Protein 8WDA (pdb70)

Nearest PDB structures (foldseek):
  6e4d-assembly1_A  TM=9.920E-01  e=0.000E+00  Mycobacterium tuberculosis
  6e3d-assembly1_A  TM=9.902E-01  e=0.000E+00  Mycobacterium tuberculosis
  7jls-assembly1_A  TM=9.960E-01  e=1.527E-102  Mycobacterium tuberculosis H37Rv
  8wdb-assembly1_A  TM=8.744E-01  e=0.000E+00  Mycobacterium tuberculosis H37Rv
  8xfc-assembly1_A  TM=8.517E-01  e=3.885E-96  Mycobacterium tuberculosis H37Rv

Secondary structure (DSSP, 8-state):
-----S-TTSEEEEE---SS-S-GGG--BHHHHHHHHHH---SEEE-SS--EEESSEEEEEESSSSEEEEEE-TT-B-TTS-B--HHHHHHHHHHHT-TTTT-TT-GGG-SBTT-TTTSS-SSS---SS-SSEEE-SSS-EEEEBSS--SSSTTGGGSTTS----GGGSS-HHHHTTS----SSEEE---TTS-SEETTTEEEEEE-TT--SS---SSS-EEEEE-S-HHHHHHHHHHTS-SEESS--GGGTTTHHHHTSSSEEEEEEEEEEEEE--TTSTT-SSSTTTHHHHTGGGS--HHHHHHHTSTT-EEE-SSSS-SSSTT--S--TT-TTSS--HHHHHHHHHHHHTTS---S-EEEEEEGGGS-HHHHHHHHHHHHHHH-S-EEEEEES-HHHHHHHHHTT---SEEEEEEE-SSS-GGGGTHHHHSSS-TT--S----HHHHHHHHTTTT-SSSSTTTHHHHHHHHHHHHH--SEEEEEEEEEEEE-SS-----B-TTS-B-TTS----/-HHHHHHHHHHHHHHHHHHHHHHHHHHH-SSS-HHHH--GGGTSSS-----HHHHHHHHHHHHHTT-----TTSS-HHHHHHHHHHHHHHHHHTTTSSTTTHHHHHHHHHHHTTTSHHHHHHHHHHHHHTTS-HHHHHHHHHIIIIIIS--S-S--TT---TTTTHHHHHHHHHTTTTTTTTSHHHHHHHHTT-HHHHHHHTTS--HHHHIIIIIHHHHSHHHHHHHHHTHHHHHHHHHHHHHHTT--SHHHHHHHHHHTT-THHHHHHHHHHHHHHHHHHHHHHHHHHHH-HHHHT-/--THHHHHHHHTT-HHHHHHHHHHHHHHHHHH-GGGT--S-SS---TTS-S--SBTTBSS---TTS--HHHHHHHHHHHHHHHHHHHHHHHHHHHHHHHHHTTTS-TTTHHHHHHHHHHHHTS-HHHHHHHHHHT-SS--HHHHHHHHHHHH-HHHHHHHHHHHHHHTTSTTHHHHHTT---HHHHIIIIITTTT-SHHHHHHHHHHHHHHHHHHHHHHTTSSS-TTS--TTTSHHHHTTSTTTT-GGGHHHHHHHHHHHHHHHHHHHHHHHHH--SS-SS--/--SB--EEEEEEESSS--S-BS-B--B-SSSEEE--B-TTSSHHHHHHHHHS---SSEEEEEEE-EETTEE-SS--TTGGGGTTTTT-EEE-S-SSSSS-TTS-HHHHHHTSS-SS--STTTTTTHHHHHHHT--S-TTTGGGS-TTTS-THHHHHHHHHHHTSS--SEEEESSTTSSS-HHHHHHHHHHHHHHTTTS--EEEE--S-STTHHHH-SEEEEEETTEEEEEEESTTTSSS--SHHHHHHHTT-HHHHTTS---------EEEEEEEEEEEE--SSTT--EEEEEEEEEEEEE-TT---EEE--TTSSTTHHHHHHHTSS--SS-B--SSS-SSSSSTTTTTTTTTTTS-EEE-S-TTTSS-TTS-HHHHHSHHHHHTT--THHHHHHHHHHHHHHTT--S--SS--GGGG-TTSSHHHHHHHHTTS--S-EEEESTTTTS-HHHHHHHHHHHTHHHHTTT--EEEE-SSSSS-TTT-SEEEEEETTEEEEEEESSTTTS---SSTTTTTGGGS--/-B--

Sequence (1626 aa):
CGGGVLSPDVVLVNGGEPPNPLIPTGTNDSNGGRIIDRLFAGLMSYDAVGKPSLEVAQSIESADNVNYRITVKPGWKFTDGSPVTAHSFVDAWNYGALSTNAQLQQHFFSPIEGFDDVAGAPGDKSRTTMSGLRVVNDLEFTVRLKAPTIDFTLRLGHSSFYPLPDSAFRDMAAFGRNPIGNGPYKLADGPAGPAWEHNVRIDLVPNPDYHGNRKPRNKGLRFEFYANLDTAYADLLSGNLDVLDTIPPSALTVYQRDLGDHATSGPAAINQTLDTPLRLPHFGGEEGRLRRLALSAAINRPQICQQIFAGTRSPARDFTARSLPGFDPNLPGNEVLDYDPQRARRLWAQADAISPWSGRYAIAYNADAGHRDWVDAVANSIKNVLGIDAVAAPQPTFAGFRTQITNRAIDSAFRAGWRGDYPSMIEFLAPLFTAGAGSNDVGYINPEFDAALAAAEAAPTLTESHELVNDAQRILFHDMPVVPLWDYISVVGWSSQVSNVTVTWNGLPDYENIVKAMGWYVARRVAVMVPVFLGATLLIYGMVFLLPGDPVAALAAQLRSHYHLDDPFLVQYLRYLGGILHGDLGRAYSGLPVSAVLAHAFPVTIRLALIALAVEAVLGIGFGVIAGLRQGGIFDSAVLVTGLVIIAIPIFVLGFLAQFLFGVQLEIAPVTVGERASVGRLLLPGIVLGAMSFAYVVRLTRSAVAANAHADYVRTATAKGLSRPRVVTVHILRNSLIPVVTFLGADLGALMGGAIVTEGIFNIHGVGGVLYQAVTRQETPTVVSIVTVLVLIYLITNLLVDLLYAALDPRIRYGTGFWLDAWRGLRRRPKFVIAAALILLILVVAAFPSLFTAADPTYADPSQSMLAPSAAHWFGTDLQGHDIYSRTVYGARASVTVGLGATLAVFVVGGALGALAGFYGSWIDAVVSRVTDVFLGLPLLLAAIVLMQVMHHRTVWTVIAILALFGWPQVARIARGAVLEVRASDYVLAAKALGLNRFQILLRHALPNAVGPVIAVATVALGIFIVTEATLSYLGVGLPTSVVSWGGDINVAQTRLRSGSPILFYPAGALAITVLAFMMMGDALRDALDPASRAWRAAVAAAPLLSVEGLEVTFGTDAPAVCGVDLAVRSGQTVAVVGESGSGKSTTAAAILGLLPAGGRITAGRVVFDGRDITGADAKRLRSIRGREIGYVPQDPMTNLNPVWKVGFQVTEALRANTDGRAARRRAVELLAEAGLPDPAKQAGRYPHQLSGGMCQRALIAIGLAGRPRLLIADEPTSALDVTVQRQVLDHLQGLTDELGTALLLITHDLALAAQRAEAVVVVRRGVVVESGAAQSILQSPQHEYTRRLVAAAPSLTARSRRPPQAGDILVVSELTKIYRESRGAPWRRVESRAVDGVSFRLPRASTLAIVGESGSGKSTLARMVLGLLQPTSGTVVFDGTYDVGALARDQVLAFRRRVQPVFQNPYSSLDPMYSVFRAIEEPLRVHHVGDRRQRQRAVRELVDQVALPSSILGRRPRELSGGQRQRVAIARALALRPEVLVCDEAVSALDVLVQAQILDLLADLQADLGLTYLFISHDLAVIRQIADDVLVMRAGRVVEHASTEEVFSRPRHEYTRQLLQAIPG

Organism: Mycobacterium tuberculosis (strain ATCC 25618 / H37Rv) (NCBI:txid83332)

B-factor: mean 54.37, std 16.1, range [30.0, 169.67]

Foldseek 3Di:
DDDDDDDPFAAEEAAAFQLFFQDLQAGDDVRNVVVLLQFAFFQWDQDQAFFTDGWFWPDWDDDQQFKIKTFGDPDFDWLPRHHDALCLQQVLLLCSQAQVNDGQNNCVCVFFAQSPLGHDDCPPHDDSGRPAWADDDRTMIMTGGPFRFDCDVSCRRGSSRTGADPVCVVPVPCCSVAPTYRHQKHFPPDPPDGQDDGQAKHKIAGDVRDDTDLHFQTGIYMHGHDQALVVVVVCQLVVNHFKYQFHALVCQVPCCPSQPVQKDWFFAWKFKWKAAACPAPLQHDVSNQLLQLLLLQQAAQVVCCCVRNVNFWFFDQFLTADPFPLDDNDAPLSVSNYHDLVSSQVSLVVSVVVPNDDDEAEEEEERHYHCVSVVQNSQVSCCVRHVGHYDYHYDRRPSVVVVCQQVVNDHHMYMDMDFDRGRDRVRSPPQQADQDRSNPRRRHYDVVLNVLLVVLSNDDDDNSSSVSVSVSRVVCSSRVRIRTTIGGIIMMGGHDQWDFWDHHRRSHISGSRIRGD/DVVPLVVLVVVLVVVLVVVLVVLVCVCADDDPGCCVVQPVCVCVPVVVPVPVVVNSVVVVVCVVVVQLDAAPVRHGPSVLQVVFAVQVVLLVVQLLCCLVVVQLVLLLVCQVVPPDPSVVVLLVVLVVLQVDDLLVLLVVLLCVDCPPVNDAPSACAPPDDCVNSRSLSCSLNSVSSSVSNVQLNVLLNVQCPDDVLVVVVVPDDDDVCSCPPRRCLVRCLVSLLVSLLCVVVSLVSLLSSCCRRVRSHLSNSLNVCVVVVNRVNNSSSVSVVVVVSSVSNSVSVVVSLVSDVVVVVD/DPPCVVLCVVLVPPVLQVVLVVLVVVLVCLLPDVCVVDPDDQPDADQVQAFADCDPVANQTAHRRHGGVPSLLSQQSNLLLVLLVLQLVLLLVPLLVLLLVLQQVDPPSVVVSVVVLVVLVVDDLLVQLCVVLVPPVDDARVVSSVSNNVRLNSVLNVLNSVQQNVVVVPCPLVVVVVVPDPSVRSSPPPRPVSRPAVSVLVSLLSSLVSSVSQLVCLLVVRHHDCVGRHNRNQLNVVVVCVVVPDVSNCSNVVSSVSVSVSSVSNSVSSCVRRPVPPPVPDD/DDDD/DFQKWWWFWWKDFAPDDTQAGTDTDTHRQQFFEEQAEWPSLCSLVVVCQQLVNRPPGIAIDITWMAGPNRTCNPPPVVVSVVCNQQAEFEQDAFLQPPFDQPDFLLVVQLVLQPPDDDDPVSSVVSLVLLVLLDDDDSPCSSVDGSVPDDRLSSRSSSVSSRCNNLHSEYEYENHQPPPFLLVSQVNLVSSLVVCNVSSHYYYHYHHALLQCLLRGFKYWYTGSNYTDDIDGSVCCQVPPDDVVSVLRNVLFLVVVLPDPQDAQPFFQWWKFFWWDWDWDCPDPNPPIDTATQAGTDTDTFGFLAEEEEAAAPLQNLVVVLCCQVVNDPTDPMAGHRPCEDCRPACVPHCVPVVLLAEFEQEAFLVPPQDQPDFLLCLLLVVCVVPDDDPPVPSVVLSLVLCVLLPHPSPRGGDGLPPQPPLVSSSSSVSSRCSSPHAEYEYANHLVPDISSSSSVVVVSVRVVCVPSRHGYYHYDHAPRPDSNGHQWYWYTDSNYTDDTDTPCCQQPPDDDDVSVVSNVSPSD

Radius of gyration: 45.54 Å; Cα contacts (8 Å, |Δi|>4): 2920; chains: 5; bounding box: 72×77×150 Å

Solvent-accessible surface area: 68082 Å² total; per-residue (Å²): 121,44,45,44,157,48,62,124,28,26,0,31,0,13,20,7,26,8,23,36,76,0,20,0,4,10,4,13,4,5,4,0,13,16,2,0,44,27,2,0,0,2,0,20,8,47,72,33,107,4,127,36,40,64,2,0,0,99,35,30,109,54,101,80,74,29,59,13,109,0,26,1,78,96,75,31,100,2,30,100,50,36,85,6,16,0,94,15,0,10,62,3,0,19,56,0,0,26,36,109,50,74,26,35,11,37,35,10,1,42,23,1,56,14,26,109,21,13,16,56,87,91,43,158,113,106,131,98,75,8,52,0,11,140,51,85,86,91,54,32,0,29,1,101,5,103,50,67,11,55,13,3,48,39,11,0,6,15,10,0,1,8,0,3,2,94,61,0,70,188,77,34,71,43,13,2,158,90,4,45,3,2,0,0,1,50,23,20,124,38,141,107,35,65,20,28,35,72,19,30,43,1,36,1,54,42,6,108,78,4,143,29,84,45,103,27,145,10,134,0,0,31,1,23,8,35,26,59,20,59,34,0,3,9,3,6,56,20,30,13,0,6,0,0,7,58,13,3,22,18,2,17,95,5,18,129,176,49,21,41,136,60,26,55,66,24,98,3,0,4,11,2,17,3,10,3,0,64,108,30,101,49,4,34,67,89,25,1,50,16,0,12,14,0,1,0,1,0,0,38,4,80,43,11,7,130,71,19,6,50,50,22,44,20,39,2,66,3,9,1,0,104,51,10,72,38,33,59,54,123,14,116,36,7,123,24,4,65,93,59,31,114,64,0,116,146,15,20,60,100,0,53,90,99,27,104,51,83,52,159,9,23,1,2,7,0,46,29,23,26,11,95,34,5,0,42,15,1,6,23,12,0,53,55,14,24,65,17,66,8,64,34,35,81,31,36,20,6,25,27,2,11,57,70,3,50,98,110,70,10,120,19,1,0,2,13,6,10,16,2,25,9,33,17,2,12,3,0,0,14,4,35,7,31,58,68,10,25,8,6,18,8,33,12,126,25,98,115,0,33,62,34,3,62,62,0,42,41,10,125,61,106,87,75,3,39,89,62,0,27,87,2,0,137,15,0,10,109,26,0,0,12,2,4,0,1,4,38,48,17,11,0,0,37,13,86,102,7,91,54,18,59,40,27,39,19,3,25,4,29,4,4,48,0,41,33,119,81,62,114,56,46,41,86,46,62,58,41,42,74,62,4,48,93,15,3,8,83,52,24,16,17,72,38,67,124,34,87,75,68,19,88,83,31,63,104,89,132,72,148,101,140,68,83,74,43,107,87,57,121,49,17,16,107,170,55,29,30,22,24,127,164,48,89,37,30,153,11,39,8,40,40,57,1,52,42,25,13,79,155,8,55,70,21,22,97,58,2,30,112,25,0,73,59,35,2,26,100,87,0,38,36,70,0,24,84,0,4,69,180,84,78,25,158,94,8,73,49,22,46,92,68,2,19,64,38,18,4,62,3,26,4,8,41,1,38,55,14,14,44,76,74,4,40,112,95,150,137,24,38,15,2,2,7,60,102,6,27,57,57,47,0,90,23,2,0,79,6,8,0,24,56,6,31,0,48,0,2,49,2,0,38,15,4,0,12,66,23,25,108,21,60,27,8,65,10,3,36,5,26,16,24,40,130,97,66,1,21,80,16,5,0,36,68,22,4,54,12,31,0,52,45,42,35,13,52,13,47,5,72,15,30,2,12,13,4,2,2,3,12,28,1,14,2,66,0,10,6,5,34,4,48,43,0,11,49,23,113,48,20,66,4,1,34,12,0,8,8,26,16,4,56,65,20,13,101,27,39,21,115,28,41,43,76,76,0,46,54,12,2,108,47,48,102,77,79,37,46,116,123,54,22,122,171,57,25,66,186,142,82,69,29,73,87,0,24,62,55,23,108,96,17,72,62,27,10,53,120,17,81,129,78,16,114,55,81,17,67,123,0,37,40,80,60,13,72,79,77,80,60,106,80,43,167,62,2,4,33,23,26,8,22,24,10,50,2,46,13,10,55,0,9,111,18,2,9,62,0,0,77,27,0,9,117,42,3,66,91,73,0,15,50,69,2,8,66,0,2,8,61,26,94,211,40,24,52,94,26,32,83,61,7,27,19,36,62,1,16,20,38,28,3,12,0,2,19,16,0,23,18,43,133,128,66,40,30,183,30,2,22,59,11,1,21,76,21,1,18,3,71,0,4,108,25,3,74,34,20,4,63,109,12,93,84,41,30,16,13,31,7,2,87,3,6,18,24,98,124,107,69,8,6,75,93,7,1,69,52,29,7,43,11,26,9,61,1,22,14,18,39,5,18,0,71,1,1,32,10,4,0,5,2,10,18,18,59,9,2,14,42,141,98,47,20,6,3,0,32,13,3,37,61,10,37,29,43,15,55,40,58,25,80,18,2,89,66,5,9,28,28,0,25,93,5,0,45,0,11,14,22,18,0,12,9,31,23,62,42,50,25,81,80,15,43,24,149,72,51,16,8,7,36,122,33,9,0,30,3,77,29,3,51,0,12,64,38,125,99,86,54,32,1,58,37,2,76,12,52,0,142,53,50,35,26,2,0,3,1,1,23,73,78,5,10,17,44,26,6,2,16,8,8,8,38,14,34,78,89,33,23,108,54,65,45,40,103,1,15,2,64,65,97,64,13,46,53,67,84,77,184,96,12,124,53,5,33,21,137,38,4,4,19,0,2,63,50,6,95,65,7,9,3,22,3,62,86,2,13,58,4,0,6,8,16,48,104,103,136,133,75,34,177,44,10,153,142,107,3,52,102,6,1,49,84,3,16,21,102,59,30,76,100,10,14,40,82,24,4,67,64,10,77,24,12,47,0,0,48,1,2,4,5,11,8,8,16,34,102,6,124,0,0,0,0,20,31,4,11,42,72,20,42,20,28,46,24,90,94,2,9,68,63,2,62,44,24,10,115,135,60,57,7,0,5,3,9,1,8,72,46,11,17,16,1,7,97,33,11,102,25,2,12,0,4,62,188,0,69,41,32,34,66,36,63,6,120,59,4,65,137,65,22,129,66,90,13,0,122,113,8,24,70,26,15,40,32,100,47,5,152,44,188,54,101,152,172,106,14,67,1,10,40,3,39,115,0,16,30,48,95,147,97,54,125,7,3,70,199,138,132,80,95,54,107,27,0,33,38,0,61,16,141,4,57,92,57,19,9,0,0,0,0,1,17,101,70,3,13,20,60,22,2,1,81,0,6,7,30,21,41,133,16,81,69,27,52,4,34,8,100,36,4,22,84,86,79,15,28,75,195,107,32,64,78,34,8,30,110,49,6,8,15,4,20,74,48,0,132,30,3,8,6,65,38,30,10,4,32,86,7,0,27,18,2,10,123,25,24,162,64,32,78,192,168,97,38,60,110,33,0,86,94,12,0,94,83,0,72,15,86,34,85,10,32,48,109,20,11,143,88,3,83,21,4,61,25,2,40,2,5,2,0,25,7,8,8,31,191,9,59,9,0,1,2,27,22,3,6,41,53,26,54,33,30,40,38,27,90,1,4,80,18,12,49,79,13,30,85,116,89,42,4,2,13,4,7,2,6,62,26,1,19,18,0,27,67,28,0,58,32,0,1,0,0,102,76,0,138,52,35,20,83,30,48,11,101,76,0,21,81,131,15,175,59,125,17,0,125,58,2,35,110,13,21,35,87

Structure (mmCIF, N/CA/C/O backbone):
data_8WDA
#
_entry.id   8WDA
#
_cell.length_a   1.00
_cell.length_b   1.00
_cell.length_c   1.00
_cell.angle_alpha   90.00
_cell.angle_beta   90.00
_cell.angle_gamma   90.00
#
_symmetry.space_group_name_H-M   'P 1'
#
loop_
_entity.id
_entity.type
_entity.pdbx_description
1 polymer 'Probable periplasmic dipeptide-binding lipoprotein DppA'
2 polymer 'Probable dipeptide-transport integral membrane protein ABC transporter DppB'
3 polymer 'Probable dipeptide-transport integral membrane protein ABC transporter DppC'
4 polymer tetrapeptide
5 polymer 'Probable dipeptide-transport ATP-binding protein ABC transporter DppD'
6 non-polymer 'PALMITIC ACID'
7 non-polymer '(2S)-1-(hexadecanoyloxy)propan-2-yl (10S)-10-methyloctadecanoate'
#
loop_
_atom_site.group_PDB
_atom_site.id
_atom_site.type_symbol
_atom_site.label_atom_id
_atom_site.label_alt_id
_atom_site.label_comp_id
_atom_site.label_asym_id
_atom_site.label_entity_id
_atom_site.label_seq_id
_atom_site.pdbx_PDB_ins_code
_atom_site.Cartn_x
_atom_site.Cartn_y
_atom_site.Cartn_z
_atom_site.occupancy
_atom_site.B_iso_or_equiv
_atom_site.auth_seq_id
_atom_site.auth_comp_id
_atom_site.auth_asym_id
_atom_site.auth_atom_id
_atom_site.pdbx_PDB_model_num
ATOM 1 N N . CYS A 1 1 ? 168.511 181.705 174.041 1.00 85.59 25 CYS A N 1
ATOM 2 C CA . CYS A 1 1 ? 167.453 181.543 173.050 1.00 85.59 25 CYS A CA 1
ATOM 3 C C . CYS A 1 1 ? 166.135 181.153 173.709 1.00 85.59 25 CYS A C 1
ATOM 4 O O . CYS A 1 1 ? 165.093 181.107 173.056 1.00 85.59 25 CYS A O 1
ATOM 7 N N . GLY A 1 2 ? 166.190 180.873 175.003 1.00 83.22 26 GLY A N 1
ATOM 8 C CA . GLY A 1 2 ? 165.003 180.484 175.734 1.00 83.22 26 GLY A CA 1
ATOM 9 C C . GLY A 1 2 ? 165.366 179.973 177.110 1.00 83.22 26 GLY A C 1
ATOM 10 O O . GLY A 1 2 ? 166.525 180.011 177.532 1.00 83.22 26 GLY A O 1
ATOM 11 N N . GLY A 1 3 ? 164.340 179.490 177.805 1.00 82.98 27 GLY A N 1
ATOM 12 C CA . GLY A 1 3 ? 164.521 178.968 179.145 1.00 82.98 27 GLY A CA 1
ATOM 13 C C . GLY A 1 3 ? 163.253 178.977 179.972 1.00 82.98 27 GLY A C 1
ATOM 14 O O . GLY A 1 3 ? 162.159 178.744 179.448 1.00 82.98 27 GLY A O 1
ATOM 15 N N . GLY A 1 4 ? 163.389 179.248 181.273 1.00 81.90 28 GLY A N 1
ATOM 16 C CA . GLY A 1 4 ? 162.267 179.272 182.181 1.00 81.90 28 GLY A CA 1
ATOM 17 C C . GLY A 1 4 ? 162.096 180.640 182.824 1.00 81.90 28 GLY A C 1
ATOM 18 O O . GLY A 1 4 ? 162.954 181.525 182.715 1.00 81.90 28 GLY A O 1
ATOM 19 N N . VAL A 1 5 ? 160.965 180.801 183.506 1.00 76.50 29 VAL A N 1
ATOM 20 C CA . VAL A 1 5 ? 160.622 182.066 184.138 1.00 76.50 29 VAL A CA 1
ATOM 21 C C . VAL A 1 5 ? 160.836 182.054 185.646 1.00 76.50 29 VAL A C 1
ATOM 22 O O . VAL A 1 5 ? 160.887 183.135 186.252 1.00 76.50 29 VAL A O 1
ATOM 26 N N . LEU A 1 6 ? 160.954 180.884 186.270 1.00 68.36 30 LEU A N 1
ATOM 27 C CA . LEU A 1 6 ? 161.195 180.831 187.706 1.00 68.36 30 LEU A CA 1
ATOM 28 C C . LEU A 1 6 ? 162.546 181.453 188.034 1.00 68.36 30 LEU A C 1
ATOM 29 O O . LEU A 1 6 ? 163.493 181.377 187.246 1.00 68.36 30 LEU A O 1
ATOM 34 N N . SER A 1 7 ? 162.629 182.079 189.200 1.00 63.71 31 SER A N 1
ATOM 35 C CA . SER A 1 7 ? 163.865 182.736 189.591 1.00 63.71 31 SER A CA 1
ATOM 36 C C . SER A 1 7 ? 164.937 181.695 189.900 1.00 63.71 31 SER A C 1
ATOM 37 O O . SER A 1 7 ? 164.622 180.598 190.371 1.00 63.71 31 SER A O 1
ATOM 40 N N . PRO A 1 8 ? 166.205 182.000 189.644 1.00 61.44 32 PRO A N 1
ATOM 41 C CA . PRO A 1 8 ? 167.276 181.091 190.071 1.00 61.44 32 PRO A CA 1
ATOM 42 C C . PRO A 1 8 ? 167.537 181.189 191.565 1.00 61.44 32 PRO A C 1
ATOM 43 O O . PRO A 1 8 ? 168.691 181.247 192.001 1.00 61.44 32 PRO A O 1
ATOM 47 N N . ASP A 1 9 ? 166.465 181.208 192.358 1.00 52.58 33 ASP A N 1
ATOM 48 C CA . ASP A 1 9 ? 166.567 181.230 193.806 1.00 52.58 33 ASP A CA 1
ATOM 49 C C . ASP A 1 9 ? 165.629 180.239 194.475 1.00 52.58 33 ASP A C 1
ATOM 50 O O . ASP A 1 9 ? 165.720 180.052 195.693 1.00 52.58 33 ASP A O 1
ATOM 55 N N . VAL A 1 10 ? 164.739 179.604 193.725 1.00 48.48 34 VAL A N 1
ATOM 56 C CA . VAL A 1 10 ? 163.905 178.529 194.241 1.00 48.48 34 VAL A CA 1
ATOM 57 C C . VAL A 1 10 ? 164.738 177.257 194.320 1.00 48.48 34 VAL A C 1
ATOM 58 O O . VAL A 1 10 ? 165.539 176.967 193.425 1.00 48.48 34 VAL A O 1
ATOM 62 N N . VAL A 1 11 ? 164.559 176.495 195.394 1.00 48.48 35 VAL A N 1
ATOM 63 C CA . VAL A 1 11 ? 165.353 175.296 195.639 1.00 48.48 35 VAL A CA 1
ATOM 64 C C . VAL A 1 11 ? 164.578 174.094 195.116 1.00 48.48 35 VAL A C 1
ATOM 65 O O . VAL A 1 11 ? 163.602 173.661 195.730 1.00 48.48 35 VAL A O 1
ATOM 69 N N . LEU A 1 12 ? 165.015 173.546 193.987 1.00 48.48 36 LEU A N 1
ATOM 70 C CA . LEU A 1 12 ? 164.328 172.412 193.384 1.00 48.48 36 LEU A CA 1
ATOM 71 C C . LEU A 1 12 ? 164.641 171.133 194.148 1.00 48.48 36 LEU A C 1
ATOM 72 O O . LEU A 1 12 ? 165.808 170.791 194.351 1.00 48.48 36 LEU A O 1
ATOM 77 N N . VAL A 1 13 ? 163.593 170.424 194.563 1.00 48.48 37 VAL A N 1
ATOM 78 C CA . VAL A 1 13 ? 163.714 169.159 195.271 1.00 48.48 37 VAL A CA 1
ATOM 79 C C . VAL A 1 13 ? 162.849 168.145 194.536 1.00 48.48 37 VAL A C 1
ATOM 80 O O . VAL A 1 13 ? 161.983 168.503 193.736 1.00 48.48 37 VAL A O 1
ATOM 84 N N . ASN A 1 14 ? 163.092 166.866 194.802 1.00 48.48 38 ASN A N 1
ATOM 85 C CA . ASN A 1 14 ? 162.257 165.824 194.228 1.00 48.48 38 ASN A CA 1
ATOM 86 C C . ASN A 1 14 ? 161.067 165.533 195.138 1.00 48.48 38 ASN A C 1
ATOM 87 O O . ASN A 1 14 ? 161.015 165.956 196.294 1.00 48.48 38 ASN A O 1
ATOM 92 N N . GLY A 1 15 ? 160.105 164.803 194.604 1.00 48.48 39 GLY A N 1
ATOM 93 C CA . GLY A 1 15 ? 158.926 164.468 195.366 1.00 48.48 39 GLY A CA 1
ATOM 94 C C . GLY A 1 15 ? 158.086 163.416 194.687 1.00 48.48 39 GLY A C 1
ATOM 95 O O . GLY A 1 15 ? 158.583 162.601 193.910 1.00 48.48 39 GLY A O 1
ATOM 96 N N . GLY A 1 16 ? 156.796 163.442 194.998 1.00 48.48 40 GLY A N 1
ATOM 97 C CA . GLY A 1 16 ? 155.851 162.519 194.401 1.00 48.48 40 GLY A CA 1
ATOM 98 C C . GLY A 1 16 ? 154.440 163.017 194.603 1.00 48.48 40 GLY A C 1
ATOM 99 O O . GLY A 1 16 ? 154.180 163.875 195.451 1.00 48.48 40 GLY A O 1
ATOM 100 N N . GLU A 1 17 ? 153.529 162.465 193.821 1.00 48.48 41 GLU A N 1
ATOM 101 C CA . GLU A 1 17 ? 152.153 162.939 193.859 1.00 48.48 41 GLU A CA 1
ATOM 102 C C . GLU A 1 17 ? 151.442 162.377 195.085 1.00 48.48 41 GLU A C 1
ATOM 103 O O . GLU A 1 17 ? 151.509 161.170 195.334 1.00 48.48 41 GLU A O 1
ATOM 109 N N . PRO A 1 18 ? 150.774 163.212 195.873 1.00 48.48 42 PRO A N 1
ATOM 110 C CA . PRO A 1 18 ? 150.023 162.710 197.025 1.00 48.48 42 PRO A CA 1
ATOM 111 C C . PRO A 1 18 ? 148.807 161.922 196.578 1.00 48.48 42 PRO A C 1
ATOM 112 O O . PRO A 1 18 ? 147.996 162.415 195.781 1.00 48.48 42 PRO A O 1
ATOM 116 N N . PRO A 1 19 ? 148.639 160.690 197.067 1.00 48.48 43 PRO A N 1
ATOM 117 C CA . PRO A 1 19 ? 147.441 159.916 196.710 1.00 48.48 43 PRO A CA 1
ATOM 118 C C . PRO A 1 19 ? 146.166 160.418 197.362 1.00 48.48 43 PRO A C 1
ATOM 119 O O . PRO A 1 19 ? 145.082 159.952 196.989 1.00 48.48 43 PRO A O 1
ATOM 123 N N . ASN A 1 20 ? 146.250 161.337 198.312 1.00 48.48 44 ASN A N 1
ATOM 124 C CA . ASN A 1 20 ? 145.101 161.842 199.043 1.00 48.48 44 ASN A CA 1
ATOM 125 C C . ASN A 1 20 ? 145.159 163.358 199.104 1.00 48.48 44 ASN A C 1
ATOM 126 O O . ASN A 1 20 ? 146.238 163.949 198.997 1.00 48.48 44 ASN A O 1
ATOM 131 N N . PRO A 1 21 ? 144.013 164.020 199.263 1.00 48.48 45 PRO A N 1
ATOM 132 C CA . PRO A 1 21 ? 144.017 165.482 199.365 1.00 48.48 45 PRO A CA 1
ATOM 133 C C . PRO A 1 21 ? 144.818 165.956 200.567 1.00 48.48 45 PRO A C 1
ATOM 134 O O . PRO A 1 21 ? 145.057 165.218 201.524 1.00 48.48 45 PRO A O 1
ATOM 138 N N . LEU A 1 22 ? 145.233 167.222 200.507 1.00 48.48 46 LEU A N 1
ATOM 139 C CA . LEU A 1 22 ? 146.126 167.794 201.513 1.00 48.48 46 LEU A CA 1
ATOM 140 C C . LEU A 1 22 ? 145.323 168.206 202.748 1.00 48.48 46 LEU A C 1
ATOM 141 O O . LEU A 1 22 ? 145.066 169.382 203.012 1.00 48.48 46 LEU A O 1
ATOM 146 N N . ILE A 1 23 ? 144.929 167.196 203.516 1.00 48.48 47 ILE A N 1
ATOM 147 C CA . ILE A 1 23 ? 144.273 167.376 204.804 1.00 48.48 47 ILE A CA 1
ATOM 148 C C . ILE A 1 23 ? 145.132 166.678 205.849 1.00 48.48 47 ILE A C 1
ATOM 149 O O . ILE A 1 23 ? 145.556 165.544 205.623 1.00 48.48 47 ILE A O 1
ATOM 154 N N . PRO A 1 24 ? 145.431 167.316 206.987 1.00 48.48 48 PRO A N 1
ATOM 155 C CA . PRO A 1 24 ? 146.349 166.713 207.964 1.00 48.48 48 PRO A CA 1
ATOM 156 C C . PRO A 1 24 ? 145.952 165.315 208.414 1.00 48.48 48 PRO A C 1
ATOM 157 O O . PRO A 1 24 ? 146.757 164.384 208.329 1.00 48.48 48 PRO A O 1
ATOM 161 N N . THR A 1 25 ? 144.719 165.150 208.886 1.00 48.48 49 THR A N 1
ATOM 162 C CA . THR A 1 25 ? 144.258 163.863 209.390 1.00 48.48 49 THR A CA 1
ATOM 163 C C . THR A 1 25 ? 143.764 162.938 208.292 1.00 48.48 49 THR A C 1
ATOM 164 O O . THR A 1 25 ? 143.051 161.976 208.590 1.00 48.48 49 THR A O 1
ATOM 168 N N . GLY A 1 26 ? 144.116 163.196 207.038 1.00 48.48 50 GLY A N 1
ATOM 169 C CA . GLY A 1 26 ? 143.661 162.356 205.950 1.00 48.48 50 GLY A CA 1
ATOM 170 C C . GLY A 1 26 ? 144.796 161.761 205.146 1.00 48.48 50 GLY A C 1
ATOM 171 O O . GLY A 1 26 ? 144.568 160.949 204.246 1.00 48.48 50 GLY A O 1
ATOM 172 N N . THR A 1 27 ? 146.024 162.157 205.462 1.00 48.48 51 THR A N 1
ATOM 173 C CA . THR A 1 27 ? 147.214 161.678 204.772 1.00 48.48 51 THR A CA 1
ATOM 174 C C . THR A 1 27 ? 147.944 160.681 205.657 1.00 48.48 51 THR A C 1
ATOM 175 O O . THR A 1 27 ? 148.133 160.929 206.851 1.00 48.48 51 THR A O 1
ATOM 179 N N . ASN A 1 28 ? 148.356 159.559 205.069 1.00 48.48 52 ASN A N 1
ATOM 180 C CA . ASN A 1 28 ? 149.184 158.580 205.761 1.00 48.48 52 ASN A CA 1
ATOM 181 C C . ASN A 1 28 ? 150.387 158.166 204.923 1.00 48.48 52 ASN A C 1
ATOM 182 O O . ASN A 1 28 ? 150.853 157.030 205.033 1.00 48.48 52 ASN A O 1
ATOM 187 N N . ASP A 1 29 ? 150.909 159.070 204.097 1.00 48.48 53 ASP A N 1
ATOM 188 C CA . ASP A 1 29 ? 152.048 158.776 203.243 1.00 48.48 53 ASP A CA 1
ATOM 189 C C . ASP A 1 29 ? 153.065 159.903 203.331 1.00 48.48 53 ASP A C 1
ATOM 190 O O . ASP A 1 29 ? 152.732 161.052 203.634 1.00 48.48 53 ASP A O 1
ATOM 195 N N . SER A 1 30 ? 154.322 159.561 203.040 1.00 48.48 54 SER A N 1
ATOM 196 C CA . SER A 1 30 ? 155.387 160.555 203.103 1.00 48.48 54 SER A CA 1
ATOM 197 C C . SER A 1 30 ? 155.313 161.534 201.941 1.00 48.48 54 SER A C 1
ATOM 198 O O . SER A 1 30 ? 155.693 162.700 202.094 1.00 48.48 54 SER A O 1
ATOM 201 N N . ASN A 1 31 ? 154.815 161.087 200.786 1.00 48.48 55 ASN A N 1
ATOM 202 C CA . ASN A 1 31 ? 154.672 161.967 199.633 1.00 48.48 55 ASN A CA 1
ATOM 203 C C . ASN A 1 31 ? 153.766 163.155 199.918 1.00 48.48 55 ASN A C 1
ATOM 204 O O . ASN A 1 31 ? 153.888 164.186 199.251 1.00 48.48 55 ASN A O 1
ATOM 209 N N . GLY A 1 32 ? 152.858 163.031 200.880 1.00 48.48 56 GLY A N 1
ATOM 210 C CA . GLY A 1 32 ? 152.011 164.139 201.268 1.00 48.48 56 GLY A CA 1
ATOM 211 C C . GLY A 1 32 ? 152.458 164.752 202.576 1.00 48.48 56 GLY A C 1
ATOM 212 O O . GLY A 1 32 ? 152.219 165.938 202.831 1.00 48.48 56 GLY A O 1
ATOM 213 N N . GLY A 1 33 ? 153.104 163.945 203.419 1.00 48.48 57 GLY A N 1
ATOM 214 C CA . GLY A 1 33 ? 153.638 164.471 204.662 1.00 48.48 57 GLY A CA 1
ATOM 215 C C . GLY A 1 33 ? 154.721 165.508 204.440 1.00 48.48 57 GLY A C 1
ATOM 216 O O . GLY A 1 33 ? 154.766 166.530 205.129 1.00 48.48 57 GLY A O 1
ATOM 217 N N . ARG A 1 34 ? 155.601 165.270 203.466 1.00 48.48 58 ARG A N 1
ATOM 218 C CA . ARG A 1 34 ? 156.688 166.205 203.205 1.00 48.48 58 ARG A CA 1
ATOM 219 C C . ARG A 1 34 ? 156.210 167.522 202.613 1.00 48.48 58 ARG A C 1
ATOM 220 O O . ARG A 1 34 ? 157.045 168.373 202.295 1.00 48.48 58 ARG A O 1
ATOM 228 N N . ILE A 1 35 ? 154.899 167.708 202.451 1.00 48.48 59 ILE A N 1
ATOM 229 C CA . ILE A 1 35 ? 154.321 168.991 202.085 1.00 48.48 59 ILE A CA 1
ATOM 230 C C . ILE A 1 35 ? 153.427 169.538 203.190 1.00 48.48 59 ILE A C 1
ATOM 231 O O . ILE A 1 35 ? 153.416 170.749 203.449 1.00 48.48 59 ILE A O 1
ATOM 236 N N . ILE A 1 36 ? 152.668 168.664 203.854 1.00 48.48 60 ILE A N 1
ATOM 237 C CA . ILE A 1 36 ? 151.854 169.102 204.983 1.00 48.48 60 ILE A CA 1
ATOM 238 C C . ILE A 1 36 ? 152.735 169.682 206.083 1.00 48.48 60 ILE A C 1
ATOM 239 O O . ILE A 1 36 ? 152.405 170.713 206.685 1.00 48.48 60 ILE A O 1
ATOM 244 N N . ASP A 1 37 ? 153.872 169.037 206.359 1.00 48.48 61 ASP A N 1
ATOM 245 C CA . ASP A 1 37 ? 154.771 169.545 207.387 1.00 48.48 61 ASP A CA 1
ATOM 246 C C . ASP A 1 37 ? 155.388 170.880 207.004 1.00 48.48 61 ASP A C 1
ATOM 247 O O . ASP A 1 37 ? 155.775 171.646 207.892 1.00 48.48 61 ASP A O 1
ATOM 252 N N . ARG A 1 38 ? 155.491 171.177 205.709 1.00 48.48 62 ARG A N 1
ATOM 253 C CA . ARG A 1 38 ? 155.932 172.501 205.290 1.00 48.48 62 ARG A CA 1
ATOM 254 C C . ARG A 1 38 ? 154.823 173.525 205.469 1.00 48.48 62 ARG A C 1
ATOM 255 O O . ARG A 1 38 ? 155.083 174.667 205.859 1.00 48.48 62 ARG A O 1
ATOM 263 N N . LEU A 1 39 ? 153.581 173.127 205.190 1.00 48.48 63 LEU A N 1
ATOM 264 C CA . LEU A 1 39 ? 152.488 174.093 205.152 1.00 48.48 63 LEU A CA 1
ATOM 265 C C . LEU A 1 39 ? 152.012 174.480 206.548 1.00 48.48 63 LEU A C 1
ATOM 266 O O . LEU A 1 39 ? 151.701 175.650 206.794 1.00 48.48 63 LEU A O 1
ATOM 271 N N . PHE A 1 40 ? 151.933 173.525 207.469 1.00 48.48 64 PHE A N 1
ATOM 272 C CA . PHE A 1 40 ? 151.331 173.772 208.774 1.00 48.48 64 PHE A CA 1
ATOM 273 C C . PHE A 1 40 ? 152.397 173.875 209.861 1.00 48.48 64 PHE A C 1
ATOM 274 O O . PHE A 1 40 ? 153.598 173.759 209.610 1.00 48.48 64 PHE A O 1
ATOM 282 N N . ALA A 1 41 ? 151.934 174.091 211.092 1.00 48.48 65 ALA A N 1
ATOM 283 C CA . ALA A 1 41 ? 152.815 174.193 212.254 1.00 48.48 65 ALA A CA 1
ATOM 284 C C . ALA A 1 41 ? 152.002 173.884 213.500 1.00 48.48 65 ALA A C 1
ATOM 285 O O . ALA A 1 41 ? 151.103 174.653 213.853 1.00 48.48 65 ALA A O 1
ATOM 287 N N . GLY A 1 42 ? 152.318 172.778 214.167 1.00 48.48 66 GLY A N 1
ATOM 288 C CA . GLY A 1 42 ? 151.524 172.267 215.262 1.00 48.48 66 GLY A CA 1
ATOM 289 C C . GLY A 1 42 ? 152.018 172.711 216.623 1.00 48.48 66 GLY A C 1
ATOM 290 O O . GLY A 1 42 ? 152.762 173.688 216.761 1.00 48.48 66 GLY A O 1
ATOM 291 N N . LEU A 1 43 ? 151.597 171.969 217.651 1.00 48.48 67 LEU A N 1
ATOM 292 C CA . LEU A 1 43 ? 151.916 172.326 219.029 1.00 48.48 67 LEU A CA 1
ATOM 293 C C . LEU A 1 43 ? 153.389 172.143 219.358 1.00 48.48 67 LEU A C 1
ATOM 294 O O . LEU A 1 43 ? 153.872 172.744 220.322 1.00 48.48 67 LEU A O 1
ATOM 299 N N . MET A 1 44 ? 154.109 171.328 218.594 1.00 48.48 68 MET A N 1
ATOM 300 C CA . MET A 1 44 ? 155.511 171.063 218.867 1.00 48.48 68 MET A CA 1
ATOM 301 C C . MET A 1 44 ? 156.230 170.799 217.555 1.00 48.48 68 MET A C 1
ATOM 302 O O . MET A 1 44 ? 155.646 170.276 216.604 1.00 48.48 68 MET A O 1
ATOM 307 N N . SER A 1 45 ? 157.503 171.173 217.514 1.00 48.48 69 SER A N 1
ATOM 308 C CA . SER A 1 45 ? 158.325 171.031 216.325 1.00 48.48 69 SER A CA 1
ATOM 309 C C . SER A 1 45 ? 159.468 170.070 216.605 1.00 48.48 69 SER A C 1
ATOM 310 O O . SER A 1 45 ? 160.020 170.051 217.710 1.00 48.48 69 SER A O 1
ATOM 313 N N . TYR A 1 46 ? 159.820 169.276 215.599 1.00 48.48 70 TYR A N 1
ATOM 314 C CA . TYR A 1 46 ? 160.916 168.321 215.679 1.00 48.48 70 TYR A CA 1
ATOM 315 C C . TYR A 1 46 ? 162.111 168.884 214.924 1.00 48.48 70 TYR A C 1
ATOM 316 O O . TYR A 1 46 ? 161.971 169.328 213.780 1.00 48.48 70 TYR A O 1
ATOM 325 N N . ASP A 1 47 ? 163.280 168.864 215.557 1.00 48.48 71 ASP A N 1
ATOM 326 C CA . ASP A 1 47 ? 164.500 169.244 214.866 1.00 48.48 71 ASP A CA 1
ATOM 327 C C . ASP A 1 47 ? 165.058 168.038 214.113 1.00 48.48 71 ASP A C 1
ATOM 328 O O . ASP A 1 47 ? 164.390 167.015 213.945 1.00 48.48 71 ASP A O 1
ATOM 333 N N . ALA A 1 48 ? 166.300 168.163 213.640 1.00 48.48 72 ALA A N 1
ATOM 334 C CA . ALA A 1 48 ? 166.887 167.110 212.817 1.00 48.48 72 ALA A CA 1
ATOM 335 C C . ALA A 1 48 ? 167.033 165.806 213.590 1.00 48.48 72 ALA A C 1
ATOM 336 O O . ALA A 1 48 ? 166.769 164.726 213.051 1.00 48.48 72 ALA A O 1
ATOM 338 N N . VAL A 1 49 ? 167.452 165.883 214.852 1.00 48.48 73 VAL A N 1
ATOM 339 C CA . VAL A 1 49 ? 167.681 164.663 215.617 1.00 48.48 73 VAL A CA 1
ATOM 340 C C . VAL A 1 49 ? 166.363 164.024 216.048 1.00 48.48 73 VAL A C 1
ATOM 341 O O . VAL A 1 49 ? 166.289 162.803 216.223 1.00 48.48 73 VAL A O 1
ATOM 345 N N . GLY A 1 50 ? 165.309 164.811 216.199 1.00 48.48 74 GLY A N 1
ATOM 346 C CA . GLY A 1 50 ? 164.010 164.304 216.571 1.00 48.48 74 GLY A CA 1
ATOM 347 C C . GLY A 1 50 ? 163.523 164.668 217.961 1.00 48.48 74 GLY A C 1
ATOM 348 O O . GLY A 1 50 ? 162.660 163.961 218.493 1.00 48.48 74 GLY A O 1
ATOM 349 N N . LYS A 1 51 ? 164.038 165.730 218.557 1.00 48.48 75 LYS A N 1
ATOM 350 C CA . LYS A 1 51 ? 163.647 166.123 219.904 1.00 48.48 75 LYS A CA 1
ATOM 351 C C . LYS A 1 51 ? 162.631 167.253 219.841 1.00 48.48 75 LYS A C 1
ATOM 352 O O . LYS A 1 51 ? 162.879 168.263 219.169 1.00 48.48 75 LYS A O 1
ATOM 358 N N . PRO A 1 52 ? 161.491 167.132 220.519 1.00 48.48 76 PRO A N 1
ATOM 359 C CA . PRO A 1 52 ? 160.414 168.107 220.328 1.00 48.48 76 PRO A CA 1
ATOM 360 C C . PRO A 1 52 ? 160.597 169.355 221.177 1.00 48.48 76 PRO A C 1
ATOM 361 O O . PRO A 1 52 ? 161.008 169.292 222.338 1.00 48.48 76 PRO A O 1
ATOM 365 N N . SER A 1 53 ? 160.275 170.500 220.579 1.00 48.48 77 SER A N 1
ATOM 366 C CA . SER A 1 53 ? 160.310 171.784 221.262 1.00 48.48 77 SER A CA 1
ATOM 367 C C . SER A 1 53 ? 158.980 172.496 221.069 1.00 48.48 77 SER A C 1
ATOM 368 O O . SER A 1 53 ? 158.279 172.271 220.081 1.00 48.48 77 SER A O 1
ATOM 371 N N . LEU A 1 54 ? 158.640 173.363 222.020 1.00 48.48 78 LEU A N 1
ATOM 372 C CA . LEU A 1 54 ? 157.348 174.038 221.998 1.00 48.48 78 LEU A CA 1
ATOM 373 C C . LEU A 1 54 ? 157.278 175.006 220.825 1.00 48.48 78 LEU A C 1
ATOM 374 O O . LEU A 1 54 ? 158.068 175.951 220.742 1.00 48.48 78 LEU A O 1
ATOM 379 N N . GLU A 1 55 ? 156.328 174.773 219.919 1.00 48.48 79 GLU A N 1
ATOM 380 C CA . GLU A 1 55 ? 156.169 175.586 218.720 1.00 48.48 79 GLU A CA 1
ATOM 381 C C . GLU A 1 55 ? 155.055 176.618 218.842 1.00 48.48 79 GLU A C 1
ATOM 382 O O . GLU A 1 55 ? 155.310 177.817 218.716 1.00 48.48 79 GLU A O 1
ATOM 388 N N . VAL A 1 56 ? 153.825 176.178 219.100 1.00 48.48 80 VAL A N 1
ATOM 389 C CA . VAL A 1 56 ? 152.690 177.086 219.225 1.00 48.48 80 VAL A CA 1
ATOM 390 C C . VAL A 1 56 ? 152.251 177.124 220.680 1.00 48.48 80 VAL A C 1
ATOM 391 O O . VAL A 1 56 ? 151.870 178.177 221.201 1.00 48.48 80 VAL A O 1
ATOM 395 N N . ALA A 1 57 ? 152.312 175.976 221.346 1.00 48.48 81 ALA A N 1
ATOM 396 C CA . ALA A 1 57 ? 151.909 175.900 222.740 1.00 48.48 81 ALA A CA 1
ATOM 397 C C . ALA A 1 57 ? 152.832 176.738 223.611 1.00 48.48 81 ALA A C 1
ATOM 398 O O . ALA A 1 57 ? 154.041 176.802 223.383 1.00 48.48 81 ALA A O 1
ATOM 400 N N . GLN A 1 58 ? 152.252 177.387 224.614 1.00 48.48 82 GLN A N 1
ATOM 401 C CA . GLN A 1 58 ? 153.042 178.143 225.573 1.00 48.48 82 GLN A CA 1
ATOM 402 C C . GLN A 1 58 ? 153.459 177.295 226.763 1.00 48.48 82 GLN A C 1
ATOM 403 O O . GLN A 1 58 ? 154.555 177.488 227.300 1.00 48.48 82 GLN A O 1
ATOM 409 N N . SER A 1 59 ? 152.618 176.350 227.173 1.00 48.48 83 SER A N 1
ATOM 410 C CA . SER A 1 59 ? 152.968 175.430 228.242 1.00 48.48 83 SER A CA 1
ATOM 411 C C . SER A 1 59 ? 152.106 174.185 228.114 1.00 48.48 83 SER A C 1
ATOM 412 O O . SER A 1 59 ? 150.927 174.271 227.760 1.00 48.48 83 SER A O 1
ATOM 415 N N . ILE A 1 60 ? 152.709 173.033 228.400 1.00 48.48 84 ILE A N 1
ATOM 416 C CA . ILE A 1 60 ? 152.021 171.743 228.386 1.00 48.48 84 ILE A CA 1
ATOM 417 C C . ILE A 1 60 ? 152.306 171.099 229.740 1.00 48.48 84 ILE A C 1
ATOM 418 O O . ILE A 1 60 ? 153.312 170.407 229.915 1.00 48.48 84 ILE A O 1
ATOM 423 N N . GLU A 1 61 ? 151.418 171.315 230.703 1.00 55.80 85 GLU A N 1
ATOM 424 C CA . GLU A 1 61 ? 151.657 170.884 232.070 1.00 55.80 85 GLU A CA 1
ATOM 425 C C . GLU A 1 61 ? 150.767 169.703 232.433 1.00 55.80 85 GLU A C 1
ATOM 426 O O . GLU A 1 61 ? 149.772 169.410 231.764 1.00 55.80 85 GLU A O 1
ATOM 432 N N . SER A 1 62 ? 151.143 169.033 233.518 1.00 60.07 86 SER A N 1
ATOM 433 C CA . SER A 1 62 ? 150.438 167.858 234.008 1.00 60.07 86 SER A CA 1
ATOM 434 C C . SER A 1 62 ? 150.875 167.600 235.441 1.00 60.07 86 SER A C 1
ATOM 435 O O . SER A 1 62 ? 151.872 168.154 235.912 1.00 60.07 86 SER A O 1
ATOM 438 N N . ALA A 1 63 ? 150.117 166.750 236.128 1.00 66.23 87 ALA A N 1
ATOM 439 C CA . ALA A 1 63 ? 150.411 166.379 237.506 1.00 66.23 87 ALA A CA 1
ATOM 440 C C . ALA A 1 63 ? 150.672 164.894 237.691 1.00 66.23 87 ALA A C 1
ATOM 441 O O . ALA A 1 63 ? 151.530 164.522 238.492 1.00 66.23 87 ALA A O 1
ATOM 443 N N . ASP A 1 64 ? 149.949 164.031 236.974 1.00 65.59 88 ASP A N 1
ATOM 444 C CA . ASP A 1 64 ? 150.152 162.592 237.066 1.00 65.59 88 ASP A CA 1
ATOM 445 C C . ASP A 1 64 ? 150.087 161.900 235.709 1.00 65.59 88 ASP A C 1
ATOM 446 O O . ASP A 1 64 ? 149.769 160.707 235.651 1.00 65.59 88 ASP A O 1
ATOM 451 N N . ASN A 1 65 ? 150.364 162.620 234.622 1.00 62.60 89 ASN A N 1
ATOM 452 C CA . ASN A 1 65 ? 150.493 162.080 233.271 1.00 62.60 89 ASN A CA 1
ATOM 453 C C . ASN A 1 65 ? 149.204 161.477 232.731 1.00 62.60 89 ASN A C 1
ATOM 454 O O . ASN A 1 65 ? 149.249 160.669 231.799 1.00 62.60 89 ASN A O 1
ATOM 459 N N . VAL A 1 66 ? 148.050 161.845 233.286 1.00 59.04 90 VAL A N 1
ATOM 460 C CA . VAL A 1 66 ? 146.767 161.421 232.738 1.00 59.04 90 VAL A CA 1
ATOM 461 C C . VAL A 1 66 ? 145.922 162.661 232.476 1.00 59.04 90 VAL A C 1
ATOM 462 O O . VAL A 1 66 ? 145.023 162.650 231.629 1.00 59.04 90 VAL A O 1
ATOM 466 N N . ASN A 1 67 ? 146.218 163.744 233.188 1.00 58.32 91 ASN A N 1
ATOM 467 C CA . ASN A 1 67 ? 145.513 165.011 233.047 1.00 58.32 91 ASN A CA 1
ATOM 468 C C . ASN A 1 67 ? 146.489 166.033 232.487 1.00 58.32 91 ASN A C 1
ATOM 469 O O . ASN A 1 67 ? 147.507 166.327 233.122 1.00 58.32 91 ASN A O 1
ATOM 474 N N . TYR A 1 68 ? 146.185 166.578 231.313 1.00 54.12 92 TYR A N 1
ATOM 475 C CA . TYR A 1 68 ? 147.074 167.522 230.657 1.00 54.12 92 TYR A CA 1
ATOM 476 C C . TYR A 1 68 ? 146.375 168.861 230.478 1.00 54.12 92 TYR A C 1
ATOM 477 O O . TYR A 1 68 ? 145.174 168.920 230.206 1.00 54.12 92 TYR A O 1
ATOM 486 N N . ARG A 1 69 ? 147.145 169.937 230.618 1.00 50.25 93 ARG A N 1
ATOM 487 C CA . ARG A 1 69 ? 146.648 171.291 230.417 1.00 50.25 93 ARG A CA 1
ATOM 488 C C . ARG A 1 69 ? 147.579 171.999 229.449 1.00 50.25 93 ARG A C 1
ATOM 489 O O . ARG A 1 69 ? 148.786 172.085 229.699 1.00 50.25 93 ARG A O 1
ATOM 497 N N . ILE A 1 70 ? 147.027 172.505 228.349 1.00 48.48 94 ILE A N 1
ATOM 498 C CA . ILE A 1 70 ? 147.810 173.106 227.281 1.00 48.48 94 ILE A CA 1
ATOM 499 C C . ILE A 1 70 ? 147.370 174.549 227.102 1.00 48.48 94 ILE A C 1
ATOM 500 O O . ILE A 1 70 ? 146.170 174.843 227.063 1.00 48.48 94 ILE A O 1
ATOM 505 N N . THR A 1 71 ? 148.344 175.446 226.994 1.00 48.48 95 THR A N 1
ATOM 506 C CA . THR A 1 71 ? 148.097 176.853 226.733 1.00 48.48 95 THR A CA 1
ATOM 507 C C . THR A 1 71 ? 148.642 177.178 225.346 1.00 48.48 95 THR A C 1
ATOM 508 O O . THR A 1 71 ? 149.395 176.396 224.763 1.00 48.48 95 THR A O 1
ATOM 512 N N . VAL A 1 72 ? 148.255 178.330 224.804 1.00 48.48 96 VAL A N 1
ATOM 513 C CA . VAL A 1 72 ? 148.583 178.697 223.433 1.00 48.48 96 VAL A CA 1
ATOM 514 C C . VAL A 1 72 ? 149.180 180.096 223.417 1.00 48.48 96 VAL A C 1
ATOM 515 O O . VAL A 1 72 ? 148.667 181.008 224.074 1.00 48.48 96 VAL A O 1
ATOM 519 N N . LYS A 1 73 ? 150.269 180.258 222.672 1.00 48.48 97 LYS A N 1
ATOM 520 C CA . LYS A 1 73 ? 150.900 181.559 222.497 1.00 48.48 97 LYS A CA 1
ATOM 521 C C . LYS A 1 73 ? 149.954 182.499 221.763 1.00 48.48 97 LYS A C 1
ATOM 522 O O . LYS A 1 73 ? 149.535 182.187 220.639 1.00 48.48 97 LYS A O 1
ATOM 528 N N . PRO A 1 74 ? 149.598 183.645 222.341 1.00 48.48 98 PRO A N 1
ATOM 529 C CA . PRO A 1 74 ? 148.676 184.561 221.658 1.00 48.48 98 PRO A CA 1
ATOM 530 C C . PRO A 1 74 ? 149.399 185.360 220.584 1.00 48.48 98 PRO A C 1
ATOM 531 O O . PRO A 1 74 ? 150.445 185.962 220.836 1.00 48.48 98 PRO A O 1
ATOM 535 N N . GLY A 1 75 ? 148.837 185.358 219.379 1.00 48.48 99 GLY A N 1
ATOM 536 C CA . GLY A 1 75 ? 149.370 186.177 218.310 1.00 48.48 99 GLY A CA 1
ATOM 537 C C . GLY A 1 75 ? 149.695 185.422 217.040 1.00 48.48 99 GLY A C 1
ATOM 538 O O . GLY A 1 75 ? 150.431 185.926 216.188 1.00 48.48 99 GLY A O 1
ATOM 539 N N . TRP A 1 76 ? 149.158 184.218 216.896 1.00 48.48 100 TRP A N 1
ATOM 540 C CA . TRP A 1 76 ? 149.364 183.427 215.695 1.00 48.48 100 TRP A CA 1
ATOM 541 C C . TRP A 1 76 ? 148.206 183.637 214.728 1.00 48.48 100 TRP A C 1
ATOM 542 O O . TRP A 1 76 ? 147.141 184.134 215.094 1.00 48.48 100 TRP A O 1
ATOM 553 N N . LYS A 1 77 ? 148.423 183.237 213.477 1.00 48.48 101 LYS A N 1
ATOM 554 C CA . LYS A 1 77 ? 147.462 183.498 212.417 1.00 48.48 101 LYS A CA 1
ATOM 555 C C . LYS A 1 77 ? 147.653 182.486 211.302 1.00 48.48 101 LYS A C 1
ATOM 556 O O . LYS A 1 77 ? 148.785 182.150 210.953 1.00 48.48 101 LYS A O 1
ATOM 562 N N . PHE A 1 78 ? 146.543 182.008 210.749 1.00 48.48 102 PHE A N 1
ATOM 563 C CA . PHE A 1 78 ? 146.603 181.293 209.487 1.00 48.48 102 PHE A CA 1
ATOM 564 C C . PHE A 1 78 ? 146.923 182.275 208.369 1.00 48.48 102 PHE A C 1
ATOM 565 O O . PHE A 1 78 ? 146.809 183.491 208.534 1.00 48.48 102 PHE A O 1
ATOM 573 N N . THR A 1 79 ? 147.305 181.750 207.209 1.00 48.48 103 THR A N 1
ATOM 574 C CA . THR A 1 79 ? 147.580 182.652 206.093 1.00 48.48 103 THR A CA 1
ATOM 575 C C . THR A 1 79 ? 146.300 183.106 205.418 1.00 48.48 103 THR A C 1
ATOM 576 O O . THR A 1 79 ? 146.191 183.105 204.191 1.00 48.48 103 THR A O 1
ATOM 580 N N . ASP A 1 80 ? 145.322 183.508 206.226 1.00 48.48 104 ASP A N 1
ATOM 581 C CA . ASP A 1 80 ? 144.059 184.063 205.756 1.00 48.48 104 ASP A CA 1
ATOM 582 C C . ASP A 1 80 ? 143.589 185.249 206.581 1.00 48.48 104 ASP A C 1
ATOM 583 O O . ASP A 1 80 ? 142.770 186.030 206.089 1.00 48.48 104 ASP A O 1
ATOM 588 N N . GLY A 1 81 ? 144.120 185.455 207.788 1.00 48.48 105 GLY A N 1
ATOM 589 C CA . GLY A 1 81 ? 143.698 186.525 208.675 1.00 48.48 105 GLY A CA 1
ATOM 590 C C . GLY A 1 81 ? 143.088 186.030 209.972 1.00 48.48 105 GLY A C 1
ATOM 591 O O . GLY A 1 81 ? 143.078 186.764 210.965 1.00 48.48 105 GLY A O 1
ATOM 592 N N . SER A 1 82 ? 142.588 184.801 209.983 1.00 48.48 106 SER A N 1
ATOM 593 C CA . SER A 1 82 ? 141.891 184.279 211.151 1.00 48.48 106 SER A CA 1
ATOM 594 C C . SER A 1 82 ? 142.891 183.743 212.174 1.00 48.48 106 SER A C 1
ATOM 595 O O . SER A 1 82 ? 143.834 183.038 211.809 1.00 48.48 106 SER A O 1
ATOM 598 N N . PRO A 1 83 ? 142.702 184.050 213.454 1.00 48.48 107 PRO A N 1
ATOM 599 C CA . PRO A 1 83 ? 143.708 183.697 214.460 1.00 48.48 107 PRO A CA 1
ATOM 600 C C . PRO A 1 83 ? 143.749 182.200 214.719 1.00 48.48 107 PRO A C 1
ATOM 601 O O . PRO A 1 83 ? 142.927 181.424 214.233 1.00 48.48 107 PRO A O 1
ATOM 605 N N . VAL A 1 84 ? 144.744 181.803 215.506 1.00 48.48 108 VAL A N 1
ATOM 606 C CA . VAL A 1 84 ? 144.892 180.431 215.972 1.00 48.48 108 VAL A CA 1
ATOM 607 C 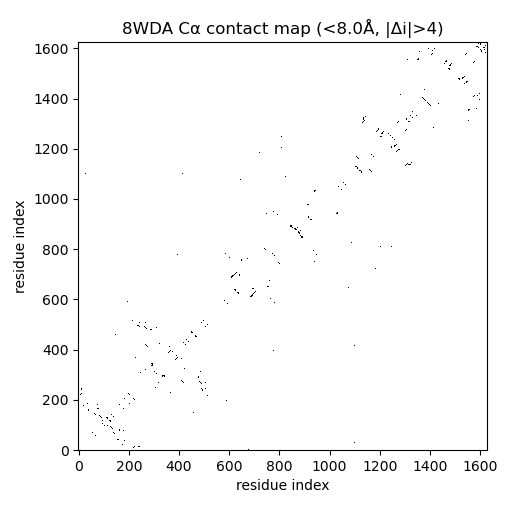C . VAL A 1 84 ? 144.517 180.404 217.445 1.00 48.48 108 VAL A C 1
ATOM 608 O O . VAL A 1 84 ? 145.068 181.166 218.248 1.00 48.48 108 VAL A O 1
ATOM 612 N N . THR A 1 85 ? 143.551 179.566 217.795 1.00 48.48 109 THR A N 1
ATOM 613 C CA . THR A 1 85 ? 143.106 179.467 219.178 1.00 48.48 109 THR A CA 1
ATOM 614 C C . THR A 1 85 ? 142.916 178.008 219.578 1.00 48.48 109 THR A C 1
ATOM 615 O O . THR A 1 85 ? 143.273 177.093 218.833 1.00 48.48 109 THR A O 1
ATOM 619 N N . ALA A 1 86 ? 142.353 177.795 220.760 1.00 48.48 110 ALA A N 1
ATOM 620 C CA . ALA A 1 86 ? 142.123 176.434 221.233 1.00 48.48 110 ALA A CA 1
ATOM 621 C C . ALA A 1 86 ? 141.058 175.723 220.413 1.00 48.48 110 ALA A C 1
ATOM 622 O O . ALA A 1 86 ? 141.077 174.491 220.304 1.00 48.48 110 ALA A O 1
ATOM 624 N N . HIS A 1 87 ? 140.118 176.476 219.842 1.00 48.48 111 HIS A N 1
ATOM 625 C CA . HIS A 1 87 ? 139.071 175.861 219.038 1.00 48.48 111 HIS A CA 1
ATOM 626 C C . HIS A 1 87 ? 139.640 175.248 217.768 1.00 48.48 111 HIS A C 1
ATOM 627 O O . HIS A 1 87 ? 139.198 174.179 217.342 1.00 48.48 111 HIS A O 1
ATOM 634 N N . SER A 1 88 ? 140.639 175.893 217.164 1.00 48.48 112 SER A N 1
ATOM 635 C CA . SER A 1 88 ? 141.232 175.357 215.946 1.00 48.48 112 SER A CA 1
ATOM 636 C C . SER A 1 88 ? 141.910 174.014 216.175 1.00 48.48 112 SER A C 1
ATOM 637 O O . SER A 1 88 ? 142.072 173.245 215.223 1.00 48.48 112 SER A O 1
ATOM 640 N N . PHE A 1 89 ? 142.313 173.718 217.408 1.00 48.48 113 PHE A N 1
ATOM 641 C CA . PHE A 1 89 ? 142.883 172.422 217.749 1.00 48.48 113 PHE A CA 1
ATOM 642 C C . PHE A 1 89 ? 141.802 171.427 218.148 1.00 48.48 113 PHE A C 1
ATOM 643 O O . PHE A 1 89 ? 141.788 170.287 217.669 1.00 48.48 113 PHE A O 1
ATOM 651 N N . VAL A 1 90 ? 140.896 171.850 219.030 1.00 48.48 114 VAL A N 1
ATOM 652 C CA . VAL A 1 90 ? 139.874 170.946 219.547 1.00 48.48 114 VAL A CA 1
ATOM 653 C C . VAL A 1 90 ? 138.962 170.466 218.425 1.00 48.48 114 VAL A C 1
ATOM 654 O O . VAL A 1 90 ? 138.672 169.270 218.308 1.00 48.48 114 VAL A O 1
ATOM 658 N N . ASP A 1 91 ? 138.498 171.388 217.578 1.00 48.48 115 ASP A N 1
ATOM 659 C CA . ASP A 1 91 ? 137.587 171.006 216.508 1.00 48.48 115 ASP A CA 1
ATOM 660 C C . ASP A 1 91 ? 138.281 170.130 215.474 1.00 48.48 115 ASP A C 1
ATOM 661 O O . ASP A 1 91 ? 137.673 169.198 214.939 1.00 48.48 115 ASP A O 1
ATOM 666 N N . ALA A 1 92 ? 139.556 170.398 215.194 1.00 48.48 116 ALA A N 1
ATOM 667 C CA . ALA A 1 92 ? 140.278 169.569 214.236 1.00 48.48 116 ALA A CA 1
ATOM 668 C C . ALA A 1 92 ? 140.474 168.157 214.769 1.00 48.48 116 ALA A C 1
ATOM 669 O O . ALA A 1 92 ? 140.323 167.181 214.026 1.00 48.48 116 ALA A O 1
ATOM 671 N N . TRP A 1 93 ? 140.787 168.023 216.059 1.00 48.48 117 TRP A N 1
ATOM 672 C CA . TRP A 1 93 ? 140.928 166.687 216.628 1.00 48.48 117 TRP A CA 1
ATOM 673 C C . TRP A 1 93 ? 139.593 165.953 216.652 1.00 48.48 117 TRP A C 1
ATOM 674 O O . TRP A 1 93 ? 139.527 164.761 216.326 1.00 48.48 117 TRP A O 1
ATOM 685 N N . ASN A 1 94 ? 138.518 166.647 217.035 1.00 48.48 118 ASN A N 1
ATOM 686 C CA . ASN A 1 94 ? 137.201 166.023 217.046 1.00 48.48 118 ASN A CA 1
ATOM 687 C C . ASN A 1 94 ? 136.771 165.596 215.652 1.00 48.48 118 ASN A C 1
ATOM 688 O O . ASN A 1 94 ? 136.105 164.567 215.498 1.00 48.48 118 ASN A O 1
ATOM 693 N N . TYR A 1 95 ? 137.131 166.367 214.626 1.00 48.48 119 TYR A N 1
ATOM 694 C CA . TYR A 1 95 ? 136.805 165.961 213.265 1.00 48.48 119 TYR A CA 1
ATOM 695 C C . TYR A 1 95 ? 137.669 164.797 212.810 1.00 48.48 119 TYR A C 1
ATOM 696 O O . TYR A 1 95 ? 137.201 163.942 212.052 1.00 48.48 119 TYR A O 1
ATOM 705 N N . GLY A 1 96 ? 138.925 164.745 213.252 1.00 48.48 120 GLY A N 1
ATOM 706 C CA . GLY A 1 96 ? 139.787 163.645 212.862 1.00 48.48 120 GLY A CA 1
ATOM 707 C C . GLY A 1 96 ? 139.418 162.330 213.515 1.00 48.48 120 GLY A C 1
ATOM 708 O O . GLY A 1 96 ? 139.614 161.265 212.923 1.00 48.48 120 GLY A O 1
ATOM 709 N N . ALA A 1 97 ? 138.877 162.378 214.730 1.00 48.48 121 ALA A N 1
ATOM 710 C CA . ALA A 1 97 ? 138.572 161.172 215.498 1.00 48.48 121 ALA A CA 1
ATOM 711 C C . ALA A 1 97 ? 137.105 160.779 215.402 1.00 48.48 121 ALA A C 1
ATOM 712 O O . ALA A 1 97 ? 136.533 160.277 216.371 1.00 48.48 121 ALA A O 1
ATOM 714 N N . LEU A 1 98 ? 136.469 160.998 214.256 1.00 48.86 122 LEU A N 1
ATOM 715 C CA . LEU A 1 98 ? 135.075 160.630 214.052 1.00 48.86 122 LEU A CA 1
ATOM 716 C C . LEU A 1 98 ? 134.979 159.426 213.126 1.00 48.86 122 LEU A C 1
ATOM 717 O O . LEU A 1 98 ? 135.758 159.295 212.177 1.00 48.86 122 LEU A O 1
ATOM 722 N N . SER A 1 99 ? 134.013 158.550 213.407 1.00 52.70 123 SER A N 1
ATOM 723 C CA . SER A 1 99 ? 133.847 157.346 212.601 1.00 52.70 123 SER A CA 1
ATOM 724 C C . SER A 1 99 ? 133.165 157.638 211.272 1.00 52.70 123 SER A C 1
ATOM 725 O O . SER A 1 99 ? 133.403 156.929 210.289 1.00 52.70 123 SER A O 1
ATOM 728 N N . THR A 1 100 ? 132.317 158.667 211.221 1.00 51.98 124 THR A N 1
ATOM 729 C CA . THR A 1 100 ? 131.562 158.944 210.003 1.00 51.98 124 THR A CA 1
ATOM 730 C C . THR A 1 100 ? 132.455 159.520 208.912 1.00 51.98 124 THR A C 1
ATOM 731 O O . THR A 1 100 ? 132.270 159.219 207.728 1.00 51.98 124 THR A O 1
ATOM 735 N N . ASN A 1 101 ? 133.431 160.349 209.289 1.00 49.52 125 ASN A N 1
ATOM 736 C CA . ASN A 1 101 ? 134.289 160.996 208.303 1.00 49.52 125 ASN A CA 1
ATOM 737 C C . ASN A 1 101 ? 135.290 160.035 207.679 1.00 49.52 125 ASN A C 1
ATOM 738 O O . ASN A 1 101 ? 135.785 160.309 206.581 1.00 49.52 125 ASN A O 1
ATOM 743 N N . ALA A 1 102 ? 135.600 158.925 208.352 1.00 48.97 126 ALA A N 1
ATOM 744 C CA . ALA A 1 102 ? 136.467 157.877 207.810 1.00 48.97 126 ALA A CA 1
ATOM 745 C C . ALA A 1 102 ? 137.844 158.423 207.436 1.00 48.97 126 ALA A C 1
ATOM 746 O O . ALA A 1 102 ? 138.243 158.425 206.270 1.00 48.97 126 ALA A O 1
ATOM 748 N N . GLN A 1 103 ? 138.572 158.897 208.442 1.00 48.48 127 GLN A N 1
ATOM 749 C CA . GLN A 1 103 ? 139.923 159.387 208.226 1.00 48.48 127 GLN A CA 1
ATOM 750 C C . GLN A 1 103 ? 140.938 158.265 208.423 1.00 48.48 127 GLN A C 1
ATOM 751 O O . GLN A 1 103 ? 140.681 157.271 209.104 1.00 48.48 127 GLN A O 1
ATOM 757 N N . LEU A 1 104 ? 142.108 158.437 207.806 1.00 48.48 128 LEU A N 1
ATOM 758 C CA . LEU A 1 104 ? 143.136 157.406 207.849 1.00 48.48 128 LEU A CA 1
ATOM 759 C C . LEU A 1 104 ? 144.021 157.501 209.082 1.00 48.48 128 LEU A C 1
ATOM 760 O O . LEU A 1 104 ? 144.618 156.495 209.477 1.00 48.48 128 LEU A O 1
ATOM 765 N N . GLN A 1 105 ? 144.128 158.676 209.691 1.00 48.48 129 GLN A N 1
ATOM 766 C CA . GLN A 1 105 ? 144.935 158.877 210.888 1.00 48.48 129 GLN A CA 1
ATOM 767 C C . GLN A 1 105 ? 144.051 159.041 212.118 1.00 48.48 129 GLN A C 1
ATOM 768 O O . GLN A 1 105 ? 144.337 159.839 213.011 1.00 48.48 129 GLN A O 1
ATOM 774 N N . GLN A 1 106 ? 142.959 158.278 212.166 1.00 48.48 130 GLN A N 1
ATOM 775 C CA . GLN A 1 106 ? 141.997 158.385 213.255 1.00 48.48 130 GLN A CA 1
ATOM 776 C C . GLN A 1 106 ? 142.493 157.699 214.521 1.00 48.48 130 GLN A C 1
ATOM 777 O O . GLN A 1 106 ? 142.381 158.260 215.618 1.00 48.48 130 GLN A O 1
ATOM 783 N N . HIS A 1 107 ? 143.054 156.494 214.388 1.00 48.48 131 HIS A N 1
ATOM 784 C CA . HIS A 1 107 ? 143.491 155.731 215.551 1.00 48.48 131 HIS A CA 1
ATOM 785 C C . HIS A 1 107 ? 144.460 156.507 216.431 1.00 48.48 131 HIS A C 1
ATOM 786 O O . HIS A 1 107 ? 144.548 156.231 217.632 1.00 48.48 131 HIS A O 1
ATOM 793 N N . PHE A 1 108 ? 145.175 157.482 215.865 1.00 48.48 132 PHE A N 1
ATOM 794 C CA . PHE A 1 108 ? 146.120 158.275 216.641 1.00 48.48 132 PHE A CA 1
ATOM 795 C C . PHE A 1 108 ? 145.467 158.956 217.832 1.00 48.48 132 PHE A C 1
ATOM 796 O O . PHE A 1 108 ? 146.164 159.304 218.790 1.00 48.48 132 PHE A O 1
ATOM 804 N N . PHE A 1 109 ? 144.152 159.158 217.799 1.00 48.48 133 PHE A N 1
ATOM 805 C CA . PHE A 1 109 ? 143.443 159.789 218.901 1.00 48.48 133 PHE A CA 1
ATOM 806 C C . PHE A 1 109 ? 142.881 158.777 219.888 1.00 48.48 133 PHE A C 1
ATOM 807 O O . PHE A 1 109 ? 141.895 159.072 220.570 1.00 48.48 133 PHE A O 1
ATOM 815 N N . SER A 1 110 ? 143.485 157.595 219.979 1.00 48.48 134 SER A N 1
ATOM 816 C CA . SER A 1 110 ? 142.996 156.530 220.849 1.00 48.48 134 SER A CA 1
ATOM 817 C C . SER A 1 110 ? 143.264 156.777 222.334 1.00 48.48 134 SER A C 1
ATOM 818 O O . SER A 1 110 ? 142.392 156.475 223.157 1.00 48.48 134 SER A O 1
ATOM 821 N N . PRO A 1 111 ? 144.431 157.296 222.736 1.00 48.48 135 PRO A N 1
ATOM 822 C CA . PRO A 1 111 ? 144.665 157.508 224.175 1.00 48.48 135 PRO A CA 1
ATOM 823 C C . PRO A 1 111 ? 143.671 158.440 224.847 1.00 48.48 135 PRO A C 1
ATOM 824 O O . PRO A 1 111 ? 143.545 158.394 226.076 1.00 48.48 135 PRO A O 1
ATOM 828 N N . ILE A 1 112 ? 142.963 159.277 224.097 1.00 48.48 136 ILE A N 1
ATOM 829 C CA . ILE A 1 112 ? 142.114 160.301 224.694 1.00 48.48 136 ILE A CA 1
ATOM 830 C C . ILE A 1 112 ? 140.839 159.658 225.220 1.00 48.48 136 ILE A C 1
ATOM 831 O O . ILE A 1 112 ? 140.216 158.835 224.540 1.00 48.48 136 ILE A O 1
ATOM 836 N N . GLU A 1 113 ? 140.455 160.028 226.439 1.00 50.92 137 GLU A N 1
ATOM 837 C CA . GLU A 1 113 ? 139.214 159.546 227.026 1.00 50.92 137 GLU A CA 1
ATOM 838 C C . GLU A 1 113 ? 138.027 159.942 226.157 1.00 50.92 137 GLU A C 1
ATOM 839 O O . GLU A 1 113 ? 138.014 161.004 225.533 1.00 50.92 137 GLU A O 1
ATOM 845 N N . GLY A 1 114 ? 137.024 159.072 226.116 1.00 52.63 138 GLY A N 1
ATOM 846 C CA . GLY A 1 114 ? 135.873 159.317 225.274 1.00 52.63 138 GLY A CA 1
ATOM 847 C C . GLY A 1 114 ? 136.108 159.037 223.810 1.00 52.63 138 GLY A C 1
ATOM 848 O O . GLY A 1 114 ? 135.478 159.666 222.958 1.00 52.63 138 GLY A O 1
ATOM 849 N N . PHE A 1 115 ? 137.007 158.110 223.492 1.00 52.58 139 PHE A N 1
ATOM 850 C CA . PHE A 1 115 ? 137.269 157.742 222.108 1.00 52.58 139 PHE A CA 1
ATOM 851 C C . PHE A 1 115 ? 136.402 156.582 221.643 1.00 52.58 139 PHE A C 1
ATOM 852 O O . PHE A 1 115 ? 136.045 156.518 220.460 1.00 52.58 139 PHE A O 1
ATOM 860 N N . ASP A 1 116 ? 136.059 155.663 222.548 1.00 60.74 140 ASP A N 1
ATOM 861 C CA . ASP A 1 116 ? 135.237 154.518 222.172 1.00 60.74 140 ASP A CA 1
ATOM 862 C C . ASP A 1 116 ? 133.845 154.955 221.738 1.00 60.74 140 ASP A C 1
ATOM 863 O O . ASP A 1 116 ? 133.287 154.411 220.778 1.00 60.74 140 ASP A O 1
ATOM 868 N N . ASP A 1 117 ? 133.268 155.934 222.431 1.00 63.03 141 ASP A N 1
ATOM 869 C CA . ASP A 1 117 ? 131.914 156.396 222.163 1.00 63.03 141 ASP A CA 1
ATOM 870 C C . ASP A 1 117 ? 131.846 157.453 221.069 1.00 63.03 141 ASP A C 1
ATOM 871 O O . ASP A 1 117 ? 130.765 157.995 220.817 1.00 63.03 141 ASP A O 1
ATOM 876 N N . VAL A 1 118 ? 132.967 157.764 220.420 1.00 55.87 142 VAL A N 1
ATOM 877 C CA . VAL A 1 118 ? 132.980 158.642 219.260 1.00 55.87 142 VAL A CA 1
ATOM 878 C C . VAL A 1 118 ? 133.413 157.905 218.000 1.00 55.87 142 VAL A C 1
ATOM 879 O O . VAL A 1 118 ? 132.898 158.178 216.910 1.00 55.87 142 VAL A O 1
ATOM 883 N N . ALA A 1 119 ? 134.345 156.961 218.121 1.00 59.37 143 ALA A N 1
ATOM 884 C CA . ALA A 1 119 ? 134.806 156.162 216.997 1.00 59.37 143 ALA A CA 1
ATOM 885 C C . ALA A 1 119 ? 134.360 154.721 217.188 1.00 59.37 143 ALA A C 1
ATOM 886 O O . ALA A 1 119 ? 134.605 154.127 218.243 1.00 59.37 143 ALA A O 1
ATOM 888 N N . GLY A 1 120 ? 133.713 154.164 216.170 1.00 71.13 144 GLY A N 1
ATOM 889 C CA . GLY A 1 120 ? 133.227 152.803 216.253 1.00 71.13 144 GLY A CA 1
ATOM 890 C C . GLY A 1 120 ? 131.917 152.598 215.525 1.00 71.13 144 GLY A C 1
ATOM 891 O O . GLY A 1 120 ? 131.807 152.895 214.332 1.00 71.13 144 GLY A O 1
ATOM 892 N N . ALA A 1 121 ? 130.920 152.080 216.231 1.00 82.45 145 ALA A N 1
ATOM 893 C CA . ALA A 1 121 ? 129.643 151.910 215.553 1.00 82.45 145 ALA A CA 1
ATOM 894 C C . ALA A 1 121 ? 128.818 153.189 215.652 1.00 82.45 145 ALA A C 1
ATOM 895 O O . ALA A 1 121 ? 128.876 153.887 216.669 1.00 82.45 145 ALA A O 1
ATOM 897 N N . PRO A 1 122 ? 128.050 153.514 214.614 1.00 86.45 146 PRO A N 1
ATOM 898 C CA . PRO A 1 122 ? 127.230 154.731 214.664 1.00 86.45 146 PRO A CA 1
ATOM 899 C C . PRO A 1 122 ? 125.894 154.494 215.349 1.00 86.45 146 PRO A C 1
ATOM 900 O O . PRO A 1 122 ? 124.980 155.317 215.244 1.00 86.45 146 PRO A O 1
ATOM 902 N N . GLY A 1 123 ? 125.772 153.374 216.047 1.00 90.00 147 GLY A N 1
ATOM 903 C CA . GLY A 1 123 ? 124.535 153.038 216.727 1.00 90.00 147 GLY A CA 1
ATOM 904 C C . GLY A 1 123 ? 124.786 152.649 218.168 1.00 90.00 147 GLY A C 1
ATOM 905 O O . GLY A 1 123 ? 125.894 152.265 218.548 1.00 90.00 147 GLY A O 1
ATOM 906 N N . ASP A 1 124 ? 123.731 152.784 218.975 1.00 95.52 148 ASP A N 1
ATOM 907 C CA . ASP A 1 124 ? 123.645 152.391 220.381 1.00 95.52 148 ASP A CA 1
ATOM 908 C C . ASP A 1 124 ? 124.422 153.321 221.307 1.00 95.52 148 ASP A C 1
ATOM 909 O O . ASP A 1 124 ? 124.275 153.230 222.532 1.00 95.52 148 ASP A O 1
ATOM 914 N N . LYS A 1 125 ? 125.226 154.232 220.760 1.00 84.40 149 LYS A N 1
ATOM 915 C CA . LYS A 1 125 ? 125.885 155.258 221.558 1.00 84.40 149 LYS A CA 1
ATOM 916 C C . LYS A 1 125 ? 126.347 156.371 220.628 1.00 84.40 149 LYS A C 1
ATOM 917 O O . LYS A 1 125 ? 127.271 156.174 219.833 1.00 84.40 149 LYS A O 1
ATOM 923 N N . SER A 1 126 ? 125.721 157.545 220.716 1.00 78.91 150 SER A N 1
ATOM 924 C CA . SER A 1 126 ? 125.912 158.591 219.708 1.00 78.91 150 SER A CA 1
ATOM 925 C C . SER A 1 126 ? 126.156 159.933 220.395 1.00 78.91 150 SER A C 1
ATOM 926 O O . SER A 1 126 ? 125.213 160.628 220.781 1.00 78.91 150 SER A O 1
ATOM 929 N N . ARG A 1 127 ? 127.430 160.285 220.549 1.00 69.08 151 ARG A N 1
ATOM 930 C CA . ARG A 1 127 ? 127.839 161.654 220.830 1.00 69.08 151 ARG A CA 1
ATOM 931 C C . ARG A 1 127 ? 128.912 162.030 219.824 1.00 69.08 151 ARG A C 1
ATOM 932 O O . ARG A 1 127 ? 129.836 161.250 219.578 1.00 69.08 151 ARG A O 1
ATOM 940 N N . THR A 1 128 ? 128.783 163.219 219.239 1.00 59.61 152 THR A N 1
ATOM 941 C CA . THR A 1 128 ? 129.609 163.593 218.100 1.00 59.61 152 THR A CA 1
ATOM 942 C C . THR A 1 128 ? 131.014 164.028 218.498 1.00 59.61 152 THR A C 1
ATOM 943 O O . THR A 1 128 ? 131.903 164.061 217.642 1.00 59.61 152 THR A O 1
ATOM 947 N N . THR A 1 129 ? 131.245 164.346 219.768 1.00 54.59 153 THR A N 1
ATOM 948 C CA . THR A 1 129 ? 132.516 164.895 220.209 1.00 54.59 153 THR A CA 1
ATOM 949 C C . THR A 1 129 ? 133.078 164.082 221.366 1.00 54.59 153 THR A C 1
ATOM 950 O O . THR A 1 129 ? 132.333 163.505 222.164 1.00 54.59 153 THR A O 1
ATOM 954 N N . MET A 1 130 ? 134.405 164.043 221.449 1.00 49.41 154 MET A N 1
ATOM 955 C CA . MET A 1 130 ? 135.070 163.350 222.540 1.00 49.41 154 MET A CA 1
ATOM 956 C C . MET A 1 130 ? 134.836 164.080 223.856 1.00 49.41 154 MET A C 1
ATOM 957 O O . MET A 1 130 ? 134.602 165.290 223.889 1.00 49.41 154 MET A O 1
ATOM 962 N N . SER A 1 131 ? 134.900 163.328 224.952 1.00 48.48 155 SER A N 1
ATOM 963 C CA . SER A 1 131 ? 134.700 163.874 226.287 1.00 48.48 155 SER A CA 1
ATOM 964 C C . SER A 1 131 ? 136.013 164.003 227.048 1.00 48.48 155 SER A C 1
ATOM 965 O O . SER A 1 131 ? 136.028 163.999 228.280 1.00 48.48 155 SER A O 1
ATOM 968 N N . GLY A 1 132 ? 137.121 164.116 226.325 1.00 48.48 156 GLY A N 1
ATOM 969 C CA . GLY A 1 132 ? 138.410 164.333 226.948 1.00 48.48 156 GLY A CA 1
ATOM 970 C C . GLY A 1 132 ? 138.961 165.705 226.633 1.00 48.48 156 GLY A C 1
ATOM 971 O O . GLY A 1 132 ? 139.775 166.244 227.386 1.00 48.48 156 GLY A O 1
ATOM 972 N N . LEU A 1 133 ? 138.515 166.283 225.520 1.00 48.48 157 LEU A N 1
ATOM 973 C CA . LEU A 1 133 ? 138.950 167.608 225.093 1.00 48.48 157 LEU A CA 1
ATOM 974 C C . LEU A 1 133 ? 137.966 168.643 225.621 1.00 48.48 157 LEU A C 1
ATOM 975 O O . LEU A 1 133 ? 136.820 168.707 225.165 1.00 48.48 157 LEU A O 1
ATOM 980 N N . ARG A 1 134 ? 138.406 169.456 226.576 1.00 49.66 158 ARG A N 1
ATOM 981 C CA . ARG A 1 134 ? 137.597 170.550 227.087 1.00 49.66 158 ARG A CA 1
ATOM 982 C C . ARG A 1 134 ? 138.345 171.857 226.882 1.00 49.66 158 ARG A C 1
ATOM 983 O O . ARG A 1 134 ? 139.571 171.895 226.953 1.00 49.66 158 ARG A O 1
ATOM 991 N N . VAL A 1 135 ? 137.605 172.929 226.623 1.00 48.48 159 VAL A N 1
ATOM 992 C CA . VAL A 1 135 ? 138.185 174.235 226.331 1.00 48.48 159 VAL A CA 1
ATOM 993 C C . VAL A 1 135 ? 137.877 175.154 227.503 1.00 48.48 159 VAL A C 1
ATOM 994 O O . VAL A 1 135 ? 136.706 175.448 227.773 1.00 48.48 159 VAL A O 1
ATOM 998 N N . VAL A 1 136 ? 138.917 175.610 228.207 1.00 49.14 160 VAL A N 1
ATOM 999 C CA . VAL A 1 136 ? 138.690 176.427 229.396 1.00 49.14 160 VAL A CA 1
ATOM 1000 C C . VAL A 1 136 ? 138.279 177.837 228.995 1.00 49.14 160 VAL A C 1
ATOM 1001 O O . VAL A 1 136 ? 137.214 178.330 229.385 1.00 49.14 160 VAL A O 1
ATOM 1005 N N . ASN A 1 137 ? 139.116 178.502 228.210 1.00 50.49 161 ASN A N 1
ATOM 1006 C CA . ASN A 1 137 ? 138.822 179.831 227.690 1.00 50.49 161 ASN A CA 1
ATOM 1007 C C . ASN A 1 137 ? 139.298 179.854 226.242 1.00 50.49 161 ASN A C 1
ATOM 1008 O O . ASN A 1 137 ? 139.568 178.809 225.643 1.00 50.49 161 ASN A O 1
ATOM 1013 N N . ASP A 1 138 ? 139.398 181.050 225.662 1.00 48.48 162 ASP A N 1
ATOM 1014 C CA . ASP A 1 138 ? 139.704 181.154 224.239 1.00 48.48 162 ASP A CA 1
ATOM 1015 C C . ASP A 1 138 ? 141.035 180.497 223.891 1.00 48.48 162 ASP A C 1
ATOM 1016 O O . ASP A 1 138 ? 141.251 180.093 222.744 1.00 48.48 162 ASP A O 1
ATOM 1021 N N . LEU A 1 139 ? 141.932 180.361 224.865 1.00 48.48 163 LEU A N 1
ATOM 1022 C CA . LEU A 1 139 ? 143.291 179.908 224.586 1.00 48.48 163 LEU A CA 1
ATOM 1023 C C . LEU A 1 139 ? 143.631 178.537 225.151 1.00 48.48 163 LEU A C 1
ATOM 1024 O O . LEU A 1 139 ? 144.143 177.693 224.414 1.00 48.48 163 LEU A O 1
ATOM 1029 N N . GLU A 1 140 ? 143.384 178.272 226.430 1.00 48.48 164 GLU A N 1
ATOM 1030 C CA . GLU A 1 140 ? 143.863 177.034 227.028 1.00 48.48 164 GLU A CA 1
ATOM 1031 C C . GLU A 1 140 ? 142.791 175.950 227.025 1.00 48.48 164 GLU A C 1
ATOM 1032 O O . GLU A 1 140 ? 141.586 176.223 227.063 1.00 48.48 164 GLU A O 1
ATOM 1038 N N . PHE A 1 141 ? 143.252 174.702 226.998 1.00 48.48 165 PHE A N 1
ATOM 1039 C CA . PHE A 1 141 ? 142.334 173.575 226.992 1.00 48.48 165 PHE A CA 1
ATOM 1040 C C . PHE A 1 141 ? 142.965 172.380 227.691 1.00 48.48 165 PHE A C 1
ATOM 1041 O O . PHE A 1 141 ? 144.188 172.245 227.765 1.00 48.48 165 PHE A O 1
ATOM 1049 N N . THR A 1 142 ? 142.101 171.506 228.196 1.00 48.48 166 THR A N 1
ATOM 1050 C CA . THR A 1 142 ? 142.497 170.359 228.994 1.00 48.48 166 THR A CA 1
ATOM 1051 C C . THR A 1 142 ? 142.164 169.063 228.267 1.00 48.48 166 THR A C 1
ATOM 1052 O O . THR A 1 142 ? 141.179 168.976 227.523 1.00 48.48 166 THR A O 1
ATOM 1056 N N . VAL A 1 143 ? 142.991 168.051 228.521 1.00 49.45 167 VAL A N 1
ATOM 1057 C CA . VAL A 1 143 ? 142.935 166.767 227.837 1.00 49.45 167 VAL A CA 1
ATOM 1058 C C . VAL A 1 143 ? 143.014 165.658 228.877 1.00 49.45 167 VAL A C 1
ATOM 1059 O O . VAL A 1 143 ? 143.863 165.699 229.775 1.00 49.45 167 VAL A O 1
ATOM 1063 N N . ARG A 1 144 ? 142.125 164.675 228.761 1.00 52.81 168 ARG A N 1
ATOM 1064 C CA . ARG A 1 144 ? 142.089 163.525 229.650 1.00 52.81 168 ARG A CA 1
ATOM 1065 C C . ARG A 1 144 ? 142.447 162.267 228.874 1.00 52.81 168 ARG A C 1
ATOM 1066 O O . ARG A 1 144 ? 142.055 162.110 227.714 1.00 52.81 168 ARG A O 1
ATOM 1074 N N . LEU A 1 145 ? 143.182 161.369 229.519 1.00 51.19 169 LEU A N 1
ATOM 1075 C CA . LEU A 1 145 ? 143.596 160.117 228.908 1.00 51.19 169 LEU A CA 1
ATOM 1076 C C . LEU A 1 145 ? 142.945 158.940 229.621 1.00 51.19 169 LEU A C 1
ATOM 1077 O O . LEU A 1 145 ? 142.582 159.028 230.797 1.00 51.19 169 LEU A O 1
ATOM 1082 N N . LYS A 1 146 ? 142.792 157.835 228.891 1.00 51.40 170 LYS A N 1
ATOM 1083 C CA . LYS A 1 146 ? 142.275 156.612 229.494 1.00 51.40 170 LYS A CA 1
ATOM 1084 C C . LYS A 1 146 ? 143.221 156.101 230.573 1.00 51.40 170 LYS A C 1
ATOM 1085 O O . LYS A 1 146 ? 142.857 156.005 231.750 1.00 51.40 170 LYS A O 1
ATOM 1091 N N . ALA A 1 147 ? 144.446 155.772 230.183 1.00 53.81 171 ALA A N 1
ATOM 1092 C CA . ALA A 1 147 ? 145.494 155.295 231.067 1.00 53.81 171 ALA A CA 1
ATOM 1093 C C . ALA A 1 147 ? 146.751 156.113 230.826 1.00 53.81 171 ALA A C 1
ATOM 1094 O O . ALA A 1 147 ? 146.946 156.637 229.725 1.00 53.81 171 ALA A O 1
ATOM 1096 N N . PRO A 1 148 ? 147.622 156.244 231.831 1.00 54.26 172 PRO A N 1
ATOM 1097 C CA . PRO A 1 148 ? 148.786 157.124 231.668 1.00 54.26 172 PRO A CA 1
ATOM 1098 C C . PRO A 1 148 ? 149.714 156.657 230.561 1.00 54.26 172 PRO A C 1
ATOM 1099 O O . PRO A 1 148 ? 150.378 155.624 230.684 1.00 54.26 172 PRO A O 1
ATOM 1103 N N . THR A 1 149 ? 149.768 157.424 229.476 1.00 53.79 173 THR A N 1
ATOM 1104 C CA . THR A 1 149 ? 150.611 157.103 228.336 1.00 53.79 173 THR A CA 1
ATOM 1105 C C . THR A 1 149 ? 151.962 157.784 228.492 1.00 53.79 173 THR A C 1
ATOM 1106 O O . THR A 1 149 ? 152.037 158.962 228.850 1.00 53.79 173 THR A O 1
ATOM 1110 N N . ILE A 1 150 ? 153.032 157.035 228.228 1.00 55.91 174 ILE A N 1
ATOM 1111 C CA . ILE A 1 150 ? 154.376 157.575 228.416 1.00 55.91 174 ILE A CA 1
ATOM 1112 C C . ILE A 1 150 ? 154.713 158.576 227.315 1.00 55.91 174 ILE A C 1
ATOM 1113 O O . ILE A 1 150 ? 155.120 159.711 227.589 1.00 55.91 174 ILE A O 1
ATOM 1118 N N . ASP A 1 151 ? 154.546 158.176 226.053 1.00 54.99 175 ASP A N 1
ATOM 1119 C CA . ASP A 1 151 ? 154.917 159.021 224.917 1.00 54.99 175 ASP A CA 1
ATOM 1120 C C . ASP A 1 151 ? 153.679 159.719 224.358 1.00 54.99 175 ASP A C 1
ATOM 1121 O O . ASP A 1 151 ? 153.212 159.450 223.250 1.00 54.99 175 ASP A O 1
ATOM 1126 N N . PHE A 1 152 ? 153.147 160.656 225.139 1.00 49.43 176 PHE A N 1
ATOM 1127 C CA . PHE A 1 152 ? 152.093 161.532 224.648 1.00 49.43 176 PHE A CA 1
ATOM 1128 C C . PHE A 1 152 ? 152.615 162.904 224.257 1.00 49.43 176 PHE A C 1
ATOM 1129 O O . PHE A 1 152 ? 152.292 163.403 223.177 1.00 49.43 176 PHE A O 1
ATOM 1137 N N . THR A 1 153 ? 153.416 163.533 225.118 1.00 48.48 177 THR A N 1
ATOM 1138 C CA . THR A 1 153 ? 153.995 164.828 224.785 1.00 48.48 177 THR A CA 1
ATOM 1139 C C . THR A 1 153 ? 154.918 164.742 223.576 1.00 48.48 177 THR A C 1
ATOM 1140 O O . THR A 1 153 ? 155.099 165.739 222.871 1.00 48.48 177 THR A O 1
ATOM 1144 N N . LEU A 1 154 ? 155.474 163.563 223.297 1.00 48.48 178 LEU A N 1
ATOM 1145 C CA . LEU A 1 154 ? 156.400 163.414 222.181 1.00 48.48 178 LEU A CA 1
ATOM 1146 C C . LEU A 1 154 ? 155.687 163.403 220.835 1.00 48.48 178 LEU A C 1
ATOM 1147 O O . LEU A 1 154 ? 156.260 163.844 219.834 1.00 48.48 178 LEU A O 1
ATOM 1152 N N . ARG A 1 155 ? 154.446 162.925 220.789 1.00 48.48 179 ARG A N 1
ATOM 1153 C CA . ARG A 1 155 ? 153.728 162.778 219.531 1.00 48.48 179 ARG A CA 1
ATOM 1154 C C . ARG A 1 155 ? 152.949 164.021 219.126 1.00 48.48 179 ARG A C 1
ATOM 1155 O O . ARG A 1 155 ? 152.424 164.062 218.009 1.00 48.48 179 ARG A O 1
ATOM 1163 N N . LEU A 1 156 ? 152.862 165.030 219.993 1.00 48.48 180 LEU A N 1
ATOM 1164 C CA . LEU A 1 156 ? 152.061 166.210 219.695 1.00 48.48 180 LEU A CA 1
ATOM 1165 C C . LEU A 1 156 ? 152.566 166.982 218.486 1.00 48.48 180 LEU A C 1
ATOM 1166 O O . LEU A 1 156 ? 151.829 167.820 217.959 1.00 48.48 180 LEU A O 1
ATOM 1171 N N . GLY A 1 157 ? 153.787 166.729 218.038 1.00 48.48 181 GLY A N 1
ATOM 1172 C CA . GLY A 1 157 ? 154.309 167.342 216.839 1.00 48.48 181 GLY A CA 1
ATOM 1173 C C . GLY A 1 157 ? 153.949 1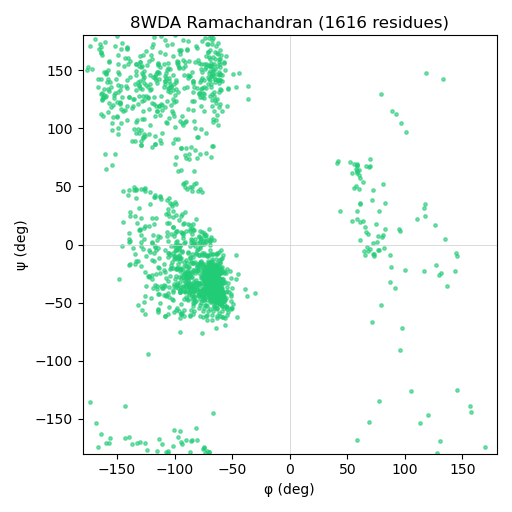66.630 215.557 1.00 48.48 181 GLY A C 1
ATOM 1174 O O . GLY A 1 157 ? 154.409 167.037 214.486 1.00 48.48 181 GLY A O 1
ATOM 1175 N N . HIS A 1 158 ? 153.140 165.577 215.628 1.00 48.48 182 HIS A N 1
ATOM 1176 C CA . HIS A 1 158 ? 152.787 164.818 214.441 1.00 48.48 182 HIS A CA 1
ATOM 1177 C C . HIS A 1 158 ? 151.876 165.640 213.536 1.00 48.48 182 HIS A C 1
ATOM 1178 O O . HIS A 1 158 ? 151.253 166.616 213.959 1.00 48.48 182 HIS A O 1
ATOM 1185 N N . SER A 1 159 ? 151.800 165.231 212.271 1.00 48.48 183 SER A N 1
ATOM 1186 C CA . SER A 1 159 ? 151.022 165.961 211.279 1.00 48.48 183 SER A CA 1
ATOM 1187 C C . SER A 1 159 ? 149.529 165.695 211.375 1.00 48.48 183 SER A C 1
ATOM 1188 O O . SER A 1 159 ? 148.782 166.160 210.511 1.00 48.48 183 SER A O 1
ATOM 1191 N N . SER A 1 160 ? 149.075 164.958 212.384 1.00 48.48 184 SER A N 1
ATOM 1192 C CA . SER A 1 160 ? 147.653 164.746 212.603 1.00 48.48 184 SER A CA 1
ATOM 1193 C C . SER A 1 160 ? 147.095 165.616 213.718 1.00 48.48 184 SER A C 1
ATOM 1194 O O . SER A 1 160 ? 145.877 165.632 213.918 1.00 48.48 184 SER A O 1
ATOM 1197 N N . PHE A 1 161 ? 147.950 166.334 214.441 1.00 48.48 185 PHE A N 1
ATOM 1198 C CA . PHE A 1 161 ? 147.531 167.219 215.519 1.00 48.48 185 PHE A CA 1
ATOM 1199 C C . PHE A 1 161 ? 147.628 168.684 215.106 1.00 48.48 185 PHE A C 1
ATOM 1200 O O . PHE A 1 161 ? 147.813 169.562 215.950 1.00 48.48 185 PHE A O 1
ATOM 1208 N N . TYR A 1 162 ? 147.511 168.956 213.807 1.00 48.48 186 TYR A N 1
ATOM 1209 C CA . TYR A 1 162 ? 147.620 170.300 213.268 1.00 48.48 186 TYR A CA 1
ATOM 1210 C C . TYR A 1 162 ? 146.281 171.028 213.352 1.00 48.48 186 TYR A C 1
ATOM 1211 O O . TYR A 1 162 ? 145.221 170.406 213.252 1.00 48.48 186 TYR A O 1
ATOM 1220 N N . PRO A 1 163 ? 146.302 172.344 213.533 1.00 48.48 187 PRO A N 1
ATOM 1221 C CA . PRO A 1 163 ? 145.054 173.108 213.557 1.00 48.48 187 PRO A CA 1
ATOM 1222 C C . PRO A 1 163 ? 144.523 173.352 212.153 1.00 48.48 187 PRO A C 1
ATOM 1223 O O . PRO A 1 163 ? 145.262 173.344 211.168 1.00 48.48 187 PRO A O 1
ATOM 1227 N N . LEU A 1 164 ? 143.213 173.581 212.079 1.00 48.48 188 LEU A N 1
ATOM 1228 C CA . LEU A 1 164 ? 142.555 173.834 210.809 1.00 48.48 188 LEU A CA 1
ATOM 1229 C C . LEU A 1 164 ? 141.734 175.113 210.885 1.00 48.48 188 LEU A C 1
ATOM 1230 O O . LEU A 1 164 ? 141.122 175.399 211.920 1.00 48.48 188 LEU A O 1
ATOM 1235 N N . PRO A 1 165 ? 141.701 175.898 209.809 1.00 48.48 189 PRO A N 1
ATOM 1236 C CA . PRO A 1 165 ? 140.976 177.170 209.844 1.00 48.48 189 PRO A CA 1
ATOM 1237 C C . PRO A 1 165 ? 139.482 176.954 210.003 1.00 48.48 189 PRO A C 1
ATOM 1238 O O . PRO A 1 165 ? 138.934 175.909 209.646 1.00 48.48 189 PRO A O 1
ATOM 1242 N N . ASP A 1 166 ? 138.818 177.977 210.544 1.00 48.48 190 ASP A N 1
ATOM 1243 C CA . ASP A 1 166 ? 137.367 177.932 210.681 1.00 48.48 190 ASP A CA 1
ATOM 1244 C C . ASP A 1 166 ? 136.711 177.662 209.334 1.00 48.48 190 ASP A C 1
ATOM 1245 O O . ASP A 1 166 ? 135.848 176.785 209.211 1.00 48.48 190 ASP A O 1
ATOM 1250 N N . SER A 1 167 ? 137.148 178.367 208.300 1.00 48.48 191 SER A N 1
ATOM 1251 C CA . SER A 1 167 ? 136.577 178.203 206.969 1.00 48.48 191 SER A CA 1
ATOM 1252 C C . SER A 1 167 ? 136.890 176.869 206.361 1.00 48.48 191 SER A C 1
ATOM 1253 O O . SER A 1 167 ? 136.547 176.658 205.196 1.00 48.48 191 SER A O 1
ATOM 1256 N N . ALA A 1 168 ? 137.543 175.958 207.078 1.00 48.48 192 ALA A N 1
ATOM 1257 C CA . ALA A 1 168 ? 137.672 174.590 206.601 1.00 48.48 192 ALA A CA 1
ATOM 1258 C C . ALA A 1 168 ? 136.519 173.715 207.058 1.00 48.48 192 ALA A C 1
ATOM 1259 O O . ALA A 1 168 ? 136.165 172.758 206.362 1.00 48.48 192 ALA A O 1
ATOM 1261 N N . PHE A 1 169 ? 135.916 174.024 208.204 1.00 48.48 193 PHE A N 1
ATOM 1262 C CA . PHE A 1 169 ? 134.829 173.215 208.736 1.00 48.48 193 PHE A CA 1
ATOM 1263 C C . PHE A 1 169 ? 133.497 173.486 208.056 1.00 48.48 193 PHE A C 1
ATOM 1264 O O . PHE A 1 169 ? 132.473 172.965 208.507 1.00 48.48 193 PHE A O 1
ATOM 1272 N N . ARG A 1 170 ? 133.483 174.285 206.992 1.00 48.48 194 ARG A N 1
ATOM 1273 C CA . ARG A 1 170 ? 132.281 174.496 206.199 1.00 48.48 194 ARG A CA 1
ATOM 1274 C C . ARG A 1 170 ? 132.332 173.814 204.844 1.00 48.48 194 ARG A C 1
ATOM 1275 O O . ARG A 1 170 ? 131.282 173.449 204.313 1.00 48.48 194 ARG A O 1
ATOM 1283 N N . ASP A 1 171 ? 133.523 173.636 204.274 1.00 48.48 195 ASP A N 1
ATOM 1284 C CA . ASP A 1 171 ? 133.681 172.865 203.041 1.00 48.48 195 ASP A CA 1
ATOM 1285 C C . ASP A 1 171 ? 135.069 172.223 203.079 1.00 48.48 195 ASP A C 1
ATOM 1286 O O . ASP A 1 171 ? 136.061 172.842 202.691 1.00 48.48 195 ASP A O 1
ATOM 1291 N N . MET A 1 172 ? 135.122 170.976 203.543 1.00 48.48 196 MET A N 1
ATOM 1292 C CA . MET A 1 172 ? 136.379 170.240 203.584 1.00 48.48 196 MET A CA 1
ATOM 1293 C C . MET A 1 172 ? 136.717 169.585 202.252 1.00 48.48 196 MET A C 1
ATOM 1294 O O . MET A 1 172 ? 137.746 168.910 202.152 1.00 48.48 196 MET A O 1
ATOM 1299 N N . ALA A 1 173 ? 135.887 169.773 201.229 1.00 48.48 197 ALA A N 1
ATOM 1300 C CA . ALA A 1 173 ? 136.171 169.226 199.911 1.00 48.48 197 ALA A CA 1
ATOM 1301 C C . ALA A 1 173 ? 136.971 170.179 199.038 1.00 48.48 197 ALA A C 1
ATOM 1302 O O . ALA A 1 173 ? 137.659 169.722 198.120 1.00 48.48 197 ALA A O 1
ATOM 1304 N N . ALA A 1 174 ? 136.892 171.484 199.298 1.00 48.48 198 ALA A N 1
ATOM 1305 C CA . ALA A 1 174 ? 137.740 172.452 198.616 1.00 48.48 198 ALA A CA 1
ATOM 1306 C C . ALA A 1 174 ? 139.045 172.696 199.353 1.00 48.48 198 ALA A C 1
ATOM 1307 O O . ALA A 1 174 ? 140.054 173.021 198.718 1.00 48.48 198 ALA A O 1
ATOM 1309 N N . PHE A 1 175 ? 139.042 172.548 200.679 1.00 48.48 199 PHE A N 1
ATOM 1310 C CA . PHE A 1 175 ? 140.264 172.724 201.453 1.00 48.48 199 PHE A CA 1
ATOM 1311 C C . PHE A 1 175 ? 141.357 171.780 200.972 1.00 48.48 199 PHE A C 1
ATOM 1312 O O . PHE A 1 175 ? 142.499 172.196 200.750 1.00 48.48 199 PHE A O 1
ATOM 1320 N N . GLY A 1 176 ? 141.022 170.503 200.795 1.00 48.48 200 GLY A N 1
ATOM 1321 C CA . GLY A 1 176 ? 141.981 169.544 200.280 1.00 48.48 200 GLY A CA 1
ATOM 1322 C C . GLY A 1 176 ? 142.522 169.876 198.906 1.00 48.48 200 GLY A C 1
ATOM 1323 O O . GLY A 1 176 ? 143.498 169.252 198.477 1.00 48.48 200 GLY A O 1
ATOM 1324 N N . ARG A 1 177 ? 141.917 170.835 198.207 1.00 48.48 201 ARG A N 1
ATOM 1325 C CA . ARG A 1 177 ? 142.410 171.280 196.913 1.00 48.48 201 ARG A CA 1
ATOM 1326 C C . ARG A 1 177 ? 143.118 172.624 196.984 1.00 48.48 201 ARG A C 1
ATOM 1327 O O . ARG A 1 177 ? 143.729 173.038 195.994 1.00 48.48 201 ARG A O 1
ATOM 1335 N N . ASN A 1 178 ? 143.051 173.306 198.121 1.00 48.48 202 ASN A N 1
ATOM 1336 C CA . ASN A 1 178 ? 143.698 174.597 198.308 1.00 48.48 202 ASN A CA 1
ATOM 1337 C C . ASN A 1 178 ? 143.848 174.871 199.799 1.00 48.48 202 ASN A C 1
ATOM 1338 O O . ASN A 1 178 ? 143.068 175.644 200.369 1.00 48.48 202 ASN A O 1
ATOM 1343 N N . PRO A 1 179 ? 144.823 174.258 200.462 1.00 48.48 203 PRO A N 1
ATOM 1344 C CA . PRO A 1 179 ? 144.930 174.404 201.916 1.00 48.48 203 PRO A CA 1
ATOM 1345 C C . PRO A 1 179 ? 145.419 175.787 202.319 1.00 48.48 203 PRO A C 1
ATOM 1346 O O . PRO A 1 179 ? 146.096 176.489 201.568 1.00 48.48 203 PRO A O 1
ATOM 1350 N N . ILE A 1 180 ? 145.056 176.167 203.543 1.00 48.48 204 ILE A N 1
ATOM 1351 C CA . ILE A 1 180 ? 145.408 177.465 204.119 1.00 48.48 204 ILE A CA 1
ATOM 1352 C C . ILE A 1 180 ? 145.981 177.170 205.503 1.00 48.48 204 ILE A C 1
ATOM 1353 O O . ILE A 1 180 ? 145.241 177.022 206.479 1.00 48.48 204 ILE A O 1
ATOM 1358 N N . GLY A 1 181 ? 147.306 177.081 205.598 1.00 48.48 205 GLY A N 1
ATOM 1359 C CA . GLY A 1 181 ? 147.968 176.736 206.835 1.00 48.48 205 GLY A CA 1
ATOM 1360 C C . GLY A 1 181 ? 148.451 177.950 207.607 1.00 48.48 205 GLY A C 1
ATOM 1361 O O . GLY A 1 181 ? 148.068 179.091 207.347 1.00 48.48 205 GLY A O 1
ATOM 1362 N N . ASN A 1 182 ? 149.315 177.684 208.586 1.00 48.48 206 ASN A N 1
ATOM 1363 C CA . ASN A 1 182 ? 149.956 178.731 209.369 1.00 48.48 206 ASN A CA 1
ATOM 1364 C C . ASN A 1 182 ? 151.428 178.443 209.628 1.00 48.48 206 ASN A C 1
ATOM 1365 O O . ASN A 1 182 ? 151.969 178.899 210.641 1.00 48.48 206 ASN A O 1
ATOM 1370 N N . GLY A 1 183 ? 152.090 177.706 208.744 1.00 48.48 207 GLY A N 1
ATOM 1371 C CA . GLY A 1 183 ? 153.446 177.280 208.979 1.00 48.48 207 GLY A CA 1
ATOM 1372 C C . GLY A 1 183 ? 154.465 178.119 208.243 1.00 48.48 207 GLY A C 1
ATOM 1373 O O . GLY A 1 183 ? 154.198 179.254 207.841 1.00 48.48 207 GLY A O 1
ATOM 1374 N N . PRO A 1 184 ? 155.664 177.564 208.051 1.00 48.48 208 PRO A N 1
ATOM 1375 C CA . PRO A 1 184 ? 156.748 178.357 207.455 1.00 48.48 208 PRO A CA 1
ATOM 1376 C C . PRO A 1 184 ? 156.521 178.721 206.001 1.00 48.48 208 PRO A C 1
ATOM 1377 O O . PRO A 1 184 ? 156.923 179.814 205.585 1.00 48.48 208 PRO A O 1
ATOM 1381 N N . TYR A 1 185 ? 155.902 177.853 205.214 1.00 48.48 209 TYR A N 1
ATOM 1382 C CA . TYR A 1 185 ? 155.704 178.097 203.795 1.00 48.48 209 TYR A CA 1
ATOM 1383 C C . TYR A 1 185 ? 154.223 178.296 203.497 1.00 48.48 209 TYR A C 1
ATOM 1384 O O . TYR A 1 185 ? 153.368 178.246 204.383 1.00 48.48 209 TYR A O 1
ATOM 1393 N N . LYS A 1 186 ? 153.929 178.531 202.223 1.00 48.48 210 LYS A N 1
ATOM 1394 C CA . LYS A 1 186 ? 152.565 178.719 201.761 1.00 48.48 210 LYS A CA 1
ATOM 1395 C C . LYS A 1 186 ? 152.522 178.409 200.275 1.00 48.48 210 LYS A C 1
ATOM 1396 O O . LYS A 1 186 ? 153.514 178.583 199.564 1.00 48.48 210 LYS A O 1
ATOM 1402 N N . LEU A 1 187 ? 151.372 177.929 199.818 1.00 48.48 211 LEU A N 1
ATOM 1403 C CA . LEU A 1 187 ? 151.210 177.621 198.406 1.00 48.48 211 LEU A CA 1
ATOM 1404 C C . LEU A 1 187 ? 151.242 178.905 197.592 1.00 48.48 211 LEU A C 1
ATOM 1405 O O . LEU A 1 187 ? 150.467 179.832 197.843 1.00 48.48 211 LEU A O 1
ATOM 1410 N N . ALA A 1 188 ? 152.143 178.960 196.618 1.00 48.48 212 ALA A N 1
ATOM 1411 C CA . ALA A 1 188 ? 152.339 180.165 195.822 1.00 48.48 212 ALA A CA 1
ATOM 1412 C C . ALA A 1 188 ? 151.098 180.425 194.982 1.00 48.48 212 ALA A C 1
ATOM 1413 O O . ALA A 1 188 ? 150.841 179.712 194.008 1.00 48.48 212 ALA A O 1
ATOM 1415 N N . ASP A 1 189 ? 150.331 181.452 195.343 1.00 62.36 213 ASP A N 1
ATOM 1416 C CA . ASP A 1 189 ? 149.145 181.787 194.568 1.00 62.36 213 ASP A CA 1
ATOM 1417 C C . ASP A 1 189 ? 149.549 182.220 193.165 1.00 62.36 213 ASP A C 1
ATOM 1418 O O . ASP A 1 189 ? 150.093 183.310 192.965 1.00 62.36 213 ASP A O 1
ATOM 1423 N N . GLY A 1 190 ? 149.295 181.354 192.190 1.00 71.33 214 GLY A N 1
ATOM 1424 C CA . GLY A 1 190 ? 149.807 181.531 190.854 1.00 71.33 214 GLY A CA 1
ATOM 1425 C C . GLY A 1 190 ? 148.957 182.436 189.988 1.00 71.33 214 GLY A C 1
ATOM 1426 O O . GLY A 1 190 ? 147.802 182.134 189.672 1.00 71.33 214 GLY A O 1
ATOM 1427 N N . PRO A 1 191 ? 149.521 183.580 189.589 1.00 76.74 215 PRO A N 1
ATOM 1428 C CA . PRO A 1 191 ? 148.833 184.428 188.608 1.00 76.74 215 PRO A CA 1
ATOM 1429 C C . PRO A 1 191 ? 148.930 183.900 187.189 1.00 76.74 215 PRO A C 1
ATOM 1430 O O . PRO A 1 191 ? 148.113 184.292 186.344 1.00 76.74 215 PRO A O 1
ATOM 1434 N N . ALA A 1 192 ? 149.894 183.027 186.904 1.00 76.52 216 ALA A N 1
ATOM 1435 C CA . ALA A 1 192 ? 150.088 182.443 185.581 1.00 76.52 216 ALA A CA 1
ATOM 1436 C C . ALA A 1 192 ? 149.769 180.951 185.583 1.00 76.52 216 ALA A C 1
ATOM 1437 O O . ALA A 1 192 ? 150.448 180.151 184.936 1.00 76.52 216 ALA A O 1
ATOM 1439 N N . GLY A 1 193 ? 148.728 180.564 186.314 1.00 70.85 217 GLY A N 1
ATOM 1440 C CA . GLY A 1 193 ? 148.345 179.178 186.421 1.00 70.85 217 GLY A CA 1
ATOM 1441 C C . GLY A 1 193 ? 148.205 178.744 187.865 1.00 70.85 217 GLY A C 1
ATOM 1442 O O . GLY A 1 193 ? 148.399 179.532 188.795 1.00 70.85 217 GLY A O 1
ATOM 1443 N N . PRO A 1 194 ? 147.865 177.480 188.081 1.00 57.74 218 PRO A N 1
ATOM 1444 C CA . PRO A 1 194 ? 147.691 176.984 189.446 1.00 57.74 218 PRO A CA 1
ATOM 1445 C C . PRO A 1 194 ? 149.026 176.675 190.105 1.00 57.74 218 PRO A C 1
ATOM 1446 O O . PRO A 1 194 ? 150.048 176.467 189.449 1.00 57.74 218 PRO A O 1
ATOM 1450 N N . ALA A 1 195 ? 148.998 176.649 191.437 1.00 48.48 219 ALA A N 1
ATOM 1451 C CA . ALA A 1 195 ? 150.195 176.304 192.193 1.00 48.48 219 ALA A CA 1
ATOM 1452 C C . ALA A 1 195 ? 150.491 174.816 192.091 1.00 48.48 219 ALA A C 1
ATOM 1453 O O . ALA A 1 195 ? 151.632 174.412 191.845 1.00 48.48 219 ALA A O 1
ATOM 1455 N N . TRP A 1 196 ? 149.469 173.990 192.270 1.00 48.48 220 TRP A N 1
ATOM 1456 C CA . TRP A 1 196 ? 149.609 172.541 192.282 1.00 48.48 220 TRP A CA 1
ATOM 1457 C C . TRP A 1 196 ? 149.160 172.006 190.929 1.00 48.48 220 TRP A C 1
ATOM 1458 O O . TRP A 1 196 ? 147.978 172.088 190.583 1.00 48.48 220 TRP A O 1
ATOM 1469 N N . GLU A 1 197 ? 150.103 171.464 190.168 1.00 48.48 221 GLU A N 1
ATOM 1470 C CA . GLU A 1 197 ? 149.823 170.823 188.887 1.00 48.48 221 GLU A CA 1
ATOM 1471 C C . GLU A 1 197 ? 149.961 169.323 189.109 1.00 48.48 221 GLU A C 1
ATOM 1472 O O . GLU A 1 197 ? 151.075 168.807 189.229 1.00 48.48 221 GLU A O 1
ATOM 1478 N N . HIS A 1 198 ? 148.823 168.635 189.175 1.00 48.48 222 HIS A N 1
ATOM 1479 C CA . HIS A 1 198 ? 148.799 167.218 189.511 1.00 48.48 222 HIS A CA 1
ATOM 1480 C C . HIS A 1 198 ? 149.725 166.424 188.603 1.00 48.48 222 HIS A C 1
ATOM 1481 O O . HIS A 1 198 ? 149.730 166.609 187.385 1.00 48.48 222 HIS A O 1
ATOM 1488 N N . ASN A 1 199 ? 150.522 165.551 189.215 1.00 48.48 223 ASN A N 1
ATOM 1489 C CA . ASN A 1 199 ? 151.475 164.691 188.520 1.00 48.48 223 ASN A CA 1
ATOM 1490 C C . ASN A 1 199 ? 152.536 165.478 187.761 1.00 48.48 223 ASN A C 1
ATOM 1491 O O . ASN A 1 199 ? 153.173 164.939 186.853 1.00 48.48 223 ASN A O 1
ATOM 1496 N N . VAL A 1 200 ? 152.746 166.750 188.095 1.00 48.48 224 VAL A N 1
ATOM 1497 C CA . VAL A 1 200 ? 153.792 167.521 187.432 1.00 48.48 224 VAL A CA 1
ATOM 1498 C C . VAL A 1 200 ? 154.741 168.145 188.448 1.00 48.48 224 VAL A C 1
ATOM 1499 O O . VAL A 1 200 ? 155.942 167.857 188.436 1.00 48.48 224 VAL A O 1
ATOM 1503 N N . ARG A 1 201 ? 154.217 168.982 189.341 1.00 48.48 225 ARG A N 1
ATOM 1504 C CA . ARG A 1 201 ? 155.057 169.714 190.283 1.00 48.48 225 ARG A CA 1
ATOM 1505 C C . ARG A 1 201 ? 154.171 170.458 191.271 1.00 48.48 225 ARG A C 1
ATOM 1506 O O . ARG A 1 201 ? 152.952 170.539 191.106 1.00 48.48 225 ARG A O 1
ATOM 1514 N N . ILE A 1 202 ? 154.811 171.008 192.302 1.00 48.48 226 ILE A N 1
ATOM 1515 C CA . ILE A 1 202 ? 154.141 171.903 193.243 1.00 48.48 226 ILE A CA 1
ATOM 1516 C C . ILE A 1 202 ? 155.180 172.785 193.921 1.00 48.48 226 ILE A C 1
ATOM 1517 O O . ILE A 1 202 ? 156.200 172.295 194.413 1.00 48.48 226 ILE A O 1
ATOM 1522 N N . ASP A 1 203 ? 154.928 174.090 193.981 1.00 48.48 227 ASP A N 1
ATOM 1523 C CA . ASP A 1 203 ? 155.917 175.024 194.494 1.00 48.48 227 ASP A CA 1
ATOM 1524 C C . ASP A 1 203 ? 155.337 175.882 195.609 1.00 48.48 227 ASP A C 1
ATOM 1525 O O . ASP A 1 203 ? 154.164 176.261 195.588 1.00 48.48 227 ASP A O 1
ATOM 1530 N N . LEU A 1 204 ? 156.192 176.177 196.584 1.00 48.48 228 LEU A N 1
ATOM 1531 C CA . LEU A 1 204 ? 155.836 176.908 197.789 1.00 48.48 228 LEU A CA 1
ATOM 1532 C C . LEU A 1 204 ? 156.729 178.132 197.938 1.00 48.48 228 LEU A C 1
ATOM 1533 O O . LEU A 1 204 ? 157.860 178.156 197.442 1.00 48.48 228 LEU A O 1
ATOM 1538 N N . VAL A 1 205 ? 156.221 179.139 198.643 1.00 48.48 229 VAL A N 1
ATOM 1539 C CA . VAL A 1 205 ? 156.973 180.360 198.927 1.00 48.48 229 VAL A CA 1
ATOM 1540 C C . VAL A 1 205 ? 156.864 180.678 200.414 1.00 48.48 229 VAL A C 1
ATOM 1541 O O . VAL A 1 205 ? 155.879 180.287 201.052 1.00 48.48 229 VAL A O 1
ATOM 1545 N N . PRO A 1 206 ? 157.834 181.374 201.008 1.00 48.48 230 PRO A N 1
ATOM 1546 C CA . PRO A 1 206 ? 157.795 181.607 202.456 1.00 48.48 230 PRO A CA 1
ATOM 1547 C C . PRO A 1 206 ? 156.557 182.378 202.888 1.00 48.48 230 PRO A C 1
ATOM 1548 O O . PRO A 1 206 ? 155.906 183.066 202.100 1.00 48.48 230 PRO A O 1
ATOM 1552 N N . ASN A 1 207 ? 156.240 182.254 204.175 1.00 48.48 231 ASN A N 1
ATOM 1553 C CA . ASN A 1 207 ? 155.058 182.868 204.767 1.00 48.48 231 ASN A CA 1
ATOM 1554 C C . ASN A 1 207 ? 155.473 184.072 205.598 1.00 48.48 231 ASN A C 1
ATOM 1555 O O . ASN A 1 207 ? 156.064 183.896 206.675 1.00 48.48 231 ASN A O 1
ATOM 1560 N N . PRO A 1 208 ? 155.191 185.301 205.156 1.00 48.48 232 PRO A N 1
ATOM 1561 C CA . PRO A 1 208 ? 155.686 186.484 205.881 1.00 48.48 232 PRO A CA 1
ATOM 1562 C C . PRO A 1 208 ? 155.148 186.637 207.293 1.00 48.48 232 PRO A C 1
ATOM 1563 O O . PRO A 1 208 ? 155.632 187.514 208.019 1.00 48.48 232 PRO A O 1
ATOM 1567 N N . ASP A 1 209 ? 154.175 185.831 207.711 1.00 48.48 233 ASP A N 1
ATOM 1568 C CA . ASP A 1 209 ? 153.621 185.942 209.054 1.00 48.48 233 ASP A CA 1
ATOM 1569 C C . ASP A 1 209 ? 154.323 185.051 210.067 1.00 48.48 233 ASP A C 1
ATOM 1570 O O . ASP A 1 209 ? 154.151 185.256 211.273 1.00 48.48 233 ASP A O 1
ATOM 1575 N N . TYR A 1 210 ? 155.104 184.077 209.612 1.00 48.48 234 TYR A N 1
ATOM 1576 C CA . TYR A 1 210 ? 155.636 183.041 210.490 1.00 48.48 234 TYR A CA 1
ATOM 1577 C C . TYR A 1 210 ? 156.762 183.607 211.345 1.00 48.48 234 TYR A C 1
ATOM 1578 O O . TYR A 1 210 ? 157.721 184.185 210.824 1.00 48.48 234 TYR A O 1
ATOM 1587 N N . HIS A 1 211 ? 156.646 183.439 212.659 1.00 48.48 235 HIS A N 1
ATOM 1588 C CA . HIS A 1 211 ? 157.725 183.732 213.600 1.00 48.48 235 HIS A CA 1
ATOM 1589 C C . HIS A 1 211 ? 157.801 182.555 214.566 1.00 48.48 235 HIS A C 1
ATOM 1590 O O . HIS A 1 211 ? 157.156 182.567 215.618 1.00 48.48 235 HIS A O 1
ATOM 1597 N N . GLY A 1 212 ? 158.591 181.545 214.214 1.00 48.48 236 GLY A N 1
ATOM 1598 C CA . GLY A 1 212 ? 158.646 180.334 215.008 1.00 48.48 236 GLY A CA 1
ATOM 1599 C C . GLY A 1 212 ? 160.020 179.706 215.092 1.00 48.48 236 GLY A C 1
ATOM 1600 O O . GLY A 1 212 ? 161.025 180.408 215.232 1.00 48.48 236 GLY A O 1
ATOM 1601 N N . ASN A 1 213 ? 160.075 178.377 215.007 1.00 48.48 237 ASN A N 1
ATOM 1602 C CA . ASN A 1 213 ? 161.314 177.634 215.181 1.00 48.48 237 ASN A CA 1
ATOM 1603 C C . ASN A 1 213 ? 161.932 177.164 213.872 1.00 48.48 237 ASN A C 1
ATOM 1604 O O . ASN A 1 213 ? 163.103 176.774 213.867 1.00 48.48 237 ASN A O 1
ATOM 1609 N N . ARG A 1 214 ? 161.187 177.190 212.773 1.00 48.48 238 ARG A N 1
ATOM 1610 C CA . ARG A 1 214 ? 161.647 176.663 211.493 1.00 48.48 238 ARG A CA 1
ATOM 1611 C C . ARG A 1 214 ? 161.527 177.723 210.407 1.00 48.48 238 ARG A C 1
ATOM 1612 O O . ARG A 1 214 ? 160.988 177.484 209.325 1.00 48.48 238 ARG A O 1
ATOM 1620 N N . LYS A 1 215 ? 162.020 178.921 210.698 1.00 48.48 239 LYS A N 1
ATOM 1621 C CA . LYS A 1 215 ? 162.022 179.989 209.709 1.00 48.48 239 LYS A CA 1
ATOM 1622 C C . LYS A 1 215 ? 162.869 179.584 208.507 1.00 48.48 239 LYS A C 1
ATOM 1623 O O . LYS A 1 215 ? 164.006 179.126 208.683 1.00 48.48 239 LYS A O 1
ATOM 1629 N N . PRO A 1 216 ? 162.364 179.733 207.285 1.00 48.48 240 PRO A N 1
ATOM 1630 C CA . PRO A 1 216 ? 163.126 179.294 206.113 1.00 48.48 240 PRO A CA 1
ATOM 1631 C C . PRO A 1 216 ? 164.276 180.234 205.792 1.00 48.48 240 PRO A C 1
ATOM 1632 O O . PRO A 1 216 ? 164.162 181.456 205.907 1.00 48.48 240 PRO A O 1
ATOM 1636 N N . ARG A 1 217 ? 165.397 179.642 205.381 1.00 48.48 241 ARG A N 1
ATOM 1637 C CA . ARG A 1 217 ? 166.562 180.404 204.954 1.00 48.48 241 ARG A CA 1
ATOM 1638 C C . ARG A 1 217 ? 166.657 180.550 203.444 1.00 48.48 241 ARG A C 1
ATOM 1639 O O . ARG A 1 217 ? 167.349 181.455 202.969 1.00 48.48 241 ARG A O 1
ATOM 1647 N N . ASN A 1 218 ? 165.988 179.690 202.687 1.00 48.48 242 ASN A N 1
ATOM 1648 C CA . ASN A 1 218 ? 165.876 179.842 201.248 1.00 48.48 242 ASN A CA 1
ATOM 1649 C C . ASN A 1 218 ? 164.696 180.754 200.924 1.00 48.48 242 ASN A C 1
ATOM 1650 O O . ASN A 1 218 ? 164.123 181.406 201.798 1.00 48.48 242 ASN A O 1
ATOM 1655 N N . LYS A 1 219 ? 164.333 180.808 199.645 1.00 48.48 243 LYS A N 1
ATOM 1656 C CA . LYS A 1 219 ? 163.258 181.690 199.213 1.00 48.48 243 LYS A CA 1
ATOM 1657 C C . LYS A 1 219 ? 162.227 180.953 198.371 1.00 48.48 243 LYS A C 1
ATOM 1658 O O . LYS A 1 219 ? 161.823 181.436 197.309 1.00 48.48 243 LYS A O 1
ATOM 1664 N N . GLY A 1 220 ? 161.790 179.789 198.837 1.00 48.48 244 GLY A N 1
ATOM 1665 C CA . GLY A 1 220 ? 160.785 179.031 198.125 1.00 48.48 244 GLY A CA 1
ATOM 1666 C C . GLY A 1 220 ? 161.290 177.676 197.689 1.00 48.48 244 GLY A C 1
ATOM 1667 O O . GLY A 1 220 ? 162.477 177.517 197.399 1.00 48.48 244 GLY A O 1
ATOM 1668 N N . LEU A 1 221 ? 160.404 176.690 197.641 1.00 48.48 245 LEU A N 1
ATOM 1669 C CA . LEU A 1 221 ? 160.756 175.347 197.217 1.00 48.48 245 LEU A CA 1
ATOM 1670 C C . LEU A 1 221 ? 159.915 174.964 196.011 1.00 48.48 245 LEU A C 1
ATOM 1671 O O . LEU A 1 221 ? 158.880 175.572 195.739 1.00 48.48 245 LEU A O 1
ATOM 1676 N N . ARG A 1 222 ? 160.352 173.926 195.302 1.00 48.48 246 ARG A N 1
ATOM 1677 C CA . ARG A 1 222 ? 159.563 173.390 194.196 1.00 48.48 246 ARG A CA 1
ATOM 1678 C C . ARG A 1 222 ? 159.798 171.884 194.141 1.00 48.48 246 ARG A C 1
ATOM 1679 O O . ARG A 1 222 ? 160.857 171.435 193.694 1.00 48.48 246 ARG A O 1
ATOM 1687 N N . PHE A 1 223 ? 158.815 171.117 194.598 1.00 48.48 247 PHE A N 1
ATOM 1688 C CA . PHE A 1 223 ? 158.866 169.671 194.472 1.00 48.48 247 PHE A CA 1
ATOM 1689 C C . PHE A 1 223 ? 158.479 169.286 193.054 1.00 48.48 247 PHE A C 1
ATOM 1690 O O . PHE A 1 223 ? 157.463 169.754 192.529 1.00 48.48 247 PHE A O 1
ATOM 1698 N N . GLU A 1 224 ? 159.293 168.439 192.436 1.00 48.48 248 GLU A N 1
ATOM 1699 C CA . GLU A 1 224 ? 159.103 168.015 191.057 1.00 48.48 248 GLU A CA 1
ATOM 1700 C C . GLU A 1 224 ? 158.828 166.520 191.045 1.00 48.48 248 GLU A C 1
ATOM 1701 O O . GLU A 1 224 ? 159.668 165.730 191.485 1.00 48.48 248 GLU A O 1
ATOM 1707 N N . PHE A 1 225 ? 157.662 166.136 190.537 1.00 48.48 249 PHE A N 1
ATOM 1708 C CA . PHE A 1 225 ? 157.242 164.740 190.552 1.00 48.48 249 PHE A CA 1
ATOM 1709 C C . PHE A 1 225 ? 157.864 164.025 189.362 1.00 48.48 249 PHE A C 1
ATOM 1710 O O . PHE A 1 225 ? 157.440 164.220 188.219 1.00 48.48 249 PHE A O 1
ATOM 1718 N N . TYR A 1 226 ? 158.865 163.194 189.627 1.00 48.48 250 TYR A N 1
ATOM 1719 C CA . TYR A 1 226 ? 159.600 162.510 188.577 1.00 48.48 250 TYR A CA 1
ATOM 1720 C C . TYR A 1 226 ? 158.996 161.140 188.297 1.00 48.48 250 TYR A C 1
ATOM 1721 O O . TYR A 1 226 ? 158.291 160.561 189.125 1.00 48.48 250 TYR A O 1
ATOM 1730 N N . ALA A 1 227 ? 159.288 160.624 187.104 1.00 42.70 251 ALA A N 1
ATOM 1731 C CA . ALA A 1 227 ? 158.782 159.326 186.687 1.00 42.70 251 ALA A CA 1
ATOM 1732 C C . ALA A 1 227 ? 159.754 158.188 186.953 1.00 42.70 251 ALA A C 1
ATOM 1733 O O . ALA A 1 227 ? 159.320 157.033 187.018 1.00 42.70 251 ALA A O 1
ATOM 1735 N N . ASN A 1 228 ? 161.046 158.478 187.104 1.00 42.92 252 ASN A N 1
ATOM 1736 C CA . ASN A 1 228 ? 162.003 157.456 187.500 1.00 42.92 252 ASN A CA 1
ATOM 1737 C C . ASN A 1 228 ? 163.264 158.112 188.046 1.00 42.92 252 ASN A C 1
ATOM 1738 O O . ASN A 1 228 ? 163.664 159.203 187.621 1.00 42.92 252 ASN A O 1
ATOM 1743 N N . LEU A 1 229 ? 163.889 157.416 188.994 1.00 42.71 253 LEU A N 1
ATOM 1744 C CA . LEU A 1 229 ? 165.075 157.947 189.642 1.00 42.71 253 LEU A CA 1
ATOM 1745 C C . LEU A 1 229 ? 166.277 157.983 188.712 1.00 42.71 253 LEU A C 1
ATOM 1746 O O . LEU A 1 229 ? 167.228 158.716 188.987 1.00 42.71 253 LEU A O 1
ATOM 1751 N N . ASP A 1 230 ? 166.252 157.240 187.605 1.00 44.59 254 ASP A N 1
ATOM 1752 C CA . ASP A 1 230 ? 167.306 157.385 186.607 1.00 44.59 254 ASP A CA 1
ATOM 1753 C C . ASP A 1 230 ? 167.290 158.785 186.009 1.00 44.59 254 ASP A C 1
ATOM 1754 O O . ASP A 1 230 ? 168.328 159.456 185.930 1.00 44.59 254 ASP A O 1
ATOM 1759 N N . THR A 1 231 ? 166.109 159.250 185.594 1.00 40.77 255 THR A N 1
ATOM 1760 C CA . THR A 1 231 ? 165.980 160.618 185.109 1.00 40.77 255 THR A CA 1
ATOM 1761 C C . THR A 1 231 ? 166.246 161.620 186.222 1.00 40.77 255 THR A C 1
ATOM 1762 O O . THR A 1 231 ? 166.852 162.671 185.986 1.00 40.77 255 THR A O 1
ATOM 1766 N N . ALA A 1 232 ? 165.804 161.313 187.444 1.00 39.76 256 ALA A N 1
ATOM 1767 C CA . ALA A 1 232 ? 166.104 162.200 188.566 1.00 39.76 256 ALA A CA 1
ATOM 1768 C C . ALA A 1 232 ? 167.608 162.391 188.739 1.00 39.76 256 ALA A C 1
ATOM 1769 O O . ALA A 1 232 ? 168.084 163.517 188.922 1.00 39.76 256 ALA A O 1
ATOM 1771 N N . TYR A 1 233 ? 168.373 161.302 188.666 1.00 39.71 257 TYR A N 1
ATOM 1772 C CA . TYR A 1 233 ? 169.818 161.379 188.856 1.00 39.71 257 TYR A CA 1
ATOM 1773 C C . TYR A 1 233 ? 170.497 162.073 187.683 1.00 39.71 257 TYR A C 1
ATOM 1774 O O . TYR A 1 233 ? 171.435 162.857 187.876 1.00 39.71 257 TYR A O 1
ATOM 1783 N N . ALA A 1 234 ? 170.051 161.785 186.458 1.00 40.79 258 ALA A N 1
ATOM 1784 C CA . ALA A 1 234 ? 170.588 162.491 185.301 1.00 40.79 258 ALA A CA 1
ATOM 1785 C C . ALA A 1 234 ? 170.360 163.992 185.422 1.00 40.79 258 ALA A C 1
ATOM 1786 O O . ALA A 1 234 ? 171.241 164.791 185.083 1.00 40.79 258 ALA A O 1
ATOM 1788 N N . ASP A 1 235 ? 169.188 164.395 185.917 1.00 42.43 259 ASP A N 1
ATOM 1789 C CA . ASP A 1 235 ? 168.919 165.815 186.118 1.00 42.43 259 ASP A CA 1
ATOM 1790 C C . ASP A 1 235 ? 169.796 166.393 187.219 1.00 42.43 259 ASP A C 1
ATOM 1791 O O . ASP A 1 235 ? 170.294 167.516 187.096 1.00 42.43 259 ASP A O 1
ATOM 1796 N N . LEU A 1 236 ? 169.981 165.649 188.311 1.00 38.76 260 LEU A N 1
ATOM 1797 C CA . LEU A 1 236 ? 170.859 166.115 189.379 1.00 38.76 260 LEU A CA 1
ATOM 1798 C C . LEU A 1 236 ? 172.268 166.365 188.861 1.00 38.76 260 LEU A C 1
ATOM 1799 O O . LEU A 1 236 ? 172.911 167.352 189.234 1.00 38.76 260 LEU A O 1
ATOM 1804 N N . LEU A 1 237 ? 172.762 165.480 187.994 1.00 41.02 261 LEU A N 1
ATOM 1805 C CA . LEU A 1 237 ? 174.103 165.660 187.448 1.00 41.02 261 LEU A CA 1
ATOM 1806 C C . LEU A 1 237 ? 174.154 166.778 186.417 1.00 41.02 261 LEU A C 1
ATOM 1807 O O . LEU A 1 237 ? 175.178 167.457 186.294 1.00 41.02 261 LEU A O 1
ATOM 1812 N N . SER A 1 238 ? 173.073 166.980 185.666 1.00 44.23 262 SER A N 1
ATOM 1813 C CA . SER A 1 238 ? 173.064 167.983 184.611 1.00 44.23 262 SER A CA 1
ATOM 1814 C C . SER A 1 238 ? 172.871 169.403 185.124 1.00 44.23 262 SER A C 1
ATOM 1815 O O . SER A 1 238 ? 173.006 170.347 184.340 1.00 44.23 262 SER A O 1
ATOM 1818 N N . GLY A 1 239 ? 172.559 169.582 186.403 1.00 42.94 263 GLY A N 1
ATOM 1819 C CA . GLY A 1 239 ? 172.342 170.903 186.953 1.00 42.94 263 GLY A CA 1
ATOM 1820 C C . GLY A 1 239 ? 170.901 171.354 187.005 1.00 42.94 263 GLY A C 1
ATOM 1821 O O . GLY A 1 239 ? 170.651 172.539 187.255 1.00 42.94 263 GLY A O 1
ATOM 1822 N N . ASN A 1 240 ? 169.947 170.454 186.786 1.00 44.18 264 ASN A N 1
ATOM 1823 C CA . ASN A 1 240 ? 168.532 170.794 186.769 1.00 44.18 264 ASN A CA 1
ATOM 1824 C C . ASN A 1 240 ? 167.816 170.436 188.062 1.00 44.18 264 ASN A C 1
ATOM 1825 O O . ASN A 1 240 ? 166.590 170.550 188.126 1.00 44.18 264 ASN A O 1
ATOM 1830 N N . LEU A 1 241 ? 168.544 170.007 189.088 1.00 40.44 265 LEU A N 1
ATOM 1831 C CA . LEU A 1 241 ? 167.939 169.601 190.345 1.00 40.44 265 LEU A CA 1
ATOM 1832 C C . LEU A 1 241 ? 168.939 169.871 191.458 1.00 40.44 265 LEU A C 1
ATOM 1833 O O . LEU A 1 241 ? 170.144 169.686 191.280 1.00 40.44 265 LEU A O 1
ATOM 1838 N N . ASP A 1 242 ? 168.435 170.312 192.608 1.00 40.17 266 ASP A N 1
ATOM 1839 C CA . ASP A 1 242 ? 169.310 170.784 193.673 1.00 40.17 266 ASP A CA 1
ATOM 1840 C C . ASP A 1 242 ? 169.528 169.769 194.784 1.00 40.17 266 ASP A C 1
ATOM 1841 O O . ASP A 1 242 ? 170.611 169.738 195.370 1.00 40.17 266 ASP A O 1
ATOM 1846 N N . VAL A 1 243 ? 168.532 168.945 195.106 1.00 35.91 267 VAL A N 1
ATOM 1847 C CA . VAL A 1 243 ? 168.659 167.944 196.162 1.00 35.91 267 VAL A CA 1
ATOM 1848 C C . VAL A 1 243 ? 167.936 166.685 195.705 1.00 35.91 267 VAL A C 1
ATOM 1849 O O . VAL A 1 243 ? 166.726 166.718 195.457 1.00 35.91 267 VAL A O 1
ATOM 1853 N N . LEU A 1 244 ? 168.666 165.580 195.596 1.00 39.35 268 LEU A N 1
ATOM 1854 C CA . LEU A 1 244 ? 168.076 164.283 195.293 1.00 39.35 268 LEU A CA 1
ATOM 1855 C C . LEU A 1 244 ? 168.005 163.465 196.575 1.00 39.35 268 LEU A C 1
ATOM 1856 O O . LEU A 1 244 ? 169.035 163.184 197.196 1.00 39.35 268 LEU A O 1
ATOM 1861 N N . ASP A 1 245 ? 166.792 163.079 196.965 1.00 42.39 269 ASP A N 1
ATOM 1862 C CA . ASP A 1 245 ? 166.596 162.436 198.259 1.00 42.39 269 ASP A CA 1
ATOM 1863 C C . ASP A 1 245 ? 167.144 161.014 198.261 1.00 42.39 269 ASP A C 1
ATOM 1864 O O . ASP A 1 245 ? 167.920 160.640 199.146 1.00 42.39 269 ASP A O 1
ATOM 1869 N N . THR A 1 246 ? 166.747 160.202 197.285 1.00 43.34 270 THR A N 1
ATOM 1870 C CA . THR A 1 246 ? 167.116 158.792 197.240 1.00 43.34 270 THR A CA 1
ATOM 1871 C C . THR A 1 246 ? 167.849 158.501 195.939 1.00 43.34 270 THR A C 1
ATOM 1872 O O . THR A 1 246 ? 167.271 158.630 194.856 1.00 43.34 270 THR A O 1
ATOM 1876 N N . ILE A 1 247 ? 169.110 158.109 196.050 1.00 39.80 271 ILE A N 1
ATOM 1877 C CA . ILE A 1 247 ? 169.902 157.744 194.870 1.00 39.80 271 ILE A CA 1
ATOM 1878 C C . ILE A 1 247 ? 169.414 156.400 194.339 1.00 39.80 271 ILE A C 1
ATOM 1879 O O . ILE A 1 247 ? 169.204 155.466 195.132 1.00 39.80 271 ILE A O 1
ATOM 1884 N N . PRO A 1 248 ? 169.212 156.247 193.028 1.00 48.48 272 PRO A N 1
ATOM 1885 C CA . PRO A 1 248 ? 168.715 154.974 192.514 1.00 48.48 272 PRO A CA 1
ATOM 1886 C C . PRO A 1 248 ? 169.761 153.883 192.666 1.00 48.48 272 PRO A C 1
ATOM 1887 O O . PRO A 1 248 ? 170.968 154.139 192.525 1.00 48.48 272 PRO A O 1
ATOM 1891 N N . PRO A 1 249 ? 169.339 152.644 192.931 1.00 43.12 273 PRO A N 1
ATOM 1892 C CA . PRO A 1 249 ? 170.313 151.562 193.154 1.00 43.12 273 PRO A CA 1
ATOM 1893 C C . PRO A 1 249 ? 171.226 151.294 191.971 1.00 43.12 273 PRO A C 1
ATOM 1894 O O . PRO A 1 249 ? 172.245 150.616 192.146 1.00 43.12 273 PRO A O 1
ATOM 1898 N N . SER A 1 250 ? 170.902 151.795 190.783 1.00 48.48 274 SER A N 1
ATOM 1899 C CA . SER A 1 250 ? 171.766 151.621 189.625 1.00 48.48 274 SER A CA 1
ATOM 1900 C C . SER A 1 250 ? 172.899 152.634 189.574 1.00 48.48 274 SER A C 1
ATOM 1901 O O . SER A 1 250 ? 173.642 152.653 188.588 1.00 48.48 274 SER A O 1
ATOM 1904 N N . ALA A 1 251 ? 173.047 153.474 190.600 1.00 48.48 275 ALA A N 1
ATOM 1905 C CA . ALA A 1 251 ? 174.124 154.453 190.651 1.00 48.48 275 ALA A CA 1
ATOM 1906 C C . ALA A 1 251 ? 174.820 154.487 192.004 1.00 48.48 275 ALA A C 1
ATOM 1907 O O . ALA A 1 251 ? 175.403 155.515 192.358 1.00 48.48 275 ALA A O 1
ATOM 1909 N N . LEU A 1 252 ? 174.772 153.397 192.769 1.00 48.48 276 LEU A N 1
ATOM 1910 C CA . LEU A 1 252 ? 175.361 153.375 194.102 1.00 48.48 276 LEU A CA 1
ATOM 1911 C C . LEU A 1 252 ? 176.853 153.078 194.094 1.00 48.48 276 LEU A C 1
ATOM 1912 O O . LEU A 1 252 ? 177.518 153.307 195.109 1.00 48.48 276 LEU A O 1
ATOM 1917 N N . THR A 1 253 ? 177.393 152.566 192.993 1.00 48.48 277 THR A N 1
ATOM 1918 C CA . THR A 1 253 ? 178.814 152.268 192.899 1.00 48.48 277 THR A CA 1
ATOM 1919 C C . THR A 1 253 ? 179.579 153.306 192.089 1.00 48.48 277 THR A C 1
ATOM 1920 O O . THR A 1 253 ? 180.754 153.090 191.781 1.00 48.48 277 THR A O 1
ATOM 1924 N N . VAL A 1 254 ? 178.944 154.420 191.735 1.00 48.48 278 VAL A N 1
ATOM 1925 C CA . VAL A 1 254 ? 179.594 155.438 190.920 1.00 48.48 278 VAL A CA 1
ATOM 1926 C C . VAL A 1 254 ? 179.376 156.808 191.552 1.00 48.48 278 VAL A C 1
ATOM 1927 O O . VAL A 1 254 ? 180.050 157.782 191.201 1.00 48.48 278 VAL A O 1
ATOM 1931 N N . TYR A 1 255 ? 178.446 156.891 192.506 1.00 48.48 279 TYR A N 1
ATOM 1932 C CA . TYR A 1 255 ? 178.081 158.194 193.049 1.00 48.48 279 TYR A CA 1
ATOM 1933 C C . TYR A 1 255 ? 179.236 158.830 193.810 1.00 48.48 279 TYR A C 1
ATOM 1934 O O . TYR A 1 255 ? 179.373 160.058 193.802 1.00 48.48 279 TYR A O 1
ATOM 1943 N N . GLN A 1 256 ? 180.090 158.017 194.438 1.00 49.53 280 GLN A N 1
ATOM 1944 C CA . GLN A 1 256 ? 181.209 158.553 195.207 1.00 49.53 280 GLN A CA 1
ATOM 1945 C C . GLN A 1 256 ? 182.119 159.428 194.358 1.00 49.53 280 GLN A C 1
ATOM 1946 O O . GLN A 1 256 ? 182.744 160.358 194.879 1.00 49.53 280 GLN A O 1
ATOM 1952 N N . ARG A 1 257 ? 182.215 159.151 193.058 1.00 51.21 281 ARG A N 1
ATOM 1953 C CA . ARG A 1 257 ? 182.998 159.989 192.164 1.00 51.21 281 ARG A CA 1
ATOM 1954 C C . ARG A 1 257 ? 182.154 160.902 191.291 1.00 51.21 281 ARG A C 1
ATOM 1955 O O . ARG A 1 257 ? 182.673 161.908 190.801 1.00 51.21 281 ARG A O 1
ATOM 1963 N N . ASP A 1 258 ? 180.876 160.582 191.083 1.00 49.29 282 ASP A N 1
ATOM 1964 C CA . ASP A 1 258 ? 180.013 161.474 190.318 1.00 49.29 282 ASP A CA 1
ATOM 1965 C C . ASP A 1 258 ? 179.687 162.735 191.109 1.00 49.29 282 ASP A C 1
ATOM 1966 O O . ASP A 1 258 ? 179.790 163.850 190.587 1.00 49.29 282 ASP A O 1
ATOM 1971 N N . LEU A 1 259 ? 179.287 162.579 192.371 1.00 48.48 283 LEU A N 1
ATOM 1972 C CA . LEU A 1 259 ? 178.964 163.722 193.217 1.00 48.48 283 LEU A CA 1
ATOM 1973 C C . LEU A 1 259 ? 180.216 164.268 193.896 1.00 48.48 283 LEU A C 1
ATOM 1974 O O . LEU A 1 259 ? 180.545 165.448 193.742 1.00 48.48 283 LEU A O 1
ATOM 1979 N N . GLY A 1 260 ? 180.927 163.425 194.639 1.00 48.48 284 GLY A N 1
ATOM 1980 C CA . GLY A 1 260 ? 182.246 163.821 195.085 1.00 48.48 284 GLY A CA 1
ATOM 1981 C C . GLY A 1 260 ? 182.267 164.913 196.130 1.00 48.48 284 GLY A C 1
ATOM 1982 O O . GLY A 1 260 ? 182.576 166.062 195.800 1.00 48.48 284 GLY A O 1
ATOM 1983 N N . ASP A 1 261 ? 181.904 164.582 197.370 1.00 49.84 285 ASP A N 1
ATOM 1984 C CA . ASP A 1 261 ? 181.813 165.465 198.538 1.00 49.84 285 ASP A CA 1
ATOM 1985 C C . ASP A 1 261 ? 180.495 166.233 198.518 1.00 49.84 285 ASP A C 1
ATOM 1986 O O . ASP A 1 261 ? 180.290 167.124 199.348 1.00 49.84 285 ASP A O 1
ATOM 1991 N N . HIS A 1 262 ? 179.587 165.906 197.603 1.00 48.48 286 HIS A N 1
ATOM 1992 C CA . HIS A 1 262 ? 178.233 166.440 197.601 1.00 48.48 286 HIS A CA 1
ATOM 1993 C C . HIS A 1 262 ? 177.203 165.361 197.902 1.00 48.48 286 HIS A C 1
ATOM 1994 O O . HIS A 1 262 ? 176.153 165.303 197.257 1.00 48.48 286 HIS A O 1
ATOM 2001 N N . ALA A 1 263 ? 177.499 164.492 198.864 1.00 48.48 287 ALA A N 1
ATOM 2002 C CA . ALA A 1 263 ? 176.592 163.436 199.277 1.00 48.48 287 ALA A CA 1
ATOM 2003 C C . ALA A 1 263 ? 176.864 163.103 200.735 1.00 48.48 287 ALA A C 1
ATOM 2004 O O . ALA A 1 263 ? 177.842 163.565 201.327 1.00 48.48 287 ALA A O 1
ATOM 2006 N N . THR A 1 264 ? 175.984 162.293 201.314 1.00 48.48 288 THR A N 1
ATOM 2007 C CA . THR A 1 264 ? 176.171 161.811 202.674 1.00 48.48 288 THR A CA 1
ATOM 2008 C C . THR A 1 264 ? 175.376 160.528 202.841 1.00 48.48 288 THR A C 1
ATOM 2009 O O . THR A 1 264 ? 174.429 160.263 202.099 1.00 48.48 288 THR A O 1
ATOM 2013 N N . SER A 1 265 ? 175.776 159.733 203.828 1.00 48.48 289 SER A N 1
ATOM 2014 C CA . SER A 1 265 ? 175.153 158.438 204.055 1.00 48.48 289 SER A CA 1
ATOM 2015 C C . SER A 1 265 ? 175.168 158.131 205.541 1.00 48.48 289 SER A C 1
ATOM 2016 O O . SER A 1 265 ? 176.198 158.294 206.200 1.00 48.48 289 SER A O 1
ATOM 2019 N N . GLY A 1 266 ? 174.029 157.687 206.058 1.00 48.48 290 GLY A N 1
ATOM 2020 C CA . GLY A 1 266 ? 173.912 157.317 207.445 1.00 48.48 290 GLY A CA 1
ATOM 2021 C C . GLY A 1 266 ? 172.660 156.507 207.692 1.00 48.48 290 GLY A C 1
ATOM 2022 O O . GLY A 1 266 ? 171.819 156.339 206.805 1.00 48.48 290 GLY A O 1
ATOM 2023 N N . PRO A 1 267 ? 172.517 155.977 208.903 1.00 48.48 291 PRO A N 1
ATOM 2024 C CA . PRO A 1 267 ? 171.315 155.205 209.227 1.00 48.48 291 PRO A CA 1
ATOM 2025 C C . PRO A 1 267 ? 170.063 156.066 209.164 1.00 48.48 291 PRO A C 1
ATOM 2026 O O . PRO A 1 267 ? 170.106 157.283 209.352 1.00 48.48 291 PRO A O 1
ATOM 2030 N N . ALA A 1 268 ? 168.937 155.413 208.891 1.00 48.48 292 ALA A N 1
ATOM 2031 C CA . ALA A 1 268 ? 167.645 156.075 208.849 1.00 48.48 292 ALA A CA 1
ATOM 2032 C C . ALA A 1 268 ? 166.605 155.166 209.485 1.00 48.48 292 ALA A C 1
ATOM 2033 O O . ALA A 1 268 ? 166.811 153.959 209.627 1.00 48.48 292 ALA A O 1
ATOM 2035 N N . ALA A 1 269 ? 165.485 155.762 209.879 1.00 48.48 293 ALA A N 1
ATOM 2036 C CA . ALA A 1 269 ? 164.389 155.018 210.498 1.00 48.48 293 ALA A CA 1
ATOM 2037 C C . ALA A 1 269 ? 163.325 154.666 209.462 1.00 48.48 293 ALA A C 1
ATOM 2038 O O . ALA A 1 269 ? 162.180 155.104 209.527 1.00 48.48 293 ALA A O 1
ATOM 2040 N N . ILE A 1 270 ? 163.734 153.856 208.487 1.00 48.48 294 ILE A N 1
ATOM 2041 C CA . ILE A 1 270 ? 162.847 153.336 207.458 1.00 48.48 294 ILE A CA 1
ATOM 2042 C C . ILE A 1 270 ? 163.068 151.833 207.380 1.00 48.48 294 ILE A C 1
ATOM 2043 O O . ILE A 1 270 ? 164.115 151.318 207.774 1.00 48.48 294 ILE A O 1
ATOM 2048 N N . ASN A 1 271 ? 162.067 151.125 206.863 1.00 48.48 295 ASN A N 1
ATOM 2049 C CA . ASN A 1 271 ? 162.182 149.692 206.644 1.00 48.48 295 ASN A CA 1
ATOM 2050 C C . ASN A 1 271 ? 161.400 149.315 205.395 1.00 48.48 295 ASN A C 1
ATOM 2051 O O . ASN A 1 271 ? 160.690 150.134 204.808 1.00 48.48 295 ASN A O 1
ATOM 2056 N N . GLN A 1 272 ? 161.533 148.056 204.996 1.00 48.48 296 GLN A N 1
ATOM 2057 C CA . GLN A 1 272 ? 160.905 147.526 203.797 1.00 48.48 296 GLN A CA 1
ATOM 2058 C C . GLN A 1 272 ? 160.270 146.189 204.142 1.00 48.48 296 GLN A C 1
ATOM 2059 O O . GLN A 1 272 ? 160.862 145.386 204.869 1.00 48.48 296 GLN A O 1
ATOM 2065 N N . THR A 1 273 ? 159.065 145.949 203.636 1.00 48.48 297 THR A N 1
ATOM 2066 C CA . THR A 1 273 ? 158.351 144.719 203.931 1.00 48.48 297 THR A CA 1
ATOM 2067 C C . THR A 1 273 ? 157.593 144.260 202.695 1.00 48.48 297 THR A C 1
ATOM 2068 O O . THR A 1 273 ? 157.319 145.036 201.776 1.00 48.48 297 THR A O 1
ATOM 2072 N N . LEU A 1 274 ? 157.244 142.979 202.700 1.00 48.48 298 LEU A N 1
ATOM 2073 C CA . LEU A 1 274 ? 156.431 142.356 201.666 1.00 48.48 298 LEU A CA 1
ATOM 2074 C C . LEU A 1 274 ? 155.152 141.860 202.322 1.00 48.48 298 LEU A C 1
ATOM 2075 O O . LEU A 1 274 ? 155.209 141.059 203.264 1.00 48.48 298 LEU A O 1
ATOM 2080 N N . ASP A 1 275 ? 154.008 142.353 201.852 1.00 48.48 299 ASP A N 1
ATOM 2081 C CA . ASP A 1 275 ? 152.723 142.050 202.458 1.00 48.48 299 ASP A CA 1
ATOM 2082 C C . ASP A 1 275 ? 151.856 141.246 201.502 1.00 48.48 299 ASP A C 1
ATOM 2083 O O . ASP A 1 275 ? 152.005 141.315 200.279 1.00 48.48 299 ASP A O 1
ATOM 2088 N N . THR A 1 276 ? 150.931 140.494 202.084 1.00 48.48 300 THR A N 1
ATOM 2089 C CA . THR A 1 276 ? 149.922 139.753 201.344 1.00 48.48 300 THR A CA 1
ATOM 2090 C C . THR A 1 276 ? 148.648 139.689 202.179 1.00 48.48 300 THR A C 1
ATOM 2091 O O . THR A 1 276 ? 148.676 139.231 203.329 1.00 48.48 300 THR A O 1
ATOM 2095 N N . PRO A 1 277 ? 147.528 140.182 201.655 1.00 48.48 301 PRO A N 1
ATOM 2096 C CA . PRO A 1 277 ? 146.310 140.278 202.466 1.00 48.48 301 PRO A CA 1
ATOM 2097 C C . PRO A 1 277 ? 145.829 138.919 202.952 1.00 48.48 301 PRO A C 1
ATOM 2098 O O . PRO A 1 277 ? 146.137 137.873 202.380 1.00 48.48 301 PRO A O 1
ATOM 2102 N N . LEU A 1 278 ? 145.056 138.952 204.035 1.00 48.48 302 LEU A N 1
ATOM 2103 C CA . LEU A 1 278 ? 144.458 137.759 204.612 1.00 48.48 302 LEU A CA 1
ATOM 2104 C C . LEU A 1 278 ? 143.125 137.412 203.966 1.00 48.48 302 LEU A C 1
ATOM 2105 O O . LEU A 1 278 ? 142.352 136.632 204.533 1.00 48.48 302 LEU A O 1
ATOM 2110 N N . ARG A 1 279 ? 142.840 137.978 202.796 1.00 48.48 303 ARG A N 1
ATOM 2111 C CA . ARG A 1 279 ? 141.588 137.748 202.089 1.00 48.48 303 ARG A CA 1
ATOM 2112 C C . ARG A 1 279 ? 141.820 137.097 200.733 1.00 48.48 303 ARG A C 1
ATOM 2113 O O . ARG A 1 279 ? 140.939 137.134 199.870 1.00 48.48 303 ARG A O 1
ATOM 2121 N N . LEU A 1 280 ? 142.987 136.510 200.528 1.00 48.48 304 LEU A N 1
ATOM 2122 C CA . LEU A 1 280 ? 143.349 135.900 199.259 1.00 48.48 304 LEU A CA 1
ATOM 2123 C C . LEU A 1 280 ? 143.058 134.411 199.292 1.00 48.48 304 LEU A C 1
ATOM 2124 O O . LEU A 1 280 ? 142.809 133.830 200.350 1.00 48.48 304 LEU A O 1
ATOM 2129 N N . PRO A 1 281 ? 143.066 133.750 198.136 1.00 48.48 305 PRO A N 1
ATOM 2130 C CA . PRO A 1 281 ? 142.972 132.287 198.138 1.00 48.48 305 PRO A CA 1
ATOM 2131 C C . PRO A 1 281 ? 144.257 131.664 198.656 1.00 48.48 305 PRO A C 1
ATOM 2132 O O . PRO A 1 281 ? 145.360 132.106 198.327 1.00 48.48 305 PRO A O 1
ATOM 2136 N N . HIS A 1 282 ? 144.101 130.638 199.491 1.00 48.48 306 HIS A N 1
ATOM 2137 C CA . HIS A 1 282 ? 145.184 129.857 200.082 1.00 48.48 306 HIS A CA 1
ATOM 2138 C C . HIS A 1 282 ? 146.022 130.647 201.077 1.00 48.48 306 HIS A C 1
ATOM 2139 O O . HIS A 1 282 ? 147.063 130.151 201.519 1.00 48.48 306 HIS A O 1
ATOM 2146 N N . PHE A 1 283 ? 145.607 131.854 201.447 1.00 48.48 307 PHE A N 1
ATOM 2147 C CA . PHE A 1 283 ? 146.395 132.722 202.317 1.00 48.48 307 PHE A CA 1
ATOM 2148 C C . PHE A 1 283 ? 145.572 133.180 203.511 1.00 48.48 307 PHE A C 1
ATOM 2149 O O . PHE A 1 283 ? 145.536 134.362 203.856 1.00 48.48 307 PHE A O 1
ATOM 2157 N N . GLY A 1 284 ? 144.894 132.242 204.162 1.00 48.48 308 GLY A N 1
ATOM 2158 C CA . GLY A 1 284 ? 144.123 132.577 205.340 1.00 48.48 308 GLY A CA 1
ATOM 2159 C C . GLY A 1 284 ? 143.924 131.407 206.279 1.00 48.48 308 GLY A C 1
ATOM 2160 O O . GLY A 1 284 ? 143.611 130.297 205.839 1.00 48.48 308 GLY A O 1
ATOM 2161 N N . GLY A 1 285 ? 144.098 131.642 207.570 1.00 48.48 309 GLY A N 1
ATOM 2162 C CA . GLY A 1 285 ? 143.928 130.601 208.569 1.00 48.48 309 GLY A CA 1
ATOM 2163 C C . GLY A 1 285 ? 145.272 130.127 209.104 1.00 48.48 309 GLY A C 1
ATOM 2164 O O . GLY A 1 285 ? 146.077 130.930 209.570 1.00 48.48 309 GLY A O 1
ATOM 2165 N N . GLU A 1 286 ? 145.505 128.817 209.037 1.00 48.48 310 GLU A N 1
ATOM 2166 C CA . GLU A 1 286 ? 146.820 128.257 209.333 1.00 48.48 310 GLU A CA 1
ATOM 2167 C C . GLU A 1 286 ? 147.646 128.136 208.057 1.00 48.48 310 GLU A C 1
ATOM 2168 O O . GLU A 1 286 ? 148.748 128.687 207.967 1.00 48.48 310 GLU A O 1
ATOM 2174 N N . GLU A 1 287 ? 147.118 127.436 207.056 1.00 48.48 311 GLU A N 1
ATOM 2175 C CA . GLU A 1 287 ? 147.717 127.517 205.736 1.00 48.48 311 GLU A CA 1
ATOM 2176 C C . GLU A 1 287 ? 147.509 128.928 205.206 1.00 48.48 311 GLU A C 1
ATOM 2177 O O . GLU A 1 287 ? 146.399 129.322 204.840 1.00 48.48 311 GLU A O 1
ATOM 2183 N N . GLY A 1 288 ? 148.584 129.700 205.208 1.00 48.48 312 GLY A N 1
ATOM 2184 C CA . GLY A 1 288 ? 148.526 131.145 205.141 1.00 48.48 312 GLY A CA 1
ATOM 2185 C C . GLY A 1 288 ? 149.347 131.811 206.218 1.00 48.48 312 GLY A C 1
ATOM 2186 O O . GLY A 1 288 ? 149.794 132.950 206.034 1.00 48.48 312 GLY A O 1
ATOM 2187 N N . ARG A 1 289 ? 149.553 131.131 207.343 1.00 48.48 313 ARG A N 1
ATOM 2188 C CA . ARG A 1 289 ? 150.630 131.432 208.272 1.00 48.48 313 ARG A CA 1
ATOM 2189 C C . ARG A 1 289 ? 151.843 130.557 208.016 1.00 48.48 313 ARG A C 1
ATOM 2190 O O . ARG A 1 289 ? 152.978 131.041 208.059 1.00 48.48 313 ARG A O 1
ATOM 2198 N N . LEU A 1 290 ? 151.619 129.274 207.734 1.00 48.48 314 LEU A N 1
ATOM 2199 C CA . LEU A 1 290 ? 152.691 128.445 207.200 1.00 48.48 314 LEU A CA 1
ATOM 2200 C C . LEU A 1 290 ? 153.159 128.973 205.851 1.00 48.48 314 LEU A C 1
ATOM 2201 O O . LEU A 1 290 ? 154.360 128.991 205.566 1.00 48.48 314 LEU A O 1
ATOM 2206 N N . ARG A 1 291 ? 152.228 129.435 205.020 1.00 48.48 315 ARG A N 1
ATOM 2207 C CA . ARG A 1 291 ? 152.573 129.983 203.716 1.00 48.48 315 ARG A CA 1
ATOM 2208 C C . ARG A 1 291 ? 153.173 131.379 203.794 1.00 48.48 315 ARG A C 1
ATOM 2209 O O . ARG A 1 291 ? 153.446 131.974 202.748 1.00 48.48 315 ARG A O 1
ATOM 2217 N N . ARG A 1 292 ? 153.376 131.919 204.990 1.00 48.48 316 ARG A N 1
ATOM 2218 C CA . ARG A 1 292 ? 154.164 133.130 205.177 1.00 48.48 316 ARG A CA 1
ATOM 2219 C C . ARG A 1 292 ? 155.475 132.865 205.891 1.00 48.48 316 ARG A C 1
ATOM 2220 O O . ARG A 1 292 ? 156.495 133.465 205.546 1.00 48.48 316 ARG A O 1
ATOM 2228 N N . LEU A 1 293 ? 155.476 131.960 206.871 1.00 48.48 317 LEU A N 1
ATOM 2229 C CA . LEU A 1 293 ? 156.734 131.483 207.426 1.00 48.48 317 LEU A CA 1
ATOM 2230 C C . LEU A 1 293 ? 157.568 130.748 206.387 1.00 48.48 317 LEU A C 1
ATOM 2231 O O . LEU A 1 293 ? 158.780 130.603 206.572 1.00 48.48 317 LEU A O 1
ATOM 2236 N N . ALA A 1 294 ? 156.950 130.277 205.303 1.00 48.48 318 ALA A N 1
ATOM 2237 C CA . ALA A 1 294 ? 157.719 129.687 204.215 1.00 48.48 318 ALA A CA 1
ATOM 2238 C C . ALA A 1 294 ? 158.330 130.758 203.323 1.00 48.48 318 ALA A C 1
ATOM 2239 O O . ALA A 1 294 ? 159.497 130.651 202.935 1.00 48.48 318 ALA A O 1
ATOM 2241 N N . LEU A 1 295 ? 157.559 131.792 202.983 1.00 48.48 319 LEU A N 1
ATOM 2242 C CA . LEU A 1 295 ? 158.104 132.881 202.180 1.00 48.48 319 LEU A CA 1
ATOM 2243 C C . LEU A 1 295 ? 159.189 133.640 202.926 1.00 48.48 319 LEU A C 1
ATOM 2244 O O . LEU A 1 295 ? 160.100 134.190 202.299 1.00 48.48 319 LEU A O 1
ATOM 2249 N N . SER A 1 296 ? 159.110 133.690 204.255 1.00 48.48 320 SER A N 1
ATOM 2250 C CA . SER A 1 296 ? 160.118 134.410 205.021 1.00 48.48 320 SER A CA 1
ATOM 2251 C C . SER A 1 296 ? 161.439 133.661 205.097 1.00 48.48 320 SER A C 1
ATOM 2252 O O . SER A 1 296 ? 162.474 134.284 205.351 1.00 48.48 320 SER A O 1
ATOM 2255 N N . ALA A 1 297 ? 161.433 132.346 204.886 1.00 48.48 321 ALA A N 1
ATOM 2256 C CA . ALA A 1 297 ? 162.635 131.532 204.998 1.00 48.48 321 ALA A CA 1
ATOM 2257 C C . ALA A 1 297 ? 163.181 131.115 203.639 1.00 48.48 321 ALA A C 1
ATOM 2258 O O . ALA A 1 297 ? 163.966 130.167 203.556 1.00 48.48 321 ALA A O 1
ATOM 2260 N N . ALA A 1 298 ? 162.780 131.804 202.570 1.00 48.48 322 ALA A N 1
ATOM 2261 C CA . ALA A 1 298 ? 163.235 131.480 201.224 1.00 48.48 322 ALA A CA 1
ATOM 2262 C C . ALA A 1 298 ? 163.759 132.706 200.489 1.00 48.48 322 ALA A C 1
ATOM 2263 O O . ALA A 1 298 ? 163.787 132.714 199.257 1.00 48.48 322 ALA A O 1
ATOM 2265 N N . ILE A 1 299 ? 164.171 133.739 201.218 1.00 48.48 323 ILE A N 1
ATOM 2266 C CA . ILE A 1 299 ? 164.691 134.969 200.634 1.00 48.48 323 ILE A CA 1
ATOM 2267 C C . ILE A 1 299 ? 166.071 135.224 201.219 1.00 48.48 323 ILE A C 1
ATOM 2268 O O . ILE A 1 299 ? 166.238 135.233 202.443 1.00 48.48 323 ILE A O 1
ATOM 2273 N N . ASN A 1 300 ? 167.057 135.428 200.346 1.00 48.48 324 ASN A N 1
ATOM 2274 C CA . ASN A 1 300 ? 168.443 135.592 200.780 1.00 48.48 324 ASN A CA 1
ATOM 2275 C C . ASN A 1 300 ? 168.723 137.085 200.921 1.00 48.48 324 ASN A C 1
ATOM 2276 O O . ASN A 1 300 ? 169.260 137.747 200.028 1.00 48.48 324 ASN A O 1
ATOM 2281 N N . ARG A 1 301 ? 168.331 137.620 202.077 1.00 48.48 325 ARG A N 1
ATOM 2282 C CA . ARG A 1 301 ? 168.532 139.042 202.349 1.00 48.48 325 ARG A CA 1
ATOM 2283 C C . ARG A 1 301 ? 169.998 139.449 202.330 1.00 48.48 325 ARG A C 1
ATOM 2284 O O . ARG A 1 301 ? 170.311 140.506 201.754 1.00 48.48 325 ARG A O 1
ATOM 2292 N N . PRO A 1 302 ? 170.930 138.717 202.952 1.00 48.48 326 PRO A N 1
ATOM 2293 C CA . PRO A 1 302 ? 172.333 139.147 202.884 1.00 48.48 326 PRO A CA 1
ATOM 2294 C C . PRO A 1 302 ? 172.882 139.180 201.475 1.00 48.48 326 PRO A C 1
ATOM 2295 O O . PRO A 1 302 ? 173.781 139.979 201.190 1.00 48.48 326 PRO A O 1
ATOM 2299 N N . GLN A 1 303 ? 172.367 138.342 200.579 1.00 48.48 327 GLN A N 1
ATOM 2300 C CA . GLN A 1 303 ? 172.847 138.362 199.205 1.00 48.48 327 GLN A CA 1
ATOM 2301 C C . GLN A 1 303 ? 172.208 139.490 198.409 1.00 48.48 327 GLN A C 1
ATOM 2302 O O . GLN A 1 303 ? 172.872 140.118 197.578 1.00 48.48 327 GLN A O 1
ATOM 2308 N N . ILE A 1 304 ? 170.925 139.764 198.644 1.00 48.48 328 ILE A N 1
ATOM 2309 C CA . ILE A 1 304 ? 170.275 140.865 197.938 1.00 48.48 328 ILE A CA 1
ATOM 2310 C C . ILE A 1 304 ? 170.886 142.196 198.357 1.00 48.48 328 ILE A C 1
ATOM 2311 O O . ILE A 1 304 ? 171.243 143.028 197.512 1.00 48.48 328 ILE A O 1
ATOM 2316 N N . CYS A 1 305 ? 171.065 142.397 199.667 1.00 48.48 329 CYS A N 1
ATOM 2317 C CA . CYS A 1 305 ? 171.589 143.643 200.225 1.00 48.48 329 CYS A CA 1
ATOM 2318 C C . CYS A 1 305 ? 173.064 143.808 200.008 1.00 48.48 329 CYS A C 1
ATOM 2319 O O . CYS A 1 305 ? 173.672 144.703 200.600 1.00 48.48 329 CYS A O 1
ATOM 2322 N N . GLN A 1 306 ? 173.650 142.963 199.195 1.00 48.48 330 GLN A N 1
ATOM 2323 C CA . GLN A 1 306 ? 175.052 143.036 198.814 1.00 48.48 330 GLN A CA 1
ATOM 2324 C C . GLN A 1 306 ? 175.242 143.079 197.308 1.00 48.48 330 GLN A C 1
ATOM 2325 O O . GLN A 1 306 ? 176.138 143.774 196.826 1.00 48.48 330 GLN A O 1
ATOM 2331 N N . GLN A 1 307 ? 174.407 142.372 196.551 1.00 48.48 331 GLN A N 1
ATOM 2332 C CA . GLN A 1 307 ? 174.531 142.360 195.104 1.00 48.48 331 GLN A CA 1
ATOM 2333 C C . GLN A 1 307 ? 173.687 143.421 194.418 1.00 48.48 331 GLN A C 1
ATOM 2334 O O . GLN A 1 307 ? 173.952 143.736 193.254 1.00 48.48 331 GLN A O 1
ATOM 2340 N N . ILE A 1 308 ? 172.682 143.978 195.090 1.00 48.48 332 ILE A N 1
ATOM 2341 C CA . ILE A 1 308 ? 171.786 144.942 194.473 1.00 48.48 332 ILE A CA 1
ATOM 2342 C C . ILE A 1 308 ? 171.923 146.326 195.096 1.00 48.48 332 ILE A C 1
ATOM 2343 O O . ILE A 1 308 ? 171.945 147.329 194.380 1.00 48.48 332 ILE A O 1
ATOM 2348 N N . PHE A 1 309 ? 172.031 146.405 196.419 1.00 48.48 333 PHE A N 1
ATOM 2349 C CA . PHE A 1 309 ? 172.120 147.683 197.108 1.00 48.48 333 PHE A CA 1
ATOM 2350 C C . PHE A 1 309 ? 173.546 148.056 197.474 1.00 48.48 333 PHE A C 1
ATOM 2351 O O . PHE A 1 309 ? 173.750 149.008 198.230 1.00 48.48 333 PHE A O 1
ATOM 2359 N N . ALA A 1 310 ? 174.533 147.321 196.965 1.00 48.48 334 ALA A N 1
ATOM 2360 C CA . ALA A 1 310 ? 175.952 147.623 197.156 1.00 48.48 334 ALA A CA 1
ATOM 2361 C C . ALA A 1 310 ? 176.332 147.758 198.627 1.00 48.48 334 ALA A C 1
ATOM 2362 O O . ALA A 1 310 ? 177.363 148.352 198.952 1.00 48.48 334 ALA A O 1
ATOM 2364 N N . GLY A 1 311 ? 175.524 147.218 199.531 1.00 48.48 335 GLY A N 1
ATOM 2365 C CA . GLY A 1 311 ? 175.820 147.271 200.945 1.00 48.48 335 GLY A CA 1
ATOM 2366 C C . GLY A 1 311 ? 175.183 148.407 201.713 1.00 48.48 335 GLY A C 1
ATOM 2367 O O . GLY A 1 311 ? 175.584 148.653 202.856 1.00 48.48 335 GLY A O 1
ATOM 2368 N N . THR A 1 312 ? 174.206 149.101 201.134 1.00 48.48 336 THR A N 1
ATOM 2369 C CA . THR A 1 312 ? 173.551 150.233 201.788 1.00 48.48 336 THR A CA 1
ATOM 2370 C C . THR A 1 312 ? 172.187 149.856 202.342 1.00 48.48 336 THR A C 1
ATOM 2371 O O . THR A 1 312 ? 171.263 150.672 202.355 1.00 48.48 336 THR A O 1
ATOM 2375 N N . ARG A 1 313 ? 172.036 148.614 202.792 1.00 48.48 337 ARG A N 1
ATOM 2376 C CA . ARG A 1 313 ? 170.856 148.168 203.513 1.00 48.48 337 ARG A CA 1
ATOM 2377 C C . ARG A 1 313 ? 171.314 147.227 204.614 1.00 48.48 337 ARG A C 1
ATOM 2378 O O . ARG A 1 313 ? 172.472 146.807 204.656 1.00 48.48 337 ARG A O 1
ATOM 2386 N N . SER A 1 314 ? 170.396 146.891 205.516 1.00 48.48 338 SER A N 1
ATOM 2387 C CA . SER A 1 314 ? 170.706 145.987 206.619 1.00 48.48 338 SER A CA 1
ATOM 2388 C C . SER A 1 314 ? 169.622 144.925 206.712 1.00 48.48 338 SER A C 1
ATOM 2389 O O . SER A 1 314 ? 168.440 145.272 206.887 1.00 48.48 338 SER A O 1
ATOM 2392 N N . PRO A 1 315 ? 169.958 143.641 206.602 1.00 48.48 339 PRO A N 1
ATOM 2393 C CA . PRO A 1 315 ? 168.940 142.596 206.743 1.00 48.48 339 PRO A CA 1
ATOM 2394 C C . PRO A 1 315 ? 168.166 142.745 208.044 1.00 48.48 339 PRO A C 1
ATOM 2395 O O . PRO A 1 315 ? 168.742 142.964 209.111 1.00 48.48 339 PRO A O 1
ATOM 2399 N N . ALA A 1 316 ? 166.846 142.630 207.943 1.00 48.48 340 ALA A N 1
ATOM 2400 C CA . ALA A 1 316 ? 165.982 142.879 209.087 1.00 48.48 340 ALA A CA 1
ATOM 2401 C C . ALA A 1 316 ? 166.222 141.858 210.189 1.00 48.48 340 ALA A C 1
ATOM 2402 O O . ALA A 1 316 ? 166.455 140.676 209.926 1.00 48.48 340 ALA A O 1
ATOM 2404 N N . ARG A 1 317 ? 166.163 142.329 211.436 1.00 48.48 341 ARG A N 1
ATOM 2405 C CA . ARG A 1 317 ? 166.246 141.466 212.604 1.00 48.48 341 ARG A CA 1
ATOM 2406 C C . ARG A 1 317 ? 164.993 141.496 213.464 1.00 48.48 341 ARG A C 1
ATOM 2407 O O . ARG A 1 317 ? 164.892 140.704 214.405 1.00 48.48 341 ARG A O 1
ATOM 2415 N N . ASP A 1 318 ? 164.051 142.383 213.169 1.00 48.48 342 ASP A N 1
ATOM 2416 C CA . ASP A 1 318 ? 162.755 142.436 213.836 1.00 48.48 342 ASP A CA 1
ATOM 2417 C C . ASP A 1 318 ? 161.854 143.341 213.004 1.00 48.48 342 ASP A C 1
ATOM 2418 O O . ASP A 1 318 ? 162.236 143.800 211.923 1.00 48.48 342 ASP A O 1
ATOM 2423 N N . PHE A 1 319 ? 160.657 143.603 213.518 1.00 48.48 343 PHE A N 1
ATOM 2424 C CA . PHE A 1 319 ? 159.638 144.319 212.762 1.00 48.48 343 PHE A CA 1
ATOM 2425 C C . PHE A 1 319 ? 159.774 145.836 212.833 1.00 48.48 343 PHE A C 1
ATOM 2426 O O . PHE A 1 319 ? 158.842 146.536 212.427 1.00 48.48 343 PHE A O 1
ATOM 2434 N N . THR A 1 320 ? 160.891 146.361 213.324 1.00 48.48 344 THR A N 1
ATOM 2435 C CA . THR A 1 320 ? 161.125 147.798 213.406 1.00 48.48 344 THR A CA 1
ATOM 2436 C C . THR A 1 320 ? 162.446 148.140 212.715 1.00 48.48 344 THR A C 1
ATOM 2437 O O . THR A 1 320 ? 163.057 147.304 212.047 1.00 48.48 344 THR A O 1
ATOM 2441 N N . ALA A 1 321 ? 162.880 149.387 212.875 1.00 48.48 345 ALA A N 1
ATOM 2442 C CA . ALA A 1 321 ? 164.127 149.844 212.287 1.00 48.48 345 ALA A CA 1
ATOM 2443 C C . ALA A 1 321 ? 165.270 149.684 213.286 1.00 48.48 345 ALA A C 1
ATOM 2444 O O . ALA A 1 321 ? 165.075 149.299 214.440 1.00 48.48 345 ALA A O 1
ATOM 2446 N N . ARG A 1 322 ? 166.487 149.989 212.837 1.00 48.48 346 ARG A N 1
ATOM 2447 C CA . ARG A 1 322 ? 167.679 149.760 213.641 1.00 48.48 346 ARG A CA 1
ATOM 2448 C C . ARG A 1 322 ? 168.170 150.997 214.378 1.00 48.48 346 ARG A C 1
ATOM 2449 O O . ARG A 1 322 ? 168.898 150.857 215.366 1.00 48.48 346 ARG A O 1
ATOM 2457 N N . SER A 1 323 ? 167.796 152.194 213.932 1.00 48.48 347 SER A N 1
ATOM 2458 C CA . SER A 1 323 ? 168.278 153.432 214.527 1.00 48.48 347 SER A CA 1
ATOM 2459 C C . SER A 1 323 ? 167.350 153.970 215.609 1.00 48.48 347 SER A C 1
ATOM 2460 O O . SER A 1 323 ? 167.443 155.151 215.959 1.00 48.48 347 SER A O 1
ATOM 2463 N N . LEU A 1 324 ? 166.466 153.141 216.141 1.00 48.48 348 LEU A N 1
ATOM 2464 C CA . LEU A 1 324 ? 165.549 153.621 217.159 1.00 48.48 348 LEU A CA 1
ATOM 2465 C C . LEU A 1 324 ? 166.067 153.285 218.551 1.00 48.48 348 LEU A C 1
ATOM 2466 O O . LEU A 1 324 ? 166.827 152.329 218.723 1.00 48.48 348 LEU A O 1
ATOM 2471 N N . PRO A 1 325 ? 165.681 154.057 219.562 1.00 48.48 349 PRO A N 1
ATOM 2472 C CA . PRO A 1 325 ? 166.117 153.749 220.927 1.00 48.48 349 PRO A CA 1
ATOM 2473 C C . PRO A 1 325 ? 165.499 152.456 221.431 1.00 48.48 349 PRO A C 1
ATOM 2474 O O . PRO A 1 325 ? 164.358 152.117 221.111 1.00 48.48 349 PRO A O 1
ATOM 2478 N N . GLY A 1 326 ? 166.275 151.730 222.231 1.00 51.30 350 GLY A N 1
ATOM 2479 C CA . GLY A 1 326 ? 165.813 150.492 222.820 1.00 51.30 350 GLY A CA 1
ATOM 2480 C C . GLY A 1 326 ? 165.758 149.306 221.886 1.00 51.30 350 GLY A C 1
ATOM 2481 O O . GLY A 1 326 ? 165.329 148.228 222.313 1.00 51.30 350 GLY A O 1
ATOM 2482 N N . PHE A 1 327 ? 166.168 149.463 220.631 1.00 50.25 351 PHE A N 1
ATOM 2483 C CA . PHE A 1 327 ? 166.152 148.350 219.693 1.00 50.25 351 PHE A CA 1
ATOM 2484 C C . PHE A 1 327 ? 167.123 147.263 220.134 1.00 50.25 351 PHE A C 1
ATOM 2485 O O . PHE A 1 327 ? 168.227 147.546 220.607 1.00 50.25 351 PHE A O 1
ATOM 2493 N N . ASP A 1 328 ? 166.703 146.010 219.978 1.00 52.86 352 ASP A N 1
ATOM 2494 C CA . ASP A 1 328 ? 167.505 144.856 220.362 1.00 52.86 352 ASP A CA 1
ATOM 2495 C C . ASP A 1 328 ? 167.698 143.960 219.147 1.00 52.86 352 ASP A C 1
ATOM 2496 O O . ASP A 1 328 ? 166.707 143.592 218.495 1.00 52.86 352 ASP A O 1
ATOM 2501 N N . PRO A 1 329 ? 168.928 143.612 218.777 1.00 53.56 353 PRO A N 1
ATOM 2502 C CA . PRO A 1 329 ? 169.152 142.716 217.634 1.00 53.56 353 PRO A CA 1
ATOM 2503 C C . PRO A 1 329 ? 169.255 141.237 217.980 1.00 53.56 353 PRO A C 1
ATOM 2504 O O . PRO A 1 329 ? 169.639 140.453 217.107 1.00 53.56 353 PRO A O 1
ATOM 2508 N N . ASN A 1 330 ? 168.938 140.829 219.205 1.00 54.25 354 ASN A N 1
ATOM 2509 C CA . ASN A 1 330 ? 169.134 139.451 219.648 1.00 54.25 354 ASN A CA 1
ATOM 2510 C C . ASN A 1 330 ? 167.902 138.932 220.379 1.00 54.25 354 ASN A C 1
ATOM 2511 O O . ASN A 1 330 ? 167.991 138.357 221.465 1.00 54.25 354 ASN A O 1
ATOM 2516 N N . LEU A 1 331 ? 166.727 139.132 219.794 1.00 50.62 355 LEU A N 1
ATOM 2517 C CA . LEU A 1 331 ? 165.516 138.598 220.396 1.00 50.62 355 LEU A CA 1
ATOM 2518 C C . LEU A 1 331 ? 165.476 137.078 220.257 1.00 50.62 355 LEU A C 1
ATOM 2519 O O . LEU A 1 331 ? 165.928 136.534 219.246 1.00 50.62 355 LEU A O 1
ATOM 2524 N N . PRO A 1 332 ? 164.945 136.369 221.249 1.00 49.36 356 PRO A N 1
ATOM 2525 C CA . PRO A 1 332 ? 164.671 134.943 221.063 1.00 49.36 356 PRO A CA 1
ATOM 2526 C C . PRO A 1 332 ? 163.568 134.736 220.040 1.00 49.36 356 PRO A C 1
ATOM 2527 O O . PRO A 1 332 ? 162.633 135.532 219.928 1.00 49.36 356 PRO A O 1
ATOM 2531 N N . GLY A 1 333 ? 163.684 133.646 219.288 1.00 48.48 357 GLY A N 1
ATOM 2532 C CA . GLY A 1 333 ? 162.749 133.379 218.217 1.00 48.48 357 GLY A CA 1
ATOM 2533 C C . GLY A 1 333 ? 163.020 134.135 216.939 1.00 48.48 357 GLY A C 1
ATOM 2534 O O . GLY A 1 333 ? 162.207 134.067 216.012 1.00 48.48 357 GLY A O 1
ATOM 2535 N N . ASN A 1 334 ? 164.139 134.856 216.861 1.00 48.48 358 ASN A N 1
ATOM 2536 C CA . ASN A 1 334 ? 164.471 135.614 215.663 1.00 48.48 358 ASN A CA 1
ATOM 2537 C C . ASN A 1 334 ? 164.856 134.711 214.500 1.00 48.48 358 ASN A C 1
ATOM 2538 O O . ASN A 1 334 ? 164.731 135.121 213.336 1.00 48.48 358 ASN A O 1
ATOM 2543 N N . GLU A 1 335 ? 165.259 133.471 214.773 1.00 48.48 359 GLU A N 1
ATOM 2544 C CA . GLU A 1 335 ? 165.723 132.613 213.694 1.00 48.48 359 GLU A CA 1
ATOM 2545 C C . GLU A 1 335 ? 164.527 132.060 212.936 1.00 48.48 359 GLU A C 1
ATOM 2546 O O . GLU A 1 335 ? 164.441 130.860 212.659 1.00 48.48 359 GLU A O 1
ATOM 2552 N N . VAL A 1 336 ? 163.608 132.958 212.594 1.00 48.48 360 VAL A N 1
ATOM 2553 C CA . VAL A 1 336 ? 162.612 132.753 211.556 1.00 48.48 360 VAL A CA 1
ATOM 2554 C C . VAL A 1 336 ? 162.796 133.734 210.417 1.00 48.48 360 VAL A C 1
ATOM 2555 O O . VAL A 1 336 ? 162.079 133.649 209.417 1.00 48.48 360 VAL A O 1
ATOM 2559 N N . LEU A 1 337 ? 163.735 134.671 210.547 1.00 48.48 361 LEU A N 1
ATOM 2560 C CA . LEU A 1 337 ? 164.064 135.600 209.478 1.00 48.48 361 LEU A CA 1
ATOM 2561 C C . LEU A 1 337 ? 165.331 135.203 208.731 1.00 48.48 361 LEU A C 1
ATOM 2562 O O . LEU A 1 337 ? 165.889 136.025 207.998 1.00 48.48 361 LEU A O 1
ATOM 2567 N N . ASP A 1 338 ? 165.794 133.971 208.898 1.00 48.48 362 ASP A N 1
ATOM 2568 C CA . ASP A 1 338 ? 167.006 133.489 208.254 1.00 48.48 362 ASP A CA 1
ATOM 2569 C C . ASP A 1 338 ? 166.671 132.694 206.999 1.00 48.48 362 ASP A C 1
ATOM 2570 O O . ASP A 1 338 ? 165.578 132.144 206.853 1.00 48.48 362 ASP A O 1
ATOM 2575 N N . TYR A 1 339 ? 167.640 132.638 206.089 1.00 48.48 363 TYR A N 1
ATOM 2576 C CA . TYR A 1 339 ? 167.496 131.909 204.833 1.00 48.48 363 TYR A CA 1
ATOM 2577 C C . TYR A 1 339 ? 167.662 130.420 205.103 1.00 48.48 363 TYR A C 1
ATOM 2578 O O . TYR A 1 339 ? 168.719 129.982 205.567 1.00 48.48 363 TYR A O 1
ATOM 2587 N N . ASP A 1 340 ? 166.623 129.639 204.811 1.00 48.48 364 ASP A N 1
ATOM 2588 C CA . ASP A 1 340 ? 166.675 128.196 205.007 1.00 48.48 364 ASP A CA 1
ATOM 2589 C C . ASP A 1 340 ? 165.707 127.500 204.060 1.00 48.48 364 ASP A C 1
ATOM 2590 O O . ASP A 1 340 ? 164.504 127.416 204.345 1.00 48.48 364 ASP A O 1
ATOM 2595 N N . PRO A 1 341 ? 166.189 126.977 202.937 1.00 48.48 365 PRO A N 1
ATOM 2596 C CA . PRO A 1 341 ? 165.285 126.349 201.968 1.00 48.48 365 PRO A CA 1
ATOM 2597 C C . PRO A 1 341 ? 164.766 124.997 202.432 1.00 48.48 365 PRO A C 1
ATOM 2598 O O . PRO A 1 341 ? 163.635 124.620 202.113 1.00 48.48 365 PRO A O 1
ATOM 2602 N N . GLN A 1 342 ? 165.578 124.256 203.187 1.00 48.48 366 GLN A N 1
ATOM 2603 C CA . GLN A 1 342 ? 165.126 122.972 203.711 1.00 48.48 366 GLN A CA 1
ATOM 2604 C C . GLN A 1 342 ? 163.928 123.121 204.638 1.00 48.48 366 GLN A C 1
ATOM 2605 O O . GLN A 1 342 ? 163.208 122.143 204.862 1.00 48.48 366 GLN A O 1
ATOM 2611 N N . ARG A 1 343 ? 163.708 124.316 205.186 1.00 48.48 367 ARG A N 1
ATOM 2612 C CA . ARG A 1 343 ? 162.550 124.623 206.015 1.00 48.48 367 ARG A CA 1
ATOM 2613 C C . ARG A 1 343 ? 161.453 125.313 205.214 1.00 48.48 367 ARG A C 1
ATOM 2614 O O . ARG A 1 343 ? 160.259 125.096 205.469 1.00 48.48 367 ARG A O 1
ATOM 2622 N N . ALA A 1 344 ? 161.843 126.150 204.249 1.00 48.48 368 ALA A N 1
ATOM 2623 C CA . ALA A 1 344 ? 160.862 126.735 203.344 1.00 48.48 368 ALA A CA 1
ATOM 2624 C C . ALA A 1 344 ? 160.129 125.668 202.547 1.00 48.48 368 ALA A C 1
ATOM 2625 O O . ALA A 1 344 ? 159.007 125.899 202.088 1.00 48.48 368 ALA A O 1
ATOM 2627 N N . ARG A 1 345 ? 160.744 124.501 202.365 1.00 48.48 369 ARG A N 1
ATOM 2628 C CA . ARG A 1 345 ? 160.096 123.401 201.665 1.00 48.48 369 ARG A CA 1
ATOM 2629 C C . ARG A 1 345 ? 159.392 122.433 202.605 1.00 48.48 369 ARG A C 1
ATOM 2630 O O . ARG A 1 345 ? 158.637 121.578 202.132 1.00 48.48 369 ARG A O 1
ATOM 2638 N N . ARG A 1 346 ? 159.621 122.538 203.914 1.00 48.48 370 ARG A N 1
ATOM 2639 C CA . ARG A 1 346 ? 158.806 121.793 204.863 1.00 48.48 370 ARG A CA 1
ATOM 2640 C C . ARG A 1 346 ? 157.505 122.520 205.157 1.00 48.48 370 ARG A C 1
ATOM 2641 O O . ARG A 1 346 ? 156.452 121.888 205.289 1.00 48.48 370 ARG A O 1
ATOM 2649 N N . LEU A 1 347 ? 157.559 123.847 205.266 1.00 48.48 371 LEU A N 1
ATOM 2650 C CA . LEU A 1 347 ? 156.346 124.594 205.583 1.00 48.48 371 LEU A CA 1
ATOM 2651 C C . LEU A 1 347 ? 155.359 124.567 204.421 1.00 48.48 371 LEU A C 1
ATOM 2652 O O . LEU A 1 347 ? 154.144 124.474 204.633 1.00 48.48 371 LEU A O 1
ATOM 2657 N N . TRP A 1 348 ? 155.858 124.636 203.187 1.00 48.48 372 TRP A N 1
ATOM 2658 C CA . TRP A 1 348 ? 154.972 124.527 202.033 1.00 48.48 372 TRP A CA 1
ATOM 2659 C C . TRP A 1 348 ? 154.266 123.179 202.008 1.00 48.48 372 TRP A C 1
ATOM 2660 O O . TRP A 1 348 ? 153.088 123.095 201.646 1.00 48.48 372 TRP A O 1
ATOM 2671 N N . ALA A 1 349 ? 154.962 122.111 202.399 1.00 48.48 373 ALA A N 1
ATOM 2672 C CA . ALA A 1 349 ? 154.322 120.802 202.444 1.00 48.48 373 ALA A CA 1
ATOM 2673 C C . ALA A 1 349 ? 153.326 120.718 203.590 1.00 48.48 373 ALA A C 1
ATOM 2674 O O . ALA A 1 349 ? 152.256 120.116 203.449 1.00 48.48 373 ALA A O 1
ATOM 2676 N N . GLN A 1 350 ? 153.654 121.327 204.731 1.00 48.48 374 GLN A N 1
ATOM 2677 C CA . GLN A 1 350 ? 152.716 121.358 205.846 1.00 48.48 374 GLN A CA 1
ATOM 2678 C C . GLN A 1 350 ? 151.473 122.176 205.530 1.00 48.48 374 GLN A C 1
ATOM 2679 O O . GLN A 1 350 ? 150.434 121.966 206.162 1.00 48.48 374 GLN A O 1
ATOM 2685 N N . ALA A 1 351 ? 151.557 123.106 204.580 1.00 48.48 375 ALA A N 1
ATOM 2686 C CA . ALA A 1 351 ? 150.382 123.850 204.139 1.00 48.48 375 ALA A CA 1
ATOM 2687 C C . ALA A 1 351 ? 149.601 123.112 203.056 1.00 48.48 375 ALA A C 1
ATOM 2688 O O . ALA A 1 351 ? 148.365 123.123 203.063 1.00 48.48 375 ALA A O 1
ATOM 2690 N N . ASP A 1 352 ? 150.299 122.475 202.114 1.00 48.48 376 ASP A N 1
ATOM 2691 C CA . ASP A 1 352 ? 149.623 121.655 201.118 1.00 48.48 376 ASP A CA 1
ATOM 2692 C C . ASP A 1 352 ? 148.957 120.437 201.740 1.00 48.48 376 ASP A C 1
ATOM 2693 O O . ASP A 1 352 ? 148.050 119.861 201.132 1.00 48.48 376 ASP A O 1
ATOM 2698 N N . ALA A 1 353 ? 149.388 120.027 202.933 1.00 48.48 377 ALA A N 1
ATOM 2699 C CA . ALA A 1 353 ? 148.659 118.998 203.658 1.00 48.48 377 ALA A CA 1
ATOM 2700 C C . ALA A 1 353 ? 147.332 119.504 204.200 1.00 48.48 377 ALA A C 1
ATOM 2701 O O . ALA A 1 353 ? 146.531 118.697 204.681 1.00 48.48 377 ALA A O 1
ATOM 2703 N N . ILE A 1 354 ? 147.088 120.809 204.141 1.00 48.48 378 ILE A N 1
ATOM 2704 C CA . ILE A 1 354 ? 145.791 121.380 204.474 1.00 48.48 378 ILE A CA 1
ATOM 2705 C C . ILE A 1 354 ? 145.001 121.729 203.220 1.00 48.48 378 ILE A C 1
ATOM 2706 O O . ILE A 1 354 ? 143.795 121.491 203.157 1.00 48.48 378 ILE A O 1
ATOM 2711 N N . SER A 1 355 ? 145.670 122.284 202.212 1.00 48.48 379 SER A N 1
ATOM 2712 C CA . SER A 1 355 ? 145.023 122.566 200.936 1.00 48.48 379 SER A CA 1
ATOM 2713 C C . SER A 1 355 ? 146.068 122.713 199.839 1.00 48.48 379 SER A C 1
ATOM 2714 O O . SER A 1 355 ? 147.020 123.486 199.993 1.00 48.48 379 SER A O 1
ATOM 2717 N N . PRO A 1 356 ? 145.933 121.990 198.729 1.00 48.48 380 PRO A N 1
ATOM 2718 C CA . PRO A 1 356 ? 146.912 122.111 197.645 1.00 48.48 380 PRO A CA 1
ATOM 2719 C C . PRO A 1 356 ? 146.983 123.528 197.096 1.00 48.48 380 PRO A C 1
ATOM 2720 O O . PRO A 1 356 ? 146.094 124.355 197.307 1.00 48.48 380 PRO A O 1
ATOM 2724 N N . TRP A 1 357 ? 148.066 123.799 196.377 1.00 48.48 381 TRP A N 1
ATOM 2725 C CA . TRP A 1 357 ? 148.323 125.116 195.817 1.00 48.48 381 TRP A CA 1
ATOM 2726 C C . TRP A 1 357 ? 148.051 125.113 194.320 1.00 48.48 381 TRP A C 1
ATOM 2727 O O . TRP A 1 357 ? 148.334 124.131 193.628 1.00 48.48 381 TRP A O 1
ATOM 2738 N N . SER A 1 358 ? 147.505 126.221 193.826 1.00 48.48 382 SER A N 1
ATOM 2739 C CA . SER A 1 358 ? 147.230 126.371 192.403 1.00 48.48 382 SER A CA 1
ATOM 2740 C C . SER A 1 358 ? 147.082 127.850 192.093 1.00 48.48 382 SER A C 1
ATOM 2741 O O . SER A 1 358 ? 146.294 128.543 192.742 1.00 48.48 382 SER A O 1
ATOM 2744 N N . GLY A 1 359 ? 147.837 128.327 191.110 1.00 48.48 383 GLY A N 1
ATOM 2745 C CA . GLY A 1 359 ? 147.761 129.699 190.668 1.00 48.48 383 GLY A CA 1
ATOM 2746 C C . GLY A 1 359 ? 149.129 130.330 190.590 1.00 48.48 383 GLY A C 1
ATOM 2747 O O . GLY A 1 359 ? 150.163 129.660 190.683 1.00 48.48 383 GLY A O 1
ATOM 2748 N N . ARG A 1 360 ? 149.131 131.646 190.420 1.00 48.48 384 ARG A N 1
ATOM 2749 C CA . ARG A 1 360 ? 150.334 132.449 190.277 1.00 48.48 384 ARG A CA 1
ATOM 2750 C C . ARG A 1 360 ? 150.529 133.298 191.527 1.00 48.48 384 ARG A C 1
ATOM 2751 O O . ARG A 1 360 ? 149.570 133.599 192.241 1.00 48.48 384 ARG A O 1
ATOM 2759 N N . TYR A 1 361 ? 151.776 133.684 191.799 1.00 48.48 385 TYR A N 1
ATOM 2760 C CA . TYR A 1 361 ? 152.077 134.565 192.924 1.00 48.48 385 TYR A CA 1
ATOM 2761 C C . TYR A 1 361 ? 152.659 135.863 192.381 1.00 48.48 385 TYR A C 1
ATOM 2762 O O . TYR A 1 361 ? 153.786 135.880 191.878 1.00 48.48 385 TYR A O 1
ATOM 2771 N N . ALA A 1 362 ? 151.905 136.951 192.493 1.00 48.48 386 ALA A N 1
ATOM 2772 C CA . ALA A 1 362 ? 152.306 138.232 191.934 1.00 48.48 386 ALA A CA 1
ATOM 2773 C C . ALA A 1 362 ? 152.680 139.206 193.043 1.00 48.48 386 ALA A C 1
ATOM 2774 O O . ALA A 1 362 ? 151.973 139.321 194.052 1.00 48.48 386 ALA A O 1
ATOM 2776 N N . ILE A 1 363 ? 153.788 139.915 192.838 1.00 48.48 387 ILE A N 1
ATOM 2777 C CA . ILE A 1 363 ? 154.284 140.916 193.774 1.00 48.48 387 ILE A CA 1
ATOM 2778 C C . ILE A 1 363 ? 154.220 142.260 193.069 1.00 48.48 387 ILE A C 1
ATOM 2779 O O . ILE A 1 363 ? 154.924 142.480 192.079 1.00 48.48 387 ILE A O 1
ATOM 2784 N N . ALA A 1 364 ? 153.383 143.157 193.572 1.00 48.48 388 ALA A N 1
ATOM 2785 C CA . ALA A 1 364 ? 153.112 144.434 192.932 1.00 48.48 388 ALA A CA 1
ATOM 2786 C C . ALA A 1 364 ? 153.933 145.543 193.572 1.00 48.48 388 ALA A C 1
ATOM 2787 O O . ALA A 1 364 ? 154.112 145.583 194.798 1.00 48.48 388 ALA A O 1
ATOM 2789 N N . TYR A 1 365 ? 154.418 146.451 192.730 1.00 48.48 389 TYR A N 1
ATOM 2790 C CA . TYR A 1 365 ? 155.236 147.565 193.186 1.00 48.48 389 TYR A CA 1
ATOM 2791 C C . TYR A 1 365 ? 154.963 148.774 192.305 1.00 48.48 389 TYR A C 1
ATOM 2792 O O . TYR A 1 365 ? 154.324 148.670 191.257 1.00 48.48 389 TYR A O 1
ATOM 2801 N N . ASN A 1 366 ? 155.453 149.928 192.746 1.00 48.48 390 ASN A N 1
ATOM 2802 C CA . ASN A 1 366 ? 155.356 151.166 191.985 1.00 48.48 390 ASN A CA 1
ATOM 2803 C C . ASN A 1 366 ? 156.694 151.444 191.317 1.00 48.48 390 ASN A C 1
ATOM 2804 O O . ASN A 1 366 ? 157.731 151.491 191.985 1.00 48.48 390 ASN A O 1
ATOM 2809 N N . ALA A 1 367 ? 156.668 151.628 190.001 1.00 48.48 391 ALA A N 1
ATOM 2810 C CA . ALA A 1 367 ? 157.888 151.637 189.206 1.00 48.48 391 ALA A CA 1
ATOM 2811 C C . ALA A 1 367 ? 158.653 152.951 189.269 1.00 48.48 391 ALA A C 1
ATOM 2812 O O . ALA A 1 367 ? 159.738 153.035 188.684 1.00 48.48 391 ALA A O 1
ATOM 2814 N N . ASP A 1 368 ? 158.138 153.969 189.952 1.00 48.48 392 ASP A N 1
ATOM 2815 C CA . ASP A 1 368 ? 158.763 155.285 189.935 1.00 48.48 392 ASP A CA 1
ATOM 2816 C C . ASP A 1 368 ? 159.715 155.522 191.101 1.00 48.48 392 ASP A C 1
ATOM 2817 O O . ASP A 1 368 ? 159.952 156.680 191.457 1.00 48.48 392 ASP A O 1
ATOM 2822 N N . ALA A 1 369 ? 160.269 154.468 191.701 1.00 48.48 393 ALA A N 1
ATOM 2823 C CA . ALA A 1 369 ? 161.210 154.629 192.802 1.00 48.48 393 ALA A CA 1
ATOM 2824 C C . ALA A 1 369 ? 162.379 153.654 192.735 1.00 48.48 393 ALA A C 1
ATOM 2825 O O . ALA A 1 369 ? 163.225 153.663 193.634 1.00 48.48 393 ALA A O 1
ATOM 2827 N N . GLY A 1 370 ? 162.454 152.819 191.704 1.00 48.48 394 GLY A N 1
ATOM 2828 C CA . GLY A 1 370 ? 163.576 151.913 191.556 1.00 48.48 394 GLY A CA 1
ATOM 2829 C C . GLY A 1 370 ? 163.471 150.652 192.388 1.00 48.48 394 GLY A C 1
ATOM 2830 O O . GLY A 1 370 ? 164.401 150.308 193.122 1.00 48.48 394 GLY A O 1
ATOM 2831 N N . HIS A 1 371 ? 162.345 149.950 192.280 1.00 48.48 395 HIS A N 1
ATOM 2832 C CA . HIS A 1 371 ? 162.128 148.711 193.013 1.00 48.48 395 HIS A CA 1
ATOM 2833 C C . HIS A 1 371 ? 162.255 147.473 192.140 1.00 48.48 395 HIS A C 1
ATOM 2834 O O . HIS A 1 371 ? 162.236 146.355 192.672 1.00 48.48 395 HIS A O 1
ATOM 2841 N N . ARG A 1 372 ? 162.386 147.649 190.824 1.00 48.48 396 ARG A N 1
ATOM 2842 C CA . ARG A 1 372 ? 162.352 146.516 189.906 1.00 48.48 396 ARG A CA 1
ATOM 2843 C C . ARG A 1 372 ? 163.429 145.494 190.237 1.00 48.48 396 ARG A C 1
ATOM 2844 O O . ARG A 1 372 ? 163.172 144.285 190.218 1.00 48.48 396 ARG A O 1
ATOM 2852 N N . ASP A 1 373 ? 164.630 145.959 190.577 1.00 48.48 397 ASP A N 1
ATOM 2853 C CA . ASP A 1 373 ? 165.750 145.052 190.798 1.00 48.48 397 ASP A CA 1
ATOM 2854 C C . ASP A 1 373 ? 165.472 144.097 191.953 1.00 48.48 397 ASP A C 1
ATOM 2855 O O . ASP A 1 373 ? 165.479 142.872 191.781 1.00 48.48 397 ASP A O 1
ATOM 2860 N N . TRP A 1 374 ? 165.223 144.641 193.144 1.00 48.48 398 TRP A N 1
ATOM 2861 C CA . TRP A 1 374 ? 165.043 143.773 194.299 1.00 48.48 398 TRP A CA 1
ATOM 2862 C C . TRP A 1 374 ? 163.725 143.016 194.236 1.00 48.48 398 TRP A C 1
ATOM 2863 O O . TRP A 1 374 ? 163.640 141.895 194.748 1.00 48.48 398 TRP A O 1
ATOM 2874 N N . VAL A 1 375 ? 162.703 143.574 193.583 1.00 48.48 399 VAL A N 1
ATOM 2875 C CA . VAL A 1 375 ? 161.453 142.835 193.443 1.00 48.48 399 VAL A CA 1
ATOM 2876 C C . VAL A 1 375 ? 161.659 141.604 192.568 1.00 48.48 399 VAL A C 1
ATOM 2877 O O . VAL A 1 375 ? 161.219 140.499 192.910 1.00 48.48 399 VAL A O 1
ATOM 2881 N N . ASP A 1 376 ? 162.349 141.768 191.437 1.00 48.48 400 ASP A N 1
ATOM 2882 C CA . ASP A 1 376 ? 162.628 140.623 190.579 1.00 48.48 400 ASP A CA 1
ATOM 2883 C C . ASP A 1 376 ? 163.543 139.624 191.271 1.00 48.48 400 ASP A C 1
ATOM 2884 O O . ASP A 1 376 ? 163.392 138.412 191.092 1.00 48.48 400 ASP A O 1
ATOM 2889 N N . ALA A 1 377 ? 164.500 140.111 192.063 1.00 48.48 401 ALA A N 1
ATOM 2890 C CA . ALA A 1 377 ? 165.379 139.203 192.792 1.00 48.48 401 ALA A CA 1
ATOM 2891 C C . ALA A 1 377 ? 164.589 138.355 193.779 1.00 48.48 401 ALA A C 1
ATOM 2892 O O . ALA A 1 377 ? 164.780 137.135 193.863 1.00 48.48 401 ALA A O 1
ATOM 2894 N N . VAL A 1 378 ? 163.686 138.987 194.532 1.00 48.48 402 VAL A N 1
ATOM 2895 C CA . VAL A 1 378 ? 162.858 138.254 195.484 1.00 48.48 402 VAL A CA 1
ATOM 2896 C C . VAL A 1 378 ? 161.974 137.248 194.759 1.00 48.48 402 VAL A C 1
ATOM 2897 O O . VAL A 1 378 ? 161.809 136.105 195.207 1.00 48.48 402 VAL A O 1
ATOM 2901 N N . ALA A 1 379 ? 161.396 137.652 193.624 1.00 48.48 403 ALA A N 1
ATOM 2902 C CA . ALA A 1 379 ? 160.531 136.746 192.876 1.00 48.48 403 ALA A CA 1
ATOM 2903 C C . ALA A 1 379 ? 161.300 135.533 192.369 1.00 48.48 403 ALA A C 1
ATOM 2904 O O . ALA A 1 379 ? 160.824 134.397 192.485 1.00 48.48 403 ALA A O 1
ATOM 2906 N N . ASN A 1 380 ? 162.488 135.749 191.798 1.00 48.48 404 ASN A N 1
ATOM 2907 C CA . ASN A 1 380 ? 163.293 134.623 191.335 1.00 48.48 404 ASN A CA 1
ATOM 2908 C C . ASN A 1 380 ? 163.697 133.718 192.486 1.00 48.48 404 ASN A C 1
ATOM 2909 O O . ASN A 1 380 ? 163.704 132.491 192.342 1.00 48.48 404 ASN A O 1
ATOM 2914 N N . SER A 1 381 ? 164.048 134.298 193.636 1.00 48.48 405 SER A N 1
ATOM 2915 C CA . SER A 1 381 ? 164.432 133.468 194.773 1.00 48.48 405 SER A CA 1
ATOM 2916 C C . SER A 1 381 ? 163.272 132.596 195.229 1.00 48.48 405 SER A C 1
ATOM 2917 O O . SER A 1 381 ? 163.441 131.390 195.454 1.00 48.48 405 SER A O 1
ATOM 2920 N N . ILE A 1 382 ? 162.080 133.184 195.348 1.00 48.48 406 ILE A N 1
ATOM 2921 C CA . ILE A 1 382 ? 160.910 132.419 195.771 1.00 48.48 406 ILE A CA 1
ATOM 2922 C C . ILE A 1 382 ? 160.597 131.322 194.765 1.00 48.48 406 ILE A C 1
ATOM 2923 O O . ILE A 1 382 ? 160.324 130.175 195.140 1.00 48.48 406 ILE A O 1
ATOM 2928 N N . LYS A 1 383 ? 160.632 131.654 193.472 1.00 48.48 407 LYS A N 1
ATOM 2929 C CA . LYS A 1 383 ? 160.375 130.657 192.438 1.00 48.48 407 LYS A CA 1
ATOM 2930 C C . LYS A 1 383 ? 161.357 129.498 192.536 1.00 48.48 407 LYS A C 1
ATOM 2931 O O . LYS A 1 383 ? 160.953 128.333 192.612 1.00 48.48 407 LYS A O 1
ATOM 2937 N N . ASN A 1 384 ? 162.655 129.803 192.549 1.00 48.48 408 ASN A N 1
ATOM 2938 C CA . ASN A 1 384 ? 163.666 128.754 192.584 1.00 48.48 408 ASN A CA 1
ATOM 2939 C C . ASN A 1 384 ? 163.517 127.877 193.818 1.00 48.48 408 ASN A C 1
ATOM 2940 O O . ASN A 1 384 ? 163.673 126.654 193.738 1.00 48.48 408 ASN A O 1
ATOM 2945 N N . VAL A 1 385 ? 163.211 128.474 194.970 1.00 48.48 409 VAL A N 1
ATOM 2946 C CA . VAL A 1 385 ? 163.214 127.683 196.196 1.00 48.48 409 VAL A CA 1
ATOM 2947 C C . VAL A 1 385 ? 161.948 126.845 196.319 1.00 48.48 409 VAL A C 1
ATOM 2948 O O . VAL A 1 385 ? 162.010 125.672 196.702 1.00 48.48 409 VAL A O 1
ATOM 2952 N N . LEU A 1 386 ? 160.784 127.410 195.995 1.00 48.48 410 LEU A N 1
ATOM 2953 C CA . LEU A 1 386 ? 159.532 126.717 196.279 1.00 48.48 410 LEU A CA 1
ATOM 2954 C C . LEU A 1 386 ? 159.002 125.902 195.108 1.00 48.48 410 LEU A C 1
ATOM 2955 O O . LEU A 1 386 ? 158.318 124.897 195.331 1.00 48.48 410 LEU A O 1
ATOM 2960 N N . GLY A 1 387 ? 159.290 126.295 193.870 1.00 48.48 411 GLY A N 1
ATOM 2961 C CA . GLY A 1 387 ? 158.759 125.626 192.708 1.00 48.48 411 GLY A CA 1
ATOM 2962 C C . GLY A 1 387 ? 157.567 126.317 192.082 1.00 48.48 411 GLY A C 1
ATOM 2963 O O . GLY A 1 387 ? 157.296 126.103 190.897 1.00 48.48 411 GLY A O 1
ATOM 2964 N N . ILE A 1 388 ? 156.860 127.146 192.844 1.00 48.48 412 ILE A N 1
ATOM 2965 C CA . ILE A 1 388 ? 155.712 127.890 192.343 1.00 48.48 412 ILE A CA 1
ATOM 2966 C C . ILE A 1 388 ? 156.200 128.951 191.371 1.00 48.48 412 ILE A C 1
ATOM 2967 O O . ILE A 1 388 ? 157.401 129.224 191.288 1.00 48.48 412 ILE A O 1
ATOM 2972 N N . ASP A 1 389 ? 155.280 129.553 190.625 1.00 48.48 413 ASP A N 1
ATOM 2973 C CA . ASP A 1 389 ? 155.614 130.622 189.695 1.00 48.48 413 ASP A CA 1
ATOM 2974 C C . ASP A 1 389 ? 155.228 131.959 190.314 1.00 48.48 413 ASP A C 1
ATOM 2975 O O . ASP A 1 389 ? 154.044 132.225 190.564 1.00 48.48 413 ASP A O 1
ATOM 2980 N N . ALA A 1 390 ? 156.236 132.783 190.577 1.00 48.48 414 ALA A N 1
ATOM 2981 C CA . ALA A 1 390 ? 156.055 134.130 191.083 1.00 48.48 414 ALA A CA 1
ATOM 2982 C C . ALA A 1 390 ? 156.596 135.122 190.067 1.00 48.48 414 ALA A C 1
ATOM 2983 O O . ALA A 1 390 ? 157.590 134.857 189.384 1.00 48.48 414 ALA A O 1
ATOM 2985 N N . VAL A 1 391 ? 155.928 136.268 189.969 1.00 48.48 415 VAL A N 1
ATOM 2986 C CA . VAL A 1 391 ? 156.294 137.315 189.025 1.00 48.48 415 VAL A CA 1
ATOM 2987 C C . VAL A 1 391 ? 156.114 138.674 189.686 1.00 48.48 415 VAL A C 1
ATOM 2988 O O . VAL A 1 391 ? 155.546 138.799 190.773 1.00 48.48 415 VAL A O 1
ATOM 2992 N N . ALA A 1 392 ? 156.607 139.699 189.001 1.00 48.48 416 ALA A N 1
ATOM 2993 C CA . ALA A 1 392 ? 156.482 141.080 189.431 1.00 48.48 416 ALA A CA 1
ATOM 2994 C C . ALA A 1 392 ? 155.411 141.791 188.613 1.00 48.48 416 ALA A C 1
ATOM 2995 O O . ALA A 1 392 ? 155.163 141.456 187.453 1.00 48.48 416 ALA A O 1
ATOM 2997 N N . ALA A 1 393 ? 154.777 142.780 189.234 1.00 48.48 417 ALA A N 1
ATOM 2998 C CA . ALA A 1 393 ? 153.705 143.552 188.610 1.00 48.48 417 ALA A CA 1
ATOM 2999 C C . ALA A 1 393 ? 153.960 145.029 188.871 1.00 48.48 417 ALA A C 1
ATOM 3000 O O . ALA A 1 393 ? 153.764 145.510 190.002 1.00 48.48 417 ALA A O 1
ATOM 3002 N N . PRO A 1 394 ? 154.414 145.774 187.871 1.00 48.48 418 PRO A N 1
ATOM 3003 C CA . PRO A 1 394 ? 154.680 147.197 188.064 1.00 48.48 418 PRO A CA 1
ATOM 3004 C C . PRO A 1 394 ? 153.456 148.056 187.807 1.00 48.48 418 PRO A C 1
ATOM 3005 O O . PRO A 1 394 ? 152.616 147.766 186.955 1.00 48.48 418 PRO A O 1
ATOM 3009 N N . GLN A 1 395 ? 153.369 149.137 188.575 1.00 48.48 419 GLN A N 1
ATOM 3010 C CA . GLN A 1 395 ? 152.345 150.144 188.383 1.00 48.48 419 GLN A CA 1
ATOM 3011 C C . GLN A 1 395 ? 153.018 151.504 188.282 1.00 48.48 419 GLN A C 1
ATOM 3012 O O . GLN A 1 395 ? 154.033 151.747 188.946 1.00 48.48 419 GLN A O 1
ATOM 3018 N N . PRO A 1 396 ? 152.481 152.411 187.466 1.00 48.48 420 PRO A N 1
ATOM 3019 C CA . PRO A 1 396 ? 153.271 153.586 187.076 1.00 48.48 420 PRO A CA 1
ATOM 3020 C C . PRO A 1 396 ? 153.451 154.616 188.177 1.00 48.48 420 PRO A C 1
ATOM 3021 O O . PRO A 1 396 ? 154.428 155.372 188.129 1.00 48.48 420 PRO A O 1
ATOM 3025 N N . THR A 1 397 ? 152.559 154.680 189.164 1.00 48.48 421 THR A N 1
ATOM 3026 C CA . THR A 1 397 ? 152.595 155.770 190.128 1.00 48.48 421 THR A CA 1
ATOM 3027 C C . THR A 1 397 ? 152.261 155.286 191.530 1.00 48.48 421 THR A C 1
ATOM 3028 O O . THR A 1 397 ? 151.383 154.439 191.718 1.00 48.48 421 THR A O 1
ATOM 3032 N N . PHE A 1 398 ? 152.969 155.849 192.512 1.00 48.48 422 PHE A N 1
ATOM 3033 C CA . PHE A 1 398 ? 152.641 155.617 193.914 1.00 48.48 422 PHE A CA 1
ATOM 3034 C C . PHE A 1 398 ? 151.224 156.078 194.225 1.00 48.48 422 PHE A C 1
ATOM 3035 O O . PHE A 1 398 ? 150.495 155.417 194.975 1.00 48.48 422 PHE A O 1
ATOM 3043 N N . ALA A 1 399 ? 150.816 157.211 193.655 1.00 48.48 423 ALA A N 1
ATOM 3044 C CA . ALA A 1 399 ? 149.455 157.720 193.802 1.00 48.48 423 ALA A CA 1
ATOM 3045 C C . ALA A 1 399 ? 148.588 157.067 192.731 1.00 48.48 423 ALA A C 1
ATOM 3046 O O . ALA A 1 399 ? 148.330 157.620 191.661 1.00 48.48 423 ALA A O 1
ATOM 3048 N N . GLY A 1 400 ? 148.124 155.865 193.044 1.00 48.48 424 GLY A N 1
ATOM 3049 C CA . GLY A 1 400 ? 147.425 155.030 192.091 1.00 48.48 424 GLY A CA 1
ATOM 3050 C C . GLY A 1 400 ? 147.809 153.591 192.340 1.00 48.48 424 GLY A C 1
ATOM 3051 O O . GLY A 1 400 ? 147.092 152.659 191.968 1.00 48.48 424 GLY A O 1
ATOM 3052 N N . PHE A 1 401 ? 148.962 153.413 192.974 1.00 48.48 425 PHE A N 1
ATOM 3053 C CA . PHE A 1 401 ? 149.310 152.149 193.603 1.00 48.48 425 PHE A CA 1
ATOM 3054 C C . PHE A 1 401 ? 148.808 152.084 195.036 1.00 48.48 425 PHE A C 1
ATOM 3055 O O . PHE A 1 401 ? 148.516 150.994 195.536 1.00 48.48 425 PHE A O 1
ATOM 3063 N N . ARG A 1 402 ? 148.682 153.235 195.700 1.00 48.48 426 ARG A N 1
ATOM 3064 C CA . ARG A 1 402 ? 148.144 153.256 197.054 1.00 48.48 426 ARG A CA 1
ATOM 3065 C C . ARG A 1 402 ? 146.623 153.288 197.074 1.00 48.48 426 ARG A C 1
ATOM 3066 O O . ARG A 1 402 ? 146.015 152.820 198.042 1.00 48.48 426 ARG A O 1
ATOM 3074 N N . THR A 1 403 ? 145.991 153.838 196.038 1.00 48.48 427 THR A N 1
ATOM 3075 C CA . THR A 1 403 ? 144.535 153.900 196.013 1.00 48.48 427 THR A CA 1
ATOM 3076 C C . THR A 1 403 ? 143.902 152.552 195.714 1.00 48.48 427 THR A C 1
ATOM 3077 O O . THR A 1 403 ? 142.711 152.371 195.980 1.00 48.48 427 THR A O 1
ATOM 3081 N N . GLN A 1 404 ? 144.663 151.609 195.160 1.00 48.48 428 GLN A N 1
ATOM 3082 C CA . GLN A 1 404 ? 144.169 150.248 195.018 1.00 48.48 428 GLN A CA 1
ATOM 3083 C C . GLN A 1 404 ? 144.267 149.482 196.327 1.00 48.48 428 GLN A C 1
ATOM 3084 O O . GLN A 1 404 ? 143.414 148.637 196.613 1.00 48.48 428 GLN A O 1
ATOM 3090 N N . ILE A 1 405 ? 145.294 149.762 197.127 1.00 48.48 429 ILE A N 1
ATOM 3091 C CA . ILE A 1 405 ? 145.462 149.080 198.403 1.00 48.48 429 ILE A CA 1
ATOM 3092 C C . ILE A 1 405 ? 144.503 149.631 199.446 1.00 48.48 429 ILE A C 1
ATOM 3093 O O . ILE A 1 405 ? 143.951 148.878 200.254 1.00 48.48 429 ILE A O 1
ATOM 3098 N N . THR A 1 406 ? 144.291 150.950 199.448 1.00 48.48 430 THR A N 1
ATOM 3099 C CA . THR A 1 406 ? 143.531 151.578 200.522 1.00 48.48 430 THR A CA 1
ATOM 3100 C C . THR A 1 406 ? 142.081 151.117 200.548 1.00 48.48 430 THR A C 1
ATOM 3101 O O . THR A 1 406 ? 141.508 150.953 201.631 1.00 48.48 430 THR A O 1
ATOM 3105 N N . ASN A 1 407 ? 141.470 150.893 199.386 1.00 48.48 431 ASN A N 1
ATOM 3106 C CA . ASN A 1 407 ? 140.083 150.452 199.321 1.00 48.48 431 ASN A CA 1
ATOM 3107 C C . ASN A 1 407 ? 139.968 148.978 198.945 1.00 48.48 431 ASN A C 1
ATOM 3108 O O . ASN A 1 407 ? 138.997 148.568 198.305 1.00 48.48 431 ASN A O 1
ATOM 3113 N N . ARG A 1 408 ? 140.961 148.177 199.334 1.00 48.48 432 ARG A N 1
ATOM 3114 C CA . ARG A 1 408 ? 140.888 146.715 199.278 1.00 48.48 432 ARG A CA 1
ATOM 3115 C C . ARG A 1 408 ? 140.634 146.198 197.866 1.00 48.48 432 ARG A C 1
ATOM 3116 O O . ARG A 1 408 ? 140.046 145.130 197.685 1.00 48.48 432 ARG A O 1
ATOM 3124 N N . ALA A 1 409 ? 141.074 146.939 196.851 1.00 48.48 433 ALA A N 1
ATOM 3125 C CA . ALA A 1 409 ? 140.813 146.583 195.464 1.00 48.48 433 ALA A CA 1
ATOM 3126 C C . ALA A 1 409 ? 142.014 145.937 194.783 1.00 48.48 433 ALA A C 1
ATOM 3127 O O . ALA A 1 409 ? 142.113 145.979 193.553 1.00 48.48 433 ALA A O 1
ATOM 3129 N N . ILE A 1 410 ? 142.921 145.341 195.548 1.00 48.48 434 ILE A N 1
ATOM 3130 C CA . ILE A 1 410 ? 144.080 144.654 194.995 1.00 48.48 434 ILE A CA 1
ATOM 3131 C C . ILE A 1 410 ? 143.960 143.172 195.320 1.00 48.48 434 ILE A C 1
ATOM 3132 O O . ILE A 1 410 ? 143.382 142.782 196.341 1.00 48.48 434 ILE A O 1
ATOM 3137 N N . ASP A 1 411 ? 144.492 142.338 194.429 1.00 48.48 435 ASP A N 1
ATOM 3138 C CA . ASP A 1 411 ? 144.355 140.887 194.519 1.00 48.48 435 ASP A CA 1
ATOM 3139 C C . ASP A 1 411 ? 145.695 140.201 194.285 1.00 48.48 435 ASP A C 1
ATOM 3140 O O . ASP A 1 411 ? 145.804 139.234 193.529 1.00 48.48 435 ASP A O 1
ATOM 3145 N N . SER A 1 412 ? 146.739 140.700 194.938 1.00 48.48 436 SER A N 1
ATOM 3146 C CA . SER A 1 412 ? 148.068 140.116 194.825 1.00 48.48 436 SER A CA 1
ATOM 3147 C C . SER A 1 412 ? 148.919 140.645 195.969 1.00 48.48 436 SER A C 1
ATOM 3148 O O . SER A 1 412 ? 148.560 141.620 196.630 1.00 48.48 436 SER A O 1
ATOM 3151 N N . ALA A 1 413 ? 150.050 139.986 196.202 1.00 48.48 437 ALA A N 1
ATOM 3152 C CA . ALA A 1 413 ? 150.960 140.487 197.217 1.00 48.48 437 ALA A CA 1
ATOM 3153 C C . ALA A 1 413 ? 151.583 141.789 196.737 1.00 48.48 437 ALA A C 1
ATOM 3154 O O . ALA A 1 413 ? 151.688 142.040 195.539 1.00 48.48 437 ALA A O 1
ATOM 3156 N N . PHE A 1 414 ? 151.984 142.635 197.680 1.00 48.48 438 PHE A N 1
ATOM 3157 C CA . PHE A 1 414 ? 152.525 143.936 197.310 1.00 48.48 438 PHE A CA 1
ATOM 3158 C C . PHE A 1 414 ? 153.651 144.334 198.249 1.00 48.48 438 PHE A C 1
ATOM 3159 O O . PHE A 1 414 ? 153.701 143.910 199.406 1.00 48.48 438 PHE A O 1
ATOM 3167 N N . ARG A 1 415 ? 154.555 145.163 197.738 1.00 48.48 439 ARG A N 1
ATOM 3168 C CA . ARG A 1 415 ? 155.569 145.735 198.609 1.00 48.48 439 ARG A CA 1
ATOM 3169 C C . ARG A 1 415 ? 154.947 146.796 199.514 1.00 48.48 439 ARG A C 1
ATOM 3170 O O . ARG A 1 415 ? 153.856 147.307 199.251 1.00 48.48 439 ARG A O 1
ATOM 3178 N N . ALA A 1 416 ? 155.655 147.133 200.591 1.00 48.48 440 ALA A N 1
ATOM 3179 C CA . ALA A 1 416 ? 155.220 148.211 201.472 1.00 48.48 440 ALA A CA 1
ATOM 3180 C C . ALA A 1 416 ? 156.390 148.621 202.356 1.00 48.48 440 ALA A C 1
ATOM 3181 O O . ALA A 1 416 ? 157.423 147.952 202.402 1.00 48.48 440 ALA A O 1
ATOM 3183 N N . GLY A 1 417 ? 156.217 149.725 203.067 1.00 48.48 441 GLY A N 1
ATOM 3184 C CA . GLY A 1 417 ? 157.269 150.215 203.938 1.00 48.48 441 GLY A CA 1
ATOM 3185 C C . GLY A 1 417 ? 156.683 151.095 205.016 1.00 48.48 441 GLY A C 1
ATOM 3186 O O . GLY A 1 417 ? 155.463 151.185 205.184 1.00 48.48 441 GLY A O 1
ATOM 3187 N N . TRP A 1 418 ? 157.577 151.749 205.753 1.00 48.48 442 TRP A N 1
ATOM 3188 C CA . TRP A 1 418 ? 157.160 152.666 206.804 1.00 48.48 442 TRP A CA 1
ATOM 3189 C C . TRP A 1 418 ? 158.326 153.571 207.160 1.00 48.48 442 TRP A C 1
ATOM 3190 O O . TRP A 1 418 ? 159.417 153.086 207.467 1.00 48.48 442 TRP A O 1
ATOM 3201 N N . ARG A 1 419 ? 158.090 154.877 207.120 1.00 48.48 443 ARG A N 1
ATOM 3202 C CA . ARG A 1 419 ? 159.083 155.882 207.472 1.00 48.48 443 ARG A CA 1
ATOM 3203 C C . ARG A 1 419 ? 158.644 156.543 208.768 1.00 48.48 443 ARG A C 1
ATOM 3204 O O . ARG A 1 419 ? 157.560 157.129 208.828 1.00 48.48 443 ARG A O 1
ATOM 3212 N N . GLY A 1 420 ? 159.481 156.448 209.796 1.00 48.48 444 GLY A N 1
ATOM 3213 C CA . GLY A 1 420 ? 159.067 156.850 211.126 1.00 48.48 444 GLY A CA 1
ATOM 3214 C C . GLY A 1 420 ? 158.671 158.311 211.206 1.00 48.48 444 GLY A C 1
ATOM 3215 O O . GLY A 1 420 ? 159.090 159.152 210.411 1.00 48.48 444 GLY A O 1
ATOM 3216 N N . ASP A 1 421 ? 157.836 158.606 212.200 1.00 48.48 445 ASP A N 1
ATOM 3217 C CA . ASP A 1 421 ? 157.358 159.955 212.469 1.00 48.48 445 ASP A CA 1
ATOM 3218 C C . ASP A 1 421 ? 158.025 160.578 213.683 1.00 48.48 445 ASP A C 1
ATOM 3219 O O . ASP A 1 421 ? 158.568 161.682 213.594 1.00 48.48 445 ASP A O 1
ATOM 3224 N N . TYR A 1 422 ? 157.990 159.900 214.823 1.00 48.48 446 TYR A N 1
ATOM 3225 C CA . TYR A 1 422 ? 158.757 160.301 215.988 1.00 48.48 446 TYR A CA 1
ATOM 3226 C C . TYR A 1 422 ? 159.563 159.113 216.486 1.00 48.48 446 TYR A C 1
ATOM 3227 O O . TYR A 1 422 ? 159.130 157.965 216.353 1.00 48.48 446 TYR A O 1
ATOM 3236 N N . PRO A 1 423 ? 160.743 159.355 217.053 1.00 48.48 447 PRO A N 1
ATOM 3237 C CA . PRO A 1 423 ? 161.627 158.239 217.415 1.00 48.48 447 PRO A CA 1
ATOM 3238 C C . PRO A 1 423 ? 161.100 157.390 218.561 1.00 48.48 447 PRO A C 1
ATOM 3239 O O . PRO A 1 423 ? 161.599 157.474 219.686 1.00 48.48 447 PRO A O 1
ATOM 3243 N N . SER A 1 424 ? 160.098 156.562 218.281 1.00 48.48 448 SER A N 1
ATOM 3244 C CA . SER A 1 424 ? 159.544 155.646 219.265 1.00 48.48 448 SER A CA 1
ATOM 3245 C C . SER A 1 424 ? 159.201 154.338 218.575 1.00 48.48 448 SER A C 1
ATOM 3246 O O . SER A 1 424 ? 158.634 154.338 217.480 1.00 48.48 448 SER A O 1
ATOM 3249 N N . MET A 1 425 ? 159.546 153.224 219.223 1.00 48.48 449 MET A N 1
ATOM 3250 C CA . MET A 1 425 ? 159.370 151.921 218.591 1.00 48.48 449 MET A CA 1
ATOM 3251 C C . MET A 1 425 ? 157.898 151.560 218.446 1.00 48.48 449 MET A C 1
ATOM 3252 O O . MET A 1 425 ? 157.507 150.921 217.463 1.00 48.48 449 MET A O 1
ATOM 3257 N N . ILE A 1 426 ? 157.065 151.956 219.412 1.00 48.48 450 ILE A N 1
ATOM 3258 C CA . ILE A 1 426 ? 155.642 151.645 219.351 1.00 48.48 450 ILE A CA 1
ATOM 3259 C C . ILE A 1 426 ? 154.980 152.294 218.146 1.00 48.48 450 ILE A C 1
ATOM 3260 O O . ILE A 1 426 ? 153.931 151.828 217.683 1.00 48.48 450 ILE A O 1
ATOM 3265 N N . GLU A 1 427 ? 155.568 153.368 217.621 1.00 48.48 451 GLU A N 1
ATOM 3266 C CA . GLU A 1 427 ? 155.012 154.022 216.447 1.00 48.48 451 GLU A CA 1
ATOM 3267 C C . GLU A 1 427 ? 155.233 153.201 215.185 1.00 48.48 451 GLU A C 1
ATOM 3268 O O . GLU A 1 427 ? 154.504 153.380 214.206 1.00 48.48 451 GLU A O 1
ATOM 3274 N N . PHE A 1 428 ? 156.214 152.303 215.188 1.00 48.48 452 PHE A N 1
ATOM 3275 C CA . PHE A 1 428 ? 156.420 151.399 214.066 1.00 48.48 452 PHE A CA 1
ATOM 3276 C C . PHE A 1 428 ? 155.533 150.166 214.129 1.00 48.48 452 PHE A C 1
ATOM 3277 O O . PHE A 1 428 ? 155.466 149.422 213.146 1.00 48.48 452 PHE A O 1
ATOM 3285 N N . LEU A 1 429 ? 154.856 149.933 215.249 1.00 48.48 453 LEU A N 1
ATOM 3286 C CA . LEU A 1 429 ? 154.083 148.718 215.459 1.00 48.48 453 LEU A CA 1
ATOM 3287 C C . LEU A 1 429 ? 152.587 148.954 215.540 1.00 48.48 453 LEU A C 1
ATOM 3288 O O . LEU A 1 429 ? 151.821 148.186 214.959 1.00 48.48 453 LEU A O 1
ATOM 3293 N N . ALA A 1 430 ? 152.144 149.998 216.253 1.00 48.48 454 ALA A N 1
ATOM 3294 C CA . ALA A 1 430 ? 150.705 150.190 216.439 1.00 48.48 454 ALA A CA 1
ATOM 3295 C C . ALA A 1 430 ? 149.987 150.517 215.134 1.00 48.48 454 ALA A C 1
ATOM 3296 O O . ALA A 1 430 ? 149.068 149.770 214.751 1.00 48.48 454 ALA A O 1
ATOM 3298 N N . PRO A 1 431 ? 150.352 151.572 214.393 1.00 48.48 455 PRO A N 1
ATOM 3299 C CA . PRO A 1 431 ? 149.552 151.957 213.217 1.00 48.48 455 PRO A CA 1
ATOM 3300 C C . PRO A 1 431 ? 149.518 150.916 212.116 1.00 48.48 455 PRO A C 1
ATOM 3301 O O . PRO A 1 431 ? 148.765 151.092 211.152 1.00 48.48 455 PRO A O 1
ATOM 3305 N N . LEU A 1 432 ? 150.307 149.849 212.217 1.00 48.48 456 LEU A N 1
ATOM 3306 C CA . LEU A 1 432 ? 150.330 148.812 211.200 1.00 48.48 456 LEU A CA 1
ATOM 3307 C C . LEU A 1 432 ? 149.696 147.508 211.647 1.00 48.48 456 LEU A C 1
ATOM 3308 O O . LEU A 1 432 ? 149.283 146.720 210.792 1.00 48.48 456 LEU A O 1
ATOM 3313 N N . PHE A 1 433 ? 149.607 147.258 212.952 1.00 48.48 457 PHE A N 1
ATOM 3314 C CA . PHE A 1 433 ? 149.166 145.965 213.441 1.00 48.48 457 PHE A CA 1
ATOM 3315 C C . PHE A 1 433 ? 148.044 146.024 214.468 1.00 48.48 457 PHE A C 1
ATOM 3316 O O . PHE A 1 433 ? 147.602 144.965 214.923 1.00 48.48 457 PHE A O 1
ATOM 3324 N N . THR A 1 434 ? 147.569 147.208 214.852 1.00 48.48 458 THR A N 1
ATOM 3325 C CA . THR A 1 434 ? 146.413 147.241 215.736 1.00 48.48 458 THR A CA 1
ATOM 3326 C C . THR A 1 434 ? 145.162 146.786 214.983 1.00 48.48 458 THR A C 1
ATOM 3327 O O . THR A 1 434 ? 145.192 146.485 213.787 1.00 48.48 458 THR A O 1
ATOM 3331 N N . ALA A 1 435 ? 144.044 146.734 215.709 1.00 48.48 459 ALA A N 1
ATOM 3332 C CA . ALA A 1 435 ? 142.829 146.123 215.179 1.00 48.48 459 ALA A CA 1
ATOM 3333 C C . ALA A 1 435 ? 142.313 146.872 213.957 1.00 48.48 459 ALA A C 1
ATOM 3334 O O . ALA A 1 435 ? 142.262 146.323 212.850 1.00 48.48 459 ALA A O 1
ATOM 3336 N N . GLY A 1 436 ? 141.925 148.129 214.137 1.00 48.48 460 GLY A N 1
ATOM 3337 C CA . GLY A 1 436 ? 141.321 148.882 213.057 1.00 48.48 460 GLY A CA 1
ATOM 3338 C C . GLY A 1 436 ? 142.111 150.100 212.629 1.00 48.48 460 GLY A C 1
ATOM 3339 O O . GLY A 1 436 ? 141.531 151.158 212.370 1.00 48.48 460 GLY A O 1
ATOM 3340 N N . ALA A 1 437 ? 143.432 149.968 212.557 1.00 48.48 461 ALA A N 1
ATOM 3341 C CA . ALA A 1 437 ? 144.265 151.081 212.135 1.00 48.48 461 ALA A CA 1
ATOM 3342 C C . ALA A 1 437 ? 143.969 151.450 210.685 1.00 48.48 461 ALA A C 1
ATOM 3343 O O . ALA A 1 437 ? 143.429 150.659 209.909 1.00 48.48 461 ALA A O 1
ATOM 3345 N N . GLY A 1 438 ? 144.332 152.681 210.323 1.00 48.48 462 GLY A N 1
ATOM 3346 C CA . GLY A 1 438 ? 144.092 153.141 208.968 1.00 48.48 462 GLY A CA 1
ATOM 3347 C C . GLY A 1 438 ? 145.027 152.520 207.953 1.00 48.48 462 GLY A C 1
ATOM 3348 O O . GLY A 1 438 ? 144.633 152.282 206.808 1.00 48.48 462 GLY A O 1
ATOM 3349 N N . SER A 1 439 ? 146.269 152.247 208.351 1.00 48.48 463 SER A N 1
ATOM 3350 C CA . SER A 1 439 ? 147.277 151.677 207.467 1.00 48.48 463 SER A CA 1
ATOM 3351 C C . SER A 1 439 ? 147.463 150.180 207.685 1.00 48.48 463 SER A C 1
ATOM 3352 O O . SER A 1 439 ? 148.553 149.649 207.452 1.00 48.48 463 SER A O 1
ATOM 3355 N N . ASN A 1 440 ? 146.415 149.488 208.129 1.00 48.48 464 ASN A N 1
ATOM 3356 C CA . ASN A 1 440 ? 146.458 148.043 208.342 1.00 48.48 464 ASN A CA 1
ATOM 3357 C C . ASN A 1 440 ? 145.935 147.374 207.075 1.00 48.48 464 ASN A C 1
ATOM 3358 O O . ASN A 1 440 ? 144.771 146.992 206.970 1.00 48.48 464 ASN A O 1
ATOM 3363 N N . ASP A 1 441 ? 146.831 147.229 206.098 1.00 48.48 465 ASP A N 1
ATOM 3364 C CA . ASP A 1 441 ? 146.417 146.838 204.756 1.00 48.48 465 ASP A CA 1
ATOM 3365 C C . ASP A 1 441 ? 146.164 145.343 204.625 1.00 48.48 465 ASP A C 1
ATOM 3366 O O . ASP A 1 441 ? 145.289 144.939 203.851 1.00 48.48 465 ASP A O 1
ATOM 3371 N N . VAL A 1 442 ? 146.910 144.508 205.348 1.00 48.48 466 VAL A N 1
ATOM 3372 C CA . VAL A 1 442 ? 146.741 143.065 205.206 1.00 48.48 466 VAL A CA 1
ATOM 3373 C C . VAL A 1 442 ? 145.400 142.622 205.780 1.00 48.48 466 VAL A C 1
ATOM 3374 O O . VAL A 1 442 ? 144.663 141.856 205.151 1.00 48.48 466 VAL A O 1
ATOM 3378 N N . GLY A 1 443 ? 145.060 143.098 206.973 1.00 48.48 467 GLY A N 1
ATOM 3379 C CA . GLY A 1 443 ? 143.824 142.699 207.613 1.00 48.48 467 GLY A CA 1
ATOM 3380 C C . GLY A 1 443 ? 144.069 141.976 208.919 1.00 48.48 467 GLY A C 1
ATOM 3381 O O . GLY A 1 443 ? 143.230 141.195 209.376 1.00 48.48 467 GLY A O 1
ATOM 3382 N N . TYR A 1 444 ? 145.222 142.234 209.528 1.00 48.48 468 TYR A N 1
ATOM 3383 C CA . TYR A 1 444 ? 145.610 141.527 210.738 1.00 48.48 468 TYR A CA 1
ATOM 3384 C C . TYR A 1 444 ? 144.721 141.921 211.909 1.00 48.48 468 TYR A C 1
ATOM 3385 O O . TYR A 1 444 ? 144.400 143.096 212.099 1.00 48.48 468 TYR A O 1
ATOM 3394 N N . ILE A 1 445 ? 144.326 140.925 212.701 1.00 48.48 469 ILE A N 1
ATOM 3395 C CA . ILE A 1 445 ? 143.490 141.125 213.881 1.00 48.48 469 ILE A CA 1
ATOM 3396 C C . ILE A 1 445 ? 143.971 140.152 214.950 1.00 48.48 469 ILE A C 1
ATOM 3397 O O . ILE A 1 445 ? 143.878 138.933 214.767 1.00 48.48 469 ILE A O 1
ATOM 3402 N N . ASN A 1 446 ? 144.484 140.680 216.061 1.00 48.48 470 ASN A N 1
ATOM 3403 C CA . ASN A 1 446 ? 144.948 139.850 217.173 1.00 48.48 470 ASN A CA 1
ATOM 3404 C C . ASN A 1 446 ? 144.742 140.619 218.471 1.00 48.48 470 ASN A C 1
ATOM 3405 O O . ASN A 1 446 ? 145.551 141.492 218.828 1.00 48.48 470 ASN A O 1
ATOM 3410 N N . PRO A 1 447 ? 143.675 140.315 219.214 1.00 48.48 471 PRO A N 1
ATOM 3411 C CA . PRO A 1 447 ? 143.442 141.023 220.481 1.00 48.48 471 PRO A CA 1
ATOM 3412 C C . PRO A 1 447 ? 144.539 140.798 221.499 1.00 48.48 471 PRO A C 1
ATOM 3413 O O . PRO A 1 447 ? 144.814 141.693 222.309 1.00 48.48 471 PRO A O 1
ATOM 3417 N N . GLU A 1 448 ? 145.178 139.627 221.483 1.00 48.48 472 GLU A N 1
ATOM 3418 C CA . GLU A 1 448 ? 146.284 139.374 222.398 1.00 48.48 472 GLU A CA 1
ATOM 3419 C C . GLU A 1 448 ? 147.420 140.359 222.162 1.00 48.48 472 GLU A C 1
ATOM 3420 O O . GLU A 1 448 ? 147.957 140.943 223.108 1.00 48.48 472 GLU A O 1
ATOM 3426 N N . PHE A 1 449 ? 147.787 140.572 220.897 1.00 48.48 473 PHE A N 1
ATOM 3427 C CA . PHE A 1 449 ? 148.840 141.533 220.591 1.00 48.48 473 PHE A CA 1
ATOM 3428 C C . PHE A 1 449 ? 148.397 142.955 220.901 1.00 48.48 473 PHE A C 1
ATOM 3429 O O . PHE A 1 449 ? 149.187 143.759 221.412 1.00 48.48 473 PHE A O 1
ATOM 3437 N N . ASP A 1 450 ? 147.142 143.288 220.589 1.00 48.48 474 ASP A N 1
ATOM 3438 C CA . ASP A 1 450 ? 146.641 144.624 220.900 1.00 48.48 474 ASP A CA 1
ATOM 3439 C C . ASP A 1 450 ? 146.767 144.922 222.390 1.00 48.48 474 ASP A C 1
ATOM 3440 O O . ASP A 1 450 ? 147.239 145.995 222.785 1.00 48.48 474 ASP A O 1
ATOM 3445 N N . ALA A 1 451 ? 146.374 143.967 223.236 1.00 48.48 475 ALA A N 1
ATOM 3446 C CA . ALA A 1 451 ? 146.466 144.177 224.676 1.00 48.48 475 ALA A CA 1
ATOM 3447 C C . ALA A 1 451 ? 147.908 144.155 225.165 1.00 48.48 475 ALA A C 1
ATOM 3448 O O . ALA A 1 451 ? 148.261 144.915 226.073 1.00 48.48 475 ALA A O 1
ATOM 3450 N N . ALA A 1 452 ? 148.758 143.306 224.580 1.00 48.48 476 ALA A N 1
ATOM 3451 C CA . ALA A 1 452 ? 150.156 143.266 224.989 1.00 48.48 476 ALA A CA 1
ATOM 3452 C C . ALA A 1 452 ? 150.904 144.532 224.605 1.00 48.48 476 ALA A C 1
ATOM 3453 O O . ALA A 1 452 ? 151.943 144.827 225.203 1.00 48.48 476 ALA A O 1
ATOM 3455 N N . LEU A 1 453 ? 150.408 145.277 223.619 1.00 48.48 477 LEU A N 1
ATOM 3456 C CA . LEU A 1 453 ? 150.990 146.574 223.295 1.00 48.48 477 LEU A CA 1
ATOM 3457 C C . LEU A 1 453 ? 150.367 147.701 224.111 1.00 48.48 477 LEU A C 1
ATOM 3458 O O . LEU A 1 453 ? 151.057 148.660 224.479 1.00 48.48 477 LEU A O 1
ATOM 3463 N N . ALA A 1 454 ? 149.067 147.609 224.400 1.00 49.39 478 ALA A N 1
ATOM 3464 C CA . ALA A 1 454 ? 148.433 148.600 225.260 1.00 49.39 478 ALA A CA 1
ATOM 3465 C C . ALA A 1 454 ? 148.903 148.489 226.702 1.00 49.39 478 ALA A C 1
ATOM 3466 O O . ALA A 1 454 ? 148.729 149.439 227.472 1.00 49.39 478 ALA A O 1
ATOM 3468 N N . ALA A 1 455 ? 149.483 147.351 227.086 1.00 48.50 479 ALA A N 1
ATOM 3469 C CA . ALA A 1 455 ? 150.102 147.233 228.400 1.00 48.50 479 ALA A CA 1
ATOM 3470 C C . ALA A 1 455 ? 151.538 147.732 228.409 1.00 48.50 479 ALA A C 1
ATOM 3471 O O . ALA A 1 455 ? 152.094 147.965 229.486 1.00 48.50 479 ALA A O 1
ATOM 3473 N N . ALA A 1 456 ? 152.149 147.891 227.237 1.00 49.97 480 ALA A N 1
ATOM 3474 C CA . ALA A 1 456 ? 153.459 148.518 227.127 1.00 49.97 480 ALA A CA 1
ATOM 3475 C C . ALA A 1 456 ? 153.361 150.026 226.991 1.00 49.97 480 ALA A C 1
ATOM 3476 O O . ALA A 1 456 ? 154.285 150.741 227.390 1.00 49.97 480 ALA A O 1
ATOM 3478 N N . GLU A 1 457 ? 152.260 150.518 226.429 1.00 52.11 481 GLU A N 1
ATOM 3479 C CA . GLU A 1 457 ? 152.041 151.956 226.310 1.00 52.11 481 GLU A CA 1
ATOM 3480 C C . GLU A 1 457 ? 151.700 152.622 227.636 1.00 52.11 481 GLU A C 1
ATOM 3481 O O . GLU A 1 457 ? 151.329 153.800 227.631 1.00 52.11 481 GLU A O 1
ATOM 3487 N N . ALA A 1 458 ? 151.801 151.915 228.760 1.00 53.51 482 ALA A N 1
ATOM 3488 C CA . ALA A 1 458 ? 151.492 152.481 230.065 1.00 53.51 482 ALA A CA 1
ATOM 3489 C C . ALA A 1 458 ? 152.554 152.191 231.115 1.00 53.51 482 ALA A C 1
ATOM 3490 O O . ALA A 1 458 ? 152.265 152.306 232.311 1.00 53.51 482 ALA A O 1
ATOM 3492 N N . ALA A 1 459 ? 153.765 151.816 230.709 1.00 57.50 483 ALA A N 1
ATOM 3493 C CA . ALA A 1 459 ? 154.811 151.489 231.663 1.00 57.50 483 ALA A CA 1
ATOM 3494 C C . ALA A 1 459 ? 155.225 152.735 232.444 1.00 57.50 483 ALA A C 1
ATOM 3495 O O . ALA A 1 459 ? 155.159 153.853 231.925 1.00 57.50 483 ALA A O 1
ATOM 3497 N N . PRO A 1 460 ? 155.652 152.573 233.702 1.00 59.81 484 PRO A N 1
ATOM 3498 C CA . PRO A 1 460 ? 155.990 153.743 234.526 1.00 59.81 484 PRO A CA 1
ATOM 3499 C C . PRO A 1 460 ? 157.154 154.554 233.981 1.00 59.81 484 PRO A C 1
ATOM 3500 O O . PRO A 1 460 ? 157.021 155.761 233.754 1.00 59.81 484 PRO A O 1
ATOM 3504 N N . THR A 1 461 ? 158.295 153.913 233.768 1.00 60.53 485 THR A N 1
ATOM 3505 C CA . THR A 1 461 ? 159.478 154.591 233.270 1.00 60.53 485 THR A CA 1
ATOM 3506 C C . THR A 1 461 ? 159.639 154.317 231.777 1.00 60.53 485 THR A C 1
ATOM 3507 O O . THR A 1 461 ? 158.777 153.710 231.136 1.00 60.53 485 THR A O 1
ATOM 3511 N N . LEU A 1 462 ? 160.754 154.771 231.210 1.00 57.99 486 LEU A N 1
ATOM 3512 C CA . LEU A 1 462 ? 160.975 154.636 229.777 1.00 57.99 486 LEU A CA 1
ATOM 3513 C C . LEU A 1 462 ? 161.760 153.384 229.414 1.00 57.99 486 LEU A C 1
ATOM 3514 O O . LEU A 1 462 ? 161.608 152.872 228.299 1.00 57.99 486 LEU A O 1
ATOM 3519 N N . THR A 1 463 ? 162.590 152.871 230.323 1.00 59.61 487 THR A N 1
ATOM 3520 C CA . THR A 1 463 ? 163.342 151.660 230.017 1.00 59.61 487 THR A CA 1
ATOM 3521 C C . THR A 1 463 ? 162.514 150.402 230.245 1.00 59.61 487 THR A C 1
ATOM 3522 O O . THR A 1 463 ? 162.790 149.367 229.630 1.00 59.61 487 THR A O 1
ATOM 3526 N N . GLU A 1 464 ? 161.504 150.466 231.111 1.00 59.30 488 GLU A N 1
ATOM 3527 C CA . GLU A 1 464 ? 160.581 149.353 231.285 1.00 59.30 488 GLU A CA 1
ATOM 3528 C C . GLU A 1 464 ? 159.482 149.341 230.237 1.00 59.30 488 GLU A C 1
ATOM 3529 O O . GLU A 1 464 ? 158.637 148.441 230.256 1.00 59.30 488 GLU A O 1
ATOM 3535 N N . SER A 1 465 ? 159.468 150.319 229.335 1.00 56.76 489 SER A N 1
ATOM 3536 C CA . SER A 1 465 ? 158.525 150.352 228.229 1.00 56.76 489 SER A CA 1
ATOM 3537 C C . SER A 1 465 ? 159.103 149.781 226.945 1.00 56.76 489 SER A C 1
ATOM 3538 O O . SER A 1 465 ? 158.378 149.681 225.952 1.00 56.76 489 SER A O 1
ATOM 3541 N N . HIS A 1 466 ? 160.383 149.420 226.939 1.00 54.05 490 HIS A N 1
ATOM 3542 C CA . HIS A 1 466 ? 161.020 148.787 225.792 1.00 54.05 490 HIS A CA 1
ATOM 3543 C C . HIS A 1 466 ? 161.079 147.274 225.923 1.00 54.05 490 HIS A C 1
ATOM 3544 O O . HIS A 1 466 ? 160.927 146.561 224.926 1.00 54.05 490 HIS A O 1
ATOM 3551 N N . GLU A 1 467 ? 161.307 146.771 227.137 1.00 55.76 491 GLU A N 1
ATOM 3552 C CA . GLU A 1 467 ? 161.251 145.333 227.360 1.00 55.76 491 GLU A CA 1
ATOM 3553 C C . GLU A 1 467 ? 159.876 144.783 227.012 1.00 55.76 491 GLU A C 1
ATOM 3554 O O . GLU A 1 467 ? 159.759 143.689 226.449 1.00 55.76 491 GLU A O 1
ATOM 3560 N N . LEU A 1 468 ? 158.821 145.540 227.313 1.00 51.58 492 LEU A N 1
ATOM 3561 C CA . LEU A 1 468 ? 157.478 145.067 227.003 1.00 51.58 492 LEU A CA 1
ATOM 3562 C C . LEU A 1 468 ? 157.208 145.093 225.505 1.00 51.58 492 LEU A C 1
ATOM 3563 O O . LEU A 1 468 ? 156.486 144.232 224.996 1.00 51.58 492 LEU A O 1
ATOM 3568 N N . VAL A 1 469 ? 157.800 146.040 224.777 1.00 49.01 493 VAL A N 1
ATOM 3569 C CA . VAL A 1 469 ? 157.688 146.021 223.321 1.00 49.01 493 VAL A CA 1
ATOM 3570 C C . VAL A 1 469 ? 158.428 144.820 222.749 1.00 49.01 493 VAL A C 1
ATOM 3571 O O . VAL A 1 469 ? 157.952 144.159 221.816 1.00 49.01 493 VAL A O 1
ATOM 3575 N N . ASN A 1 470 ? 159.604 144.515 223.297 1.00 49.53 494 ASN A N 1
ATOM 3576 C CA . ASN A 1 470 ? 160.340 143.348 222.827 1.00 49.53 494 ASN A CA 1
ATOM 3577 C C . ASN A 1 470 ? 159.604 142.055 223.154 1.00 49.53 494 ASN A C 1
ATOM 3578 O O . ASN A 1 470 ? 159.714 141.077 222.408 1.00 49.53 494 ASN A O 1
ATOM 3583 N N . ASP A 1 471 ? 158.850 142.030 224.254 1.00 50.66 495 ASP A N 1
ATOM 3584 C CA . ASP A 1 471 ? 158.022 140.863 224.544 1.00 50.66 495 ASP A CA 1
ATOM 3585 C C . ASP A 1 471 ? 156.800 140.802 223.636 1.00 50.66 495 ASP A C 1
ATOM 3586 O O . ASP A 1 471 ? 156.339 139.709 223.296 1.00 50.66 495 ASP A O 1
ATOM 3591 N N . ALA A 1 472 ? 156.262 141.957 223.243 1.00 48.48 496 ALA A N 1
ATOM 3592 C CA . ALA A 1 472 ? 155.123 141.968 222.333 1.00 48.48 496 ALA A CA 1
ATOM 3593 C C . ALA A 1 472 ? 155.521 141.535 220.930 1.00 48.48 496 ALA A C 1
ATOM 3594 O O . ALA A 1 472 ? 154.691 140.990 220.195 1.00 48.48 496 ALA A O 1
ATOM 3596 N N . GLN A 1 473 ? 156.774 141.775 220.537 1.00 48.48 497 GLN A N 1
ATOM 3597 C CA . GLN A 1 473 ? 157.231 141.316 219.228 1.00 48.48 497 GLN A CA 1
ATOM 3598 C C . GLN A 1 473 ? 157.341 139.798 219.153 1.00 48.48 497 GLN A C 1
ATOM 3599 O O . GLN A 1 473 ? 157.411 139.242 218.049 1.00 48.48 497 GLN A O 1
ATOM 3605 N N . ARG A 1 474 ? 157.358 139.119 220.300 1.00 48.91 498 ARG A N 1
ATOM 3606 C CA . ARG A 1 474 ? 157.395 137.664 220.318 1.00 48.91 498 ARG A CA 1
ATOM 3607 C C . ARG A 1 474 ? 156.121 137.045 219.757 1.00 48.91 498 ARG A C 1
ATOM 3608 O O . ARG A 1 474 ? 156.139 135.875 219.361 1.00 48.91 498 ARG A O 1
ATOM 3616 N N . ILE A 1 475 ? 155.023 137.799 219.708 1.00 48.48 499 ILE A N 1
ATOM 3617 C CA . ILE A 1 475 ? 153.794 137.295 219.105 1.00 48.48 499 ILE A CA 1
ATOM 3618 C C . ILE A 1 475 ? 153.815 137.502 217.598 1.00 48.48 499 ILE A C 1
ATOM 3619 O O . ILE A 1 475 ? 153.316 136.668 216.832 1.00 48.48 499 ILE A O 1
ATOM 3624 N N . LEU A 1 476 ? 154.388 138.619 217.150 1.00 48.48 500 LEU A N 1
ATOM 3625 C CA . LEU A 1 476 ? 154.555 138.833 215.721 1.00 48.48 500 LEU A CA 1
ATOM 3626 C C . LEU A 1 476 ? 155.533 137.836 215.121 1.00 48.48 500 LEU A C 1
ATOM 3627 O O . LEU A 1 476 ? 155.366 137.427 213.970 1.00 48.48 500 LEU A O 1
ATOM 3632 N N . PHE A 1 477 ? 156.552 137.428 215.878 1.00 48.48 501 PHE A N 1
ATOM 3633 C CA . PHE A 1 477 ? 157.451 136.395 215.374 1.00 48.48 501 PHE A CA 1
ATOM 3634 C C . PHE A 1 477 ? 156.753 135.052 215.202 1.00 48.48 501 PHE A C 1
ATOM 3635 O O . PHE A 1 477 ? 157.221 134.221 214.418 1.00 48.48 501 PHE A O 1
ATOM 3643 N N . HIS A 1 478 ? 155.650 134.821 215.908 1.00 48.48 502 HIS A N 1
ATOM 3644 C CA . HIS A 1 478 ? 154.914 133.571 215.780 1.00 48.48 502 HIS A CA 1
ATOM 3645 C C . HIS A 1 478 ? 153.797 133.650 214.750 1.00 48.48 502 HIS A C 1
ATOM 3646 O O . HIS A 1 478 ? 153.433 132.626 214.164 1.00 48.48 502 HIS A O 1
ATOM 3653 N N . ASP A 1 479 ? 153.241 134.838 214.518 1.00 48.48 503 ASP A N 1
ATOM 3654 C CA . ASP A 1 479 ? 152.153 134.969 213.554 1.00 48.48 503 ASP A CA 1
ATOM 3655 C C . ASP A 1 479 ? 152.629 135.324 212.153 1.00 48.48 503 ASP A C 1
ATOM 3656 O O . ASP A 1 479 ? 152.043 134.850 211.174 1.00 48.48 503 ASP A O 1
ATOM 3661 N N . MET A 1 480 ? 153.673 136.142 212.035 1.00 48.48 504 MET A N 1
ATOM 3662 C CA . MET A 1 480 ? 154.202 136.635 210.769 1.00 48.48 504 MET A CA 1
ATOM 3663 C C . MET A 1 480 ? 153.102 137.263 209.924 1.00 48.48 504 MET A C 1
ATOM 3664 O O . MET A 1 480 ? 152.689 136.680 208.915 1.00 48.48 504 MET A O 1
ATOM 3669 N N . PRO A 1 481 ? 152.587 138.434 210.309 1.00 48.48 505 PRO A N 1
ATOM 3670 C CA . PRO A 1 481 ? 151.605 139.105 209.441 1.00 48.48 505 PRO A CA 1
ATOM 3671 C C . PRO A 1 481 ? 152.212 139.601 208.142 1.00 48.48 505 PRO A C 1
ATOM 3672 O O . PRO A 1 481 ? 151.623 139.420 207.070 1.00 48.48 505 PRO A O 1
ATOM 3676 N N . VAL A 1 482 ? 153.385 140.227 208.211 1.00 48.48 506 VAL A N 1
ATOM 3677 C CA . VAL A 1 482 ? 154.097 140.717 207.042 1.00 48.48 506 VAL A CA 1
ATOM 3678 C C . VAL A 1 482 ? 155.492 140.109 207.056 1.00 48.48 506 VAL A C 1
ATOM 3679 O O . VAL A 1 482 ? 155.937 139.549 208.056 1.00 48.48 506 VAL A O 1
ATOM 3683 N N . VAL A 1 483 ? 156.186 140.225 205.930 1.00 48.48 507 VAL A N 1
ATOM 3684 C CA . VAL A 1 483 ? 157.534 139.683 205.815 1.00 48.48 507 VAL A CA 1
ATOM 3685 C C . VAL A 1 483 ? 158.512 140.856 205.809 1.00 48.48 507 VAL A C 1
ATOM 3686 O O . VAL A 1 483 ? 158.613 141.564 204.798 1.00 48.48 507 VAL A O 1
ATOM 3690 N N . PRO A 1 484 ? 159.240 141.107 206.896 1.00 48.48 508 PRO A N 1
ATOM 3691 C CA . PRO A 1 484 ? 160.219 142.200 206.890 1.00 48.48 508 PRO A CA 1
ATOM 3692 C C . PRO A 1 484 ? 161.466 141.810 206.117 1.00 48.48 508 PRO A C 1
ATOM 3693 O O . PRO A 1 484 ? 161.910 140.660 206.161 1.00 48.48 508 PRO A O 1
ATOM 3697 N N . LEU A 1 485 ? 162.038 142.776 205.399 1.00 48.48 509 LEU A N 1
ATOM 3698 C CA . LEU A 1 485 ? 163.162 142.498 204.521 1.00 48.48 509 LEU A CA 1
ATOM 3699 C C . LEU A 1 485 ? 164.449 143.175 204.975 1.00 48.48 509 LEU A C 1
ATOM 3700 O O . LEU A 1 485 ? 165.451 142.492 205.197 1.00 48.48 509 LEU A O 1
ATOM 3705 N N . TRP A 1 486 ? 164.454 144.496 205.137 1.00 48.48 510 TRP A N 1
ATOM 3706 C CA . TRP A 1 486 ? 165.692 145.189 205.465 1.00 48.48 510 TRP A CA 1
ATOM 3707 C C . TRP A 1 486 ? 165.389 146.598 205.949 1.00 48.48 510 TRP A C 1
ATOM 3708 O O . TRP A 1 486 ? 164.273 147.103 205.818 1.00 48.48 510 TRP A O 1
ATOM 3719 N N . ASP A 1 487 ? 166.418 147.224 206.508 1.00 48.48 511 ASP A N 1
ATOM 3720 C CA . ASP A 1 487 ? 166.393 148.592 206.995 1.00 48.48 511 ASP A CA 1
ATOM 3721 C C . ASP A 1 487 ? 167.308 149.450 206.133 1.00 48.48 511 ASP A C 1
ATOM 3722 O O . ASP A 1 487 ? 168.296 148.962 205.575 1.00 48.48 511 ASP A O 1
ATOM 3727 N N . TYR A 1 488 ? 166.991 150.738 206.064 1.00 48.48 512 TYR A N 1
ATOM 3728 C CA . TYR A 1 488 ? 167.597 151.643 205.100 1.00 48.48 512 TYR A CA 1
ATOM 3729 C C . TYR A 1 488 ? 168.894 152.253 205.615 1.00 48.48 512 TYR A C 1
ATOM 3730 O O . TYR A 1 488 ? 169.154 152.317 206.818 1.00 48.48 512 TYR A O 1
ATOM 3739 N N . ILE A 1 489 ? 169.710 152.704 204.666 1.00 48.48 513 ILE A N 1
ATOM 3740 C CA . ILE A 1 489 ? 170.873 153.549 204.913 1.00 48.48 513 ILE A CA 1
ATOM 3741 C C . ILE A 1 489 ? 170.749 154.690 203.912 1.00 48.48 513 ILE A C 1
ATOM 3742 O O . ILE A 1 489 ? 171.105 154.536 202.739 1.00 48.48 513 ILE A O 1
ATOM 3747 N N . SER A 1 490 ? 170.243 155.832 204.364 1.00 48.48 514 SER A N 1
ATOM 3748 C CA . SER A 1 490 ? 169.825 156.884 203.448 1.00 48.48 514 SER A CA 1
ATOM 3749 C C . SER A 1 490 ? 171.025 157.610 202.857 1.00 48.48 514 SER A C 1
ATOM 3750 O O . SER A 1 490 ? 171.912 158.063 203.585 1.00 48.48 514 SER A O 1
ATOM 3753 N N . VAL A 1 491 ? 171.038 157.733 201.532 1.00 48.48 515 VAL A N 1
ATOM 3754 C CA . VAL A 1 491 ? 172.061 158.473 200.802 1.00 48.48 515 VAL A CA 1
ATOM 3755 C C . VAL A 1 491 ? 171.371 159.591 200.037 1.00 48.48 515 VAL A C 1
ATOM 3756 O O . VAL A 1 491 ? 170.483 159.329 199.217 1.00 48.48 515 VAL A O 1
ATOM 3760 N N . VAL A 1 492 ? 171.779 160.831 200.295 1.00 48.48 516 VAL A N 1
ATOM 3761 C CA . VAL A 1 492 ? 171.248 161.981 199.578 1.00 48.48 516 VAL A CA 1
ATOM 3762 C C . VAL A 1 492 ? 172.401 162.672 198.869 1.00 48.48 516 VAL A C 1
ATOM 3763 O O . VAL A 1 492 ? 173.570 162.502 199.218 1.00 48.48 516 VAL A O 1
ATOM 3767 N N . GLY A 1 493 ? 172.059 163.464 197.860 1.00 48.48 517 GLY A N 1
ATOM 3768 C CA . GLY A 1 493 ? 173.067 164.209 197.137 1.00 48.48 517 GLY A CA 1
ATOM 3769 C C . GLY A 1 493 ? 172.575 165.552 196.647 1.00 48.48 517 GLY A C 1
ATOM 3770 O O . GLY A 1 493 ? 171.462 165.652 196.128 1.00 48.48 517 GLY A O 1
ATOM 3771 N N . TRP A 1 494 ? 173.384 166.592 196.802 1.00 48.48 518 TRP A N 1
ATOM 3772 C CA . TRP A 1 494 ? 173.025 167.919 196.328 1.00 48.48 518 TRP A CA 1
ATOM 3773 C C . TRP A 1 494 ? 173.989 168.356 195.229 1.00 48.48 518 TRP A C 1
ATOM 3774 O O . TRP A 1 494 ? 174.877 167.610 194.816 1.00 48.48 518 TRP A O 1
ATOM 3785 N N . SER A 1 495 ? 173.797 169.580 194.750 1.00 48.48 519 SER A N 1
ATOM 3786 C CA . SER A 1 495 ? 174.551 170.125 193.633 1.00 48.48 519 SER A CA 1
ATOM 3787 C C . SER A 1 495 ? 175.475 171.238 194.117 1.00 48.48 519 SER A C 1
ATOM 3788 O O . SER A 1 495 ? 175.648 171.458 195.320 1.00 48.48 519 SER A O 1
ATOM 3791 N N . SER A 1 496 ? 176.094 171.934 193.163 1.00 48.48 520 SER A N 1
ATOM 3792 C CA . SER A 1 496 ? 177.036 172.992 193.511 1.00 48.48 520 SER A CA 1
ATOM 3793 C C . SER A 1 496 ? 176.320 174.227 194.045 1.00 48.48 520 SER A C 1
ATOM 3794 O O . SER A 1 496 ? 176.777 174.843 195.014 1.00 48.48 520 SER A O 1
ATOM 3797 N N . GLN A 1 497 ? 175.201 174.607 193.430 1.00 48.56 521 GLN A N 1
ATOM 3798 C CA . GLN A 1 497 ? 174.507 175.829 193.818 1.00 48.56 521 GLN A CA 1
ATOM 3799 C C . GLN A 1 497 ? 173.626 175.606 195.039 1.00 48.56 521 GLN A C 1
ATOM 3800 O O . GLN A 1 497 ? 172.436 175.930 195.019 1.00 48.56 521 GLN A O 1
ATOM 3806 N N . VAL A 1 498 ? 174.205 175.057 196.102 1.00 44.04 522 VAL A N 1
ATOM 3807 C CA . VAL A 1 498 ? 173.509 174.855 197.368 1.00 44.04 522 VAL A CA 1
ATOM 3808 C C . VAL A 1 498 ? 174.565 174.535 198.415 1.00 44.04 522 VAL A C 1
ATOM 3809 O O . VAL A 1 498 ? 175.557 173.863 198.124 1.00 44.04 522 VAL A O 1
ATOM 3813 N N . SER A 1 499 ? 174.364 175.037 199.636 1.00 45.58 523 SER A N 1
ATOM 3814 C CA . SER A 1 499 ? 175.463 175.092 200.586 1.00 45.58 523 SER A CA 1
ATOM 3815 C C . SER A 1 499 ? 175.143 174.670 202.014 1.00 45.58 523 SER A C 1
ATOM 3816 O O . SER A 1 499 ? 176.059 174.658 202.844 1.00 45.58 523 SER A O 1
ATOM 3819 N N . ASN A 1 500 ? 173.899 174.330 202.342 1.00 42.52 524 ASN A N 1
ATOM 3820 C CA . ASN A 1 500 ? 173.585 173.997 203.730 1.00 42.52 524 ASN A CA 1
ATOM 3821 C C . ASN A 1 500 ? 172.642 172.806 203.810 1.00 42.52 524 ASN A C 1
ATOM 3822 O O . ASN A 1 500 ? 171.652 172.827 204.548 1.00 42.52 524 ASN A O 1
ATOM 3827 N N . VAL A 1 501 ? 172.927 171.749 203.060 1.00 40.40 525 VAL A N 1
ATOM 3828 C CA . VAL A 1 501 ? 172.076 170.565 203.083 1.00 40.40 525 VAL A CA 1
ATOM 3829 C C . VAL A 1 501 ? 172.477 169.675 204.251 1.00 40.40 525 VAL A C 1
ATOM 3830 O O . VAL A 1 501 ? 173.662 169.385 204.452 1.00 40.40 525 VAL A O 1
ATOM 3834 N N . THR A 1 502 ? 171.486 169.245 205.029 1.00 40.81 526 THR A N 1
ATOM 3835 C CA . THR A 1 502 ? 171.686 168.290 206.108 1.00 40.81 526 THR A CA 1
ATOM 3836 C C . THR A 1 502 ? 170.419 167.461 206.242 1.00 40.81 526 THR A C 1
ATOM 3837 O O . THR A 1 502 ? 169.320 167.958 205.988 1.00 40.81 526 THR A O 1
ATOM 3841 N N . VAL A 1 503 ? 170.574 166.196 206.619 1.00 37.22 527 VAL A N 1
ATOM 3842 C CA . VAL A 1 503 ? 169.456 165.262 206.661 1.00 37.22 527 VAL A CA 1
ATOM 3843 C C . VAL A 1 503 ? 169.053 165.016 208.105 1.00 37.22 527 VAL A C 1
ATOM 3844 O O . VAL A 1 503 ? 169.848 165.180 209.036 1.00 37.22 527 VAL A O 1
ATOM 3848 N N . THR A 1 504 ? 167.799 164.620 208.284 1.00 37.13 528 THR A N 1
ATOM 3849 C CA . THR A 1 504 ? 167.232 164.355 209.593 1.00 37.13 528 THR A CA 1
ATOM 3850 C C . THR A 1 504 ? 167.442 162.892 209.972 1.00 37.13 528 THR A C 1
ATOM 3851 O O . THR A 1 504 ? 168.192 162.154 209.332 1.00 37.13 528 THR A O 1
ATOM 3855 N N . TRP A 1 505 ? 166.761 162.472 211.038 1.00 38.02 529 TRP A N 1
ATOM 3856 C CA . TRP A 1 505 ? 166.924 161.121 211.555 1.00 38.02 529 TRP A CA 1
ATOM 3857 C C . TRP A 1 505 ? 166.176 160.080 210.735 1.00 38.02 529 TRP A C 1
ATOM 3858 O O . TRP A 1 505 ? 166.440 158.885 210.893 1.00 38.02 529 TRP A O 1
ATOM 3869 N N . ASN A 1 506 ? 165.246 160.496 209.876 1.00 36.47 530 ASN A N 1
ATOM 3870 C CA . ASN A 1 506 ? 164.460 159.564 209.078 1.00 36.47 530 ASN A CA 1
ATOM 3871 C C . ASN A 1 506 ? 164.714 159.718 207.584 1.00 36.47 530 ASN A C 1
ATOM 3872 O O . ASN A 1 506 ? 163.867 159.335 206.773 1.00 36.47 530 ASN A O 1
ATOM 3877 N N . GLY A 1 507 ? 165.862 160.272 207.204 1.00 35.66 531 GLY A N 1
ATOM 3878 C CA . GLY A 1 507 ? 166.263 160.327 205.818 1.00 35.66 531 GLY A CA 1
ATOM 3879 C C . GLY A 1 507 ? 165.760 161.519 205.038 1.00 35.66 531 GLY A C 1
ATOM 3880 O O . GLY A 1 507 ? 166.196 161.717 203.898 1.00 35.66 531 GLY A O 1
ATOM 3881 N N . LEU A 1 508 ? 164.862 162.316 205.602 1.00 36.08 532 LEU A N 1
ATOM 3882 C CA . LEU A 1 508 ? 164.448 163.444 204.776 1.00 36.08 532 LEU A CA 1
ATOM 3883 C C . LEU A 1 508 ? 165.386 164.629 204.984 1.00 36.08 532 LEU A C 1
ATOM 3884 O O . LEU A 1 508 ? 165.886 164.836 206.093 1.00 36.08 532 LEU A O 1
ATOM 3889 N N . PRO A 1 509 ? 165.648 165.405 203.935 1.00 35.10 533 PRO A N 1
ATOM 3890 C CA . PRO A 1 509 ? 166.464 166.614 204.088 1.00 35.10 533 PRO A CA 1
ATOM 3891 C C . PRO A 1 509 ? 165.806 167.612 205.026 1.00 35.10 533 PRO A C 1
ATOM 3892 O O . PRO A 1 509 ? 164.617 167.537 205.337 1.00 35.10 533 PRO A O 1
ATOM 3896 N N . ASP A 1 510 ? 166.607 168.571 205.483 1.00 37.53 534 ASP A N 1
ATOM 3897 C CA . ASP A 1 510 ? 166.144 169.583 206.428 1.00 37.53 534 ASP A CA 1
ATOM 3898 C C . ASP A 1 510 ? 165.804 170.851 205.652 1.00 37.53 534 ASP A C 1
ATOM 3899 O O . ASP A 1 510 ? 166.539 171.844 205.685 1.00 37.53 534 ASP A O 1
ATOM 3904 N N . TYR A 1 511 ? 164.662 170.824 204.966 1.00 35.00 535 TYR A N 1
ATOM 3905 C CA . TYR A 1 511 ? 164.149 172.035 204.351 1.00 35.00 535 TYR A CA 1
ATOM 3906 C C . TYR A 1 511 ? 164.013 173.125 205.406 1.00 35.00 535 TYR A C 1
ATOM 3907 O O . TYR A 1 511 ? 164.022 172.862 206.612 1.00 35.00 535 TYR A O 1
ATOM 3916 N N . GLU A 1 512 ? 163.908 174.366 204.934 1.00 38.27 536 GLU A N 1
ATOM 3917 C CA . GLU A 1 512 ? 164.004 175.557 205.772 1.00 38.27 536 GLU A CA 1
ATOM 3918 C C . GLU A 1 512 ? 165.431 175.751 206.273 1.00 38.27 536 GLU A C 1
ATOM 3919 O O . GLU A 1 512 ? 165.718 176.747 206.943 1.00 38.27 536 GLU A O 1
ATOM 3925 N N . ASN A 1 513 ? 166.334 174.813 205.970 1.00 38.51 537 ASN A N 1
ATOM 3926 C CA . ASN A 1 513 ? 167.747 175.015 206.251 1.00 38.51 537 ASN A CA 1
ATOM 3927 C C . ASN A 1 513 ? 168.605 175.099 205.001 1.00 38.51 537 ASN A C 1
ATOM 3928 O O . ASN A 1 513 ? 169.721 175.619 205.072 1.00 38.51 537 ASN A O 1
ATOM 3933 N N . ILE A 1 514 ? 168.107 174.614 203.867 1.00 38.97 538 ILE A N 1
ATOM 3934 C CA . ILE A 1 514 ? 168.851 174.652 202.616 1.00 38.97 538 ILE A CA 1
ATOM 3935 C C . ILE A 1 514 ? 169.047 176.095 202.179 1.00 38.97 538 ILE A C 1
ATOM 3936 O O . ILE A 1 514 ? 168.082 176.800 201.865 1.00 38.97 538 ILE A O 1
ATOM 3941 N N . VAL A 1 515 ? 170.298 176.542 202.151 1.00 42.18 539 VAL A N 1
ATOM 3942 C CA . VAL A 1 515 ? 170.656 177.861 201.642 1.00 42.18 539 VAL A CA 1
ATOM 3943 C C . VAL A 1 515 ? 171.196 177.685 200.233 1.00 42.18 539 VAL A C 1
ATOM 3944 O O . VAL A 1 515 ? 172.163 176.945 200.023 1.00 42.18 539 VAL A O 1
ATOM 3948 N N . LYS A 1 516 ? 170.580 178.359 199.262 1.00 47.63 540 LYS A N 1
ATOM 3949 C CA . LYS A 1 516 ? 170.969 178.197 197.866 1.00 47.63 540 LYS A CA 1
ATOM 3950 C C . LYS A 1 516 ? 171.970 179.242 197.393 1.00 47.63 540 LYS A C 1
ATOM 3951 O O . LYS A 1 516 ? 173.083 178.895 196.990 1.00 47.63 540 LYS A O 1
ATOM 3957 N N . ALA A 1 517 ? 171.608 180.518 197.449 1.00 55.91 541 ALA A N 1
ATOM 3958 C CA . ALA A 1 517 ? 172.452 181.565 196.885 1.00 55.91 541 ALA A CA 1
ATOM 3959 C C . ALA A 1 517 ? 173.474 182.057 197.898 1.00 55.91 541 ALA A C 1
ATOM 3960 O O . ALA A 1 517 ? 173.832 181.350 198.839 1.00 55.91 541 ALA A O 1
ATOM 3963 N N . MET B 2 1 ? 146.741 176.933 137.924 1.00 74.75 1 MET B N 1
ATOM 3964 C CA . MET B 2 1 ? 147.092 176.952 139.339 1.00 74.75 1 MET B CA 1
ATOM 3965 C C . MET B 2 1 ? 145.895 177.372 140.184 1.00 74.75 1 MET B C 1
ATOM 3966 O O . MET B 2 1 ? 145.735 176.924 141.318 1.00 74.75 1 MET B O 1
ATOM 3971 N N . GLY B 2 2 ? 145.052 178.234 139.618 1.00 77.25 2 GLY B N 1
ATOM 3972 C CA . GLY B 2 2 ? 143.878 178.685 140.345 1.00 77.25 2 GLY B CA 1
ATOM 3973 C C . GLY B 2 2 ? 142.857 177.584 140.549 1.00 77.25 2 GLY B C 1
ATOM 3974 O O . GLY B 2 2 ? 142.188 177.531 141.585 1.00 77.25 2 GLY B O 1
ATOM 3975 N N . TRP B 2 3 ? 142.721 176.692 139.571 1.00 82.57 3 TRP B N 1
ATOM 3976 C CA . TRP B 2 3 ? 141.751 175.608 139.633 1.00 82.57 3 TRP B CA 1
ATOM 3977 C C . TRP B 2 3 ? 142.327 174.329 140.221 1.00 82.57 3 TRP B C 1
ATOM 3978 O O . TRP B 2 3 ? 141.641 173.303 140.228 1.00 82.57 3 TRP B O 1
ATOM 3989 N N . TYR B 2 4 ? 143.566 174.360 140.703 1.00 71.69 4 TYR B N 1
ATOM 3990 C CA . TYR B 2 4 ? 144.161 173.191 141.336 1.00 71.69 4 TYR B CA 1
ATOM 3991 C C . TYR B 2 4 ? 143.851 173.131 142.826 1.00 71.69 4 TYR B C 1
ATOM 3992 O O . TYR B 2 4 ? 143.508 172.064 143.349 1.00 71.69 4 TYR B O 1
ATOM 4001 N N . VAL B 2 5 ? 143.954 174.265 143.520 1.00 72.09 5 VAL B N 1
ATOM 4002 C CA . VAL B 2 5 ? 143.684 174.278 144.952 1.00 72.09 5 VAL B CA 1
ATOM 4003 C C . VAL B 2 5 ? 142.201 174.066 145.222 1.00 72.09 5 VAL B C 1
ATOM 4004 O O . VAL B 2 5 ? 141.826 173.506 146.261 1.00 72.09 5 VAL B O 1
ATOM 4008 N N . ALA B 2 6 ? 141.337 174.484 144.295 1.00 73.96 6 ALA B N 1
ATOM 4009 C CA . ALA B 2 6 ? 139.905 174.280 144.466 1.00 73.96 6 ALA B CA 1
ATOM 4010 C C . ALA B 2 6 ? 139.528 172.808 144.434 1.00 73.96 6 ALA B C 1
ATOM 4011 O O . ALA B 2 6 ? 138.496 172.434 144.999 1.00 73.96 6 ALA B O 1
ATOM 4013 N N . ARG B 2 7 ? 140.423 171.988 143.891 1.00 77.42 7 ARG B N 1
ATOM 4014 C CA . ARG B 2 7 ? 140.222 170.523 143.803 1.00 77.42 7 ARG B CA 1
ATOM 4015 C C . ARG B 2 7 ? 140.996 169.865 144.934 1.00 77.42 7 ARG B C 1
ATOM 4016 O O . ARG B 2 7 ? 140.623 168.789 145.342 1.00 77.42 7 ARG B O 1
ATOM 4024 N N . ARG B 2 8 ? 142.085 170.480 145.362 1.00 70.37 8 ARG B N 1
ATOM 4025 C CA . ARG B 2 8 ? 142.876 169.942 146.462 1.00 70.37 8 ARG B CA 1
ATOM 4026 C C . ARG B 2 8 ? 142.133 170.056 147.789 1.00 70.37 8 ARG B C 1
ATOM 4027 O O . ARG B 2 8 ? 142.096 169.100 148.571 1.00 70.37 8 ARG B O 1
ATOM 4035 N N . VAL B 2 9 ? 141.515 171.209 148.058 1.00 70.60 9 VAL B N 1
ATOM 4036 C CA . VAL B 2 9 ? 140.798 171.354 149.324 1.00 70.60 9 VAL B CA 1
ATOM 4037 C C . VAL B 2 9 ? 139.514 170.528 149.321 1.00 70.60 9 VAL B C 1
ATOM 4038 O O . VAL B 2 9 ? 139.117 169.972 150.359 1.00 70.60 9 VAL B O 1
ATOM 4042 N N . ALA B 2 10 ? 138.847 170.426 148.169 1.00 71.65 10 ALA B N 1
ATOM 4043 C CA . ALA B 2 10 ? 137.650 169.600 148.083 1.00 71.65 10 ALA B CA 1
ATOM 4044 C C . ALA B 2 10 ? 137.976 168.132 148.303 1.00 71.65 10 ALA B C 1
ATOM 4045 O O . ALA B 2 10 ? 137.127 167.374 148.783 1.00 71.65 10 ALA B O 1
ATOM 4047 N N . VAL B 2 11 ? 139.190 167.712 147.948 1.00 72.64 11 VAL B N 1
ATOM 4048 C CA . VAL B 2 11 ? 139.620 166.353 148.256 1.00 72.64 11 VAL B CA 1
ATOM 4049 C C . VAL B 2 11 ? 140.034 166.237 149.718 1.00 72.64 11 VAL B C 1
ATOM 4050 O O . VAL B 2 11 ? 139.839 165.187 150.340 1.00 72.64 11 VAL B O 1
ATOM 4054 N N . MET B 2 12 ? 140.595 167.303 150.292 1.00 73.79 12 MET B N 1
ATOM 4055 C CA . MET B 2 12 ? 140.970 167.270 151.702 1.00 73.79 12 MET B CA 1
ATOM 4056 C C . MET B 2 12 ? 139.759 167.106 152.609 1.00 73.79 12 MET B C 1
ATOM 4057 O O . MET B 2 12 ? 139.852 166.449 153.652 1.00 73.79 12 MET B O 1
ATOM 4062 N N . VAL B 2 13 ? 138.623 167.701 152.236 1.00 73.46 13 VAL B N 1
ATOM 4063 C CA . VAL B 2 13 ? 137.454 167.693 153.126 1.00 73.46 13 VAL B CA 1
ATOM 4064 C C . VAL B 2 13 ? 137.042 166.283 153.542 1.00 73.46 13 VAL B C 1
ATOM 4065 O O . VAL B 2 13 ? 136.916 166.032 154.755 1.00 73.46 13 VAL B O 1
ATOM 4069 N N . PRO B 2 14 ? 136.814 165.330 152.628 1.00 73.02 14 PRO B N 1
ATOM 4070 C CA . PRO B 2 14 ? 136.445 163.981 153.081 1.00 73.02 14 PRO B CA 1
ATOM 4071 C C . PRO B 2 14 ? 137.512 163.318 153.926 1.00 73.02 14 PRO B C 1
ATOM 4072 O O . PRO B 2 14 ? 137.174 162.532 154.816 1.00 73.02 14 PRO B O 1
ATOM 4076 N N . VAL B 2 15 ? 138.790 163.623 153.694 1.00 72.02 15 VAL B N 1
ATOM 4077 C CA . VAL B 2 15 ? 139.844 163.022 154.505 1.00 72.02 15 VAL B CA 1
ATOM 4078 C C . VAL B 2 15 ? 139.728 163.475 155.954 1.00 72.02 15 VAL B C 1
ATOM 4079 O O . VAL B 2 15 ? 139.888 162.674 156.879 1.00 72.02 15 VAL B O 1
ATOM 4083 N N . PHE B 2 16 ? 139.425 164.754 156.178 1.00 74.14 16 PHE B N 1
ATOM 4084 C CA . PHE B 2 16 ? 139.230 165.242 157.540 1.00 74.14 16 PHE B CA 1
ATOM 4085 C C . PHE B 2 16 ? 137.971 164.649 158.161 1.00 74.14 16 PHE B C 1
ATOM 4086 O O . PHE B 2 16 ? 137.995 164.157 159.301 1.00 74.14 16 PHE B O 1
ATOM 4094 N N . LEU B 2 17 ? 136.855 164.695 157.426 1.00 75.08 17 LEU B N 1
ATOM 4095 C CA . LEU B 2 17 ? 135.606 164.150 157.949 1.00 75.08 17 LEU B CA 1
ATOM 4096 C C . LEU B 2 17 ? 135.688 162.652 158.206 1.00 75.08 17 LEU B C 1
ATOM 4097 O O . LEU B 2 17 ? 134.880 162.125 158.976 1.00 75.08 17 LEU B O 1
ATOM 4102 N N . GLY B 2 18 ? 136.636 161.957 157.583 1.00 76.55 18 GLY B N 1
ATOM 4103 C CA . GLY B 2 18 ? 136.790 160.536 157.809 1.00 76.55 18 GLY B CA 1
ATOM 4104 C C . GLY B 2 18 ? 137.838 160.201 158.847 1.00 76.55 18 GLY B C 1
ATOM 4105 O O . GLY B 2 18 ? 137.741 159.170 159.514 1.00 76.55 18 GLY B O 1
ATOM 4106 N N . ALA B 2 19 ? 138.844 161.062 159.002 1.00 77.25 19 ALA B N 1
ATOM 4107 C CA . ALA B 2 19 ? 139.857 160.842 160.022 1.00 77.25 19 ALA B CA 1
ATOM 4108 C C . ALA B 2 19 ? 139.376 161.241 161.406 1.00 77.25 19 ALA B C 1
ATOM 4109 O O . ALA B 2 19 ? 139.900 160.726 162.398 1.00 77.25 19 ALA B O 1
ATOM 4111 N N . THR B 2 20 ? 138.398 162.145 161.499 1.00 81.60 20 THR B N 1
ATOM 4112 C CA . THR B 2 20 ? 137.776 162.388 162.797 1.00 81.60 20 THR B CA 1
ATOM 4113 C C . THR B 2 20 ? 136.931 161.198 163.243 1.00 81.60 20 THR B C 1
ATOM 4114 O O . THR B 2 20 ? 136.825 160.923 164.448 1.00 81.60 20 THR B O 1
ATOM 4118 N N . LEU B 2 21 ? 136.326 160.487 162.287 1.00 83.28 21 LEU B N 1
ATOM 4119 C CA . LEU B 2 21 ? 135.497 159.334 162.619 1.00 83.28 21 LEU B CA 1
ATOM 4120 C C . LEU B 2 21 ? 136.308 158.231 163.281 1.00 83.28 21 LEU B C 1
ATOM 4121 O O . LEU B 2 21 ? 135.840 157.605 164.233 1.00 83.28 21 LEU B O 1
ATOM 4126 N N . LEU B 2 22 ? 137.518 157.964 162.786 1.00 83.62 22 LEU B N 1
ATOM 4127 C CA . LEU B 2 22 ? 138.327 156.907 163.385 1.00 83.62 22 LEU B CA 1
ATOM 4128 C C . LEU B 2 22 ? 138.720 157.252 164.815 1.00 83.62 22 LEU B C 1
ATOM 4129 O O . LEU B 2 22 ? 138.714 156.382 165.694 1.00 83.62 22 LEU B O 1
ATOM 4134 N N . ILE B 2 23 ? 139.057 158.515 165.072 1.00 85.29 23 ILE B N 1
ATOM 4135 C CA . ILE B 2 23 ? 139.411 158.919 166.428 1.00 85.29 23 ILE B CA 1
ATOM 4136 C C . ILE B 2 23 ? 138.212 158.773 167.355 1.00 85.29 23 ILE B C 1
ATOM 4137 O O . ILE B 2 23 ? 138.309 158.172 168.433 1.00 85.29 23 ILE B O 1
ATOM 4142 N N . TYR B 2 24 ? 137.058 159.309 166.951 1.00 93.42 24 TYR B N 1
ATOM 4143 C CA . TYR B 2 24 ? 135.898 159.173 167.822 1.00 93.42 24 TYR B CA 1
ATOM 4144 C C . TYR B 2 24 ? 135.437 157.728 167.958 1.00 93.42 24 TYR B C 1
ATOM 4145 O O . TYR B 2 24 ? 134.876 157.369 168.997 1.00 93.42 24 TYR B O 1
ATOM 4154 N N . GLY B 2 25 ? 135.700 156.881 166.968 1.00 94.58 25 GLY B N 1
ATOM 4155 C CA . GLY B 2 25 ? 135.367 155.477 167.063 1.00 94.58 25 GLY B CA 1
ATOM 4156 C C . GLY B 2 25 ? 136.260 154.749 168.042 1.00 94.58 25 GLY B C 1
ATOM 4157 O O . GLY B 2 25 ? 135.779 153.954 168.849 1.00 94.58 25 GLY B O 1
ATOM 4158 N N . MET B 2 26 ? 137.566 155.005 167.986 1.00 95.70 26 MET B N 1
ATOM 4159 C CA . MET B 2 26 ? 138.445 154.442 169.001 1.00 95.70 26 MET B CA 1
ATOM 4160 C C . MET B 2 26 ? 138.180 155.032 170.378 1.00 95.70 26 MET B C 1
ATOM 4161 O O . MET B 2 26 ? 138.600 154.442 171.379 1.00 95.70 26 MET B O 1
ATOM 4166 N N . VAL B 2 27 ? 137.501 156.176 170.448 1.00 96.99 27 VAL B N 1
ATOM 4167 C CA . VAL B 2 27 ? 137.071 156.699 171.741 1.00 96.99 27 VAL B CA 1
ATOM 4168 C C . VAL B 2 27 ? 135.816 155.985 172.244 1.00 96.99 27 VAL B C 1
ATOM 4169 O O . VAL B 2 27 ? 135.711 155.678 173.437 1.00 96.99 27 VAL B O 1
ATOM 4173 N N . PHE B 2 28 ? 134.859 155.695 171.362 1.00 105.01 28 PHE B N 1
ATOM 4174 C CA . PHE B 2 28 ? 133.535 155.248 171.779 1.00 105.01 28 PHE B CA 1
ATOM 4175 C C . PHE B 2 28 ? 133.318 153.740 171.740 1.00 105.01 28 PHE B C 1
ATOM 4176 O O . PHE B 2 28 ? 132.562 153.227 172.567 1.00 105.01 28 PHE B O 1
ATOM 4184 N N . LEU B 2 29 ? 133.929 153.016 170.803 1.00 108.98 29 LEU B N 1
ATOM 4185 C CA . LEU B 2 29 ? 133.717 151.580 170.640 1.00 108.98 29 LEU B CA 1
ATOM 4186 C C . LEU B 2 29 ? 134.973 150.847 171.095 1.00 108.98 29 LEU B C 1
ATOM 4187 O O . LEU B 2 29 ? 136.049 151.028 170.516 1.00 108.98 29 LEU B O 1
ATOM 4192 N N . LEU B 2 30 ? 134.830 150.015 172.123 1.00 114.77 30 LEU B N 1
ATOM 4193 C CA . LEU B 2 30 ? 135.940 149.287 172.727 1.00 114.77 30 LEU B CA 1
ATOM 4194 C C . LEU B 2 30 ? 135.418 147.967 173.291 1.00 114.77 30 LEU B C 1
ATOM 4195 O O . LEU B 2 30 ? 134.214 147.696 173.188 1.00 114.77 30 LEU B O 1
ATOM 4200 N N . PRO B 2 31 ? 136.271 147.114 173.888 1.00 118.86 31 PRO B N 1
ATOM 4201 C CA . PRO B 2 31 ? 135.757 145.856 174.451 1.00 118.86 31 PRO B CA 1
ATOM 4202 C C . PRO B 2 31 ? 134.843 146.075 175.646 1.00 118.86 31 PRO B C 1
ATOM 4203 O O . PRO B 2 31 ? 135.271 146.024 176.803 1.00 118.86 31 PRO B O 1
ATOM 4207 N N . GLY B 2 32 ? 133.568 146.321 175.351 1.00 121.11 32 GLY B N 1
ATOM 4208 C CA . GLY B 2 32 ? 132.543 146.549 176.351 1.00 121.11 32 GLY B CA 1
ATOM 4209 C C . GLY B 2 32 ? 132.231 148.002 176.644 1.00 121.11 32 GLY B C 1
ATOM 4210 O O . GLY B 2 32 ? 131.168 148.489 176.248 1.00 121.11 32 GLY B O 1
ATOM 4211 N N . ASP B 2 33 ? 133.128 148.715 177.319 1.00 123.01 33 ASP B N 1
ATOM 4212 C CA . ASP B 2 33 ? 132.819 150.103 177.644 1.00 123.01 33 ASP B CA 1
ATOM 4213 C C . ASP B 2 33 ? 134.073 150.955 177.817 1.00 123.01 33 ASP B C 1
ATOM 4214 O O . ASP B 2 33 ? 134.810 150.801 178.800 1.00 123.01 33 ASP B O 1
ATOM 4219 N N . PRO B 2 34 ? 134.343 151.871 176.879 1.00 117.27 34 PRO B N 1
ATOM 4220 C CA . PRO B 2 34 ? 135.509 152.757 177.027 1.00 117.27 34 PRO B CA 1
ATOM 4221 C C . PRO B 2 34 ? 135.455 153.630 178.264 1.00 117.27 34 PRO B C 1
ATOM 4222 O O . PRO B 2 34 ? 136.505 154.119 178.696 1.00 117.27 34 PRO B O 1
ATOM 4226 N N . VAL B 2 35 ? 134.270 153.849 178.840 1.00 119.06 35 VAL B N 1
ATOM 4227 C CA . VAL B 2 35 ? 134.179 154.582 180.099 1.00 119.06 35 VAL B CA 1
ATOM 4228 C C . VAL B 2 35 ? 135.000 153.889 181.176 1.00 119.06 35 VAL B C 1
ATOM 4229 O O . VAL B 2 35 ? 135.549 154.545 182.071 1.00 119.06 35 VAL B O 1
ATOM 4233 N N . ALA B 2 36 ? 135.110 152.563 181.108 1.00 118.55 36 ALA B N 1
ATOM 4234 C CA . ALA B 2 36 ? 135.989 151.820 181.996 1.00 118.55 36 ALA B CA 1
ATOM 4235 C C . ALA B 2 36 ? 137.347 151.532 181.374 1.00 118.55 36 ALA B C 1
ATOM 4236 O O . ALA B 2 36 ? 138.258 151.097 182.086 1.00 118.55 36 ALA B O 1
ATOM 4238 N N . ALA B 2 37 ? 137.506 151.764 180.070 1.00 113.70 37 ALA B N 1
ATOM 4239 C CA . ALA B 2 37 ? 138.774 151.544 179.389 1.00 113.70 37 ALA B CA 1
ATOM 4240 C C . ALA B 2 37 ? 139.575 152.823 179.189 1.00 113.70 37 ALA B C 1
ATOM 4241 O O . ALA B 2 37 ? 140.752 152.745 178.821 1.00 113.70 37 ALA B O 1
ATOM 4243 N N . LEU B 2 38 ? 138.974 153.987 179.416 1.00 106.75 38 LEU B N 1
ATOM 4244 C CA . LEU B 2 38 ? 139.687 155.255 179.313 1.00 106.75 38 LEU B CA 1
ATOM 4245 C C . LEU B 2 38 ? 139.914 155.863 180.693 1.00 106.75 38 LEU B C 1
ATOM 4246 O O . LEU B 2 38 ? 138.994 155.940 181.507 1.00 106.75 38 LEU B O 1
ATOM 4251 N N . ALA B 2 49 ? 133.563 159.700 189.476 1.00 169.67 49 ALA B N 1
ATOM 4252 C CA . ALA B 2 49 ? 132.853 159.132 188.336 1.00 169.67 49 ALA B CA 1
ATOM 4253 C C . ALA B 2 49 ? 132.017 160.197 187.635 1.00 169.67 49 ALA B C 1
ATOM 4254 O O . ALA B 2 49 ? 131.410 159.941 186.595 1.00 169.67 49 ALA B O 1
ATOM 4256 N N . ALA B 2 50 ? 132.017 161.408 188.199 1.00 168.84 50 ALA B N 1
ATOM 4257 C CA . ALA B 2 50 ? 131.154 162.474 187.702 1.00 168.84 50 ALA B CA 1
ATOM 4258 C C . ALA B 2 50 ? 131.402 162.809 186.236 1.00 168.84 50 ALA B C 1
ATOM 4259 O O . ALA B 2 50 ? 130.599 163.528 185.632 1.00 168.84 50 ALA B O 1
ATOM 4261 N N . GLN B 2 51 ? 132.488 162.310 185.646 1.00 167.69 51 GLN B N 1
ATOM 4262 C CA . GLN B 2 51 ? 132.702 162.535 184.219 1.00 167.69 51 GLN B CA 1
ATOM 4263 C C . GLN B 2 51 ? 131.843 161.632 183.333 1.00 167.69 51 GLN B C 1
ATOM 4264 O O . GLN B 2 51 ? 132.038 161.680 182.110 1.00 167.69 51 GLN B O 1
ATOM 4270 N N . LEU B 2 52 ? 130.917 160.817 183.841 1.00 163.50 52 LEU B N 1
ATOM 4271 C CA . LEU B 2 52 ? 130.085 159.992 182.973 1.00 163.50 52 LEU B CA 1
ATOM 4272 C C . LEU B 2 52 ? 128.715 160.588 182.685 1.00 163.50 52 LEU B C 1
ATOM 4273 O O . LEU B 2 52 ? 128.008 160.075 181.816 1.00 163.50 52 LEU B O 1
ATOM 4278 N N . ARG B 2 53 ? 128.319 161.649 183.389 1.00 159.70 53 ARG B N 1
ATOM 4279 C CA . ARG B 2 53 ? 127.057 162.333 183.120 1.00 159.70 53 ARG B CA 1
ATOM 4280 C C . ARG B 2 53 ? 127.242 163.712 182.500 1.00 159.70 53 ARG B C 1
ATOM 4281 O O . ARG B 2 53 ? 126.517 164.062 181.564 1.00 159.70 53 ARG B O 1
ATOM 4289 N N . SER B 2 54 ? 128.188 164.509 183.002 1.00 160.13 54 SER B N 1
ATOM 4290 C CA . SER B 2 54 ? 128.455 165.809 182.393 1.00 160.13 54 SER B CA 1
ATOM 4291 C C . SER B 2 54 ? 129.064 165.637 181.008 1.00 160.13 54 SER B C 1
ATOM 4292 O O . SER B 2 54 ? 128.494 166.078 180.003 1.00 160.13 54 SER B O 1
ATOM 4295 N N . HIS B 2 55 ? 130.227 164.998 180.937 1.00 158.28 55 HIS B N 1
ATOM 4296 C CA . HIS B 2 55 ? 130.763 164.554 179.662 1.00 158.28 55 HIS B CA 1
ATOM 4297 C C . HIS B 2 55 ? 130.147 163.209 179.299 1.00 158.28 55 HIS B C 1
ATOM 4298 O O . HIS B 2 55 ? 129.947 162.346 180.159 1.00 158.28 55 HIS B O 1
ATOM 4305 N N . TYR B 2 56 ? 129.844 163.037 178.013 1.00 150.45 56 TYR B N 1
ATOM 4306 C CA . TYR B 2 56 ? 129.090 161.879 177.534 1.00 150.45 56 TYR B CA 1
ATOM 4307 C C . TYR B 2 56 ? 127.753 161.777 178.270 1.00 150.45 56 TYR B C 1
ATOM 4308 O O . TYR B 2 56 ? 127.523 160.892 179.095 1.00 150.45 56 TYR B O 1
ATOM 4317 N N . HIS B 2 57 ? 126.872 162.732 177.971 1.00 145.65 57 HIS B N 1
ATOM 4318 C CA . HIS B 2 57 ? 125.585 162.852 178.648 1.00 145.65 57 HIS B CA 1
ATOM 4319 C C . HIS B 2 57 ? 124.632 161.722 178.270 1.00 145.65 57 HIS B C 1
ATOM 4320 O O . HIS B 2 57 ? 123.427 161.813 178.529 1.00 145.65 57 HIS B O 1
ATOM 4327 N N . LEU B 2 58 ? 125.161 160.676 177.627 1.00 142.82 58 LEU B N 1
ATOM 4328 C CA . LEU B 2 58 ? 124.411 159.468 177.273 1.00 142.82 58 LEU B CA 1
ATOM 4329 C C . LEU B 2 58 ? 123.419 159.739 176.145 1.00 142.82 58 LEU B C 1
ATOM 4330 O O . LEU B 2 58 ? 122.302 159.220 176.143 1.00 142.82 58 LEU B O 1
ATOM 4335 N N . ASP B 2 59 ? 123.829 160.562 175.181 1.00 132.12 59 ASP B N 1
ATOM 4336 C CA . ASP B 2 59 ? 123.037 160.787 173.975 1.00 132.12 59 ASP B CA 1
ATOM 4337 C C . ASP B 2 59 ? 123.340 159.641 173.013 1.00 132.12 59 ASP B C 1
ATOM 4338 O O . ASP B 2 59 ? 124.142 159.752 172.083 1.00 132.12 59 ASP B O 1
ATOM 4343 N N . ASP B 2 60 ? 122.673 158.511 173.260 1.00 130.81 60 ASP B N 1
ATOM 4344 C CA . ASP B 2 60 ? 122.864 157.241 172.563 1.00 130.81 60 ASP B CA 1
ATOM 4345 C C . ASP B 2 60 ? 122.817 157.339 171.037 1.00 130.81 60 ASP B C 1
ATOM 4346 O O . ASP B 2 60 ? 123.460 156.524 170.363 1.00 130.81 60 ASP B O 1
ATOM 4351 N N . PRO B 2 61 ? 122.088 158.301 170.438 1.00 121.86 61 PRO B N 1
ATOM 4352 C CA . PRO B 2 61 ? 122.207 158.481 168.985 1.00 121.86 61 PRO B CA 1
ATOM 4353 C C . PRO B 2 61 ? 123.578 159.004 168.591 1.00 121.86 61 PRO B C 1
ATOM 4354 O O . PRO B 2 61 ? 123.783 160.211 168.438 1.00 121.86 61 PRO B O 1
ATOM 4358 N N . PHE B 2 62 ? 124.518 158.069 168.441 1.00 107.90 62 PHE B N 1
ATOM 4359 C CA . PHE B 2 62 ? 125.940 158.307 168.208 1.00 107.90 62 PHE B CA 1
ATOM 4360 C C . PHE B 2 62 ? 126.228 159.477 167.275 1.00 107.90 62 PHE B C 1
ATOM 4361 O O . PHE B 2 62 ? 127.196 160.215 167.487 1.00 107.90 62 PHE B O 1
ATOM 4369 N N . LEU B 2 63 ? 125.413 159.644 166.232 1.00 106.47 63 LEU B N 1
ATOM 4370 C CA . LEU B 2 63 ? 125.656 160.705 165.258 1.00 106.47 63 LEU B CA 1
ATOM 4371 C C . LEU B 2 63 ? 125.670 162.078 165.919 1.00 106.47 63 LEU B C 1
ATOM 4372 O O . LEU B 2 63 ? 126.576 162.884 165.680 1.00 106.47 63 LEU B O 1
ATOM 4377 N N . VAL B 2 64 ? 124.672 162.369 166.757 1.00 108.47 64 VAL B N 1
ATOM 4378 C CA . VAL B 2 64 ? 124.610 163.700 167.354 1.00 108.47 64 VAL B CA 1
ATOM 4379 C C . VAL B 2 64 ? 125.701 163.876 168.406 1.00 108.47 64 VAL B C 1
ATOM 4380 O O . VAL B 2 64 ? 126.192 164.993 168.620 1.00 108.47 64 VAL B O 1
ATOM 4384 N N . GLN B 2 65 ? 126.114 162.791 169.065 1.00 110.21 65 GLN B N 1
ATOM 4385 C CA . GLN B 2 65 ? 127.271 162.875 169.949 1.00 110.21 65 GLN B CA 1
ATOM 4386 C C . GLN B 2 65 ? 128.521 163.252 169.167 1.00 110.21 65 GLN B C 1
ATOM 4387 O O . GLN B 2 65 ? 129.302 164.105 169.601 1.00 110.21 65 GLN B O 1
ATOM 4393 N N . TYR B 2 66 ? 128.718 162.625 168.006 1.00 95.07 66 TYR B N 1
ATOM 4394 C CA . TYR B 2 66 ? 129.833 162.984 167.136 1.00 95.07 66 TYR B CA 1
ATOM 4395 C C . TYR B 2 66 ? 129.745 164.439 166.694 1.00 95.07 66 TYR B C 1
ATOM 4396 O O . TYR B 2 66 ? 130.763 165.137 166.613 1.00 95.07 66 TYR B O 1
ATOM 4405 N N . LEU B 2 67 ? 128.533 164.913 166.402 1.00 97.37 67 LEU B N 1
ATOM 4406 C CA . LEU B 2 67 ? 128.357 166.302 165.986 1.00 97.37 67 LEU B CA 1
ATOM 4407 C C . LEU B 2 67 ? 128.764 167.265 167.095 1.00 97.37 67 LEU B C 1
ATOM 4408 O O . LEU B 2 67 ? 129.502 168.229 166.856 1.00 97.37 67 LEU B O 1
ATOM 4413 N N . ARG B 2 68 ? 128.277 167.029 168.316 1.00 95.29 68 ARG B N 1
ATOM 4414 C CA . ARG B 2 68 ? 128.658 167.885 169.437 1.00 95.29 68 ARG B CA 1
ATOM 4415 C C . ARG B 2 68 ? 130.155 167.808 169.703 1.00 95.29 68 ARG B C 1
ATOM 4416 O O . ARG B 2 68 ? 130.789 168.815 170.042 1.00 95.29 68 ARG B O 1
ATOM 4424 N N . TYR B 2 69 ? 130.739 166.617 169.552 1.00 89.38 69 TYR B N 1
ATOM 4425 C CA . TYR B 2 69 ? 132.177 166.454 169.733 1.00 89.38 69 TYR B CA 1
ATOM 4426 C C . TYR B 2 69 ? 132.954 167.302 168.736 1.00 89.38 69 TYR B C 1
ATOM 4427 O O . TYR B 2 69 ? 133.915 167.989 169.101 1.00 89.38 69 TYR B O 1
ATOM 4436 N N . LEU B 2 70 ? 132.547 167.268 167.466 1.00 88.90 70 LEU B N 1
ATOM 4437 C CA . LEU B 2 70 ? 133.230 168.072 166.457 1.00 88.90 70 LEU B CA 1
ATOM 4438 C C . LEU B 2 70 ? 133.031 169.560 166.707 1.00 88.90 70 LEU B C 1
ATOM 4439 O O . LEU B 2 70 ? 133.952 170.356 166.497 1.00 88.90 70 LEU B O 1
ATOM 4444 N N . GLY B 2 71 ? 131.839 169.959 167.150 1.00 88.91 71 GLY B N 1
ATOM 4445 C CA . GLY B 2 71 ? 131.626 171.358 167.483 1.00 88.91 71 GLY B CA 1
ATOM 4446 C C . GLY B 2 71 ? 132.532 171.826 168.605 1.00 88.91 71 GLY B C 1
ATOM 4447 O O . GLY B 2 71 ? 133.091 172.927 168.553 1.00 88.91 71 GLY B O 1
ATOM 4448 N N . GLY B 2 72 ? 132.699 170.989 169.630 1.00 84.85 72 GLY B N 1
ATOM 4449 C CA . GLY B 2 72 ? 133.620 171.324 170.703 1.00 84.85 72 GLY B CA 1
ATOM 4450 C C . GLY B 2 72 ? 135.059 171.397 170.230 1.00 84.85 72 GLY B C 1
ATOM 4451 O O . GLY B 2 72 ? 135.799 172.309 170.608 1.00 84.85 72 GLY B O 1
ATOM 4452 N N . ILE B 2 73 ? 135.476 170.438 169.400 1.00 82.65 73 ILE B N 1
ATOM 4453 C CA . ILE B 2 73 ? 136.831 170.460 168.855 1.00 82.65 73 ILE B CA 1
ATOM 4454 C C . ILE B 2 73 ? 137.059 171.731 168.047 1.00 82.65 73 ILE B C 1
ATOM 4455 O O . ILE B 2 73 ? 138.141 172.328 168.090 1.00 82.65 73 ILE B O 1
ATOM 4460 N N . LEU B 2 74 ? 136.041 172.171 167.309 1.00 85.40 74 LEU B N 1
ATOM 4461 C CA . LEU B 2 74 ? 136.175 173.384 166.511 1.00 85.40 74 LEU B CA 1
ATOM 4462 C C . LEU B 2 74 ? 136.284 174.616 167.399 1.00 85.40 74 LEU B C 1
ATOM 4463 O O . LEU B 2 74 ? 137.159 175.465 167.193 1.00 85.40 74 LEU B O 1
ATOM 4468 N N . HIS B 2 75 ? 135.409 174.734 168.396 1.00 87.37 75 HIS B N 1
ATOM 4469 C CA . HIS B 2 75 ? 135.426 175.922 169.241 1.00 87.37 75 HIS B CA 1
ATOM 4470 C C . HIS B 2 75 ? 136.469 175.818 170.347 1.00 87.37 75 HIS B C 1
ATOM 4471 O O . HIS B 2 75 ? 136.157 176.025 171.523 1.00 87.37 75 HIS B O 1
ATOM 4478 N N . GLY B 2 76 ? 137.710 175.505 169.976 1.00 81.28 76 GLY B N 1
ATOM 4479 C CA . GLY B 2 76 ? 138.843 175.555 170.879 1.00 81.28 76 GLY B CA 1
ATOM 4480 C C . GLY B 2 76 ? 138.824 174.593 172.047 1.00 81.28 76 GLY B C 1
ATOM 4481 O O . GLY B 2 76 ? 139.814 174.533 172.783 1.00 81.28 76 GLY B O 1
ATOM 4482 N N . ASP B 2 77 ? 137.748 173.838 172.249 1.00 77.02 77 ASP B N 1
ATOM 4483 C CA . ASP B 2 77 ? 137.634 172.946 173.402 1.00 77.02 77 ASP B CA 1
ATOM 4484 C C . ASP B 2 77 ? 138.205 171.586 173.023 1.00 77.02 77 ASP B C 1
ATOM 4485 O O . ASP B 2 77 ? 137.585 170.825 172.279 1.00 77.02 77 ASP B O 1
ATOM 4490 N N . LEU B 2 78 ? 139.389 171.274 173.543 1.00 66.81 78 LEU B N 1
ATOM 4491 C CA . LEU B 2 78 ? 140.023 169.995 173.248 1.00 66.81 78 LEU B CA 1
ATOM 4492 C C . LEU B 2 78 ? 139.746 168.948 174.319 1.00 66.81 78 LEU B C 1
ATOM 4493 O O . LEU B 2 78 ? 139.510 167.780 173.993 1.00 66.81 78 LEU B O 1
ATOM 4498 N N . GLY B 2 79 ? 139.770 169.334 175.579 1.00 62.26 79 GLY B N 1
ATOM 4499 C CA . GLY B 2 79 ? 139.516 168.407 176.658 1.00 62.26 79 GLY B CA 1
ATOM 4500 C C . GLY B 2 79 ? 140.141 168.915 177.951 1.00 62.26 79 GLY B C 1
ATOM 4501 O O . GLY B 2 79 ? 140.079 170.109 178.251 1.00 62.26 79 GLY B O 1
ATOM 4502 N N . ARG B 2 80 ? 140.735 167.988 178.698 1.00 55.41 80 ARG B N 1
ATOM 4503 C CA . ARG B 2 80 ? 141.346 168.301 179.985 1.00 55.41 80 ARG B CA 1
ATOM 4504 C C . ARG B 2 80 ? 142.547 167.391 180.179 1.00 55.41 80 ARG B C 1
ATOM 4505 O O . ARG B 2 80 ? 142.404 166.166 180.146 1.00 55.41 80 ARG B O 1
ATOM 4513 N N . ALA B 2 81 ? 143.721 167.983 180.377 1.00 52.69 81 ALA B N 1
ATOM 4514 C CA . ALA B 2 81 ? 144.930 167.198 180.558 1.00 52.69 81 ALA B CA 1
ATOM 4515 C C . ALA B 2 81 ? 144.924 166.519 181.926 1.00 52.69 81 ALA B C 1
ATOM 4516 O O . ALA B 2 81 ? 144.055 166.757 182.768 1.00 52.69 81 ALA B O 1
ATOM 4518 N N . TYR B 2 82 ? 145.915 165.655 182.142 1.00 49.69 82 TYR B N 1
ATOM 4519 C CA . TYR B 2 82 ? 146.010 164.923 183.397 1.00 49.69 82 TYR B CA 1
ATOM 4520 C C . TYR B 2 82 ? 146.535 165.774 184.543 1.00 49.69 82 TYR B C 1
ATOM 4521 O O . TYR B 2 82 ? 146.541 165.305 185.685 1.00 49.69 82 TYR B O 1
ATOM 4530 N N . SER B 2 83 ? 146.974 167.001 184.272 1.00 46.87 83 SER B N 1
ATOM 4531 C CA . SER B 2 83 ? 147.457 167.909 185.301 1.00 46.87 83 SER B CA 1
ATOM 4532 C C . SER B 2 83 ? 146.427 168.960 185.685 1.00 46.87 83 SER B C 1
ATOM 4533 O O . SER B 2 83 ? 146.781 169.954 186.324 1.00 46.87 83 SER B O 1
ATOM 4536 N N . GLY B 2 84 ? 145.166 168.769 185.308 1.00 50.12 84 GLY B N 1
ATOM 4537 C CA . GLY B 2 84 ? 144.112 169.694 185.657 1.00 50.12 84 GLY B CA 1
ATOM 4538 C C . GLY B 2 84 ? 143.998 170.911 184.766 1.00 50.12 84 GLY B C 1
ATOM 4539 O O . GLY B 2 84 ? 143.088 171.723 184.973 1.00 50.12 84 GLY B O 1
ATOM 4540 N N . LEU B 2 85 ? 144.884 171.068 183.789 1.00 50.11 85 LEU B N 1
ATOM 4541 C CA . LEU B 2 85 ? 144.832 172.213 182.893 1.00 50.11 85 LEU B CA 1
ATOM 4542 C C . LEU B 2 85 ? 144.214 171.823 181.558 1.00 50.11 85 LEU B C 1
ATOM 4543 O O . LEU B 2 85 ? 144.387 170.688 181.104 1.00 50.11 85 LEU B O 1
ATOM 4548 N N . PRO B 2 86 ? 143.479 172.728 180.914 1.00 50.75 86 PRO B N 1
ATOM 4549 C CA . PRO B 2 86 ? 142.953 172.426 179.580 1.00 50.75 86 PRO B CA 1
ATOM 4550 C C . PRO B 2 86 ? 144.083 172.168 178.596 1.00 50.75 86 PRO B C 1
ATOM 4551 O O . PRO B 2 86 ? 145.154 172.771 178.682 1.00 50.75 86 PRO B O 1
ATOM 4555 N N . VAL B 2 87 ? 143.832 171.252 177.657 1.00 53.16 87 VAL B N 1
ATOM 4556 C CA . VAL B 2 87 ? 144.862 170.839 176.707 1.00 53.16 87 VAL B CA 1
ATOM 4557 C C . VAL B 2 87 ? 145.358 172.026 175.892 1.00 53.16 87 VAL B C 1
ATOM 4558 O O . VAL B 2 87 ? 146.527 172.066 175.480 1.00 53.16 87 VAL B O 1
ATOM 4562 N N . SER B 2 88 ? 144.495 173.016 175.662 1.00 53.27 88 SER B N 1
ATOM 4563 C CA . SER B 2 88 ? 144.919 174.220 174.957 1.00 53.27 88 SER B CA 1
ATOM 4564 C C . SER B 2 88 ? 146.085 174.892 175.668 1.00 53.27 88 SER B C 1
ATOM 4565 O O . SER B 2 88 ? 147.062 175.296 175.028 1.00 53.27 88 SER B O 1
ATOM 4568 N N . ALA B 2 89 ? 146.012 174.999 176.996 1.00 50.92 89 ALA B N 1
ATOM 4569 C CA . ALA B 2 89 ? 147.057 175.686 177.748 1.00 50.92 89 ALA B CA 1
ATOM 4570 C C . ALA B 2 89 ? 148.380 174.933 177.675 1.00 50.92 89 ALA B C 1
ATOM 4571 O O . ALA B 2 89 ? 149.430 175.530 177.410 1.00 50.92 89 ALA B O 1
ATOM 4573 N N . VAL B 2 90 ? 148.352 173.617 177.899 1.00 52.65 90 VAL B N 1
ATOM 4574 C CA . VAL B 2 90 ? 149.596 172.856 177.901 1.00 52.65 90 VAL B CA 1
ATOM 4575 C C . VAL B 2 90 ? 150.217 172.840 176.510 1.00 52.65 90 VAL B C 1
ATOM 4576 O O . VAL B 2 90 ? 151.444 172.921 176.365 1.00 52.65 90 VAL B O 1
ATOM 4580 N N . LEU B 2 91 ? 149.392 172.781 175.462 1.00 52.05 91 LEU B N 1
ATOM 4581 C CA . LEU B 2 91 ? 149.954 172.793 174.115 1.00 52.05 91 LEU B CA 1
ATOM 4582 C C . LEU B 2 91 ? 150.535 174.157 173.770 1.00 52.05 91 LEU B C 1
ATOM 4583 O O . LEU B 2 91 ? 151.632 174.246 173.206 1.00 52.05 91 LEU B O 1
ATOM 4588 N N . ALA B 2 92 ? 149.822 175.236 174.101 1.00 53.06 92 ALA B N 1
ATOM 4589 C CA . ALA B 2 92 ? 150.348 176.567 173.837 1.00 53.06 92 ALA B CA 1
ATOM 4590 C C . ALA B 2 92 ? 151.591 176.862 174.658 1.00 53.06 92 ALA B C 1
ATOM 4591 O O . ALA B 2 92 ? 152.383 177.729 174.275 1.00 53.06 92 ALA B O 1
ATOM 4593 N N . HIS B 2 93 ? 151.778 176.171 175.780 1.00 53.98 93 HIS B N 1
ATOM 4594 C CA . HIS B 2 93 ? 152.978 176.356 176.581 1.00 53.98 93 HIS B CA 1
ATOM 4595 C C . HIS B 2 93 ? 154.129 175.453 176.159 1.00 53.98 93 HIS B C 1
ATOM 4596 O O . HIS B 2 93 ? 155.285 175.780 176.446 1.00 53.98 93 HIS B O 1
ATOM 4603 N N . ALA B 2 94 ? 153.852 174.334 175.489 1.00 52.30 94 ALA B N 1
ATOM 4604 C CA . ALA B 2 94 ? 154.896 173.379 175.139 1.00 52.30 94 ALA B CA 1
ATOM 4605 C C . ALA B 2 94 ? 155.159 173.272 173.641 1.00 52.30 94 ALA B C 1
ATOM 4606 O O . ALA B 2 94 ? 155.932 172.405 173.226 1.00 52.30 94 ALA B O 1
ATOM 4608 N N . PHE B 2 95 ? 154.536 174.111 172.817 1.00 52.84 95 PHE B N 1
ATOM 4609 C CA . PHE B 2 95 ? 154.867 174.071 171.391 1.00 52.84 95 PHE B CA 1
ATOM 4610 C C . PHE B 2 95 ? 156.179 174.761 171.019 1.00 52.84 95 PHE B C 1
ATOM 4611 O O . PHE B 2 95 ? 156.908 174.233 170.169 1.00 52.84 95 PHE B O 1
ATOM 4619 N N . PRO B 2 96 ? 156.496 175.950 171.553 1.00 52.96 96 PRO B N 1
ATOM 4620 C CA . PRO B 2 96 ? 157.773 176.585 171.178 1.00 52.96 96 PRO B CA 1
ATOM 4621 C C . PRO B 2 96 ? 158.988 175.679 171.303 1.00 52.96 96 PRO B C 1
ATOM 4622 O O . PRO B 2 96 ? 159.885 175.737 170.454 1.00 52.96 96 PRO B O 1
ATOM 4626 N N . VAL B 2 97 ? 159.031 174.822 172.323 1.00 52.42 97 VAL B N 1
ATOM 4627 C CA . VAL B 2 97 ? 160.208 173.986 172.536 1.00 52.42 97 VAL B CA 1
ATOM 4628 C C . VAL B 2 97 ? 160.331 172.941 171.435 1.00 52.42 97 VAL B C 1
ATOM 4629 O O . VAL B 2 97 ? 161.410 172.743 170.864 1.00 52.42 97 VAL B O 1
ATOM 4633 N N . THR B 2 98 ? 159.232 172.257 171.113 1.00 52.82 98 THR B N 1
ATOM 4634 C CA . THR B 2 98 ? 159.308 171.253 170.060 1.00 52.82 98 THR B CA 1
ATOM 4635 C C . THR B 2 98 ? 159.506 171.894 168.694 1.00 52.82 98 THR B C 1
ATOM 4636 O O . THR B 2 98 ? 160.106 171.280 167.808 1.00 52.82 98 THR B O 1
ATOM 4640 N N . ILE B 2 99 ? 159.059 173.137 168.513 1.00 54.39 99 ILE B N 1
ATOM 4641 C CA . ILE B 2 99 ? 159.324 173.829 167.255 1.00 54.39 99 ILE B CA 1
ATOM 4642 C C . ILE B 2 99 ? 160.806 174.164 167.128 1.00 54.39 99 ILE B C 1
ATOM 4643 O O . ILE B 2 99 ? 161.414 173.973 166.066 1.00 54.39 99 ILE B O 1
ATOM 4648 N N . ARG B 2 100 ? 161.413 174.669 168.203 1.00 58.07 100 ARG B N 1
ATOM 4649 C CA . ARG B 2 100 ? 162.844 174.941 168.178 1.00 58.07 100 ARG B CA 1
ATOM 4650 C C . ARG B 2 100 ? 163.668 173.668 168.085 1.00 58.07 100 ARG B C 1
ATOM 4651 O O . ARG B 2 100 ? 164.821 173.721 167.647 1.00 58.07 100 ARG B O 1
ATOM 4659 N N . LEU B 2 101 ? 163.109 172.530 168.495 1.00 54.12 101 LEU B N 1
ATOM 4660 C CA . LEU B 2 101 ? 163.816 171.266 168.327 1.00 54.12 101 LEU B CA 1
ATOM 4661 C C . LEU B 2 101 ? 163.668 170.730 166.909 1.00 54.12 101 LEU B C 1
ATOM 4662 O O . LEU B 2 101 ? 164.586 170.088 166.390 1.00 54.12 101 LEU B O 1
ATOM 4667 N N . ALA B 2 102 ? 162.521 170.974 166.272 1.00 54.46 102 ALA B N 1
ATOM 4668 C CA . ALA B 2 102 ? 162.293 170.509 164.911 1.00 54.46 102 ALA B CA 1
ATOM 4669 C C . ALA B 2 102 ? 162.930 171.408 163.863 1.00 54.46 102 ALA B C 1
ATOM 4670 O O . ALA B 2 102 ? 163.101 170.972 162.721 1.00 54.46 102 ALA B O 1
ATOM 4672 N N . LEU B 2 103 ? 163.270 172.650 164.212 1.00 56.87 103 LEU B N 1
ATOM 4673 C CA . LEU B 2 103 ? 164.053 173.468 163.288 1.00 56.87 103 LEU B CA 1
ATOM 4674 C C . LEU B 2 103 ? 165.464 172.914 163.140 1.00 56.87 103 LEU B C 1
ATOM 4675 O O . LEU B 2 103 ? 166.003 172.851 162.028 1.00 56.87 103 LEU B O 1
ATOM 4680 N N . ILE B 2 104 ? 166.087 172.526 164.255 1.00 55.71 104 ILE B N 1
ATOM 4681 C CA . ILE B 2 104 ? 167.201 171.596 164.181 1.00 55.71 104 ILE B CA 1
ATOM 4682 C C . ILE B 2 104 ? 166.658 170.230 163.769 1.00 55.71 104 ILE B C 1
ATOM 4683 O O . ILE B 2 104 ? 165.460 169.952 163.880 1.00 55.71 104 ILE B O 1
ATOM 4688 N N . ALA B 2 105 ? 167.539 169.381 163.243 1.00 56.85 105 ALA B N 1
ATOM 4689 C CA . ALA B 2 105 ? 167.197 168.096 162.641 1.00 56.85 105 ALA B CA 1
ATOM 4690 C C . ALA B 2 105 ? 166.425 168.277 161.345 1.00 56.85 105 ALA B C 1
ATOM 4691 O O . ALA B 2 105 ? 166.135 167.289 160.666 1.00 56.85 105 ALA B O 1
ATOM 4693 N N . LEU B 2 106 ? 166.074 169.510 160.988 1.00 58.73 106 LEU B N 1
ATOM 4694 C CA . LEU B 2 106 ? 165.621 169.863 159.656 1.00 58.73 106 LEU B CA 1
ATOM 4695 C C . LEU B 2 106 ? 166.572 170.824 158.973 1.00 58.73 106 LEU B C 1
ATOM 4696 O O . LEU B 2 106 ? 166.615 170.854 157.741 1.00 58.73 106 LEU B O 1
ATOM 4701 N N . ALA B 2 107 ? 167.338 171.599 159.736 1.00 58.61 107 ALA B N 1
ATOM 4702 C CA . ALA B 2 107 ? 168.498 172.296 159.201 1.00 58.61 107 ALA B CA 1
ATOM 4703 C C . ALA B 2 107 ? 169.714 171.389 159.085 1.00 58.61 107 ALA B C 1
ATOM 4704 O O . ALA B 2 107 ? 170.750 171.829 158.578 1.00 58.61 107 ALA B O 1
ATOM 4706 N N . VAL B 2 108 ? 169.618 170.146 159.551 1.00 59.06 108 VAL B N 1
ATOM 4707 C CA . VAL B 2 108 ? 170.700 169.178 159.431 1.00 59.06 108 VAL B CA 1
ATOM 4708 C C . VAL B 2 108 ? 170.416 168.271 158.244 1.00 59.06 108 VAL B C 1
ATOM 4709 O O . VAL B 2 108 ? 171.233 168.156 157.324 1.00 59.06 108 VAL B O 1
ATOM 4713 N N . GLU B 2 109 ? 169.252 167.630 158.260 1.00 61.37 109 GLU B N 1
ATOM 4714 C CA . GLU B 2 109 ? 168.858 166.711 157.195 1.00 61.37 109 GLU B CA 1
ATOM 4715 C C . GLU B 2 109 ? 168.682 167.380 155.832 1.00 61.37 109 GLU B C 1
ATOM 4716 O O . GLU B 2 109 ? 168.583 166.698 154.811 1.00 61.37 109 GLU B O 1
ATOM 4722 N N . ALA B 2 110 ? 168.644 168.708 155.813 1.00 59.44 110 ALA B N 1
ATOM 4723 C CA . ALA B 2 110 ? 168.473 169.439 154.567 1.00 59.44 110 ALA B CA 1
ATOM 4724 C C . ALA B 2 110 ? 169.732 170.153 154.117 1.00 59.44 110 ALA B C 1
ATOM 4725 O O . ALA B 2 110 ? 169.871 170.439 152.928 1.00 59.44 110 ALA B O 1
ATOM 4727 N N . VAL B 2 111 ? 170.642 170.458 155.034 1.00 59.28 111 VAL B N 1
ATOM 4728 C CA . VAL B 2 111 ? 171.946 170.987 154.656 1.00 59.28 111 VAL B CA 1
ATOM 4729 C C . VAL B 2 111 ? 172.928 169.863 154.367 1.00 59.28 111 VAL B C 1
ATOM 4730 O O . VAL B 2 111 ? 173.414 169.730 153.242 1.00 59.28 111 VAL B O 1
ATOM 4734 N N . LEU B 2 112 ? 173.215 169.023 155.367 1.00 59.68 112 LEU B N 1
ATOM 4735 C CA . LEU B 2 112 ? 174.197 167.961 155.177 1.00 59.68 112 LEU B CA 1
ATOM 4736 C C . LEU B 2 112 ? 173.709 166.932 154.167 1.00 59.68 112 LEU B C 1
ATOM 4737 O O . LEU B 2 112 ? 174.472 166.503 153.293 1.00 59.68 112 LEU B O 1
ATOM 4742 N N . GLY B 2 113 ? 172.441 166.532 154.268 1.00 57.50 113 GLY B N 1
ATOM 4743 C CA . GLY B 2 113 ? 171.911 165.541 153.345 1.00 57.50 113 GLY B CA 1
ATOM 4744 C C . GLY B 2 113 ? 172.013 165.980 151.898 1.00 57.50 113 GLY B C 1
ATOM 4745 O O . GLY B 2 113 ? 172.511 165.242 151.046 1.00 57.50 113 GLY B O 1
ATOM 4746 N N . ILE B 2 114 ? 171.562 167.200 151.605 1.00 55.67 114 ILE B N 1
ATOM 4747 C CA . ILE B 2 114 ? 171.580 167.678 150.227 1.00 55.67 114 ILE B CA 1
ATOM 4748 C C . ILE B 2 114 ? 173.008 167.941 149.765 1.00 55.67 114 ILE B C 1
ATOM 4749 O O . ILE B 2 114 ? 173.378 167.603 148.632 1.00 55.67 114 ILE B O 1
ATOM 4754 N N . GLY B 2 115 ? 173.838 168.541 150.624 1.00 57.37 115 GLY B N 1
ATOM 4755 C CA . GLY B 2 115 ? 175.212 168.813 150.250 1.00 57.37 115 GLY B CA 1
ATOM 4756 C C . GLY B 2 115 ? 176.039 167.569 150.020 1.00 57.37 115 GLY B C 1
ATOM 4757 O O . GLY B 2 115 ? 177.039 167.627 149.299 1.00 57.37 115 GLY B O 1
ATOM 4758 N N . PHE B 2 116 ? 175.651 166.445 150.616 1.00 56.46 116 PHE B N 1
ATOM 4759 C CA . PHE B 2 116 ? 176.332 165.193 150.323 1.00 56.46 116 PHE B CA 1
ATOM 4760 C C . PHE B 2 116 ? 175.724 164.485 149.121 1.00 56.46 116 PHE B C 1
ATOM 4761 O O . PHE B 2 116 ? 176.452 163.874 148.329 1.00 56.46 116 PHE B O 1
ATOM 4769 N N . GLY B 2 117 ? 174.402 164.565 148.963 1.00 54.92 117 GLY B N 1
ATOM 4770 C CA . GLY B 2 117 ? 173.765 163.906 147.839 1.00 54.92 117 GLY B CA 1
ATOM 4771 C C . GLY B 2 117 ? 174.160 164.508 146.507 1.00 54.92 117 GLY B C 1
ATOM 4772 O O . GLY B 2 117 ? 174.375 163.787 145.532 1.00 54.92 117 GLY B O 1
ATOM 4773 N N . VAL B 2 118 ? 174.265 165.836 146.447 1.00 53.59 118 VAL B N 1
ATOM 4774 C CA . VAL B 2 118 ? 174.658 166.488 145.200 1.00 53.59 118 VAL B CA 1
ATOM 4775 C C . VAL B 2 118 ? 176.044 166.021 144.770 1.00 53.59 118 VAL B C 1
ATOM 4776 O O . VAL B 2 118 ? 176.276 165.694 143.599 1.00 53.59 118 VAL B O 1
ATOM 4780 N N . ILE B 2 119 ? 176.983 165.970 145.715 1.00 54.20 119 ILE B N 1
ATOM 4781 C CA . ILE B 2 119 ? 178.344 165.558 145.388 1.00 54.20 119 ILE B CA 1
ATOM 4782 C C . ILE B 2 119 ? 178.375 164.090 144.985 1.00 54.20 119 ILE B C 1
ATOM 4783 O O . ILE B 2 119 ? 179.002 163.717 143.986 1.00 54.20 119 ILE B O 1
ATOM 4788 N N . ALA B 2 120 ? 177.696 163.233 145.751 1.00 56.65 120 ALA B N 1
ATOM 4789 C CA . ALA B 2 120 ? 177.686 161.812 145.430 1.00 56.65 120 ALA B CA 1
ATOM 4790 C C . ALA B 2 120 ? 176.952 161.513 144.131 1.00 56.65 120 ALA B C 1
ATOM 4791 O O . ALA B 2 120 ? 177.155 160.441 143.553 1.00 56.65 120 ALA B O 1
ATOM 4793 N N . GLY B 2 121 ? 176.104 162.424 143.664 1.00 55.59 121 GLY B N 1
ATOM 4794 C CA . GLY B 2 121 ? 175.440 162.235 142.392 1.00 55.59 121 GLY B CA 1
ATOM 4795 C C . GLY B 2 121 ? 176.284 162.706 141.229 1.00 55.59 121 GLY B C 1
ATOM 4796 O O . GLY B 2 121 ? 176.379 162.024 140.206 1.00 55.59 121 GLY B O 1
ATOM 4797 N N . LEU B 2 122 ? 176.906 163.877 141.376 1.00 52.65 122 LEU B N 1
ATOM 4798 C CA . LEU B 2 122 ? 177.741 164.403 140.302 1.00 52.65 122 LEU B CA 1
ATOM 4799 C C . LEU B 2 122 ? 179.007 163.575 140.126 1.00 52.65 122 LEU B C 1
ATOM 4800 O O . LEU B 2 122 ? 179.552 163.489 139.020 1.00 52.65 122 LEU B O 1
ATOM 4805 N N . ARG B 2 123 ? 179.495 162.961 141.204 1.00 59.80 123 ARG B N 1
ATOM 4806 C CA . ARG B 2 123 ? 180.690 162.128 141.158 1.00 59.80 123 ARG B CA 1
ATOM 4807 C C . ARG B 2 123 ? 180.379 160.656 141.404 1.00 59.80 123 ARG B C 1
ATOM 4808 O O . ARG B 2 123 ? 181.126 159.975 142.114 1.00 59.80 123 ARG B O 1
ATOM 4816 N N . GLN B 2 124 ? 179.288 160.153 140.834 1.00 61.53 124 GLN B N 1
ATOM 4817 C CA . GLN B 2 124 ? 178.858 158.792 141.098 1.00 61.53 124 GLN B CA 1
ATOM 4818 C C . GLN B 2 124 ? 179.877 157.787 140.564 1.00 61.53 124 GLN B C 1
ATOM 4819 O O . GLN B 2 124 ? 180.761 158.110 139.768 1.00 61.53 124 GLN B O 1
ATOM 4825 N N . GLY B 2 125 ? 179.733 156.543 141.016 1.00 66.91 125 GLY B N 1
ATOM 4826 C CA . GLY B 2 125 ? 180.655 155.487 140.666 1.00 66.91 125 GLY B CA 1
ATOM 4827 C C . GLY B 2 125 ? 181.976 155.523 141.399 1.00 66.91 125 GLY B C 1
ATOM 4828 O O . GLY B 2 125 ? 182.870 154.736 141.064 1.00 66.91 125 GLY B O 1
ATOM 4829 N N . GLY B 2 126 ? 182.133 156.403 142.387 1.00 65.21 126 GLY B N 1
ATOM 4830 C CA . GLY B 2 126 ? 183.389 156.590 143.072 1.00 65.21 126 GLY B CA 1
ATOM 4831 C C . GLY B 2 126 ? 183.396 156.047 144.492 1.00 65.21 126 GLY B C 1
ATOM 4832 O O . GLY B 2 126 ? 182.397 155.568 145.029 1.00 65.21 126 GLY B O 1
ATOM 4833 N N . ILE B 2 127 ? 184.582 156.137 145.097 1.00 63.27 127 ILE B N 1
ATOM 4834 C CA . ILE B 2 127 ? 184.763 155.691 146.475 1.00 63.27 127 ILE B CA 1
ATOM 4835 C C . ILE B 2 127 ? 183.879 156.497 147.416 1.00 63.27 127 ILE B C 1
ATOM 4836 O O . ILE B 2 127 ? 183.276 155.948 148.345 1.00 63.27 127 ILE B O 1
ATOM 4841 N N . PHE B 2 128 ? 183.795 157.811 147.198 1.00 60.88 128 PHE B N 1
ATOM 4842 C CA . PHE B 2 128 ? 182.948 158.648 148.041 1.00 60.88 128 PHE B CA 1
ATOM 4843 C C . PHE B 2 128 ? 181.487 158.239 147.929 1.00 60.88 128 PHE B C 1
ATOM 4844 O O . PHE B 2 128 ? 180.773 158.174 148.937 1.00 60.88 128 PHE B O 1
ATOM 4852 N N . ASP B 2 129 ? 181.018 157.982 146.708 1.00 62.46 129 ASP B N 1
ATOM 4853 C CA . ASP B 2 129 ? 179.645 157.530 146.520 1.00 62.46 129 ASP B CA 1
ATOM 4854 C C . ASP B 2 129 ? 179.397 156.218 147.249 1.00 62.46 129 ASP B C 1
ATOM 4855 O O . ASP B 2 129 ? 178.398 156.068 147.963 1.00 62.46 129 ASP B O 1
ATOM 4860 N N . SER B 2 130 ? 180.289 155.244 147.056 1.00 62.90 130 SER B N 1
ATOM 4861 C CA . SER B 2 130 ? 180.130 153.961 147.732 1.00 62.90 130 SER B CA 1
ATOM 4862 C C . SER B 2 130 ? 180.080 154.141 149.243 1.00 62.90 130 SER B C 1
ATOM 4863 O O . SER B 2 130 ? 179.229 153.549 149.920 1.00 62.90 130 SER B O 1
ATOM 4866 N N . ALA B 2 131 ? 180.972 154.972 149.787 1.00 61.45 131 ALA B N 1
ATOM 4867 C CA . ALA B 2 131 ? 181.027 155.161 151.231 1.00 61.45 131 ALA B CA 1
ATOM 4868 C C . ALA B 2 131 ? 179.766 155.836 151.751 1.00 61.45 131 ALA B C 1
ATOM 4869 O O . ALA B 2 131 ? 179.224 155.432 152.786 1.00 61.45 131 ALA B O 1
ATOM 4871 N N . VAL B 2 132 ? 179.272 156.858 151.049 1.00 61.12 132 VAL B N 1
ATOM 4872 C CA . VAL B 2 132 ? 178.095 157.554 151.556 1.00 61.12 132 VAL B CA 1
ATOM 4873 C C . VAL B 2 132 ? 176.866 156.658 151.466 1.00 61.12 132 VAL B C 1
ATOM 4874 O O . VAL B 2 132 ? 176.017 156.675 152.365 1.00 61.12 132 VAL B O 1
ATOM 4878 N N . LEU B 2 133 ? 176.768 155.819 150.430 1.00 61.40 133 LEU B N 1
ATOM 4879 C CA . LEU B 2 133 ? 175.641 154.893 150.360 1.00 61.40 133 LEU B CA 1
ATOM 4880 C C . LEU B 2 133 ? 175.713 153.844 151.463 1.00 61.40 133 LEU B C 1
ATOM 4881 O O . LEU B 2 133 ? 174.701 153.542 152.109 1.00 61.40 133 LEU B O 1
ATOM 4886 N N . VAL B 2 134 ? 176.900 153.278 151.702 1.00 61.53 134 VAL B N 1
ATOM 4887 C CA . VAL B 2 134 ? 177.002 152.242 152.722 1.00 61.53 134 VAL B CA 1
ATOM 4888 C C . VAL B 2 134 ? 176.853 152.825 154.122 1.00 61.53 134 VAL B C 1
ATOM 4889 O O . VAL B 2 134 ? 176.485 152.099 155.052 1.00 61.53 134 VAL B O 1
ATOM 4893 N N . THR B 2 135 ? 177.111 154.123 154.302 1.00 59.39 135 THR B N 1
ATOM 4894 C CA . THR B 2 135 ? 176.862 154.744 155.599 1.00 59.39 135 THR B CA 1
ATOM 4895 C C . THR B 2 135 ? 175.393 155.101 155.785 1.00 59.39 135 THR B C 1
ATOM 4896 O O . THR B 2 135 ? 174.860 154.970 156.896 1.00 59.39 135 THR B O 1
ATOM 4900 N N . GLY B 2 136 ? 174.727 155.562 154.724 1.00 57.81 136 GLY B N 1
ATOM 4901 C CA . GLY B 2 136 ? 173.299 155.795 154.811 1.00 57.81 136 GLY B CA 1
ATOM 4902 C C . GLY B 2 136 ? 172.515 154.525 155.050 1.00 57.81 136 GLY B C 1
ATOM 4903 O O . GLY B 2 136 ? 171.505 154.541 155.756 1.00 57.81 136 GLY B O 1
ATOM 4904 N N . LEU B 2 137 ? 172.969 153.408 154.480 1.00 58.97 137 LEU B N 1
ATOM 4905 C CA . LEU B 2 137 ? 172.297 152.137 154.720 1.00 58.97 137 LEU B CA 1
ATOM 4906 C C . LEU B 2 137 ? 172.534 151.605 156.125 1.00 58.97 137 LEU B C 1
ATOM 4907 O O . LEU B 2 137 ? 171.758 150.763 156.587 1.00 58.97 137 LEU B O 1
ATOM 4912 N N . VAL B 2 138 ? 173.578 152.067 156.806 1.00 57.72 138 VAL B N 1
ATOM 4913 C CA . VAL B 2 138 ? 173.849 151.647 158.176 1.00 57.72 138 VAL B CA 1
ATOM 4914 C C . VAL B 2 138 ? 173.100 152.513 159.179 1.00 57.72 138 VAL B C 1
ATOM 4915 O O . VAL B 2 138 ? 172.588 152.008 160.180 1.00 57.72 138 VAL B O 1
ATOM 4919 N N . ILE B 2 139 ? 173.019 153.820 158.922 1.00 57.13 139 ILE B N 1
ATOM 4920 C CA . ILE B 2 139 ? 172.378 154.717 159.881 1.00 57.13 139 ILE B CA 1
ATOM 4921 C C . ILE B 2 139 ? 170.903 154.371 160.063 1.00 57.13 139 ILE B C 1
ATOM 4922 O O . ILE B 2 139 ? 170.340 154.576 161.145 1.00 57.13 139 ILE B O 1
ATOM 4927 N N . ILE B 2 140 ? 170.260 153.814 159.034 1.00 56.59 140 ILE B N 1
ATOM 4928 C CA . ILE B 2 140 ? 168.854 153.443 159.175 1.00 56.59 140 ILE B CA 1
ATOM 4929 C C . ILE B 2 140 ? 168.702 152.186 160.018 1.00 56.59 140 ILE B C 1
ATOM 4930 O O . ILE B 2 140 ? 167.687 152.010 160.703 1.00 56.59 140 ILE B O 1
ATOM 4935 N N . ALA B 2 141 ? 169.691 151.290 159.980 1.00 54.76 141 ALA B N 1
ATOM 4936 C CA . ALA B 2 141 ? 169.590 150.036 160.718 1.00 54.76 141 ALA B CA 1
ATOM 4937 C C . ALA B 2 141 ? 169.447 150.283 162.214 1.00 54.76 141 ALA B C 1
ATOM 4938 O O . ALA B 2 141 ? 168.555 149.728 162.864 1.00 54.76 141 ALA B O 1
ATOM 4940 N N . ILE B 2 142 ? 170.320 151.114 162.774 1.00 51.04 142 ILE B N 1
ATOM 4941 C CA . ILE B 2 142 ? 170.331 151.406 164.206 1.00 51.04 142 ILE B CA 1
ATOM 4942 C C . ILE B 2 142 ? 169.005 152.035 164.618 1.00 51.04 142 ILE B C 1
ATOM 4943 O O . ILE B 2 142 ? 168.628 153.087 164.083 1.00 51.04 142 ILE B O 1
ATOM 4948 N N . PRO B 2 143 ? 168.266 151.428 165.546 1.00 49.91 143 PRO B N 1
ATOM 4949 C CA . PRO B 2 143 ? 167.013 152.031 166.013 1.00 49.91 143 PRO B CA 1
ATOM 4950 C C . PRO B 2 143 ? 167.251 153.392 166.649 1.00 49.91 143 PRO B C 1
ATOM 4951 O O . PRO B 2 143 ? 168.376 153.791 166.951 1.00 49.91 143 PRO B O 1
ATOM 4955 N N . ILE B 2 144 ? 166.150 154.112 166.863 1.00 49.88 144 ILE B N 1
ATOM 4956 C CA . ILE B 2 144 ? 166.252 155.486 167.343 1.00 49.88 144 ILE B CA 1
ATOM 4957 C C . ILE B 2 144 ? 166.616 155.521 168.822 1.00 49.88 144 ILE B C 1
ATOM 4958 O O . ILE B 2 144 ? 167.441 156.337 169.247 1.00 49.88 144 ILE B O 1
ATOM 4963 N N . PHE B 2 145 ? 166.026 154.637 169.628 1.00 49.53 145 PHE B N 1
ATOM 4964 C CA . PHE B 2 145 ? 166.217 154.731 171.072 1.00 49.53 145 PHE B CA 1
ATOM 4965 C C . PHE B 2 145 ? 167.625 154.316 171.480 1.00 49.53 145 PHE B C 1
ATOM 4966 O O . PHE B 2 145 ? 168.243 154.961 172.336 1.00 49.53 145 PHE B O 1
ATOM 4974 N N . VAL B 2 146 ? 168.159 153.258 170.869 1.00 50.05 146 VAL B N 1
ATOM 4975 C CA . VAL B 2 146 ? 169.499 152.812 171.232 1.00 50.05 146 VAL B CA 1
ATOM 4976 C C . VAL B 2 146 ? 170.543 153.812 170.751 1.00 50.05 146 VAL B C 1
ATOM 4977 O O . VAL B 2 146 ? 171.517 154.098 171.458 1.00 50.05 146 VAL B O 1
ATOM 4981 N N . LEU B 2 147 ? 170.343 154.387 169.564 1.00 49.85 147 LEU B N 1
ATOM 4982 C CA . LEU B 2 147 ? 171.242 155.431 169.087 1.00 49.85 147 LEU B CA 1
ATOM 4983 C C . LEU B 2 147 ? 171.195 156.649 169.998 1.00 49.85 147 LEU B C 1
ATOM 4984 O O . LEU B 2 147 ? 172.238 157.220 170.343 1.00 49.85 147 LEU B O 1
ATOM 4989 N N . GLY B 2 148 ? 169.991 157.055 170.403 1.00 49.96 148 GLY B N 1
ATOM 4990 C CA . GLY B 2 148 ? 169.864 158.192 171.297 1.00 49.96 148 GLY B CA 1
ATOM 4991 C C . GLY B 2 148 ? 170.561 157.967 172.622 1.00 49.96 148 GLY B C 1
ATOM 4992 O O . GLY B 2 148 ? 171.294 158.831 173.105 1.00 49.96 148 GLY B O 1
ATOM 4993 N N . PHE B 2 149 ? 170.354 156.795 173.225 1.00 50.80 149 PHE B N 1
ATOM 4994 C CA . PHE B 2 149 ? 170.974 156.539 174.519 1.00 50.80 149 PHE B CA 1
ATOM 4995 C C . PHE B 2 149 ? 172.485 156.405 174.395 1.00 50.80 149 PHE B C 1
ATOM 4996 O O . PHE B 2 149 ? 173.223 156.839 175.287 1.00 50.80 149 PHE B O 1
ATOM 5004 N N . LEU B 2 150 ? 172.971 155.812 173.302 1.00 49.49 150 LEU B N 1
ATOM 5005 C CA . LEU B 2 150 ? 174.412 155.701 173.115 1.00 49.49 150 LEU B CA 1
ATOM 5006 C C . LEU B 2 150 ? 175.051 157.072 172.954 1.00 49.49 150 LEU B C 1
ATOM 5007 O O . LEU B 2 150 ? 176.104 157.347 173.542 1.00 49.49 150 LEU B O 1
ATOM 5012 N N . ALA B 2 151 ? 174.430 157.946 172.158 1.00 49.63 151 ALA B N 1
ATOM 5013 C CA . ALA B 2 151 ? 174.943 159.303 172.022 1.00 49.63 151 ALA B CA 1
ATOM 5014 C C . ALA B 2 151 ? 174.907 160.036 173.354 1.00 49.63 151 ALA B C 1
ATOM 5015 O O . ALA B 2 151 ? 175.874 160.715 173.723 1.00 49.63 151 ALA B O 1
ATOM 5017 N N . GLN B 2 152 ? 173.803 159.903 174.095 1.00 50.37 152 GLN B N 1
ATOM 5018 C CA . GLN B 2 152 ? 173.694 160.563 175.391 1.00 50.37 152 GLN B CA 1
ATOM 5019 C C . GLN B 2 152 ? 174.806 160.115 176.323 1.00 50.37 152 GLN B C 1
ATOM 5020 O O . GLN B 2 152 ? 175.491 160.943 176.928 1.00 50.37 152 GLN B O 1
ATOM 5026 N N . PHE B 2 153 ? 175.015 158.804 176.438 1.00 50.77 153 PHE B N 1
ATOM 5027 C CA . PHE B 2 153 ? 176.117 158.302 177.249 1.00 50.77 153 PHE B CA 1
ATOM 5028 C C . PHE B 2 153 ? 177.441 158.895 176.788 1.00 50.77 153 PHE B C 1
ATOM 5029 O O . PHE B 2 153 ? 178.068 159.680 177.509 1.00 50.77 153 PHE B O 1
ATOM 5037 N N . LEU B 2 154 ? 177.835 158.587 175.548 1.00 50.57 154 LEU B N 1
ATOM 5038 C CA . LEU B 2 154 ? 179.163 158.935 175.054 1.00 50.57 154 LEU B CA 1
ATOM 5039 C C . LEU B 2 154 ? 179.464 160.420 175.201 1.00 50.57 154 LEU B C 1
ATOM 5040 O O . LEU B 2 154 ? 180.603 160.800 175.492 1.00 50.57 154 LEU B O 1
ATOM 5045 N N . PHE B 2 155 ? 178.465 161.279 175.013 1.00 51.13 155 PHE B N 1
ATOM 5046 C CA . PHE B 2 155 ? 178.764 162.704 175.056 1.00 51.13 155 PHE B CA 1
ATOM 5047 C C . PHE B 2 155 ? 178.537 163.314 176.435 1.00 51.13 155 PHE B C 1
ATOM 5048 O O . PHE B 2 155 ? 179.419 163.999 176.955 1.00 51.13 155 PHE B O 1
ATOM 5056 N N . GLY B 2 156 ? 177.371 163.099 177.043 1.00 54.93 156 GLY B N 1
ATOM 5057 C CA . GLY B 2 156 ? 177.124 163.681 178.349 1.00 54.93 156 GLY B CA 1
ATOM 5058 C C . GLY B 2 156 ? 178.020 163.107 179.431 1.00 54.93 156 GLY B C 1
ATOM 5059 O O . GLY B 2 156 ? 178.695 163.851 180.147 1.00 54.93 156 GLY B O 1
ATOM 5060 N N . VAL B 2 157 ? 178.043 161.781 179.571 1.00 55.31 157 VAL B N 1
ATOM 5061 C CA . VAL B 2 157 ? 178.680 161.174 180.734 1.00 55.31 157 VAL B CA 1
ATOM 5062 C C . VAL B 2 157 ? 180.184 161.050 180.530 1.00 55.31 157 VAL B C 1
ATOM 5063 O O . VAL B 2 157 ? 180.980 161.574 181.317 1.00 55.31 157 VAL B O 1
ATOM 5067 N N . GLN B 2 158 ? 180.595 160.358 179.466 1.00 58.56 158 GLN B N 1
ATOM 5068 C CA . GLN B 2 158 ? 181.993 159.960 179.329 1.00 58.56 158 GLN B CA 1
ATOM 5069 C C . GLN B 2 158 ? 182.889 161.152 179.008 1.00 58.56 158 GLN B C 1
ATOM 5070 O O . GLN B 2 158 ? 183.760 161.521 179.803 1.00 58.56 158 GLN B O 1
ATOM 5076 N N . LEU B 2 159 ? 182.695 161.768 177.844 1.00 57.73 159 LEU B N 1
ATOM 5077 C CA . LEU B 2 159 ? 183.469 162.942 177.435 1.00 57.73 159 LEU B CA 1
ATOM 5078 C C . LEU B 2 159 ? 182.593 164.167 177.662 1.00 57.73 159 LEU B C 1
ATOM 5079 O O . LEU B 2 159 ? 181.922 164.642 176.747 1.00 57.73 159 LEU B O 1
ATOM 5084 N N . GLU B 2 160 ? 182.640 164.714 178.876 1.00 57.60 160 GLU B N 1
ATOM 5085 C CA . GLU B 2 160 ? 181.649 165.704 179.279 1.00 57.60 160 GLU B CA 1
ATOM 5086 C C . GLU B 2 160 ? 181.720 166.941 178.396 1.00 57.60 160 GLU B C 1
ATOM 5087 O O . GLU B 2 160 ? 182.608 167.783 178.553 1.00 57.60 160 GLU B O 1
ATOM 5093 N N . ILE B 2 161 ? 180.776 167.047 177.464 1.00 53.31 161 ILE B N 1
ATOM 5094 C CA . ILE B 2 161 ? 180.699 168.166 176.535 1.00 53.31 161 ILE B CA 1
ATOM 5095 C C . ILE B 2 161 ? 179.292 168.741 176.580 1.00 53.31 161 ILE B C 1
ATOM 5096 O O . ILE B 2 161 ? 179.099 169.934 176.832 1.00 53.31 161 ILE B O 1
ATOM 5101 N N . ALA B 2 162 ? 178.311 167.893 176.330 1.00 52.12 162 ALA B N 1
ATOM 5102 C CA . ALA B 2 162 ? 176.902 168.232 176.296 1.00 52.12 162 ALA B CA 1
ATOM 5103 C C . ALA B 2 162 ? 176.239 167.891 177.619 1.00 52.12 162 ALA B C 1
ATOM 5104 O O . ALA B 2 162 ? 176.742 167.063 178.384 1.00 52.12 162 ALA B O 1
ATOM 5106 N N . PRO B 2 163 ? 175.106 168.514 177.932 1.00 51.26 163 PRO B N 1
ATOM 5107 C CA . PRO B 2 163 ? 174.381 168.136 179.147 1.00 51.26 163 PRO B CA 1
ATOM 5108 C C . PRO B 2 163 ? 173.679 166.802 178.969 1.00 51.26 163 PRO B C 1
ATOM 5109 O O . PRO B 2 163 ? 173.288 166.420 177.864 1.00 51.26 163 PRO B O 1
ATOM 5113 N N . VAL B 2 164 ? 173.522 166.088 180.084 1.00 49.31 164 VAL B N 1
ATOM 5114 C CA . VAL B 2 164 ? 172.898 164.771 180.030 1.00 49.31 164 VAL B CA 1
ATOM 5115 C C . VAL B 2 164 ? 171.414 164.896 179.709 1.00 49.31 164 VAL B C 1
ATOM 5116 O O . VAL B 2 164 ? 170.879 164.146 178.885 1.00 49.31 164 VAL B O 1
ATOM 5120 N N . THR B 2 165 ? 170.726 165.836 180.353 1.00 47.46 165 THR B N 1
ATOM 5121 C CA . THR B 2 165 ? 169.328 166.125 180.073 1.00 47.46 165 THR B CA 1
ATOM 5122 C C . THR B 2 165 ? 169.143 167.629 179.962 1.00 47.46 165 THR B C 1
ATOM 5123 O O . THR B 2 165 ? 169.808 168.403 180.654 1.00 47.46 165 THR B O 1
ATOM 5127 N N . VAL B 2 166 ? 168.225 168.039 179.088 1.00 50.43 166 VAL B N 1
ATOM 5128 C CA . VAL B 2 166 ? 167.990 169.463 178.878 1.00 50.43 166 VAL B CA 1
ATOM 5129 C C . VAL B 2 166 ? 167.259 170.059 180.074 1.00 50.43 166 VAL B C 1
ATOM 5130 O O . VAL B 2 166 ? 167.770 170.956 180.753 1.00 50.43 166 VAL B O 1
ATOM 5134 N N . GLY B 2 167 ? 166.057 169.564 180.351 1.00 54.08 167 GLY B N 1
ATOM 5135 C CA . GLY B 2 167 ? 165.376 169.881 181.591 1.00 54.08 167 GLY B CA 1
ATOM 5136 C C . GLY B 2 167 ? 164.901 171.308 181.765 1.00 54.08 167 GLY B C 1
ATOM 5137 O O . GLY B 2 167 ? 165.431 172.038 182.607 1.00 54.08 167 GLY B O 1
ATOM 5138 N N . GLU B 2 168 ? 163.934 171.727 180.948 1.00 62.84 168 GLU B N 1
ATOM 5139 C CA . GLU B 2 168 ? 163.154 172.941 181.183 1.00 62.84 168 GLU B CA 1
ATOM 5140 C C . GLU B 2 168 ? 163.963 174.209 180.927 1.00 62.84 168 GLU B C 1
ATOM 5141 O O . GLU B 2 168 ? 163.406 175.310 180.888 1.00 62.84 168 GLU B O 1
ATOM 5147 N N . ARG B 2 169 ? 165.265 174.071 180.697 1.00 63.00 169 ARG B N 1
ATOM 5148 C CA . ARG B 2 169 ? 166.121 175.179 180.276 1.00 63.00 169 ARG B CA 1
ATOM 5149 C C . ARG B 2 169 ? 166.639 174.809 178.894 1.00 63.00 169 ARG B C 1
ATOM 5150 O O . ARG B 2 169 ? 167.720 174.236 178.749 1.00 63.00 169 ARG B O 1
ATOM 5158 N N . ALA B 2 170 ? 165.857 175.139 177.871 1.00 65.63 170 ALA B N 1
ATOM 5159 C CA . ALA B 2 170 ? 166.088 174.654 176.514 1.00 65.63 170 ALA B CA 1
ATOM 5160 C C . ALA B 2 170 ? 166.393 175.829 175.592 1.00 65.63 170 ALA B C 1
ATOM 5161 O O . ALA B 2 170 ? 165.498 176.378 174.947 1.00 65.63 170 ALA B O 1
ATOM 5163 N N . SER B 2 171 ? 167.662 176.208 175.531 1.00 68.50 171 SER B N 1
ATOM 5164 C CA . SER B 2 171 ? 168.143 177.101 174.494 1.00 68.50 171 SER B CA 1
ATOM 5165 C C . SER B 2 171 ? 168.751 176.279 173.363 1.00 68.50 171 SER B C 1
ATOM 5166 O O . SER B 2 171 ? 168.998 175.081 173.501 1.00 68.50 171 SER B O 1
ATOM 5169 N N . VAL B 2 172 ? 169.000 176.937 172.228 1.00 65.28 172 VAL B N 1
ATOM 5170 C CA . VAL B 2 172 ? 169.605 176.251 171.091 1.00 65.28 172 VAL B CA 1
ATOM 5171 C C . VAL B 2 172 ? 171.008 175.752 171.398 1.00 65.28 172 VAL B C 1
ATOM 5172 O O . VAL B 2 172 ? 171.510 174.863 170.702 1.00 65.28 172 VAL B O 1
ATOM 5176 N N . GLY B 2 173 ? 171.643 176.279 172.439 1.00 62.36 173 GLY B N 1
ATOM 5177 C CA . GLY B 2 173 ? 172.931 175.778 172.866 1.00 62.36 173 GLY B CA 1
ATOM 5178 C C . GLY B 2 173 ? 172.885 174.323 173.281 1.00 62.36 173 GLY B C 1
ATOM 5179 O O . GLY B 2 173 ? 173.553 173.480 172.676 1.00 62.36 173 GLY B O 1
ATOM 5180 N N . ARG B 2 174 ? 172.097 174.013 174.305 1.00 56.65 174 ARG B N 1
ATOM 5181 C CA . ARG B 2 174 ? 172.022 172.660 174.837 1.00 56.65 174 ARG B CA 1
ATOM 5182 C C . ARG B 2 174 ? 170.930 171.817 174.193 1.00 56.65 174 ARG B C 1
ATOM 5183 O O . ARG B 2 174 ? 170.741 170.666 174.596 1.00 56.65 174 ARG B O 1
ATOM 5191 N N . LEU B 2 175 ? 170.209 172.355 173.214 1.00 54.40 175 LEU B N 1
ATOM 5192 C CA . LEU B 2 175 ? 169.236 171.596 172.443 1.00 54.40 175 LEU B CA 1
ATOM 5193 C C . LEU B 2 175 ? 169.829 171.080 171.140 1.00 54.40 175 LEU B C 1
ATOM 5194 O O . LEU B 2 175 ? 169.087 170.775 170.201 1.00 54.40 175 LEU B O 1
ATOM 5199 N N . LEU B 2 176 ? 171.153 170.977 171.067 1.00 51.48 176 LEU B N 1
ATOM 5200 C CA . LEU B 2 176 ? 171.841 170.696 169.816 1.00 51.48 176 LEU B CA 1
ATOM 5201 C C . LEU B 2 176 ? 172.132 169.214 169.630 1.00 51.48 176 LEU B C 1
ATOM 5202 O O . LEU B 2 176 ? 172.128 168.728 168.494 1.00 51.48 176 LEU B O 1
ATOM 5207 N N . LEU B 2 177 ? 172.368 168.483 170.713 1.00 48.18 177 LEU B N 1
ATOM 5208 C CA . LEU B 2 177 ? 172.605 167.048 170.630 1.00 48.18 177 LEU B CA 1
ATOM 5209 C C . LEU B 2 177 ? 171.312 166.280 170.362 1.00 48.18 177 LEU B C 1
ATOM 5210 O O . LEU B 2 177 ? 171.307 165.383 169.506 1.00 48.18 177 LEU B O 1
ATOM 5215 N N . PRO B 2 178 ? 170.201 166.574 171.056 1.00 48.78 178 PRO B N 1
ATOM 5216 C CA . PRO B 2 178 ? 168.941 165.916 170.677 1.00 48.78 178 PRO B CA 1
ATOM 5217 C C . PRO B 2 178 ? 168.546 166.183 169.239 1.00 48.78 178 PRO B C 1
ATOM 5218 O O . PRO B 2 178 ? 168.015 165.289 168.571 1.00 48.78 178 PRO B O 1
ATOM 5222 N N . GLY B 2 179 ? 168.792 167.395 168.740 1.00 49.95 179 GLY B N 1
ATOM 5223 C CA . GLY B 2 179 ? 168.490 167.683 167.348 1.00 49.95 179 GLY B CA 1
ATOM 5224 C C . GLY B 2 179 ? 169.278 166.808 166.394 1.00 49.95 179 GLY B C 1
ATOM 5225 O O . GLY B 2 179 ? 168.727 166.251 165.444 1.00 49.95 179 GLY B O 1
ATOM 5226 N N . ILE B 2 180 ? 170.584 166.678 166.633 1.00 48.94 180 ILE B N 1
ATOM 5227 C CA . ILE B 2 180 ? 171.415 165.833 165.779 1.00 48.94 180 ILE B CA 1
ATOM 5228 C C . ILE B 2 180 ? 170.952 164.385 165.849 1.00 48.94 180 ILE B C 1
ATOM 5229 O O . ILE B 2 180 ? 170.892 163.687 164.830 1.00 48.94 180 ILE B O 1
ATOM 5234 N N . VAL B 2 181 ? 170.621 163.907 167.051 1.00 51.57 181 VAL B N 1
ATOM 5235 C CA . VAL B 2 181 ? 170.180 162.522 167.197 1.00 51.57 181 VAL B CA 1
ATOM 5236 C C . VAL B 2 181 ? 168.872 162.293 166.451 1.00 51.57 181 VAL B C 1
ATOM 5237 O O . VAL B 2 181 ? 168.677 161.252 165.813 1.00 51.57 181 VAL B O 1
ATOM 5241 N N . LEU B 2 182 ? 167.960 163.263 166.508 1.00 52.68 182 LEU B N 1
ATOM 5242 C CA . LEU B 2 182 ? 166.676 163.107 165.837 1.00 52.68 182 LEU B CA 1
ATOM 5243 C C . LEU B 2 182 ? 166.806 163.265 164.327 1.00 52.68 182 LEU B C 1
ATOM 5244 O O . LEU B 2 182 ? 166.004 162.698 163.576 1.00 52.68 182 LEU B O 1
ATOM 5249 N N . GLY B 2 183 ? 167.803 164.013 163.865 1.00 55.50 183 GLY B N 1
ATOM 5250 C CA . GLY B 2 183 ? 167.945 164.260 162.445 1.00 55.50 183 GLY B CA 1
ATOM 5251 C C . GLY B 2 183 ? 168.794 163.248 161.708 1.00 55.50 183 GLY B C 1
ATOM 5252 O O . GLY B 2 183 ? 168.628 163.072 160.497 1.00 55.50 183 GLY B O 1
ATOM 5253 N N . ALA B 2 184 ? 169.714 162.588 162.419 1.00 56.75 184 ALA B N 1
ATOM 5254 C CA . ALA B 2 184 ? 170.534 161.559 161.788 1.00 56.75 184 ALA B CA 1
ATOM 5255 C C . ALA B 2 184 ? 169.664 160.449 161.224 1.00 56.75 184 ALA B C 1
ATOM 5256 O O . ALA B 2 184 ? 169.972 159.878 160.172 1.00 56.75 184 ALA B O 1
ATOM 5258 N N . MET B 2 185 ? 168.574 160.128 161.910 1.00 61.81 185 MET B N 1
ATOM 5259 C CA . MET B 2 185 ? 167.503 159.375 161.282 1.00 61.81 185 MET B CA 1
ATOM 5260 C C . MET B 2 185 ? 166.745 160.321 160.362 1.00 61.81 185 MET B C 1
ATOM 5261 O O . MET B 2 185 ? 166.386 161.431 160.767 1.00 61.81 185 MET B O 1
ATOM 5266 N N . SER B 2 186 ? 166.525 159.890 159.123 1.00 60.51 186 SER B N 1
ATOM 5267 C CA . SER B 2 186 ? 165.964 160.645 158.002 1.00 60.51 186 SER B CA 1
ATOM 5268 C C . SER B 2 186 ? 166.993 161.590 157.390 1.00 60.51 186 SER B C 1
ATOM 5269 O O . SER B 2 186 ? 166.685 162.233 156.384 1.00 60.51 186 SER B O 1
ATOM 5272 N N . PHE B 2 187 ? 168.195 161.707 157.959 1.00 58.66 187 PHE B N 1
ATOM 5273 C CA . PHE B 2 187 ? 169.318 162.208 157.183 1.00 58.66 187 PHE B CA 1
ATOM 5274 C C . PHE B 2 187 ? 169.891 161.137 156.270 1.00 58.66 187 PHE B C 1
ATOM 5275 O O . PHE B 2 187 ? 170.538 161.469 155.273 1.00 58.66 187 PHE B O 1
ATOM 5283 N N . ALA B 2 188 ? 169.646 159.866 156.574 1.00 58.31 188 ALA B N 1
ATOM 5284 C CA . ALA B 2 188 ? 170.063 158.771 155.714 1.00 58.31 188 ALA B CA 1
ATOM 5285 C C . ALA B 2 188 ? 169.067 158.490 154.599 1.00 58.31 188 ALA B C 1
ATOM 5286 O O . ALA B 2 188 ? 169.293 157.574 153.804 1.00 58.31 188 ALA B O 1
ATOM 5288 N N . TYR B 2 189 ? 167.975 159.246 154.529 1.00 59.94 189 TYR B N 1
ATOM 5289 C CA . TYR B 2 189 ? 167.034 159.185 153.420 1.00 59.94 189 TYR B CA 1
ATOM 5290 C C . TYR B 2 189 ? 167.217 160.333 152.441 1.00 59.94 189 TYR B C 1
ATOM 5291 O O . TYR B 2 189 ? 167.124 160.131 151.227 1.00 59.94 189 TYR B O 1
ATOM 5300 N N . VAL B 2 190 ? 167.498 161.531 152.947 1.00 59.26 190 VAL B N 1
ATOM 5301 C CA . VAL B 2 190 ? 167.634 162.725 152.123 1.00 59.26 190 VAL B CA 1
ATOM 5302 C C . VAL B 2 190 ? 169.070 162.769 151.613 1.00 59.26 190 VAL B C 1
ATOM 5303 O O . VAL B 2 190 ? 169.512 163.763 151.030 1.00 59.26 190 VAL B O 1
ATOM 5307 N N . VAL B 2 191 ? 169.814 161.691 151.836 1.00 57.29 191 VAL B N 1
ATOM 5308 C CA . VAL B 2 191 ? 171.122 161.524 151.222 1.00 57.29 191 VAL B CA 1
ATOM 5309 C C . VAL B 2 191 ? 171.139 160.370 150.229 1.00 57.29 191 VAL B C 1
ATOM 5310 O O . VAL B 2 191 ? 172.013 160.344 149.349 1.00 57.29 191 VAL B O 1
ATOM 5314 N N . ARG B 2 192 ? 170.200 159.432 150.326 1.00 58.08 192 ARG B N 1
ATOM 5315 C CA . ARG B 2 192 ? 170.068 158.351 149.363 1.00 58.08 192 ARG B CA 1
ATOM 5316 C C . ARG B 2 192 ? 168.965 158.599 148.347 1.00 58.08 192 ARG B C 1
ATOM 5317 O O . ARG B 2 192 ? 168.858 157.844 147.377 1.00 58.08 192 ARG B O 1
ATOM 5325 N N . LEU B 2 193 ? 168.141 159.624 148.550 1.00 57.06 193 LEU B N 1
ATOM 5326 C CA . LEU B 2 193 ? 167.137 159.998 147.565 1.00 57.06 193 LEU B CA 1
ATOM 5327 C C . LEU B 2 193 ? 167.655 161.050 146.595 1.00 57.06 193 LEU B C 1
ATOM 5328 O O . LEU B 2 193 ? 167.483 160.916 145.379 1.00 57.06 193 LEU B O 1
ATOM 5333 N N . THR B 2 194 ? 168.289 162.103 147.112 1.00 55.96 194 THR B N 1
ATOM 5334 C CA . THR B 2 194 ? 168.789 163.147 146.229 1.00 55.96 194 THR B CA 1
ATOM 5335 C C . THR B 2 194 ? 169.949 162.648 145.381 1.00 55.96 194 THR B C 1
ATOM 5336 O O . THR B 2 194 ? 170.116 163.098 144.244 1.00 55.96 194 THR B O 1
ATOM 5340 N N . ARG B 2 195 ? 170.743 161.711 145.898 1.00 56.16 195 ARG B N 1
ATOM 5341 C CA . ARG B 2 195 ? 171.808 161.131 145.089 1.00 56.16 195 ARG B CA 1
ATOM 5342 C C . ARG B 2 195 ? 171.231 160.360 143.911 1.00 56.16 195 ARG B C 1
ATOM 5343 O O . ARG B 2 195 ? 171.687 160.511 142.773 1.00 56.16 195 ARG B O 1
ATOM 5351 N N . SER B 2 196 ? 170.218 159.531 144.166 1.00 57.08 196 SER B N 1
ATOM 5352 C CA . SER B 2 196 ? 169.595 158.762 143.098 1.00 57.08 196 SER B CA 1
ATOM 5353 C C . SER B 2 196 ? 168.807 159.641 142.142 1.00 57.08 196 SER B C 1
ATOM 5354 O O . SER B 2 196 ? 168.606 159.254 140.986 1.00 57.08 196 SER B O 1
ATOM 5357 N N . ALA B 2 197 ? 168.346 160.806 142.596 1.00 54.21 197 ALA B N 1
ATOM 5358 C CA . ALA B 2 197 ? 167.687 161.739 141.692 1.00 54.21 197 ALA B CA 1
ATOM 5359 C C . ALA B 2 197 ? 168.696 162.440 140.791 1.00 54.21 197 ALA B C 1
ATOM 5360 O O . ALA B 2 197 ? 168.502 162.521 139.575 1.00 54.21 197 ALA B O 1
ATOM 5362 N N . VAL B 2 198 ? 169.783 162.947 141.375 1.00 52.11 198 VAL B N 1
ATOM 5363 C CA . VAL B 2 198 ? 170.775 163.687 140.604 1.00 52.11 198 VAL B CA 1
ATOM 5364 C C . VAL B 2 198 ? 171.497 162.771 139.625 1.00 52.11 198 VAL B C 1
ATOM 5365 O O . VAL B 2 198 ? 171.731 163.141 138.468 1.00 52.11 198 VAL B O 1
ATOM 5369 N N . ALA B 2 199 ? 171.869 161.565 140.065 1.00 54.72 199 ALA B N 1
ATOM 5370 C CA . ALA B 2 199 ? 172.632 160.675 139.198 1.00 54.72 199 ALA B CA 1
ATOM 5371 C C . ALA B 2 199 ? 171.823 160.237 137.986 1.00 54.72 199 ALA B C 1
ATOM 5372 O O . ALA B 2 199 ? 172.400 159.885 136.951 1.00 54.72 199 ALA B O 1
ATOM 5374 N N . ALA B 2 200 ? 170.496 160.250 138.090 1.00 52.95 200 ALA B N 1
ATOM 5375 C CA . ALA B 2 200 ? 169.637 159.885 136.975 1.00 52.95 200 ALA B CA 1
ATOM 5376 C C . ALA B 2 200 ? 169.152 161.084 136.179 1.00 52.95 200 ALA B C 1
ATOM 5377 O O . ALA B 2 200 ? 168.745 160.918 135.025 1.00 52.95 200 ALA B O 1
ATOM 5379 N N . ASN B 2 201 ? 169.183 162.278 136.763 1.00 50.00 201 ASN B N 1
ATOM 5380 C CA . ASN B 2 201 ? 168.787 163.482 136.050 1.00 50.00 201 ASN B CA 1
ATOM 5381 C C . ASN B 2 201 ? 169.947 164.151 135.327 1.00 50.00 201 ASN B C 1
ATOM 5382 O O . ASN B 2 201 ? 169.711 164.955 134.421 1.00 50.00 201 ASN B O 1
ATOM 5387 N N . ALA B 2 202 ? 171.187 163.836 135.694 1.00 48.45 202 ALA B N 1
ATOM 5388 C CA . ALA B 2 202 ? 172.341 164.426 135.029 1.00 48.45 202 ALA B CA 1
ATOM 5389 C C . ALA B 2 202 ? 172.640 163.794 133.679 1.00 48.45 202 ALA B C 1
ATOM 5390 O O . ALA B 2 202 ? 173.623 164.179 133.039 1.00 48.45 202 ALA B O 1
ATOM 5392 N N . HIS B 2 203 ? 171.829 162.835 133.232 1.00 52.12 203 HIS B N 1
ATOM 5393 C CA . HIS B 2 203 ? 171.995 162.217 131.922 1.00 52.12 203 HIS B CA 1
ATOM 5394 C C . HIS B 2 203 ? 170.772 162.426 131.039 1.00 52.12 203 HIS B C 1
ATOM 5395 O O . HIS B 2 203 ? 170.546 161.653 130.104 1.00 52.12 203 HIS B O 1
ATOM 5402 N N . ALA B 2 204 ? 169.978 163.455 131.318 1.00 46.46 204 ALA B N 1
ATOM 5403 C CA . ALA B 2 204 ? 168.801 163.743 130.518 1.00 46.46 204 ALA B CA 1
ATOM 5404 C C . ALA B 2 204 ? 169.216 164.302 129.160 1.00 46.46 204 ALA B C 1
ATOM 5405 O O . ALA B 2 204 ? 170.399 164.418 128.835 1.00 46.46 204 ALA B O 1
ATOM 5407 N N . ASP B 2 205 ? 168.219 164.654 128.352 1.00 46.18 205 ASP B N 1
ATOM 5408 C CA . ASP B 2 205 ? 168.484 165.190 127.024 1.00 46.18 205 ASP B CA 1
ATOM 5409 C C . ASP B 2 205 ? 168.593 166.707 127.027 1.00 46.18 205 ASP B C 1
ATOM 5410 O O . ASP B 2 205 ? 169.458 167.267 126.342 1.00 46.18 205 ASP B O 1
ATOM 5415 N N . TYR B 2 206 ? 167.726 167.389 127.779 1.00 43.02 206 TYR B N 1
ATOM 5416 C CA . TYR B 2 206 ? 167.828 168.838 127.862 1.00 43.02 206 TYR B CA 1
ATOM 5417 C C . TYR B 2 206 ? 169.148 169.275 128.474 1.00 43.02 206 TYR B C 1
ATOM 5418 O O . TYR B 2 206 ? 169.627 170.365 128.158 1.00 43.02 206 TYR B O 1
ATOM 5427 N N . VAL B 2 207 ? 169.769 168.436 129.303 1.00 42.53 207 VAL B N 1
ATOM 5428 C CA . VAL B 2 207 ? 171.084 168.770 129.841 1.00 42.53 207 VAL B CA 1
ATOM 5429 C C . VAL B 2 207 ? 172.127 168.773 128.732 1.00 42.53 207 VAL B C 1
ATOM 5430 O O . VAL B 2 207 ? 172.975 169.671 128.661 1.00 42.53 207 VAL B O 1
ATOM 5434 N N . ARG B 2 208 ? 172.082 167.778 127.847 1.00 43.95 208 ARG B N 1
ATOM 5435 C CA . ARG B 2 208 ? 173.004 167.758 126.717 1.00 43.95 208 ARG B CA 1
ATOM 5436 C C . ARG B 2 208 ? 172.753 168.933 125.784 1.00 43.95 208 ARG B C 1
ATOM 5437 O O . ARG B 2 208 ? 173.700 169.571 125.310 1.00 43.95 208 ARG B O 1
ATOM 5445 N N . THR B 2 209 ? 171.484 169.241 125.512 1.00 40.10 209 THR B N 1
ATOM 5446 C CA . THR B 2 209 ? 171.188 170.372 124.641 1.00 40.10 209 THR B CA 1
ATOM 5447 C C . THR B 2 209 ? 171.610 171.693 125.273 1.00 40.10 209 THR B C 1
ATOM 5448 O O . THR B 2 209 ? 172.007 172.619 124.558 1.00 40.10 209 THR B O 1
ATOM 5452 N N . ALA B 2 210 ? 171.548 171.797 126.601 1.00 38.29 210 ALA B N 1
ATOM 5453 C CA . ALA B 2 210 ? 171.956 173.020 127.277 1.00 38.29 210 ALA B CA 1
ATOM 5454 C C . ALA B 2 210 ? 173.466 173.155 127.357 1.00 38.29 210 ALA B C 1
ATOM 5455 O O . ALA B 2 210 ? 173.984 174.274 127.320 1.00 38.29 210 ALA B O 1
ATOM 5457 N N . THR B 2 211 ? 174.187 172.043 127.479 1.00 37.00 211 THR B N 1
ATOM 5458 C CA . THR B 2 211 ? 175.640 172.116 127.493 1.00 37.00 211 THR B CA 1
ATOM 5459 C C . THR B 2 211 ? 176.225 172.227 126.096 1.00 37.00 211 THR B C 1
ATOM 5460 O O . THR B 2 211 ? 177.389 172.611 125.958 1.00 37.00 211 THR B O 1
ATOM 5464 N N . ALA B 2 212 ? 175.450 171.905 125.063 1.00 36.22 212 ALA B N 1
ATOM 5465 C CA . ALA B 2 212 ? 175.907 172.021 123.688 1.00 36.22 212 ALA B CA 1
ATOM 5466 C C . ALA B 2 212 ? 175.650 173.397 123.096 1.00 36.22 212 ALA B C 1
ATOM 5467 O O . ALA B 2 212 ? 175.678 173.545 121.871 1.00 36.22 212 ALA B O 1
ATOM 5469 N N . LYS B 2 213 ? 175.398 174.402 123.929 1.00 36.04 213 LYS B N 1
ATOM 5470 C CA . LYS B 2 213 ? 175.152 175.758 123.455 1.00 36.04 213 LYS B CA 1
ATOM 5471 C C . LYS B 2 213 ? 175.957 176.768 124.256 1.00 36.04 213 LYS B C 1
ATOM 5472 O O . LYS B 2 213 ? 175.485 177.867 124.557 1.00 36.04 213 LYS B O 1
ATOM 5478 N N . GLY B 2 214 ? 177.203 176.439 124.584 1.00 38.24 214 GLY B N 1
ATOM 5479 C CA . GLY B 2 214 ? 177.995 177.397 125.324 1.00 38.24 214 GLY B CA 1
ATOM 5480 C C . GLY B 2 214 ? 178.003 177.190 126.823 1.00 38.24 214 GLY B C 1
ATOM 5481 O O . GLY B 2 214 ? 178.839 176.452 127.351 1.00 38.24 214 GLY B O 1
ATOM 5482 N N . LEU B 2 215 ? 177.057 177.841 127.503 1.00 39.83 215 LEU B N 1
ATOM 5483 C CA . LEU B 2 215 ? 177.100 178.197 128.918 1.00 39.83 215 LEU B CA 1
ATOM 5484 C C . LEU B 2 215 ? 177.774 177.181 129.835 1.00 39.83 215 LEU B C 1
ATOM 5485 O O . LEU B 2 215 ? 177.563 175.970 129.723 1.00 39.83 215 LEU B O 1
ATOM 5490 N N . SER B 2 216 ? 178.593 177.705 130.749 1.00 41.10 216 SER B N 1
ATOM 5491 C CA . SER B 2 216 ? 179.591 176.953 131.493 1.00 41.10 216 SER B CA 1
ATOM 5492 C C . SER B 2 216 ? 178.960 175.896 132.395 1.00 41.10 216 SER B C 1
ATOM 5493 O O . SER B 2 216 ? 177.748 175.847 132.602 1.00 41.10 216 SER B O 1
ATOM 5496 N N . ARG B 2 217 ? 179.829 175.058 132.959 1.00 38.69 217 ARG B N 1
ATOM 5497 C CA . ARG B 2 217 ? 179.381 173.929 133.773 1.00 38.69 217 ARG B CA 1
ATOM 5498 C C . ARG B 2 217 ? 178.640 174.339 135.039 1.00 38.69 217 ARG B C 1
ATOM 5499 O O . ARG B 2 217 ? 177.599 173.726 135.337 1.00 38.69 217 ARG B O 1
ATOM 5507 N N . PRO B 2 218 ? 179.106 175.313 135.838 1.00 38.50 218 PRO B N 1
ATOM 5508 C CA . PRO B 2 218 ? 178.313 175.709 137.014 1.00 38.50 218 PRO B CA 1
ATOM 5509 C C . PRO B 2 218 ? 176.892 176.088 136.656 1.00 38.50 218 PRO B C 1
ATOM 5510 O O . PRO B 2 218 ? 175.951 175.718 137.368 1.00 38.50 218 PRO B O 1
ATOM 5514 N N . ARG B 2 219 ? 176.718 176.792 135.538 1.00 40.31 219 ARG B N 1
ATOM 5515 C CA . ARG B 2 219 ? 175.391 177.219 135.116 1.00 40.31 219 ARG B CA 1
ATOM 5516 C C . ARG B 2 219 ? 174.506 176.023 134.799 1.00 40.31 219 ARG B C 1
ATOM 5517 O O . ARG B 2 219 ? 173.349 175.966 135.227 1.00 40.31 219 ARG B O 1
ATOM 5525 N N . VAL B 2 220 ? 175.028 175.065 134.028 1.00 38.88 220 VAL B N 1
ATOM 5526 C CA . VAL B 2 220 ? 174.275 173.843 133.752 1.00 38.88 220 VAL B CA 1
ATOM 5527 C C . VAL B 2 220 ? 173.847 173.191 135.056 1.00 38.88 220 VAL B C 1
ATOM 5528 O O . VAL B 2 220 ? 172.655 172.970 135.302 1.00 38.88 220 VAL B O 1
ATOM 5532 N N . VAL B 2 221 ? 174.818 172.908 135.929 1.00 40.76 221 VAL B N 1
ATOM 5533 C CA . VAL B 2 221 ? 174.524 172.177 137.157 1.00 40.76 221 VAL B CA 1
ATOM 5534 C C . VAL B 2 221 ? 173.499 172.905 138.013 1.00 40.76 221 VAL B C 1
ATOM 5535 O O . VAL B 2 221 ? 172.687 172.266 138.692 1.00 40.76 221 VAL B O 1
ATOM 5539 N N . THR B 2 222 ? 173.493 174.238 137.994 1.00 40.11 222 THR B N 1
ATOM 5540 C CA . THR B 2 222 ? 172.610 174.939 138.915 1.00 40.11 222 THR B CA 1
ATOM 5541 C C . THR B 2 222 ? 171.248 175.279 138.327 1.00 40.11 222 THR B C 1
ATOM 5542 O O . THR B 2 222 ? 170.303 175.482 139.097 1.00 40.11 222 THR B O 1
ATOM 5546 N N . VAL B 2 223 ? 171.100 175.345 137.005 1.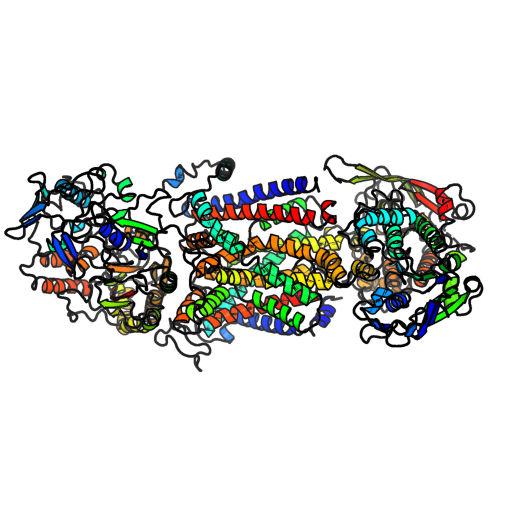00 39.16 223 VAL B N 1
ATOM 5547 C CA . VAL B 2 223 ? 169.830 175.773 136.424 1.00 39.16 223 VAL B CA 1
ATOM 5548 C C . VAL B 2 223 ? 169.121 174.669 135.652 1.00 39.16 223 VAL B C 1
ATOM 5549 O O . VAL B 2 223 ? 167.938 174.840 135.317 1.00 39.16 223 VAL B O 1
ATOM 5553 N N . HIS B 2 224 ? 169.775 173.537 135.375 1.00 40.63 224 HIS B N 1
ATOM 5554 C CA . HIS B 2 224 ? 169.122 172.456 134.654 1.00 40.63 224 HIS B CA 1
ATOM 5555 C C . HIS B 2 224 ? 169.094 171.135 135.402 1.00 40.63 224 HIS B C 1
ATOM 5556 O O . HIS B 2 224 ? 168.176 170.342 135.171 1.00 40.63 224 HIS B O 1
ATOM 5563 N N . ILE B 2 225 ? 170.058 170.870 136.280 1.00 43.77 225 ILE B N 1
ATOM 5564 C CA . ILE B 2 225 ? 170.111 169.598 136.992 1.00 43.77 225 ILE B CA 1
ATOM 5565 C C . ILE B 2 225 ? 169.463 169.744 138.361 1.00 43.77 225 ILE B C 1
ATOM 5566 O O . ILE B 2 225 ? 168.518 169.019 138.693 1.00 43.77 225 ILE B O 1
ATOM 5571 N N . LEU B 2 226 ? 169.964 170.684 139.165 1.00 45.40 226 LEU B N 1
ATOM 5572 C CA . LEU B 2 226 ? 169.454 170.841 140.523 1.00 45.40 226 LEU B CA 1
ATOM 5573 C C . LEU B 2 226 ? 168.025 171.365 140.523 1.00 45.40 226 LEU B C 1
ATOM 5574 O O . LEU B 2 226 ? 167.179 170.877 141.282 1.00 45.40 226 LEU B O 1
ATOM 5579 N N . ARG B 2 227 ? 167.739 172.362 139.684 1.00 43.68 227 ARG B N 1
ATOM 5580 C CA . ARG B 2 227 ? 166.393 172.919 139.624 1.00 43.68 227 ARG B CA 1
ATOM 5581 C C . ARG B 2 227 ? 165.357 171.845 139.327 1.00 43.68 227 ARG B C 1
ATOM 5582 O O . ARG B 2 227 ? 164.225 171.920 139.817 1.00 43.68 227 ARG B O 1
ATOM 5590 N N . ASN B 2 228 ? 165.729 170.829 138.553 1.00 44.67 228 ASN B N 1
ATOM 5591 C CA . ASN B 2 228 ? 164.805 169.765 138.188 1.00 44.67 228 ASN B CA 1
ATOM 5592 C C . ASN B 2 228 ? 164.816 168.604 139.169 1.00 44.67 228 ASN B C 1
ATOM 5593 O O . ASN B 2 228 ? 163.806 167.905 139.296 1.00 44.67 228 ASN B O 1
ATOM 5598 N N . SER B 2 229 ? 165.927 168.378 139.864 1.00 47.35 229 SER B N 1
ATOM 5599 C CA . SER B 2 229 ? 166.058 167.216 140.729 1.00 47.35 229 SER B CA 1
ATOM 5600 C C . SER B 2 229 ? 165.805 167.516 142.199 1.00 47.35 229 SER B C 1
ATOM 5601 O O . SER B 2 229 ? 165.804 166.586 143.010 1.00 47.35 229 SER B O 1
ATOM 5604 N N . LEU B 2 230 ? 165.596 168.775 142.572 1.00 51.57 230 LEU B N 1
ATOM 5605 C CA . LEU B 2 230 ? 165.346 169.109 143.968 1.00 51.57 230 LEU B CA 1
ATOM 5606 C C . LEU B 2 230 ? 163.864 169.170 144.322 1.00 51.57 230 LEU B C 1
ATOM 5607 O O . LEU B 2 230 ? 163.524 169.630 145.415 1.00 51.57 230 LEU B O 1
ATOM 5612 N N . ILE B 2 231 ? 162.977 168.739 143.431 1.00 52.99 231 ILE B N 1
ATOM 5613 C CA . ILE B 2 231 ? 161.543 168.748 143.717 1.00 52.99 231 ILE B CA 1
ATOM 5614 C C . ILE B 2 231 ? 161.133 167.537 144.557 1.00 52.99 231 ILE B C 1
ATOM 5615 O O . ILE B 2 231 ? 160.433 167.708 145.570 1.00 52.99 231 ILE B O 1
ATOM 5620 N N . PRO B 2 232 ? 161.526 166.305 144.200 1.00 53.08 232 PRO B N 1
ATOM 5621 C CA . PRO B 2 232 ? 161.179 165.172 145.072 1.00 53.08 232 PRO B CA 1
ATOM 5622 C C . PRO B 2 232 ? 161.807 165.270 146.446 1.00 53.08 232 PRO B C 1
ATOM 5623 O O . PRO B 2 232 ? 161.233 164.769 147.420 1.00 53.08 232 PRO B O 1
ATOM 5627 N N . VAL B 2 233 ? 162.969 165.914 146.555 1.00 55.28 233 VAL B N 1
ATOM 5628 C CA . VAL B 2 233 ? 163.596 166.111 147.858 1.00 55.28 233 VAL B CA 1
ATOM 5629 C C . VAL B 2 233 ? 162.705 166.966 148.748 1.00 55.28 233 VAL B C 1
ATOM 5630 O O . VAL B 2 233 ? 162.484 166.651 149.923 1.00 55.28 233 VAL B O 1
ATOM 5634 N N . VAL B 2 234 ? 162.175 168.060 148.199 1.00 54.37 234 VAL B N 1
ATOM 5635 C CA . VAL B 2 234 ? 161.290 168.924 148.972 1.00 54.37 234 VAL B CA 1
ATOM 5636 C C . VAL B 2 234 ? 159.997 168.196 149.317 1.00 54.37 234 VAL B C 1
ATOM 5637 O O . VAL B 2 234 ? 159.476 168.321 150.433 1.00 54.37 234 VAL B O 1
ATOM 5641 N N . THR B 2 235 ? 159.464 167.414 148.375 1.00 55.94 235 THR B N 1
ATOM 5642 C CA . THR B 2 235 ? 158.260 166.642 148.669 1.00 55.94 235 THR B CA 1
ATOM 5643 C C . THR B 2 235 ? 158.491 165.666 149.821 1.00 55.94 235 THR B C 1
ATOM 5644 O O . THR B 2 235 ? 157.646 165.534 150.717 1.00 55.94 235 THR B O 1
ATOM 5648 N N . PHE B 2 236 ? 159.639 164.985 149.827 1.00 57.38 236 PHE B N 1
ATOM 5649 C CA . PHE B 2 236 ? 159.910 164.029 150.894 1.00 57.38 236 PHE B CA 1
ATOM 5650 C C . PHE B 2 236 ? 160.166 164.733 152.221 1.00 57.38 236 PHE B C 1
ATOM 5651 O O . PHE B 2 236 ? 159.776 164.228 153.278 1.00 57.38 236 PHE B O 1
ATOM 5659 N N . LEU B 2 237 ? 160.841 165.884 152.194 1.00 57.20 237 LEU B N 1
ATOM 5660 C CA . LEU B 2 237 ? 160.990 166.664 153.419 1.00 57.20 237 LEU B CA 1
ATOM 5661 C C . LEU B 2 237 ? 159.633 167.051 153.985 1.00 57.20 237 LEU B C 1
ATOM 5662 O O . LEU B 2 237 ? 159.432 167.039 155.205 1.00 57.20 237 LEU B O 1
ATOM 5667 N N . GLY B 2 238 ? 158.688 167.401 153.113 1.00 57.88 238 GLY B N 1
ATOM 5668 C CA . GLY B 2 238 ? 157.350 167.713 153.583 1.00 57.88 238 GLY B CA 1
ATOM 5669 C C . GLY B 2 238 ? 156.641 166.506 154.165 1.00 57.88 238 GLY B C 1
ATOM 5670 O O . GLY B 2 238 ? 155.947 166.612 155.180 1.00 57.88 238 GLY B O 1
ATOM 5671 N N . ALA B 2 239 ? 156.805 165.342 153.537 1.00 59.74 239 ALA B N 1
ATOM 5672 C CA . ALA B 2 239 ? 156.115 164.143 154.000 1.00 59.74 239 ALA B CA 1
ATOM 5673 C C . ALA B 2 239 ? 156.808 163.455 155.172 1.00 59.74 239 ALA B C 1
ATOM 5674 O O . ALA B 2 239 ? 156.236 162.520 155.742 1.00 59.74 239 ALA B O 1
ATOM 5676 N N . ASP B 2 240 ? 158.016 163.881 155.540 1.00 60.79 240 ASP B N 1
ATOM 5677 C CA . ASP B 2 240 ? 158.752 163.253 156.632 1.00 60.79 240 ASP B CA 1
ATOM 5678 C C . ASP B 2 240 ? 158.273 163.691 158.012 1.00 60.79 240 ASP B C 1
ATOM 5679 O O . ASP B 2 240 ? 158.707 163.111 159.017 1.00 60.79 240 ASP B O 1
ATOM 5684 N N . LEU B 2 241 ? 157.398 164.696 158.088 1.00 58.50 241 LEU B N 1
ATOM 5685 C CA . LEU B 2 241 ? 156.936 165.180 159.384 1.00 58.50 241 LEU B CA 1
ATOM 5686 C C . LEU B 2 241 ? 156.215 164.092 160.170 1.00 58.50 241 LEU B C 1
ATOM 5687 O O . LEU B 2 241 ? 156.252 164.091 161.406 1.00 58.50 241 LEU B O 1
ATOM 5692 N N . GLY B 2 242 ? 155.571 163.151 159.477 1.00 58.90 242 GLY B N 1
ATOM 5693 C CA . GLY B 2 242 ? 154.867 162.087 160.169 1.00 58.90 242 GLY B CA 1
ATOM 5694 C C . GLY B 2 242 ? 155.784 161.185 160.969 1.00 58.90 242 GLY B C 1
ATOM 5695 O O . GLY B 2 242 ? 155.404 160.697 162.037 1.00 58.90 242 GLY B O 1
ATOM 5696 N N . ALA B 2 243 ? 156.996 160.948 160.471 1.00 58.55 243 ALA B N 1
ATOM 5697 C CA . ALA B 2 243 ? 157.983 160.180 161.218 1.00 58.55 243 ALA B CA 1
ATOM 5698 C C . ALA B 2 243 ? 158.782 161.049 162.174 1.00 58.55 243 ALA B C 1
ATOM 5699 O O . ALA B 2 243 ? 159.256 160.554 163.204 1.00 58.55 243 ALA B O 1
ATOM 5701 N N . LEU B 2 244 ? 158.942 162.334 161.853 1.00 57.20 244 LEU B N 1
ATOM 5702 C CA . LEU B 2 244 ? 159.578 163.248 162.795 1.00 57.20 244 LEU B CA 1
ATOM 5703 C C . LEU B 2 244 ? 158.782 163.335 164.090 1.00 57.20 244 LEU B C 1
ATOM 5704 O O . LEU B 2 244 ? 159.358 163.328 165.186 1.00 57.20 244 LEU B O 1
ATOM 5709 N N . MET B 2 245 ? 157.455 163.426 163.983 1.00 58.22 245 MET B N 1
ATOM 5710 C CA . MET B 2 245 ? 156.607 163.435 165.171 1.00 58.22 245 MET B CA 1
ATOM 5711 C C . MET B 2 245 ? 156.840 162.192 166.020 1.00 58.22 245 MET B C 1
ATOM 5712 O O . MET B 2 245 ? 157.002 162.282 167.241 1.00 58.22 245 MET B O 1
ATOM 5717 N N . GLY B 2 246 ? 156.858 161.019 165.385 1.00 55.03 246 GLY B N 1
ATOM 5718 C CA . GLY B 2 246 ? 157.040 159.787 166.134 1.00 55.03 246 GLY B CA 1
ATOM 5719 C C . GLY B 2 246 ? 158.409 159.683 166.776 1.00 55.03 246 GLY B C 1
ATOM 5720 O O . GLY B 2 246 ? 158.546 159.150 167.880 1.00 55.03 246 GLY B O 1
ATOM 5721 N N . GLY B 2 247 ? 159.442 160.184 166.097 1.00 52.37 247 GLY B N 1
ATOM 5722 C CA . GLY B 2 247 ? 160.772 160.151 166.677 1.00 52.37 247 GLY B CA 1
ATOM 5723 C C . GLY B 2 247 ? 160.951 161.144 167.805 1.00 52.37 247 GLY B C 1
ATOM 5724 O O . GLY B 2 247 ? 161.770 160.926 168.706 1.00 52.37 247 GLY B O 1
ATOM 5725 N N . ALA B 2 248 ? 160.198 162.247 167.770 1.00 51.51 248 ALA B N 1
ATOM 5726 C CA . ALA B 2 248 ? 160.297 163.244 168.829 1.00 51.51 248 ALA B CA 1
ATOM 5727 C C . ALA B 2 248 ? 159.926 162.664 170.184 1.00 51.51 248 ALA B C 1
ATOM 5728 O O . ALA B 2 248 ? 160.501 163.061 171.201 1.00 51.51 248 ALA B O 1
ATOM 5730 N N . ILE B 2 249 ? 158.981 161.724 170.222 1.00 48.72 249 ILE B N 1
ATOM 5731 C CA . ILE B 2 249 ? 158.592 161.101 171.485 1.00 48.72 249 ILE B CA 1
ATOM 5732 C C . ILE B 2 249 ? 159.796 160.434 172.136 1.00 48.72 249 ILE B C 1
ATOM 5733 O O . ILE B 2 249 ? 160.161 160.736 173.278 1.00 48.72 249 ILE B O 1
ATOM 5738 N N . VAL B 2 250 ? 160.427 159.512 171.410 1.00 48.73 250 VAL B N 1
ATOM 5739 C CA . VAL B 2 250 ? 161.544 158.761 171.965 1.00 48.73 250 VAL B CA 1
ATOM 5740 C C . VAL B 2 250 ? 162.747 159.662 172.201 1.00 48.73 250 VAL B C 1
ATOM 5741 O O . VAL B 2 250 ? 163.572 159.385 173.079 1.00 48.73 250 VAL B O 1
ATOM 5745 N N . THR B 2 251 ? 162.875 160.751 171.440 1.00 50.08 251 THR B N 1
ATOM 5746 C CA . THR B 2 251 ? 164.031 161.621 171.624 1.00 50.08 251 THR B CA 1
ATOM 5747 C C . THR B 2 251 ? 163.868 162.548 172.821 1.00 50.08 251 THR B C 1
ATOM 5748 O O . THR B 2 251 ? 164.854 162.857 173.497 1.00 50.08 251 THR B O 1
ATOM 5752 N N . GLU B 2 252 ? 162.647 162.990 173.108 1.00 49.61 252 GLU B N 1
ATOM 5753 C CA . GLU B 2 252 ? 162.377 163.816 174.274 1.00 49.61 252 GLU B CA 1
ATOM 5754 C C . GLU B 2 252 ? 162.077 162.992 175.515 1.00 49.61 252 GLU B C 1
ATOM 5755 O O . GLU B 2 252 ? 161.936 163.561 176.600 1.00 49.61 252 GLU B O 1
ATOM 5761 N N . GLY B 2 253 ? 161.966 161.677 175.380 1.00 46.79 253 GLY B N 1
ATOM 5762 C CA . GLY B 2 253 ? 161.826 160.835 176.548 1.00 46.79 253 GLY B CA 1
ATOM 5763 C C . GLY B 2 253 ? 163.125 160.664 177.303 1.00 46.79 253 GLY B C 1
ATOM 5764 O O . GLY B 2 253 ? 163.151 160.758 178.533 1.00 46.79 253 GLY B O 1
ATOM 5765 N N . ILE B 2 254 ? 164.216 160.418 176.579 1.00 46.11 254 ILE B N 1
ATOM 5766 C CA . ILE B 2 254 ? 165.491 160.137 177.229 1.00 46.11 254 ILE B CA 1
ATOM 5767 C C . ILE B 2 254 ? 166.305 161.391 177.528 1.00 46.11 254 ILE B C 1
ATOM 5768 O O . ILE B 2 254 ? 167.203 161.344 178.380 1.00 46.11 254 ILE B O 1
ATOM 5773 N N . PHE B 2 255 ? 166.021 162.507 176.863 1.00 46.49 255 PHE B N 1
ATOM 5774 C CA . PHE B 2 255 ? 166.720 163.755 177.126 1.00 46.49 255 PHE B CA 1
ATOM 5775 C C . PHE B 2 255 ? 165.931 164.697 178.021 1.00 46.49 255 PHE B C 1
ATOM 5776 O O . PHE B 2 255 ? 166.418 165.787 178.328 1.00 46.49 255 PHE B O 1
ATOM 5784 N N . ASN B 2 256 ? 164.734 164.301 178.445 1.00 46.88 256 ASN B N 1
ATOM 5785 C CA . ASN B 2 256 ? 163.904 165.074 179.366 1.00 46.88 256 ASN B CA 1
ATOM 5786 C C . ASN B 2 256 ? 163.680 166.495 178.851 1.00 46.88 256 ASN B C 1
ATOM 5787 O O . ASN B 2 256 ? 164.062 167.485 179.474 1.00 46.88 256 ASN B O 1
ATOM 5792 N N . ILE B 2 257 ? 163.048 166.580 177.685 1.00 48.04 257 ILE B N 1
ATOM 5793 C CA . ILE B 2 257 ? 162.687 167.849 177.067 1.00 48.04 257 ILE B CA 1
ATOM 5794 C C . ILE B 2 257 ? 161.197 168.065 177.279 1.00 48.04 257 ILE B C 1
ATOM 5795 O O . ILE B 2 257 ? 160.399 167.137 177.107 1.00 48.04 257 ILE B O 1
ATOM 5800 N N . HIS B 2 258 ? 160.821 169.287 177.656 1.00 50.29 258 HIS B N 1
ATOM 5801 C CA . HIS B 2 258 ? 159.434 169.598 177.999 1.00 50.29 258 HIS B CA 1
ATOM 5802 C C . HIS B 2 258 ? 158.724 170.161 176.772 1.00 50.29 258 HIS B C 1
ATOM 5803 O O . HIS B 2 258 ? 158.289 171.313 176.733 1.00 50.29 258 HIS B O 1
ATOM 5810 N N . GLY B 2 259 ? 158.602 169.318 175.751 1.00 48.72 259 GLY B N 1
ATOM 5811 C CA . GLY B 2 259 ? 157.872 169.688 174.556 1.00 48.72 259 GLY B CA 1
ATOM 5812 C C . GLY B 2 259 ? 156.623 168.851 174.388 1.00 48.72 259 GLY B C 1
ATOM 5813 O O . GLY B 2 259 ? 156.211 168.162 175.325 1.00 48.72 259 GLY B O 1
ATOM 5814 N N . VAL B 2 260 ? 156.003 168.902 173.208 1.00 48.64 260 VAL B N 1
ATOM 5815 C CA . VAL B 2 260 ? 154.833 168.066 172.959 1.00 48.64 260 VAL B CA 1
ATOM 5816 C C . VAL B 2 260 ? 155.214 166.595 173.024 1.00 48.64 260 VAL B C 1
ATOM 5817 O O . VAL B 2 260 ? 154.460 165.763 173.546 1.00 48.64 260 VAL B O 1
ATOM 5821 N N . GLY B 2 261 ? 156.394 166.252 172.509 1.00 47.52 261 GLY B N 1
ATOM 5822 C CA . GLY B 2 261 ? 156.862 164.882 172.614 1.00 47.52 261 GLY B CA 1
ATOM 5823 C C . GLY B 2 261 ? 157.031 164.439 174.053 1.00 47.52 261 GLY B C 1
ATOM 5824 O O . GLY B 2 261 ? 156.648 163.327 174.417 1.00 47.52 261 GLY B O 1
ATOM 5825 N N . GLY B 2 262 ? 157.594 165.306 174.895 1.00 46.79 262 GLY B N 1
ATOM 5826 C CA . GLY B 2 262 ? 157.755 164.955 176.296 1.00 46.79 262 GLY B CA 1
ATOM 5827 C C . GLY B 2 262 ? 156.431 164.831 177.024 1.00 46.79 262 GLY B C 1
ATOM 5828 O O . GLY B 2 262 ? 156.256 163.944 177.864 1.00 46.79 262 GLY B O 1
ATOM 5829 N N . VAL B 2 263 ? 155.481 165.714 176.712 1.00 45.93 263 VAL B N 1
ATOM 5830 C CA . VAL B 2 263 ? 154.154 165.625 177.316 1.00 45.93 263 VAL B CA 1
ATOM 5831 C C . VAL B 2 263 ? 153.491 164.308 176.940 1.00 45.93 263 VAL B C 1
ATOM 5832 O O . VAL B 2 263 ? 152.916 163.613 177.787 1.00 45.93 263 VAL B O 1
ATOM 5836 N N . LEU B 2 264 ? 153.569 163.941 175.661 1.00 45.38 264 LEU B N 1
ATOM 5837 C CA . LEU B 2 264 ? 152.960 162.692 175.222 1.00 45.38 264 LEU B CA 1
ATOM 5838 C C . LEU B 2 264 ? 153.686 161.490 175.817 1.00 45.38 264 LEU B C 1
ATOM 5839 O O . LEU B 2 264 ? 153.061 160.471 176.131 1.00 45.38 264 LEU B O 1
ATOM 5844 N N . TYR B 2 265 ? 155.002 161.602 176.004 1.00 44.43 265 TYR B N 1
ATOM 5845 C CA . TYR B 2 265 ? 155.762 160.532 176.640 1.00 44.43 265 TYR B CA 1
ATOM 5846 C C . TYR B 2 265 ? 155.324 160.328 178.083 1.00 44.43 265 TYR B C 1
ATOM 5847 O O . TYR B 2 265 ? 155.150 159.190 178.531 1.00 44.43 265 TYR B O 1
ATOM 5856 N N . GLN B 2 266 ? 155.142 161.420 178.828 1.00 44.73 266 GLN B N 1
ATOM 5857 C CA . GLN B 2 266 ? 154.656 161.295 180.199 1.00 44.73 266 GLN B CA 1
ATOM 5858 C C . GLN B 2 266 ? 153.243 160.728 180.232 1.00 44.73 266 GLN B C 1
ATOM 5859 O O . GLN B 2 266 ? 152.920 159.901 181.093 1.00 44.73 266 GLN B O 1
ATOM 5865 N N . ALA B 2 267 ? 152.386 161.161 179.305 1.00 45.32 267 ALA B N 1
ATOM 5866 C CA . ALA B 2 267 ? 151.024 160.640 179.263 1.00 45.32 267 ALA B CA 1
ATOM 5867 C C . ALA B 2 267 ? 151.000 159.153 178.943 1.00 45.32 267 ALA B C 1
ATOM 5868 O O . ALA B 2 267 ? 150.121 158.429 179.422 1.00 45.32 267 ALA B O 1
ATOM 5870 N N . VAL B 2 268 ? 151.949 158.679 178.138 1.00 44.43 268 VAL B N 1
ATOM 5871 C CA . VAL B 2 268 ? 152.021 157.252 177.842 1.00 44.43 268 VAL B CA 1
ATOM 5872 C C . VAL B 2 268 ? 152.585 156.485 179.030 1.00 44.43 268 VAL B C 1
ATOM 5873 O O . VAL B 2 268 ? 152.104 155.397 179.364 1.00 44.43 268 VAL B O 1
ATOM 5877 N N . THR B 2 269 ? 153.600 157.040 179.693 1.00 43.67 269 THR B N 1
ATOM 5878 C CA . THR B 2 269 ? 154.249 156.332 180.792 1.00 43.67 269 THR B CA 1
ATOM 5879 C C . THR B 2 269 ? 153.324 156.205 181.995 1.00 43.67 269 THR B C 1
ATOM 5880 O O . THR B 2 269 ? 153.179 155.118 182.565 1.00 43.67 269 THR B O 1
ATOM 5884 N N . ARG B 2 270 ? 152.685 157.302 182.396 1.00 44.13 270 ARG B N 1
ATOM 5885 C CA . ARG B 2 270 ? 151.790 157.275 183.545 1.00 44.13 270 ARG B CA 1
ATOM 5886 C C . ARG B 2 270 ? 150.427 156.677 183.226 1.00 44.13 270 ARG B C 1
ATOM 5887 O O . ARG B 2 270 ? 149.558 156.665 184.104 1.00 44.13 270 ARG B O 1
ATOM 5895 N N . GLN B 2 271 ? 150.221 156.192 182.001 1.00 49.27 271 GLN B N 1
ATOM 5896 C CA . GLN B 2 271 ? 148.986 155.518 181.603 1.00 49.27 271 GLN B CA 1
ATOM 5897 C C . GLN B 2 271 ? 147.773 156.431 181.763 1.00 49.27 271 GLN B C 1
ATOM 5898 O O . GLN B 2 271 ? 146.745 156.046 182.322 1.00 49.27 271 GLN B O 1
ATOM 5904 N N . GLU B 2 272 ? 147.898 157.655 181.259 1.00 54.16 272 GLU B N 1
ATOM 5905 C CA . GLU B 2 272 ? 146.803 158.622 181.263 1.00 54.16 272 GLU B CA 1
ATOM 5906 C C . GLU B 2 272 ? 146.177 158.597 179.874 1.00 54.16 272 GLU B C 1
ATOM 5907 O O . GLU B 2 272 ? 146.586 159.329 178.975 1.00 54.16 272 GLU B O 1
ATOM 5913 N N . THR B 2 273 ? 145.169 157.751 179.706 1.00 58.36 273 THR B N 1
ATOM 5914 C CA . THR B 2 273 ? 144.561 157.506 178.403 1.00 58.36 273 THR B CA 1
ATOM 5915 C C . THR B 2 273 ? 143.711 158.660 177.869 1.00 58.36 273 THR B C 1
ATOM 5916 O O . THR B 2 273 ? 143.710 158.880 176.652 1.00 58.36 273 THR B O 1
ATOM 5920 N N . PRO B 2 274 ? 142.969 159.414 178.692 1.00 54.74 274 PRO B N 1
ATOM 5921 C CA . PRO B 2 274 ? 142.156 160.500 178.121 1.00 54.74 274 PRO B CA 1
ATOM 5922 C C . PRO B 2 274 ? 142.966 161.662 177.578 1.00 54.74 274 PRO B C 1
ATOM 5923 O O . PRO B 2 274 ? 142.406 162.480 176.839 1.00 54.74 274 PRO B O 1
ATOM 5927 N N . THR B 2 275 ? 144.251 161.773 177.910 1.00 53.11 275 THR B N 1
ATOM 5928 C CA . THR B 2 275 ? 145.069 162.880 177.436 1.00 53.11 275 THR B CA 1
ATOM 5929 C C . THR B 2 275 ? 146.055 162.479 176.350 1.00 53.11 275 THR B C 1
ATOM 5930 O O . THR B 2 275 ? 146.850 163.319 175.918 1.00 53.11 275 THR B O 1
ATOM 5934 N N . VAL B 2 276 ? 146.035 161.228 175.902 1.00 52.40 276 VAL B N 1
ATOM 5935 C CA . VAL B 2 276 ? 146.787 160.844 174.712 1.00 52.40 276 VAL B CA 1
ATOM 5936 C C . VAL B 2 276 ? 145.958 161.059 173.455 1.00 52.40 276 VAL B C 1
ATOM 5937 O O . VAL B 2 276 ? 146.465 161.556 172.444 1.00 52.40 276 VAL B O 1
ATOM 5941 N N . VAL B 2 277 ? 144.675 160.702 173.513 1.00 53.71 277 VAL B N 1
ATOM 5942 C CA . VAL B 2 277 ? 143.806 160.890 172.360 1.00 53.71 277 VAL B CA 1
ATOM 5943 C C . VAL B 2 277 ? 143.598 162.374 172.091 1.00 53.71 277 VAL B C 1
ATOM 5944 O O . VAL B 2 277 ? 143.526 162.799 170.934 1.00 53.71 277 VAL B O 1
ATOM 5948 N N . SER B 2 278 ? 143.539 163.190 173.147 1.00 54.08 278 SER B N 1
ATOM 5949 C CA . SER B 2 278 ? 143.305 164.618 172.971 1.00 54.08 278 SER B CA 1
ATOM 5950 C C . SER B 2 278 ? 144.478 165.305 172.285 1.00 54.08 278 SER B C 1
ATOM 5951 O O . SER B 2 278 ? 144.297 166.352 171.656 1.00 54.08 278 SER B O 1
ATOM 5954 N N . ILE B 2 279 ? 145.676 164.743 172.397 1.00 52.43 279 ILE B N 1
ATOM 5955 C CA . ILE B 2 279 ? 146.845 165.313 171.736 1.00 52.43 279 ILE B CA 1
ATOM 5956 C C . ILE B 2 279 ? 147.023 164.732 170.342 1.00 52.43 279 ILE B C 1
ATOM 5957 O O . ILE B 2 279 ? 147.417 165.437 169.405 1.00 52.43 279 ILE B O 1
ATOM 5962 N N . VAL B 2 280 ? 146.724 163.444 170.178 1.00 53.12 280 VAL B N 1
ATOM 5963 C CA . VAL B 2 280 ? 146.881 162.842 168.862 1.00 53.12 280 VAL B CA 1
ATOM 5964 C C . VAL B 2 280 ? 145.818 163.358 167.899 1.00 53.12 280 VAL B C 1
ATOM 5965 O O . VAL B 2 280 ? 146.081 163.504 166.699 1.00 53.12 280 VAL B O 1
ATOM 5969 N N . THR B 2 281 ? 144.622 163.689 168.396 1.00 54.72 281 THR B N 1
ATOM 5970 C CA . THR B 2 281 ? 143.614 164.271 167.517 1.00 54.72 281 THR B CA 1
ATOM 5971 C C . THR B 2 281 ? 143.962 165.689 167.092 1.00 54.72 281 THR B C 1
ATOM 5972 O O . THR B 2 281 ? 143.270 166.246 166.236 1.00 54.72 281 THR B O 1
ATOM 5976 N N . VAL B 2 282 ? 144.991 166.288 167.679 1.00 53.43 282 VAL B N 1
ATOM 5977 C CA . VAL B 2 282 ? 145.511 167.567 167.206 1.00 53.43 282 VAL B CA 1
ATOM 5978 C C . VAL B 2 282 ? 146.678 167.356 166.255 1.00 53.43 282 VAL B C 1
ATOM 5979 O O . VAL B 2 282 ? 146.794 168.041 165.233 1.00 53.43 282 VAL B O 1
ATOM 5983 N N . LEU B 2 283 ? 147.551 166.403 166.590 1.00 54.59 283 LEU B N 1
ATOM 5984 C CA . LEU B 2 283 ? 148.677 166.101 165.713 1.00 54.59 283 LEU B CA 1
ATOM 5985 C C . LEU B 2 283 ? 148.204 165.613 164.348 1.00 54.59 283 LEU B C 1
ATOM 5986 O O . LEU B 2 283 ? 148.819 165.930 163.323 1.00 54.59 283 LEU B O 1
ATOM 5991 N N . VAL B 2 284 ? 147.102 164.860 164.307 1.00 54.40 284 VAL B N 1
ATOM 5992 C CA . VAL B 2 284 ? 146.580 164.387 163.025 1.00 54.40 284 VAL B CA 1
ATOM 5993 C C . VAL B 2 284 ? 146.132 165.556 162.154 1.00 54.40 284 VAL B C 1
ATOM 5994 O O . VAL B 2 284 ? 146.426 165.603 160.952 1.00 54.40 284 VAL B O 1
ATOM 5998 N N . LEU B 2 285 ? 145.405 166.511 162.738 1.00 54.44 285 LEU B N 1
ATOM 5999 C CA . LEU B 2 285 ? 144.980 167.680 161.974 1.00 54.44 285 LEU B CA 1
ATOM 6000 C C . LEU B 2 285 ? 146.173 168.499 161.503 1.00 54.44 285 LEU B C 1
ATOM 6001 O O . LEU B 2 285 ? 146.182 169.000 160.371 1.00 54.44 285 LEU B O 1
ATOM 6006 N N . ILE B 2 286 ? 147.187 168.653 162.355 1.00 55.24 286 ILE B N 1
ATOM 6007 C CA . ILE B 2 286 ? 148.382 169.384 161.938 1.00 55.24 286 ILE B CA 1
ATOM 6008 C C . ILE B 2 286 ? 149.050 168.684 160.760 1.00 55.24 286 ILE B C 1
ATOM 6009 O O . ILE B 2 286 ? 149.502 169.330 159.804 1.00 55.24 286 ILE B O 1
ATOM 6014 N N . TYR B 2 287 ? 149.101 167.351 160.799 1.00 57.59 287 TYR B N 1
ATOM 6015 C CA . TYR B 2 287 ? 149.723 166.602 159.713 1.00 57.59 287 TYR B CA 1
ATOM 6016 C C . TYR B 2 287 ? 148.930 166.741 158.419 1.00 57.59 287 TYR B C 1
ATOM 6017 O O . TYR B 2 287 ? 149.512 166.864 157.336 1.00 57.59 287 TYR B O 1
ATOM 6026 N N . LEU B 2 288 ? 147.601 166.732 158.508 1.00 55.85 288 LEU B N 1
ATOM 6027 C CA . LEU B 2 288 ? 146.792 166.934 157.309 1.00 55.85 288 LEU B CA 1
ATOM 6028 C C . LEU B 2 288 ? 147.014 168.324 156.724 1.00 55.85 288 LEU B C 1
ATOM 6029 O O . LEU B 2 288 ? 147.139 168.486 155.499 1.00 55.85 288 LEU B O 1
ATOM 6034 N N . ILE B 2 289 ? 147.065 169.341 157.587 1.00 55.68 289 ILE B N 1
ATOM 6035 C CA . ILE B 2 289 ? 147.291 170.704 157.116 1.00 55.68 289 ILE B CA 1
ATOM 6036 C C . ILE B 2 289 ? 148.636 170.811 156.414 1.00 55.68 289 ILE B C 1
ATOM 6037 O O . ILE B 2 289 ? 148.747 171.428 155.346 1.00 55.68 289 ILE B O 1
ATOM 6042 N N . THR B 2 290 ? 149.680 170.200 156.984 1.00 57.66 290 THR B N 1
ATOM 6043 C CA . THR B 2 290 ? 150.989 170.314 156.349 1.00 57.66 290 THR B CA 1
ATOM 6044 C C . THR B 2 290 ? 151.069 169.485 155.072 1.00 57.66 290 THR B C 1
ATOM 6045 O O . THR B 2 290 ? 151.784 169.864 154.140 1.00 57.66 290 THR B O 1
ATOM 6049 N N . ASN B 2 291 ? 150.320 168.382 154.986 1.00 58.39 291 ASN B N 1
ATOM 6050 C CA . ASN B 2 291 ? 150.244 167.642 153.729 1.00 58.39 291 ASN B CA 1
ATOM 6051 C C . ASN B 2 291 ? 149.650 168.505 152.626 1.00 58.39 291 ASN B C 1
ATOM 6052 O O . ASN B 2 291 ? 150.189 168.579 151.512 1.00 58.39 291 ASN B O 1
ATOM 6057 N N . LEU B 2 292 ? 148.524 169.160 152.916 1.00 58.98 292 LEU B N 1
ATOM 6058 C CA . LEU B 2 292 ? 147.925 170.047 151.923 1.00 58.98 292 LEU B CA 1
ATOM 6059 C C . LEU B 2 292 ? 148.874 171.180 151.550 1.00 58.98 292 LEU B C 1
ATOM 6060 O O . LEU B 2 292 ? 149.021 171.517 150.367 1.00 58.98 292 LEU B O 1
ATOM 6065 N N . LEU B 2 293 ? 149.525 171.783 152.545 1.00 58.80 293 LEU B N 1
ATOM 6066 C CA . LEU B 2 293 ? 150.404 172.914 152.278 1.00 58.80 293 LEU B CA 1
ATOM 6067 C C . LEU B 2 293 ? 151.671 172.501 151.537 1.00 58.80 293 LEU B C 1
ATOM 6068 O O . LEU B 2 293 ? 152.310 173.350 150.908 1.00 58.80 293 LEU B O 1
ATOM 6073 N N . VAL B 2 294 ? 152.041 171.220 151.586 1.00 58.70 294 VAL B N 1
ATOM 6074 C CA . VAL B 2 294 ? 153.184 170.748 150.809 1.00 58.70 294 VAL B CA 1
ATOM 6075 C C . VAL B 2 294 ? 152.763 170.411 149.384 1.00 58.70 294 VAL B C 1
ATOM 6076 O O . VAL B 2 294 ? 153.523 170.628 148.430 1.00 58.70 294 VAL B O 1
ATOM 6080 N N . ASP B 2 295 ? 151.551 169.876 149.210 1.00 59.92 295 ASP B N 1
ATOM 6081 C CA . ASP B 2 295 ? 151.047 169.657 147.858 1.00 59.92 295 ASP B CA 1
ATOM 6082 C C . ASP B 2 295 ? 150.873 170.978 147.119 1.00 59.92 295 ASP B C 1
ATOM 6083 O O . ASP B 2 295 ? 151.122 171.062 145.910 1.00 59.92 295 ASP B O 1
ATOM 6088 N N . LEU B 2 296 ? 150.462 172.026 147.835 1.00 59.61 296 LEU B N 1
ATOM 6089 C CA . LEU B 2 296 ? 150.316 173.338 147.214 1.00 59.61 296 LEU B CA 1
ATOM 6090 C C . LEU B 2 296 ? 151.644 173.945 146.782 1.00 59.61 296 LEU B C 1
ATOM 6091 O O . LEU B 2 296 ? 151.641 174.909 146.011 1.00 59.61 296 LEU B O 1
ATOM 6096 N N . LEU B 2 297 ? 152.770 173.418 147.259 1.00 59.27 297 LEU B N 1
ATOM 6097 C CA . LEU B 2 297 ? 154.081 173.855 146.795 1.00 59.27 297 LEU B CA 1
ATOM 6098 C C . LEU B 2 297 ? 154.608 172.959 145.684 1.00 59.27 297 LEU B C 1
ATOM 6099 O O . LEU B 2 297 ? 155.221 173.445 144.724 1.00 59.27 297 LEU B O 1
ATOM 6104 N N . TYR B 2 298 ? 154.380 171.650 145.808 1.00 59.02 298 TYR B N 1
ATOM 6105 C CA . TYR B 2 298 ? 154.718 170.742 144.720 1.00 59.02 298 TYR B CA 1
ATOM 6106 C C . TYR B 2 298 ? 153.979 171.113 143.444 1.00 59.02 298 TYR B C 1
ATOM 6107 O O . TYR B 2 298 ? 154.485 170.878 142.342 1.00 59.02 298 TYR B O 1
ATOM 6116 N N . ALA B 2 299 ? 152.786 171.698 143.569 1.00 58.87 299 ALA B N 1
ATOM 6117 C CA . ALA B 2 299 ? 152.074 172.167 142.387 1.00 58.87 299 ALA B CA 1
ATOM 6118 C C . ALA B 2 299 ? 152.670 173.449 141.828 1.00 58.87 299 ALA B C 1
ATOM 6119 O O . ALA B 2 299 ? 152.511 173.731 140.637 1.00 58.87 299 ALA B O 1
ATOM 6121 N N . ALA B 2 300 ? 153.346 174.236 142.660 1.00 56.73 300 ALA B N 1
ATOM 6122 C CA . ALA B 2 300 ? 153.936 175.488 142.212 1.00 56.73 300 ALA B CA 1
ATOM 6123 C C . ALA B 2 300 ? 155.364 175.333 141.714 1.00 56.73 300 ALA B C 1
ATOM 6124 O O . ALA B 2 300 ? 155.884 176.261 141.087 1.00 56.73 300 ALA B O 1
ATOM 6126 N N . LEU B 2 301 ? 156.010 174.200 141.975 1.00 56.51 301 LEU B N 1
ATOM 6127 C CA . LEU B 2 301 ? 157.366 173.970 141.489 1.00 56.51 301 LEU B CA 1
ATOM 6128 C C . LEU B 2 301 ? 157.423 173.115 140.230 1.00 56.51 301 LEU B C 1
ATOM 6129 O O . LEU B 2 301 ? 158.508 172.943 139.669 1.00 56.51 301 LEU B O 1
ATOM 6134 N N . ASP B 2 302 ? 156.298 172.579 139.771 1.00 57.70 302 ASP B N 1
ATOM 6135 C CA . ASP B 2 302 ? 156.307 171.736 138.582 1.00 57.70 302 ASP B CA 1
ATOM 6136 C C . ASP B 2 302 ? 155.070 172.008 137.735 1.00 57.70 302 ASP B C 1
ATOM 6137 O O . ASP B 2 302 ? 153.961 171.608 138.108 1.00 57.70 302 ASP B O 1
ATOM 6142 N N . PRO B 2 303 ? 155.218 172.675 136.587 1.00 55.81 303 PRO B N 1
ATOM 6143 C CA . PRO B 2 303 ? 154.042 173.090 135.811 1.00 55.81 303 PRO B CA 1
ATOM 6144 C C . PRO B 2 303 ? 153.332 171.962 135.082 1.00 55.81 303 PRO B C 1
ATOM 6145 O O . PRO B 2 303 ? 152.372 172.236 134.355 1.00 55.81 303 PRO B O 1
ATOM 6149 N N . ARG B 2 304 ? 153.756 170.710 135.238 1.00 59.55 304 ARG B N 1
ATOM 6150 C CA . ARG B 2 304 ? 153.080 169.614 134.556 1.00 59.55 304 ARG B CA 1
ATOM 6151 C C . ARG B 2 304 ? 151.893 169.078 135.340 1.00 59.55 304 ARG B C 1
ATOM 6152 O O . ARG B 2 304 ? 150.966 168.522 134.741 1.00 59.55 304 ARG B O 1
ATOM 6160 N N . ILE B 2 305 ? 151.897 169.229 136.662 1.00 61.91 305 ILE B N 1
ATOM 6161 C CA . ILE B 2 305 ? 150.720 168.887 137.449 1.00 61.91 305 ILE B CA 1
ATOM 6162 C C . ILE B 2 305 ? 149.815 170.099 137.640 1.00 61.91 305 ILE B C 1
ATOM 6163 O O . ILE B 2 305 ? 148.593 169.946 137.739 1.00 61.91 305 ILE B O 1
ATOM 6168 N N . ARG B 2 306 ? 150.394 171.302 137.684 1.00 63.75 306 ARG B N 1
ATOM 6169 C CA . ARG B 2 306 ? 149.603 172.522 137.791 1.00 63.75 306 ARG B CA 1
ATOM 6170 C C . ARG B 2 306 ? 148.574 172.610 136.675 1.00 63.75 306 ARG B C 1
ATOM 6171 O O . ARG B 2 306 ? 147.429 173.017 136.903 1.00 63.75 306 ARG B O 1
ATOM 6179 N N . TYR B 2 307 ? 148.962 172.225 135.463 1.00 70.84 307 TYR B N 1
ATOM 6180 C CA . TYR B 2 307 ? 148.057 172.156 134.318 1.00 70.84 307 TYR B CA 1
ATOM 6181 C C . TYR B 2 307 ? 147.674 170.719 133.998 1.00 70.84 307 TYR B C 1
ATOM 6182 O O . TYR B 2 307 ? 147.516 170.350 132.832 1.00 70.84 307 TYR B O 1
ATOM 6191 N N . GLY B 2 308 ? 147.529 169.885 135.023 1.00 79.84 308 GLY B N 1
ATOM 6192 C CA . GLY B 2 308 ? 147.148 168.499 134.830 1.00 79.84 308 GLY B CA 1
ATOM 6193 C C . GLY B 2 308 ? 146.009 168.062 135.729 1.00 79.84 308 GLY B C 1
ATOM 6194 O O . GLY B 2 308 ? 145.752 168.671 136.768 1.00 79.84 308 GLY B O 1
ATOM 6196 N N . THR C 3 5 ? 157.955 130.225 131.040 1.00 85.64 5 THR C N 1
ATOM 6197 C CA . THR C 3 5 ? 159.354 129.976 130.716 1.00 85.64 5 THR C CA 1
ATOM 6198 C C . THR C 3 5 ? 160.247 130.212 131.930 1.00 85.64 5 THR C C 1
ATOM 6199 O O . THR C 3 5 ? 161.459 130.007 131.870 1.00 85.64 5 THR C O 1
ATOM 6203 N N . GLY C 3 6 ? 159.642 130.632 133.038 1.00 89.21 6 GLY C N 1
ATOM 6204 C CA . GLY C 3 6 ? 160.402 130.901 134.242 1.00 89.21 6 GLY C CA 1
ATOM 6205 C C . GLY C 3 6 ? 161.278 132.131 134.130 1.00 89.21 6 GLY C C 1
ATOM 6206 O O . GLY C 3 6 ? 162.507 132.019 134.096 1.00 89.21 6 GLY C O 1
ATOM 6207 N N . PHE C 3 7 ? 160.647 133.307 134.040 1.00 88.93 7 PHE C N 1
ATOM 6208 C CA . PHE C 3 7 ? 161.391 134.561 133.950 1.00 88.93 7 PHE C CA 1
ATOM 6209 C C . PHE C 3 7 ? 162.445 134.680 135.042 1.00 88.93 7 PHE C C 1
ATOM 6210 O O . PHE C 3 7 ? 163.603 135.008 134.764 1.00 88.93 7 PHE C O 1
ATOM 6218 N N . TRP C 3 8 ? 162.062 134.411 136.292 1.00 92.95 8 TRP C N 1
ATOM 6219 C CA . TRP C 3 8 ? 162.918 134.682 137.443 1.00 92.95 8 TRP C CA 1
ATOM 6220 C C . TRP C 3 8 ? 164.270 133.980 137.376 1.00 92.95 8 TRP C C 1
ATOM 6221 O O . TRP C 3 8 ? 165.138 134.273 138.205 1.00 92.95 8 TRP C O 1
ATOM 6232 N N . LEU C 3 9 ? 164.474 133.073 136.419 1.00 94.44 9 LEU C N 1
ATOM 6233 C CA . LEU C 3 9 ? 165.768 132.410 136.291 1.00 94.44 9 LEU C CA 1
ATOM 6234 C C . LEU C 3 9 ? 166.854 133.394 135.871 1.00 94.44 9 LEU C C 1
ATOM 6235 O O . LEU C 3 9 ? 167.945 133.416 136.455 1.00 94.44 9 LEU C O 1
ATOM 6240 N N . ASP C 3 10 ? 166.576 134.219 134.857 1.00 95.81 10 ASP C N 1
ATOM 6241 C CA . ASP C 3 10 ? 167.578 135.184 134.415 1.00 95.81 10 ASP C CA 1
ATOM 6242 C C . ASP C 3 10 ? 167.830 136.251 135.471 1.00 95.81 10 ASP C C 1
ATOM 6243 O O . ASP C 3 10 ? 168.970 136.693 135.643 1.00 95.81 10 ASP C O 1
ATOM 6248 N N . ALA C 3 11 ? 166.786 136.666 136.192 1.00 98.18 11 ALA C N 1
ATOM 6249 C CA . ALA C 3 11 ? 166.983 137.587 137.305 1.00 98.18 11 ALA C CA 1
ATOM 6250 C C . ALA C 3 11 ? 167.829 136.950 138.398 1.00 98.18 11 ALA C C 1
ATOM 6251 O O . ALA C 3 11 ? 168.697 137.609 138.984 1.00 98.18 11 ALA C O 1
ATOM 6253 N N . TRP C 3 12 ? 167.574 135.676 138.667 1.00 100.50 12 TRP C N 1
ATOM 6254 C CA . TRP C 3 12 ? 168.425 135.008 139.675 1.00 100.50 12 TRP C CA 1
ATOM 6255 C C . TRP C 3 12 ? 169.869 135.104 139.178 1.00 100.50 12 TRP C C 1
ATOM 6256 O O . TRP C 3 12 ? 170.709 135.692 139.888 1.00 100.50 12 TRP C O 1
ATOM 6267 N N . ARG C 3 13 ? 170.118 134.666 137.945 1.00 102.59 13 ARG C N 1
ATOM 6268 C CA . ARG C 3 13 ? 171.496 134.647 137.465 1.00 102.59 13 ARG C CA 1
ATOM 6269 C C . ARG C 3 13 ? 172.116 136.039 137.505 1.00 102.59 13 ARG C C 1
ATOM 6270 O O . ARG C 3 13 ? 173.319 136.182 137.750 1.00 102.59 13 ARG C O 1
ATOM 6278 N N . GLY C 3 14 ? 171.310 137.076 137.273 1.00 100.68 14 GLY C N 1
ATOM 6279 C CA . GLY C 3 14 ? 171.847 138.427 137.254 1.00 100.68 14 GLY C CA 1
ATOM 6280 C C . GLY C 3 14 ? 172.189 138.946 138.636 1.00 100.68 14 GLY C C 1
ATOM 6281 O O . GLY C 3 14 ? 173.190 139.645 138.816 1.00 100.68 14 GLY C O 1
ATOM 6282 N N . LEU C 3 15 ? 171.367 138.620 139.629 1.00 94.45 15 LEU C N 1
ATOM 6283 C CA . LEU C 3 15 ? 171.598 139.078 140.993 1.00 94.45 15 LEU C CA 1
ATOM 6284 C C . LEU C 3 15 ? 172.292 138.037 141.862 1.00 94.45 15 LEU C C 1
ATOM 6285 O O . LEU C 3 15 ? 172.510 138.290 143.051 1.00 94.45 15 LEU C O 1
ATOM 6290 N N . ARG C 3 16 ? 172.655 136.884 141.299 1.00 97.60 16 ARG C N 1
ATOM 6291 C CA . ARG C 3 16 ? 173.338 135.842 142.054 1.00 97.60 16 ARG C CA 1
ATOM 6292 C C . ARG C 3 16 ? 174.824 136.123 142.228 1.00 97.60 16 ARG C C 1
ATOM 6293 O O . ARG C 3 16 ? 175.440 135.586 143.155 1.00 97.60 16 ARG C O 1
ATOM 6301 N N . ARG C 3 17 ? 175.410 136.953 141.368 1.00 92.91 17 ARG C N 1
ATOM 6302 C CA . ARG C 3 17 ? 176.813 137.321 141.483 1.00 92.91 17 ARG C CA 1
ATOM 6303 C C . ARG C 3 17 ? 177.028 138.579 142.311 1.00 92.91 17 ARG C C 1
ATOM 6304 O O . ARG C 3 17 ? 178.175 139.010 142.466 1.00 92.91 17 ARG C O 1
ATOM 6312 N N . ARG C 3 18 ? 175.965 139.173 142.838 1.00 81.86 18 ARG C N 1
ATOM 6313 C CA . ARG C 3 18 ? 176.087 140.414 143.590 1.00 81.86 18 ARG C CA 1
ATOM 6314 C C . ARG C 3 18 ? 176.347 140.112 145.062 1.00 81.86 18 ARG C C 1
ATOM 6315 O O . ARG C 3 18 ? 175.495 139.501 145.720 1.00 81.86 18 ARG C O 1
ATOM 6323 N N . PRO C 3 19 ? 177.498 140.507 145.611 1.00 74.39 19 PRO C N 1
ATOM 6324 C CA . PRO C 3 19 ? 177.758 140.242 147.034 1.00 74.39 19 PRO C CA 1
ATOM 6325 C C . PRO C 3 19 ? 176.765 140.911 147.964 1.00 74.39 19 PRO C C 1
ATOM 6326 O O . PRO C 3 19 ? 176.468 140.362 149.034 1.00 74.39 19 PRO C O 1
ATOM 6330 N N . LYS C 3 20 ? 176.246 142.084 147.593 1.00 70.89 20 LYS C N 1
ATOM 6331 C CA . LYS C 3 20 ? 175.236 142.739 148.417 1.00 70.89 20 LYS C CA 1
ATOM 6332 C C . LYS C 3 20 ? 174.000 141.867 148.577 1.00 70.89 20 LYS C C 1
ATOM 6333 O O . LYS C 3 20 ? 173.341 141.910 149.621 1.00 70.89 20 LYS C O 1
ATOM 6339 N N . PHE C 3 21 ? 173.674 141.065 147.564 1.00 69.18 21 PHE C N 1
ATOM 6340 C CA . PHE C 3 21 ? 172.574 140.123 147.716 1.00 69.18 21 PHE C CA 1
ATOM 6341 C C . PHE C 3 21 ? 173.024 138.849 148.415 1.00 69.18 21 PHE C C 1
ATOM 6342 O O . PHE C 3 21 ? 172.259 138.263 149.187 1.00 69.18 21 PHE C O 1
ATOM 6350 N N . VAL C 3 22 ? 174.249 138.395 148.148 1.00 66.55 22 VAL C N 1
ATOM 6351 C CA . VAL C 3 22 ? 174.692 137.110 148.684 1.00 66.55 22 VAL C CA 1
ATOM 6352 C C . VAL C 3 22 ? 174.796 137.168 150.204 1.00 66.55 22 VAL C C 1
ATOM 6353 O O . VAL C 3 22 ? 174.288 136.286 150.912 1.00 66.55 22 VAL C O 1
ATOM 6357 N N . ILE C 3 23 ? 175.447 138.206 150.732 1.00 62.78 23 ILE C N 1
ATOM 6358 C CA . ILE C 3 23 ? 175.602 138.307 152.180 1.00 62.78 23 ILE C CA 1
ATOM 6359 C C . ILE C 3 23 ? 174.251 138.534 152.848 1.00 62.78 23 ILE C C 1
ATOM 6360 O O . ILE C 3 23 ? 173.988 138.014 153.939 1.00 62.78 23 ILE C O 1
ATOM 6365 N N . ALA C 3 24 ? 173.364 139.289 152.194 1.00 59.56 24 ALA C N 1
ATOM 6366 C CA . ALA C 3 24 ? 172.027 139.495 152.737 1.00 59.56 24 ALA C CA 1
ATOM 6367 C C . ALA C 3 24 ? 171.260 138.184 152.818 1.00 59.56 24 ALA C C 1
ATOM 6368 O O . ALA C 3 24 ? 170.611 137.899 153.830 1.00 59.56 24 ALA C O 1
ATOM 6370 N N . ALA C 3 25 ? 171.325 137.370 151.764 1.00 55.90 25 ALA C N 1
ATOM 6371 C CA . ALA C 3 25 ? 170.619 136.095 151.773 1.00 55.90 25 ALA C CA 1
ATOM 6372 C C . ALA C 3 25 ? 171.194 135.154 152.822 1.00 55.90 25 ALA C C 1
ATOM 6373 O O . ALA C 3 25 ? 170.445 134.432 153.491 1.00 55.90 25 ALA C O 1
ATOM 6375 N N . ALA C 3 26 ? 172.517 135.151 152.989 1.00 53.45 26 ALA C N 1
ATOM 6376 C CA . ALA C 3 26 ? 173.118 134.301 154.012 1.00 53.45 26 ALA C CA 1
ATOM 6377 C C . ALA C 3 26 ? 172.666 134.723 155.405 1.00 53.45 26 ALA C C 1
ATOM 6378 O O . ALA C 3 26 ? 172.294 133.882 156.236 1.00 53.45 26 ALA C O 1
ATOM 6380 N N . LEU C 3 27 ? 172.686 136.030 155.675 1.00 52.48 27 LEU C N 1
ATOM 6381 C CA . LEU C 3 27 ? 172.240 136.519 156.974 1.00 52.48 27 LEU C CA 1
ATOM 6382 C C . LEU C 3 27 ? 170.769 136.206 157.207 1.00 52.48 27 LEU C C 1
ATOM 6383 O O . LEU C 3 27 ? 170.373 135.851 158.322 1.00 52.48 27 LEU C O 1
ATOM 6388 N N . ILE C 3 28 ? 169.943 136.323 156.166 1.00 49.21 28 ILE C N 1
ATOM 6389 C CA . ILE C 3 28 ? 168.520 136.044 156.321 1.00 49.21 28 ILE C CA 1
ATOM 6390 C C . ILE C 3 28 ? 168.292 134.569 156.619 1.00 49.21 28 ILE C C 1
ATOM 6391 O O . ILE C 3 28 ? 167.474 134.218 157.476 1.00 49.21 28 ILE C O 1
ATOM 6396 N N . LEU C 3 29 ? 169.006 133.682 155.923 1.00 48.66 29 LEU C N 1
ATOM 6397 C CA . LEU C 3 29 ? 168.894 132.257 156.217 1.00 48.66 29 LEU C CA 1
ATOM 6398 C C . LEU C 3 29 ? 169.288 131.966 157.658 1.00 48.66 29 LEU C C 1
ATOM 6399 O O . LEU C 3 29 ? 168.590 131.232 158.370 1.00 48.66 29 LEU C O 1
ATOM 6404 N N . LEU C 3 30 ? 170.405 132.542 158.109 1.00 47.17 30 LEU C N 1
ATOM 6405 C CA . LEU C 3 30 ? 170.839 132.305 159.482 1.00 47.17 30 LEU C CA 1
ATOM 6406 C C . LEU C 3 30 ? 169.803 132.801 160.483 1.00 47.17 30 LEU C C 1
ATOM 6407 O O . LEU C 3 30 ? 169.487 132.105 161.456 1.00 47.17 30 LEU C O 1
ATOM 6412 N N . ILE C 3 31 ? 169.258 133.997 160.256 1.00 45.63 31 ILE C N 1
ATOM 6413 C CA . ILE C 3 31 ? 168.267 134.553 161.171 1.00 45.63 31 ILE C CA 1
ATOM 6414 C C . ILE C 3 31 ? 167.023 133.680 161.204 1.00 45.63 31 ILE C C 1
ATOM 6415 O O . ILE C 3 31 ? 166.449 133.431 162.271 1.00 45.63 31 ILE C O 1
ATOM 6420 N N . LEU C 3 32 ? 166.592 133.187 160.042 1.00 43.71 32 LEU C N 1
ATOM 6421 C CA . LEU C 3 32 ? 165.398 132.353 160.005 1.00 43.71 32 LEU C CA 1
ATOM 6422 C C . LEU C 3 32 ? 165.621 131.034 160.731 1.00 43.71 32 LEU C C 1
ATOM 6423 O O . LEU C 3 32 ? 164.715 130.537 161.405 1.00 43.71 32 LEU C O 1
ATOM 6428 N N . VAL C 3 33 ? 166.823 130.460 160.634 1.00 42.60 33 VAL C N 1
ATOM 6429 C CA . VAL C 3 33 ? 167.058 129.202 161.339 1.00 42.60 33 VAL C CA 1
ATOM 6430 C C . VAL C 3 33 ? 167.141 129.431 162.844 1.00 42.60 33 VAL C C 1
ATOM 6431 O O . VAL C 3 33 ? 166.640 128.620 163.634 1.00 42.60 33 VAL C O 1
ATOM 6435 N N . VAL C 3 34 ? 167.760 130.536 163.272 1.00 41.91 34 VAL C N 1
ATOM 6436 C CA . VAL C 3 34 ? 167.788 130.841 164.702 1.00 41.91 34 VAL C CA 1
ATOM 6437 C C . VAL C 3 34 ? 166.379 131.084 165.226 1.00 41.91 34 VAL C C 1
ATOM 6438 O O . VAL C 3 34 ? 166.046 130.700 166.354 1.00 41.91 34 VAL C O 1
ATOM 6442 N N . ALA C 3 35 ? 165.524 131.711 164.419 1.00 40.09 35 ALA C N 1
ATOM 6443 C CA . ALA C 3 35 ? 164.163 131.977 164.868 1.00 40.09 35 ALA C CA 1
ATOM 6444 C C . ALA C 3 35 ? 163.292 130.729 164.840 1.00 40.09 35 ALA C C 1
ATOM 6445 O O . ALA C 3 35 ? 162.344 130.625 165.623 1.00 40.09 35 ALA C O 1
ATOM 6447 N N . ALA C 3 36 ? 163.592 129.777 163.960 1.00 41.05 36 ALA C N 1
ATOM 6448 C CA . ALA C 3 36 ? 162.772 128.581 163.834 1.00 41.05 36 ALA C CA 1
ATOM 6449 C C . ALA C 3 36 ? 163.148 127.511 164.852 1.00 41.05 36 ALA C C 1
ATOM 6450 O O . ALA C 3 36 ? 162.275 126.987 165.548 1.00 41.05 36 ALA C O 1
ATOM 6452 N N . PHE C 3 37 ? 164.437 127.176 164.956 1.00 42.69 37 PHE C N 1
ATOM 6453 C CA . PHE C 3 37 ? 164.909 126.099 165.823 1.00 42.69 37 PHE C CA 1
ATOM 6454 C C . PHE C 3 37 ? 165.880 126.665 166.851 1.00 42.69 37 PHE C C 1
ATOM 6455 O O . PHE C 3 37 ? 167.103 126.604 166.660 1.00 42.69 37 PHE C O 1
ATOM 6463 N N . PRO C 3 38 ? 165.376 127.215 167.958 1.00 40.25 38 PRO C N 1
ATOM 6464 C CA . PRO C 3 38 ? 166.289 127.793 168.953 1.00 40.25 38 PRO C CA 1
ATOM 6465 C C . PRO C 3 38 ? 167.061 126.752 169.740 1.00 40.25 38 PRO C C 1
ATOM 6466 O O . PRO C 3 38 ? 168.219 126.999 170.094 1.00 40.25 38 PRO C O 1
ATOM 6470 N N . SER C 3 39 ? 166.464 125.593 170.021 1.00 38.84 39 SER C N 1
ATOM 6471 C CA . SER C 3 39 ? 167.090 124.622 170.910 1.00 38.84 39 SER C CA 1
ATOM 6472 C C . SER C 3 39 ? 168.325 123.962 170.315 1.00 38.84 39 SER C C 1
ATOM 6473 O O . SER C 3 39 ? 169.019 123.237 171.035 1.00 38.84 39 SER C O 1
ATOM 6476 N N . LEU C 3 40 ? 168.619 124.180 169.033 1.00 40.18 40 LEU C N 1
ATOM 6477 C CA . LEU C 3 40 ? 169.832 123.610 168.457 1.00 40.18 40 LEU C CA 1
ATOM 6478 C C . LEU C 3 40 ? 171.075 124.349 168.923 1.00 40.18 40 LEU C C 1
ATOM 6479 O O . LEU C 3 40 ? 172.149 123.746 169.026 1.00 40.18 40 LEU C O 1
ATOM 6484 N N . PHE C 3 41 ? 170.954 125.643 169.206 1.00 40.48 41 PHE C N 1
ATOM 6485 C CA . PHE C 3 41 ? 172.100 126.441 169.616 1.00 40.48 41 PHE C CA 1
ATOM 6486 C C . PHE C 3 41 ? 172.286 126.459 171.126 1.00 40.48 41 PHE C C 1
ATOM 6487 O O . PHE C 3 41 ? 173.420 126.381 171.608 1.00 40.48 41 PHE C O 1
ATOM 6495 N N . THR C 3 42 ? 171.201 126.555 171.885 1.00 38.33 42 THR C N 1
ATOM 6496 C CA . THR C 3 42 ? 171.278 126.634 173.334 1.00 38.33 42 THR C CA 1
ATOM 6497 C C . THR C 3 42 ? 170.930 125.296 173.973 1.00 38.33 42 THR C C 1
ATOM 6498 O O . THR C 3 42 ? 170.513 124.343 173.313 1.00 38.33 42 THR C O 1
ATOM 6502 N N . ALA C 3 43 ? 171.118 125.237 175.287 1.00 40.90 43 ALA C N 1
ATOM 6503 C CA . ALA C 3 43 ? 170.714 124.082 176.070 1.00 40.90 43 ALA C CA 1
ATOM 6504 C C . ALA C 3 43 ? 170.104 124.456 177.413 1.00 40.90 43 ALA C C 1
ATOM 6505 O O . ALA C 3 43 ? 169.793 123.555 178.199 1.00 40.90 43 ALA C O 1
ATOM 6507 N N . ALA C 3 44 ? 169.917 125.742 177.699 1.00 39.76 44 ALA C N 1
ATOM 6508 C CA . ALA C 3 44 ? 169.448 126.208 178.992 1.00 39.76 44 ALA C CA 1
ATOM 6509 C C . ALA C 3 44 ? 168.164 127.011 178.831 1.00 39.76 44 ALA C C 1
ATOM 6510 O O . ALA C 3 44 ? 167.866 127.543 177.759 1.00 39.76 44 ALA C O 1
ATOM 6512 N N . ASP C 3 45 ? 167.408 127.091 179.916 1.00 38.04 45 ASP C N 1
ATOM 6513 C CA . ASP C 3 45 ? 166.131 127.789 179.889 1.00 38.04 45 ASP C CA 1
ATOM 6514 C C . ASP C 3 45 ? 166.364 129.295 179.855 1.00 38.04 45 ASP C C 1
ATOM 6515 O O . ASP C 3 45 ? 167.212 129.802 180.597 1.00 38.04 45 ASP C O 1
ATOM 6520 N N . PRO C 3 46 ? 165.649 130.038 179.010 1.00 35.83 46 PRO C N 1
ATOM 6521 C CA . PRO C 3 46 ? 165.839 131.495 178.981 1.00 35.83 46 PRO C CA 1
ATOM 6522 C C . PRO C 3 46 ? 165.455 132.177 180.277 1.00 35.83 46 PRO C C 1
ATOM 6523 O O . PRO C 3 46 ? 166.029 133.220 180.611 1.00 35.83 46 PRO C O 1
ATOM 6527 N N . THR C 3 47 ? 164.505 131.619 181.023 1.00 34.86 47 THR C N 1
ATOM 6528 C CA . THR C 3 47 ? 163.959 132.272 182.203 1.00 34.86 47 THR C CA 1
ATOM 6529 C C . THR C 3 47 ? 164.626 131.841 183.501 1.00 34.86 47 THR C C 1
ATOM 6530 O O . THR C 3 47 ? 164.429 132.504 184.524 1.00 34.86 47 THR C O 1
ATOM 6534 N N . TYR C 3 48 ? 165.396 130.757 183.493 1.00 34.65 48 TYR C N 1
ATOM 6535 C CA . TYR C 3 48 ? 166.070 130.317 184.706 1.00 34.65 48 TYR C CA 1
ATOM 6536 C C . TYR C 3 48 ? 167.118 131.338 185.125 1.00 34.65 48 TYR C C 1
ATOM 6537 O O . TYR C 3 48 ? 167.972 131.732 184.326 1.00 34.65 48 TYR C O 1
ATOM 6546 N N . ALA C 3 49 ? 167.052 131.764 186.383 1.00 35.07 49 ALA C N 1
ATOM 6547 C CA . ALA C 3 49 ? 167.947 132.780 186.924 1.00 35.07 49 ALA C CA 1
ATOM 6548 C C . ALA C 3 49 ? 168.589 132.237 188.190 1.00 35.07 49 ALA C C 1
ATOM 6549 O O . ALA C 3 49 ? 167.923 132.115 189.222 1.00 35.07 49 ALA C O 1
ATOM 6551 N N . ASP C 3 50 ? 169.875 131.909 188.111 1.00 35.11 50 ASP C N 1
ATOM 6552 C CA . ASP C 3 50 ? 170.624 131.475 189.280 1.00 35.11 50 ASP C CA 1
ATOM 6553 C C . ASP C 3 50 ? 171.259 132.703 189.914 1.00 35.11 50 ASP C C 1
ATOM 6554 O O . ASP C 3 50 ? 172.239 133.228 189.367 1.00 35.11 50 ASP C O 1
ATOM 6559 N N . PRO C 3 51 ? 170.752 133.195 191.046 1.00 33.63 51 PRO C N 1
ATOM 6560 C CA . PRO C 3 51 ? 171.260 134.465 191.580 1.00 33.63 51 PRO C CA 1
ATOM 6561 C C . PRO C 3 51 ? 172.659 134.374 192.152 1.00 33.63 51 PRO C C 1
ATOM 6562 O O . PRO C 3 51 ? 173.276 135.419 192.385 1.00 33.63 51 PRO C O 1
ATOM 6566 N N . SER C 3 52 ? 173.184 133.170 192.385 1.00 34.98 52 SER C N 1
ATOM 6567 C CA . SER C 3 52 ? 174.522 133.049 192.950 1.00 34.98 52 SER C CA 1
ATOM 6568 C C . SER C 3 52 ? 175.606 133.442 191.958 1.00 34.98 52 SER C C 1
ATOM 6569 O O . SER C 3 52 ? 176.747 133.674 192.368 1.00 34.98 52 SER C O 1
ATOM 6572 N N . GLN C 3 53 ? 175.280 133.527 190.672 1.00 35.59 53 GLN C N 1
ATOM 6573 C CA . GLN C 3 53 ? 176.194 134.017 189.644 1.00 35.59 53 GLN C CA 1
ATOM 6574 C C . GLN C 3 53 ? 175.511 135.197 188.960 1.00 35.59 53 GLN C C 1
ATOM 6575 O O . GLN C 3 53 ? 174.720 135.015 188.030 1.00 35.59 53 GLN C O 1
ATOM 6581 N N . SER C 3 54 ? 175.816 136.409 189.420 1.00 36.25 54 SER C N 1
ATOM 6582 C CA . SER C 3 54 ? 175.048 137.577 189.003 1.00 36.25 54 SER C CA 1
ATOM 6583 C C . SER C 3 54 ? 175.656 138.262 187.785 1.00 36.25 54 SER C C 1
ATOM 6584 O O . SER C 3 54 ? 175.021 138.341 186.731 1.00 36.25 54 SER C O 1
ATOM 6587 N N . MET C 3 55 ? 176.887 138.752 187.901 1.00 37.95 55 MET C N 1
ATOM 6588 C CA . MET C 3 55 ? 177.545 139.449 186.797 1.00 37.95 55 MET C CA 1
ATOM 6589 C C . MET C 3 55 ? 178.880 138.760 186.551 1.00 37.95 55 MET C C 1
ATOM 6590 O O . MET C 3 55 ? 179.885 139.082 187.189 1.00 37.95 55 MET C O 1
ATOM 6595 N N . LEU C 3 56 ? 178.881 137.807 185.627 1.00 36.24 56 LEU C N 1
ATOM 6596 C CA . LEU C 3 56 ? 180.068 137.047 185.279 1.00 36.24 56 LEU C CA 1
ATOM 6597 C C . LEU C 3 56 ? 180.597 137.499 183.926 1.00 36.24 56 LEU C C 1
ATOM 6598 O O . LEU C 3 56 ? 179.838 137.935 183.058 1.00 36.24 56 LEU C O 1
ATOM 6603 N N . ALA C 3 57 ? 181.909 137.390 183.756 1.00 37.35 57 ALA C N 1
ATOM 6604 C CA . ALA C 3 57 ? 182.512 137.696 182.474 1.00 37.35 57 ALA C CA 1
ATOM 6605 C C . ALA C 3 57 ? 182.195 136.589 181.472 1.00 37.35 57 ALA C C 1
ATOM 6606 O O . ALA C 3 57 ? 181.965 135.441 181.859 1.00 37.35 57 ALA C O 1
ATOM 6608 N N . PRO C 3 58 ? 182.161 136.908 180.181 1.00 35.15 58 PRO C N 1
ATOM 6609 C CA . PRO C 3 58 ? 181.969 135.861 179.172 1.00 35.15 58 PRO C CA 1
ATOM 6610 C C . PRO C 3 58 ? 183.054 134.801 179.237 1.00 35.15 58 PRO C C 1
ATOM 6611 O O . PRO C 3 58 ? 184.224 135.087 178.977 1.00 35.15 58 PRO C O 1
ATOM 6615 N N . SER C 3 59 ? 182.677 133.573 179.578 1.00 35.96 59 SER C N 1
ATOM 6616 C CA . SER C 3 59 ? 183.653 132.505 179.744 1.00 35.96 59 SER C CA 1
ATOM 6617 C C . SER C 3 59 ? 183.215 131.245 179.012 1.00 35.96 59 SER C C 1
ATOM 6618 O O . SER C 3 59 ? 182.242 131.267 178.252 1.00 35.96 59 SER C O 1
ATOM 6621 N N . ALA C 3 60 ? 183.929 130.141 179.233 1.00 37.51 60 ALA C N 1
ATOM 6622 C CA . ALA C 3 60 ? 183.624 128.891 178.551 1.00 37.51 60 ALA C CA 1
ATOM 6623 C C . ALA C 3 60 ? 182.253 128.335 178.908 1.00 37.51 60 ALA C C 1
ATOM 6624 O O . ALA C 3 60 ? 181.737 127.495 178.165 1.00 37.51 60 ALA C O 1
ATOM 6626 N N . ALA C 3 61 ? 181.654 128.776 180.012 1.00 36.74 61 ALA C N 1
ATOM 6627 C CA . ALA C 3 61 ? 180.348 128.289 180.426 1.00 36.74 61 ALA C CA 1
ATOM 6628 C C . ALA C 3 61 ? 179.213 129.231 180.056 1.00 36.74 61 ALA C C 1
ATOM 6629 O O . ALA C 3 61 ? 178.046 128.854 180.197 1.00 36.74 61 ALA C O 1
ATOM 6631 N N . HIS C 3 62 ? 179.523 130.439 179.593 1.00 35.94 62 HIS C N 1
ATOM 6632 C CA . HIS C 3 62 ? 178.518 131.375 179.096 1.00 35.94 62 HIS C CA 1
ATOM 6633 C C . HIS C 3 62 ? 179.199 132.213 178.026 1.00 35.94 62 HIS C C 1
ATOM 6634 O O . HIS C 3 62 ? 180.068 133.028 178.343 1.00 35.94 62 HIS C O 1
ATOM 6641 N N . TRP C 3 63 ? 178.811 132.019 176.767 1.00 35.13 63 TRP C N 1
ATOM 6642 C CA . TRP C 3 63 ? 179.522 132.679 175.681 1.00 35.13 63 TRP C CA 1
ATOM 6643 C C . TRP C 3 63 ? 179.272 134.179 175.643 1.00 35.13 63 TRP C C 1
ATOM 6644 O O . TRP C 3 63 ? 180.062 134.907 175.035 1.00 35.13 63 TRP C O 1
ATOM 6655 N N . PHE C 3 64 ? 178.209 134.664 176.282 1.00 33.77 64 PHE C N 1
ATOM 6656 C CA . PHE C 3 64 ? 177.906 136.085 176.289 1.00 33.77 64 PHE C CA 1
ATOM 6657 C C . PHE C 3 64 ? 177.920 136.713 177.672 1.00 33.77 64 PHE C C 1
ATOM 6658 O O . PHE C 3 64 ? 177.936 137.945 177.767 1.00 33.77 64 PHE C O 1
ATOM 6666 N N . GLY C 3 65 ? 177.903 135.920 178.744 1.00 33.80 65 GLY C N 1
ATOM 6667 C CA . GLY C 3 65 ? 177.987 136.448 180.088 1.00 33.80 65 GLY C CA 1
ATOM 6668 C C . GLY C 3 65 ? 176.766 136.082 180.912 1.00 33.80 65 GLY C C 1
ATOM 6669 O O . GLY C 3 65 ? 176.176 135.009 180.736 1.00 33.80 65 GLY C O 1
ATOM 6670 N N . THR C 3 66 ? 176.395 136.991 181.812 1.00 32.74 66 THR C N 1
ATOM 6671 C CA . THR C 3 66 ? 175.299 136.763 182.745 1.00 32.74 66 THR C CA 1
ATOM 6672 C C . THR C 3 66 ? 174.850 138.104 183.304 1.00 32.74 66 THR C C 1
ATOM 6673 O O . THR C 3 66 ? 175.672 138.854 183.837 1.00 32.74 66 THR C O 1
ATOM 6677 N N . ASP C 3 67 ? 173.557 138.401 183.190 1.00 35.49 67 ASP C N 1
ATOM 6678 C CA . ASP C 3 67 ? 173.039 139.695 183.602 1.00 35.49 67 ASP C CA 1
ATOM 6679 C C . ASP C 3 67 ? 172.645 139.672 185.076 1.00 35.49 67 ASP C C 1
ATOM 6680 O O . ASP C 3 67 ? 172.643 138.627 185.728 1.00 35.49 67 ASP C O 1
ATOM 6685 N N . LEU C 3 68 ? 172.247 140.844 185.584 1.00 34.39 68 LEU C N 1
ATOM 6686 C CA . LEU C 3 68 ? 172.174 141.086 187.025 1.00 34.39 68 LEU C CA 1
ATOM 6687 C C . LEU C 3 68 ? 171.395 140.007 187.768 1.00 34.39 68 LEU C C 1
ATOM 6688 O O . LEU C 3 68 ? 171.811 139.565 188.844 1.00 34.39 68 LEU C O 1
ATOM 6693 N N . GLN C 3 69 ? 170.264 139.570 187.216 1.00 34.81 69 GLN C N 1
ATOM 6694 C CA . GLN C 3 69 ? 169.433 138.601 187.917 1.00 34.81 69 GLN C CA 1
ATOM 6695 C C . GLN C 3 69 ? 169.997 137.190 187.872 1.00 34.81 69 GLN C C 1
ATOM 6696 O O . GLN C 3 69 ? 169.658 136.378 188.737 1.00 34.81 69 GLN C O 1
ATOM 6702 N N . GLY C 3 70 ? 170.839 136.876 186.895 1.00 33.24 70 GLY C N 1
ATOM 6703 C CA . GLY C 3 70 ? 171.431 135.557 186.832 1.00 33.24 70 GLY C CA 1
ATOM 6704 C C . GLY C 3 70 ? 171.257 134.858 185.502 1.00 33.24 70 GLY C C 1
ATOM 6705 O O . GLY C 3 70 ? 171.957 133.880 185.224 1.00 33.24 70 GLY C O 1
ATOM 6706 N N . HIS C 3 71 ? 170.318 135.326 184.682 1.00 33.98 71 HIS C N 1
ATOM 6707 C CA . HIS C 3 71 ? 170.131 134.746 183.362 1.00 33.98 71 HIS C CA 1
ATOM 6708 C C . HIS C 3 71 ? 171.424 134.826 182.565 1.00 33.98 71 HIS C C 1
ATOM 6709 O O . HIS C 3 71 ? 172.286 135.667 182.816 1.00 33.98 71 HIS C O 1
ATOM 6716 N N . ASP C 3 72 ? 171.557 133.941 181.586 1.00 35.16 72 ASP C N 1
ATOM 6717 C CA . ASP C 3 72 ? 172.647 134.036 180.630 1.00 35.16 72 ASP C CA 1
ATOM 6718 C C . ASP C 3 72 ? 172.122 134.664 179.348 1.00 35.16 72 ASP C C 1
ATOM 6719 O O . ASP C 3 72 ? 171.017 134.354 178.899 1.00 35.16 72 ASP C O 1
ATOM 6724 N N . ILE C 3 73 ? 172.918 135.563 178.773 1.00 34.17 73 ILE C N 1
ATOM 6725 C CA . ILE C 3 73 ? 172.428 136.418 177.701 1.00 34.17 73 ILE C CA 1
ATOM 6726 C C . ILE C 3 73 ? 172.287 135.679 176.379 1.00 34.17 73 ILE C C 1
ATOM 6727 O O . ILE C 3 73 ? 171.566 136.147 175.490 1.00 34.17 73 ILE C O 1
ATOM 6732 N N . TYR C 3 74 ? 172.937 134.526 176.228 1.00 34.89 74 TYR C N 1
ATOM 6733 C CA . TYR C 3 74 ? 172.874 133.796 174.967 1.00 34.89 74 TYR C CA 1
ATOM 6734 C C . TYR C 3 74 ? 171.447 133.341 174.664 1.00 34.89 74 TYR C C 1
ATOM 6735 O O . TYR C 3 74 ? 170.892 133.643 173.598 1.00 34.89 74 TYR C O 1
ATOM 6744 N N . SER C 3 75 ? 170.831 132.619 175.599 1.00 34.91 75 SER C N 1
ATOM 6745 C CA . SER C 3 75 ? 169.461 132.163 175.396 1.00 34.91 75 SER C CA 1
ATOM 6746 C C . SER C 3 75 ? 168.494 133.337 175.318 1.00 34.91 75 SER C C 1
ATOM 6747 O O . SER C 3 75 ? 167.541 133.320 174.525 1.00 34.91 75 SER C O 1
ATOM 6750 N N . ARG C 3 76 ? 168.716 134.360 176.142 1.00 36.28 76 ARG C N 1
ATOM 6751 C CA . ARG C 3 76 ? 167.835 135.516 176.141 1.00 36.28 76 ARG C CA 1
ATOM 6752 C C . ARG C 3 76 ? 167.914 136.304 174.843 1.00 36.28 76 ARG C C 1
ATOM 6753 O O . ARG C 3 76 ? 166.962 137.017 174.512 1.00 36.28 76 ARG C O 1
ATOM 6761 N N . THR C 3 77 ? 169.020 136.205 174.107 1.00 36.93 77 THR C N 1
ATOM 6762 C CA . THR C 3 77 ? 169.127 136.870 172.817 1.00 36.93 77 THR C CA 1
ATOM 6763 C C . THR C 3 77 ? 168.785 135.955 171.651 1.00 36.93 77 THR C C 1
ATOM 6764 O O . THR C 3 77 ? 168.632 136.443 170.527 1.00 36.93 77 THR C O 1
ATOM 6768 N N . VAL C 3 78 ? 168.669 134.648 171.885 1.00 36.37 78 VAL C N 1
ATOM 6769 C CA . VAL C 3 78 ? 168.172 133.750 170.843 1.00 36.37 78 VAL C CA 1
ATOM 6770 C C . VAL C 3 78 ? 166.644 133.750 170.804 1.00 36.37 78 VAL C C 1
ATOM 6771 O O . VAL C 3 78 ? 166.019 133.916 169.743 1.00 36.37 78 VAL C O 1
ATOM 6775 N N . TYR C 3 79 ? 166.010 133.557 171.961 1.00 36.94 79 TYR C N 1
ATOM 6776 C CA . TYR C 3 79 ? 164.554 133.467 171.960 1.00 36.94 79 TYR C CA 1
ATOM 6777 C C . TYR C 3 79 ? 163.908 134.819 171.666 1.00 36.94 79 TYR C C 1
ATOM 6778 O O . TYR C 3 79 ? 162.800 134.879 171.109 1.00 36.94 79 TYR C O 1
ATOM 6787 N N . GLY C 3 80 ? 164.596 135.910 171.996 1.00 40.70 80 GLY C N 1
ATOM 6788 C CA . GLY C 3 80 ? 164.130 137.212 171.560 1.00 40.70 80 GLY C CA 1
ATOM 6789 C C . GLY C 3 80 ? 164.121 137.334 170.051 1.00 40.70 80 GLY C C 1
ATOM 6790 O O . GLY C 3 80 ? 163.214 137.940 169.472 1.00 40.70 80 GLY C O 1
ATOM 6791 N N . ALA C 3 81 ? 165.137 136.768 169.393 1.00 40.52 81 ALA C N 1
ATOM 6792 C CA . ALA C 3 81 ? 165.137 136.707 167.936 1.00 40.52 81 ALA C CA 1
ATOM 6793 C C . ALA C 3 81 ? 163.915 135.966 167.435 1.00 40.52 81 ALA C C 1
ATOM 6794 O O . ALA C 3 81 ? 163.245 136.410 166.496 1.00 40.52 81 ALA C O 1
ATOM 6796 N N . ARG C 3 82 ? 163.620 134.820 168.050 1.00 41.80 82 ARG C N 1
ATOM 6797 C CA . ARG C 3 82 ? 162.413 134.080 167.681 1.00 41.80 82 ARG C CA 1
ATOM 6798 C C . ARG C 3 82 ? 161.180 134.980 167.705 1.00 41.80 82 ARG C C 1
ATOM 6799 O O . ARG C 3 82 ? 160.459 135.105 166.705 1.00 41.80 82 ARG C O 1
ATOM 6807 N N . ALA C 3 83 ? 160.945 135.637 168.842 1.00 41.40 83 ALA C N 1
ATOM 6808 C CA . ALA C 3 83 ? 159.721 136.423 169.001 1.00 41.40 83 ALA C CA 1
ATOM 6809 C C . ALA C 3 83 ? 159.675 137.600 168.029 1.00 41.40 83 ALA C C 1
ATOM 6810 O O . ALA C 3 83 ? 158.636 137.868 167.406 1.00 41.40 83 ALA C O 1
ATOM 6812 N N . SER C 3 84 ? 160.792 138.317 167.885 1.00 42.93 84 SER C N 1
ATOM 6813 C CA . SER C 3 84 ? 160.798 139.505 167.038 1.00 42.93 84 SER C CA 1
ATOM 6814 C C . SER C 3 84 ? 160.621 139.145 165.569 1.00 42.93 84 SER C C 1
ATOM 6815 O O . SER C 3 84 ? 159.885 139.826 164.846 1.00 42.93 84 SER C O 1
ATOM 6818 N N . VAL C 3 85 ? 161.286 138.083 165.106 1.00 43.22 85 VAL C N 1
ATOM 6819 C CA . VAL C 3 85 ? 161.104 137.646 163.725 1.00 43.22 85 VAL C CA 1
ATOM 6820 C C . VAL C 3 85 ? 159.661 137.231 163.482 1.00 43.22 85 VAL C C 1
ATOM 6821 O O . VAL C 3 85 ? 159.076 137.560 162.442 1.00 43.22 85 VAL C O 1
ATOM 6825 N N . THR C 3 86 ? 159.060 136.502 164.429 1.00 44.60 86 THR C N 1
ATOM 6826 C CA . THR C 3 86 ? 157.660 136.120 164.270 1.00 44.60 86 THR C CA 1
ATOM 6827 C C . THR C 3 86 ? 156.772 137.345 164.096 1.00 44.60 86 THR C C 1
ATOM 6828 O O . THR C 3 86 ? 155.969 137.420 163.154 1.00 44.60 86 THR C O 1
ATOM 6832 N N . VAL C 3 87 ? 156.901 138.319 165.002 1.00 48.43 87 VAL C N 1
ATOM 6833 C CA . VAL C 3 87 ? 156.039 139.499 164.941 1.00 48.43 87 VAL C CA 1
ATOM 6834 C C . VAL C 3 87 ? 156.267 140.268 163.648 1.00 48.43 87 VAL C C 1
ATOM 6835 O O . VAL C 3 87 ? 155.318 140.749 163.019 1.00 48.43 87 VAL C O 1
ATOM 6839 N N . GLY C 3 88 ? 157.526 140.402 163.230 1.00 49.16 88 GLY C N 1
ATOM 6840 C CA . GLY C 3 88 ? 157.814 141.173 162.033 1.00 49.16 88 GLY C CA 1
ATOM 6841 C C . GLY C 3 88 ? 157.305 140.513 160.766 1.00 49.16 88 GLY C C 1
ATOM 6842 O O . GLY C 3 88 ? 156.832 141.192 159.852 1.00 49.16 88 GLY C O 1
ATOM 6843 N N . LEU C 3 89 ? 157.386 139.184 160.695 1.00 49.96 89 LEU C N 1
ATOM 6844 C CA . LEU C 3 89 ? 157.004 138.489 159.472 1.00 49.96 89 LEU C CA 1
ATOM 6845 C C . LEU C 3 89 ? 155.494 138.332 159.357 1.00 49.96 89 LEU C C 1
ATOM 6846 O O . LEU C 3 89 ? 154.935 138.474 158.260 1.00 49.96 89 LEU C O 1
ATOM 6851 N N . GLY C 3 90 ? 154.820 138.019 160.467 1.00 50.74 90 GLY C N 1
ATOM 6852 C CA . GLY C 3 90 ? 153.383 137.819 160.413 1.00 50.74 90 GLY C CA 1
ATOM 6853 C C . GLY C 3 90 ? 152.604 139.040 159.972 1.00 50.74 90 GLY C C 1
ATOM 6854 O O . GLY C 3 90 ? 151.494 138.898 159.449 1.00 50.74 90 GLY C O 1
ATOM 6855 N N . ALA C 3 91 ? 153.158 140.236 160.163 1.00 52.36 91 ALA C N 1
ATOM 6856 C CA . ALA C 3 91 ? 152.466 141.463 159.790 1.00 52.36 91 ALA C CA 1
ATOM 6857 C C . ALA C 3 91 ? 152.681 141.822 158.328 1.00 52.36 91 ALA C C 1
ATOM 6858 O O . ALA C 3 91 ? 151.731 142.220 157.642 1.00 52.36 91 ALA C O 1
ATOM 6860 N N . THR C 3 92 ? 153.912 141.686 157.833 1.00 52.49 92 THR C N 1
ATOM 6861 C CA . THR C 3 92 ? 154.157 141.959 156.424 1.00 52.49 92 THR C CA 1
ATOM 6862 C C . THR C 3 92 ? 153.511 140.911 155.532 1.00 52.49 92 THR C C 1
ATOM 6863 O O . THR C 3 92 ? 153.095 141.233 154.415 1.00 52.49 92 THR C O 1
ATOM 6867 N N . LEU C 3 93 ? 153.384 139.669 156.011 1.00 51.85 93 LEU C N 1
ATOM 6868 C CA . LEU C 3 93 ? 152.730 138.644 155.205 1.00 51.85 93 LEU C CA 1
ATOM 6869 C C . LEU C 3 93 ? 151.270 138.971 154.924 1.00 51.85 93 LEU C C 1
ATOM 6870 O O . LEU C 3 93 ? 150.728 138.508 153.915 1.00 51.85 93 LEU C O 1
ATOM 6875 N N . ALA C 3 94 ? 150.624 139.753 155.785 1.00 52.49 94 ALA C N 1
ATOM 6876 C CA . ALA C 3 94 ? 149.249 140.185 155.572 1.00 52.49 94 ALA C CA 1
ATOM 6877 C C . ALA C 3 94 ? 149.159 141.543 154.895 1.00 52.49 94 ALA C C 1
ATOM 6878 O O . ALA C 3 94 ? 148.246 141.773 154.090 1.00 52.49 94 ALA C O 1
ATOM 6880 N N . VAL C 3 95 ? 150.080 142.454 155.222 1.00 54.46 95 VAL C N 1
ATOM 6881 C CA . VAL C 3 95 ? 150.135 143.735 154.526 1.00 54.46 95 VAL C CA 1
ATOM 6882 C C . VAL C 3 95 ? 150.321 143.515 153.033 1.00 54.46 95 VAL C C 1
ATOM 6883 O O . VAL C 3 95 ? 149.656 144.155 152.211 1.00 54.46 95 VAL C O 1
ATOM 6887 N N . PHE C 3 96 ? 151.210 142.592 152.658 1.00 54.93 96 PHE C N 1
ATOM 6888 C CA . PHE C 3 96 ? 151.410 142.270 151.251 1.00 54.93 96 PHE C CA 1
ATOM 6889 C C . PHE C 3 96 ? 150.091 141.912 150.580 1.00 54.93 96 PHE C C 1
ATOM 6890 O O . PHE C 3 96 ? 149.677 142.560 149.616 1.00 54.93 96 PHE C O 1
ATOM 6898 N N . VAL C 3 97 ? 149.405 140.895 151.104 1.00 53.86 97 VAL C N 1
ATOM 6899 C CA . VAL C 3 97 ? 148.165 140.426 150.489 1.00 53.86 97 VAL C CA 1
ATOM 6900 C C . VAL C 3 97 ? 147.158 141.564 150.378 1.00 53.86 97 VAL C C 1
ATOM 6901 O O . VAL C 3 97 ? 146.653 141.867 149.290 1.00 53.86 97 VAL C O 1
ATOM 6905 N N . VAL C 3 98 ? 146.866 142.224 151.501 1.00 54.78 98 VAL C N 1
ATOM 6906 C CA . VAL C 3 98 ? 145.781 143.202 151.520 1.00 54.78 98 VAL C CA 1
ATOM 6907 C C . VAL C 3 98 ? 146.106 144.390 150.621 1.00 54.78 98 VAL C C 1
ATOM 6908 O O . VAL C 3 98 ? 145.318 144.752 149.736 1.00 54.78 98 VAL C O 1
ATOM 6912 N N . GLY C 3 99 ? 147.258 145.028 150.845 1.00 54.50 99 GLY C N 1
ATOM 6913 C CA . GLY C 3 99 ? 147.613 146.188 150.050 1.00 54.50 99 GLY C CA 1
ATOM 6914 C C . GLY C 3 99 ? 147.751 145.874 148.575 1.00 54.50 99 GLY C C 1
ATOM 6915 O O . GLY C 3 99 ? 147.304 146.648 147.727 1.00 54.50 99 GLY C O 1
ATOM 6916 N N . GLY C 3 100 ? 148.362 144.733 148.243 1.00 54.12 100 GLY C N 1
ATOM 6917 C CA . GLY C 3 100 ? 148.519 144.376 146.846 1.00 54.12 100 GLY C CA 1
ATOM 6918 C C . GLY C 3 100 ? 147.191 144.142 146.158 1.00 54.12 100 GLY C C 1
ATOM 6919 O O . GLY C 3 100 ? 146.963 144.625 145.049 1.00 54.12 100 GLY C O 1
ATOM 6920 N N . ALA C 3 101 ? 146.290 143.401 146.810 1.00 52.78 101 ALA C N 1
ATOM 6921 C CA . ALA C 3 101 ? 144.983 143.160 146.214 1.00 52.78 101 ALA C CA 1
ATOM 6922 C C . ALA C 3 101 ? 144.217 144.461 146.020 1.00 52.78 101 ALA C C 1
ATOM 6923 O O . ALA C 3 101 ? 143.637 144.696 144.952 1.00 52.78 101 ALA C O 1
ATOM 6925 N N . LEU C 3 102 ? 144.215 145.330 147.035 1.00 53.18 102 LEU C N 1
ATOM 6926 C CA . LEU C 3 102 ? 143.462 146.575 146.917 1.00 53.18 102 LEU C CA 1
ATOM 6927 C C . LEU C 3 102 ? 144.047 147.481 145.840 1.00 53.18 102 LEU C C 1
ATOM 6928 O O . LEU C 3 102 ? 143.302 148.074 145.051 1.00 53.18 102 LEU C O 1
ATOM 6933 N N . GLY C 3 103 ? 145.375 147.601 145.787 1.00 54.52 103 GLY C N 1
ATOM 6934 C CA . GLY C 3 103 ? 145.992 148.427 144.766 1.00 54.52 103 GLY C CA 1
ATOM 6935 C C . GLY C 3 103 ? 145.835 147.866 143.370 1.00 54.52 103 GLY C C 1
ATOM 6936 O O . GLY C 3 103 ? 145.738 148.625 142.402 1.00 54.52 103 GLY C O 1
ATOM 6937 N N . ALA C 3 104 ? 145.809 146.540 143.237 1.00 54.65 104 ALA C N 1
ATOM 6938 C CA . ALA C 3 104 ? 145.585 145.939 141.930 1.00 54.65 104 ALA C CA 1
ATOM 6939 C C . ALA C 3 104 ? 144.160 146.188 141.459 1.00 54.65 104 ALA C C 1
ATOM 6940 O O . ALA C 3 104 ? 143.938 146.575 140.307 1.00 54.65 104 ALA C O 1
ATOM 6942 N N . LEU C 3 105 ? 143.179 145.967 142.335 1.00 54.21 105 LEU C N 1
ATOM 6943 C CA . LEU C 3 105 ? 141.795 146.257 141.976 1.00 54.21 105 LEU C CA 1
ATOM 6944 C C . LEU C 3 105 ? 141.624 147.724 141.600 1.00 54.21 105 LEU C C 1
ATOM 6945 O O . LEU C 3 105 ? 141.258 148.048 140.466 1.00 54.21 105 LEU C O 1
ATOM 6950 N N . ALA C 3 106 ? 141.887 148.630 142.540 1.00 56.12 106 ALA C N 1
ATOM 6951 C CA . ALA C 3 106 ? 141.791 150.062 142.263 1.00 56.12 106 ALA C CA 1
ATOM 6952 C C . ALA C 3 106 ? 143.056 150.490 141.536 1.00 56.12 106 ALA C C 1
ATOM 6953 O O . ALA C 3 106 ? 144.063 150.847 142.147 1.00 56.12 106 ALA C O 1
ATOM 6955 N N . GLY C 3 107 ? 142.997 150.471 140.211 1.00 55.57 107 GLY C N 1
ATOM 6956 C CA . GLY C 3 107 ? 144.162 150.745 139.397 1.00 55.57 107 GLY C CA 1
ATOM 6957 C C . GLY C 3 107 ? 144.155 149.905 138.140 1.00 55.57 107 GLY C C 1
ATOM 6958 O O . GLY C 3 107 ? 144.967 150.108 137.235 1.00 55.57 107 GLY C O 1
ATOM 6959 N N . PHE C 3 108 ? 143.237 148.951 138.083 1.00 54.69 108 PHE C N 1
ATOM 6960 C CA . PHE C 3 108 ? 142.974 148.184 136.877 1.00 54.69 108 PHE C CA 1
ATOM 6961 C C . PHE C 3 108 ? 141.528 148.266 136.427 1.00 54.69 108 PHE C C 1
ATOM 6962 O O . PHE C 3 108 ? 141.261 148.129 135.232 1.00 54.69 108 PHE C O 1
ATOM 6970 N N . TYR C 3 109 ? 140.592 148.494 137.345 1.00 56.74 109 TYR C N 1
ATOM 6971 C CA . TYR C 3 109 ? 139.182 148.621 137.015 1.00 56.74 109 TYR C CA 1
ATOM 6972 C C . TYR C 3 109 ? 138.730 150.070 136.923 1.00 56.74 109 TYR C C 1
ATOM 6973 O O . TYR C 3 109 ? 137.525 150.330 136.870 1.00 56.74 109 TYR C O 1
ATOM 6982 N N . GLY C 3 110 ? 139.664 151.018 136.909 1.00 58.50 110 GLY C N 1
ATOM 6983 C CA . GLY C 3 110 ? 139.303 152.406 136.708 1.00 58.50 110 GLY C CA 1
ATOM 6984 C C . GLY C 3 110 ? 138.530 152.989 137.879 1.00 58.50 110 GLY C C 1
ATOM 6985 O O . GLY C 3 110 ? 138.657 152.557 139.027 1.00 58.50 110 GLY C O 1
ATOM 6986 N N . SER C 3 111 ? 137.706 153.985 137.571 1.00 63.20 111 SER C N 1
ATOM 6987 C CA . SER C 3 111 ? 136.978 154.740 138.580 1.00 63.20 111 SER C CA 1
ATOM 6988 C C . SER C 3 111 ? 135.794 153.941 139.112 1.00 63.20 111 SER C C 1
ATOM 6989 O O . SER C 3 111 ? 135.496 152.839 138.646 1.00 63.20 111 SER C O 1
ATOM 6992 N N . TRP C 3 112 ? 135.131 154.519 140.117 1.00 66.31 112 TRP C N 1
ATOM 6993 C CA . TRP C 3 112 ? 134.058 153.934 140.930 1.00 66.31 112 TRP C CA 1
ATOM 6994 C C . TRP C 3 112 ? 134.642 152.905 141.890 1.00 66.31 112 TRP C C 1
ATOM 6995 O O . TRP C 3 112 ? 133.942 152.424 142.790 1.00 66.31 112 TRP C O 1
ATOM 7006 N N . ILE C 3 113 ? 135.925 152.584 141.748 1.00 61.46 113 ILE C N 1
ATOM 7007 C CA . ILE C 3 113 ? 136.665 151.773 142.704 1.00 61.46 113 ILE C CA 1
ATOM 7008 C C . ILE C 3 113 ? 137.889 152.577 143.104 1.00 61.46 113 ILE C C 1
ATOM 7009 O O . ILE C 3 113 ? 138.253 152.645 144.285 1.00 61.46 113 ILE C O 1
ATOM 7014 N N . ASP C 3 114 ? 138.537 153.178 142.103 1.00 59.56 114 ASP C N 1
ATOM 7015 C CA . ASP C 3 114 ? 139.726 153.979 142.361 1.00 59.56 114 ASP C CA 1
ATOM 7016 C C . ASP C 3 114 ? 139.408 155.154 143.270 1.00 59.56 114 ASP C C 1
ATOM 7017 O O . ASP C 3 114 ? 140.193 155.477 144.162 1.00 59.56 114 ASP C O 1
ATOM 7022 N N . ALA C 3 115 ? 138.256 155.796 143.072 1.00 60.51 115 ALA C N 1
ATOM 7023 C CA . ALA C 3 115 ? 137.891 156.932 143.914 1.00 60.51 115 ALA C CA 1
ATOM 7024 C C . ALA C 3 115 ? 137.769 156.514 145.374 1.00 60.51 115 ALA C C 1
ATOM 7025 O O . ALA C 3 115 ? 138.375 157.127 146.263 1.00 60.51 115 ALA C O 1
ATOM 7027 N N . VAL C 3 116 ? 137.000 155.455 145.635 1.00 57.11 116 VAL C N 1
ATOM 7028 C CA . VAL C 3 116 ? 136.788 154.999 147.006 1.00 57.11 116 VAL C CA 1
ATOM 7029 C C . VAL C 3 116 ? 138.107 154.580 147.640 1.00 57.11 116 VAL C C 1
ATOM 7030 O O . VAL C 3 116 ? 138.434 154.989 148.762 1.00 57.11 116 VAL C O 1
ATOM 7034 N N . VAL C 3 117 ? 138.892 153.765 146.931 1.00 56.38 117 VAL C N 1
ATOM 7035 C CA . VAL C 3 117 ? 140.106 153.238 147.542 1.00 56.38 117 VAL C CA 1
ATOM 7036 C C . VAL C 3 117 ? 141.153 154.330 147.704 1.00 56.38 117 VAL C C 1
ATOM 7037 O O . VAL C 3 117 ? 141.922 154.318 148.672 1.00 56.38 117 VAL C O 1
ATOM 7041 N N . SER C 3 118 ? 141.189 155.308 146.798 1.00 59.48 118 SER C N 1
ATOM 7042 C CA . SER C 3 118 ? 142.123 156.412 146.951 1.00 59.48 118 SER C CA 1
ATOM 7043 C C . SER C 3 118 ? 141.747 157.281 148.139 1.00 59.48 118 SER C C 1
ATOM 7044 O O . SER C 3 118 ? 142.622 157.711 148.898 1.00 59.48 118 SER C O 1
ATOM 7047 N N . ARG C 3 119 ? 140.451 157.531 148.338 1.00 61.46 119 ARG C N 1
ATOM 7048 C CA . ARG C 3 119 ? 140.039 158.277 149.522 1.00 61.46 119 ARG C CA 1
ATOM 7049 C C . ARG C 3 119 ? 140.361 157.504 150.795 1.00 61.46 119 ARG C C 1
ATOM 7050 O O . ARG C 3 119 ? 140.772 158.094 151.800 1.00 61.46 119 ARG C O 1
ATOM 7058 N N . VAL C 3 120 ? 140.216 156.179 150.762 1.00 59.27 120 VAL C N 1
ATOM 7059 C CA . VAL C 3 120 ? 140.480 155.378 151.955 1.00 59.27 120 VAL C CA 1
ATOM 7060 C C . VAL C 3 120 ? 141.968 155.387 152.292 1.00 59.27 120 VAL C C 1
ATOM 7061 O O . VAL C 3 120 ? 142.357 155.569 153.453 1.00 59.27 120 VAL C O 1
ATOM 7065 N N . THR C 3 121 ? 142.827 155.189 151.288 1.00 60.11 121 THR C N 1
ATOM 7066 C CA . THR C 3 121 ? 144.259 155.212 151.564 1.00 60.11 121 THR C CA 1
ATOM 7067 C C . THR C 3 121 ? 144.737 156.618 151.906 1.00 60.11 121 THR C C 1
ATOM 7068 O O . THR C 3 121 ? 145.721 156.772 152.636 1.00 60.11 121 THR C O 1
ATOM 7072 N N . ASP C 3 122 ? 144.051 157.653 151.414 1.00 64.77 122 ASP C N 1
ATOM 7073 C CA . ASP C 3 122 ? 144.378 159.012 151.826 1.00 64.77 122 ASP C CA 1
ATOM 7074 C C . ASP C 3 122 ? 144.012 159.234 153.287 1.00 64.77 122 ASP C C 1
ATOM 7075 O O . ASP C 3 122 ? 144.752 159.892 154.027 1.00 64.77 122 ASP C O 1
ATOM 7080 N N . VAL C 3 123 ? 142.872 158.692 153.717 1.00 63.38 123 VAL C N 1
ATOM 7081 C CA . VAL C 3 123 ? 142.489 158.765 155.124 1.00 63.38 123 VAL C CA 1
ATOM 7082 C C . VAL C 3 123 ? 143.524 158.061 155.989 1.00 63.38 123 VAL C C 1
ATOM 7083 O O . VAL C 3 123 ? 143.988 158.601 157.000 1.00 63.38 123 VAL C O 1
ATOM 7087 N N . PHE C 3 124 ? 143.909 156.846 155.599 1.00 59.45 124 PHE C N 1
ATOM 7088 C CA . PHE C 3 124 ? 144.843 156.069 156.406 1.00 59.45 124 PHE C CA 1
ATOM 7089 C C . PHE C 3 124 ? 146.277 156.574 156.319 1.00 59.45 124 PHE C C 1
ATOM 7090 O O . PHE C 3 124 ? 147.092 156.207 157.170 1.00 59.45 124 PHE C O 1
ATOM 7098 N N . LEU C 3 125 ? 146.611 157.390 155.320 1.00 61.88 125 LEU C N 1
ATOM 7099 C CA . LEU C 3 125 ? 147.941 157.978 155.252 1.00 61.88 125 LEU C CA 1
ATOM 7100 C C . LEU C 3 125 ? 148.066 159.242 156.089 1.00 61.88 125 LEU C C 1
ATOM 7101 O O . LEU C 3 125 ? 149.188 159.683 156.356 1.00 61.88 125 LEU C O 1
ATOM 7106 N N . GLY C 3 126 ? 146.949 159.832 156.504 1.00 60.54 126 GLY C N 1
ATOM 7107 C CA . GLY C 3 126 ? 146.966 161.037 157.304 1.00 60.54 126 GLY C CA 1
ATOM 7108 C C . GLY C 3 126 ? 147.328 160.847 158.755 1.00 60.54 126 GLY C C 1
ATOM 7109 O O . GLY C 3 126 ? 147.361 161.821 159.510 1.00 60.54 126 GLY C O 1
ATOM 7110 N N . LEU C 3 127 ? 147.604 159.614 159.172 1.00 59.24 127 LEU C N 1
ATOM 7111 C CA . LEU C 3 127 ? 147.969 159.309 160.550 1.00 59.24 127 LEU C CA 1
ATOM 7112 C C . LEU C 3 127 ? 149.159 158.360 160.529 1.00 59.24 127 LEU C C 1
ATOM 7113 O O . LEU C 3 127 ? 149.101 157.311 159.855 1.00 59.24 127 LEU C O 1
ATOM 7118 N N . PRO C 3 128 ? 150.262 158.689 161.205 1.00 58.35 128 PRO C N 1
ATOM 7119 C CA . PRO C 3 128 ? 151.479 157.874 161.085 1.00 58.35 128 PRO C CA 1
ATOM 7120 C C . PRO C 3 128 ? 151.344 156.493 161.703 1.00 58.35 128 PRO C C 1
ATOM 7121 O O . PRO C 3 128 ? 150.295 156.145 162.252 1.00 58.35 128 PRO C O 1
ATOM 7125 N N . LEU C 3 129 ? 152.410 155.696 161.621 1.00 55.66 129 LEU C N 1
ATOM 7126 C CA . LEU C 3 129 ? 152.358 154.329 162.129 1.00 55.66 129 LEU C CA 1
ATOM 7127 C C . LEU C 3 129 ? 152.616 154.279 163.629 1.00 55.66 129 LEU C C 1
ATOM 7128 O O . LEU C 3 129 ? 151.884 153.613 164.367 1.00 55.66 129 LEU C O 1
ATOM 7133 N N . LEU C 3 130 ? 153.649 154.980 164.099 1.00 55.11 130 LEU C N 1
ATOM 7134 C CA . LEU C 3 130 ? 153.999 154.909 165.513 1.00 55.11 130 LEU C CA 1
ATOM 7135 C C . LEU C 3 130 ? 152.933 155.558 166.385 1.00 55.11 130 LEU C C 1
ATOM 7136 O O . LEU C 3 130 ? 152.567 155.013 167.432 1.00 55.11 130 LEU C O 1
ATOM 7141 N N . LEU C 3 131 ? 152.420 156.716 165.968 1.00 56.05 131 LEU C N 1
ATOM 7142 C CA . LEU C 3 131 ? 151.401 157.402 166.756 1.00 56.05 131 LEU C CA 1
ATOM 7143 C C . LEU C 3 131 ? 150.137 156.560 166.871 1.00 56.05 131 LEU C C 1
ATOM 7144 O O . LEU C 3 131 ? 149.600 156.367 167.969 1.00 56.05 131 LEU C O 1
ATOM 7149 N N . ALA C 3 132 ? 149.645 156.052 165.740 1.00 56.21 132 ALA C N 1
ATOM 7150 C CA . ALA C 3 132 ? 148.440 155.233 165.758 1.00 56.21 132 ALA C CA 1
ATOM 7151 C C . ALA C 3 132 ? 148.658 153.949 166.543 1.00 56.21 132 ALA C C 1
ATOM 7152 O O . ALA C 3 132 ? 147.772 153.509 167.284 1.00 56.21 132 ALA C O 1
ATOM 7154 N N . ALA C 3 133 ? 149.832 153.334 166.395 1.00 57.87 133 ALA C N 1
ATOM 7155 C CA . ALA C 3 133 ? 150.122 152.114 167.137 1.00 57.87 133 ALA C CA 1
ATOM 7156 C C . ALA C 3 133 ? 150.115 152.371 168.636 1.00 57.87 133 ALA C C 1
ATOM 7157 O O . ALA C 3 133 ? 149.547 151.587 169.402 1.00 57.87 133 ALA C O 1
ATOM 7159 N N . ILE C 3 134 ? 150.729 153.472 169.073 1.00 56.44 134 ILE C N 1
ATOM 7160 C CA . ILE C 3 134 ? 150.735 153.805 170.495 1.00 56.44 134 ILE C CA 1
ATOM 7161 C C . ILE C 3 134 ? 149.315 154.039 170.989 1.00 56.44 134 ILE C C 1
ATOM 7162 O O . ILE C 3 134 ? 148.902 153.500 172.022 1.00 56.44 134 ILE C O 1
ATOM 7167 N N . VAL C 3 135 ? 148.542 154.838 170.250 1.00 58.04 135 VAL C N 1
ATOM 7168 C CA . VAL C 3 135 ? 147.185 155.171 170.679 1.00 58.04 135 VAL C CA 1
ATOM 7169 C C . VAL C 3 135 ? 146.334 153.914 170.792 1.00 58.04 135 VAL C C 1
ATOM 7170 O O . VAL C 3 135 ? 145.563 153.748 171.744 1.00 58.04 135 VAL C O 1
ATOM 7174 N N . LEU C 3 136 ? 146.468 153.003 169.830 1.00 62.57 136 LEU C N 1
ATOM 7175 C CA . LEU C 3 136 ? 145.583 151.847 169.803 1.00 62.57 136 LEU C CA 1
ATOM 7176 C C . LEU C 3 136 ? 146.038 150.753 170.758 1.00 62.57 136 LEU C C 1
ATOM 7177 O O . LEU C 3 136 ? 145.198 150.022 171.293 1.00 62.57 136 LEU C O 1
ATOM 7182 N N . MET C 3 137 ? 147.344 150.626 171.000 1.00 65.77 137 MET C N 1
ATOM 7183 C CA . MET C 3 137 ? 147.826 149.691 172.004 1.00 65.77 137 MET C CA 1
ATOM 7184 C C . MET C 3 137 ? 147.649 150.224 173.416 1.00 65.77 137 MET C C 1
ATOM 7185 O O . MET C 3 137 ? 147.739 149.447 174.372 1.00 65.77 137 MET C O 1
ATOM 7190 N N . GLN C 3 138 ? 147.416 151.530 173.569 1.00 64.72 138 GLN C N 1
ATOM 7191 C CA . GLN C 3 138 ? 147.108 152.079 174.883 1.00 64.72 138 GLN C CA 1
ATOM 7192 C C . GLN C 3 138 ? 145.874 151.410 175.475 1.00 64.72 138 GLN C C 1
ATOM 7193 O O . GLN C 3 138 ? 145.949 150.754 176.519 1.00 64.72 138 GLN C O 1
ATOM 7199 N N . VAL C 3 139 ? 144.724 151.559 174.820 1.00 72.98 139 VAL C N 1
ATOM 7200 C CA . VAL C 3 139 ? 143.542 150.838 175.273 1.00 72.98 139 VAL C CA 1
ATOM 7201 C C . VAL C 3 139 ? 143.477 149.482 174.577 1.00 72.98 139 VAL C C 1
ATOM 7202 O O . VAL C 3 139 ? 142.644 149.242 173.696 1.00 72.98 139 VAL C O 1
ATOM 7206 N N . MET C 3 140 ? 144.342 148.572 175.007 1.00 76.65 140 MET C N 1
ATOM 7207 C CA . MET C 3 140 ? 144.334 147.191 174.541 1.00 76.65 140 MET C CA 1
ATOM 7208 C C . MET C 3 140 ? 144.724 146.283 175.703 1.00 76.65 140 MET C C 1
ATOM 7209 O O . MET C 3 140 ? 145.560 145.390 175.564 1.00 76.65 140 MET C O 1
ATOM 7214 N N . HIS C 3 141 ? 144.116 146.518 176.870 1.00 84.86 141 HIS C N 1
ATOM 7215 C CA . HIS C 3 141 ? 144.586 146.031 178.166 1.00 84.86 141 HIS C CA 1
ATOM 7216 C C . HIS C 3 141 ? 145.183 144.628 178.116 1.00 84.86 141 HIS C C 1
ATOM 7217 O O . HIS C 3 141 ? 146.239 144.381 178.707 1.00 84.86 141 HIS C O 1
ATOM 7224 N N . HIS C 3 142 ? 144.527 143.708 177.417 1.00 79.90 142 HIS C N 1
ATOM 7225 C CA . HIS C 3 142 ? 145.066 142.370 177.185 1.00 79.90 142 HIS C CA 1
ATOM 7226 C C . HIS C 3 142 ? 145.792 142.394 175.844 1.00 79.90 142 HIS C C 1
ATOM 7227 O O . HIS C 3 142 ? 145.161 142.410 174.784 1.00 79.90 142 HIS C O 1
ATOM 7234 N N . ARG C 3 143 ? 147.121 142.408 175.891 1.00 70.03 143 ARG C N 1
ATOM 7235 C CA . ARG C 3 143 ? 147.949 142.475 174.696 1.00 70.03 143 ARG C CA 1
ATOM 7236 C C . ARG C 3 143 ? 148.783 141.210 174.563 1.00 70.03 143 ARG C C 1
ATOM 7237 O O . ARG C 3 143 ? 149.197 140.610 175.559 1.00 70.03 143 ARG C O 1
ATOM 7245 N N . THR C 3 144 ? 149.025 140.810 173.320 1.00 65.69 144 THR C N 1
ATOM 7246 C CA . THR C 3 144 ? 149.816 139.622 173.021 1.00 65.69 144 THR C CA 1
ATOM 7247 C C . THR C 3 144 ? 150.381 139.771 171.612 1.00 65.69 144 THR C C 1
ATOM 7248 O O . THR C 3 144 ? 150.352 140.859 171.028 1.00 65.69 144 THR C O 1
ATOM 7252 N N . VAL C 3 145 ? 150.896 138.671 171.063 1.00 61.50 145 VAL C N 1
ATOM 7253 C CA . VAL C 3 145 ? 151.602 138.731 169.786 1.00 61.50 145 VAL C CA 1
ATOM 7254 C C . VAL C 3 145 ? 150.636 139.037 168.648 1.00 61.50 145 VAL C C 1
ATOM 7255 O O . VAL C 3 145 ? 150.888 139.922 167.819 1.00 61.50 145 VAL C O 1
ATOM 7259 N N . TRP C 3 146 ? 149.523 138.304 168.582 1.00 63.81 146 TRP C N 1
ATOM 7260 C CA . TRP C 3 146 ? 148.600 138.467 167.463 1.00 63.81 146 TRP C CA 1
ATOM 7261 C C . TRP C 3 146 ? 147.963 139.850 167.452 1.00 63.81 146 TRP C C 1
ATOM 7262 O O . TRP C 3 146 ? 147.676 140.387 166.377 1.00 63.81 146 TRP C O 1
ATOM 7273 N N . THR C 3 147 ? 147.761 140.456 168.622 1.00 61.16 147 THR C N 1
ATOM 7274 C CA . THR C 3 147 ? 147.219 141.811 168.647 1.00 61.16 147 THR C CA 1
ATOM 7275 C C . THR C 3 147 ? 148.212 142.812 168.071 1.00 61.16 147 THR C C 1
ATOM 7276 O O . THR C 3 147 ? 147.824 143.712 167.319 1.00 61.16 147 THR C O 1
ATOM 7280 N N . VAL C 3 148 ? 149.496 142.671 168.407 1.00 56.64 148 VAL C N 1
ATOM 7281 C CA . VAL C 3 148 ? 150.504 143.561 167.837 1.00 56.64 148 VAL C CA 1
ATOM 7282 C C . VAL C 3 148 ? 150.602 143.356 166.332 1.00 56.64 148 VAL C C 1
ATOM 7283 O O . VAL C 3 148 ? 150.732 144.319 165.567 1.00 56.64 148 VAL C O 1
ATOM 7287 N N . ILE C 3 149 ? 150.529 142.100 165.883 1.00 55.73 149 ILE C N 1
ATOM 7288 C CA . ILE C 3 149 ? 150.541 141.820 164.449 1.00 55.73 149 ILE C CA 1
ATOM 7289 C C . ILE C 3 149 ? 149.373 142.515 163.761 1.00 55.73 149 ILE C C 1
ATOM 7290 O O . ILE C 3 149 ? 149.537 143.171 162.724 1.00 55.73 149 ILE C O 1
ATOM 7295 N N . ALA C 3 150 ? 148.172 142.382 164.331 1.00 55.72 150 ALA C N 1
ATOM 7296 C CA . ALA C 3 150 ? 146.990 142.978 163.721 1.00 55.72 150 ALA C CA 1
ATOM 7297 C C . ALA C 3 150 ? 147.085 144.496 163.692 1.00 55.72 150 ALA C C 1
ATOM 7298 O O . ALA C 3 150 ? 146.730 145.127 162.690 1.00 55.72 150 ALA C O 1
ATOM 7300 N N . ILE C 3 151 ? 147.569 145.103 164.777 1.00 57.32 151 ILE C N 1
ATOM 7301 C CA . ILE C 3 151 ? 147.630 146.559 164.830 1.00 57.32 151 ILE C CA 1
ATOM 7302 C C . ILE C 3 151 ? 148.703 147.094 163.891 1.00 57.32 151 ILE C C 1
ATOM 7303 O O . ILE C 3 151 ? 148.546 148.177 163.314 1.00 57.32 151 ILE C O 1
ATOM 7308 N N . LEU C 3 152 ? 149.795 146.353 163.698 1.00 55.62 152 LEU C N 1
ATOM 7309 C CA . LEU C 3 152 ? 150.795 146.779 162.725 1.00 55.62 152 LEU C CA 1
ATOM 7310 C C . LEU C 3 152 ? 150.269 146.642 161.301 1.00 55.62 152 LEU C C 1
ATOM 7311 O O . LEU C 3 152 ? 150.498 147.522 160.460 1.00 55.62 152 LEU C O 1
ATOM 7316 N N . ALA C 3 153 ? 149.569 145.543 161.011 1.00 55.81 153 ALA C N 1
ATOM 7317 C CA . ALA C 3 153 ? 149.040 145.338 159.668 1.00 55.81 153 ALA C CA 1
ATOM 7318 C C . ALA C 3 153 ? 147.948 146.342 159.334 1.00 55.81 153 ALA C C 1
ATOM 7319 O O . ALA C 3 153 ? 147.805 146.734 158.171 1.00 55.81 153 ALA C O 1
ATOM 7321 N N . LEU C 3 154 ? 147.170 146.765 160.332 1.00 56.91 154 LEU C N 1
ATOM 7322 C CA . LEU C 3 154 ? 146.074 147.692 160.076 1.00 56.91 154 LEU C CA 1
ATOM 7323 C C . LEU C 3 154 ? 146.575 149.035 159.564 1.00 56.91 154 LEU C C 1
ATOM 7324 O O . LEU C 3 154 ? 145.855 149.726 158.835 1.00 56.91 154 LEU C O 1
ATOM 7329 N N . PHE C 3 155 ? 147.799 149.420 159.918 1.00 57.65 155 PHE C N 1
ATOM 7330 C CA . PHE C 3 155 ? 148.328 150.722 159.546 1.00 57.65 155 PHE C CA 1
ATOM 7331 C C . PHE C 3 155 ? 149.547 150.661 158.636 1.00 57.65 155 PHE C C 1
ATOM 7332 O O . PHE C 3 155 ? 150.048 151.718 158.237 1.00 57.65 155 PHE C O 1
ATOM 7340 N N . GLY C 3 156 ? 150.048 149.474 158.299 1.00 58.11 156 GLY C N 1
ATOM 7341 C CA . GLY C 3 156 ? 151.195 149.420 157.414 1.00 58.11 156 GLY C CA 1
ATOM 7342 C C . GLY C 3 156 ? 150.913 149.273 155.935 1.00 58.11 156 GLY C C 1
ATOM 7343 O O . GLY C 3 156 ? 151.848 149.337 155.133 1.00 58.11 156 GLY C O 1
ATOM 7344 N N . TRP C 3 157 ? 149.657 149.083 155.543 1.00 58.06 157 TRP C N 1
ATOM 7345 C CA . TRP C 3 157 ? 149.295 148.780 154.160 1.00 58.06 157 TRP C CA 1
ATOM 7346 C C . TRP C 3 157 ? 149.294 149.952 153.170 1.00 58.06 157 TRP C C 1
ATOM 7347 O O . TRP C 3 157 ? 149.643 149.736 152.001 1.00 58.06 157 TRP C O 1
ATOM 7358 N N . PRO C 3 158 ? 148.898 151.183 153.555 1.00 57.30 158 PRO C N 1
ATOM 7359 C CA . PRO C 3 158 ? 148.647 152.215 152.527 1.00 57.30 158 PRO C CA 1
ATOM 7360 C C . PRO C 3 158 ? 149.777 152.439 151.533 1.00 57.30 158 PRO C C 1
ATOM 7361 O O . PRO C 3 158 ? 149.498 152.615 150.341 1.00 57.30 158 PRO C O 1
ATOM 7365 N N . GLN C 3 159 ? 151.038 152.441 151.969 1.00 58.10 159 GLN C N 1
ATOM 7366 C CA . GLN C 3 159 ? 152.122 152.663 151.016 1.00 58.10 159 GLN C CA 1
ATOM 7367 C C . GLN C 3 159 ? 152.231 151.507 150.027 1.00 58.10 159 GLN C C 1
ATOM 7368 O O . GLN C 3 159 ? 152.474 151.723 148.832 1.00 58.10 159 GLN C O 1
ATOM 7374 N N . VAL C 3 160 ? 152.023 150.277 150.500 1.00 55.08 160 VAL C N 1
ATOM 7375 C CA . VAL C 3 160 ? 152.056 149.123 149.608 1.00 55.08 160 VAL C CA 1
ATOM 7376 C C . VAL C 3 160 ? 150.916 149.198 148.604 1.00 55.08 160 VAL C C 1
ATOM 7377 O O . VAL C 3 160 ? 151.097 148.917 147.414 1.00 55.08 160 VAL C O 1
ATOM 7381 N N . ALA C 3 161 ? 149.724 149.583 149.067 1.00 55.03 161 ALA C N 1
ATOM 7382 C CA . ALA C 3 161 ? 148.589 149.712 148.157 1.00 55.03 161 ALA C CA 1
ATOM 7383 C C . ALA C 3 161 ? 148.843 150.789 147.111 1.00 55.03 161 ALA C C 1
ATOM 7384 O O . ALA C 3 161 ? 148.515 150.612 145.931 1.00 55.03 161 ALA C O 1
ATOM 7386 N N . ARG C 3 162 ? 149.438 151.909 147.525 1.00 56.81 162 ARG C N 1
ATOM 7387 C CA . ARG C 3 162 ? 149.744 152.982 146.586 1.00 56.81 162 ARG C CA 1
ATOM 7388 C C . ARG C 3 162 ? 150.735 152.516 145.529 1.00 56.81 162 ARG C C 1
ATOM 7389 O O . ARG C 3 162 ? 150.545 152.757 144.329 1.00 56.81 162 ARG C O 1
ATOM 7397 N N . ILE C 3 163 ? 151.803 151.841 145.958 1.00 54.75 163 ILE C N 1
ATOM 7398 C CA . ILE C 3 163 ? 152.807 151.371 145.009 1.00 54.75 163 ILE C CA 1
ATOM 7399 C C . ILE C 3 163 ? 152.205 150.346 144.057 1.00 54.75 163 ILE C C 1
ATOM 7400 O O . ILE C 3 163 ? 152.487 150.357 142.852 1.00 54.75 163 ILE C O 1
ATOM 7405 N N . ALA C 3 164 ? 151.352 149.459 144.571 1.00 53.67 164 ALA C N 1
ATOM 7406 C CA . ALA C 3 164 ? 150.747 148.446 143.715 1.00 53.67 164 ALA C CA 1
ATOM 7407 C C . ALA C 3 164 ? 149.829 149.075 142.676 1.00 53.67 164 ALA C C 1
ATOM 7408 O O . ALA C 3 164 ? 149.854 148.683 141.503 1.00 53.67 164 ALA C O 1
ATOM 7410 N N . ARG C 3 165 ? 149.010 150.048 143.082 1.00 54.18 165 ARG C N 1
ATOM 7411 C CA . ARG C 3 165 ? 148.146 150.721 142.117 1.00 54.18 165 ARG C CA 1
ATOM 7412 C C . ARG C 3 165 ? 148.965 151.450 141.060 1.00 54.18 165 ARG C C 1
ATOM 7413 O O . ARG C 3 165 ? 148.651 151.386 139.862 1.00 54.18 165 ARG C O 1
ATOM 7421 N N . GLY C 3 166 ? 150.013 152.158 141.485 1.00 54.32 166 GLY C N 1
ATOM 7422 C CA . GLY C 3 166 ? 150.862 152.846 140.527 1.00 54.32 166 GLY C CA 1
ATOM 7423 C C . GLY C 3 166 ? 151.525 151.899 139.548 1.00 54.32 166 GLY C C 1
ATOM 7424 O O . GLY C 3 166 ? 151.693 152.225 138.372 1.00 54.32 166 GLY C O 1
ATOM 7425 N N . ALA C 3 167 ? 151.910 150.711 140.018 1.00 53.27 167 ALA C N 1
ATOM 7426 C CA . ALA C 3 167 ? 152.570 149.750 139.144 1.00 53.27 167 ALA C CA 1
ATOM 7427 C C . ALA C 3 167 ? 151.591 149.038 138.224 1.00 53.27 167 ALA C C 1
ATOM 7428 O O . ALA C 3 167 ? 151.983 148.594 137.140 1.00 53.27 167 ALA C O 1
ATOM 7430 N N . VAL C 3 168 ? 150.328 148.913 138.629 1.00 53.88 168 VAL C N 1
ATOM 7431 C CA . VAL C 3 168 ? 149.357 148.205 137.801 1.00 53.88 168 VAL C CA 1
ATOM 7432 C C . VAL C 3 168 ? 148.794 149.117 136.719 1.00 53.88 168 VAL C C 1
ATOM 7433 O O . VAL C 3 168 ? 148.732 148.736 135.542 1.00 53.88 168 VAL C O 1
ATOM 7437 N N . LEU C 3 169 ? 148.362 150.328 137.090 1.00 55.85 169 LEU C N 1
ATOM 7438 C CA . LEU C 3 169 ? 147.773 151.202 136.080 1.00 55.85 169 LEU C CA 1
ATOM 7439 C C . LEU C 3 169 ? 148.769 151.567 134.990 1.00 55.85 169 LEU C C 1
ATOM 7440 O O . LEU C 3 169 ? 148.358 151.835 133.857 1.00 55.85 169 LEU C O 1
ATOM 7445 N N . GLU C 3 170 ? 150.064 151.579 135.304 1.00 56.96 170 GLU C N 1
ATOM 7446 C CA . GLU C 3 170 ? 151.074 151.764 134.272 1.00 56.96 170 GLU C CA 1
ATOM 7447 C C . GLU C 3 170 ? 151.146 150.566 133.336 1.00 56.96 170 GLU C C 1
ATOM 7448 O O . GLU C 3 170 ? 151.362 150.737 132.132 1.00 56.96 170 GLU C O 1
ATOM 7454 N N . VAL C 3 171 ? 150.961 149.355 133.866 1.00 54.34 171 VAL C N 1
ATOM 7455 C CA . VAL C 3 171 ? 150.953 148.166 133.023 1.00 54.34 171 VAL C CA 1
ATOM 7456 C C . VAL C 3 171 ? 149.742 148.170 132.104 1.00 54.34 171 VAL C C 1
ATOM 7457 O O . VAL C 3 171 ? 149.832 147.752 130.943 1.00 54.34 171 VAL C O 1
ATOM 7461 N N . ARG C 3 172 ? 148.598 148.658 132.590 1.00 55.86 172 ARG C N 1
ATOM 7462 C CA . ARG C 3 172 ? 147.394 148.686 131.764 1.00 55.86 172 ARG C CA 1
ATOM 7463 C C . ARG C 3 172 ? 147.548 149.545 130.514 1.00 55.86 172 ARG C C 1
ATOM 7464 O O . ARG C 3 172 ? 146.710 149.447 129.610 1.00 55.86 172 ARG C O 1
ATOM 7472 N N . ALA C 3 173 ? 148.589 150.373 130.432 1.00 57.45 173 ALA C N 1
ATOM 7473 C CA . ALA C 3 173 ? 148.789 151.200 129.248 1.00 57.45 173 ALA C CA 1
ATOM 7474 C C . ALA C 3 173 ? 149.408 150.408 128.102 1.00 57.45 173 ALA C C 1
ATOM 7475 O O . ALA C 3 173 ? 148.969 150.534 126.953 1.00 57.45 173 ALA C O 1
ATOM 7477 N N . SER C 3 174 ? 150.430 149.602 128.390 1.00 53.42 174 SER C N 1
ATOM 7478 C CA . SER C 3 174 ? 151.070 148.795 127.359 1.00 53.42 174 SER C CA 1
ATOM 7479 C C . SER C 3 174 ? 150.058 147.853 126.723 1.00 53.42 174 SER C C 1
ATOM 7480 O O . SER C 3 174 ? 149.287 147.189 127.420 1.00 53.42 174 SER C O 1
ATOM 7483 N N . ASP C 3 175 ? 150.060 147.797 125.396 1.00 52.12 175 ASP C N 1
ATOM 7484 C CA . ASP C 3 175 ? 148.968 147.150 124.675 1.00 52.12 175 ASP C CA 1
ATOM 7485 C C . ASP C 3 175 ? 149.238 145.678 124.381 1.00 52.12 175 ASP C C 1
ATOM 7486 O O . ASP C 3 175 ? 149.127 145.230 123.242 1.00 52.12 175 ASP C O 1
ATOM 7491 N N . TYR C 3 176 ? 149.587 144.904 125.406 1.00 47.71 176 TYR C N 1
ATOM 7492 C CA . TYR C 3 176 ? 149.375 143.466 125.324 1.00 47.71 176 TYR C CA 1
ATOM 7493 C C . TYR C 3 176 ? 148.110 143.037 126.042 1.00 47.71 176 TYR C C 1
ATOM 7494 O O . TYR C 3 176 ? 147.489 142.049 125.643 1.00 47.71 176 TYR C O 1
ATOM 7503 N N . VAL C 3 177 ? 147.679 143.793 127.054 1.00 45.83 177 VAL C N 1
ATOM 7504 C CA . VAL C 3 177 ? 146.335 143.607 127.588 1.00 45.83 177 VAL C CA 1
ATOM 7505 C C . VAL C 3 177 ? 145.300 143.962 126.531 1.00 45.83 177 VAL C C 1
ATOM 7506 O O . VAL C 3 177 ? 144.223 143.356 126.471 1.00 45.83 177 VAL C O 1
ATOM 7510 N N . LEU C 3 178 ? 145.616 144.924 125.663 1.00 44.45 178 LEU C N 1
ATOM 7511 C CA . LEU C 3 178 ? 144.712 145.261 124.571 1.00 44.45 178 LEU C CA 1
ATOM 7512 C C . LEU C 3 178 ? 144.625 144.124 123.563 1.00 44.45 178 LEU C C 1
ATOM 7513 O O . LEU C 3 178 ? 143.532 143.775 123.104 1.00 44.45 178 LEU C O 1
ATOM 7518 N N . ALA C 3 179 ? 145.765 143.526 123.214 1.00 42.84 179 ALA C N 1
ATOM 7519 C CA . ALA C 3 179 ? 145.750 142.374 122.320 1.00 42.84 179 ALA C CA 1
ATOM 7520 C C . ALA C 3 179 ? 145.089 141.169 122.972 1.00 42.84 179 ALA C C 1
ATOM 7521 O O . ALA C 3 179 ? 144.546 140.308 122.272 1.00 42.84 179 ALA C O 1
ATOM 7523 N N . ALA C 3 180 ? 145.124 141.091 124.302 1.00 42.51 180 ALA C N 1
ATOM 7524 C CA . ALA C 3 180 ? 144.455 139.998 124.996 1.00 42.51 180 ALA C CA 1
ATOM 7525 C C . ALA C 3 180 ? 142.944 140.179 124.980 1.00 42.51 180 ALA C C 1
ATOM 7526 O O . ALA C 3 180 ? 142.202 139.215 124.766 1.00 42.51 180 ALA C O 1
ATOM 7528 N N . LYS C 3 181 ? 142.467 141.401 125.209 1.00 42.22 181 LYS C N 1
ATOM 7529 C CA . LYS C 3 181 ? 141.034 141.654 125.153 1.00 42.22 181 LYS C CA 1
ATOM 7530 C C . LYS C 3 181 ? 140.499 141.716 123.730 1.00 42.22 181 LYS C C 1
ATOM 7531 O O . LYS C 3 181 ? 139.283 141.624 123.542 1.00 42.22 181 LYS C O 1
ATOM 7537 N N . ALA C 3 182 ? 141.365 141.868 122.731 1.00 40.16 182 ALA C N 1
ATOM 7538 C CA . ALA C 3 182 ? 140.933 141.857 121.341 1.00 40.16 182 ALA C CA 1
ATOM 7539 C C . ALA C 3 182 ? 140.662 140.459 120.812 1.00 40.16 182 ALA C C 1
ATOM 7540 O O . ALA C 3 182 ? 140.278 140.320 119.648 1.00 40.16 182 ALA C O 1
ATOM 7542 N N . LEU C 3 183 ? 140.862 139.424 121.626 1.00 41.02 183 LEU C N 1
ATOM 7543 C CA . LEU C 3 183 ? 140.584 138.053 121.221 1.00 41.02 183 LEU C CA 1
ATOM 7544 C C . LEU C 3 183 ? 139.667 137.330 122.199 1.00 41.02 183 LEU C C 1
ATOM 7545 O O . LEU C 3 183 ? 139.425 136.130 122.032 1.00 41.02 183 LEU C O 1
ATOM 7550 N N . GLY C 3 184 ? 139.160 138.025 123.212 1.00 41.46 184 GLY C N 1
ATOM 7551 C CA . GLY C 3 184 ? 138.148 137.490 124.098 1.00 41.46 184 GLY C CA 1
ATOM 7552 C C . GLY C 3 184 ? 138.704 137.011 125.419 1.00 41.46 184 GLY C C 1
ATOM 7553 O O . GLY C 3 184 ? 139.188 135.882 125.525 1.00 41.46 184 GLY C O 1
ATOM 7554 N N . LEU C 3 185 ? 138.619 137.859 126.440 1.00 44.13 185 LEU C N 1
ATOM 7555 C CA . LEU C 3 185 ? 139.061 137.520 127.785 1.00 44.13 185 LEU C CA 1
ATOM 7556 C C . LEU C 3 185 ? 138.453 138.528 128.746 1.00 44.13 185 LEU C C 1
ATOM 7557 O O . LEU C 3 185 ? 138.811 139.708 128.702 1.00 44.13 185 LEU C O 1
ATOM 7562 N N . ASN C 3 186 ? 137.538 138.073 129.597 1.00 49.92 186 ASN C N 1
ATOM 7563 C CA . ASN C 3 186 ? 136.919 138.971 130.560 1.00 49.92 186 ASN C CA 1
ATOM 7564 C C . ASN C 3 186 ? 137.979 139.560 131.481 1.00 49.92 186 ASN C C 1
ATOM 7565 O O . ASN C 3 186 ? 138.979 138.914 131.805 1.00 49.92 186 ASN C O 1
ATOM 7570 N N . ARG C 3 187 ? 137.748 140.807 131.897 1.00 52.02 187 ARG C N 1
ATOM 7571 C CA . ARG C 3 187 ? 138.795 141.617 132.511 1.00 52.02 187 ARG C CA 1
ATOM 7572 C C . ARG C 3 187 ? 139.462 140.950 133.706 1.00 52.02 187 ARG C C 1
ATOM 7573 O O . ARG C 3 187 ? 140.592 141.311 134.047 1.00 52.02 187 ARG C O 1
ATOM 7581 N N . PHE C 3 188 ? 138.813 139.975 134.340 1.00 50.66 188 PHE C N 1
ATOM 7582 C CA . PHE C 3 188 ? 139.433 139.337 135.496 1.00 50.66 188 PHE C CA 1
ATOM 7583 C C . PHE C 3 188 ? 140.532 138.364 135.081 1.00 50.66 188 PHE C C 1
ATOM 7584 O O . PHE C 3 188 ? 141.607 138.334 135.696 1.00 50.66 188 PHE C O 1
ATOM 7592 N N . GLN C 3 189 ? 140.279 137.551 134.054 1.00 48.48 189 GLN C N 1
ATOM 7593 C CA . GLN C 3 189 ? 141.315 136.641 133.584 1.00 48.48 189 GLN C CA 1
ATOM 7594 C C . GLN C 3 189 ? 142.486 137.411 132.995 1.00 48.48 189 GLN C C 1
ATOM 7595 O O . GLN C 3 189 ? 143.645 137.018 133.168 1.00 48.48 189 GLN C O 1
ATOM 7601 N N . ILE C 3 190 ? 142.206 138.517 132.305 1.00 44.69 190 ILE C N 1
ATOM 7602 C CA . ILE C 3 190 ? 143.283 139.393 131.852 1.00 44.69 190 ILE C CA 1
ATOM 7603 C C . ILE C 3 190 ? 144.069 139.905 133.045 1.00 44.69 190 ILE C C 1
ATOM 7604 O O . ILE C 3 190 ? 145.302 139.799 133.090 1.00 44.69 190 ILE C O 1
ATOM 7609 N N . LEU C 3 191 ? 143.358 140.450 134.038 1.00 47.52 191 LEU C N 1
ATOM 7610 C CA . LEU C 3 191 ? 143.988 140.927 135.262 1.00 47.52 191 LEU C CA 1
ATOM 7611 C C . LEU C 3 191 ? 144.989 139.911 135.776 1.00 47.52 191 LEU C C 1
ATOM 7612 O O . LEU C 3 191 ? 146.197 140.160 135.766 1.00 47.52 191 LEU C O 1
ATOM 7617 N N . LEU C 3 192 ? 144.508 138.720 136.123 1.00 45.36 192 LEU C N 1
ATOM 7618 C CA . LEU C 3 192 ? 145.405 137.702 136.656 1.00 45.36 192 LEU C CA 1
ATOM 7619 C C . LEU C 3 192 ? 146.543 137.436 135.682 1.00 45.36 192 LEU C C 1
ATOM 7620 O O . LEU C 3 192 ? 147.659 137.931 135.892 1.00 45.36 192 LEU C O 1
ATOM 7625 N N . ARG C 3 193 ? 146.211 136.825 134.539 1.00 45.65 193 ARG C N 1
ATOM 7626 C CA . ARG C 3 193 ? 147.221 136.198 133.695 1.00 45.65 193 ARG C CA 1
ATOM 7627 C C . ARG C 3 193 ? 148.292 137.183 133.254 1.00 45.65 193 ARG C C 1
ATOM 7628 O O . ARG C 3 193 ? 149.481 136.847 133.253 1.00 45.65 193 ARG C O 1
ATOM 7636 N N . HIS C 3 194 ? 147.907 138.400 132.875 1.00 45.63 194 HIS C N 1
ATOM 7637 C CA . HIS C 3 194 ? 148.904 139.324 132.358 1.00 45.63 194 HIS C CA 1
ATOM 7638 C C . HIS C 3 194 ? 149.326 140.373 133.377 1.00 45.63 194 HIS C C 1
ATOM 7639 O O . HIS C 3 194 ? 150.522 140.618 133.544 1.00 45.63 194 HIS C O 1
ATOM 7646 N N . ALA C 3 195 ? 148.376 141.008 134.066 1.00 46.97 195 ALA C N 1
ATOM 7647 C CA . ALA C 3 195 ? 148.749 142.116 134.926 1.00 46.97 195 ALA C CA 1
ATOM 7648 C C . ALA C 3 195 ? 149.447 141.650 136.197 1.00 46.97 195 ALA C C 1
ATOM 7649 O O . ALA C 3 195 ? 150.267 142.395 136.739 1.00 46.97 195 ALA C O 1
ATOM 7651 N N . LEU C 3 196 ? 149.161 140.439 136.703 1.00 47.33 196 LEU C N 1
ATOM 7652 C CA . LEU C 3 196 ? 149.765 140.133 137.994 1.00 47.33 196 LEU C CA 1
ATOM 7653 C C . LEU C 3 196 ? 151.239 139.747 137.877 1.00 47.33 196 LEU C C 1
ATOM 7654 O O . LEU C 3 196 ? 152.060 140.261 138.651 1.00 47.33 196 LEU C O 1
ATOM 7659 N N . PRO C 3 197 ? 151.632 138.857 136.955 1.00 45.91 197 PRO C N 1
ATOM 7660 C CA . PRO C 3 197 ? 153.060 138.520 136.860 1.00 45.91 197 PRO C CA 1
ATOM 7661 C C . PRO C 3 197 ? 153.935 139.695 136.473 1.00 45.91 197 PRO C C 1
ATOM 7662 O O . PRO C 3 197 ? 155.078 139.783 136.938 1.00 45.91 197 PRO C O 1
ATOM 7666 N N . ASN C 3 198 ? 153.439 140.601 135.636 1.00 47.34 198 ASN C N 1
ATOM 7667 C CA . ASN C 3 198 ? 154.217 141.747 135.191 1.00 47.34 198 ASN C CA 1
ATOM 7668 C C . ASN C 3 198 ? 154.135 142.925 136.147 1.00 47.34 198 ASN C C 1
ATOM 7669 O O . ASN C 3 198 ? 154.722 143.974 135.866 1.00 47.34 198 ASN C O 1
ATOM 7674 N N . ALA C 3 199 ? 153.427 142.783 137.264 1.00 49.33 199 ALA C N 1
ATOM 7675 C CA . ALA C 3 199 ? 153.332 143.845 138.251 1.00 49.33 199 ALA C CA 1
ATOM 7676 C C . ALA C 3 199 ? 153.690 143.400 139.659 1.00 49.33 199 ALA C C 1
ATOM 7677 O O . ALA C 3 199 ? 153.709 144.242 140.562 1.00 49.33 199 ALA C O 1
ATOM 7679 N N . VAL C 3 200 ? 153.971 142.117 139.886 1.00 51.92 200 VAL C N 1
ATOM 7680 C CA . VAL C 3 200 ? 154.471 141.741 141.203 1.00 51.92 200 VAL C CA 1
ATOM 7681 C C . VAL C 3 200 ? 155.990 141.898 141.196 1.00 51.92 200 VAL C C 1
ATOM 7682 O O . VAL C 3 200 ? 156.756 140.929 141.186 1.00 51.92 200 VAL C O 1
ATOM 7686 N N . GLY C 3 201 ? 156.423 143.152 141.220 1.00 54.90 201 GLY C N 1
ATOM 7687 C CA . GLY C 3 201 ? 157.810 143.533 141.321 1.00 54.90 201 GLY C CA 1
ATOM 7688 C C . GLY C 3 201 ? 158.054 144.422 142.521 1.00 54.90 201 GLY C C 1
ATOM 7689 O O . GLY C 3 201 ? 158.352 143.988 143.645 1.00 54.90 201 GLY C O 1
ATOM 7690 N N . PRO C 3 202 ? 157.999 145.725 142.248 1.00 57.58 202 PRO C N 1
ATOM 7691 C CA . PRO C 3 202 ? 158.099 146.737 143.306 1.00 57.58 202 PRO C CA 1
ATOM 7692 C C . PRO C 3 202 ? 157.264 146.434 144.539 1.00 57.58 202 PRO C C 1
ATOM 7693 O O . PRO C 3 202 ? 157.608 146.892 145.629 1.00 57.58 202 PRO C O 1
ATOM 7697 N N . VAL C 3 203 ? 156.182 145.665 144.404 1.00 55.61 203 VAL C N 1
ATOM 7698 C CA . VAL C 3 203 ? 155.405 145.307 145.585 1.00 55.61 203 VAL C CA 1
ATOM 7699 C C . VAL C 3 203 ? 156.236 144.446 146.531 1.00 55.61 203 VAL C C 1
ATOM 7700 O O . VAL C 3 203 ? 156.248 144.677 147.743 1.00 55.61 203 VAL C O 1
ATOM 7704 N N . ILE C 3 204 ? 156.982 143.477 145.998 1.00 55.90 204 ILE C N 1
ATOM 7705 C CA . ILE C 3 204 ? 157.891 142.704 146.840 1.00 55.90 204 ILE C CA 1
ATOM 7706 C C . ILE C 3 204 ? 159.063 143.570 147.285 1.00 55.90 204 ILE C C 1
ATOM 7707 O O . ILE C 3 204 ? 159.513 143.501 148.444 1.00 55.90 204 ILE C O 1
ATOM 7712 N N . ALA C 3 205 ? 159.578 144.393 146.365 1.00 56.80 205 ALA C N 1
ATOM 7713 C CA . ALA C 3 205 ? 160.698 145.269 146.694 1.00 56.80 205 ALA C CA 1
ATOM 7714 C C . ALA C 3 205 ? 160.382 146.174 147.876 1.00 56.80 205 ALA C C 1
ATOM 7715 O O . ALA C 3 205 ? 161.279 146.510 148.657 1.00 56.80 205 ALA C O 1
ATOM 7717 N N . VAL C 3 206 ? 159.124 146.580 148.023 1.00 55.25 206 VAL C N 1
ATOM 7718 C CA . VAL C 3 206 ? 158.734 147.415 149.151 1.00 55.25 206 VAL C CA 1
ATOM 7719 C C . VAL C 3 206 ? 158.257 146.578 150.334 1.00 55.25 206 VAL C C 1
ATOM 7720 O O . VAL C 3 206 ? 158.347 147.028 151.479 1.00 55.25 206 VAL C O 1
ATOM 7724 N N . ALA C 3 207 ? 157.762 145.361 150.091 1.00 55.04 207 ALA C N 1
ATOM 7725 C CA . ALA C 3 207 ? 157.362 144.498 151.194 1.00 55.04 207 ALA C CA 1
ATOM 7726 C C . ALA C 3 207 ? 158.554 144.133 152.065 1.00 55.04 207 ALA C C 1
ATOM 7727 O O . ALA C 3 207 ? 158.428 144.034 153.291 1.00 55.04 207 ALA C O 1
ATOM 7729 N N . THR C 3 208 ? 159.724 143.939 151.455 1.00 55.72 208 THR C N 1
ATOM 7730 C CA . THR C 3 208 ? 160.906 143.612 152.256 1.00 55.72 208 THR C CA 1
ATOM 7731 C C . THR C 3 208 ? 161.283 144.763 153.191 1.00 55.72 208 THR C C 1
ATOM 7732 O O . THR C 3 208 ? 161.522 144.560 154.395 1.00 55.72 208 THR C O 1
ATOM 7736 N N . VAL C 3 209 ? 161.342 145.982 152.653 1.00 54.19 209 VAL C N 1
ATOM 7737 C CA . VAL C 3 209 ? 161.650 147.148 153.475 1.00 54.19 209 VAL C CA 1
ATOM 7738 C C . VAL C 3 209 ? 160.575 147.353 154.534 1.00 54.19 209 VAL C C 1
ATOM 7739 O O . VAL C 3 209 ? 160.864 147.768 155.663 1.00 54.19 209 VAL C O 1
ATOM 7743 N N . ALA C 3 210 ? 159.318 147.065 154.189 1.00 52.41 210 ALA C N 1
ATOM 7744 C CA . ALA C 3 210 ? 158.244 147.173 155.168 1.00 52.41 210 ALA C CA 1
ATOM 7745 C C . ALA C 3 210 ? 158.431 146.174 156.299 1.00 52.41 210 ALA C C 1
ATOM 7746 O O . ALA C 3 210 ? 158.131 146.476 157.456 1.00 52.41 210 ALA C O 1
ATOM 7748 N N . LEU C 3 211 ? 158.925 144.977 155.984 1.00 51.01 211 LEU C N 1
ATOM 7749 C CA . LEU C 3 211 ? 159.213 143.996 157.025 1.00 51.01 211 LEU C CA 1
ATOM 7750 C C . LEU C 3 211 ? 160.297 144.505 157.968 1.00 51.01 211 LEU C C 1
ATOM 7751 O O . LEU C 3 211 ? 160.179 144.397 159.199 1.00 51.01 211 LEU C O 1
ATOM 7756 N N . GLY C 3 212 ? 161.369 145.061 157.402 1.00 49.62 212 GLY C N 1
ATOM 7757 C CA . GLY C 3 212 ? 162.405 145.645 158.245 1.00 49.62 212 GLY C CA 1
ATOM 7758 C C . GLY C 3 212 ? 161.868 146.741 159.149 1.00 49.62 212 GLY C C 1
ATOM 7759 O O . GLY C 3 212 ? 162.156 146.782 160.354 1.00 49.62 212 GLY C O 1
ATOM 7760 N N . ILE C 3 213 ? 161.062 147.639 158.579 1.00 49.89 213 ILE C N 1
ATOM 7761 C CA . ILE C 3 213 ? 160.498 148.738 159.355 1.00 49.89 213 ILE C CA 1
ATOM 7762 C C . ILE C 3 213 ? 159.547 148.218 160.423 1.00 49.89 213 ILE C C 1
ATOM 7763 O O . ILE C 3 213 ? 159.464 148.783 161.518 1.00 49.89 213 ILE C O 1
ATOM 7768 N N . PHE C 3 214 ? 158.828 147.131 160.136 1.00 48.88 214 PHE C N 1
ATOM 7769 C CA . PHE C 3 214 ? 157.941 146.546 161.134 1.00 48.88 214 PHE C CA 1
ATOM 7770 C C . PHE C 3 214 ? 158.729 145.999 162.312 1.00 48.88 214 PHE C C 1
ATOM 7771 O O . PHE C 3 214 ? 158.330 146.176 163.469 1.00 48.88 214 PHE C O 1
ATOM 7779 N N . ILE C 3 215 ? 159.849 145.331 162.038 1.00 45.26 215 ILE C N 1
ATOM 7780 C CA . ILE C 3 215 ? 160.704 144.863 163.127 1.00 45.26 215 ILE C CA 1
ATOM 7781 C C . ILE C 3 215 ? 161.167 146.041 163.978 1.00 45.26 215 ILE C C 1
ATOM 7782 O O . ILE C 3 215 ? 161.097 146.007 165.217 1.00 45.26 215 ILE C O 1
ATOM 7787 N N . VAL C 3 216 ? 161.629 147.110 163.323 1.00 45.65 216 VAL C N 1
ATOM 7788 C CA . VAL C 3 216 ? 162.135 148.269 164.062 1.00 45.65 216 VAL C CA 1
ATOM 7789 C C . VAL C 3 216 ? 161.040 148.880 164.930 1.00 45.65 216 VAL C C 1
ATOM 7790 O O . VAL C 3 216 ? 161.257 149.194 166.109 1.00 45.65 216 VAL C O 1
ATOM 7794 N N . THR C 3 217 ? 159.848 149.074 164.359 1.00 47.01 217 THR C N 1
ATOM 7795 C CA . THR C 3 217 ? 158.801 149.756 165.108 1.00 47.01 217 THR C CA 1
ATOM 7796 C C . THR C 3 217 ? 158.258 148.883 166.227 1.00 47.01 217 THR C C 1
ATOM 7797 O O . THR C 3 217 ? 157.883 149.404 167.280 1.00 47.01 217 THR C O 1
ATOM 7801 N N . GLU C 3 218 ? 158.236 147.562 166.048 1.00 48.61 218 GLU C N 1
ATOM 7802 C CA . GLU C 3 218 ? 157.818 146.707 167.152 1.00 48.61 218 GLU C CA 1
ATOM 7803 C C . GLU C 3 218 ? 158.838 146.745 168.280 1.00 48.61 218 GLU C C 1
ATOM 7804 O O . GLU C 3 218 ? 158.466 146.749 169.460 1.00 48.61 218 GLU C O 1
ATOM 7810 N N . ALA C 3 219 ? 160.129 146.785 167.942 1.00 46.16 219 ALA C N 1
ATOM 7811 C CA . ALA C 3 219 ? 161.147 146.910 168.980 1.00 46.16 219 ALA C CA 1
ATOM 7812 C C . ALA C 3 219 ? 160.979 148.210 169.757 1.00 46.16 219 ALA C C 1
ATOM 7813 O O . ALA C 3 219 ? 160.942 148.210 170.995 1.00 46.16 219 ALA C O 1
ATOM 7815 N N . THR C 3 220 ? 160.863 149.335 169.046 1.00 45.67 220 THR C N 1
ATOM 7816 C CA . THR C 3 220 ? 160.747 150.614 169.740 1.00 45.67 220 THR C CA 1
ATOM 7817 C C . THR C 3 220 ? 159.407 150.775 170.444 1.00 45.67 220 THR C C 1
ATOM 7818 O O . THR C 3 220 ? 159.296 151.606 171.349 1.00 45.67 220 THR C O 1
ATOM 7822 N N . LEU C 3 221 ? 158.391 150.00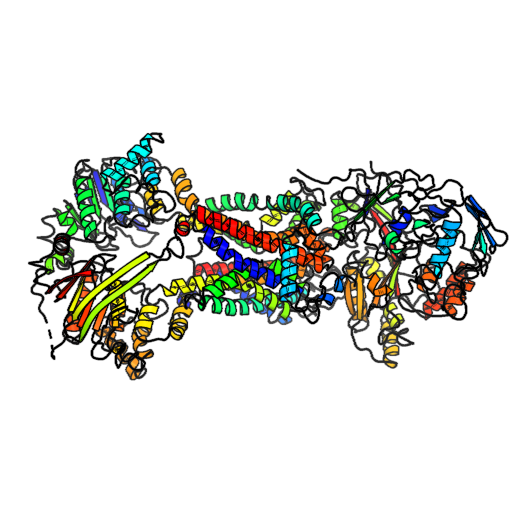6 170.051 1.00 47.59 221 LEU C N 1
ATOM 7823 C CA . LEU C 3 221 ? 157.136 150.004 170.790 1.00 47.59 221 LEU C CA 1
ATOM 7824 C C . LEU C 3 221 ? 157.270 149.219 172.085 1.00 47.59 221 LEU C C 1
ATOM 7825 O O . LEU C 3 221 ? 156.793 149.657 173.136 1.00 47.59 221 LEU C O 1
ATOM 7830 N N . SER C 3 222 ? 157.919 148.055 172.027 1.00 47.69 222 SER C N 1
ATOM 7831 C CA . SER C 3 222 ? 158.123 147.260 173.229 1.00 47.69 222 SER C CA 1
ATOM 7832 C C . SER C 3 222 ? 159.107 147.910 174.188 1.00 47.69 222 SER C C 1
ATOM 7833 O O . SER C 3 222 ? 159.112 147.569 175.374 1.00 47.69 222 SER C O 1
ATOM 7836 N N . TYR C 3 223 ? 159.941 148.833 173.706 1.00 47.58 223 TYR C N 1
ATOM 7837 C CA . TYR C 3 223 ? 160.844 149.540 174.609 1.00 47.58 223 TYR C CA 1
ATOM 7838 C C . TYR C 3 223 ? 160.090 150.550 175.466 1.00 47.58 223 TYR C C 1
ATOM 7839 O O . TYR C 3 223 ? 160.424 150.748 176.638 1.00 47.58 223 TYR C O 1
ATOM 7848 N N . LEU C 3 224 ? 159.074 151.195 174.904 1.00 47.95 224 LEU C N 1
ATOM 7849 C CA . LEU C 3 224 ? 158.299 152.198 175.632 1.00 47.95 224 LEU C CA 1
ATOM 7850 C C . LEU C 3 224 ? 157.362 151.602 176.655 1.00 47.95 224 LEU C C 1
ATOM 7851 O O . LEU C 3 224 ? 156.550 152.354 177.204 1.00 47.95 224 LEU C O 1
ATOM 7856 N N . GLY C 3 225 ? 157.415 150.304 176.938 1.00 51.14 225 GLY C N 1
ATOM 7857 C CA . GLY C 3 225 ? 156.546 149.693 177.913 1.00 51.14 225 GLY C CA 1
ATOM 7858 C C . GLY C 3 225 ? 155.216 149.215 177.376 1.00 51.14 225 GLY C C 1
ATOM 7859 O O . GLY C 3 225 ? 154.567 148.386 178.021 1.00 51.14 225 GLY C O 1
ATOM 7860 N N . VAL C 3 226 ? 154.786 149.711 176.218 1.00 54.98 226 VAL C N 1
ATOM 7861 C CA . VAL C 3 226 ? 153.534 149.266 175.618 1.00 54.98 226 VAL C CA 1
ATOM 7862 C C . VAL C 3 226 ? 153.841 148.475 174.352 1.00 54.98 226 VAL C C 1
ATOM 7863 O O . VAL C 3 226 ? 154.043 149.040 173.271 1.00 54.98 226 VAL C O 1
ATOM 7867 N N . GLY C 3 227 ? 153.896 147.155 174.486 1.00 56.05 227 GLY C N 1
ATOM 7868 C CA . GLY C 3 227 ? 154.223 146.284 173.376 1.00 56.05 227 GLY C CA 1
ATOM 7869 C C . GLY C 3 227 ? 154.056 144.832 173.762 1.00 56.05 227 GLY C C 1
ATOM 7870 O O . GLY C 3 227 ? 153.058 144.471 174.390 1.00 56.05 227 GLY C O 1
ATOM 7871 N N . LEU C 3 228 ? 155.010 143.989 173.389 1.00 54.70 228 LEU C N 1
ATOM 7872 C CA . LEU C 3 228 ? 154.973 142.610 173.844 1.00 54.70 228 LEU C CA 1
ATOM 7873 C C . LEU C 3 228 ? 155.034 142.575 175.368 1.00 54.70 228 LEU C C 1
ATOM 7874 O O . LEU C 3 228 ? 155.750 143.377 175.979 1.00 54.70 228 LEU C O 1
ATOM 7879 N N . PRO C 3 229 ? 154.298 141.676 176.014 1.00 54.66 229 PRO C N 1
ATOM 7880 C CA . PRO C 3 229 ? 154.309 141.634 177.480 1.00 54.66 229 PRO C CA 1
ATOM 7881 C C . PRO C 3 229 ? 155.655 141.198 178.027 1.00 54.66 229 PRO C C 1
ATOM 7882 O O . PRO C 3 229 ? 156.560 140.854 177.262 1.00 54.66 229 PRO C O 1
ATOM 7886 N N . THR C 3 230 ? 155.802 141.206 179.349 1.00 53.60 230 THR C N 1
ATOM 7887 C CA . THR C 3 230 ? 157.060 140.791 179.953 1.00 53.60 230 THR C CA 1
ATOM 7888 C C . THR C 3 230 ? 157.227 139.278 179.963 1.00 53.60 230 THR C C 1
ATOM 7889 O O . THR C 3 230 ? 158.347 138.790 180.144 1.00 53.60 230 THR C O 1
ATOM 7893 N N . SER C 3 231 ? 156.145 138.525 179.755 1.00 52.95 231 SER C N 1
ATOM 7894 C CA . SER C 3 231 ? 156.237 137.072 179.780 1.00 52.95 231 SER C CA 1
ATOM 7895 C C . SER C 3 231 ? 157.003 136.516 178.588 1.00 52.95 231 SER C C 1
ATOM 7896 O O . SER C 3 231 ? 157.429 135.357 178.632 1.00 52.95 231 SER C O 1
ATOM 7899 N N . VAL C 3 232 ? 157.186 137.302 177.531 1.00 50.18 232 VAL C N 1
ATOM 7900 C CA . VAL C 3 232 ? 157.976 136.898 176.375 1.00 50.18 232 VAL C CA 1
ATOM 7901 C C . VAL C 3 232 ? 159.273 137.694 176.377 1.00 50.18 232 VAL C C 1
ATOM 7902 O O . VAL C 3 232 ? 159.287 138.881 176.726 1.00 50.18 232 VAL C O 1
ATOM 7906 N N . VAL C 3 233 ? 160.367 137.030 176.025 1.00 42.95 233 VAL C N 1
ATOM 7907 C CA . VAL C 3 233 ? 161.671 137.680 175.977 1.00 42.95 233 VAL C CA 1
ATOM 7908 C C . VAL C 3 233 ? 161.827 138.376 174.634 1.00 42.95 233 VAL C C 1
ATOM 7909 O O . VAL C 3 233 ? 161.419 137.848 173.593 1.00 42.95 233 VAL C O 1
ATOM 7913 N N . SER C 3 234 ? 162.398 139.578 174.649 1.00 44.34 234 SER C N 1
ATOM 7914 C CA . SER C 3 234 ? 162.471 140.360 173.425 1.00 44.34 234 SER C CA 1
ATOM 7915 C C . SER C 3 234 ? 163.478 141.490 173.571 1.00 44.34 234 SER C C 1
ATOM 7916 O O . SER C 3 234 ? 163.601 142.097 174.643 1.00 44.34 234 SER C O 1
ATOM 7919 N N . TRP C 3 235 ? 164.193 141.756 172.481 1.00 42.63 235 TRP C N 1
ATOM 7920 C CA . TRP C 3 235 ? 164.987 142.970 172.382 1.00 42.63 235 TRP C CA 1
ATOM 7921 C C . TRP C 3 235 ? 164.063 144.177 172.430 1.00 42.63 235 TRP C C 1
ATOM 7922 O O . TRP C 3 235 ? 163.117 144.286 171.646 1.00 42.63 235 TRP C O 1
ATOM 7933 N N . GLY C 3 236 ? 164.339 145.080 173.359 1.00 44.80 236 GLY C N 1
ATOM 7934 C CA . GLY C 3 236 ? 163.345 146.047 173.762 1.00 44.80 236 GLY C CA 1
ATOM 7935 C C . GLY C 3 236 ? 162.589 145.367 174.877 1.00 44.80 236 GLY C C 1
ATOM 7936 O O . GLY C 3 236 ? 161.918 144.358 174.643 1.00 44.80 236 GLY C O 1
ATOM 7937 N N . GLY C 3 237 ? 162.677 145.895 176.089 1.00 44.55 237 GLY C N 1
ATOM 7938 C CA . GLY C 3 237 ? 162.358 145.123 177.257 1.00 44.55 237 GLY C CA 1
ATOM 7939 C C . GLY C 3 237 ? 163.537 144.331 177.784 1.00 44.55 237 GLY C C 1
ATOM 7940 O O . GLY C 3 237 ? 163.641 144.127 178.996 1.00 44.55 237 GLY C O 1
ATOM 7941 N N . ASP C 3 238 ? 164.427 143.874 176.899 1.00 44.42 238 ASP C N 1
ATOM 7942 C CA . ASP C 3 238 ? 165.746 143.436 177.340 1.00 44.42 238 ASP C CA 1
ATOM 7943 C C . ASP C 3 238 ? 166.737 144.595 177.347 1.00 44.42 238 ASP C C 1
ATOM 7944 O O . ASP C 3 238 ? 167.476 144.787 178.318 1.00 44.42 238 ASP C O 1
ATOM 7949 N N . ILE C 3 239 ? 166.757 145.377 176.268 1.00 42.86 239 ILE C N 1
ATOM 7950 C CA . ILE C 3 239 ? 167.561 146.594 176.233 1.00 42.86 239 ILE C CA 1
ATOM 7951 C C . ILE C 3 239 ? 167.086 147.573 177.297 1.00 42.86 239 ILE C C 1
ATOM 7952 O O . ILE C 3 239 ? 167.891 148.261 177.939 1.00 42.86 239 ILE C O 1
ATOM 7957 N N . ASN C 3 240 ? 165.770 147.641 177.507 1.00 43.91 240 ASN C N 1
ATOM 7958 C CA . ASN C 3 240 ? 165.206 148.588 178.461 1.00 43.91 240 ASN C CA 1
ATOM 7959 C C . ASN C 3 240 ? 165.706 148.334 179.875 1.00 43.91 240 ASN C C 1
ATOM 7960 O O . ASN C 3 240 ? 165.806 149.272 180.673 1.00 43.91 240 ASN C O 1
ATOM 7965 N N . VAL C 3 241 ? 166.027 147.084 180.206 1.00 41.83 241 VAL C N 1
ATOM 7966 C CA . VAL C 3 241 ? 166.548 146.765 181.529 1.00 41.83 241 VAL C CA 1
ATOM 7967 C C . VAL C 3 241 ? 168.068 146.662 181.546 1.00 41.83 241 VAL C C 1
ATOM 7968 O O . VAL C 3 241 ? 168.670 146.772 182.625 1.00 41.83 241 VAL C O 1
ATOM 7972 N N . ALA C 3 242 ? 168.705 146.456 180.396 1.00 42.46 242 ALA C N 1
ATOM 7973 C CA . ALA C 3 242 ? 170.157 146.395 180.343 1.00 42.46 242 ALA C CA 1
ATOM 7974 C C . ALA C 3 242 ? 170.809 147.760 180.202 1.00 42.46 242 ALA C C 1
ATOM 7975 O O . ALA C 3 242 ? 172.022 147.871 180.399 1.00 42.46 242 ALA C O 1
ATOM 7977 N N . GLN C 3 243 ? 170.044 148.797 179.863 1.00 46.11 243 GLN C N 1
ATOM 7978 C CA . GLN C 3 243 ? 170.631 150.118 179.677 1.00 46.11 243 GLN C CA 1
ATOM 7979 C C . GLN C 3 243 ? 171.054 150.784 180.980 1.00 46.11 243 GLN C C 1
ATOM 7980 O O . GLN C 3 243 ? 171.712 151.827 180.930 1.00 46.11 243 GLN C O 1
ATOM 7986 N N . THR C 3 244 ? 170.702 150.224 182.135 1.00 44.75 244 THR C N 1
ATOM 7987 C CA . THR C 3 244 ? 170.989 150.870 183.408 1.00 44.75 244 THR C CA 1
ATOM 7988 C C . THR C 3 244 ? 172.348 150.501 183.986 1.00 44.75 244 THR C C 1
ATOM 7989 O O . THR C 3 244 ? 172.824 151.193 184.890 1.00 44.75 244 THR C O 1
ATOM 7993 N N . ARG C 3 245 ? 172.982 149.439 183.498 1.00 46.16 245 ARG C N 1
ATOM 7994 C CA . ARG C 3 245 ? 174.294 149.038 183.985 1.00 46.16 245 ARG C CA 1
ATOM 7995 C C . ARG C 3 245 ? 175.434 149.749 183.271 1.00 46.16 245 ARG C C 1
ATOM 7996 O O . ARG C 3 245 ? 176.586 149.640 183.710 1.00 46.16 245 ARG C O 1
ATOM 8004 N N . LEU C 3 246 ? 175.142 150.461 182.181 1.00 47.78 246 LEU C N 1
ATOM 8005 C CA . LEU C 3 246 ? 176.199 151.083 181.393 1.00 47.78 246 LEU C CA 1
ATOM 8006 C C . LEU C 3 246 ? 176.969 152.109 182.211 1.00 47.78 246 LEU C C 1
ATOM 8007 O O . LEU C 3 246 ? 178.192 152.227 182.078 1.00 47.78 246 LEU C O 1
ATOM 8012 N N . ARG C 3 247 ? 176.271 152.864 183.061 1.00 50.04 247 ARG C N 1
ATOM 8013 C CA . ARG C 3 247 ? 176.947 153.844 183.903 1.00 50.04 247 ARG C CA 1
ATOM 8014 C C . ARG C 3 247 ? 177.926 153.170 184.854 1.00 50.04 247 ARG C C 1
ATOM 8015 O O . ARG C 3 247 ? 179.013 153.698 185.114 1.00 50.04 247 ARG C O 1
ATOM 8023 N N . SER C 3 248 ? 177.560 151.999 185.381 1.00 49.33 248 SER C N 1
ATOM 8024 C CA . SER C 3 248 ? 178.468 151.271 186.261 1.00 49.33 248 SER C CA 1
ATOM 8025 C C . SER C 3 248 ? 179.610 150.638 185.482 1.00 49.33 248 SER C C 1
ATOM 8026 O O . SER C 3 248 ? 180.685 150.404 186.044 1.00 49.33 248 SER C O 1
ATOM 8029 N N . GLY C 3 249 ? 179.400 150.347 184.200 1.00 49.16 249 GLY C N 1
ATOM 8030 C CA . GLY C 3 249 ? 180.496 149.882 183.372 1.00 49.16 249 GLY C CA 1
ATOM 8031 C C . GLY C 3 249 ? 180.365 148.476 182.827 1.00 49.16 249 GLY C C 1
ATOM 8032 O O . GLY C 3 249 ? 181.372 147.787 182.643 1.00 49.16 249 GLY C O 1
ATOM 8033 N N . SER C 3 250 ? 179.138 148.033 182.565 1.00 45.51 250 SER C N 1
ATOM 8034 C CA . SER C 3 250 ? 178.907 146.706 182.016 1.00 45.51 250 SER C CA 1
ATOM 8035 C C . SER C 3 250 ? 178.341 146.827 180.611 1.00 45.51 250 SER C C 1
ATOM 8036 O O . SER C 3 250 ? 177.262 147.411 180.436 1.00 45.51 250 SER C O 1
ATOM 8039 N N . PRO C 3 251 ? 179.018 146.303 179.589 1.00 43.51 251 PRO C N 1
ATOM 8040 C CA . PRO C 3 251 ? 178.487 146.407 178.226 1.00 43.51 251 PRO C CA 1
ATOM 8041 C C . PRO C 3 251 ? 177.495 145.306 177.893 1.00 43.51 251 PRO C C 1
ATOM 8042 O O . PRO C 3 251 ? 177.572 144.696 176.823 1.00 43.51 251 PRO C O 1
ATOM 8046 N N . ILE C 3 252 ? 176.556 145.045 178.804 1.00 41.80 252 ILE C N 1
ATOM 8047 C CA . ILE C 3 252 ? 175.488 144.094 178.531 1.00 41.80 252 ILE C CA 1
ATOM 8048 C C . ILE C 3 252 ? 174.538 144.636 177.474 1.00 41.80 252 ILE C C 1
ATOM 8049 O O . ILE C 3 252 ? 173.853 143.863 176.795 1.00 41.80 252 ILE C O 1
ATOM 8054 N N . LEU C 3 253 ? 174.504 145.957 177.307 1.00 42.12 253 LEU C N 1
ATOM 8055 C CA . LEU C 3 253 ? 173.538 146.597 176.424 1.00 42.12 253 LEU C CA 1
ATOM 8056 C C . LEU C 3 253 ? 173.686 146.148 174.977 1.00 42.12 253 LEU C C 1
ATOM 8057 O O . LEU C 3 253 ? 172.716 146.192 174.213 1.00 42.12 253 LEU C O 1
ATOM 8062 N N . PHE C 3 254 ? 174.876 145.702 174.583 1.00 40.55 254 PHE C N 1
ATOM 8063 C CA . PHE C 3 254 ? 175.217 145.611 173.171 1.00 40.55 254 PHE C CA 1
ATOM 8064 C C . PHE C 3 254 ? 174.820 144.299 172.513 1.00 40.55 254 PHE C C 1
ATOM 8065 O O . PHE C 3 254 ? 174.727 144.252 171.282 1.00 40.55 254 PHE C O 1
ATOM 8073 N N . TYR C 3 255 ? 174.588 143.233 173.281 1.00 37.60 255 TYR C N 1
ATOM 8074 C CA . TYR C 3 255 ? 174.235 141.964 172.646 1.00 37.60 255 TYR C CA 1
ATOM 8075 C C . TYR C 3 255 ? 172.825 141.989 172.066 1.00 37.60 255 TYR C C 1
ATOM 8076 O O . TYR C 3 255 ? 172.669 141.688 170.868 1.00 37.60 255 TYR C O 1
ATOM 8085 N N . PRO C 3 256 ? 171.773 142.347 172.815 1.00 39.29 256 PRO C N 1
ATOM 8086 C CA . PRO C 3 256 ? 170.458 142.475 172.168 1.00 39.29 256 PRO C CA 1
ATOM 8087 C C . PRO C 3 256 ? 170.419 143.568 171.118 1.00 39.29 256 PRO C C 1
ATOM 8088 O O . PRO C 3 256 ? 169.836 143.372 170.044 1.00 39.29 256 PRO C O 1
ATOM 8092 N N . ALA C 3 257 ? 171.028 144.721 171.400 1.00 40.49 257 ALA C N 1
ATOM 8093 C CA . ALA C 3 257 ? 171.046 145.807 170.428 1.00 40.49 257 ALA C CA 1
ATOM 8094 C C . ALA C 3 257 ? 171.823 145.419 169.178 1.00 40.49 257 ALA C C 1
ATOM 8095 O O . ALA C 3 257 ? 171.407 145.740 168.060 1.00 40.49 257 ALA C O 1
ATOM 8097 N N . GLY C 3 258 ? 172.952 144.730 169.344 1.00 39.90 258 GLY C N 1
ATOM 8098 C CA . GLY C 3 258 ? 173.698 144.271 168.185 1.00 39.90 258 GLY C CA 1
ATOM 8099 C C . GLY C 3 258 ? 172.918 143.274 167.350 1.00 39.90 258 GLY C C 1
ATOM 8100 O O . GLY C 3 258 ? 172.900 143.360 166.118 1.00 39.90 258 GLY C O 1
ATOM 8101 N N . ALA C 3 259 ? 172.258 142.318 168.009 1.00 39.70 259 ALA C N 1
ATOM 8102 C CA . ALA C 3 259 ? 171.435 141.363 167.275 1.00 39.70 259 ALA C CA 1
ATOM 8103 C C . ALA C 3 259 ? 170.321 142.067 166.512 1.00 39.70 259 ALA C C 1
ATOM 8104 O O . ALA C 3 259 ? 170.068 141.760 165.341 1.00 39.70 259 ALA C O 1
ATOM 8106 N N . LEU C 3 260 ? 169.655 143.028 167.155 1.00 42.08 260 LEU C N 1
ATOM 8107 C CA . LEU C 3 260 ? 168.577 143.754 166.493 1.00 42.08 260 LEU C CA 1
ATOM 8108 C C . LEU C 3 260 ? 169.095 144.543 165.298 1.00 42.08 260 LEU C C 1
ATOM 8109 O O . LEU C 3 260 ? 168.465 144.557 164.232 1.00 42.08 260 LEU C O 1
ATOM 8114 N N . ALA C 3 261 ? 170.243 145.206 165.453 1.00 44.35 261 ALA C N 1
ATOM 8115 C CA . ALA C 3 261 ? 170.788 146.000 164.359 1.00 44.35 261 ALA C CA 1
ATOM 8116 C C . ALA C 3 261 ? 171.164 145.122 163.174 1.00 44.35 261 ALA C C 1
ATOM 8117 O O . ALA C 3 261 ? 170.862 145.463 162.024 1.00 44.35 261 ALA C O 1
ATOM 8119 N N . ILE C 3 262 ? 171.825 143.989 163.429 1.00 43.61 262 ILE C N 1
ATOM 8120 C CA . ILE C 3 262 ? 172.144 143.066 162.342 1.00 43.61 262 ILE C CA 1
ATOM 8121 C C . ILE C 3 262 ? 170.881 142.554 161.660 1.00 43.61 262 ILE C C 1
ATOM 8122 O O . ILE C 3 262 ? 170.814 142.491 160.424 1.00 43.61 262 ILE C O 1
ATOM 8127 N N . THR C 3 263 ? 169.867 142.186 162.449 1.00 46.04 263 THR C N 1
ATOM 8128 C CA . THR C 3 263 ? 168.635 141.661 161.870 1.00 46.04 263 THR C CA 1
ATOM 8129 C C . THR C 3 263 ? 167.966 142.685 160.965 1.00 46.04 263 THR C C 1
ATOM 8130 O O . THR C 3 263 ? 167.513 142.347 159.866 1.00 46.04 263 THR C O 1
ATOM 8134 N N . VAL C 3 264 ? 167.900 143.944 161.398 1.00 49.31 264 VAL C N 1
ATOM 8135 C CA . VAL C 3 264 ? 167.263 144.958 160.563 1.00 49.31 264 VAL C CA 1
ATOM 8136 C C . VAL C 3 264 ? 168.107 145.263 159.332 1.00 49.31 264 VAL C C 1
ATOM 8137 O O . VAL C 3 264 ? 167.571 145.447 158.231 1.00 49.31 264 VAL C O 1
ATOM 8141 N N . LEU C 3 265 ? 169.431 145.340 159.494 1.00 49.76 265 LEU C N 1
ATOM 8142 C CA . LEU C 3 265 ? 170.289 145.681 158.365 1.00 49.76 265 LEU C CA 1
ATOM 8143 C C . LEU C 3 265 ? 170.215 144.620 157.277 1.00 49.76 265 LEU C C 1
ATOM 8144 O O . LEU C 3 265 ? 170.263 144.941 156.081 1.00 49.76 265 LEU C O 1
ATOM 8149 N N . ALA C 3 266 ? 170.100 143.348 157.670 1.00 51.45 266 ALA C N 1
ATOM 8150 C CA . ALA C 3 266 ? 169.958 142.283 156.684 1.00 51.45 266 ALA C CA 1
ATOM 8151 C C . ALA C 3 266 ? 168.772 142.541 155.764 1.00 51.45 266 ALA C C 1
ATOM 8152 O O . ALA C 3 266 ? 168.915 142.567 154.536 1.00 51.45 266 ALA C O 1
ATOM 8154 N N . PHE C 3 267 ? 167.591 142.755 156.348 1.00 52.16 267 PHE C N 1
ATOM 8155 C CA . PHE C 3 267 ? 166.397 142.971 155.540 1.00 52.16 267 PHE C CA 1
ATOM 8156 C C . PHE C 3 267 ? 166.465 144.277 154.764 1.00 52.16 267 PHE C C 1
ATOM 8157 O O . PHE C 3 267 ? 165.982 144.340 153.629 1.00 52.16 267 PHE C O 1
ATOM 8165 N N . MET C 3 268 ? 167.070 145.320 155.337 1.00 55.66 268 MET C N 1
ATOM 8166 C CA . MET C 3 268 ? 167.183 146.585 154.615 1.00 55.66 268 MET C CA 1
ATOM 8167 C C . MET C 3 268 ? 168.020 146.425 153.352 1.00 55.66 268 MET C C 1
ATOM 8168 O O . MET C 3 268 ? 167.607 146.836 152.259 1.00 55.66 268 MET C O 1
ATOM 8173 N N . MET C 3 269 ? 169.200 145.813 153.476 1.00 59.90 269 MET C N 1
ATOM 8174 C CA . MET C 3 269 ? 170.057 145.685 152.303 1.00 59.90 269 MET C CA 1
ATOM 8175 C C . MET C 3 269 ? 169.515 144.652 151.323 1.00 59.90 269 MET C C 1
ATOM 8176 O O . MET C 3 269 ? 169.725 144.782 150.111 1.00 59.90 269 MET C O 1
ATOM 8181 N N . MET C 3 270 ? 168.783 143.647 151.811 1.00 59.83 270 MET C N 1
ATOM 8182 C CA . MET C 3 270 ? 168.122 142.724 150.896 1.00 59.83 270 MET C CA 1
ATOM 8183 C C . MET C 3 270 ? 167.045 143.435 150.089 1.00 59.83 270 MET C C 1
ATOM 8184 O O . MET C 3 270 ? 166.918 143.214 148.880 1.00 59.83 270 MET C O 1
ATOM 8189 N N . GLY C 3 271 ? 166.257 144.291 150.742 1.00 61.34 271 GLY C N 1
ATOM 8190 C CA . GLY C 3 271 ? 165.279 145.079 150.014 1.00 61.34 271 GLY C CA 1
ATOM 8191 C C . GLY C 3 271 ? 165.923 146.005 149.004 1.00 61.34 271 GLY C C 1
ATOM 8192 O O . GLY C 3 271 ? 165.408 146.189 147.900 1.00 61.34 271 GLY C O 1
ATOM 8193 N N . ASP C 3 272 ? 167.067 146.591 149.362 1.00 66.74 272 ASP C N 1
ATOM 8194 C CA . ASP C 3 272 ? 167.774 147.453 148.418 1.00 66.74 272 ASP C CA 1
ATOM 8195 C C . ASP C 3 272 ? 168.240 146.671 147.194 1.00 66.74 272 ASP C C 1
ATOM 8196 O O . ASP C 3 272 ? 168.088 147.133 146.055 1.00 66.74 272 ASP C O 1
ATOM 8201 N N . ALA C 3 273 ? 168.814 145.485 147.407 1.00 66.28 273 ALA C N 1
ATOM 8202 C CA . ALA C 3 273 ? 169.249 144.664 146.281 1.00 66.28 273 ALA C CA 1
ATOM 8203 C C . ALA C 3 273 ? 168.070 144.244 145.411 1.00 66.28 273 ALA C C 1
ATOM 8204 O O . ALA C 3 273 ? 168.153 144.280 144.176 1.00 66.28 273 ALA C O 1
ATOM 8206 N N . LEU C 3 274 ? 166.964 143.833 146.035 1.00 65.30 274 LEU C N 1
ATOM 8207 C CA . LEU C 3 274 ? 165.796 143.428 145.261 1.00 65.30 274 LEU C CA 1
ATOM 8208 C C . LEU C 3 274 ? 165.202 144.596 144.491 1.00 65.30 274 LEU C C 1
ATOM 8209 O O . LEU C 3 274 ? 164.678 144.403 143.392 1.00 65.30 274 LEU C O 1
ATOM 8214 N N . ARG C 3 275 ? 165.271 145.808 145.040 1.00 69.23 275 ARG C N 1
ATOM 8215 C CA . ARG C 3 275 ? 164.844 146.977 144.282 1.00 69.23 275 ARG C CA 1
ATOM 8216 C C . ARG C 3 275 ? 165.750 147.199 143.080 1.00 69.23 275 ARG C C 1
ATOM 8217 O O . ARG C 3 275 ? 165.270 147.394 141.957 1.00 69.23 275 ARG C O 1
ATOM 8225 N N . ASP C 3 276 ? 167.055 147.097 143.303 1.00 72.99 276 ASP C N 1
ATOM 8226 C CA . ASP C 3 276 ? 168.030 147.266 142.234 1.00 72.99 276 ASP C CA 1
ATOM 8227 C C . ASP C 3 276 ? 167.828 146.248 141.110 1.00 72.99 276 ASP C C 1
ATOM 8228 O O . ASP C 3 276 ? 168.101 146.543 139.946 1.00 72.99 276 ASP C O 1
ATOM 8233 N N . ALA C 3 277 ? 167.353 145.052 141.454 1.00 70.85 277 ALA C N 1
ATOM 8234 C CA . ALA C 3 277 ? 167.132 144.016 140.452 1.00 70.85 277 ALA C CA 1
ATOM 8235 C C . ALA C 3 277 ? 165.778 144.172 139.766 1.00 70.85 277 ALA C C 1
ATOM 8236 O O . ALA C 3 277 ? 165.705 144.346 138.545 1.00 70.85 277 ALA C O 1
ATOM 8238 N N . LEU C 3 278 ? 164.691 144.113 140.540 1.00 68.11 278 LEU C N 1
ATOM 8239 C CA . LEU C 3 278 ? 163.355 144.049 139.957 1.00 68.11 278 LEU C CA 1
ATOM 8240 C C . LEU C 3 278 ? 162.898 145.388 139.392 1.00 68.11 278 LEU C C 1
ATOM 8241 O O . LEU C 3 278 ? 162.189 145.412 138.381 1.00 68.11 278 LEU C O 1
ATOM 8246 N N . ASP C 3 279 ? 163.274 146.503 140.016 1.00 74.84 279 ASP C N 1
ATOM 8247 C CA . ASP C 3 279 ? 162.773 147.819 139.613 1.00 74.84 279 ASP C CA 1
ATOM 8248 C C . ASP C 3 279 ? 163.806 148.883 139.944 1.00 74.84 279 ASP C C 1
ATOM 8249 O O . ASP C 3 279 ? 163.677 149.618 140.931 1.00 74.84 279 ASP C O 1
ATOM 8254 N N . PRO C 3 280 ? 164.857 148.999 139.130 1.00 76.92 280 PRO C N 1
ATOM 8255 C CA . PRO C 3 280 ? 165.848 150.059 139.340 1.00 76.92 280 PRO C CA 1
ATOM 8256 C C . PRO C 3 280 ? 165.471 151.395 138.722 1.00 76.92 280 PRO C C 1
ATOM 8257 O O . PRO C 3 280 ? 166.255 152.345 138.825 1.00 76.92 280 PRO C O 1
ATOM 8261 N N . ALA C 3 281 ? 164.303 151.497 138.088 1.00 78.90 281 ALA C N 1
ATOM 8262 C CA . ALA C 3 281 ? 163.943 152.721 137.381 1.00 78.90 281 ALA C CA 1
ATOM 8263 C C . ALA C 3 281 ? 163.324 153.754 138.312 1.00 78.90 281 ALA C C 1
ATOM 8264 O O . ALA C 3 281 ? 163.706 154.929 138.280 1.00 78.90 281 ALA C O 1
ATOM 8266 N N . SER C 3 282 ? 162.367 153.342 139.145 1.00 80.27 282 SER C N 1
ATOM 8267 C CA . SER C 3 282 ? 161.677 154.261 140.050 1.00 80.27 282 SER C CA 1
ATOM 8268 C C . SER C 3 282 ? 162.533 154.454 141.298 1.00 80.27 282 SER C C 1
ATOM 8269 O O . SER C 3 282 ? 162.164 154.089 142.415 1.00 80.27 282 SER C O 1
ATOM 8272 N N . ARG C 3 283 ? 163.719 155.018 141.092 1.00 77.06 283 ARG C N 1
ATOM 8273 C CA . ARG C 3 283 ? 164.656 155.277 142.183 1.00 77.06 283 ARG C CA 1
ATOM 8274 C C . ARG C 3 283 ? 165.065 156.744 142.153 1.00 77.06 283 ARG C C 1
ATOM 8275 O O . ARG C 3 283 ? 166.032 157.156 142.793 1.00 77.06 283 ARG C O 1
ATOM 8283 N N . ALA C 3 284 ? 164.302 157.518 141.392 1.00 76.45 284 ALA C N 1
ATOM 8284 C CA . ALA C 3 284 ? 164.521 158.961 141.214 1.00 76.45 284 ALA C CA 1
ATOM 8285 C C . ALA C 3 284 ? 163.443 159.745 141.927 1.00 76.45 284 ALA C C 1
ATOM 8286 O O . ALA C 3 284 ? 163.538 160.952 141.903 1.00 76.45 284 ALA C O 1
ATOM 8288 N N . TRP C 3 285 ? 162.444 159.097 142.503 1.00 78.14 285 TRP C N 1
ATOM 8289 C CA . TRP C 3 285 ? 161.440 159.963 143.162 1.00 78.14 285 TRP C CA 1
ATOM 8290 C C . TRP C 3 285 ? 160.816 159.288 144.369 1.00 78.14 285 TRP C C 1
ATOM 8291 O O . TRP C 3 285 ? 160.464 160.009 145.269 1.00 78.14 285 TRP C O 1
ATOM 8302 N N . ARG C 3 286 ? 160.694 157.985 144.420 1.00 30.00 286 ARG C N 1
ATOM 8303 C CA . ARG C 3 286 ? 160.076 157.429 145.593 1.00 30.00 286 ARG C CA 1
ATOM 8304 C C . ARG C 3 286 ? 161.019 157.440 146.767 1.00 30.00 286 ARG C C 1
ATOM 8305 O O . ARG C 3 286 ? 160.896 158.256 147.665 1.00 30.00 286 ARG C O 1
ATOM 8313 N N . ALA C 3 287 ? 161.965 156.518 146.761 1.00 30.00 287 ALA C N 1
ATOM 8314 C CA . ALA C 3 287 ? 162.931 156.408 147.871 1.00 30.00 287 ALA C CA 1
ATOM 8315 C C . ALA C 3 287 ? 162.186 156.433 149.211 1.00 30.00 287 ALA C C 1
ATOM 8316 O O . ALA C 3 287 ? 161.762 155.382 149.698 1.00 30.00 287 ALA C O 1
ATOM 8319 N N . ALA D 4 1 ? 155.162 157.874 208.083 1.00 37.28 1 ALA E N 1
ATOM 8320 C CA . ALA D 4 1 ? 154.149 157.403 207.109 1.00 37.28 1 ALA E CA 1
ATOM 8321 C C . ALA D 4 1 ? 154.740 156.276 206.255 1.00 37.28 1 ALA E C 1
ATOM 8322 O O . ALA D 4 1 ? 155.870 155.838 206.552 1.00 37.28 1 ALA E O 1
ATOM 8324 N N . VAL D 4 2 ? 153.997 155.831 205.237 1.00 36.51 2 VAL E N 1
ATOM 8325 C CA . VAL D 4 2 ? 154.452 154.763 204.354 1.00 36.51 2 VAL E CA 1
ATOM 8326 C C . VAL D 4 2 ? 155.464 155.336 203.371 1.00 36.51 2 VAL E C 1
ATOM 8327 O O . VAL D 4 2 ? 155.255 156.412 202.802 1.00 36.51 2 VAL E O 1
ATOM 8331 N N . ALA D 4 3 ? 156.577 154.629 203.184 1.00 40.22 3 ALA E N 1
ATOM 8332 C CA . ALA D 4 3 ? 157.661 155.121 202.346 1.00 40.22 3 ALA E CA 1
ATOM 8333 C C . ALA D 4 3 ? 157.217 155.235 200.896 1.00 40.22 3 ALA E C 1
ATOM 8334 O O . ALA D 4 3 ? 156.341 154.499 200.437 1.00 40.22 3 ALA E O 1
ATOM 8336 N N . ALA D 4 4 ? 157.834 156.167 200.178 1.00 43.08 4 ALA E N 1
ATOM 8337 C CA . ALA D 4 4 ? 157.502 156.418 198.782 1.00 43.08 4 ALA E CA 1
ATOM 8338 C C . ALA D 4 4 ? 157.928 155.260 197.888 1.00 43.08 4 ALA E C 1
ATOM 8339 O O . ALA D 4 4 ? 157.678 155.268 196.684 1.00 43.08 4 ALA E O 1
ATOM 8342 N N . ALA E 5 6 ? 191.117 174.235 102.130 1.00 50.75 6 ALA D N 1
ATOM 8343 C CA . ALA E 5 6 ? 190.992 173.899 103.543 1.00 50.75 6 ALA D CA 1
ATOM 8344 C C . ALA E 5 6 ? 189.531 173.900 103.969 1.00 50.75 6 ALA D C 1
ATOM 8345 O O . ALA E 5 6 ? 188.961 174.956 104.236 1.00 50.75 6 ALA D O 1
ATOM 8347 N N . PRO E 5 7 ? 188.923 172.718 104.026 1.00 47.14 7 PRO D N 1
ATOM 8348 C CA . PRO E 5 7 ? 187.517 172.626 104.430 1.00 47.14 7 PRO D CA 1
ATOM 8349 C C . PRO E 5 7 ? 187.309 173.110 105.856 1.00 47.14 7 PRO D C 1
ATOM 8350 O O . PRO E 5 7 ? 188.246 173.403 106.600 1.00 47.14 7 PRO D O 1
ATOM 8354 N N . LEU E 5 8 ? 186.038 173.185 106.237 1.00 44.14 8 LEU D N 1
ATOM 8355 C CA . LEU E 5 8 ? 185.634 173.629 107.562 1.00 44.14 8 LEU D CA 1
ATOM 8356 C C . LEU E 5 8 ? 185.368 172.472 108.509 1.00 44.14 8 LEU D C 1
ATOM 8357 O O . LEU E 5 8 ? 185.018 172.702 109.668 1.00 44.14 8 LEU D O 1
ATOM 8362 N N . LEU E 5 9 ? 185.514 171.239 108.037 1.00 44.84 9 LEU D N 1
ATOM 8363 C CA . LEU E 5 9 ? 185.415 170.053 108.875 1.00 44.84 9 LEU D CA 1
ATOM 8364 C C . LEU E 5 9 ? 186.055 168.922 108.091 1.00 44.84 9 LEU D C 1
ATOM 8365 O O . LEU E 5 9 ? 185.669 168.678 106.947 1.00 44.84 9 LEU D O 1
ATOM 8370 N N . SER E 5 10 ? 187.041 168.259 108.681 1.00 45.67 10 SER D N 1
ATOM 8371 C CA . SER E 5 10 ? 187.903 167.366 107.917 1.00 45.67 10 SER D CA 1
ATOM 8372 C C . SER E 5 10 ? 188.119 166.047 108.652 1.00 45.67 10 SER D C 1
ATOM 8373 O O . SER E 5 10 ? 189.247 165.582 108.816 1.00 45.67 10 SER D O 1
ATOM 8376 N N . VAL E 5 11 ? 187.034 165.428 109.115 1.00 47.45 11 VAL D N 1
ATOM 8377 C CA . VAL E 5 11 ? 187.170 164.205 109.895 1.00 47.45 11 VAL D CA 1
ATOM 8378 C C . VAL E 5 11 ? 187.728 163.106 109.003 1.00 47.45 11 VAL D C 1
ATOM 8379 O O . VAL E 5 11 ? 187.242 162.889 107.889 1.00 47.45 11 VAL D O 1
ATOM 8383 N N . GLU E 5 12 ? 188.754 162.410 109.482 1.00 52.19 12 GLU D N 1
ATOM 8384 C CA . GLU E 5 12 ? 189.292 161.273 108.741 1.00 52.19 12 GLU D CA 1
ATOM 8385 C C . GLU E 5 12 ? 189.856 160.277 109.739 1.00 52.19 12 GLU D C 1
ATOM 8386 O O . GLU E 5 12 ? 190.681 160.637 110.584 1.00 52.19 12 GLU D O 1
ATOM 8392 N N . GLY E 5 13 ? 189.356 159.045 109.695 1.00 52.36 13 GLY D N 1
ATOM 8393 C CA . GLY E 5 13 ? 189.767 158.072 110.679 1.00 52.36 13 GLY D CA 1
ATOM 8394 C C . GLY E 5 13 ? 188.994 158.353 111.946 1.00 52.36 13 GLY D C 1
ATOM 8395 O O . GLY E 5 13 ? 188.980 159.495 112.414 1.00 52.36 13 GLY D O 1
ATOM 8396 N N . LEU E 5 14 ? 188.360 157.342 112.523 1.00 55.51 14 LEU D N 1
ATOM 8397 C CA . LEU E 5 14 ? 187.599 157.579 113.740 1.00 55.51 14 LEU D CA 1
ATOM 8398 C C . LEU E 5 14 ? 187.162 156.241 114.301 1.00 55.51 14 LEU D C 1
ATOM 8399 O O . LEU E 5 14 ? 186.970 155.276 113.558 1.00 55.51 14 LEU D O 1
ATOM 8404 N N . GLU E 5 15 ? 187.005 156.201 115.619 1.00 60.67 15 GLU D N 1
ATOM 8405 C CA . GLU E 5 15 ? 186.528 155.003 116.289 1.00 60.67 15 GLU D CA 1
ATOM 8406 C C . GLU E 5 15 ? 186.024 155.412 117.660 1.00 60.67 15 GLU D C 1
ATOM 8407 O O . GLU E 5 15 ? 186.735 156.091 118.403 1.00 60.67 15 GLU D O 1
ATOM 8413 N N . VAL E 5 16 ? 184.801 155.008 117.985 1.00 60.28 16 VAL D N 1
ATOM 8414 C CA . VAL E 5 16 ? 184.133 155.419 119.212 1.00 60.28 16 VAL D CA 1
ATOM 8415 C C . VAL E 5 16 ? 183.681 154.149 119.919 1.00 60.28 16 VAL D C 1
ATOM 8416 O O . VAL E 5 16 ? 182.608 153.613 119.622 1.00 60.28 16 VAL D O 1
ATOM 8420 N N . THR E 5 17 ? 184.492 153.662 120.853 1.00 65.43 17 THR D N 1
ATOM 8421 C CA . THR E 5 17 ? 184.143 152.488 121.636 1.00 65.43 17 THR D CA 1
ATOM 8422 C C . THR E 5 17 ? 183.359 152.906 122.870 1.00 65.43 17 THR D C 1
ATOM 8423 O O . THR E 5 17 ? 183.632 153.950 123.469 1.00 65.43 17 THR D O 1
ATOM 8427 N N . PHE E 5 18 ? 182.381 152.093 123.242 1.00 69.33 18 PHE D N 1
ATOM 8428 C CA . PHE E 5 18 ? 181.516 152.378 124.383 1.00 69.33 18 PHE D CA 1
ATOM 8429 C C . PHE E 5 18 ? 181.809 151.360 125.479 1.00 69.33 18 PHE D C 1
ATOM 8430 O O . PHE E 5 18 ? 181.148 150.321 125.563 1.00 69.33 18 PHE D O 1
ATOM 8438 N N . GLY E 5 19 ? 182.789 151.665 126.324 1.00 72.36 19 GLY D N 1
ATOM 8439 C CA . GLY E 5 19 ? 183.073 150.819 127.465 1.00 72.36 19 GLY D CA 1
ATOM 8440 C C . GLY E 5 19 ? 183.591 149.444 127.101 1.00 72.36 19 GLY D C 1
ATOM 8441 O O . GLY E 5 19 ? 182.898 148.446 127.311 1.00 72.36 19 GLY D O 1
ATOM 8442 N N . THR E 5 20 ? 184.800 149.391 126.535 1.00 76.67 20 THR D N 1
ATOM 8443 C CA . THR E 5 20 ? 185.525 148.179 126.134 1.00 76.67 20 THR D CA 1
ATOM 8444 C C . THR E 5 20 ? 184.653 147.153 125.414 1.00 76.67 20 THR D C 1
ATOM 8445 O O . THR E 5 20 ? 184.930 145.952 125.481 1.00 76.67 20 THR D O 1
ATOM 8449 N N . ASP E 5 21 ? 183.610 147.592 124.717 1.00 75.31 21 ASP D N 1
ATOM 8450 C CA . ASP E 5 21 ? 182.843 146.717 123.845 1.00 75.31 21 ASP D CA 1
ATOM 8451 C C . ASP E 5 21 ? 183.392 146.819 122.424 1.00 75.31 21 ASP D C 1
ATOM 8452 O O . ASP E 5 21 ? 184.436 147.430 122.180 1.00 75.31 21 ASP D O 1
ATOM 8457 N N . ALA E 5 22 ? 182.696 146.211 121.468 1.00 73.12 22 ALA D N 1
ATOM 8458 C CA . ALA E 5 22 ? 183.065 146.372 120.074 1.00 73.12 22 ALA D CA 1
ATOM 8459 C C . ALA E 5 22 ? 182.803 147.810 119.630 1.00 73.12 22 ALA D C 1
ATOM 8460 O O . ALA E 5 22 ? 181.872 148.458 120.117 1.00 73.12 22 ALA D O 1
ATOM 8462 N N . PRO E 5 23 ? 183.612 148.335 118.713 1.00 67.53 23 PRO D N 1
ATOM 8463 C CA . PRO E 5 23 ? 183.451 149.736 118.312 1.00 67.53 23 PRO D CA 1
ATOM 8464 C C . PRO E 5 23 ? 182.145 149.971 117.571 1.00 67.53 23 PRO D C 1
ATOM 8465 O O . PRO E 5 23 ? 181.610 149.084 116.902 1.00 67.53 23 PRO D O 1
ATOM 8469 N N . ALA E 5 24 ? 181.633 151.194 117.702 1.00 60.06 24 ALA D N 1
ATOM 8470 C CA . ALA E 5 24 ? 180.447 151.615 116.967 1.00 60.06 24 ALA D CA 1
ATOM 8471 C C . ALA E 5 24 ? 180.807 152.243 115.629 1.00 60.06 24 ALA D C 1
ATOM 8472 O O . ALA E 5 24 ? 180.185 151.929 114.610 1.00 60.06 24 ALA D O 1
ATOM 8474 N N . VAL E 5 25 ? 181.797 153.128 115.618 1.00 55.88 25 VAL D N 1
ATOM 8475 C CA . VAL E 5 25 ? 182.360 153.683 114.395 1.00 55.88 25 VAL D CA 1
ATOM 8476 C C . VAL E 5 25 ? 183.699 153.006 114.150 1.00 55.88 25 VAL D C 1
ATOM 8477 O O . VAL E 5 25 ? 184.470 152.782 115.089 1.00 55.88 25 VAL D O 1
ATOM 8481 N N . CYS E 5 26 ? 183.967 152.659 112.895 1.00 57.57 26 CYS D N 1
ATOM 8482 C CA . CYS E 5 26 ? 185.146 151.870 112.551 1.00 57.57 26 CYS D CA 1
ATOM 8483 C C . CYS E 5 26 ? 185.855 152.443 111.327 1.00 57.57 26 CYS D C 1
ATOM 8484 O O . CYS E 5 26 ? 186.209 151.721 110.396 1.00 57.57 26 CYS D O 1
ATOM 8487 N N . GLY E 5 27 ? 186.074 153.754 111.308 1.00 53.99 27 GLY D N 1
ATOM 8488 C CA . GLY E 5 27 ? 186.858 154.313 110.223 1.00 53.99 27 GLY D CA 1
ATOM 8489 C C . GLY E 5 27 ? 186.162 155.304 109.314 1.00 53.99 27 GLY D C 1
ATOM 8490 O O . GLY E 5 27 ? 186.428 155.326 108.109 1.00 53.99 27 GLY D O 1
ATOM 8491 N N . VAL E 5 28 ? 185.263 156.120 109.863 1.00 52.33 28 VAL D N 1
ATOM 8492 C CA . VAL E 5 28 ? 184.542 157.085 109.043 1.00 52.33 28 VAL D CA 1
ATOM 8493 C C . VAL E 5 28 ? 185.491 158.193 108.592 1.00 52.33 28 VAL D C 1
ATOM 8494 O O . VAL E 5 28 ? 186.506 158.487 109.240 1.00 52.33 28 VAL D O 1
ATOM 8498 N N . ASP E 5 29 ? 185.162 158.814 107.462 1.00 53.99 29 ASP D N 1
ATOM 8499 C CA . ASP E 5 29 ? 185.943 159.936 106.951 1.00 53.99 29 ASP D CA 1
ATOM 8500 C C . ASP E 5 29 ? 185.036 160.811 106.102 1.00 53.99 29 ASP D C 1
ATOM 8501 O O . ASP E 5 29 ? 184.469 160.342 105.112 1.00 53.99 29 ASP D O 1
ATOM 8506 N N . LEU E 5 30 ? 184.895 162.075 106.489 1.00 47.74 30 LEU D N 1
ATOM 8507 C CA . LEU E 5 30 ? 184.029 162.994 105.774 1.00 47.74 30 LEU D CA 1
ATOM 8508 C C . LEU E 5 30 ? 184.593 164.402 105.879 1.00 47.74 30 LEU D C 1
ATOM 8509 O O . LEU E 5 30 ? 185.448 164.697 106.722 1.00 47.74 30 LEU D O 1
ATOM 8514 N N . ALA E 5 31 ? 184.105 165.271 104.999 1.00 43.05 31 ALA D N 1
ATOM 8515 C CA . ALA E 5 31 ? 184.580 166.643 104.937 1.00 43.05 31 ALA D CA 1
ATOM 8516 C C . ALA E 5 31 ? 183.473 167.539 104.411 1.00 43.05 31 ALA D C 1
ATOM 8517 O O . ALA E 5 31 ? 182.864 167.235 103.382 1.00 43.05 31 ALA D O 1
ATOM 8519 N N . VAL E 5 32 ? 183.222 168.637 105.120 1.00 42.36 32 VAL D N 1
ATOM 8520 C CA . VAL E 5 32 ? 182.278 169.663 104.694 1.00 42.36 32 VAL D CA 1
ATOM 8521 C C . VAL E 5 32 ? 183.064 170.777 104.020 1.00 42.36 32 VAL D C 1
ATOM 8522 O O . VAL E 5 32 ? 184.060 171.263 104.566 1.00 42.36 32 VAL D O 1
ATOM 8526 N N . ARG E 5 33 ? 182.610 171.190 102.842 1.00 49.25 33 ARG D N 1
ATOM 8527 C CA . ARG E 5 33 ? 183.361 172.086 101.974 1.00 49.25 33 ARG D CA 1
ATOM 8528 C C . ARG E 5 33 ? 183.225 173.558 102.377 1.00 49.25 33 ARG D C 1
ATOM 8529 O O . ARG E 5 33 ? 183.440 174.445 101.542 1.00 49.25 33 ARG D O 1
ATOM 8537 N N . SER E 5 34 ? 182.869 173.831 103.634 1.00 49.02 34 SER D N 1
ATOM 8538 C CA . SER E 5 34 ? 182.831 175.184 104.182 1.00 49.02 34 SER D CA 1
ATOM 8539 C C . SER E 5 34 ? 181.805 176.057 103.476 1.00 49.02 34 SER D C 1
ATOM 8540 O O . SER E 5 34 ? 182.135 177.145 102.995 1.00 49.02 34 SER D O 1
ATOM 8543 N N . GLY E 5 35 ? 180.561 175.595 103.413 1.00 49.78 35 GLY D N 1
ATOM 8544 C CA . GLY E 5 35 ? 179.509 176.359 102.776 1.00 49.78 35 GLY D CA 1
ATOM 8545 C C . GLY E 5 35 ? 178.506 175.492 102.046 1.00 49.78 35 GLY D C 1
ATOM 8546 O O . GLY E 5 35 ? 177.480 175.987 101.570 1.00 49.78 35 GLY D O 1
ATOM 8547 N N . GLN E 5 36 ? 178.787 174.195 101.958 1.00 47.14 36 GLN D N 1
ATOM 8548 C CA . GLN E 5 36 ? 177.933 173.257 101.252 1.00 47.14 36 GLN D CA 1
ATOM 8549 C C . GLN E 5 36 ? 177.047 172.504 102.240 1.00 47.14 36 GLN D C 1
ATOM 8550 O O . GLN E 5 36 ? 177.100 172.716 103.453 1.00 47.14 36 GLN D O 1
ATOM 8556 N N . THR E 5 37 ? 176.215 171.612 101.704 1.00 45.49 37 THR D N 1
ATOM 8557 C CA . THR E 5 37 ? 175.301 170.797 102.493 1.00 45.49 37 THR D CA 1
ATOM 8558 C C . THR E 5 37 ? 175.652 169.329 102.312 1.00 45.49 37 THR D C 1
ATOM 8559 O O . THR E 5 37 ? 175.739 168.840 101.178 1.00 45.49 37 THR D O 1
ATOM 8563 N N . VAL E 5 38 ? 175.843 168.626 103.426 1.00 41.06 38 VAL D N 1
ATOM 8564 C CA . VAL E 5 38 ? 176.277 167.235 103.403 1.00 41.06 38 VAL D CA 1
ATOM 8565 C C . VAL E 5 38 ? 175.310 166.401 104.228 1.00 41.06 38 VAL D C 1
ATOM 8566 O O . VAL E 5 38 ? 174.873 166.826 105.301 1.00 41.06 38 VAL D O 1
ATOM 8570 N N . ALA E 5 39 ? 174.978 165.216 103.726 1.00 42.03 39 ALA D N 1
ATOM 8571 C CA . ALA E 5 39 ? 174.082 164.286 104.398 1.00 42.03 39 ALA D CA 1
ATOM 8572 C C . ALA E 5 39 ? 174.852 163.041 104.812 1.00 42.03 39 ALA D C 1
ATOM 8573 O O . ALA E 5 39 ? 175.783 162.620 104.122 1.00 42.03 39 ALA D O 1
ATOM 8575 N N . VAL E 5 40 ? 174.443 162.446 105.931 1.00 41.27 40 VAL D N 1
ATOM 8576 C CA . VAL E 5 40 ? 175.184 161.364 106.573 1.00 41.27 40 VAL D CA 1
ATOM 8577 C C . VAL E 5 40 ? 174.297 160.120 106.579 1.00 41.27 40 VAL D C 1
ATOM 8578 O O . VAL E 5 40 ? 174.193 159.410 107.585 1.00 41.27 40 VAL D O 1
ATOM 8582 N N . VAL E 5 41 ? 173.600 159.894 105.466 1.00 43.32 41 VAL D N 1
ATOM 8583 C CA . VAL E 5 41 ? 172.590 158.847 105.328 1.00 43.32 41 VAL D CA 1
ATOM 8584 C C . VAL E 5 41 ? 173.078 157.511 105.875 1.00 43.32 41 VAL D C 1
ATOM 8585 O O . VAL E 5 41 ? 174.219 157.102 105.630 1.00 43.32 41 VAL D O 1
ATOM 8589 N N . GLY E 5 42 ? 172.218 156.828 106.626 1.00 45.22 42 GLY D N 1
ATOM 8590 C CA . GLY E 5 42 ? 172.550 155.525 107.164 1.00 45.22 42 GLY D CA 1
ATOM 8591 C C . GLY E 5 42 ? 171.398 154.874 107.899 1.00 45.22 42 GLY D C 1
ATOM 8592 O O . GLY E 5 42 ? 170.519 155.564 108.421 1.00 45.22 42 GLY D O 1
ATOM 8593 N N . GLU E 5 43 ? 171.386 153.544 107.940 1.00 52.90 43 GLU D N 1
ATOM 8594 C CA . GLU E 5 43 ? 170.356 152.817 108.662 1.00 52.90 43 GLU D CA 1
ATOM 8595 C C . GLU E 5 43 ? 170.492 153.058 110.165 1.00 52.90 43 GLU D C 1
ATOM 8596 O O . GLU E 5 43 ? 171.452 153.668 110.641 1.00 52.90 43 GLU D O 1
ATOM 8602 N N . SER E 5 44 ? 169.513 152.569 110.917 1.00 51.18 44 SER D N 1
ATOM 8603 C CA . SER E 5 44 ? 169.538 152.739 112.361 1.00 51.18 44 SER D CA 1
ATOM 8604 C C . SER E 5 44 ? 170.647 151.900 112.984 1.00 51.18 44 SER D C 1
ATOM 8605 O O . SER E 5 44 ? 171.004 150.831 112.485 1.00 51.18 44 SER D O 1
ATOM 8608 N N . GLY E 5 45 ? 171.194 152.402 114.088 1.00 49.02 45 GLY D N 1
ATOM 8609 C CA . GLY E 5 45 ? 172.253 151.709 114.794 1.00 49.02 45 GLY D CA 1
ATOM 8610 C C . GLY E 5 45 ? 173.550 151.610 114.018 1.00 49.02 45 GLY D C 1
ATOM 8611 O O . GLY E 5 45 ? 174.460 150.877 114.413 1.00 49.02 45 GLY D O 1
ATOM 8612 N N . SER E 5 46 ? 173.650 152.344 112.915 1.00 48.33 46 SER D N 1
ATOM 8613 C CA . SER E 5 46 ? 174.841 152.323 112.079 1.00 48.33 46 SER D CA 1
ATOM 8614 C C . SER E 5 46 ? 175.907 153.303 112.539 1.00 48.33 46 SER D C 1
ATOM 8615 O O . SER E 5 46 ? 176.851 153.561 111.787 1.00 48.33 46 SER D O 1
ATOM 8618 N N . GLY E 5 47 ? 175.787 153.847 113.744 1.00 46.26 47 GLY D N 1
ATOM 8619 C CA . GLY E 5 47 ? 176.749 154.831 114.210 1.00 46.26 47 GLY D CA 1
ATOM 8620 C C . GLY E 5 47 ? 176.795 156.078 113.356 1.00 46.26 47 GLY D C 1
ATOM 8621 O O . GLY E 5 47 ? 177.873 156.649 113.153 1.00 46.26 47 GLY D O 1
ATOM 8622 N N . LYS E 5 48 ? 175.645 156.510 112.840 1.00 43.93 48 LYS D N 1
ATOM 8623 C CA . LYS E 5 48 ? 175.575 157.733 112.052 1.00 43.93 48 LYS D CA 1
ATOM 8624 C C . LYS E 5 48 ? 175.344 158.963 112.913 1.00 43.93 48 LYS D C 1
ATOM 8625 O O . LYS E 5 48 ? 175.803 160.054 112.557 1.00 43.93 48 LYS D O 1
ATOM 8631 N N . SER E 5 49 ? 174.645 158.815 114.036 1.00 44.82 49 SER D N 1
ATOM 8632 C CA . SER E 5 49 ? 174.444 159.921 114.960 1.00 44.82 49 SER D CA 1
ATOM 8633 C C . SER E 5 49 ? 175.544 159.988 116.008 1.00 44.82 49 SER D C 1
ATOM 8634 O O . SER E 5 49 ? 175.942 161.084 116.417 1.00 44.82 49 SER D O 1
ATOM 8637 N N . THR E 5 50 ? 176.037 158.827 116.447 1.00 46.19 50 THR D N 1
ATOM 8638 C CA . THR E 5 50 ? 177.178 158.781 117.355 1.00 46.19 50 THR D CA 1
ATOM 8639 C C . THR E 5 50 ? 178.333 159.615 116.819 1.00 46.19 50 THR D C 1
ATOM 8640 O O . THR E 5 50 ? 178.965 160.375 117.562 1.00 46.19 50 THR D O 1
ATOM 8644 N N . THR E 5 51 ? 178.610 159.490 115.519 1.00 45.08 51 THR D N 1
ATOM 8645 C CA . THR E 5 51 ? 179.627 160.317 114.880 1.00 45.08 51 THR D CA 1
ATOM 8646 C C . THR E 5 51 ? 179.431 161.787 115.222 1.00 45.08 51 THR D C 1
ATOM 8647 O O . THR E 5 51 ? 180.365 162.461 115.671 1.00 45.08 51 THR D O 1
ATOM 8651 N N . ALA E 5 52 ? 178.212 162.296 115.033 1.00 43.32 52 ALA D N 1
ATOM 8652 C CA . ALA E 5 52 ? 177.922 163.677 115.404 1.00 43.32 52 ALA D CA 1
ATOM 8653 C C . ALA E 5 52 ? 178.215 163.914 116.878 1.00 43.32 52 ALA D C 1
ATOM 8654 O O . ALA E 5 52 ? 178.898 164.878 117.241 1.00 43.32 52 ALA D O 1
ATOM 8656 N N . ALA E 5 53 ? 177.723 163.026 117.743 1.00 43.75 53 ALA D N 1
ATOM 8657 C CA . ALA E 5 53 ? 177.974 163.167 119.170 1.00 43.75 53 ALA D CA 1
ATOM 8658 C C . ALA E 5 53 ? 179.453 163.068 119.501 1.00 43.75 53 ALA D C 1
ATOM 8659 O O . ALA E 5 53 ? 179.861 163.478 120.591 1.00 43.75 53 ALA D O 1
ATOM 8661 N N . ALA E 5 54 ? 180.263 162.531 118.592 1.00 43.72 54 ALA D N 1
ATOM 8662 C CA . ALA E 5 54 ? 181.702 162.490 118.791 1.00 43.72 54 ALA D CA 1
ATOM 8663 C C . ALA E 5 54 ? 182.396 163.750 118.304 1.00 43.72 54 ALA D C 1
ATOM 8664 O O . ALA E 5 54 ? 183.487 164.066 118.790 1.00 43.72 54 ALA D O 1
ATOM 8666 N N . ILE E 5 55 ? 181.793 164.474 117.362 1.00 40.85 55 ILE D N 1
ATOM 8667 C CA . ILE E 5 55 ? 182.395 165.711 116.877 1.00 40.85 55 ILE D CA 1
ATOM 8668 C C . ILE E 5 55 ? 182.234 166.816 117.910 1.00 40.85 55 ILE D C 1
ATOM 8669 O O . ILE E 5 55 ? 183.190 167.526 118.241 1.00 40.85 55 ILE D O 1
ATOM 8674 N N . LEU E 5 56 ? 181.022 166.975 118.437 1.00 40.22 56 LEU D N 1
ATOM 8675 C CA . LEU E 5 56 ? 180.766 168.018 119.421 1.00 40.22 56 LEU D CA 1
ATOM 8676 C C . LEU E 5 56 ? 181.460 167.714 120.743 1.00 40.22 56 LEU D C 1
ATOM 8677 O O . LEU E 5 56 ? 182.237 168.529 121.250 1.00 40.22 56 LEU D O 1
ATOM 8682 N N . GLY E 5 57 ? 181.194 166.544 121.314 1.00 43.17 57 GLY D N 1
ATOM 8683 C CA . GLY E 5 57 ? 181.769 166.180 122.592 1.00 43.17 57 GLY D CA 1
ATOM 8684 C C . GLY E 5 57 ? 180.734 165.581 123.518 1.00 43.17 57 GLY D C 1
ATOM 8685 O O . GLY E 5 57 ? 181.019 165.283 124.681 1.00 43.17 57 GLY D O 1
ATOM 8686 N N . LEU E 5 58 ? 179.523 165.402 123.005 1.00 44.62 58 LEU D N 1
ATOM 8687 C CA . LEU E 5 58 ? 178.397 164.898 123.788 1.00 44.62 58 LEU D CA 1
ATOM 8688 C C . LEU E 5 58 ? 178.282 163.379 123.705 1.00 44.62 58 LEU D C 1
ATOM 8689 O O . LEU E 5 58 ? 177.228 162.838 123.381 1.00 44.62 58 LEU D O 1
ATOM 8694 N N . LEU E 5 59 ? 179.367 162.675 124.006 1.00 53.06 59 LEU D N 1
ATOM 8695 C CA . LEU E 5 59 ? 179.354 161.216 123.960 1.00 53.06 59 LEU D CA 1
ATOM 8696 C C . LEU E 5 59 ? 178.788 160.672 125.266 1.00 53.06 59 LEU D C 1
ATOM 8697 O O . LEU E 5 59 ? 179.324 160.982 126.335 1.00 53.06 59 LEU D O 1
ATOM 8702 N N . PRO E 5 60 ? 177.732 159.861 125.232 1.00 59.20 60 PRO D N 1
ATOM 8703 C CA . PRO E 5 60 ? 176.980 159.595 126.465 1.00 59.20 60 PRO D CA 1
ATOM 8704 C C . PRO E 5 60 ? 177.638 158.612 127.420 1.00 59.20 60 PRO D C 1
ATOM 8705 O O . PRO E 5 60 ? 177.554 157.393 127.246 1.00 59.20 60 PRO D O 1
ATOM 8709 N N . ALA E 5 61 ? 178.303 159.157 128.438 1.00 62.81 61 ALA D N 1
ATOM 8710 C CA . ALA E 5 61 ? 178.611 158.483 129.696 1.00 62.81 61 ALA D CA 1
ATOM 8711 C C . ALA E 5 61 ? 179.568 157.302 129.576 1.00 62.81 61 ALA D C 1
ATOM 8712 O O . ALA E 5 61 ? 180.019 156.773 130.597 1.00 62.81 61 ALA D O 1
ATOM 8714 N N . GLY E 5 62 ? 179.895 156.874 128.361 1.00 67.60 62 GLY D N 1
ATOM 8715 C CA . GLY E 5 62 ? 180.868 155.810 128.222 1.00 67.60 62 GLY D CA 1
ATOM 8716 C C . GLY E 5 62 ? 181.751 155.917 126.999 1.00 67.60 62 GLY D C 1
ATOM 8717 O O . GLY E 5 62 ? 182.648 155.094 126.802 1.00 67.60 62 GLY D O 1
ATOM 8718 N N . GLY E 5 63 ? 181.524 156.935 126.180 1.00 65.07 63 GLY D N 1
ATOM 8719 C CA . GLY E 5 63 ? 182.215 157.019 124.916 1.00 65.07 63 GLY D CA 1
ATOM 8720 C C . GLY E 5 63 ? 183.601 157.610 125.043 1.00 65.07 63 GLY D C 1
ATOM 8721 O O . GLY E 5 63 ? 183.914 158.339 125.982 1.00 65.07 63 GLY D O 1
ATOM 8722 N N . ARG E 5 64 ? 184.444 157.280 124.067 1.00 64.34 64 ARG D N 1
ATOM 8723 C CA . ARG E 5 64 ? 185.781 157.851 123.986 1.00 64.34 64 ARG D CA 1
ATOM 8724 C C . ARG E 5 64 ? 186.364 157.629 122.599 1.00 64.34 64 ARG D C 1
ATOM 8725 O O . ARG E 5 64 ? 186.354 156.505 122.090 1.00 64.34 64 ARG D O 1
ATOM 8733 N N . ILE E 5 65 ? 186.870 158.693 121.978 1.00 59.41 65 ILE D N 1
ATOM 8734 C CA . ILE E 5 65 ? 187.527 158.557 120.686 1.00 59.41 65 ILE D CA 1
ATOM 8735 C C . ILE E 5 65 ? 188.818 157.771 120.864 1.00 59.41 65 ILE D C 1
ATOM 8736 O O . ILE E 5 65 ? 189.636 158.080 121.739 1.00 59.41 65 ILE D O 1
ATOM 8741 N N . THR E 5 66 ? 189.002 156.741 120.040 1.00 61.11 66 THR D N 1
ATOM 8742 C CA . THR E 5 66 ? 190.164 155.874 120.143 1.00 61.11 66 THR D CA 1
ATOM 8743 C C . THR E 5 66 ? 191.030 155.864 118.893 1.00 61.11 66 THR D C 1
ATOM 8744 O O . THR E 5 66 ? 192.028 155.134 118.860 1.00 61.11 66 THR D O 1
ATOM 8748 N N . ALA E 5 67 ? 190.692 156.644 117.872 1.00 59.10 67 ALA D N 1
ATOM 8749 C CA . ALA E 5 67 ? 191.510 156.729 116.671 1.00 59.10 67 ALA D CA 1
ATOM 8750 C C . ALA E 5 67 ? 191.154 158.012 115.931 1.00 59.10 67 ALA D C 1
ATOM 8751 O O . ALA E 5 67 ? 190.228 158.734 116.308 1.00 59.10 67 ALA D O 1
ATOM 8753 N N . GLY E 5 68 ? 191.900 158.286 114.865 1.00 57.25 68 GLY D N 1
ATOM 8754 C CA . GLY E 5 68 ? 191.659 159.442 114.030 1.00 57.25 68 GLY D CA 1
ATOM 8755 C C . GLY E 5 68 ? 191.733 160.755 114.797 1.00 57.25 68 GLY D C 1
ATOM 8756 O O . GLY E 5 68 ? 192.174 160.831 115.940 1.00 57.25 68 GLY D O 1
ATOM 8757 N N . ARG E 5 69 ? 191.277 161.808 114.120 1.00 51.38 69 ARG D N 1
ATOM 8758 C CA . ARG E 5 69 ? 191.249 163.136 114.711 1.00 51.38 69 ARG D CA 1
ATOM 8759 C C . ARG E 5 69 ? 190.257 164.001 113.951 1.00 51.38 69 ARG D C 1
ATOM 8760 O O . ARG E 5 69 ? 190.061 163.831 112.746 1.00 51.38 69 ARG D O 1
ATOM 8768 N N . VAL E 5 70 ? 189.635 164.927 114.675 1.00 46.78 70 VAL D N 1
ATOM 8769 C CA . VAL E 5 70 ? 188.712 165.907 114.113 1.00 46.78 70 VAL D CA 1
ATOM 8770 C C . VAL E 5 70 ? 189.420 167.252 114.080 1.00 46.78 70 VAL D C 1
ATOM 8771 O O . VAL E 5 70 ? 190.018 167.668 115.079 1.00 46.78 70 VAL D O 1
ATOM 8775 N N . VAL E 5 71 ? 189.349 167.935 112.944 1.00 45.70 71 VAL D N 1
ATOM 8776 C CA . VAL E 5 71 ? 190.038 169.204 112.751 1.00 45.70 71 VAL D CA 1
ATOM 8777 C C . VAL E 5 71 ? 189.068 170.208 112.135 1.00 45.70 71 VAL D C 1
ATOM 8778 O O . VAL E 5 71 ? 188.717 170.107 110.953 1.00 45.70 71 VAL D O 1
ATOM 8782 N N . PHE E 5 72 ? 188.629 171.171 112.943 1.00 43.66 72 PHE D N 1
ATOM 8783 C CA . PHE E 5 72 ? 187.655 172.182 112.541 1.00 43.66 72 PHE D CA 1
ATOM 8784 C C . PHE E 5 72 ? 188.418 173.455 112.203 1.00 43.66 72 PHE D C 1
ATOM 8785 O O . PHE E 5 72 ? 188.829 174.198 113.096 1.00 43.66 72 PHE D O 1
ATOM 8793 N N . ASP E 5 73 ? 188.612 173.695 110.908 1.00 48.84 73 ASP D N 1
ATOM 8794 C CA . ASP E 5 73 ? 189.278 174.896 110.407 1.00 48.84 73 ASP D CA 1
ATOM 8795 C C . ASP E 5 73 ? 190.708 174.989 110.946 1.00 48.84 73 ASP D C 1
ATOM 8796 O O . ASP E 5 73 ? 191.088 175.938 111.633 1.00 48.84 73 ASP D O 1
ATOM 8801 N N . GLY E 5 74 ? 191.496 173.975 110.620 1.00 48.33 74 GLY D N 1
ATOM 8802 C CA . GLY E 5 74 ? 192.900 173.934 111.026 1.00 48.33 74 GLY D CA 1
ATOM 8803 C C . GLY E 5 74 ? 193.191 173.514 112.448 1.00 48.33 74 GLY D C 1
ATOM 8804 O O . GLY E 5 74 ? 194.003 172.613 112.676 1.00 48.33 74 GLY D O 1
ATOM 8805 N N . ARG E 5 75 ? 192.547 174.151 113.421 1.00 48.83 75 ARG D N 1
ATOM 8806 C CA . ARG E 5 75 ? 192.795 173.850 114.824 1.00 48.83 75 ARG D CA 1
ATOM 8807 C C . ARG E 5 75 ? 192.146 172.523 115.187 1.00 48.83 75 ARG D C 1
ATOM 8808 O O . ARG E 5 75 ? 190.919 172.395 115.149 1.00 48.83 75 ARG D O 1
ATOM 8816 N N . ASP E 5 76 ? 192.969 171.537 115.529 1.00 49.59 76 ASP D N 1
ATOM 8817 C CA . ASP E 5 76 ? 192.452 170.243 115.948 1.00 49.59 76 ASP D CA 1
ATOM 8818 C C . ASP E 5 76 ? 191.602 170.396 117.202 1.00 49.59 76 ASP D C 1
ATOM 8819 O O . ASP E 5 76 ? 191.942 171.151 118.116 1.00 49.59 76 ASP D O 1
ATOM 8824 N N . ILE E 5 77 ? 190.481 169.674 117.240 1.00 48.22 77 ILE D N 1
ATOM 8825 C CA . ILE E 5 77 ? 189.594 169.708 118.397 1.00 48.22 77 ILE D CA 1
ATOM 8826 C C . ILE E 5 77 ? 189.234 168.296 118.843 1.00 48.22 77 ILE D C 1
ATOM 8827 O O . ILE E 5 77 ? 188.325 168.114 119.660 1.00 48.22 77 ILE D O 1
ATOM 8832 N N . THR E 5 78 ? 189.939 167.283 118.330 1.00 50.67 78 THR D N 1
ATOM 8833 C CA . THR E 5 78 ? 189.651 165.925 118.784 1.00 50.67 78 THR D CA 1
ATOM 8834 C C . THR E 5 78 ? 189.991 165.740 120.255 1.00 50.67 78 THR D C 1
ATOM 8835 O O . THR E 5 78 ? 189.533 164.772 120.872 1.00 50.67 78 THR D O 1
ATOM 8839 N N . GLY E 5 79 ? 190.783 166.644 120.826 1.00 56.18 79 GLY D N 1
ATOM 8840 C CA . GLY E 5 79 ? 191.017 166.677 122.253 1.00 56.18 79 GLY D CA 1
ATOM 8841 C C . GLY E 5 79 ? 190.039 167.615 122.925 1.00 56.18 79 GLY D C 1
ATOM 8842 O O . GLY E 5 79 ? 190.199 168.838 122.867 1.00 56.18 79 GLY D O 1
ATOM 8843 N N . ALA E 5 80 ? 189.021 167.053 123.566 1.00 56.54 80 ALA D N 1
ATOM 8844 C CA . ALA E 5 80 ? 187.931 167.843 124.130 1.00 56.54 80 ALA D CA 1
ATOM 8845 C C . ALA E 5 80 ? 188.434 168.573 125.366 1.00 56.54 80 ALA D C 1
ATOM 8846 O O . ALA E 5 80 ? 188.178 168.160 126.498 1.00 56.54 80 ALA D O 1
ATOM 8848 N N . ASP E 5 81 ? 189.153 169.670 125.149 1.00 61.47 81 ASP D N 1
ATOM 8849 C CA . ASP E 5 81 ? 189.600 170.527 126.240 1.00 61.47 81 ASP D CA 1
ATOM 8850 C C . ASP E 5 81 ? 188.386 171.281 126.764 1.00 61.47 81 ASP D C 1
ATOM 8851 O O . ASP E 5 81 ? 188.003 172.314 126.206 1.00 61.47 81 ASP D O 1
ATOM 8856 N N . ALA E 5 82 ? 187.780 170.755 127.834 1.00 60.22 82 ALA D N 1
ATOM 8857 C CA . ALA E 5 82 ? 186.485 171.235 128.310 1.00 60.22 82 ALA D CA 1
ATOM 8858 C C . ALA E 5 82 ? 186.441 172.745 128.510 1.00 60.22 82 ALA D C 1
ATOM 8859 O O . ALA E 5 82 ? 185.352 173.327 128.496 1.00 60.22 82 ALA D O 1
ATOM 8861 N N . LYS E 5 83 ? 187.588 173.392 128.692 1.00 59.27 83 LYS D N 1
ATOM 8862 C CA . LYS E 5 83 ? 187.621 174.845 128.774 1.00 59.27 83 LYS D CA 1
ATOM 8863 C C . LYS E 5 83 ? 187.744 175.501 127.408 1.00 59.27 83 LYS D C 1
ATOM 8864 O O . LYS E 5 83 ? 187.155 176.564 127.186 1.00 59.27 83 LYS D O 1
ATOM 8870 N N . ARG E 5 84 ? 188.494 174.893 126.486 1.00 55.45 84 ARG D N 1
ATOM 8871 C CA . ARG E 5 84 ? 188.619 175.436 125.140 1.00 55.45 84 ARG D CA 1
ATOM 8872 C C . ARG E 5 84 ? 187.375 175.203 124.297 1.00 55.45 84 ARG D C 1
ATOM 8873 O O . ARG E 5 84 ? 187.142 175.949 123.340 1.00 55.45 84 ARG D O 1
ATOM 8881 N N . LEU E 5 85 ? 186.571 174.193 124.633 1.00 49.46 85 LEU D N 1
ATOM 8882 C CA . LEU E 5 85 ? 185.384 173.887 123.847 1.00 49.46 85 LEU D CA 1
ATOM 8883 C C . LEU E 5 85 ? 184.322 174.972 123.935 1.00 49.46 85 LEU D C 1
ATOM 8884 O O . LEU E 5 85 ? 183.391 174.966 123.130 1.00 49.46 85 LEU D O 1
ATOM 8889 N N . ARG E 5 86 ? 184.427 175.894 124.888 1.00 46.57 86 ARG D N 1
ATOM 8890 C CA . ARG E 5 86 ? 183.406 176.923 125.021 1.00 46.57 86 ARG D CA 1
ATOM 8891 C C . ARG E 5 86 ? 183.591 178.067 124.036 1.00 46.57 86 ARG D C 1
ATOM 8892 O O . ARG E 5 86 ? 182.641 178.817 123.795 1.00 46.57 86 ARG D O 1
ATOM 8900 N N . SER E 5 87 ? 184.786 178.227 123.469 1.00 44.30 87 SER D N 1
ATOM 8901 C CA . SER E 5 87 ? 184.964 179.192 122.392 1.00 44.30 87 SER D CA 1
ATOM 8902 C C . SER E 5 87 ? 184.505 178.637 121.052 1.00 44.30 87 SER D C 1
ATOM 8903 O O . SER E 5 87 ? 184.619 179.326 120.034 1.00 44.30 87 SER D O 1
ATOM 8906 N N . ILE E 5 88 ? 183.999 177.406 121.031 1.00 41.07 88 ILE D N 1
ATOM 8907 C CA . ILE E 5 88 ? 183.593 176.758 119.799 1.00 41.07 88 ILE D CA 1
ATOM 8908 C C . ILE E 5 88 ? 182.185 176.178 119.884 1.00 41.07 88 ILE D C 1
ATOM 8909 O O . ILE E 5 88 ? 181.569 175.928 118.842 1.00 41.07 88 ILE D O 1
ATOM 8914 N N . ARG E 5 89 ? 181.653 175.975 121.090 1.00 38.43 89 ARG D N 1
ATOM 8915 C CA . ARG E 5 89 ? 180.468 175.145 121.252 1.00 38.43 89 ARG D CA 1
ATOM 8916 C C . ARG E 5 89 ? 179.188 175.880 120.893 1.00 38.43 89 ARG D C 1
ATOM 8917 O O . ARG E 5 89 ? 178.236 175.257 120.415 1.00 38.43 89 ARG D O 1
ATOM 8925 N N . GLY E 5 90 ? 179.126 177.182 121.132 1.00 38.89 90 GLY D N 1
ATOM 8926 C CA . GLY E 5 90 ? 177.897 177.896 120.861 1.00 38.89 90 GLY D CA 1
ATOM 8927 C C . GLY E 5 90 ? 177.991 178.869 119.708 1.00 38.89 90 GLY D C 1
ATOM 8928 O O . GLY E 5 90 ? 177.036 179.032 118.944 1.00 38.89 90 GLY D O 1
ATOM 8929 N N . ARG E 5 91 ? 179.142 179.514 119.566 1.00 41.89 91 ARG D N 1
ATOM 8930 C CA . ARG E 5 91 ? 179.310 180.593 118.608 1.00 41.89 91 ARG D CA 1
ATOM 8931 C C . ARG E 5 91 ? 179.964 180.155 117.307 1.00 41.89 91 ARG D C 1
ATOM 8932 O O . ARG E 5 91 ? 180.087 180.972 116.391 1.00 41.89 91 ARG D O 1
ATOM 8940 N N . GLU E 5 92 ? 180.386 178.897 117.195 1.00 40.81 92 GLU D N 1
ATOM 8941 C CA . GLU E 5 92 ? 181.002 178.433 115.956 1.00 40.81 92 GLU D CA 1
ATOM 8942 C C . GLU E 5 92 ? 180.502 177.089 115.457 1.00 40.81 92 GLU D C 1
ATOM 8943 O O . GLU E 5 92 ? 180.726 176.782 114.283 1.00 40.81 92 GLU D O 1
ATOM 8949 N N . ILE E 5 93 ? 179.836 176.277 116.275 1.00 37.10 93 ILE D N 1
ATOM 8950 C CA . ILE E 5 93 ? 179.295 174.990 115.845 1.00 37.10 93 ILE D CA 1
ATOM 8951 C C . ILE E 5 93 ? 177.982 174.778 116.586 1.00 37.10 93 ILE D C 1
ATOM 8952 O O . ILE E 5 93 ? 177.979 174.628 117.811 1.00 37.10 93 ILE D O 1
ATOM 8957 N N . GLY E 5 94 ? 176.873 174.744 115.853 1.00 35.71 94 GLY D N 1
ATOM 8958 C CA . GLY E 5 94 ? 175.567 174.584 116.451 1.00 35.71 94 GLY D CA 1
ATOM 8959 C C . GLY E 5 94 ? 175.031 173.170 116.330 1.00 35.71 94 GLY D C 1
ATOM 8960 O O . GLY E 5 94 ? 175.467 172.391 115.492 1.00 35.71 94 GLY D O 1
ATOM 8961 N N . TYR E 5 95 ? 174.040 172.860 117.162 1.00 34.57 95 TYR D N 1
ATOM 8962 C CA . TYR E 5 95 ? 173.505 171.509 117.263 1.00 34.57 95 TYR D CA 1
ATOM 8963 C C . TYR E 5 95 ? 171.994 171.561 117.402 1.00 34.57 95 TYR D C 1
ATOM 8964 O O . TYR E 5 95 ? 171.476 172.249 118.285 1.00 34.57 95 TYR D O 1
ATOM 8973 N N . VAL E 5 96 ? 171.292 170.831 116.540 1.00 35.77 96 VAL D N 1
ATOM 8974 C CA . VAL E 5 96 ? 169.834 170.751 116.595 1.00 35.77 96 VAL D CA 1
ATOM 8975 C C . VAL E 5 96 ? 169.435 169.319 116.930 1.00 35.77 96 VAL D C 1
ATOM 8976 O O . VAL E 5 96 ? 169.679 168.406 116.129 1.00 35.77 96 VAL D O 1
ATOM 8980 N N . PRO E 5 97 ? 168.823 169.075 118.085 1.00 38.23 97 PRO D N 1
ATOM 8981 C CA . PRO E 5 97 ? 168.564 167.693 118.511 1.00 38.23 97 PRO D CA 1
ATOM 8982 C C . PRO E 5 97 ? 167.499 166.992 117.687 1.00 38.23 97 PRO D C 1
ATOM 8983 O O . PRO E 5 97 ? 166.954 167.564 116.740 1.00 38.23 97 PRO D O 1
ATOM 8987 N N . GLN E 5 98 ? 167.195 165.745 118.047 1.00 43.33 98 GLN D N 1
ATOM 8988 C CA . GLN E 5 98 ? 166.221 164.934 117.324 1.00 43.33 98 GLN D CA 1
ATOM 8989 C C . GLN E 5 98 ? 164.827 165.021 117.936 1.00 43.33 98 GLN D C 1
ATOM 8990 O O . GLN E 5 98 ? 163.875 165.431 117.267 1.00 43.33 98 GLN D O 1
ATOM 8996 N N . ASP E 5 99 ? 164.693 164.638 119.198 1.00 48.43 99 ASP D N 1
ATOM 8997 C CA . ASP E 5 99 ? 163.384 164.597 119.837 1.00 48.43 99 ASP D CA 1
ATOM 8998 C C . ASP E 5 99 ? 162.951 166.004 120.227 1.00 48.43 99 ASP D C 1
ATOM 8999 O O . ASP E 5 99 ? 163.704 166.711 120.902 1.00 48.43 99 ASP D O 1
ATOM 9004 N N . PRO E 5 100 ? 161.754 166.442 119.827 1.00 49.65 100 PRO D N 1
ATOM 9005 C CA . PRO E 5 100 ? 161.325 167.805 120.166 1.00 49.65 100 PRO D CA 1
ATOM 9006 C C . PRO E 5 100 ? 160.730 167.941 121.554 1.00 49.65 100 PRO D C 1
ATOM 9007 O O . PRO E 5 100 ? 160.729 169.053 122.097 1.00 49.65 100 PRO D O 1
ATOM 9011 N N . MET E 5 101 ? 160.231 166.859 122.148 1.00 53.19 101 MET D N 1
ATOM 9012 C CA . MET E 5 101 ? 159.529 166.957 123.420 1.00 53.19 101 MET D CA 1
ATOM 9013 C C . MET E 5 101 ? 160.456 166.914 124.626 1.00 53.19 101 MET D C 1
ATOM 9014 O O . MET E 5 101 ? 160.177 167.576 125.631 1.00 53.19 101 MET D O 1
ATOM 9019 N N . THR E 5 102 ? 161.550 166.158 124.555 1.00 47.62 102 THR D N 1
ATOM 9020 C CA . THR E 5 102 ? 162.410 165.931 125.709 1.00 47.62 102 THR D CA 1
ATOM 9021 C C . THR E 5 102 ? 163.732 166.681 125.630 1.00 47.62 102 THR D C 1
ATOM 9022 O O . THR E 5 102 ? 164.625 166.421 126.440 1.00 47.62 102 THR D O 1
ATOM 9026 N N . ASN E 5 103 ? 163.884 167.604 124.682 1.00 44.11 103 ASN D N 1
ATOM 9027 C CA . ASN E 5 103 ? 165.112 168.375 124.539 1.00 44.11 103 ASN D CA 1
ATOM 9028 C C . ASN E 5 103 ? 164.933 169.819 124.995 1.00 44.11 103 ASN D C 1
ATOM 9029 O O . ASN E 5 103 ? 165.639 170.716 124.531 1.00 44.11 103 ASN D O 1
ATOM 9034 N N . LEU E 5 104 ? 163.991 170.054 125.902 1.00 40.80 104 LEU D N 1
ATOM 9035 C CA . LEU E 5 104 ? 163.777 171.366 126.493 1.00 40.80 104 LEU D CA 1
ATOM 9036 C C . LEU E 5 104 ? 163.441 171.171 127.961 1.00 40.80 104 LEU D C 1
ATOM 9037 O O . LEU E 5 104 ? 162.633 170.302 128.299 1.00 40.80 104 LEU D O 1
ATOM 9042 N N . ASN E 5 105 ? 164.064 171.961 128.824 1.00 42.05 105 ASN D N 1
ATOM 9043 C CA . ASN E 5 105 ? 163.822 171.847 130.253 1.00 42.05 105 ASN D CA 1
ATOM 9044 C C . ASN E 5 105 ? 162.355 172.137 130.542 1.00 42.05 105 ASN D C 1
ATOM 9045 O O . ASN E 5 105 ? 161.887 173.250 130.266 1.00 42.05 105 ASN D O 1
ATOM 9050 N N . PRO E 5 106 ? 161.598 171.183 131.084 1.00 42.13 106 PRO D N 1
ATOM 9051 C CA . PRO E 5 106 ? 160.149 171.360 131.220 1.00 42.13 106 PRO D CA 1
ATOM 9052 C C . PRO E 5 106 ? 159.715 172.282 132.348 1.00 42.13 106 PRO D C 1
ATOM 9053 O O . PRO E 5 106 ? 158.519 172.325 132.648 1.00 42.13 106 PRO D O 1
ATOM 9057 N N . VAL E 5 107 ? 160.623 173.018 132.985 1.00 42.89 107 VAL D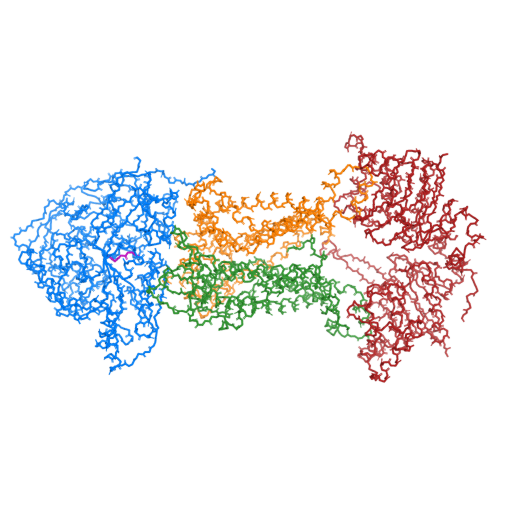 N 1
ATOM 9058 C CA . VAL E 5 107 ? 160.243 173.883 134.096 1.00 42.89 107 VAL D CA 1
ATOM 9059 C C . VAL E 5 107 ? 160.717 175.306 133.841 1.00 42.89 107 VAL D C 1
ATOM 9060 O O . VAL E 5 107 ? 160.759 176.130 134.760 1.00 42.89 107 VAL D O 1
ATOM 9064 N N . TRP E 5 108 ? 161.072 175.609 132.597 1.00 42.41 108 TRP D N 1
ATOM 9065 C CA . TRP E 5 108 ? 161.447 176.957 132.199 1.00 42.41 108 TRP D CA 1
ATOM 9066 C C . TRP E 5 108 ? 160.689 177.332 130.937 1.00 42.41 108 TRP D C 1
ATOM 9067 O O . TRP E 5 108 ? 160.560 176.519 130.018 1.00 42.41 108 TRP D O 1
ATOM 9078 N N . LYS E 5 109 ? 160.187 178.562 130.897 1.00 42.78 109 LYS D N 1
ATOM 9079 C CA . LYS E 5 109 ? 159.521 179.053 129.701 1.00 42.78 109 LYS D CA 1
ATOM 9080 C C . LYS E 5 109 ? 160.493 179.063 128.528 1.00 42.78 109 LYS D C 1
ATOM 9081 O O . LYS E 5 109 ? 161.699 179.253 128.697 1.00 42.78 109 LYS D O 1
ATOM 9087 N N . VAL E 5 110 ? 159.959 178.848 127.324 1.00 41.87 110 VAL D N 1
ATOM 9088 C CA . VAL E 5 110 ? 160.825 178.733 126.155 1.00 41.87 110 VAL D CA 1
ATOM 9089 C C . VAL E 5 110 ? 161.539 180.049 125.873 1.00 41.87 110 VAL D C 1
ATOM 9090 O O . VAL E 5 110 ? 162.652 180.056 125.332 1.00 41.87 110 VAL D O 1
ATOM 9094 N N . GLY E 5 111 ? 160.935 181.175 126.252 1.00 42.55 111 GLY D N 1
ATOM 9095 C CA . GLY E 5 111 ? 161.606 182.450 126.074 1.00 42.55 111 GLY D CA 1
ATOM 9096 C C . GLY E 5 111 ? 162.863 182.558 126.912 1.00 42.55 111 GLY D C 1
ATOM 9097 O O . GLY E 5 111 ? 163.880 183.084 126.456 1.00 42.55 111 GLY D O 1
ATOM 9098 N N . PHE E 5 112 ? 162.815 182.047 128.143 1.00 42.71 112 PHE D N 1
ATOM 9099 C CA . PHE E 5 112 ? 163.998 182.040 128.994 1.00 42.71 112 PHE D CA 1
ATOM 9100 C C . PHE E 5 112 ? 165.091 181.159 128.406 1.00 42.71 112 PHE D C 1
ATOM 9101 O O . PHE E 5 112 ? 166.269 181.538 128.392 1.00 42.71 112 PHE D O 1
ATOM 9109 N N . GLN E 5 113 ? 164.717 179.983 127.901 1.00 41.31 113 GLN D N 1
ATOM 9110 C CA . GLN E 5 113 ? 165.702 179.072 127.333 1.00 41.31 113 GLN D CA 1
ATOM 9111 C C . GLN E 5 113 ? 166.304 179.618 126.048 1.00 41.31 113 GLN D C 1
ATOM 9112 O O . GLN E 5 113 ? 167.440 179.275 125.707 1.00 41.31 113 GLN D O 1
ATOM 9118 N N . VAL E 5 114 ? 165.572 180.456 125.321 1.00 43.77 114 VAL D N 1
ATOM 9119 C CA . VAL E 5 114 ? 166.144 181.050 124.120 1.00 43.77 114 VAL D CA 1
ATOM 9120 C C . VAL E 5 114 ? 166.980 182.287 124.439 1.00 43.77 114 VAL D C 1
ATOM 9121 O O . VAL E 5 114 ? 167.991 182.534 123.774 1.00 43.77 114 VAL D O 1
ATOM 9125 N N . THR E 5 115 ? 166.608 183.063 125.460 1.00 48.47 115 THR D N 1
ATOM 9126 C CA . THR E 5 115 ? 167.410 184.231 125.802 1.00 48.47 115 THR D CA 1
ATOM 9127 C C . THR E 5 115 ? 168.656 183.875 126.595 1.00 48.47 115 THR D C 1
ATOM 9128 O O . THR E 5 115 ? 169.580 184.691 126.659 1.00 48.47 115 THR D O 1
ATOM 9132 N N . GLU E 5 116 ? 168.709 182.692 127.204 1.00 46.24 116 GLU D N 1
ATOM 9133 C CA . GLU E 5 116 ? 169.945 182.286 127.858 1.00 46.24 116 GLU D CA 1
ATOM 9134 C C . GLU E 5 116 ? 170.933 181.642 126.897 1.00 46.24 116 GLU D C 1
ATOM 9135 O O . GLU E 5 116 ? 172.076 181.389 127.289 1.00 46.24 116 GLU D O 1
ATOM 9141 N N . ALA E 5 117 ? 170.528 181.377 125.656 1.00 44.88 117 ALA D N 1
ATOM 9142 C CA . ALA E 5 117 ? 171.394 180.748 124.671 1.00 44.88 117 ALA D CA 1
ATOM 9143 C C . ALA E 5 117 ? 172.135 181.749 123.800 1.00 44.88 117 ALA D C 1
ATOM 9144 O O . ALA E 5 117 ? 172.981 181.341 123.000 1.00 44.88 117 ALA D O 1
ATOM 9146 N N . LEU E 5 118 ? 171.830 183.037 123.923 1.00 52.28 118 LEU D N 1
ATOM 9147 C CA . LEU E 5 118 ? 172.560 184.083 123.227 1.00 52.28 118 LEU D CA 1
ATOM 9148 C C . LEU E 5 118 ? 173.264 185.025 124.186 1.00 52.28 118 LEU D C 1
ATOM 9149 O O . LEU E 5 118 ? 173.936 185.959 123.734 1.00 52.28 118 LEU D O 1
ATOM 9154 N N . ARG E 5 119 ? 173.129 184.813 125.490 1.00 62.83 119 ARG D N 1
ATOM 9155 C CA . ARG E 5 119 ? 173.608 185.774 126.477 1.00 62.83 119 ARG D CA 1
ATOM 9156 C C . ARG E 5 119 ? 175.107 185.599 126.665 1.00 62.83 119 ARG D C 1
ATOM 9157 O O . ARG E 5 119 ? 175.559 184.782 127.469 1.00 62.83 119 ARG D O 1
ATOM 9165 N N . ALA E 5 120 ? 175.880 186.369 125.908 1.00 76.53 120 ALA D N 1
ATOM 9166 C CA . ALA E 5 120 ? 177.284 186.622 126.202 1.00 76.53 120 ALA D CA 1
ATOM 9167 C C . ALA E 5 120 ? 177.509 188.034 126.710 1.00 76.53 120 ALA D C 1
ATOM 9168 O O . ALA E 5 120 ? 178.236 188.229 127.686 1.00 76.53 120 ALA D O 1
ATOM 9170 N N . ASN E 5 121 ? 176.886 189.020 126.071 1.00 81.87 121 ASN D N 1
ATOM 9171 C CA . ASN E 5 121 ? 176.771 190.344 126.657 1.00 81.87 121 ASN D CA 1
ATOM 9172 C C . ASN E 5 121 ? 175.722 190.325 127.765 1.00 81.87 121 ASN D C 1
ATOM 9173 O O . ASN E 5 121 ? 174.812 189.492 127.773 1.00 81.87 121 ASN D O 1
ATOM 9178 N N . THR E 5 122 ? 175.853 191.251 128.710 1.00 87.41 122 THR D N 1
ATOM 9179 C CA . THR E 5 122 ? 174.948 191.322 129.851 1.00 87.41 122 THR D CA 1
ATOM 9180 C C . THR E 5 122 ? 173.881 192.384 129.603 1.00 87.41 122 THR D C 1
ATOM 9181 O O . THR E 5 122 ? 174.198 193.541 129.299 1.00 87.41 122 THR D O 1
ATOM 9185 N N . ASP E 5 123 ? 172.620 191.965 129.676 1.00 84.96 123 ASP D N 1
ATOM 9186 C CA . ASP E 5 123 ? 171.458 192.843 129.657 1.00 84.96 123 ASP D CA 1
ATOM 9187 C C . ASP E 5 123 ? 170.218 191.982 129.866 1.00 84.96 123 ASP D C 1
ATOM 9188 O O . ASP E 5 123 ? 170.194 190.811 129.476 1.00 84.96 123 ASP D O 1
ATOM 9193 N N . GLY E 5 124 ? 169.189 192.576 130.468 1.00 80.88 124 GLY D N 1
ATOM 9194 C CA . GLY E 5 124 ? 167.966 191.854 130.762 1.00 80.88 124 GLY D CA 1
ATOM 9195 C C . GLY E 5 124 ? 166.816 192.217 129.846 1.00 80.88 124 GLY D C 1
ATOM 9196 O O . GLY E 5 124 ? 165.964 191.376 129.545 1.00 80.88 124 GLY D O 1
ATOM 9197 N N . ARG E 5 125 ? 166.793 193.467 129.385 1.00 81.96 125 ARG D N 1
ATOM 9198 C CA . ARG E 5 125 ? 165.688 193.978 128.583 1.00 81.96 125 ARG D CA 1
ATOM 9199 C C . ARG E 5 125 ? 165.935 193.875 127.084 1.00 81.96 125 ARG D C 1
ATOM 9200 O O . ARG E 5 125 ? 165.004 193.565 126.333 1.00 81.96 125 ARG D O 1
ATOM 9208 N N . ALA E 5 126 ? 167.158 194.137 126.624 1.00 78.60 126 ALA D N 1
ATOM 9209 C CA . ALA E 5 126 ? 167.457 194.005 125.205 1.00 78.60 126 ALA D CA 1
ATOM 9210 C C . ALA E 5 126 ? 167.641 192.559 124.777 1.00 78.60 126 ALA D C 1
ATOM 9211 O O . ALA E 5 126 ? 167.626 192.281 123.574 1.00 78.60 126 ALA D O 1
ATOM 9213 N N . ALA E 5 127 ? 167.810 191.636 125.720 1.00 71.21 127 ALA D N 1
ATOM 9214 C CA . ALA E 5 127 ? 167.936 190.231 125.366 1.00 71.21 127 ALA D CA 1
ATOM 9215 C C . ALA E 5 127 ? 166.587 189.535 125.295 1.00 71.21 127 ALA D C 1
ATOM 9216 O O . ALA E 5 127 ? 166.403 188.643 124.460 1.00 71.21 127 ALA D O 1
ATOM 9218 N N . ARG E 5 128 ? 165.633 189.932 126.134 1.00 72.26 128 ARG D N 1
ATOM 9219 C CA . ARG E 5 128 ? 164.261 189.467 125.985 1.00 72.26 128 ARG D CA 1
ATOM 9220 C C . ARG E 5 128 ? 163.523 190.188 124.867 1.00 72.26 128 ARG D C 1
ATOM 9221 O O . ARG E 5 128 ? 162.362 189.865 124.597 1.00 72.26 128 ARG D O 1
ATOM 9229 N N . ARG E 5 129 ? 164.167 191.161 124.224 1.00 71.74 129 ARG D N 1
ATOM 9230 C CA . ARG E 5 129 ? 163.656 191.798 123.019 1.00 71.74 129 ARG D CA 1
ATOM 9231 C C . ARG E 5 129 ? 164.428 191.349 121.784 1.00 71.74 129 ARG D C 1
ATOM 9232 O O . ARG E 5 129 ? 164.226 191.896 120.697 1.00 71.74 129 ARG D O 1
ATOM 9240 N N . ARG E 5 130 ? 165.313 190.370 121.935 1.00 61.24 130 ARG D N 1
ATOM 9241 C CA . ARG E 5 130 ? 165.951 189.696 120.816 1.00 61.24 130 ARG D CA 1
ATOM 9242 C C . ARG E 5 130 ? 165.661 188.206 120.784 1.00 61.24 130 ARG D C 1
ATOM 9243 O O . ARG E 5 130 ? 165.610 187.622 119.699 1.00 61.24 130 ARG D O 1
ATOM 9251 N N . ALA E 5 131 ? 165.443 187.578 121.941 1.00 58.11 131 ALA D N 1
ATOM 9252 C CA . ALA E 5 131 ? 164.959 186.206 121.974 1.00 58.11 131 ALA D CA 1
ATOM 9253 C C . ALA E 5 131 ? 163.537 186.080 121.456 1.00 58.11 131 ALA D C 1
ATOM 9254 O O . ALA E 5 131 ? 163.079 184.958 121.224 1.00 58.11 131 ALA D O 1
ATOM 9256 N N . VAL E 5 132 ? 162.828 187.192 121.288 1.00 54.86 132 VAL D N 1
ATOM 9257 C CA . VAL E 5 132 ? 161.525 187.167 120.637 1.00 54.86 132 VAL D CA 1
ATOM 9258 C C . VAL E 5 132 ? 161.668 187.339 119.133 1.00 54.86 132 VAL D C 1
ATOM 9259 O O . VAL E 5 132 ? 160.972 186.681 118.357 1.00 54.86 132 VAL D O 1
ATOM 9263 N N . GLU E 5 133 ? 162.587 188.199 118.694 1.00 55.51 133 GLU D N 1
ATOM 9264 C CA . GLU E 5 133 ? 162.833 188.335 117.264 1.00 55.51 133 GLU D CA 1
ATOM 9265 C C . GLU E 5 133 ? 163.440 187.068 116.677 1.00 55.51 133 GLU D C 1
ATOM 9266 O O . GLU E 5 133 ? 163.171 186.736 115.518 1.00 55.51 133 GLU D O 1
ATOM 9272 N N . LEU E 5 134 ? 164.250 186.346 117.454 1.00 52.74 134 LEU D N 1
ATOM 9273 C CA . LEU E 5 134 ? 164.761 185.060 116.988 1.00 52.74 134 LEU D CA 1
ATOM 9274 C C . LEU E 5 134 ? 163.623 184.076 116.750 1.00 52.74 134 LEU D C 1
ATOM 9275 O O . LEU E 5 134 ? 163.589 183.382 115.727 1.00 52.74 134 LEU D O 1
ATOM 9280 N N . LEU E 5 135 ? 162.679 184.001 117.691 1.00 49.54 135 LEU D N 1
ATOM 9281 C CA . LEU E 5 135 ? 161.539 183.107 117.526 1.00 49.54 135 LEU D CA 1
ATOM 9282 C C . LEU E 5 135 ? 160.620 183.574 116.409 1.00 49.54 135 LEU D C 1
ATOM 9283 O O . LEU E 5 135 ? 159.914 182.760 115.806 1.00 49.54 135 LEU D O 1
ATOM 9288 N N . ALA E 5 136 ? 160.606 184.875 116.127 1.00 51.39 136 ALA D N 1
ATOM 9289 C CA . ALA E 5 136 ? 159.780 185.377 115.037 1.00 51.39 136 ALA D CA 1
ATOM 9290 C C . ALA E 5 136 ? 160.394 185.049 113.684 1.00 51.39 136 ALA D C 1
ATOM 9291 O O . ALA E 5 136 ? 159.675 184.707 112.739 1.00 51.39 136 ALA D O 1
ATOM 9293 N N . GLU E 5 137 ? 161.720 185.148 113.567 1.00 51.30 137 GLU D N 1
ATOM 9294 C CA . GLU E 5 137 ? 162.367 184.866 112.292 1.00 51.30 137 GLU D CA 1
ATOM 9295 C C . GLU E 5 137 ? 162.568 183.378 112.055 1.00 51.30 137 GLU D C 1
ATOM 9296 O O . GLU E 5 137 ? 162.708 182.964 110.901 1.00 51.30 137 GLU D O 1
ATOM 9302 N N . ALA E 5 138 ? 162.595 182.567 113.114 1.00 48.91 138 ALA D N 1
ATOM 9303 C CA . ALA E 5 138 ? 162.636 181.124 112.926 1.00 48.91 138 ALA D CA 1
ATOM 9304 C C . ALA E 5 138 ? 161.328 180.590 112.370 1.00 48.91 138 ALA D C 1
ATOM 9305 O O . ALA E 5 138 ? 161.288 179.454 111.890 1.00 48.91 138 ALA D O 1
ATOM 9307 N N . GLY E 5 139 ? 160.262 181.381 112.431 1.00 50.24 139 GLY D N 1
ATOM 9308 C CA . GLY E 5 139 ? 158.964 180.965 111.947 1.00 50.24 139 GLY D CA 1
ATOM 9309 C C . GLY E 5 139 ? 158.114 180.447 113.083 1.00 50.24 139 GLY D C 1
ATOM 9310 O O . GLY E 5 139 ? 158.329 179.333 113.564 1.00 50.24 139 GLY D O 1
ATOM 9311 N N . LEU E 5 140 ? 157.154 181.244 113.526 1.00 53.30 140 LEU D N 1
ATOM 9312 C CA . LEU E 5 140 ? 156.309 180.846 114.641 1.00 53.30 140 LEU D CA 1
ATOM 9313 C C . LEU E 5 140 ? 155.057 181.715 114.617 1.00 53.30 140 LEU D C 1
ATOM 9314 O O . LEU E 5 140 ? 155.161 182.936 114.445 1.00 53.30 140 LEU D O 1
ATOM 9319 N N . PRO E 5 141 ? 153.861 181.124 114.765 1.00 59.89 141 PRO D N 1
ATOM 9320 C CA . PRO E 5 141 ? 152.613 181.875 114.552 1.00 59.89 141 PRO D CA 1
ATOM 9321 C C . PRO E 5 141 ? 152.532 183.205 115.283 1.00 59.89 141 PRO D C 1
ATOM 9322 O O . PRO E 5 141 ? 152.293 184.244 114.659 1.00 59.89 141 PRO D O 1
ATOM 9326 N N . ASP E 5 142 ? 152.729 183.193 116.598 1.00 60.98 142 ASP D N 1
ATOM 9327 C CA . ASP E 5 142 ? 152.635 184.399 117.418 1.00 60.98 142 ASP D CA 1
ATOM 9328 C C . ASP E 5 142 ? 153.801 184.392 118.395 1.00 60.98 142 ASP D C 1
ATOM 9329 O O . ASP E 5 142 ? 153.682 183.891 119.519 1.00 60.98 142 ASP D O 1
ATOM 9334 N N . PRO E 5 143 ? 154.945 184.965 118.008 1.00 57.50 143 PRO D N 1
ATOM 9335 C CA . PRO E 5 143 ? 156.131 184.910 118.872 1.00 57.50 143 PRO D CA 1
ATOM 9336 C C . PRO E 5 143 ? 156.020 185.748 120.131 1.00 57.50 143 PRO D C 1
ATOM 9337 O O . PRO E 5 143 ? 156.995 185.828 120.885 1.00 57.50 143 PRO D O 1
ATOM 9341 N N . ALA E 5 144 ? 154.873 186.377 120.384 1.00 56.30 144 ALA D N 1
ATOM 9342 C CA . ALA E 5 144 ? 154.713 187.201 121.576 1.00 56.30 144 ALA D CA 1
ATOM 9343 C C . ALA E 5 144 ? 154.341 186.351 122.782 1.00 56.30 144 ALA D C 1
ATOM 9344 O O . ALA E 5 144 ? 154.985 186.427 123.833 1.00 56.30 144 ALA D O 1
ATOM 9346 N N . LYS E 5 145 ? 153.295 185.536 122.649 1.00 54.36 145 LYS D N 1
ATOM 9347 C CA . LYS E 5 145 ? 152.839 184.696 123.744 1.00 54.36 145 LYS D CA 1
ATOM 9348 C C . LYS E 5 145 ? 153.330 183.260 123.647 1.00 54.36 145 LYS D C 1
ATOM 9349 O O . LYS E 5 145 ? 153.371 182.570 124.671 1.00 54.36 145 LYS D O 1
ATOM 9355 N N . GLN E 5 146 ? 153.718 182.797 122.457 1.00 52.92 146 GLN D N 1
ATOM 9356 C CA . GLN E 5 146 ? 154.324 181.475 122.355 1.00 52.92 146 GLN D CA 1
ATOM 9357 C C . GLN E 5 146 ? 155.635 181.410 123.122 1.00 52.92 146 GLN D C 1
ATOM 9358 O O . GLN E 5 146 ? 156.059 180.326 123.539 1.00 52.92 146 GLN D O 1
ATOM 9364 N N . ALA E 5 147 ? 156.290 182.551 123.315 1.00 49.10 147 ALA D N 1
ATOM 9365 C CA . ALA E 5 147 ? 157.503 182.634 124.113 1.00 49.10 147 ALA D CA 1
ATOM 9366 C C . ALA E 5 147 ? 157.214 182.825 125.591 1.00 49.10 147 ALA D C 1
ATOM 9367 O O . ALA E 5 147 ? 158.134 183.129 126.355 1.00 49.10 147 ALA D O 1
ATOM 9369 N N . GLY E 5 148 ? 155.964 182.660 126.010 1.00 47.80 148 GLY D N 1
ATOM 9370 C CA . GLY E 5 148 ? 155.620 182.766 127.411 1.00 47.80 148 GLY D CA 1
ATOM 9371 C C . GLY E 5 148 ? 154.978 181.495 127.919 1.00 47.80 148 GLY D C 1
ATOM 9372 O O . GLY E 5 148 ? 154.362 181.483 128.988 1.00 47.80 148 GLY D O 1
ATOM 9373 N N . ARG E 5 149 ? 155.116 180.418 127.156 1.00 48.59 149 ARG D N 1
ATOM 9374 C CA . ARG E 5 149 ? 154.563 179.118 127.498 1.00 48.59 149 ARG D CA 1
ATOM 9375 C C . ARG E 5 149 ? 155.673 178.174 127.930 1.00 48.59 149 ARG D C 1
ATOM 9376 O O . ARG E 5 149 ? 156.862 178.481 127.826 1.00 48.59 149 ARG D O 1
ATOM 9384 N N . TYR E 5 150 ? 155.271 177.022 128.416 1.00 47.80 150 TYR D N 1
ATOM 9385 C CA . TYR E 5 150 ? 156.197 175.985 128.828 1.00 47.80 150 TYR D CA 1
ATOM 9386 C C . TYR E 5 150 ? 156.378 174.966 127.714 1.00 47.80 150 TYR D C 1
ATOM 9387 O O . TYR E 5 150 ? 155.521 174.830 126.838 1.00 47.80 150 TYR D O 1
ATOM 9396 N N . PRO E 5 151 ? 157.494 174.231 127.708 1.00 47.46 151 PRO D N 1
ATOM 9397 C CA . PRO E 5 151 ? 157.757 173.303 126.598 1.00 47.46 151 PRO D CA 1
ATOM 9398 C C . PRO E 5 151 ? 156.721 172.205 126.436 1.00 47.46 151 PRO D C 1
ATOM 9399 O O . PRO E 5 151 ? 156.804 171.452 125.4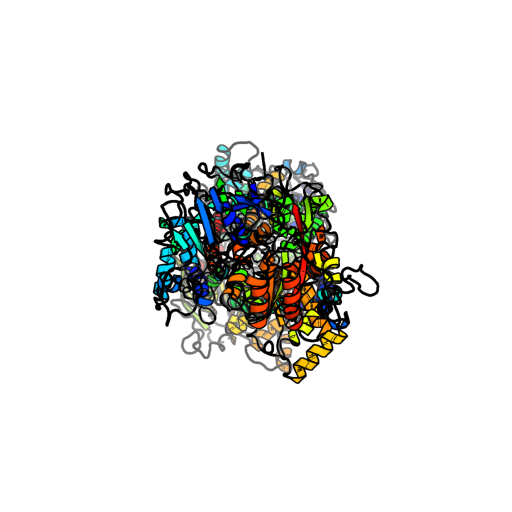58 1.00 47.46 151 PRO D O 1
ATOM 9403 N N . HIS E 5 152 ? 155.758 172.082 127.344 1.00 52.12 152 HIS D N 1
ATOM 9404 C CA . HIS E 5 152 ? 154.711 171.077 127.227 1.00 52.12 152 HIS D CA 1
ATOM 9405 C C . HIS E 5 152 ? 153.390 171.658 126.745 1.00 52.12 152 HIS D C 1
ATOM 9406 O O . HIS E 5 152 ? 152.424 170.909 126.579 1.00 52.12 152 HIS D O 1
ATOM 9413 N N . GLN E 5 153 ? 153.324 172.969 126.520 1.00 50.68 153 GLN D N 1
ATOM 9414 C CA . GLN E 5 153 ? 152.148 173.592 125.935 1.00 50.68 153 GLN D CA 1
ATOM 9415 C C . GLN E 5 153 ? 152.316 173.891 124.453 1.00 50.68 153 GLN D C 1
ATOM 9416 O O . GLN E 5 153 ? 151.327 174.213 123.788 1.00 50.68 153 GLN D O 1
ATOM 9422 N N . LEU E 5 154 ? 153.532 173.801 123.924 1.00 51.35 154 LEU D N 1
ATOM 9423 C CA . LEU E 5 154 ? 153.730 173.873 122.489 1.00 51.35 154 LEU D CA 1
ATOM 9424 C C . LEU E 5 154 ? 153.415 172.516 121.863 1.00 51.35 154 LEU D C 1
ATOM 9425 O O . LEU E 5 154 ? 153.245 171.510 122.555 1.00 51.35 154 LEU D O 1
ATOM 9430 N N . SER E 5 155 ? 153.337 172.483 120.531 1.00 50.15 155 SER D N 1
ATOM 9431 C CA . SER E 5 155 ? 152.805 171.314 119.826 1.00 50.15 155 SER D CA 1
ATOM 9432 C C . SER E 5 155 ? 153.763 170.853 118.731 1.00 50.15 155 SER D C 1
ATOM 9433 O O . SER E 5 155 ? 153.622 171.228 117.566 1.00 50.15 155 SER D O 1
ATOM 9436 N N . GLY E 5 156 ? 154.738 170.032 119.109 1.00 47.35 156 GLY D N 1
ATOM 9437 C CA . GLY E 5 156 ? 155.431 169.192 118.152 1.00 47.35 156 GLY D CA 1
ATOM 9438 C C . GLY E 5 156 ? 156.358 169.915 117.203 1.00 47.35 156 GLY D C 1
ATOM 9439 O O . GLY E 5 156 ? 157.577 169.741 117.255 1.00 47.35 156 GLY D O 1
ATOM 9440 N N . GLY E 5 157 ? 155.785 170.729 116.323 1.00 46.21 157 GLY D N 1
ATOM 9441 C CA . GLY E 5 157 ? 156.562 171.424 115.320 1.00 46.21 157 GLY D CA 1
ATOM 9442 C C . GLY E 5 157 ? 157.081 172.752 115.820 1.00 46.21 157 GLY D C 1
ATOM 9443 O O . GLY E 5 157 ? 158.123 173.231 115.369 1.00 46.21 157 GLY D O 1
ATOM 9444 N N . MET E 5 158 ? 156.361 173.356 116.765 1.00 48.52 158 MET D N 1
ATOM 9445 C CA . MET E 5 158 ? 156.828 174.607 117.347 1.00 48.52 158 MET D CA 1
ATOM 9446 C C . MET E 5 158 ? 158.013 174.378 118.272 1.00 48.52 158 MET D C 1
ATOM 9447 O O . MET E 5 158 ? 158.916 175.218 118.339 1.00 48.52 158 MET D O 1
ATOM 9452 N N . CYS E 5 159 ? 158.041 173.246 118.977 1.00 46.45 159 CYS D N 1
ATOM 9453 C CA . CYS E 5 159 ? 159.210 172.920 119.784 1.00 46.45 159 CYS D CA 1
ATOM 9454 C C . CYS E 5 159 ? 160.452 172.793 118.913 1.00 46.45 159 CYS D C 1
ATOM 9455 O O . CYS E 5 159 ? 161.537 173.243 119.295 1.00 46.45 159 CYS D O 1
ATOM 9458 N N . GLN E 5 160 ? 160.308 172.215 117.720 1.00 43.01 160 GLN D N 1
ATOM 9459 C CA . GLN E 5 160 ? 161.454 172.094 116.826 1.00 43.01 160 GLN D CA 1
ATOM 9460 C C . GLN E 5 160 ? 161.806 173.435 116.196 1.00 43.01 160 GLN D C 1
ATOM 9461 O O . GLN E 5 160 ? 162.988 173.753 116.017 1.00 43.01 160 GLN D O 1
ATOM 9467 N N . ARG E 5 161 ? 160.797 174.237 115.851 1.00 42.66 161 ARG D N 1
ATOM 9468 C CA . ARG E 5 161 ? 161.061 175.575 115.336 1.00 42.66 161 ARG D CA 1
ATOM 9469 C C . ARG E 5 161 ? 161.730 176.463 116.376 1.00 42.66 161 ARG D C 1
ATOM 9470 O O . ARG E 5 161 ? 162.362 177.458 116.011 1.00 42.66 161 ARG D O 1
ATOM 9478 N N . ALA E 5 162 ? 161.597 176.132 117.659 1.00 39.60 162 ALA D N 1
ATOM 9479 C CA . ALA E 5 162 ? 162.309 176.854 118.706 1.00 39.60 162 ALA D CA 1
ATOM 9480 C C . ALA E 5 162 ? 163.694 176.275 118.958 1.00 39.60 162 ALA D C 1
ATOM 9481 O O . ALA E 5 162 ? 164.635 177.022 119.252 1.00 39.60 162 ALA D O 1
ATOM 9483 N N . LEU E 5 163 ? 163.837 174.952 118.863 1.00 38.19 163 LEU D N 1
ATOM 9484 C CA . LEU E 5 163 ? 165.162 174.350 118.943 1.00 38.19 163 LEU D CA 1
ATOM 9485 C C . LEU E 5 163 ? 166.067 174.858 117.831 1.00 38.19 163 LEU D C 1
ATOM 9486 O O . LEU E 5 163 ? 167.271 175.028 118.042 1.00 38.19 163 LEU D O 1
ATOM 9491 N N . ILE E 5 164 ? 165.507 175.126 116.652 1.00 37.36 164 ILE D N 1
ATOM 9492 C CA . ILE E 5 164 ? 166.314 175.677 115.566 1.00 37.36 164 ILE D CA 1
ATOM 9493 C C . ILE E 5 164 ? 166.791 177.082 115.914 1.00 37.36 164 ILE D C 1
ATOM 9494 O O . ILE E 5 164 ? 167.942 177.448 115.642 1.00 37.36 164 ILE D O 1
ATOM 9499 N N . ALA E 5 165 ? 165.922 177.888 116.528 1.00 36.27 165 ALA D N 1
ATOM 9500 C CA . ALA E 5 165 ? 166.315 179.233 116.931 1.00 36.27 165 ALA D CA 1
ATOM 9501 C C . ALA E 5 165 ? 167.381 179.193 118.015 1.00 36.27 165 ALA D C 1
ATOM 9502 O O . ALA E 5 165 ? 168.278 180.043 118.043 1.00 36.27 165 ALA D O 1
ATOM 9504 N N . ILE E 5 166 ? 167.295 178.219 118.922 1.00 36.01 166 ILE D N 1
ATOM 9505 C CA . ILE E 5 166 ? 168.356 178.032 119.909 1.00 36.01 166 ILE D CA 1
ATOM 9506 C C . ILE E 5 166 ? 169.660 177.661 119.215 1.00 36.01 166 ILE D C 1
ATOM 9507 O O . ILE E 5 166 ? 170.730 178.189 119.539 1.00 36.01 166 ILE D O 1
ATOM 9512 N N . GLY E 5 167 ? 169.587 176.746 118.247 1.00 35.69 167 GLY D N 1
ATOM 9513 C CA . GLY E 5 167 ? 170.789 176.294 117.568 1.00 35.69 167 GLY D CA 1
ATOM 9514 C C . GLY E 5 167 ? 171.471 177.373 116.753 1.00 35.69 167 GLY D C 1
ATOM 9515 O O . GLY E 5 167 ? 172.695 177.365 116.612 1.00 35.69 167 GLY D O 1
ATOM 9516 N N . LEU E 5 168 ? 170.700 178.312 116.203 1.00 37.16 168 LEU D N 1
ATOM 9517 C CA . LEU E 5 168 ? 171.251 179.385 115.384 1.00 37.16 168 LEU D CA 1
ATOM 9518 C C . LEU E 5 168 ? 171.347 180.705 116.138 1.00 37.16 168 LEU D C 1
ATOM 9519 O O . LEU E 5 168 ? 171.162 181.771 115.544 1.00 37.16 168 LEU D O 1
ATOM 9524 N N . ALA E 5 169 ? 171.637 180.660 117.438 1.00 40.77 169 ALA D N 1
ATOM 9525 C CA . ALA E 5 169 ? 171.655 181.885 118.229 1.00 40.77 169 ALA D CA 1
ATOM 9526 C C . ALA E 5 169 ? 172.961 182.651 118.085 1.00 40.77 169 ALA D C 1
ATOM 9527 O O . ALA E 5 169 ? 172.950 183.886 118.096 1.00 40.77 169 ALA D O 1
ATOM 9529 N N . GLY E 5 170 ? 174.083 181.954 117.949 1.00 41.86 170 GLY D N 1
ATOM 9530 C CA . GLY E 5 170 ? 175.381 182.585 117.858 1.00 41.86 170 GLY D CA 1
ATOM 9531 C C . GLY E 5 170 ? 175.926 182.768 116.459 1.00 41.86 170 GLY D C 1
ATOM 9532 O O . GLY E 5 170 ? 177.107 183.103 116.317 1.00 41.86 170 GLY D O 1
ATOM 9533 N N . ARG E 5 171 ? 175.110 182.560 115.425 1.00 43.04 171 ARG D N 1
ATOM 9534 C CA . ARG E 5 171 ? 175.518 182.665 114.028 1.00 43.04 171 ARG D CA 1
ATOM 9535 C C . ARG E 5 171 ? 176.674 181.716 113.738 1.00 43.04 171 ARG D C 1
ATOM 9536 O O . ARG E 5 171 ? 177.778 182.170 113.416 1.00 43.04 171 ARG D O 1
ATOM 9544 N N . PRO E 5 172 ? 176.467 180.406 113.832 1.00 39.94 172 PRO D N 1
ATOM 9545 C CA . PRO E 5 172 ? 177.583 179.470 113.671 1.00 39.94 172 PRO D CA 1
ATOM 9546 C C . PRO E 5 172 ? 178.056 179.407 112.228 1.00 39.94 172 PRO D C 1
ATOM 9547 O O . PRO E 5 172 ? 177.395 179.866 111.297 1.00 39.94 172 PRO D O 1
ATOM 9551 N N . ARG E 5 173 ? 179.235 178.822 112.056 1.00 39.21 173 ARG D N 1
ATOM 9552 C CA . ARG E 5 173 ? 179.762 178.509 110.736 1.00 39.21 173 ARG D CA 1
ATOM 9553 C C . ARG E 5 173 ? 179.456 177.082 110.318 1.00 39.21 173 ARG D C 1
ATOM 9554 O O . ARG E 5 173 ? 179.836 176.679 109.216 1.00 39.21 173 ARG D O 1
ATOM 9562 N N . LEU E 5 174 ? 178.782 176.315 111.170 1.00 35.63 174 LEU D N 1
ATOM 9563 C CA . LEU E 5 174 ? 178.459 174.928 110.872 1.00 35.63 174 LEU D CA 1
ATOM 9564 C C . LEU E 5 174 ? 177.357 174.482 111.816 1.00 35.63 174 LEU D C 1
ATOM 9565 O O . LEU E 5 174 ? 177.504 174.597 113.035 1.00 35.63 174 LEU D O 1
ATOM 9570 N N . LEU E 5 175 ? 176.264 173.981 111.256 1.00 34.76 175 LEU D N 1
ATOM 9571 C CA . LEU E 5 175 ? 175.162 173.438 112.032 1.00 34.76 175 LEU D CA 1
ATOM 9572 C C . LEU E 5 175 ? 175.139 171.926 111.872 1.00 34.76 175 LEU D C 1
ATOM 9573 O O . LEU E 5 175 ? 175.471 171.402 110.806 1.00 34.76 175 LEU D O 1
ATOM 9578 N N . ILE E 5 176 ? 174.758 171.227 112.934 1.00 34.52 176 ILE D N 1
ATOM 9579 C CA . ILE E 5 176 ? 174.679 169.774 112.935 1.00 34.52 176 ILE D CA 1
ATOM 9580 C C . ILE E 5 176 ? 173.239 169.422 113.278 1.00 34.52 176 ILE D C 1
ATOM 9581 O O . ILE E 5 176 ? 172.825 169.513 114.439 1.00 34.52 176 ILE D O 1
ATOM 9586 N N . ALA E 5 177 ? 172.469 169.035 112.268 1.00 37.84 177 ALA D N 1
ATOM 9587 C CA . ALA E 5 177 ? 171.047 168.743 112.425 1.00 37.84 177 ALA D CA 1
ATOM 9588 C C . ALA E 5 177 ? 170.899 167.236 112.594 1.00 37.84 177 ALA D C 1
ATOM 9589 O O . ALA E 5 177 ? 170.753 166.493 111.625 1.00 37.84 177 ALA D O 1
ATOM 9591 N N . ASP E 5 178 ? 170.935 166.786 113.846 1.00 40.91 178 ASP D N 1
ATOM 9592 C CA . ASP E 5 178 ? 170.892 165.361 114.167 1.00 40.91 178 ASP D CA 1
ATOM 9593 C C . ASP E 5 178 ? 169.454 164.871 114.040 1.00 40.91 178 ASP D C 1
ATOM 9594 O O . ASP E 5 178 ? 168.732 164.695 115.024 1.00 40.91 178 ASP D O 1
ATOM 9599 N N . GLU E 5 179 ? 169.035 164.656 112.791 1.00 43.39 179 GLU D N 1
ATOM 9600 C CA . GLU E 5 179 ? 167.735 164.075 112.478 1.00 43.39 179 GLU D CA 1
ATOM 9601 C C . GLU E 5 179 ? 166.621 164.951 113.032 1.00 43.39 179 GLU D C 1
ATOM 9602 O O . GLU E 5 179 ? 165.868 164.517 113.910 1.00 43.39 179 GLU D O 1
ATOM 9608 N N . PRO E 5 180 ? 166.476 166.182 112.542 1.00 43.25 180 PRO D N 1
ATOM 9609 C CA . PRO E 5 180 ? 165.583 167.126 113.224 1.00 43.25 180 PRO D CA 1
ATOM 9610 C C . PRO E 5 180 ? 164.112 166.838 113.003 1.00 43.25 180 PRO D C 1
ATOM 9611 O O . PRO E 5 180 ? 163.295 167.154 113.875 1.00 43.25 180 PRO D O 1
ATOM 9615 N N . THR E 5 181 ? 163.746 166.245 111.871 1.00 44.90 181 THR D N 1
ATOM 9616 C CA . THR E 5 181 ? 162.340 166.105 111.524 1.00 44.90 181 THR D CA 1
ATOM 9617 C C . THR E 5 181 ? 161.956 164.647 111.324 1.00 44.90 181 THR D C 1
ATOM 9618 O O . THR E 5 181 ? 161.269 164.308 110.357 1.00 44.90 181 THR D O 1
ATOM 9622 N N . SER E 5 182 ? 162.395 163.775 112.226 1.00 45.70 182 SER D N 1
ATOM 9623 C CA . SER E 5 182 ? 162.022 162.372 112.115 1.00 45.70 182 SER D CA 1
ATOM 9624 C C . SER E 5 182 ? 160.650 162.111 112.719 1.00 45.70 182 SER D C 1
ATOM 9625 O O . SER E 5 182 ? 159.828 161.413 112.117 1.00 45.70 182 SER D O 1
ATOM 9628 N N . ALA E 5 183 ? 160.383 162.667 113.900 1.00 45.83 183 ALA D N 1
ATOM 9629 C CA . ALA E 5 183 ? 159.164 162.383 114.642 1.00 45.83 183 ALA D CA 1
ATOM 9630 C C . ALA E 5 183 ? 158.032 163.353 114.328 1.00 45.83 183 ALA D C 1
ATOM 9631 O O . ALA E 5 183 ? 157.079 163.449 115.107 1.00 45.83 183 ALA D O 1
ATOM 9633 N N . LEU E 5 184 ? 158.111 164.070 113.213 1.00 46.79 184 LEU D N 1
ATOM 9634 C CA . LEU E 5 184 ? 157.063 164.989 112.803 1.00 46.79 184 LEU D CA 1
ATOM 9635 C C . LEU E 5 184 ? 156.299 164.412 111.620 1.00 46.79 184 LEU D C 1
ATOM 9636 O O . LEU E 5 184 ? 156.861 163.700 110.785 1.00 46.79 184 LEU D O 1
ATOM 9641 N N . ASP E 5 185 ? 155.010 164.726 111.557 1.00 47.89 185 ASP D N 1
ATOM 9642 C CA . ASP E 5 185 ? 154.215 164.330 110.408 1.00 47.89 185 ASP D CA 1
ATOM 9643 C C . ASP E 5 185 ? 154.654 165.107 109.170 1.00 47.89 185 ASP D C 1
ATOM 9644 O O . ASP E 5 185 ? 155.208 166.204 109.256 1.00 47.89 185 ASP D O 1
ATOM 9649 N N . VAL E 5 186 ? 154.386 164.519 108.003 1.00 44.01 186 VAL D N 1
ATOM 9650 C CA . VAL E 5 186 ? 155.032 164.966 106.771 1.00 44.01 186 VAL D CA 1
ATOM 9651 C C . VAL E 5 186 ? 154.652 166.403 106.432 1.00 44.01 186 VAL D C 1
ATOM 9652 O O . VAL E 5 186 ? 155.459 167.157 105.872 1.00 44.01 186 VAL D O 1
ATOM 9656 N N . THR E 5 187 ? 153.430 166.814 106.781 1.00 44.96 187 THR D N 1
ATOM 9657 C CA . THR E 5 187 ? 152.952 168.132 106.379 1.00 44.96 187 THR D CA 1
ATOM 9658 C C . THR E 5 187 ? 153.811 169.243 106.972 1.00 44.96 187 THR D C 1
ATOM 9659 O O . THR E 5 187 ? 154.082 170.246 106.303 1.00 44.96 187 THR D O 1
ATOM 9663 N N . VAL E 5 188 ? 154.256 169.085 108.220 1.00 42.84 188 VAL D N 1
ATOM 9664 C CA . VAL E 5 188 ? 155.189 170.049 108.793 1.00 42.84 188 VAL D CA 1
ATOM 9665 C C . VAL E 5 188 ? 156.632 169.588 108.654 1.00 42.84 188 VAL D C 1
ATOM 9666 O O . VAL E 5 188 ? 157.549 170.417 108.737 1.00 42.84 188 VAL D O 1
ATOM 9670 N N . GLN E 5 189 ? 156.862 168.289 108.458 1.00 42.21 189 GLN D N 1
ATOM 9671 C CA . GLN E 5 189 ? 158.204 167.808 108.167 1.00 42.21 189 GLN D CA 1
ATOM 9672 C C . GLN E 5 189 ? 158.731 168.387 106.866 1.00 42.21 189 GLN D C 1
ATOM 9673 O O . GLN E 5 189 ? 159.946 168.401 106.652 1.00 42.21 189 GLN D O 1
ATOM 9679 N N . ARG E 5 190 ? 157.846 168.875 105.999 1.00 43.40 190 ARG D N 1
ATOM 9680 C CA . ARG E 5 190 ? 158.284 169.580 104.803 1.00 43.40 190 ARG D CA 1
ATOM 9681 C C . ARG E 5 190 ? 158.493 171.067 105.056 1.00 43.40 190 ARG D C 1
ATOM 9682 O O . ARG E 5 190 ? 159.473 171.643 104.572 1.00 43.40 190 ARG D O 1
ATOM 9690 N N . GLN E 5 191 ? 157.597 171.698 105.817 1.00 43.01 191 GLN D N 1
ATOM 9691 C CA . GLN E 5 191 ? 157.700 173.134 106.055 1.00 43.01 191 GLN D CA 1
ATOM 9692 C C . GLN E 5 191 ? 158.929 173.473 106.887 1.00 43.01 191 GLN D C 1
ATOM 9693 O O . GLN E 5 191 ? 159.652 174.429 106.583 1.00 43.01 191 GLN D O 1
ATOM 9699 N N . VAL E 5 192 ? 159.168 172.713 107.958 1.00 42.15 192 VAL D N 1
ATOM 9700 C CA . VAL E 5 192 ? 160.322 172.972 108.813 1.00 42.15 192 VAL D CA 1
ATOM 9701 C C . VAL E 5 192 ? 161.612 172.872 108.012 1.00 42.15 192 VAL D C 1
ATOM 9702 O O . VAL E 5 192 ? 162.508 173.713 108.142 1.00 42.15 192 VAL D O 1
ATOM 9706 N N . LEU E 5 193 ? 161.723 171.852 107.159 1.00 42.16 193 LEU D N 1
ATOM 9707 C CA . LEU E 5 193 ? 162.934 171.683 106.365 1.00 42.16 193 LEU D CA 1
ATOM 9708 C C . LEU E 5 193 ? 163.070 172.778 105.315 1.00 42.16 193 LEU D C 1
ATOM 9709 O O . LEU E 5 193 ? 164.171 173.293 105.090 1.00 42.16 193 LEU D O 1
ATOM 9714 N N . ASP E 5 194 ? 161.970 173.142 104.651 1.00 45.96 194 ASP D N 1
ATOM 9715 C CA . ASP E 5 194 ? 162.029 174.213 103.665 1.00 45.96 194 ASP D CA 1
ATOM 9716 C C . ASP E 5 194 ? 162.362 175.554 104.297 1.00 45.96 194 ASP D C 1
ATOM 9717 O O . ASP E 5 194 ? 162.881 176.439 103.610 1.00 45.96 194 ASP D O 1
ATOM 9722 N N . HIS E 5 195 ? 162.073 175.726 105.587 1.00 45.92 195 HIS D N 1
ATOM 9723 C CA . HIS E 5 195 ? 162.439 176.965 106.261 1.00 45.92 195 HIS D CA 1
ATOM 9724 C C . HIS E 5 195 ? 163.880 176.927 106.749 1.00 45.92 195 HIS D C 1
ATOM 9725 O O . HIS E 5 195 ? 164.588 177.936 106.679 1.00 45.92 195 HIS D O 1
ATOM 9732 N N . LEU E 5 196 ? 164.328 175.776 107.250 1.00 42.99 196 LEU D N 1
ATOM 9733 C CA . LEU E 5 196 ? 165.707 175.649 107.708 1.00 42.99 196 LEU D CA 1
ATOM 9734 C C . LEU E 5 196 ? 166.686 175.802 106.552 1.00 42.99 196 LEU D C 1
ATOM 9735 O O . LEU E 5 196 ? 167.689 176.519 106.659 1.00 42.99 196 LEU D O 1
ATOM 9740 N N . GLN E 5 197 ? 166.414 175.127 105.435 1.00 46.51 197 GLN D N 1
ATOM 9741 C CA . GLN E 5 197 ? 167.280 175.216 104.268 1.00 46.51 197 GLN D CA 1
ATOM 9742 C C . GLN E 5 197 ? 167.229 176.582 103.598 1.00 46.51 197 GLN D C 1
ATOM 9743 O O . GLN E 5 197 ? 167.983 176.813 102.648 1.00 46.51 197 GLN D O 1
ATOM 9749 N N . GLY E 5 198 ? 166.364 177.481 104.058 1.00 46.45 198 GLY D N 1
ATOM 9750 C CA . GLY E 5 198 ? 166.309 178.827 103.525 1.00 46.45 198 GLY D CA 1
ATOM 9751 C C . GLY E 5 198 ? 166.830 179.833 104.526 1.00 46.45 198 GLY D C 1
ATOM 9752 O O . GLY E 5 198 ? 167.149 180.972 104.177 1.00 46.45 198 GLY D O 1
ATOM 9753 N N . LEU E 5 199 ? 166.908 179.413 105.786 1.00 46.05 199 LEU D N 1
ATOM 9754 C CA . LEU E 5 199 ? 167.519 180.221 106.833 1.00 46.05 199 LEU D CA 1
ATOM 9755 C C . LEU E 5 199 ? 169.033 180.056 106.850 1.00 46.05 199 LEU D C 1
ATOM 9756 O O . LEU E 5 199 ? 169.766 181.043 106.947 1.00 46.05 199 LEU D O 1
ATOM 9761 N N . THR E 5 200 ? 169.515 178.817 106.754 1.00 46.86 200 THR D N 1
ATOM 9762 C CA . THR E 5 200 ? 170.947 178.560 106.667 1.00 46.86 200 THR D CA 1
ATOM 9763 C C . THR E 5 200 ? 171.504 178.820 105.276 1.00 46.86 200 THR D C 1
ATOM 9764 O O . THR E 5 200 ? 172.640 178.427 104.995 1.00 46.86 200 THR D O 1
ATOM 9768 N N . ASP E 5 201 ? 170.728 179.458 104.401 1.00 49.86 201 ASP D N 1
ATOM 9769 C CA . ASP E 5 201 ? 171.172 179.776 103.054 1.00 49.86 201 ASP D CA 1
ATOM 9770 C C . ASP E 5 201 ? 171.600 181.226 102.895 1.00 49.86 201 ASP D C 1
ATOM 9771 O O . ASP E 5 201 ? 172.335 181.538 101.953 1.00 49.86 201 ASP D O 1
ATOM 9776 N N . GLU E 5 202 ? 171.161 182.113 103.786 1.00 51.08 202 GLU D N 1
ATOM 9777 C CA . GLU E 5 202 ? 171.573 183.508 103.749 1.00 51.08 202 GLU D CA 1
ATOM 9778 C C . GLU E 5 202 ? 172.626 183.844 104.794 1.00 51.08 202 GLU D C 1
ATOM 9779 O O . GLU E 5 202 ? 173.320 184.856 104.647 1.00 51.08 202 GLU D O 1
ATOM 9785 N N . LEU E 5 203 ? 172.756 183.029 105.837 1.00 47.19 203 LEU D N 1
ATOM 9786 C CA . LEU E 5 203 ? 173.791 183.222 106.841 1.00 47.19 203 LEU D CA 1
ATOM 9787 C C . LEU E 5 203 ? 175.138 182.658 106.413 1.00 47.19 203 LEU D C 1
ATOM 9788 O O . LEU E 5 203 ? 176.130 182.869 107.118 1.00 47.19 203 LEU D O 1
ATOM 9793 N N . GLY E 5 204 ? 175.200 181.950 105.287 1.00 45.39 204 GLY D N 1
ATOM 9794 C CA . GLY E 5 204 ? 176.404 181.255 104.893 1.00 45.39 204 GLY D CA 1
ATOM 9795 C C . GLY E 5 204 ? 176.716 180.020 105.704 1.00 45.39 204 GLY D C 1
ATOM 9796 O O . GLY E 5 204 ? 177.746 179.383 105.460 1.00 45.39 204 GLY D O 1
ATOM 9797 N N . THR E 5 205 ? 175.864 179.667 106.663 1.00 43.00 205 THR D N 1
ATOM 9798 C CA . THR E 5 205 ? 176.105 178.509 107.510 1.00 43.00 205 THR D CA 1
ATOM 9799 C C . THR E 5 205 ? 176.179 177.236 106.677 1.00 43.00 205 THR D C 1
ATOM 9800 O O . THR E 5 205 ? 175.444 177.068 105.701 1.00 43.00 205 THR D O 1
ATOM 9804 N N . ALA E 5 206 ? 177.082 176.339 107.058 1.00 39.78 206 ALA D N 1
ATOM 9805 C CA . ALA E 5 206 ? 177.086 175.010 106.477 1.00 39.78 206 ALA D CA 1
ATOM 9806 C C . ALA E 5 206 ? 176.040 174.145 107.172 1.00 39.78 206 ALA D C 1
ATOM 9807 O O . ALA E 5 206 ? 175.462 174.526 108.191 1.00 39.78 206 ALA D O 1
ATOM 9809 N N . LEU E 5 207 ? 175.792 172.962 106.617 1.00 38.55 207 LEU D N 1
ATOM 9810 C CA . LEU E 5 207 ? 174.734 172.120 107.154 1.00 38.55 207 LEU D CA 1
ATOM 9811 C C . LEU E 5 207 ? 175.077 170.653 106.955 1.00 38.55 207 LEU D C 1
ATOM 9812 O O . LEU E 5 207 ? 175.543 170.249 105.883 1.00 38.55 207 LEU D O 1
ATOM 9817 N N . LEU E 5 208 ? 174.824 169.860 107.996 1.00 36.50 208 LEU D N 1
ATOM 9818 C CA . LEU E 5 208 ? 175.158 168.438 108.035 1.00 36.50 208 LEU D CA 1
ATOM 9819 C C . LEU E 5 208 ? 173.910 167.672 108.466 1.00 36.50 208 LEU D C 1
ATOM 9820 O O . LEU E 5 208 ? 173.696 167.437 109.656 1.00 36.50 208 LEU D O 1
ATOM 9825 N N . LEU E 5 209 ? 173.090 167.284 107.494 1.00 39.07 209 LEU D N 1
ATOM 9826 C CA . LEU E 5 209 ? 171.918 166.472 107.786 1.00 39.07 209 LEU D CA 1
ATOM 9827 C C . LEU E 5 209 ? 172.328 165.065 108.190 1.00 39.07 209 LEU D C 1
ATOM 9828 O O . LEU E 5 209 ? 173.270 164.491 107.637 1.00 39.07 209 LEU D O 1
ATOM 9833 N N . ILE E 5 210 ? 171.600 164.497 109.145 1.00 40.42 210 ILE D N 1
ATOM 9834 C CA . ILE E 5 210 ? 171.768 163.102 109.544 1.00 40.42 210 ILE D CA 1
ATOM 9835 C C . ILE E 5 210 ? 170.380 162.474 109.463 1.00 40.42 210 ILE D C 1
ATOM 9836 O O . ILE E 5 210 ? 169.602 162.515 110.420 1.00 40.42 210 ILE D O 1
ATOM 9841 N N . THR E 5 211 ? 170.056 161.901 108.311 1.00 44.02 211 THR D N 1
ATOM 9842 C CA . THR E 5 211 ? 168.742 161.339 108.064 1.00 44.02 211 THR D CA 1
ATOM 9843 C C . THR E 5 211 ? 168.804 159.818 108.106 1.00 44.02 211 THR D C 1
ATOM 9844 O O . THR E 5 211 ? 169.846 159.213 108.366 1.00 44.02 211 THR D O 1
ATOM 9848 N N . HIS E 5 212 ? 167.659 159.194 107.849 1.00 49.13 212 HIS D N 1
ATOM 9849 C CA . HIS E 5 212 ? 167.591 157.764 107.615 1.00 49.13 212 HIS D CA 1
ATOM 9850 C C . HIS E 5 212 ? 167.004 157.424 106.257 1.00 49.13 212 HIS D C 1
ATOM 9851 O O . HIS E 5 212 ? 167.004 156.248 105.879 1.00 49.13 212 HIS D O 1
ATOM 9858 N N . ASP E 5 213 ? 166.509 158.411 105.520 1.00 50.41 213 ASP D N 1
ATOM 9859 C CA . ASP E 5 213 ? 166.058 158.226 104.152 1.00 50.41 213 ASP D CA 1
ATOM 9860 C C . ASP E 5 213 ? 167.215 158.437 103.188 1.00 50.41 213 ASP D C 1
ATOM 9861 O O . ASP E 5 213 ? 168.284 158.926 103.557 1.00 50.41 213 ASP D O 1
ATOM 9866 N N . LEU E 5 214 ? 166.988 158.067 101.931 1.00 49.70 214 LEU D N 1
ATOM 9867 C CA . LEU E 5 214 ? 167.948 158.334 100.874 1.00 49.70 214 LEU D CA 1
ATOM 9868 C C . LEU E 5 214 ? 167.391 159.212 99.767 1.00 49.70 214 LEU D C 1
ATOM 9869 O O . LEU E 5 214 ? 168.170 159.906 99.106 1.00 49.70 214 LEU D O 1
ATOM 9874 N N . ALA E 5 215 ? 166.075 159.217 99.555 1.00 50.02 215 ALA D N 1
ATOM 9875 C CA . ALA E 5 215 ? 165.472 160.124 98.590 1.00 50.02 215 ALA D CA 1
ATOM 9876 C C . ALA E 5 215 ? 165.145 161.477 99.199 1.00 50.02 215 ALA D C 1
ATOM 9877 O O . ALA E 5 215 ? 164.824 162.415 98.462 1.00 50.02 215 ALA D O 1
ATOM 9879 N N . LEU E 5 216 ? 165.206 161.595 100.526 1.00 48.61 216 LEU D N 1
ATOM 9880 C CA . LEU E 5 216 ? 165.072 162.900 101.161 1.00 48.61 216 LEU D CA 1
ATOM 9881 C C . LEU E 5 216 ? 166.361 163.700 101.026 1.00 48.61 216 LEU D C 1
ATOM 9882 O O . LEU E 5 216 ? 166.344 164.858 100.594 1.00 48.61 216 LEU D O 1
ATOM 9887 N N . ALA E 5 217 ? 167.490 163.088 101.391 1.00 47.30 217 ALA D N 1
ATOM 9888 C CA . ALA E 5 217 ? 168.780 163.763 101.295 1.00 47.30 217 ALA D CA 1
ATOM 9889 C C . ALA E 5 217 ? 169.044 164.252 99.878 1.00 47.30 217 ALA D C 1
ATOM 9890 O O . ALA E 5 217 ? 169.432 165.407 99.669 1.00 47.30 217 ALA D O 1
ATOM 9892 N N . ALA E 5 218 ? 168.835 163.383 98.886 1.00 49.79 218 ALA D N 1
ATOM 9893 C CA . ALA E 5 218 ? 169.056 163.767 97.497 1.00 49.79 218 ALA D CA 1
ATOM 9894 C C . ALA E 5 218 ? 168.194 164.949 97.076 1.00 49.79 218 ALA D C 1
ATOM 9895 O O . ALA E 5 218 ? 168.510 165.607 96.080 1.00 49.79 218 ALA D O 1
ATOM 9897 N N . GLN E 5 219 ? 167.112 165.231 97.804 1.00 51.18 219 GLN D N 1
ATOM 9898 C CA . GLN E 5 219 ? 166.314 166.415 97.509 1.00 51.18 219 GLN D CA 1
ATOM 9899 C C . GLN E 5 219 ? 166.886 167.653 98.188 1.00 51.18 219 GLN D C 1
ATOM 9900 O O . GLN E 5 219 ? 166.851 168.749 97.619 1.00 51.18 219 GLN D O 1
ATOM 9906 N N . ARG E 5 220 ? 167.424 167.496 99.396 1.00 48.48 220 ARG D N 1
ATOM 9907 C CA . ARG E 5 220 ? 167.918 168.611 100.194 1.00 48.48 220 ARG D CA 1
ATOM 9908 C C . ARG E 5 220 ? 169.426 168.799 100.088 1.00 48.48 220 ARG D C 1
ATOM 9909 O O . ARG E 5 220 ? 169.894 169.891 99.756 1.00 48.48 220 ARG D O 1
ATOM 9917 N N . ALA E 5 221 ? 170.195 167.751 100.364 1.00 49.22 221 ALA D N 1
ATOM 9918 C CA . ALA E 5 221 ? 171.631 167.887 100.535 1.00 49.22 221 ALA D CA 1
ATOM 9919 C C . ALA E 5 221 ? 172.321 168.111 99.192 1.00 49.22 221 ALA D C 1
ATOM 9920 O O . ALA E 5 221 ? 171.700 168.123 98.127 1.00 49.22 221 ALA D O 1
ATOM 9922 N N . GLU E 5 222 ? 173.637 168.290 99.260 1.00 51.38 222 GLU D N 1
ATOM 9923 C CA . GLU E 5 222 ? 174.484 168.450 98.089 1.00 51.38 222 GLU D CA 1
ATOM 9924 C C . GLU E 5 222 ? 175.514 167.344 97.937 1.00 51.38 222 GLU D C 1
ATOM 9925 O O . GLU E 5 222 ? 175.818 166.960 96.807 1.00 51.38 222 GLU D O 1
ATOM 9931 N N . ALA E 5 223 ? 176.052 166.817 99.034 1.00 48.49 223 ALA D N 1
ATOM 9932 C CA . ALA E 5 223 ? 176.951 165.672 98.985 1.00 48.49 223 ALA D CA 1
ATOM 9933 C C . ALA E 5 223 ? 176.489 164.643 100.004 1.00 48.49 223 ALA D C 1
ATOM 9934 O O . ALA E 5 223 ? 176.306 164.972 101.178 1.00 48.49 223 ALA D O 1
ATOM 9936 N N . VAL E 5 224 ? 176.310 163.404 99.559 1.00 48.70 224 VAL D N 1
ATOM 9937 C CA . VAL E 5 224 ? 175.731 162.346 100.376 1.00 48.70 224 VAL D CA 1
ATOM 9938 C C . VAL E 5 224 ? 176.820 161.356 100.756 1.00 48.70 224 VAL D C 1
ATOM 9939 O O . VAL E 5 224 ? 177.660 160.994 99.926 1.00 48.70 224 VAL D O 1
ATOM 9943 N N . VAL E 5 225 ? 176.804 160.919 102.013 1.00 46.35 225 VAL D N 1
ATOM 9944 C CA . VAL E 5 225 ? 177.706 159.895 102.519 1.00 46.35 225 VAL D CA 1
ATOM 9945 C C . VAL E 5 225 ? 176.858 158.821 103.180 1.00 46.35 225 VAL D C 1
ATOM 9946 O O . VAL E 5 225 ? 176.021 159.129 104.035 1.00 46.35 225 VAL D O 1
ATOM 9950 N N . VAL E 5 226 ? 177.072 157.567 102.789 1.00 46.46 226 VAL D N 1
ATOM 9951 C CA . VAL E 5 226 ? 176.280 156.439 103.265 1.00 46.46 226 VAL D CA 1
ATOM 9952 C C . VAL E 5 226 ? 177.116 155.646 104.257 1.00 46.46 226 VAL D C 1
ATOM 9953 O O . VAL E 5 226 ? 178.294 155.371 104.005 1.00 46.46 226 VAL D O 1
ATOM 9957 N N . VAL E 5 227 ? 176.507 155.278 105.380 1.00 47.47 227 VAL D N 1
ATOM 9958 C CA . VAL E 5 227 ? 177.202 154.603 106.470 1.00 47.47 227 VAL D CA 1
ATOM 9959 C C . VAL E 5 227 ? 176.535 153.261 106.734 1.00 47.47 227 VAL D C 1
ATOM 9960 O O . VAL E 5 227 ? 175.304 153.161 106.726 1.00 47.47 227 VAL D O 1
ATOM 9964 N N . ARG E 5 228 ? 177.345 152.228 106.970 1.00 56.06 228 ARG D N 1
ATOM 9965 C CA . ARG E 5 228 ? 176.832 150.918 107.358 1.00 56.06 228 ARG D CA 1
ATOM 9966 C C . ARG E 5 228 ? 177.684 150.363 108.486 1.00 56.06 228 ARG D C 1
ATOM 9967 O O . ARG E 5 228 ? 178.898 150.203 108.329 1.00 56.06 228 ARG D O 1
ATOM 9975 N N . ARG E 5 229 ? 177.053 150.122 109.636 1.00 58.43 229 ARG D N 1
ATOM 9976 C CA . ARG E 5 229 ? 177.661 149.414 110.759 1.00 58.43 229 ARG D CA 1
ATOM 9977 C C . ARG E 5 229 ? 178.891 150.122 111.312 1.00 58.43 229 ARG D C 1
ATOM 9978 O O . ARG E 5 229 ? 179.547 149.608 112.222 1.00 58.43 229 ARG D O 1
ATOM 9986 N N . GLY E 5 230 ? 179.213 151.294 110.780 1.00 52.96 230 GLY D N 1
ATOM 9987 C CA . GLY E 5 230 ? 180.364 152.028 111.257 1.00 52.96 230 GLY D CA 1
ATOM 9988 C C . GLY E 5 230 ? 181.273 152.508 110.149 1.00 52.96 230 GLY D C 1
ATOM 9989 O O . GLY E 5 230 ? 182.007 153.483 110.328 1.00 52.96 230 GLY D O 1
ATOM 9990 N N . VAL E 5 231 ? 181.242 151.842 108.999 1.00 52.05 231 VAL D N 1
ATOM 9991 C CA . VAL E 5 231 ? 182.147 152.147 107.898 1.00 52.05 231 VAL D CA 1
ATOM 9992 C C . VAL E 5 231 ? 181.387 152.890 106.809 1.00 52.05 231 VAL D C 1
ATOM 9993 O O . VAL E 5 231 ? 180.221 152.589 106.527 1.00 52.05 231 VAL D O 1
ATOM 9997 N N . VAL E 5 232 ? 182.048 153.885 106.216 1.00 50.77 232 VAL D N 1
ATOM 9998 C CA . VAL E 5 232 ? 181.501 154.556 105.047 1.00 50.77 232 VAL D CA 1
ATOM 9999 C C . VAL E 5 232 ? 181.495 153.587 103.875 1.00 50.77 232 VAL D C 1
ATOM 10000 O O . VAL E 5 232 ? 182.474 152.869 103.632 1.00 50.77 232 VAL D O 1
ATOM 10004 N N . VAL E 5 233 ? 180.385 153.557 103.143 1.00 54.29 233 VAL D N 1
ATOM 10005 C CA . VAL E 5 233 ? 180.187 152.612 102.058 1.00 54.29 233 VAL D CA 1
ATOM 10006 C C . VAL E 5 233 ? 180.305 153.283 100.696 1.00 54.29 233 VAL D C 1
ATOM 10007 O O . VAL E 5 233 ? 180.922 152.733 99.782 1.00 54.29 233 VAL D O 1
ATOM 10011 N N . GLU E 5 234 ? 179.737 154.475 100.546 1.00 58.81 234 GLU D N 1
ATOM 10012 C CA . GLU E 5 234 ? 179.800 155.197 99.286 1.00 58.81 234 GLU D CA 1
ATOM 10013 C C . GLU E 5 234 ? 179.531 156.665 99.569 1.00 58.81 234 GLU D C 1
ATOM 10014 O O . GLU E 5 234 ? 178.754 157.002 100.466 1.00 58.81 234 GLU D O 1
ATOM 10020 N N . SER E 5 235 ? 180.179 157.535 98.800 1.00 56.17 235 SER D N 1
ATOM 10021 C CA . SER E 5 235 ? 180.065 158.972 99.032 1.00 56.17 235 SER D CA 1
ATOM 10022 C C . SER E 5 235 ? 180.403 159.709 97.749 1.00 56.17 235 SER D C 1
ATOM 10023 O O . SER E 5 235 ? 181.503 159.544 97.214 1.00 56.17 235 SER D O 1
ATOM 10026 N N . GLY E 5 236 ? 179.473 160.513 97.265 1.00 58.46 236 GLY D N 1
ATOM 10027 C CA . GLY E 5 236 ? 179.693 161.287 96.068 1.00 58.46 236 GLY D CA 1
ATOM 10028 C C . GLY E 5 236 ? 178.669 162.386 95.939 1.00 58.46 236 GLY D C 1
ATOM 10029 O O . GLY E 5 236 ? 178.002 162.754 96.907 1.00 58.46 236 GLY D O 1
ATOM 10030 N N . ALA E 5 237 ? 178.557 162.920 94.725 1.00 64.29 237 ALA D N 1
ATOM 10031 C CA . ALA E 5 237 ? 177.536 163.918 94.446 1.00 64.29 237 ALA D CA 1
ATOM 10032 C C . ALA E 5 237 ? 176.151 163.335 94.692 1.00 64.29 237 ALA D C 1
ATOM 10033 O O . ALA E 5 237 ? 175.934 162.126 94.582 1.00 64.29 237 ALA D O 1
ATOM 10035 N N . ALA E 5 238 ? 175.206 164.211 95.033 1.00 64.66 238 ALA D N 1
ATOM 10036 C CA . ALA E 5 238 ? 173.869 163.745 95.383 1.00 64.66 238 ALA D CA 1
ATOM 10037 C C . ALA E 5 238 ? 173.126 163.229 94.158 1.00 64.66 238 ALA D C 1
ATOM 10038 O O . ALA E 5 238 ? 172.708 162.066 94.117 1.00 64.66 238 ALA D O 1
ATOM 10040 N N . GLN E 5 239 ? 172.977 164.071 93.136 1.00 69.75 239 GLN D N 1
ATOM 10041 C CA . GLN E 5 239 ? 172.167 163.723 91.975 1.00 69.75 239 GLN D CA 1
ATOM 10042 C C . GLN E 5 239 ? 172.780 162.626 91.117 1.00 69.75 239 GLN D C 1
ATOM 10043 O O . GLN E 5 239 ? 172.211 162.300 90.070 1.00 69.75 239 GLN D O 1
ATOM 10049 N N . SER E 5 240 ? 173.913 162.055 91.520 1.00 69.54 240 SER D N 1
ATOM 10050 C CA . SER E 5 240 ? 174.485 160.905 90.840 1.00 69.54 240 SER D CA 1
ATOM 10051 C C . SER E 5 240 ? 174.603 159.693 91.749 1.00 69.54 240 SER D C 1
ATOM 10052 O O . SER E 5 240 ? 175.097 158.651 91.304 1.00 69.54 240 SER D O 1
ATOM 10055 N N . ILE E 5 241 ? 174.170 159.796 93.007 1.00 68.27 241 ILE D N 1
ATOM 10056 C CA . ILE E 5 241 ? 174.178 158.653 93.913 1.00 68.27 241 ILE D CA 1
ATOM 10057 C C . ILE E 5 241 ? 172.822 157.971 93.990 1.00 68.27 241 ILE D C 1
ATOM 10058 O O . ILE E 5 241 ? 172.732 156.853 94.522 1.00 68.27 241 ILE D O 1
ATOM 10063 N N . LEU E 5 242 ? 171.769 158.600 93.476 1.00 71.00 242 LEU D N 1
ATOM 10064 C CA . LEU E 5 242 ? 170.432 158.024 93.463 1.00 71.00 242 LEU D CA 1
ATOM 10065 C C . LEU E 5 242 ? 170.093 157.353 92.141 1.00 71.00 242 LEU D C 1
ATOM 10066 O O . LEU E 5 242 ? 169.401 156.332 92.131 1.00 71.00 242 LEU D O 1
ATOM 10071 N N . GLN E 5 243 ? 170.572 157.897 91.027 1.00 74.91 243 GLN D N 1
ATOM 10072 C CA . GLN E 5 243 ? 170.257 157.375 89.706 1.00 74.91 243 GLN D CA 1
ATOM 10073 C C . GLN E 5 243 ? 171.355 156.490 89.134 1.00 74.91 243 GLN D C 1
ATOM 10074 O O . GLN E 5 243 ? 171.188 155.958 88.033 1.00 74.91 243 GLN D O 1
ATOM 10080 N N . SER E 5 244 ? 172.472 156.322 89.843 1.00 73.44 244 SER D N 1
ATOM 10081 C CA . SER E 5 244 ? 173.574 155.476 89.377 1.00 73.44 244 SER D CA 1
ATOM 10082 C C . SER E 5 244 ? 174.373 154.982 90.576 1.00 73.44 244 SER D C 1
ATOM 10083 O O . SER E 5 244 ? 175.532 155.364 90.775 1.00 73.44 244 SER D O 1
ATOM 10086 N N . PRO E 5 245 ? 173.783 154.121 91.398 1.00 69.36 245 PRO D N 1
ATOM 10087 C CA . PRO E 5 245 ? 174.517 153.572 92.539 1.00 69.36 245 PRO D CA 1
ATOM 10088 C C . PRO E 5 245 ? 175.490 152.488 92.103 1.00 69.36 245 PRO D C 1
ATOM 10089 O O . PRO E 5 245 ? 175.323 151.836 91.072 1.00 69.36 245 PRO D O 1
ATOM 10093 N N . GLN E 5 246 ? 176.529 152.306 92.918 1.00 67.62 246 GLN D N 1
ATOM 10094 C CA . GLN E 5 246 ? 177.567 151.321 92.643 1.00 67.62 246 GLN D CA 1
ATOM 10095 C C . GLN E 5 246 ? 177.583 150.197 93.670 1.00 67.62 246 GLN D C 1
ATOM 10096 O O . GLN E 5 246 ? 177.497 149.021 93.304 1.00 67.62 246 GLN D O 1
ATOM 10102 N N . HIS E 5 247 ? 177.695 150.527 94.952 1.00 63.11 247 HIS D N 1
ATOM 10103 C CA . HIS E 5 247 ? 177.738 149.503 95.984 1.00 63.11 247 HIS D CA 1
ATOM 10104 C C . HIS E 5 247 ? 176.379 148.828 96.112 1.00 63.11 247 HIS D C 1
ATOM 10105 O O . HIS E 5 247 ? 175.335 149.475 96.001 1.00 63.11 247 HIS D O 1
ATOM 10112 N N . GLU E 5 248 ? 176.399 147.512 96.337 1.00 64.28 248 GLU D N 1
ATOM 10113 C CA . GLU E 5 248 ? 175.156 146.750 96.400 1.00 64.28 248 GLU D CA 1
ATOM 10114 C C . GLU E 5 248 ? 174.249 147.223 97.530 1.00 64.28 248 GLU D C 1
ATOM 10115 O O . GLU E 5 248 ? 173.021 147.112 97.426 1.00 64.28 248 GLU D O 1
ATOM 10121 N N . TYR E 5 249 ? 174.828 147.755 98.610 1.00 60.51 249 TYR D N 1
ATOM 10122 C CA . TYR E 5 249 ? 174.007 148.279 99.696 1.00 60.51 249 TYR D CA 1
ATOM 10123 C C . TYR E 5 249 ? 173.187 149.473 99.233 1.00 60.51 249 TYR D C 1
ATOM 10124 O O . TYR E 5 249 ? 171.998 149.578 99.549 1.00 60.51 249 TYR D O 1
ATOM 10133 N N . THR E 5 250 ? 173.797 150.375 98.466 1.00 62.56 250 THR D N 1
ATOM 10134 C CA . THR E 5 250 ? 173.034 151.492 97.925 1.00 62.56 250 THR D CA 1
ATOM 10135 C C . THR E 5 250 ? 171.978 151.007 96.939 1.00 62.56 250 THR D C 1
ATOM 10136 O O . THR E 5 250 ? 170.899 151.601 96.847 1.00 62.56 250 THR D O 1
ATOM 10140 N N . ARG E 5 251 ? 172.252 149.913 96.225 1.00 64.55 251 ARG D N 1
ATOM 10141 C CA . ARG E 5 251 ? 171.253 149.345 95.324 1.00 64.55 251 ARG D CA 1
ATOM 10142 C C . ARG E 5 251 ? 170.030 148.865 96.093 1.00 64.55 251 ARG D C 1
ATOM 10143 O O . ARG E 5 251 ? 168.892 149.217 95.758 1.00 64.55 251 ARG D O 1
ATOM 10151 N N . ARG E 5 252 ? 170.242 148.038 97.119 1.00 62.81 252 ARG D N 1
ATOM 10152 C CA . ARG E 5 252 ? 169.109 147.551 97.893 1.00 62.81 252 ARG D CA 1
ATOM 10153 C C . ARG E 5 252 ? 168.531 148.615 98.811 1.00 62.81 252 ARG D C 1
ATOM 10154 O O . ARG E 5 252 ? 167.491 148.375 99.431 1.00 62.81 252 ARG D O 1
ATOM 10162 N N . LEU E 5 253 ? 169.178 149.773 98.918 1.00 61.60 253 LEU D N 1
ATOM 10163 C CA . LEU E 5 253 ? 168.607 150.894 99.648 1.00 61.60 253 LEU D CA 1
ATOM 10164 C C . LEU E 5 253 ? 167.763 151.792 98.760 1.00 61.60 253 LEU D C 1
ATOM 10165 O O . LEU E 5 253 ? 166.824 152.428 99.250 1.00 61.60 253 LEU D O 1
ATOM 10170 N N . VAL E 5 254 ? 168.076 151.864 97.465 1.00 63.68 254 VAL D N 1
ATOM 10171 C CA . VAL E 5 254 ? 167.255 152.647 96.550 1.00 63.68 254 VAL D CA 1
ATOM 10172 C C . VAL E 5 254 ? 166.125 151.826 95.940 1.00 63.68 254 VAL D C 1
ATOM 10173 O O . VAL E 5 254 ? 165.122 152.405 95.501 1.00 63.68 254 VAL D O 1
ATOM 10177 N N . ALA E 5 255 ? 166.257 150.503 95.893 1.00 67.04 255 ALA D N 1
ATOM 10178 C CA . ALA E 5 255 ? 165.193 149.653 95.379 1.00 67.04 255 ALA D CA 1
ATOM 10179 C C . ALA E 5 255 ? 164.177 149.272 96.444 1.00 67.04 255 ALA D C 1
ATOM 10180 O O . ALA E 5 255 ? 163.212 148.567 96.135 1.00 67.04 255 ALA D O 1
ATOM 10182 N N . ALA E 5 256 ? 164.369 149.715 97.684 1.00 68.02 256 ALA D N 1
ATOM 10183 C CA . ALA E 5 256 ? 163.424 149.467 98.763 1.00 68.02 256 ALA D CA 1
ATOM 10184 C C . ALA E 5 256 ? 162.769 150.746 99.259 1.00 68.02 256 ALA D C 1
ATOM 10185 O O . ALA E 5 256 ? 162.054 150.717 100.266 1.00 68.02 256 ALA D O 1
ATOM 10187 N N . ALA E 5 257 ? 163.009 151.830 98.595 1.00 77.73 257 ALA D N 1
ATOM 10188 C CA . ALA E 5 257 ? 162.380 153.020 99.034 1.00 77.73 257 ALA D CA 1
ATOM 10189 C C . ALA E 5 257 ? 161.100 153.046 98.304 1.00 77.73 257 ALA D C 1
ATOM 10190 O O . ALA E 5 257 ? 161.054 152.904 97.097 1.00 77.73 257 ALA D O 1
ATOM 10192 N N . PRO E 5 258 ? 160.039 153.370 99.019 1.00 80.57 258 PRO D N 1
ATOM 10193 C CA . PRO E 5 258 ? 158.702 153.456 98.456 1.00 80.57 258 PRO D CA 1
ATOM 10194 C C . PRO E 5 258 ? 158.589 154.541 97.406 1.00 80.57 258 PRO D C 1
ATOM 10195 O O . PRO E 5 258 ? 157.820 154.342 96.497 1.00 80.57 258 PRO D O 1
ATOM 10199 N N . SER E 5 259 ? 159.385 155.619 97.461 1.00 83.31 259 SER D N 1
ATOM 10200 C CA . SER E 5 259 ? 159.429 156.704 96.475 1.00 83.31 259 SER D CA 1
ATOM 10201 C C . SER E 5 259 ? 159.806 156.317 95.031 1.00 83.31 259 SER D C 1
ATOM 10202 O O . SER E 5 259 ? 159.673 157.136 94.133 1.00 83.31 259 SER D O 1
ATOM 10205 N N . LEU E 5 260 ? 160.367 155.132 94.811 1.00 87.80 260 LEU D N 1
ATOM 10206 C CA . LEU E 5 260 ? 160.594 154.657 93.467 1.00 87.80 260 LEU D CA 1
ATOM 10207 C C . LEU E 5 260 ? 159.385 153.801 93.176 1.00 87.80 260 LEU D C 1
ATOM 10208 O O . LEU E 5 260 ? 158.449 154.215 92.483 1.00 87.80 260 LEU D O 1
ATOM 10213 N N . THR E 5 261 ? 159.399 152.616 93.768 1.00 90.57 261 THR D N 1
ATOM 10214 C CA . THR E 5 261 ? 158.331 151.652 93.562 1.00 90.57 261 THR D CA 1
ATOM 10215 C C . THR E 5 261 ? 156.883 152.182 93.660 1.00 90.57 261 THR D C 1
ATOM 10216 O O . THR E 5 261 ? 155.963 151.425 93.355 1.00 90.57 261 THR D O 1
ATOM 10220 N N . ALA E 5 262 ? 156.666 153.431 94.110 1.00 88.90 262 ALA D N 1
ATOM 10221 C CA . ALA E 5 262 ? 155.311 153.950 93.986 1.00 88.90 262 ALA D CA 1
ATOM 10222 C C . ALA E 5 262 ? 154.899 154.192 92.543 1.00 88.90 262 ALA D C 1
ATOM 10223 O O . ALA E 5 262 ? 153.825 154.753 92.305 1.00 88.90 262 ALA D O 1
ATOM 10225 N N . ARG E 5 263 ? 155.724 153.796 91.578 1.00 91.88 263 ARG D N 1
ATOM 10226 C CA . ARG E 5 263 ? 155.427 153.937 90.156 1.00 91.88 263 ARG D CA 1
ATOM 10227 C C . ARG E 5 263 ? 155.562 152.587 89.465 1.00 91.88 263 ARG D C 1
ATOM 10228 O O . ARG E 5 263 ? 156.167 152.455 88.399 1.00 91.88 263 ARG D O 1
ATOM 10236 N N . SER E 5 264 ? 154.988 151.559 90.083 1.00 93.47 264 SER D N 1
ATOM 10237 C CA . SER E 5 264 ? 155.120 150.186 89.628 1.00 93.47 264 SER D CA 1
ATOM 10238 C C . SER E 5 264 ? 153.817 149.699 88.999 1.00 93.47 264 SER D C 1
ATOM 10239 O O . SER E 5 264 ? 152.827 150.428 88.896 1.00 93.47 264 SER D O 1
ATOM 10242 N N . ARG E 5 265 ? 153.828 148.435 88.573 1.00 99.05 265 ARG D N 1
ATOM 10243 C CA . ARG E 5 265 ? 152.648 147.808 87.993 1.00 99.05 265 ARG D CA 1
ATOM 10244 C C . ARG E 5 265 ? 151.714 147.235 89.050 1.00 99.05 265 ARG D C 1
ATOM 10245 O O . ARG E 5 265 ? 150.514 147.103 88.786 1.00 99.05 265 ARG D O 1
ATOM 10253 N N . ARG E 5 266 ? 152.242 146.899 90.236 1.00 90.54 266 ARG D N 1
ATOM 10254 C CA . ARG E 5 266 ? 151.530 146.373 91.401 1.00 90.54 266 ARG D CA 1
ATOM 10255 C C . ARG E 5 266 ? 150.490 145.330 91.000 1.00 90.54 266 ARG D C 1
ATOM 10256 O O . ARG E 5 266 ? 149.282 145.597 91.049 1.00 90.54 266 ARG D O 1
ATOM 10264 N N . PRO E 5 267 ? 150.916 144.137 90.595 1.00 98.16 267 PRO D N 1
ATOM 10265 C CA . PRO E 5 267 ? 149.962 143.110 90.161 1.00 98.16 267 PRO D CA 1
ATOM 10266 C C . PRO E 5 267 ? 149.037 142.710 91.294 1.00 98.16 267 PRO D C 1
ATOM 10267 O O . PRO E 5 267 ? 149.463 142.619 92.455 1.00 98.16 267 PRO D O 1
ATOM 10271 N N . PRO E 5 268 ? 147.751 142.465 90.999 1.00 99.94 268 PRO D N 1
ATOM 10272 C CA . PRO E 5 268 ? 146.755 142.093 92.009 1.00 99.94 268 PRO D CA 1
ATOM 10273 C C . PRO E 5 268 ? 147.031 140.724 92.624 1.00 99.94 268 PRO D C 1
ATOM 10274 O O . PRO E 5 268 ? 146.783 139.713 91.968 1.00 99.94 268 PRO D O 1
ATOM 10278 N N . GLN E 5 277 ? 130.988 135.062 95.058 1.00 70.50 277 GLN D N 1
ATOM 10279 C CA . GLN E 5 277 ? 131.692 136.095 95.808 1.00 70.50 277 GLN D CA 1
ATOM 10280 C C . GLN E 5 277 ? 131.422 137.476 95.222 1.00 70.50 277 GLN D C 1
ATOM 10281 O O . GLN E 5 277 ? 131.850 137.785 94.111 1.00 70.50 277 GLN D O 1
ATOM 10287 N N . ALA E 5 278 ? 130.707 138.301 95.983 1.00 68.39 278 ALA D N 1
ATOM 10288 C CA . ALA E 5 278 ? 130.407 139.675 95.603 1.00 68.39 278 ALA D CA 1
ATOM 10289 C C . ALA E 5 278 ? 131.242 140.684 96.373 1.00 68.39 278 ALA D C 1
ATOM 10290 O O . ALA E 5 278 ? 131.774 141.630 95.784 1.00 68.39 278 ALA D O 1
ATOM 10292 N N . GLY E 5 279 ? 131.368 140.507 97.690 1.00 59.95 279 GLY D N 1
ATOM 10293 C CA . GLY E 5 279 ? 132.208 141.353 98.513 1.00 59.95 279 GLY D CA 1
ATOM 10294 C C . GLY E 5 279 ? 131.379 142.185 99.478 1.00 59.95 279 GLY D C 1
ATOM 10295 O O . GLY E 5 279 ? 130.267 141.794 99.855 1.00 59.95 279 GLY D O 1
ATOM 10296 N N . ASP E 5 280 ? 131.929 143.332 99.865 1.00 54.06 280 ASP D N 1
ATOM 10297 C CA . ASP E 5 280 ? 131.271 144.280 100.758 1.00 54.06 280 ASP D CA 1
ATOM 10298 C C . ASP E 5 280 ? 130.927 143.626 102.095 1.00 54.06 280 ASP D C 1
ATOM 10299 O O . ASP E 5 280 ? 129.765 143.504 102.481 1.00 54.06 280 ASP D O 1
ATOM 10304 N N . ILE E 5 281 ? 131.969 143.186 102.798 1.00 47.14 281 ILE D N 1
ATOM 10305 C CA . ILE E 5 281 ? 131.778 142.628 104.130 1.00 47.14 281 ILE D CA 1
ATOM 10306 C C . ILE E 5 281 ? 131.525 143.752 105.127 1.00 47.14 281 ILE D C 1
ATOM 10307 O O . ILE E 5 281 ? 130.434 143.849 105.692 1.00 47.14 281 ILE D O 1
ATOM 10312 N N . LEU E 5 282 ? 132.490 144.644 105.311 1.00 44.45 282 LEU D N 1
ATOM 10313 C CA . LEU E 5 282 ? 132.326 145.714 106.278 1.00 44.45 282 LEU D CA 1
ATOM 10314 C C . LEU E 5 282 ? 131.493 146.834 105.680 1.00 44.45 282 LEU D C 1
ATOM 10315 O O . LEU E 5 282 ? 131.710 147.250 104.541 1.00 44.45 282 LEU D O 1
ATOM 10320 N N . VAL E 5 283 ? 130.530 147.322 106.457 1.00 41.71 283 VAL D N 1
ATOM 10321 C CA . VAL E 5 283 ? 129.678 148.417 106.016 1.00 41.71 283 VAL D CA 1
ATOM 10322 C C . VAL E 5 283 ? 129.558 149.416 107.155 1.00 41.71 283 VAL D C 1
ATOM 10323 O O . VAL E 5 283 ? 128.792 149.213 108.103 1.00 41.71 283 VAL D O 1
ATOM 10327 N N . VAL E 5 284 ? 130.333 150.481 107.084 1.00 40.74 284 VAL D N 1
ATOM 10328 C CA . VAL E 5 284 ? 130.267 151.562 108.055 1.00 40.74 284 VAL D CA 1
ATOM 10329 C C . VAL E 5 284 ? 129.295 152.607 107.539 1.00 40.74 284 VAL D C 1
ATOM 10330 O O . VAL E 5 284 ? 129.192 152.828 106.328 1.00 40.74 284 VAL D O 1
ATOM 10334 N N . SER E 5 285 ? 128.571 153.250 108.452 1.00 44.35 285 SER D N 1
ATOM 10335 C CA . SER E 5 285 ? 127.623 154.290 108.065 1.00 44.35 285 SER D CA 1
ATOM 10336 C C . SER E 5 285 ? 127.528 155.300 109.197 1.00 44.35 285 SER D C 1
ATOM 10337 O O . SER E 5 285 ? 126.979 154.990 110.257 1.00 44.35 285 SER D O 1
ATOM 10340 N N . GLU E 5 286 ? 128.067 156.499 108.965 1.00 47.17 286 GLU D N 1
ATOM 10341 C CA . GLU E 5 286 ? 127.888 157.650 109.851 1.00 47.17 286 GLU D CA 1
ATOM 10342 C C . GLU E 5 286 ? 128.358 157.363 111.275 1.00 47.17 286 GLU D C 1
ATOM 10343 O O . GLU E 5 286 ? 127.643 157.608 112.246 1.00 47.17 286 GLU D O 1
ATOM 10349 N N . LEU E 5 287 ? 129.576 156.848 111.402 1.00 47.98 287 LEU D N 1
ATOM 10350 C CA . LEU E 5 287 ? 130.150 156.690 112.729 1.00 47.98 287 LEU D CA 1
ATOM 10351 C C . LEU E 5 287 ? 130.420 158.054 113.347 1.00 47.98 287 LEU D C 1
ATOM 10352 O O . LEU E 5 287 ? 130.613 159.051 112.648 1.00 47.98 287 LEU D O 1
ATOM 10357 N N . THR E 5 288 ? 130.433 158.092 114.677 1.00 49.79 288 THR D N 1
ATOM 10358 C CA . THR E 5 288 ? 130.615 159.347 115.394 1.00 49.79 288 THR D CA 1
ATOM 10359 C C . THR E 5 288 ? 131.119 159.041 116.793 1.00 49.79 288 THR D C 1
ATOM 10360 O O . THR E 5 288 ? 130.582 158.157 117.464 1.00 49.79 288 THR D O 1
ATOM 10364 N N . LYS E 5 289 ? 132.146 159.765 117.226 1.00 54.69 289 LYS D N 1
ATOM 10365 C CA . LYS E 5 289 ? 132.628 159.684 118.597 1.00 54.69 289 LYS D CA 1
ATOM 10366 C C . LYS E 5 289 ? 132.763 161.096 119.138 1.00 54.69 289 LYS D C 1
ATOM 10367 O O . LYS E 5 289 ? 133.263 161.985 118.444 1.00 54.69 289 LYS D O 1
ATOM 10373 N N . ILE E 5 290 ? 132.316 161.296 120.374 1.00 63.19 290 ILE D N 1
ATOM 10374 C CA . ILE E 5 290 ? 132.191 162.618 120.972 1.00 63.19 290 ILE D CA 1
ATOM 10375 C C . ILE E 5 290 ? 132.896 162.585 122.318 1.00 63.19 290 ILE D C 1
ATOM 10376 O O . ILE E 5 290 ? 132.395 161.975 123.270 1.00 63.19 290 ILE D O 1
ATOM 10381 N N . TYR E 5 291 ? 134.049 163.237 122.402 1.00 72.01 291 TYR D N 1
ATOM 10382 C CA . TYR E 5 291 ? 134.827 163.296 123.629 1.00 72.01 291 TYR D CA 1
ATOM 10383 C C . TYR E 5 291 ? 134.575 164.612 124.351 1.00 72.01 291 TYR D C 1
ATOM 10384 O O . TYR E 5 291 ? 134.482 165.670 123.723 1.00 72.01 291 TYR D O 1
ATOM 10393 N N . ARG E 5 292 ? 134.467 164.537 125.674 1.00 85.68 292 ARG D N 1
ATOM 10394 C CA . ARG E 5 292 ? 134.348 165.708 126.528 1.00 85.68 292 ARG D CA 1
ATOM 10395 C C . ARG E 5 292 ? 135.466 165.687 127.560 1.00 85.68 292 ARG D C 1
ATOM 10396 O O . ARG E 5 292 ? 135.752 164.644 128.156 1.00 85.68 292 ARG D O 1
ATOM 10404 N N . GLU E 5 293 ? 136.096 166.838 127.766 1.00 98.14 293 GLU D N 1
ATOM 10405 C CA . GLU E 5 293 ? 137.214 166.967 128.690 1.00 98.14 293 GLU D CA 1
ATOM 10406 C C . GLU E 5 293 ? 136.832 167.892 129.837 1.00 98.14 293 GLU D C 1
ATOM 10407 O O . GLU E 5 293 ? 136.180 168.921 129.628 1.00 98.14 293 GLU D O 1
ATOM 10413 N N . SER E 5 294 ? 137.246 167.519 131.050 1.00 101.88 294 SER D N 1
ATOM 10414 C CA . SER E 5 294 ? 136.958 168.285 132.257 1.00 101.88 294 SER D CA 1
ATOM 10415 C C . SER E 5 294 ? 138.041 169.307 132.575 1.00 101.88 294 SER D C 1
ATOM 10416 O O . SER E 5 294 ? 138.246 169.643 133.750 1.00 101.88 294 SER D O 1
ATOM 10419 N N . ARG E 5 295 ? 138.749 169.799 131.560 1.00 95.34 295 ARG D N 1
ATOM 10420 C CA . ARG E 5 295 ? 139.814 170.765 131.783 1.00 95.34 295 ARG D CA 1
ATOM 10421 C C . ARG E 5 295 ? 139.267 172.033 132.425 1.00 95.34 295 ARG D C 1
ATOM 10422 O O . ARG E 5 295 ? 138.237 172.570 132.005 1.00 95.34 295 ARG D O 1
ATOM 10430 N N . GLY E 5 296 ? 139.962 172.509 133.449 1.00 97.01 296 GLY D N 1
ATOM 10431 C CA . GLY E 5 296 ? 139.525 173.711 134.141 1.00 97.01 296 GLY D CA 1
ATOM 10432 C C . GLY E 5 296 ? 138.375 173.414 135.074 1.00 97.01 296 GLY D C 1
ATOM 10433 O O . GLY E 5 296 ? 138.409 172.438 135.826 1.00 97.01 296 GLY D O 1
ATOM 10434 N N . ALA E 5 297 ? 137.352 174.263 135.033 1.00 98.56 297 ALA D N 1
ATOM 10435 C CA . ALA E 5 297 ? 136.205 174.085 135.910 1.00 98.56 297 ALA D CA 1
ATOM 10436 C C . ALA E 5 297 ? 135.513 172.759 135.606 1.00 98.56 297 ALA D C 1
ATOM 10437 O O . ALA E 5 297 ? 135.409 172.364 134.438 1.00 98.56 297 ALA D O 1
ATOM 10439 N N . PRO E 5 298 ? 135.031 172.044 136.627 1.00 100.44 298 PRO D N 1
ATOM 10440 C CA . PRO E 5 298 ? 134.432 170.722 136.392 1.00 100.44 298 PRO D CA 1
ATOM 10441 C C . PRO E 5 298 ? 133.065 170.762 135.727 1.00 100.44 298 PRO D C 1
ATOM 10442 O O . PRO E 5 298 ? 132.469 169.698 135.524 1.00 100.44 298 PRO D O 1
ATOM 10446 N N . TRP E 5 299 ? 132.542 171.940 135.382 1.00 105.90 299 TRP D N 1
ATOM 10447 C CA . TRP E 5 299 ? 131.249 172.037 134.721 1.00 105.90 299 TRP D CA 1
ATOM 10448 C C . TRP E 5 299 ? 131.257 172.902 133.470 1.00 105.90 299 TRP D C 1
ATOM 10449 O O . TRP E 5 299 ? 130.178 173.248 132.976 1.00 105.90 299 TRP D O 1
ATOM 10460 N N . ARG E 5 300 ? 132.427 173.262 132.946 1.00 104.42 300 ARG D N 1
ATOM 10461 C CA . ARG E 5 300 ? 132.532 173.960 131.663 1.00 104.42 300 ARG D CA 1
ATOM 10462 C C . ARG E 5 300 ? 133.015 173.034 130.554 1.00 104.42 300 ARG D C 1
ATOM 10463 O O . ARG E 5 300 ? 133.834 173.425 129.716 1.00 104.42 300 ARG D O 1
ATOM 10471 N N . ARG E 5 301 ? 132.515 171.795 130.551 1.00 101.55 301 ARG D N 1
ATOM 10472 C CA . ARG E 5 301 ? 132.973 170.759 129.633 1.00 101.55 301 ARG D CA 1
ATOM 10473 C C . ARG E 5 301 ? 133.009 171.262 128.195 1.00 101.55 301 ARG D C 1
ATOM 10474 O O . ARG E 5 301 ? 132.185 172.078 127.773 1.00 101.55 301 ARG D O 1
ATOM 10482 N N . VAL E 5 302 ? 133.980 170.758 127.440 1.00 92.31 302 VAL D N 1
ATOM 10483 C CA . VAL E 5 302 ? 134.208 171.169 126.062 1.00 92.31 302 VAL D CA 1
ATOM 10484 C C . VAL E 5 302 ? 133.733 170.056 125.140 1.00 92.31 302 VAL D C 1
ATOM 10485 O O . VAL E 5 302 ? 133.729 168.875 125.507 1.00 92.31 302 VAL D O 1
ATOM 10489 N N . GLU E 5 303 ? 133.321 170.440 123.936 1.00 83.40 303 GLU D N 1
ATOM 10490 C CA . GLU E 5 303 ? 132.877 169.498 122.919 1.00 83.40 303 GLU D CA 1
ATOM 10491 C C . GLU E 5 303 ? 133.991 169.290 121.903 1.00 83.40 303 GLU D C 1
ATOM 10492 O O . GLU E 5 303 ? 134.598 170.258 121.433 1.00 83.40 303 GLU D O 1
ATOM 10498 N N . SER E 5 304 ? 134.258 168.030 121.569 1.00 72.50 304 SER D N 1
ATOM 10499 C CA . SER E 5 304 ? 135.292 167.698 120.598 1.00 72.50 304 SER D CA 1
ATOM 10500 C C . SER E 5 304 ? 134.935 166.380 119.934 1.00 72.50 304 SER D C 1
ATOM 10501 O O . SER E 5 304 ? 134.707 165.381 120.622 1.00 72.50 304 SER D O 1
ATOM 10504 N N . ARG E 5 305 ? 134.888 166.381 118.605 1.00 60.72 305 ARG D N 1
ATOM 10505 C CA . ARG E 5 305 ? 134.542 165.199 117.826 1.00 60.72 305 ARG D CA 1
ATOM 10506 C C . ARG E 5 305 ? 135.824 164.572 117.293 1.00 60.72 305 ARG D C 1
ATOM 10507 O O . ARG E 5 305 ? 136.486 165.142 116.421 1.00 60.72 305 ARG D O 1
ATOM 10515 N N . ALA E 5 306 ? 136.174 163.397 117.819 1.00 54.60 306 ALA D N 1
ATOM 10516 C CA . ALA E 5 306 ? 137.345 162.688 117.318 1.00 54.60 306 ALA D CA 1
ATOM 10517 C C . ALA E 5 306 ? 137.065 162.057 115.961 1.00 54.60 306 ALA D C 1
ATOM 10518 O O . ALA E 5 306 ? 137.903 162.123 115.055 1.00 54.60 306 ALA D O 1
ATOM 10520 N N . VAL E 5 307 ? 135.897 161.439 115.803 1.00 52.20 307 VAL D N 1
ATOM 10521 C CA . VAL E 5 307 ? 135.443 160.897 114.528 1.00 52.20 307 VAL D CA 1
ATOM 10522 C C . VAL E 5 307 ? 134.063 161.475 114.260 1.00 52.20 307 VAL D C 1
ATOM 10523 O O . VAL E 5 307 ? 133.161 161.341 115.095 1.00 52.20 307 VAL D O 1
ATOM 10527 N N . ASP E 5 308 ? 133.893 162.115 113.106 1.00 52.89 308 ASP D N 1
ATOM 10528 C CA . ASP E 5 308 ? 132.679 162.874 112.809 1.00 52.89 308 ASP D CA 1
ATOM 10529 C C . ASP E 5 308 ? 132.134 162.450 111.449 1.00 52.89 308 ASP D C 1
ATOM 10530 O O . ASP E 5 308 ? 132.595 162.930 110.410 1.00 52.89 308 ASP D O 1
ATOM 10535 N N . GLY E 5 309 ? 131.146 161.560 111.463 1.00 50.30 309 GLY D N 1
ATOM 10536 C CA . GLY E 5 309 ? 130.405 161.217 110.267 1.00 50.30 309 GLY D CA 1
ATOM 10537 C C . GLY E 5 309 ? 131.226 160.615 109.148 1.00 50.30 309 GLY D C 1
ATOM 10538 O O . GLY E 5 309 ? 131.242 161.145 108.033 1.00 50.30 309 GLY D O 1
ATOM 10539 N N . VAL E 5 310 ? 131.912 159.511 109.426 1.00 46.86 310 VAL D N 1
ATOM 10540 C CA . VAL E 5 310 ? 132.633 158.767 108.402 1.00 46.86 310 VAL D CA 1
ATOM 10541 C C . VAL E 5 310 ? 131.742 157.635 107.921 1.00 46.86 310 VAL D C 1
ATOM 10542 O O . VAL E 5 310 ? 130.883 157.133 108.653 1.00 46.86 310 VAL D O 1
ATOM 10546 N N . SER E 5 311 ? 131.938 157.236 106.670 1.00 42.71 311 SER D N 1
ATOM 10547 C CA . SER E 5 311 ? 131.084 156.230 106.060 1.00 42.71 311 SER D CA 1
ATOM 10548 C C . SER E 5 311 ? 131.772 155.688 104.821 1.00 42.71 311 SER D C 1
ATOM 10549 O O . SER E 5 311 ? 132.229 156.457 103.973 1.00 42.71 311 SER D O 1
ATOM 10552 N N . PHE E 5 312 ? 131.836 154.364 104.725 1.00 43.84 312 PHE D N 1
ATOM 10553 C CA . PHE E 5 312 ? 132.418 153.717 103.559 1.00 43.84 312 PHE D CA 1
ATOM 10554 C C . PHE E 5 312 ? 131.940 152.277 103.451 1.00 43.84 312 PHE D C 1
ATOM 10555 O O . PHE E 5 312 ? 131.042 151.854 104.184 1.00 43.84 312 PHE D O 1
ATOM 10563 N N . ARG E 5 313 ? 132.540 151.520 102.539 1.00 46.88 313 ARG D N 1
ATOM 10564 C CA . ARG E 5 313 ? 132.152 150.140 102.295 1.00 46.88 313 ARG D CA 1
ATOM 10565 C C . ARG E 5 313 ? 133.371 149.407 101.768 1.00 46.88 313 ARG D C 1
ATOM 10566 O O . ARG E 5 313 ? 134.011 149.871 100.821 1.00 46.88 313 ARG D O 1
ATOM 10574 N N . LEU E 5 314 ? 133.685 148.272 102.378 1.00 45.79 314 LEU D N 1
ATOM 10575 C CA . LEU E 5 314 ? 134.962 147.615 102.140 1.00 45.79 314 LEU D CA 1
ATOM 10576 C C . LEU E 5 314 ? 134.738 146.302 101.407 1.00 45.79 314 LEU D C 1
ATOM 10577 O O . LEU E 5 314 ? 134.167 145.367 101.988 1.00 45.79 314 LEU D O 1
ATOM 10582 N N . PRO E 5 315 ? 135.155 146.180 100.151 1.00 48.32 315 PRO D N 1
ATOM 10583 C CA . PRO E 5 315 ? 134.902 144.948 99.400 1.00 48.32 315 PRO D CA 1
ATOM 10584 C C . PRO E 5 315 ? 135.849 143.822 99.789 1.00 48.32 315 PRO D C 1
ATOM 10585 O O . PRO E 5 315 ? 136.990 144.042 100.200 1.00 48.32 315 PRO D O 1
ATOM 10589 N N . ARG E 5 316 ? 135.351 142.598 99.642 1.00 51.92 316 ARG D N 1
ATOM 10590 C CA . ARG E 5 316 ? 136.073 141.421 100.102 1.00 51.92 316 ARG D CA 1
ATOM 10591 C C . ARG E 5 316 ? 137.314 141.167 99.254 1.00 51.92 316 ARG D C 1
ATOM 10592 O O . ARG E 5 316 ? 137.385 141.555 98.085 1.00 51.92 316 ARG D O 1
ATOM 10600 N N . ALA E 5 317 ? 138.304 140.511 99.867 1.00 46.67 317 ALA D N 1
ATOM 10601 C CA . ALA E 5 317 ? 139.540 140.086 99.216 1.00 46.67 317 ALA D CA 1
ATOM 10602 C C . ALA E 5 317 ? 140.354 141.249 98.663 1.00 46.67 317 ALA D C 1
ATOM 10603 O O . ALA E 5 317 ? 140.994 141.113 97.617 1.00 46.67 317 ALA D O 1
ATOM 10605 N N . SER E 5 318 ? 140.351 142.393 99.345 1.00 47.55 318 SER D N 1
ATOM 10606 C CA . SER E 5 318 ? 140.995 143.599 98.846 1.00 47.55 318 SER D CA 1
ATOM 10607 C C . SER E 5 318 ? 141.630 144.340 100.016 1.00 47.55 318 SER D C 1
ATOM 10608 O O . SER E 5 318 ? 141.782 143.798 101.112 1.00 47.55 318 SER D O 1
ATOM 10611 N N . THR E 5 319 ? 142.012 145.591 99.770 1.00 45.54 319 THR D N 1
ATOM 10612 C CA . THR E 5 319 ? 142.703 146.409 100.755 1.00 45.54 319 THR D CA 1
ATOM 10613 C C . THR E 5 319 ? 142.142 147.825 100.706 1.00 45.54 319 THR D C 1
ATOM 10614 O O . THR E 5 319 ? 141.565 148.249 99.703 1.00 45.54 319 THR D O 1
ATOM 10618 N N . LEU E 5 320 ? 142.311 148.558 101.804 1.00 43.31 320 LEU D N 1
ATOM 10619 C CA . LEU E 5 320 ? 141.844 149.940 101.883 1.00 43.31 320 LEU D CA 1
ATOM 10620 C C . LEU E 5 320 ? 142.682 150.661 102.923 1.00 43.31 320 LEU D C 1
ATOM 10621 O O . LEU E 5 320 ? 142.662 150.286 104.098 1.00 43.31 320 LEU D O 1
ATOM 10626 N N . ALA E 5 321 ? 143.409 151.688 102.499 1.00 43.52 321 ALA D N 1
ATOM 10627 C CA . ALA E 5 321 ? 144.310 152.426 103.371 1.00 43.52 321 ALA D CA 1
ATOM 10628 C C . ALA E 5 321 ? 143.637 153.703 103.848 1.00 43.52 321 ALA D C 1
ATOM 10629 O O . ALA E 5 321 ? 143.045 154.433 103.048 1.00 43.52 321 ALA D O 1
ATOM 10631 N N . ILE E 5 322 ? 143.732 153.968 105.147 1.00 43.89 322 ILE D N 1
ATOM 10632 C CA . ILE E 5 322 ? 143.194 155.179 105.756 1.00 43.89 322 ILE D CA 1
ATOM 10633 C C . ILE E 5 322 ? 144.371 156.028 106.214 1.00 43.89 322 ILE D C 1
ATOM 10634 O O . ILE E 5 322 ? 145.189 155.578 107.025 1.00 43.89 322 ILE D O 1
ATOM 10639 N N . VAL E 5 323 ? 144.461 157.253 105.699 1.00 43.45 323 VAL D N 1
ATOM 10640 C CA . VAL E 5 323 ? 145.608 158.110 105.977 1.00 43.45 323 VAL D CA 1
ATOM 10641 C C . VAL E 5 323 ? 145.168 159.366 106.713 1.00 43.45 323 VAL D C 1
ATOM 10642 O O . VAL E 5 323 ? 143.977 159.563 106.974 1.00 43.45 323 VAL D O 1
ATOM 10646 N N . GLY E 5 324 ? 146.127 160.221 107.052 1.00 48.33 324 GLY D N 1
ATOM 10647 C CA . GLY E 5 324 ? 145.850 161.421 107.812 1.00 48.33 324 GLY D CA 1
ATOM 10648 C C . GLY E 5 324 ? 146.843 161.586 108.941 1.00 48.33 324 GLY D C 1
ATOM 10649 O O . GLY E 5 324 ? 147.261 160.597 109.545 1.00 48.33 324 GLY D O 1
ATOM 10650 N N . GLU E 5 325 ? 147.241 162.826 109.208 1.00 54.40 325 GLU D N 1
ATOM 10651 C CA . GLU E 5 325 ? 148.205 163.115 110.264 1.00 54.40 325 GLU D CA 1
ATOM 10652 C C . GLU E 5 325 ? 147.579 162.971 111.645 1.00 54.40 325 GLU D C 1
ATOM 10653 O O . GLU E 5 325 ? 146.400 162.639 111.769 1.00 54.40 325 GLU D O 1
ATOM 10659 N N . SER E 5 326 ? 148.371 163.222 112.683 1.00 55.60 326 SER D N 1
ATOM 10660 C CA . SER E 5 326 ? 147.876 163.115 114.046 1.00 55.60 326 SER D CA 1
ATOM 10661 C C . SER E 5 326 ? 146.661 164.011 114.242 1.00 55.60 326 SER D C 1
ATOM 10662 O O . SER E 5 326 ? 146.522 165.058 113.606 1.00 55.60 326 SER D O 1
ATOM 10665 N N . GLY E 5 327 ? 145.773 163.587 115.137 1.00 54.46 327 GLY D N 1
ATOM 10666 C CA . GLY E 5 327 ? 144.540 164.314 115.348 1.00 54.46 327 GLY D CA 1
ATOM 10667 C C . GLY E 5 327 ? 143.510 164.135 114.259 1.00 54.46 327 GLY D C 1
ATOM 10668 O O . GLY E 5 327 ? 142.585 164.942 114.157 1.00 54.46 327 GLY D O 1
ATOM 10669 N N . SER E 5 328 ? 143.644 163.098 113.435 1.00 50.57 328 SER D N 1
ATOM 10670 C CA . SER E 5 328 ? 142.668 162.795 112.401 1.00 50.57 328 SER D CA 1
ATOM 10671 C C . SER E 5 328 ? 141.701 161.698 112.811 1.00 50.57 328 SER D C 1
ATOM 10672 O O . SER E 5 328 ? 140.850 161.310 112.007 1.00 50.57 328 SER D O 1
ATOM 10675 N N . GLY E 5 329 ? 141.812 161.188 114.034 1.00 49.71 329 GLY D N 1
ATOM 10676 C CA . GLY E 5 329 ? 140.900 160.164 114.502 1.00 49.71 329 GLY D CA 1
ATOM 10677 C C . GLY E 5 329 ? 140.986 158.847 113.770 1.00 49.71 329 GLY D C 1
ATOM 10678 O O . GLY E 5 329 ? 140.082 158.020 113.897 1.00 49.71 329 GLY D O 1
ATOM 10679 N N . LYS E 5 330 ? 142.049 158.623 112.997 1.00 47.03 330 LYS D N 1
ATOM 10680 C CA . LYS E 5 330 ? 142.215 157.346 112.319 1.00 47.03 330 LYS D CA 1
ATOM 10681 C C . LYS E 5 330 ? 142.571 156.226 113.282 1.00 47.03 330 LYS D C 1
ATOM 10682 O O . LYS E 5 330 ? 142.396 155.053 112.938 1.00 47.03 330 LYS D O 1
ATOM 10688 N N . SER E 5 331 ? 143.066 156.555 114.472 1.00 46.63 331 SER D N 1
ATOM 10689 C CA . SER E 5 331 ? 143.327 155.546 115.488 1.00 46.63 331 SER D CA 1
ATOM 10690 C C . SER E 5 331 ? 142.115 155.291 116.370 1.00 46.63 331 SER D C 1
ATOM 10691 O O . SER E 5 331 ? 141.981 154.194 116.922 1.00 46.63 331 SER D O 1
ATOM 10694 N N . THR E 5 332 ? 141.233 156.279 116.518 1.00 46.87 332 THR D N 1
ATOM 10695 C CA . THR E 5 332 ? 139.966 156.046 117.197 1.00 46.87 332 THR D CA 1
ATOM 10696 C C . THR E 5 332 ? 139.025 155.230 116.324 1.00 46.87 332 THR D C 1
ATOM 10697 O O . THR E 5 332 ? 138.342 154.327 116.816 1.00 46.87 332 THR D O 1
ATOM 10701 N N . LEU E 5 333 ? 138.984 155.533 115.026 1.00 44.46 333 LEU D N 1
ATOM 10702 C CA . LEU E 5 333 ? 138.200 154.736 114.093 1.00 44.46 333 LEU D CA 1
ATOM 10703 C C . LEU E 5 333 ? 138.679 153.293 114.035 1.00 44.46 333 LEU D C 1
ATOM 10704 O O . LEU E 5 333 ? 137.893 152.403 113.698 1.00 44.46 333 LEU D O 1
ATOM 10709 N N . ALA E 5 334 ? 139.945 153.037 114.369 1.00 44.04 334 ALA D N 1
ATOM 10710 C CA . ALA E 5 334 ? 140.435 151.665 114.381 1.00 44.04 334 ALA D CA 1
ATOM 10711 C C . ALA E 5 334 ? 139.876 150.881 115.557 1.00 44.04 334 ALA D C 1
ATOM 10712 O O . ALA E 5 334 ? 139.768 149.653 115.485 1.00 44.04 334 ALA D O 1
ATOM 10714 N N . ARG E 5 335 ? 139.524 151.565 116.646 1.00 44.10 335 ARG D N 1
ATOM 10715 C CA . ARG E 5 335 ? 138.948 150.883 117.797 1.00 44.10 335 ARG D CA 1
ATOM 10716 C C . ARG E 5 335 ? 137.454 150.657 117.619 1.00 44.10 335 ARG D C 1
ATOM 10717 O O . ARG E 5 335 ? 136.940 149.592 117.973 1.00 44.10 335 ARG D O 1
ATOM 10725 N N . MET E 5 336 ? 136.741 151.645 117.078 1.00 44.41 336 MET D N 1
ATOM 10726 C CA . MET E 5 336 ? 135.305 151.497 116.882 1.00 44.41 336 MET D CA 1
ATOM 10727 C C . MET E 5 336 ? 134.965 150.376 115.912 1.00 44.41 336 MET D C 1
ATOM 10728 O O . MET E 5 336 ? 133.843 149.861 115.950 1.00 44.41 336 MET D O 1
ATOM 10733 N N . VAL E 5 337 ? 135.900 149.985 115.047 1.00 41.57 337 VAL D N 1
ATOM 10734 C CA . VAL E 5 337 ? 135.635 148.893 114.116 1.00 41.57 337 VAL D CA 1
ATOM 10735 C C . VAL E 5 337 ? 135.876 147.546 114.781 1.00 41.57 337 VAL D C 1
ATOM 10736 O O . VAL E 5 337 ? 135.113 146.596 114.577 1.00 41.57 337 VAL D O 1
ATOM 10740 N N . LEU E 5 338 ? 136.928 147.440 115.592 1.00 40.77 338 LEU D N 1
ATOM 10741 C CA . LEU E 5 338 ? 137.235 146.184 116.261 1.00 40.77 338 LEU D CA 1
ATOM 10742 C C . LEU E 5 338 ? 136.293 145.880 117.415 1.00 40.77 338 LEU D C 1
ATOM 10743 O O . LEU E 5 338 ? 136.342 144.769 117.953 1.00 40.77 338 LEU D O 1
ATOM 10748 N N . GLY E 5 339 ? 135.445 146.821 117.808 1.00 41.00 339 GLY D N 1
ATOM 10749 C CA . GLY E 5 339 ? 134.585 146.626 118.951 1.00 41.00 339 GLY D CA 1
ATOM 10750 C C . GLY E 5 339 ? 135.232 146.915 120.282 1.00 41.00 339 GLY D C 1
ATOM 10751 O O . GLY E 5 339 ? 134.670 146.546 121.319 1.00 41.00 339 GLY D O 1
ATOM 10752 N N . LEU E 5 340 ? 136.393 147.561 120.289 1.00 41.20 340 LEU D N 1
ATOM 10753 C CA . LEU E 5 340 ? 137.103 147.901 121.511 1.00 41.20 340 LEU D CA 1
ATOM 10754 C C . LEU E 5 340 ? 136.745 149.288 122.023 1.00 41.20 340 LEU D C 1
ATOM 10755 O O . LEU E 5 340 ? 137.383 149.776 122.961 1.00 41.20 340 LEU D O 1
ATOM 10760 N N . LEU E 5 341 ? 135.741 149.927 121.430 1.00 45.70 341 LEU D N 1
ATOM 10761 C CA . LEU E 5 341 ? 135.321 151.259 121.832 1.00 45.70 341 LEU D CA 1
ATOM 10762 C C . LEU E 5 341 ? 133.892 151.465 121.358 1.00 45.70 341 LEU D C 1
ATOM 10763 O O . LEU E 5 341 ? 133.536 151.054 120.253 1.00 45.70 341 LEU D O 1
ATOM 10768 N N . GLN E 5 342 ? 133.082 152.090 122.197 1.00 46.88 342 GLN D N 1
ATOM 10769 C CA . GLN E 5 342 ? 131.662 152.221 121.908 1.00 46.88 342 GLN D CA 1
ATOM 10770 C C . GLN E 5 342 ? 131.411 153.430 121.015 1.00 46.88 342 GLN D C 1
ATOM 10771 O O . GLN E 5 342 ? 131.779 154.549 121.387 1.00 46.88 342 GLN D O 1
ATOM 10777 N N . PRO E 5 343 ? 130.791 153.259 119.854 1.00 46.26 343 PRO D N 1
ATOM 10778 C CA . PRO E 5 343 ? 130.442 154.398 119.008 1.00 46.26 343 PRO D CA 1
ATOM 10779 C C . PRO E 5 343 ? 129.252 155.151 119.590 1.00 46.26 343 PRO D C 1
ATOM 10780 O O . PRO E 5 343 ? 128.767 154.853 120.682 1.00 46.26 343 PRO D O 1
ATOM 10784 N N . THR E 5 344 ? 128.788 156.144 118.835 1.00 46.11 344 THR D N 1
ATOM 10785 C CA . THR E 5 344 ? 127.653 156.937 119.284 1.00 46.11 344 THR D CA 1
ATOM 10786 C C . THR E 5 344 ? 126.466 156.888 118.328 1.00 46.11 344 THR D C 1
ATOM 10787 O O . THR E 5 344 ? 125.331 156.706 118.774 1.00 46.11 344 THR D O 1
ATOM 10791 N N . SER E 5 345 ? 126.688 157.035 117.024 1.00 48.39 345 SER D N 1
ATOM 10792 C CA . SER E 5 345 ? 125.561 157.056 116.098 1.00 48.39 345 SER D CA 1
ATOM 10793 C C . SER E 5 345 ? 125.867 156.299 114.815 1.00 48.39 345 SER D C 1
ATOM 10794 O O . SER E 5 345 ? 125.516 156.747 113.720 1.00 48.39 345 SER D O 1
ATOM 10797 N N . GLY E 5 346 ? 126.503 155.128 114.914 1.00 47.58 346 GLY D N 1
ATOM 10798 C CA . GLY E 5 346 ? 126.859 154.378 113.729 1.00 47.58 346 GLY D CA 1
ATOM 10799 C C . GLY E 5 346 ? 126.667 152.887 113.916 1.00 47.58 346 GLY D C 1
ATOM 10800 O O . GLY E 5 346 ? 126.466 152.397 115.029 1.00 47.58 346 GLY D O 1
ATOM 10801 N N . THR E 5 347 ? 126.732 152.171 112.793 1.00 46.03 347 THR D N 1
ATOM 10802 C CA . THR E 5 347 ? 126.697 150.715 112.772 1.00 46.03 347 THR D CA 1
ATOM 10803 C C . THR E 5 347 ? 127.825 150.191 111.894 1.00 46.03 347 THR D C 1
ATOM 10804 O O . THR E 5 347 ? 128.128 150.763 110.845 1.00 46.03 347 THR D O 1
ATOM 10808 N N . VAL E 5 348 ? 128.463 149.116 112.345 1.00 42.91 348 VAL D N 1
ATOM 10809 C CA . VAL E 5 348 ? 129.620 148.553 111.661 1.00 42.91 348 VAL D CA 1
ATOM 10810 C C . VAL E 5 348 ? 129.289 147.108 111.295 1.00 42.91 348 VAL D C 1
ATOM 10811 O O . VAL E 5 348 ? 130.146 146.220 111.358 1.00 42.91 348 VAL D O 1
ATOM 10815 N N . VAL E 5 349 ? 128.021 146.858 110.961 1.00 42.24 349 VAL D N 1
ATOM 10816 C CA . VAL E 5 349 ? 127.517 145.494 110.820 1.00 42.24 349 VAL D CA 1
ATOM 10817 C C . VAL E 5 349 ? 128.380 144.706 109.842 1.00 42.24 349 VAL D C 1
ATOM 10818 O O . VAL E 5 349 ? 128.541 145.082 108.675 1.00 42.24 349 VAL D O 1
ATOM 10822 N N . PHE E 5 350 ? 128.979 143.620 110.337 1.00 44.96 350 PHE D N 1
ATOM 10823 C CA . PHE E 5 350 ? 129.806 142.735 109.527 1.00 44.96 350 PHE D CA 1
ATOM 10824 C C . PHE E 5 350 ? 128.988 142.053 108.437 1.00 44.96 350 PHE D C 1
ATOM 10825 O O . PHE E 5 350 ? 129.115 142.389 107.259 1.00 44.96 350 PHE D O 1
ATOM 10833 N N . ASP E 5 351 ? 128.138 141.101 108.807 1.00 44.89 351 ASP D N 1
ATOM 10834 C CA . ASP E 5 351 ? 127.113 140.614 107.891 1.00 44.89 351 ASP D CA 1
ATOM 10835 C C . ASP E 5 351 ? 125.755 140.708 108.568 1.00 44.89 351 ASP D C 1
ATOM 10836 O O . ASP E 5 351 ? 124.786 141.224 108.003 1.00 44.89 351 ASP D O 1
ATOM 10841 N N . GLY E 5 352 ? 125.698 140.192 109.789 1.00 45.94 352 GLY D N 1
ATOM 10842 C CA . GLY E 5 352 ? 124.567 140.320 110.678 1.00 45.94 352 GLY D CA 1
ATOM 10843 C C . GLY E 5 352 ? 125.109 140.439 112.084 1.00 45.94 352 GLY D C 1
ATOM 10844 O O . GLY E 5 352 ? 124.406 140.189 113.065 1.00 45.94 352 GLY D O 1
ATOM 10845 N N . THR E 5 353 ? 126.382 140.801 112.179 1.00 47.25 353 THR D N 1
ATOM 10846 C CA . THR E 5 353 ? 127.103 140.843 113.441 1.00 47.25 353 THR D CA 1
ATOM 10847 C C . THR E 5 353 ? 127.029 142.268 114.006 1.00 47.25 353 THR D C 1
ATOM 10848 O O . THR E 5 353 ? 126.268 143.106 113.514 1.00 47.25 353 THR D O 1
ATOM 10852 N N . TYR E 5 354 ? 127.808 142.551 115.050 1.00 52.24 354 TYR D N 1
ATOM 10853 C CA . TYR E 5 354 ? 127.880 143.857 115.708 1.00 52.24 354 TYR D CA 1
ATOM 10854 C C . TYR E 5 354 ? 126.522 144.314 116.244 1.00 52.24 354 TYR D C 1
ATOM 10855 O O . TYR E 5 354 ? 125.895 145.244 115.732 1.00 52.24 354 TYR D O 1
ATOM 10864 N N . ASP E 5 355 ? 126.065 143.599 117.270 1.00 56.31 355 ASP D N 1
ATOM 10865 C CA . ASP E 5 355 ? 125.002 143.949 118.203 1.00 56.31 355 ASP D CA 1
ATOM 10866 C C . ASP E 5 355 ? 123.612 143.787 117.604 1.00 56.31 355 ASP D C 1
ATOM 10867 O O . ASP E 5 355 ? 122.631 143.965 118.325 1.00 56.31 355 ASP D O 1
ATOM 10872 N N . VAL E 5 356 ? 123.481 143.447 116.324 1.00 62.08 356 VAL D N 1
ATOM 10873 C CA . VAL E 5 356 ? 122.171 143.306 115.698 1.00 62.08 356 VAL D CA 1
ATOM 10874 C C . VAL E 5 356 ? 121.954 141.839 115.347 1.00 62.08 356 VAL D C 1
ATOM 10875 O O . VAL E 5 356 ? 122.285 141.401 114.240 1.00 62.08 356 VAL D O 1
ATOM 10879 N N . GLY E 5 357 ? 121.374 141.087 116.276 1.00 65.55 357 GLY D N 1
ATOM 10880 C CA . GLY E 5 357 ? 121.085 139.689 116.035 1.00 65.55 357 GLY D CA 1
ATOM 10881 C C . GLY E 5 357 ? 122.177 138.730 116.463 1.00 65.55 357 GLY D C 1
ATOM 10882 O O . GLY E 5 357 ? 121.878 137.639 116.958 1.00 65.55 357 GLY D O 1
ATOM 10883 N N . ALA E 5 358 ? 123.444 139.106 116.276 1.00 57.48 358 ALA D N 1
ATOM 10884 C CA . ALA E 5 358 ? 124.543 138.184 116.537 1.00 57.48 358 ALA D CA 1
ATOM 10885 C C . ALA E 5 358 ? 125.431 138.616 117.695 1.00 57.48 358 ALA D C 1
ATOM 10886 O O . ALA E 5 358 ? 125.553 137.871 118.670 1.00 57.48 358 ALA D O 1
ATOM 10888 N N . LEU E 5 359 ? 126.035 139.805 117.646 1.00 52.54 359 LEU D N 1
ATOM 10889 C CA . LEU E 5 359 ? 127.070 140.168 118.619 1.00 52.54 359 LEU D CA 1
ATOM 10890 C C . LEU E 5 359 ? 126.422 140.776 119.865 1.00 52.54 359 LEU D C 1
ATOM 10891 O O . LEU E 5 359 ? 126.800 141.837 120.363 1.00 52.54 359 LEU D O 1
ATOM 10896 N N . ALA E 5 360 ? 125.417 140.073 120.382 1.00 59.10 360 ALA D N 1
ATOM 10897 C CA . ALA E 5 360 ? 124.753 140.485 121.612 1.00 59.10 360 ALA D CA 1
ATOM 10898 C C . ALA E 5 360 ? 125.351 139.764 122.814 1.00 59.10 360 ALA D C 1
ATOM 10899 O O . ALA E 5 360 ? 125.935 140.403 123.691 1.00 59.10 360 ALA D O 1
ATOM 10901 N N . ARG E 5 361 ? 125.235 138.438 122.870 1.00 63.91 361 ARG D N 1
ATOM 10902 C CA . ARG E 5 361 ? 125.853 137.644 123.923 1.00 63.91 361 ARG D CA 1
ATOM 10903 C C . ARG E 5 361 ? 126.448 136.345 123.407 1.00 63.91 361 ARG D C 1
ATOM 10904 O O . ARG E 5 361 ? 127.302 135.765 124.084 1.00 63.91 361 ARG D O 1
ATOM 10912 N N . ASP E 5 362 ? 126.066 135.893 122.213 1.00 59.02 362 ASP D N 1
ATOM 10913 C CA . ASP E 5 362 ? 126.527 134.624 121.674 1.00 59.02 362 ASP D CA 1
ATOM 10914 C C . ASP E 5 362 ? 127.643 134.770 120.651 1.00 59.02 362 ASP D C 1
ATOM 10915 O O . ASP E 5 362 ? 128.537 133.918 120.613 1.00 59.02 362 ASP D O 1
ATOM 10920 N N . GLN E 5 363 ? 127.616 135.815 119.825 1.00 49.93 363 GLN D N 1
ATOM 10921 C CA . GLN E 5 363 ? 128.672 136.061 118.853 1.00 49.93 363 GLN D CA 1
ATOM 10922 C C . GLN E 5 363 ? 129.670 137.093 119.366 1.00 49.93 363 GLN D C 1
ATOM 10923 O O . GLN E 5 363 ? 130.336 137.770 118.581 1.00 49.93 363 GLN D O 1
ATOM 10929 N N . VAL E 5 364 ? 129.786 137.223 120.689 1.00 46.59 364 VAL D N 1
ATOM 10930 C CA . VAL E 5 364 ? 130.848 138.047 121.260 1.00 46.59 364 VAL D CA 1
ATOM 10931 C C . VAL E 5 364 ? 132.182 137.323 121.238 1.00 46.59 364 VAL D C 1
ATOM 10932 O O . VAL E 5 364 ? 133.233 137.964 121.351 1.00 46.59 364 VAL D O 1
ATOM 10936 N N . LEU E 5 365 ? 132.169 136.001 121.064 1.00 42.91 365 LEU D N 1
ATOM 10937 C CA . LEU E 5 365 ? 133.378 135.227 120.836 1.00 42.91 365 LEU D CA 1
ATOM 10938 C C . LEU E 5 365 ? 133.490 134.693 119.419 1.00 42.91 365 LEU D C 1
ATOM 10939 O O . LEU E 5 365 ? 134.604 134.634 118.892 1.00 42.91 365 LEU D O 1
ATOM 10944 N N . ALA E 5 366 ? 132.382 134.316 118.788 1.00 41.89 366 ALA D N 1
ATOM 10945 C CA . ALA E 5 366 ? 132.376 133.881 117.398 1.00 41.89 366 ALA D CA 1
ATOM 10946 C C . ALA E 5 366 ? 132.671 135.010 116.422 1.00 41.89 366 ALA D C 1
ATOM 10947 O O . ALA E 5 366 ? 132.689 134.774 115.211 1.00 41.89 366 ALA D O 1
ATOM 10949 N N . PHE E 5 367 ? 132.883 136.226 116.918 1.00 40.60 367 PHE D N 1
ATOM 10950 C CA . PHE E 5 367 ? 133.338 137.343 116.104 1.00 40.60 367 PHE D CA 1
ATOM 10951 C C . PHE E 5 367 ? 134.831 137.587 116.225 1.00 40.60 367 PHE D C 1
ATOM 10952 O O . PHE E 5 367 ? 135.473 137.937 115.231 1.00 40.60 367 PHE D O 1
ATOM 10960 N N . ARG E 5 368 ? 135.397 137.401 117.420 1.00 40.34 368 ARG D N 1
ATOM 10961 C CA . ARG E 5 368 ? 136.827 137.588 117.621 1.00 40.34 368 ARG D CA 1
ATOM 10962 C C . ARG E 5 368 ? 137.664 136.616 116.804 1.00 40.34 368 ARG D C 1
ATOM 10963 O O . ARG E 5 368 ? 138.848 136.882 116.578 1.00 40.34 368 ARG D O 1
ATOM 10971 N N . ARG E 5 369 ? 137.090 135.499 116.363 1.00 41.81 369 ARG D N 1
ATOM 10972 C CA . ARG E 5 369 ? 137.835 134.519 115.591 1.00 41.81 369 ARG D CA 1
ATOM 10973 C C . ARG E 5 369 ? 137.759 134.774 114.091 1.00 41.81 369 ARG D C 1
ATOM 10974 O O . ARG E 5 369 ? 138.161 133.912 113.304 1.00 41.81 369 ARG D O 1
ATOM 10982 N N . ARG E 5 370 ? 137.249 135.935 113.677 1.00 41.71 370 ARG D N 1
ATOM 10983 C CA . ARG E 5 370 ? 137.274 136.294 112.265 1.00 41.71 370 ARG D CA 1
ATOM 10984 C C . ARG E 5 370 ? 137.602 137.764 112.021 1.00 41.71 370 ARG D C 1
ATOM 10985 O O . ARG E 5 370 ? 137.482 138.221 110.879 1.00 41.71 370 ARG D O 1
ATOM 10993 N N . VAL E 5 371 ? 138.019 138.511 113.043 1.00 38.37 371 VAL D N 1
ATOM 10994 C CA . VAL E 5 371 ? 138.545 139.866 112.892 1.00 38.37 371 VAL D CA 1
ATOM 10995 C C . VAL E 5 371 ? 139.603 140.063 113.967 1.00 38.37 371 VAL D C 1
ATOM 10996 O O . VAL E 5 371 ? 139.302 139.947 115.160 1.00 38.37 371 VAL D O 1
ATOM 11000 N N . GLN E 5 372 ? 140.833 140.359 113.560 1.00 39.69 372 GLN D N 1
ATOM 11001 C CA . GLN E 5 372 ? 141.938 140.452 114.501 1.00 39.69 372 GLN D CA 1
ATOM 11002 C C . GLN E 5 372 ? 142.829 141.634 114.154 1.00 39.69 372 GLN D C 1
ATOM 11003 O O . GLN E 5 372 ? 143.030 141.939 112.974 1.00 39.69 372 GLN D O 1
ATOM 11009 N N . PRO E 5 373 ? 143.377 142.316 115.163 1.00 41.19 373 PRO D N 1
ATOM 11010 C CA . PRO E 5 373 ? 144.209 143.494 114.903 1.00 41.19 373 PRO D CA 1
ATOM 11011 C C . PRO E 5 373 ? 145.697 143.193 114.829 1.00 41.19 373 PRO D C 1
ATOM 11012 O O . PRO E 5 373 ? 146.142 142.107 115.208 1.00 41.19 373 PRO D O 1
ATOM 11016 N N . VAL E 5 374 ? 146.472 144.163 114.345 1.00 45.07 374 VAL D N 1
ATOM 11017 C CA . VAL E 5 374 ? 147.931 144.131 114.386 1.00 45.07 374 VAL D CA 1
ATOM 11018 C C . VAL E 5 374 ? 148.397 145.519 114.805 1.00 45.07 374 VAL D C 1
ATOM 11019 O O . VAL E 5 374 ? 148.148 146.498 114.095 1.00 45.07 374 VAL D O 1
ATOM 11023 N N . PHE E 5 375 ? 149.070 145.609 115.950 1.00 50.86 375 PHE D N 1
ATOM 11024 C CA . PHE E 5 375 ? 149.309 146.890 116.597 1.00 50.86 375 PHE D CA 1
ATOM 11025 C C . PHE E 5 375 ? 150.574 147.559 116.060 1.00 50.86 375 PHE D C 1
ATOM 11026 O O . PHE E 5 375 ? 151.252 147.047 115.168 1.00 50.86 375 PHE D O 1
ATOM 11034 N N . GLN E 5 376 ? 150.897 148.727 116.619 1.00 54.61 376 GLN D N 1
ATOM 11035 C CA . GLN E 5 376 ? 151.902 149.597 116.013 1.00 54.61 376 GLN D CA 1
ATOM 11036 C C . GLN E 5 376 ? 153.316 149.256 116.470 1.00 54.61 376 GLN D C 1
ATOM 11037 O O . GLN E 5 376 ? 154.178 148.919 115.652 1.00 54.61 376 GLN D O 1
ATOM 11043 N N . ASN E 5 377 ? 153.575 149.347 117.771 1.00 57.36 377 ASN D N 1
ATOM 11044 C CA . ASN E 5 377 ? 154.995 149.104 117.981 1.00 57.36 377 ASN D CA 1
ATOM 11045 C C . ASN E 5 377 ? 155.227 147.699 118.512 1.00 57.36 377 ASN D C 1
ATOM 11046 O O . ASN E 5 377 ? 154.499 147.240 119.397 1.00 57.36 377 ASN D O 1
ATOM 11051 N N . PRO E 5 378 ? 156.231 147.005 117.976 1.00 57.06 378 PRO D N 1
ATOM 11052 C CA . PRO E 5 378 ? 156.461 145.613 118.388 1.00 57.06 378 PRO D CA 1
ATOM 11053 C C . PRO E 5 378 ? 156.872 145.468 119.837 1.00 57.06 378 PRO D C 1
ATOM 11054 O O . PRO E 5 378 ? 156.729 144.375 120.398 1.00 57.06 378 PRO D O 1
ATOM 11058 N N . TYR E 5 379 ? 157.368 146.532 120.469 1.00 57.69 379 TYR D N 1
ATOM 11059 C CA . TYR E 5 379 ? 157.926 146.405 121.809 1.00 57.69 379 TYR D CA 1
ATOM 11060 C C . TYR E 5 379 ? 156.859 146.475 122.891 1.00 57.69 379 TYR D C 1
ATOM 11061 O O . TYR E 5 379 ? 157.081 145.985 124.002 1.00 57.69 379 TYR D O 1
ATOM 11070 N N . SER E 5 380 ? 155.702 147.066 122.592 1.00 55.09 380 SER D N 1
ATOM 11071 C CA . SER E 5 380 ? 154.648 147.160 123.597 1.00 55.09 380 SER D CA 1
ATOM 11072 C C . SER E 5 380 ? 153.895 145.844 123.723 1.00 55.09 380 SER D C 1
ATOM 11073 O O . SER E 5 380 ? 153.779 145.289 124.820 1.00 55.09 380 SER D O 1
ATOM 11076 N N . SER E 5 381 ? 153.378 145.327 122.611 1.00 53.36 381 SER D N 1
ATOM 11077 C CA . SER E 5 381 ? 152.694 144.043 122.619 1.00 53.36 381 SER D CA 1
ATOM 11078 C C . SER E 5 381 ? 153.688 142.924 122.926 1.00 53.36 381 SER D C 1
ATOM 11079 O O . SER E 5 381 ? 154.891 143.149 123.082 1.00 53.36 381 SER D O 1
ATOM 11082 N N . LEU E 5 382 ? 153.172 141.695 123.016 1.00 51.05 382 LEU D N 1
ATOM 11083 C CA . LEU E 5 382 ? 153.998 140.535 123.337 1.00 51.05 382 LEU D CA 1
ATOM 11084 C C . LEU E 5 382 ? 154.690 140.714 124.681 1.00 51.05 382 LEU D C 1
ATOM 11085 O O . LEU E 5 382 ? 155.911 140.884 124.728 1.00 51.05 382 LEU D O 1
ATOM 11090 N N . ASP E 5 383 ? 153.911 140.722 125.767 1.00 51.97 383 ASP D N 1
ATOM 11091 C CA . ASP E 5 383 ? 154.376 141.001 127.123 1.00 51.97 383 ASP D CA 1
ATOM 11092 C C . ASP E 5 383 ? 155.678 140.281 127.454 1.00 51.97 383 ASP D C 1
ATOM 11093 O O . ASP E 5 383 ? 155.919 139.170 126.966 1.00 51.97 383 ASP D O 1
ATOM 11098 N N . PRO E 5 384 ? 156.535 140.881 128.285 1.00 53.51 384 PRO D N 1
ATOM 11099 C CA . PRO E 5 384 ? 157.886 140.327 128.469 1.00 53.51 384 PRO D CA 1
ATOM 11100 C C . PRO E 5 384 ? 157.918 138.914 129.021 1.00 53.51 384 PRO D C 1
ATOM 11101 O O . PRO E 5 384 ? 158.705 138.092 128.540 1.00 53.51 384 PRO D O 1
ATOM 11105 N N . MET E 5 385 ? 157.094 138.597 130.017 1.00 59.58 385 MET D N 1
ATOM 11106 C CA . MET E 5 385 ? 157.264 137.328 130.715 1.00 59.58 385 MET D CA 1
ATOM 11107 C C . MET E 5 385 ? 156.556 136.178 130.014 1.00 59.58 385 MET D C 1
ATOM 11108 O O . MET E 5 385 ? 155.843 135.405 130.659 1.00 59.58 385 MET D O 1
ATOM 11113 N N . TYR E 5 386 ? 156.776 136.035 128.709 1.00 56.74 386 TYR D N 1
ATOM 11114 C CA . TYR E 5 386 ? 156.332 134.867 127.957 1.00 56.74 386 TYR D CA 1
ATOM 11115 C C . TYR E 5 386 ? 157.464 134.295 127.119 1.00 56.74 386 TYR D C 1
ATOM 11116 O O . TYR E 5 386 ? 158.626 134.684 127.273 1.00 56.74 386 TYR D O 1
ATOM 11125 N N . SER E 5 387 ? 157.128 133.362 126.238 1.00 55.69 387 SER D N 1
ATOM 11126 C CA . SER E 5 387 ? 158.036 132.858 125.224 1.00 55.69 387 SER D CA 1
ATOM 11127 C C . SER E 5 387 ? 157.320 132.908 123.885 1.00 55.69 387 SER D C 1
ATOM 11128 O O . SER E 5 387 ? 156.094 133.021 123.826 1.00 55.69 387 SER D O 1
ATOM 11131 N N . VAL E 5 388 ? 158.096 132.832 122.802 1.00 52.19 388 VAL D N 1
ATOM 11132 C CA . VAL E 5 388 ? 157.516 132.913 121.466 1.00 52.19 388 VAL D CA 1
ATOM 11133 C C . VAL E 5 388 ? 156.462 131.836 121.244 1.00 52.19 388 VAL D C 1
ATOM 11134 O O . VAL E 5 388 ? 155.552 132.016 120.429 1.00 52.19 388 VAL D O 1
ATOM 11138 N N . PHE E 5 389 ? 156.536 130.728 121.978 1.00 51.96 389 PHE D N 1
ATOM 11139 C CA . PHE E 5 389 ? 155.505 129.704 121.865 1.00 51.96 389 PHE D CA 1
ATOM 11140 C C . PHE E 5 389 ? 154.251 130.098 122.633 1.00 51.96 389 PHE D C 1
ATOM 11141 O O . PHE E 5 389 ? 153.146 130.076 122.083 1.00 51.96 389 PHE D O 1
ATOM 11149 N N . ARG E 5 390 ? 154.399 130.451 123.910 1.00 54.41 390 ARG D N 1
ATOM 11150 C CA . ARG E 5 390 ? 153.242 130.789 124.727 1.00 54.41 390 ARG D CA 1
ATOM 11151 C C . ARG E 5 390 ? 152.558 132.073 124.287 1.00 54.41 390 ARG D C 1
ATOM 11152 O O . ARG E 5 390 ? 151.482 132.385 124.804 1.00 54.41 390 ARG D O 1
ATOM 11160 N N . ALA E 5 391 ? 153.150 132.826 123.362 1.00 50.22 391 ALA D N 1
ATOM 11161 C CA . ALA E 5 391 ? 152.490 134.001 122.812 1.00 50.22 391 ALA D CA 1
ATOM 11162 C C . ALA E 5 391 ? 151.636 133.655 121.603 1.00 50.22 391 ALA D C 1
ATOM 11163 O O . ALA E 5 391 ? 150.585 134.265 121.393 1.00 50.22 391 ALA D O 1
ATOM 11165 N N . ILE E 5 392 ? 152.069 132.681 120.803 1.00 46.20 392 ILE D N 1
ATOM 11166 C CA . ILE E 5 392 ? 151.284 132.260 119.651 1.00 46.20 392 ILE D CA 1
ATOM 11167 C C . ILE E 5 392 ? 150.209 131.261 120.061 1.00 46.20 392 ILE D C 1
ATOM 11168 O O . ILE E 5 392 ? 149.135 131.214 119.452 1.00 46.20 392 ILE D O 1
ATOM 11173 N N . GLU E 5 393 ? 150.467 130.452 121.089 1.00 51.50 393 GLU D N 1
ATOM 11174 C CA . GLU E 5 393 ? 149.486 129.470 121.533 1.00 51.50 393 GLU D CA 1
ATOM 11175 C C . GLU E 5 393 ? 148.286 130.116 122.211 1.00 51.50 393 GLU D C 1
ATOM 11176 O O . GLU E 5 393 ? 147.207 129.516 122.230 1.00 51.50 393 GLU D O 1
ATOM 11182 N N . GLU E 5 394 ? 148.440 131.331 122.738 1.00 48.91 394 GLU D N 1
ATOM 11183 C CA . GLU E 5 394 ? 147.402 132.005 123.514 1.00 48.91 394 GLU D CA 1
ATOM 11184 C C . GLU E 5 394 ? 146.049 132.033 122.805 1.00 48.91 394 GLU D C 1
ATOM 11185 O O . GLU E 5 394 ? 145.059 131.575 123.387 1.00 48.91 394 GLU D O 1
ATOM 11191 N N . PRO E 5 395 ? 145.938 132.544 121.572 1.00 43.72 395 PRO D N 1
ATOM 11192 C CA . PRO E 5 395 ? 144.618 132.587 120.925 1.00 43.72 395 PRO D CA 1
ATOM 11193 C C . PRO E 5 395 ? 144.008 131.220 120.661 1.00 43.72 395 PRO D C 1
ATOM 11194 O O . PRO E 5 395 ? 142.841 131.153 120.261 1.00 43.72 395 PRO D O 1
ATOM 11198 N N . LEU E 5 396 ? 144.748 130.133 120.869 1.00 44.99 396 LEU D N 1
ATOM 11199 C CA . LEU E 5 396 ? 144.184 128.792 120.868 1.00 44.99 396 LEU D CA 1
ATOM 11200 C C . LEU E 5 396 ? 143.856 128.304 122.269 1.00 44.99 396 LEU D C 1
ATOM 11201 O O . LEU E 5 396 ? 143.220 127.256 122.414 1.00 44.99 396 LEU D O 1
ATOM 11206 N N . ARG E 5 397 ? 144.278 129.037 123.295 1.00 48.69 397 ARG D N 1
ATOM 11207 C CA . ARG E 5 397 ? 144.005 128.692 124.679 1.00 48.69 397 ARG D CA 1
ATOM 11208 C C . ARG E 5 397 ? 142.782 129.402 125.239 1.00 48.69 397 ARG D C 1
ATOM 11209 O O . ARG E 5 397 ? 142.198 128.918 126.213 1.00 48.69 397 ARG D O 1
ATOM 11217 N N . VAL E 5 398 ? 142.385 130.530 124.652 1.00 44.69 398 VAL D N 1
ATOM 11218 C CA . VAL E 5 398 ? 141.157 131.202 125.059 1.00 44.69 398 VAL D CA 1
ATOM 11219 C C . VAL E 5 398 ? 139.957 130.644 124.305 1.00 44.69 398 VAL D C 1
ATOM 11220 O O . VAL E 5 398 ? 138.874 130.509 124.880 1.00 44.69 398 VAL D O 1
ATOM 11224 N N . HIS E 5 399 ? 140.126 130.322 123.030 1.00 45.84 399 HIS D N 1
ATOM 11225 C CA . HIS E 5 399 ? 139.275 129.376 122.335 1.00 45.84 399 HIS D CA 1
ATOM 11226 C C . HIS E 5 399 ? 139.756 127.978 122.691 1.00 45.84 399 HIS D C 1
ATOM 11227 O O . HIS E 5 399 ? 140.572 127.796 123.598 1.00 45.84 399 HIS D O 1
ATOM 11234 N N . HIS E 5 400 ? 139.262 126.978 121.980 1.00 51.48 400 HIS D N 1
ATOM 11235 C CA . HIS E 5 400 ? 139.639 125.621 122.336 1.00 51.48 400 HIS D CA 1
ATOM 11236 C C . HIS E 5 400 ? 139.978 124.794 121.104 1.00 51.48 400 HIS D C 1
ATOM 11237 O O . HIS E 5 400 ? 139.198 124.673 120.156 1.00 51.48 400 HIS D O 1
ATOM 11244 N N . VAL E 5 401 ? 141.182 124.224 121.146 1.00 57.61 401 VAL D N 1
ATOM 11245 C CA . VAL E 5 401 ? 141.714 123.327 120.126 1.00 57.61 401 VAL D CA 1
ATOM 11246 C C . VAL E 5 401 ? 142.463 122.231 120.877 1.00 57.61 401 VAL D C 1
ATOM 11247 O O . VAL E 5 401 ? 142.897 122.442 122.015 1.00 57.61 401 VAL D O 1
ATOM 11251 N N . GLY E 5 402 ? 142.613 121.058 120.263 1.00 65.77 402 GLY D N 1
ATOM 11252 C CA . GLY E 5 402 ? 143.271 119.939 120.913 1.00 65.77 402 GLY D CA 1
ATOM 11253 C C . GLY E 5 402 ? 144.684 120.232 121.380 1.00 65.77 402 GLY D C 1
ATOM 11254 O O . GLY E 5 402 ? 145.342 121.136 120.860 1.00 65.77 402 GLY D O 1
ATOM 11255 N N . ASP E 5 403 ? 145.160 119.466 122.360 1.00 66.10 403 ASP D N 1
ATOM 11256 C CA . ASP E 5 403 ? 146.453 119.703 122.992 1.00 66.10 403 ASP D CA 1
ATOM 11257 C C . ASP E 5 403 ? 147.588 119.125 122.161 1.00 66.10 403 ASP D C 1
ATOM 11258 O O . ASP E 5 403 ? 147.422 118.902 120.958 1.00 66.10 403 ASP D O 1
ATOM 11263 N N . ARG E 5 404 ? 148.730 118.864 122.808 1.00 71.48 404 ARG D N 1
ATOM 11264 C CA . ARG E 5 404 ? 150.057 118.725 122.209 1.00 71.48 404 ARG D CA 1
ATOM 11265 C C . ARG E 5 404 ? 150.062 118.193 120.783 1.00 71.48 404 ARG D C 1
ATOM 11266 O O . ARG E 5 404 ? 150.851 118.662 119.959 1.00 71.48 404 ARG D O 1
ATOM 11274 N N . ARG E 5 405 ? 149.237 117.194 120.481 1.00 71.45 405 ARG D N 1
ATOM 11275 C CA . ARG E 5 405 ? 149.115 116.770 119.092 1.00 71.45 405 ARG D CA 1
ATOM 11276 C C . ARG E 5 405 ? 148.753 117.960 118.212 1.00 71.45 405 ARG D C 1
ATOM 11277 O O . ARG E 5 405 ? 149.510 118.312 117.303 1.00 71.45 405 ARG D O 1
ATOM 11285 N N . GLN E 5 406 ? 147.608 118.593 118.469 1.00 66.40 406 GLN D N 1
ATOM 11286 C CA . GLN E 5 406 ? 147.225 119.754 117.671 1.00 66.40 406 GLN D CA 1
ATOM 11287 C C . GLN E 5 406 ? 147.986 121.005 118.095 1.00 66.40 406 GLN D C 1
ATOM 11288 O O . GLN E 5 406 ? 148.743 121.581 117.307 1.00 66.40 406 GLN D O 1
ATOM 11294 N N . ARG E 5 407 ? 147.806 121.433 119.349 1.00 59.56 407 ARG D N 1
ATOM 11295 C CA . ARG E 5 407 ? 148.226 122.773 119.755 1.00 59.56 407 ARG D CA 1
ATOM 11296 C C . ARG E 5 407 ? 149.727 122.989 119.614 1.00 59.56 407 ARG D C 1
ATOM 11297 O O . ARG E 5 407 ? 150.182 124.136 119.589 1.00 59.56 407 ARG D O 1
ATOM 11305 N N . GLN E 5 408 ? 150.513 121.916 119.527 1.00 61.82 408 GLN D N 1
ATOM 11306 C CA . GLN E 5 408 ? 151.944 122.083 119.292 1.00 61.82 408 GLN D CA 1
ATOM 11307 C C . GLN E 5 408 ? 152.264 122.028 117.805 1.00 61.82 408 GLN D C 1
ATOM 11308 O O . GLN E 5 408 ? 153.143 122.753 117.326 1.00 61.82 408 GLN D O 1
ATOM 11314 N N . ARG E 5 409 ? 151.561 121.175 117.059 1.00 61.73 409 ARG D N 1
ATOM 11315 C CA . ARG E 5 409 ? 151.822 121.058 115.628 1.00 61.73 409 ARG D CA 1
ATOM 11316 C C . ARG E 5 409 ? 151.432 122.330 114.891 1.00 61.73 409 ARG D C 1
ATOM 11317 O O . ARG E 5 409 ? 152.120 122.745 113.951 1.00 61.73 409 ARG D O 1
ATOM 11325 N N . ALA E 5 410 ? 150.333 122.963 115.299 1.00 57.05 410 ALA D N 1
ATOM 11326 C CA . ALA E 5 410 ? 149.898 124.186 114.638 1.00 57.05 410 ALA D CA 1
ATOM 11327 C C . ALA E 5 410 ? 150.913 125.304 114.828 1.00 57.05 410 ALA D C 1
ATOM 11328 O O . ALA E 5 410 ? 151.319 125.956 113.859 1.00 57.05 410 ALA D O 1
ATOM 11330 N N . VAL E 5 411 ? 151.340 125.537 116.072 1.00 54.98 411 VAL D N 1
ATOM 11331 C CA . VAL E 5 411 ? 152.204 126.678 116.358 1.00 54.98 411 VAL D CA 1
ATOM 11332 C C . VAL E 5 411 ? 153.507 126.597 115.576 1.00 54.98 411 VAL D C 1
ATOM 11333 O O . VAL E 5 411 ? 153.986 127.611 115.058 1.00 54.98 411 VAL D O 1
ATOM 11337 N N . ARG E 5 412 ? 154.094 125.410 115.452 1.00 56.98 412 ARG D N 1
ATOM 11338 C CA . ARG E 5 412 ? 155.319 125.252 114.682 1.00 56.98 412 ARG D CA 1
ATOM 11339 C C . ARG E 5 412 ? 155.055 125.097 113.191 1.00 56.98 412 ARG D C 1
ATOM 11340 O O . ARG E 5 412 ? 155.967 124.727 112.446 1.00 56.98 412 ARG D O 1
ATOM 11348 N N . GLU E 5 413 ? 153.830 125.366 112.747 1.00 55.38 413 GLU D N 1
ATOM 11349 C CA . GLU E 5 413 ? 153.522 125.511 111.331 1.00 55.38 413 GLU D CA 1
ATOM 11350 C C . GLU E 5 413 ? 153.233 126.952 110.944 1.00 55.38 413 GLU D C 1
ATOM 11351 O O . GLU E 5 413 ? 153.594 127.372 109.842 1.00 55.38 413 GLU D O 1
ATOM 11357 N N . LEU E 5 414 ? 152.593 127.713 111.831 1.00 50.74 414 LEU D N 1
ATOM 11358 C CA . LEU E 5 414 ? 152.413 129.145 111.642 1.00 50.74 414 LEU D CA 1
ATOM 11359 C C . LEU E 5 414 ? 153.768 129.830 111.541 1.00 50.74 414 LEU D C 1
ATOM 11360 O O . LEU E 5 414 ? 153.968 130.710 110.698 1.00 50.74 414 LEU D O 1
ATOM 11365 N N . VAL E 5 415 ? 154.696 129.432 112.409 1.00 51.98 415 VAL D N 1
ATOM 11366 C CA . VAL E 5 415 ? 156.056 129.957 112.435 1.00 51.98 415 VAL D CA 1
ATOM 11367 C C . VAL E 5 415 ? 156.695 129.825 111.059 1.00 51.98 415 VAL D C 1
ATOM 11368 O O . VAL E 5 415 ? 157.493 130.675 110.648 1.00 51.98 415 VAL D O 1
ATOM 11372 N N . ASP E 5 416 ? 156.331 128.778 110.323 1.00 55.82 416 ASP D N 1
ATOM 11373 C CA . ASP E 5 416 ? 156.891 128.565 108.997 1.00 55.82 416 ASP D CA 1
ATOM 11374 C C . ASP E 5 416 ? 156.201 129.388 107.919 1.00 55.82 416 ASP D C 1
ATOM 11375 O O . ASP E 5 416 ? 156.748 129.521 106.819 1.00 55.82 416 ASP D O 1
ATOM 11380 N N . GLN E 5 417 ? 155.022 129.941 108.203 1.00 51.77 417 GLN D N 1
ATOM 11381 C CA . GLN E 5 417 ? 154.361 130.807 107.235 1.00 51.77 417 GLN D CA 1
ATOM 11382 C C . GLN E 5 417 ? 154.908 132.225 107.272 1.00 51.77 417 GLN D C 1
ATOM 11383 O O . GLN E 5 417 ? 154.962 132.890 106.233 1.00 51.77 417 GLN D O 1
ATOM 11389 N N . VAL E 5 418 ? 155.318 132.704 108.445 1.00 48.10 418 VAL D N 1
ATOM 11390 C CA . VAL E 5 418 ? 155.862 134.049 108.578 1.00 48.10 418 VAL D CA 1
ATOM 11391 C C . VAL E 5 418 ? 157.379 133.997 108.473 1.00 48.10 418 VAL D C 1
ATOM 11392 O O . VAL E 5 418 ? 158.065 134.984 108.761 1.00 48.10 418 VAL D O 1
ATOM 11396 N N . ALA E 5 419 ? 157.907 132.843 1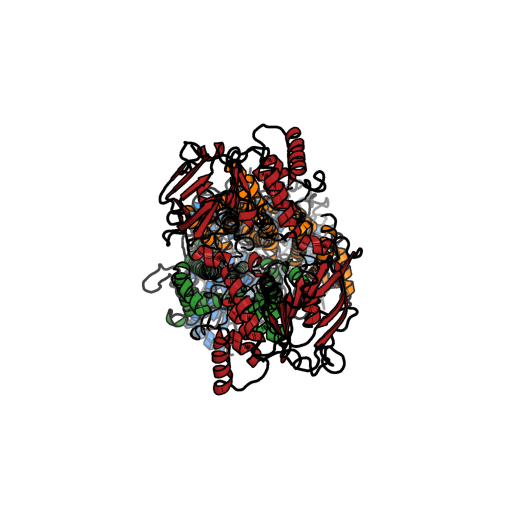08.065 1.00 49.87 419 ALA D N 1
ATOM 11397 C CA . ALA E 5 419 ? 159.329 132.669 107.770 1.00 49.87 419 ALA D CA 1
ATOM 11398 C C . ALA E 5 419 ? 160.203 132.995 108.983 1.00 49.87 419 ALA D C 1
ATOM 11399 O O . ALA E 5 419 ? 161.014 133.923 108.972 1.00 49.87 419 ALA D O 1
ATOM 11401 N N . LEU E 5 420 ? 160.025 132.211 110.034 1.00 52.77 420 LEU D N 1
ATOM 11402 C CA . LEU E 5 420 ? 160.862 132.283 111.220 1.00 52.77 420 LEU D CA 1
ATOM 11403 C C . LEU E 5 420 ? 161.661 130.991 111.377 1.00 52.77 420 LEU D C 1
ATOM 11404 O O . LEU E 5 420 ? 161.262 129.940 110.866 1.00 52.77 420 LEU D O 1
ATOM 11409 N N . PRO E 5 421 ? 162.800 131.029 112.078 1.00 55.76 421 PRO D N 1
ATOM 11410 C CA . PRO E 5 421 ? 163.710 129.870 112.050 1.00 55.76 421 PRO D CA 1
ATOM 11411 C C . PRO E 5 421 ? 163.159 128.615 112.705 1.00 55.76 421 PRO D C 1
ATOM 11412 O O . PRO E 5 421 ? 163.798 127.559 112.615 1.00 55.76 421 PRO D O 1
ATOM 11416 N N . SER E 5 422 ? 162.011 128.698 113.377 1.00 59.04 422 SER D N 1
ATOM 11417 C CA . SER E 5 422 ? 161.349 127.592 114.068 1.00 59.04 422 SER D CA 1
ATOM 11418 C C . SER E 5 422 ? 162.129 127.088 115.273 1.00 59.04 422 SER D C 1
ATOM 11419 O O . SER E 5 422 ? 161.658 126.182 115.969 1.00 59.04 422 SER D O 1
ATOM 11422 N N . SER E 5 423 ? 163.309 127.644 115.542 1.00 58.36 423 SER D N 1
ATOM 11423 C CA . SER E 5 423 ? 164.036 127.359 116.767 1.00 58.36 423 SER D CA 1
ATOM 11424 C C . SER E 5 423 ? 163.796 128.404 117.842 1.00 58.36 423 SER D C 1
ATOM 11425 O O . SER E 5 423 ? 164.202 128.194 118.990 1.00 58.36 423 SER D O 1
ATOM 11428 N N . ILE E 5 424 ? 163.159 129.519 117.499 1.00 59.94 424 ILE D N 1
ATOM 11429 C CA . ILE E 5 424 ? 162.828 130.557 118.486 1.00 59.94 424 ILE D CA 1
ATOM 11430 C C . ILE E 5 424 ? 161.451 130.196 119.031 1.00 59.94 424 ILE D C 1
ATOM 11431 O O . ILE E 5 424 ? 160.409 130.691 118.598 1.00 59.94 424 ILE D O 1
ATOM 11436 N N . LEU E 5 425 ? 161.448 129.292 120.006 1.00 57.95 425 LEU D N 1
ATOM 11437 C CA . LEU E 5 425 ? 160.236 128.942 120.723 1.00 57.95 425 LEU D CA 1
ATOM 11438 C C . LEU E 5 425 ? 160.420 129.010 122.229 1.00 57.95 425 LEU D C 1
ATOM 11439 O O . LEU E 5 425 ? 159.482 128.689 122.966 1.00 57.95 425 LEU D O 1
ATOM 11444 N N . GLY E 5 426 ? 161.592 129.412 122.703 1.00 62.42 426 GLY D N 1
ATOM 11445 C CA . GLY E 5 426 ? 161.822 129.595 124.118 1.00 62.42 426 GLY D CA 1
ATOM 11446 C C . GLY E 5 426 ? 162.332 130.991 124.394 1.00 62.42 426 GLY D C 1
ATOM 11447 O O . GLY E 5 426 ? 162.416 131.420 125.547 1.00 62.42 426 GLY D O 1
ATOM 11448 N N . ARG E 5 427 ? 162.676 131.707 123.328 1.00 65.58 427 ARG D N 1
ATOM 11449 C CA . ARG E 5 427 ? 163.170 133.070 123.459 1.00 65.58 427 ARG D CA 1
ATOM 11450 C C . ARG E 5 427 ? 162.073 133.967 124.009 1.00 65.58 427 ARG D C 1
ATOM 11451 O O . ARG E 5 427 ? 160.976 134.033 123.446 1.00 65.58 427 ARG D O 1
ATOM 11459 N N . ARG E 5 428 ? 162.358 134.649 125.111 1.00 66.78 428 ARG D N 1
ATOM 11460 C CA . ARG E 5 428 ? 161.475 135.703 125.561 1.00 66.78 428 ARG D CA 1
ATOM 11461 C C . ARG E 5 428 ? 161.511 136.847 124.551 1.00 66.78 428 ARG D C 1
ATOM 11462 O O . ARG E 5 428 ? 162.436 136.940 123.742 1.00 66.78 428 ARG D O 1
ATOM 11470 N N . PRO E 5 429 ? 160.512 137.730 124.567 1.00 61.98 429 PRO D N 1
ATOM 11471 C CA . PRO E 5 429 ? 160.507 138.841 123.605 1.00 61.98 429 PRO D CA 1
ATOM 11472 C C . PRO E 5 429 ? 161.645 139.831 123.807 1.00 61.98 429 PRO D C 1
ATOM 11473 O O . PRO E 5 429 ? 161.718 140.846 123.109 1.00 61.98 429 PRO D O 1
ATOM 11477 N N . ARG E 5 430 ? 162.538 139.553 124.757 1.00 67.43 430 ARG D N 1
ATOM 11478 C CA . ARG E 5 430 ? 163.662 140.449 124.999 1.00 67.43 430 ARG D CA 1
ATOM 11479 C C . ARG E 5 430 ? 164.718 140.319 123.909 1.00 67.43 430 ARG D C 1
ATOM 11480 O O . ARG E 5 430 ? 165.102 141.312 123.282 1.00 67.43 430 ARG D O 1
ATOM 11488 N N . GLU E 5 431 ? 165.197 139.103 123.667 1.00 66.67 431 GLU D N 1
ATOM 11489 C CA . GLU E 5 431 ? 166.267 138.872 122.697 1.00 66.67 431 GLU D CA 1
ATOM 11490 C C . GLU E 5 431 ? 165.718 138.607 121.297 1.00 66.67 431 GLU D C 1
ATOM 11491 O O . GLU E 5 431 ? 166.062 137.618 120.653 1.00 66.67 431 GLU D O 1
ATOM 11497 N N . LEU E 5 432 ? 164.872 139.505 120.795 1.00 61.65 432 LEU D N 1
ATOM 11498 C CA . LEU E 5 432 ? 164.210 139.268 119.524 1.00 61.65 432 LEU D CA 1
ATOM 11499 C C . LEU E 5 432 ? 164.503 140.303 118.448 1.00 61.65 432 LEU D C 1
ATOM 11500 O O . LEU E 5 432 ? 164.196 140.041 117.280 1.00 61.65 432 LEU D O 1
ATOM 11505 N N . SER E 5 433 ? 165.086 141.453 118.787 1.00 60.55 433 SER D N 1
ATOM 11506 C CA . SER E 5 433 ? 165.541 142.415 117.783 1.00 60.55 433 SER D CA 1
ATOM 11507 C C . SER E 5 433 ? 164.387 142.865 116.886 1.00 60.55 433 SER D C 1
ATOM 11508 O O . SER E 5 433 ? 164.309 142.510 115.710 1.00 60.55 433 SER D O 1
ATOM 11511 N N . GLY E 5 434 ? 163.475 143.633 117.483 1.00 57.96 434 GLY D N 1
ATOM 11512 C CA . GLY E 5 434 ? 162.236 144.055 116.851 1.00 57.96 434 GLY D CA 1
ATOM 11513 C C . GLY E 5 434 ? 162.319 144.365 115.371 1.00 57.96 434 GLY D C 1
ATOM 11514 O O . GLY E 5 434 ? 163.133 145.180 114.930 1.00 57.96 434 GLY D O 1
ATOM 11515 N N . GLY E 5 435 ? 161.460 143.709 114.601 1.00 54.02 435 GLY D N 1
ATOM 11516 C CA . GLY E 5 435 ? 161.543 143.680 113.157 1.00 54.02 435 GLY D CA 1
ATOM 11517 C C . GLY E 5 435 ? 161.286 142.259 112.713 1.00 54.02 435 GLY D C 1
ATOM 11518 O O . GLY E 5 435 ? 160.677 142.008 111.670 1.00 54.02 435 GLY D O 1
ATOM 11519 N N . GLN E 5 436 ? 161.759 141.317 113.525 1.00 54.16 436 GLN D N 1
ATOM 11520 C CA . GLN E 5 436 ? 161.237 139.963 113.545 1.00 54.16 436 GLN D CA 1
ATOM 11521 C C . GLN E 5 436 ? 160.381 139.715 114.772 1.00 54.16 436 GLN D C 1
ATOM 11522 O O . GLN E 5 436 ? 159.759 138.654 114.876 1.00 54.16 436 GLN D O 1
ATOM 11528 N N . ARG E 5 437 ? 160.341 140.671 115.701 1.00 54.17 437 ARG D N 1
ATOM 11529 C CA . ARG E 5 437 ? 159.358 140.663 116.771 1.00 54.17 437 ARG D CA 1
ATOM 11530 C C . ARG E 5 437 ? 157.970 141.004 116.255 1.00 54.17 437 ARG D C 1
ATOM 11531 O O . ARG E 5 437 ? 156.976 140.646 116.892 1.00 54.17 437 ARG D O 1
ATOM 11539 N N . GLN E 5 438 ? 157.884 141.690 115.116 1.00 49.63 438 GLN D N 1
ATOM 11540 C CA . GLN E 5 438 ? 156.602 141.961 114.482 1.00 49.63 438 GLN D CA 1
ATOM 11541 C C . GLN E 5 438 ? 156.090 140.769 113.690 1.00 49.63 438 GLN D C 1
ATOM 11542 O O . GLN E 5 438 ? 154.883 140.667 113.457 1.00 49.63 438 GLN D O 1
ATOM 11548 N N . ARG E 5 439 ? 156.975 139.860 113.281 1.00 44.83 439 ARG D N 1
ATOM 11549 C CA . ARG E 5 439 ? 156.524 138.627 112.652 1.00 44.83 439 ARG D CA 1
ATOM 11550 C C . ARG E 5 439 ? 155.833 137.705 113.644 1.00 44.83 439 ARG D C 1
ATOM 11551 O O . ARG E 5 439 ? 155.142 136.772 113.226 1.00 44.83 439 ARG D O 1
ATOM 11559 N N . VAL E 5 440 ? 156.010 137.941 114.944 1.00 44.33 440 VAL D N 1
ATOM 11560 C CA . VAL E 5 440 ? 155.292 137.159 115.941 1.00 44.33 440 VAL D CA 1
ATOM 11561 C C . VAL E 5 440 ? 153.904 137.736 116.178 1.00 44.33 440 VAL D C 1
ATOM 11562 O O . VAL E 5 440 ? 152.949 136.989 116.412 1.00 44.33 440 VAL D O 1
ATOM 11566 N N . ALA E 5 441 ? 153.760 139.062 116.118 1.00 41.19 441 ALA D N 1
ATOM 11567 C CA . ALA E 5 441 ? 152.438 139.661 116.244 1.00 41.19 441 ALA D CA 1
ATOM 11568 C C . ALA E 5 441 ? 151.586 139.389 115.014 1.00 41.19 441 ALA D C 1
ATOM 11569 O O . ALA E 5 441 ? 150.354 139.397 115.102 1.00 41.19 441 ALA D O 1
ATOM 11571 N N . ILE E 5 442 ? 152.216 139.152 113.863 1.00 40.62 442 ILE D N 1
ATOM 11572 C CA . ILE E 5 442 ? 151.466 138.767 112.674 1.00 40.62 442 ILE D CA 1
ATOM 11573 C C . ILE E 5 442 ? 151.032 137.312 112.769 1.00 40.62 442 ILE D C 1
ATOM 11574 O O . ILE E 5 442 ? 149.895 136.965 112.429 1.00 40.62 442 ILE D O 1
ATOM 11579 N N . ALA E 5 443 ? 151.928 136.437 113.232 1.00 39.68 443 ALA D N 1
ATOM 11580 C CA . ALA E 5 443 ? 151.586 135.026 113.363 1.00 39.68 443 ALA D CA 1
ATOM 11581 C C . ALA E 5 443 ? 150.522 134.801 114.426 1.00 39.68 443 ALA D C 1
ATOM 11582 O O . ALA E 5 443 ? 149.674 133.917 114.271 1.00 39.68 443 ALA D O 1
ATOM 11584 N N . ARG E 5 444 ? 150.549 135.581 115.506 1.00 39.23 444 ARG D N 1
ATOM 11585 C CA . ARG E 5 444 ? 149.511 135.455 116.520 1.00 39.23 444 ARG D CA 1
ATOM 11586 C C . ARG E 5 444 ? 148.160 135.915 115.994 1.00 39.23 444 ARG D C 1
ATOM 11587 O O . ARG E 5 444 ? 147.124 135.381 116.402 1.00 39.23 444 ARG D O 1
ATOM 11595 N N . ALA E 5 445 ? 148.150 136.894 115.089 1.00 39.43 445 ALA D N 1
ATOM 11596 C CA . ALA E 5 445 ? 146.888 137.396 114.559 1.00 39.43 445 ALA D CA 1
ATOM 11597 C C . ALA E 5 445 ? 146.179 136.331 113.735 1.00 39.43 445 ALA D C 1
ATOM 11598 O O . ALA E 5 445 ? 145.009 136.017 113.984 1.00 39.43 445 ALA D O 1
ATOM 11600 N N . LEU E 5 446 ? 146.870 135.756 112.758 1.00 40.15 446 LEU D N 1
ATOM 11601 C CA . LEU E 5 446 ? 146.272 134.740 111.893 1.00 40.15 446 LEU D CA 1
ATOM 11602 C C . LEU E 5 446 ? 146.483 133.331 112.436 1.00 40.15 446 LEU D C 1
ATOM 11603 O O . LEU E 5 446 ? 146.860 132.406 111.723 1.00 40.15 446 LEU D O 1
ATOM 11608 N N . ALA E 5 447 ? 146.177 133.152 113.719 1.00 41.89 447 ALA D N 1
ATOM 11609 C CA . ALA E 5 447 ? 146.220 131.833 114.331 1.00 41.89 447 ALA D CA 1
ATOM 11610 C C . ALA E 5 447 ? 144.884 131.115 114.246 1.00 41.89 447 ALA D C 1
ATOM 11611 O O . ALA E 5 447 ? 144.849 129.881 114.286 1.00 41.89 447 ALA D O 1
ATOM 11613 N N . LEU E 5 448 ? 143.787 131.863 114.134 1.00 42.80 448 LEU D N 1
ATOM 11614 C CA . LEU E 5 448 ? 142.453 131.300 113.980 1.00 42.80 448 LEU D CA 1
ATOM 11615 C C . LEU E 5 448 ? 141.925 131.465 112.563 1.00 42.80 448 LEU D C 1
ATOM 11616 O O . LEU E 5 448 ? 140.714 131.367 112.345 1.00 42.80 448 LEU D O 1
ATOM 11621 N N . ARG E 5 449 ? 142.817 131.722 111.601 1.00 48.30 449 ARG D N 1
ATOM 11622 C CA . ARG E 5 449 ? 142.550 132.055 110.203 1.00 48.30 449 ARG D CA 1
ATOM 11623 C C . ARG E 5 449 ? 141.378 133.023 110.088 1.00 48.30 449 ARG D C 1
ATOM 11624 O O . ARG E 5 449 ? 140.297 132.643 109.622 1.00 48.30 449 ARG D O 1
ATOM 11632 N N . PRO E 5 450 ? 141.550 134.276 110.502 1.00 43.84 450 PRO D N 1
ATOM 11633 C CA . PRO E 5 450 ? 140.478 135.260 110.327 1.00 43.84 450 PRO D CA 1
ATOM 11634 C C . PRO E 5 450 ? 140.354 135.698 108.880 1.00 43.84 450 PRO D C 1
ATOM 11635 O O . PRO E 5 450 ? 141.035 135.158 108.003 1.00 43.84 450 PRO D O 1
ATOM 11639 N N . GLU E 5 451 ? 139.487 136.673 108.612 1.00 43.61 451 GLU D N 1
ATOM 11640 C CA . GLU E 5 451 ? 139.324 137.189 107.261 1.00 43.61 451 GLU D CA 1
ATOM 11641 C C . GLU E 5 451 ? 139.420 138.706 107.202 1.00 43.61 451 GLU D C 1
ATOM 11642 O O . GLU E 5 451 ? 139.162 139.287 106.144 1.00 43.61 451 GLU D O 1
ATOM 11648 N N . VAL E 5 452 ? 139.794 139.357 108.299 1.00 40.51 452 VAL D N 1
ATOM 11649 C CA . VAL E 5 452 ? 140.005 140.800 108.335 1.00 40.51 452 VAL D CA 1
ATOM 11650 C C . VAL E 5 452 ? 141.136 141.086 109.306 1.00 40.51 452 VAL D C 1
ATOM 11651 O O . VAL E 5 452 ? 141.099 140.642 110.457 1.00 40.51 452 VAL D O 1
ATOM 11655 N N . LEU E 5 453 ? 142.141 141.826 108.853 1.00 41.11 453 LEU D N 1
ATOM 11656 C CA . LEU E 5 453 ? 143.192 142.331 109.724 1.00 41.11 453 LEU D CA 1
ATOM 11657 C C . LEU E 5 453 ? 143.129 143.849 109.739 1.00 41.11 453 LEU D C 1
ATOM 11658 O O . LEU E 5 453 ? 142.865 144.473 108.708 1.00 41.11 453 LEU D O 1
ATOM 11663 N N . VAL E 5 454 ? 143.360 144.437 110.908 1.00 42.84 454 VAL D N 1
ATOM 11664 C CA . VAL E 5 454 ? 143.365 145.887 111.041 1.00 42.84 454 VAL D CA 1
ATOM 11665 C C . VAL E 5 454 ? 144.759 146.323 111.464 1.00 42.84 454 VAL D C 1
ATOM 11666 O O . VAL E 5 454 ? 145.080 146.339 112.657 1.00 42.84 454 VAL D O 1
ATOM 11670 N N . CYS E 5 455 ? 145.596 146.672 110.492 1.00 47.41 455 CYS D N 1
ATOM 11671 C CA . CYS E 5 455 ? 146.985 147.038 110.757 1.00 47.41 455 CYS D CA 1
ATOM 11672 C C . CYS E 5 455 ? 147.032 148.497 111.186 1.00 47.41 455 CYS D C 1
ATOM 11673 O O . CYS E 5 455 ? 146.989 149.405 110.355 1.00 47.41 455 CYS D O 1
ATOM 11676 N N . ASP E 5 456 ? 147.130 148.727 112.495 1.00 55.65 456 ASP D N 1
ATOM 11677 C CA . ASP E 5 456 ? 147.144 150.080 113.048 1.00 55.65 456 ASP D CA 1
ATOM 11678 C C . ASP E 5 456 ? 148.592 150.561 113.058 1.00 55.65 456 ASP D C 1
ATOM 11679 O O . ASP E 5 456 ? 149.274 150.570 114.084 1.00 55.65 456 ASP D O 1
ATOM 11684 N N . GLU E 5 457 ? 149.062 150.969 111.878 1.00 55.22 457 GLU D N 1
ATOM 11685 C CA . GLU E 5 457 ? 150.439 151.426 111.685 1.00 55.22 457 GLU D CA 1
ATOM 11686 C C . GLU E 5 457 ? 151.431 150.361 112.141 1.00 55.22 457 GLU D C 1
ATOM 11687 O O . GLU E 5 457 ? 152.372 150.628 112.890 1.00 55.22 457 GLU D O 1
ATOM 11693 N N . ALA E 5 458 ? 151.206 149.131 111.678 1.00 55.08 458 ALA D N 1
ATOM 11694 C CA . ALA E 5 458 ? 152.017 148.006 112.122 1.00 55.08 458 ALA D CA 1
ATOM 11695 C C . ALA E 5 458 ? 153.473 148.128 111.700 1.00 55.08 458 ALA D C 1
ATOM 11696 O O . ALA E 5 458 ? 154.342 147.533 112.344 1.00 55.08 458 ALA D O 1
ATOM 11698 N N . VAL E 5 459 ? 153.762 148.886 110.645 1.00 57.04 459 VAL D N 1
ATOM 11699 C CA . VAL E 5 459 ? 155.089 148.918 110.051 1.00 57.04 459 VAL D CA 1
ATOM 11700 C C . VAL E 5 459 ? 155.706 150.311 110.108 1.00 57.04 459 VAL D C 1
ATOM 11701 O O . VAL E 5 459 ? 156.767 150.543 109.528 1.00 57.04 459 VAL D O 1
ATOM 11705 N N . SER E 5 460 ? 155.072 151.244 110.819 1.00 57.34 460 SER D N 1
ATOM 11706 C CA . SER E 5 460 ? 155.575 152.612 110.849 1.00 57.34 460 SER D CA 1
ATOM 11707 C C . SER E 5 460 ? 156.863 152.734 111.651 1.00 57.34 460 SER D C 1
ATOM 11708 O O . SER E 5 460 ? 157.715 153.567 111.322 1.00 57.34 460 SER D O 1
ATOM 11711 N N . ALA E 5 461 ? 157.028 151.926 112.696 1.00 58.42 461 ALA D N 1
ATOM 11712 C CA . ALA E 5 461 ? 158.144 152.062 113.631 1.00 58.42 461 ALA D CA 1
ATOM 11713 C C . ALA E 5 461 ? 159.266 151.073 113.352 1.00 58.42 461 ALA D C 1
ATOM 11714 O O . ALA E 5 461 ? 159.896 150.567 114.283 1.00 58.42 461 ALA D O 1
ATOM 11716 N N . LEU E 5 462 ? 159.543 150.777 112.087 1.00 57.57 462 LEU D N 1
ATOM 11717 C CA . LEU E 5 462 ? 160.589 149.835 111.716 1.00 57.57 462 LEU D CA 1
ATOM 11718 C C . LEU E 5 462 ? 161.654 150.537 110.882 1.00 57.57 462 LEU D C 1
ATOM 11719 O O . LEU E 5 462 ? 161.510 151.697 110.492 1.00 57.57 462 LEU D O 1
ATOM 11724 N N . ASP E 5 463 ? 162.738 149.812 110.611 1.00 56.90 463 ASP D N 1
ATOM 11725 C CA . ASP E 5 463 ? 163.828 150.344 109.807 1.00 56.90 463 ASP D CA 1
ATOM 11726 C C . ASP E 5 463 ? 163.393 150.480 108.350 1.00 56.90 463 ASP D C 1
ATOM 11727 O O . ASP E 5 463 ? 162.254 150.193 107.981 1.00 56.90 463 ASP D O 1
ATOM 11732 N N . VAL E 5 464 ? 164.320 150.929 107.506 1.00 52.82 464 VAL D N 1
ATOM 11733 C CA . VAL E 5 464 ? 163.984 151.163 106.107 1.00 52.82 464 VAL D CA 1
ATOM 11734 C C . VAL E 5 464 ? 163.993 149.859 105.323 1.00 52.82 464 VAL D C 1
ATOM 11735 O O . VAL E 5 464 ? 163.168 149.657 104.426 1.00 52.82 464 VAL D O 1
ATOM 11739 N N . LEU E 5 465 ? 164.912 148.951 105.648 1.00 52.75 465 LEU D N 1
ATOM 11740 C CA . LEU E 5 465 ? 164.990 147.669 104.960 1.00 52.75 465 LEU D CA 1
ATOM 11741 C C . LEU E 5 465 ? 164.093 146.613 105.583 1.00 52.75 465 LEU D C 1
ATOM 11742 O O . LEU E 5 465 ? 163.586 145.743 104.867 1.00 52.75 465 LEU D O 1
ATOM 11747 N N . VAL E 5 466 ? 163.887 146.665 106.899 1.00 51.04 466 VAL D N 1
ATOM 11748 C CA . VAL E 5 466 ? 162.968 145.729 107.537 1.00 51.04 466 VAL D CA 1
ATOM 11749 C C . VAL E 5 466 ? 161.536 146.024 107.115 1.00 51.04 466 VAL D C 1
ATOM 11750 O O . VAL E 5 466 ? 160.739 145.106 106.890 1.00 51.04 466 VAL D O 1
ATOM 11754 N N . GLN E 5 467 ? 161.188 147.306 106.994 1.00 51.80 467 GLN D N 1
ATOM 11755 C CA . GLN E 5 467 ? 159.840 147.681 106.583 1.00 51.80 467 GLN D CA 1
ATOM 11756 C C . GLN E 5 467 ? 159.515 147.184 105.182 1.00 51.80 467 GLN D C 1
ATOM 11757 O O . GLN E 5 467 ? 158.378 146.781 104.920 1.00 51.80 467 GLN D O 1
ATOM 11763 N N . ALA E 5 468 ? 160.495 147.179 104.279 1.00 49.45 468 ALA D N 1
ATOM 11764 C CA . ALA E 5 468 ? 160.237 146.735 102.915 1.00 49.45 468 ALA D CA 1
ATOM 11765 C C . ALA E 5 468 ? 159.903 145.254 102.840 1.00 49.45 468 ALA D C 1
ATOM 11766 O O . ALA E 5 468 ? 159.297 144.820 101.856 1.00 49.45 468 ALA D O 1
ATOM 11768 N N . GLN E 5 469 ? 160.279 144.471 103.848 1.00 48.62 469 GLN D N 1
ATOM 11769 C CA . GLN E 5 469 ? 160.005 143.042 103.836 1.00 48.62 469 GLN D CA 1
ATOM 11770 C C . GLN E 5 469 ? 158.649 142.697 104.427 1.00 48.62 469 GLN D C 1
ATOM 11771 O O . GLN E 5 469 ? 158.016 141.734 103.981 1.00 48.62 469 GLN D O 1
ATOM 11777 N N . ILE E 5 470 ? 158.188 143.454 105.422 1.00 46.57 470 ILE D N 1
ATOM 11778 C CA . ILE E 5 470 ? 156.890 143.166 106.021 1.00 46.57 470 ILE D CA 1
ATOM 11779 C C . ILE E 5 470 ? 155.765 143.496 105.048 1.00 46.57 470 ILE D C 1
ATOM 11780 O O . ILE E 5 470 ? 154.782 142.756 104.948 1.00 46.57 470 ILE D O 1
ATOM 11785 N N . LEU E 5 471 ? 155.887 144.606 104.316 1.00 48.38 471 LEU D N 1
ATOM 11786 C CA . LEU E 5 471 ? 154.906 144.900 103.275 1.00 48.38 471 LEU D CA 1
ATOM 11787 C C . LEU E 5 471 ? 154.922 143.833 102.192 1.00 48.38 471 LEU D C 1
ATOM 11788 O O . LEU E 5 471 ? 153.869 143.453 101.669 1.00 48.38 471 LEU D O 1
ATOM 11793 N N . ASP E 5 472 ? 156.106 143.342 101.837 1.00 48.92 472 ASP D N 1
ATOM 11794 C CA . ASP E 5 472 ? 156.202 142.273 100.856 1.00 48.92 472 ASP D CA 1
ATOM 11795 C C . ASP E 5 472 ? 155.826 140.917 101.431 1.00 48.92 472 ASP D C 1
ATOM 11796 O O . ASP E 5 472 ? 155.716 139.953 100.669 1.00 48.92 472 ASP D O 1
ATOM 11801 N N . LEU E 5 473 ? 155.643 140.819 102.747 1.00 45.43 473 LEU D N 1
ATOM 11802 C CA . LEU E 5 473 ? 155.154 139.597 103.372 1.00 45.43 473 LEU D CA 1
ATOM 11803 C C . LEU E 5 473 ? 153.638 139.598 103.509 1.00 45.43 473 LEU D C 1
ATOM 11804 O O . LEU E 5 473 ? 152.997 138.563 103.308 1.00 45.43 473 LEU D O 1
ATOM 11809 N N . LEU E 5 474 ? 153.050 140.742 103.860 1.00 44.82 474 LEU D N 1
ATOM 11810 C CA . LEU E 5 474 ? 151.596 140.831 103.922 1.00 44.82 474 LEU D CA 1
ATOM 11811 C C . LEU E 5 474 ? 150.963 140.690 102.546 1.00 44.82 474 LEU D C 1
ATOM 11812 O O . LEU E 5 474 ? 149.825 140.223 102.436 1.00 44.82 474 LEU D O 1
ATOM 11817 N N . ALA E 5 475 ? 151.678 141.082 101.490 1.00 46.05 475 ALA D N 1
ATOM 11818 C CA . ALA E 5 475 ? 151.088 141.101 100.159 1.00 46.05 475 ALA D CA 1
ATOM 11819 C C . ALA E 5 475 ? 150.935 139.709 99.564 1.00 46.05 475 ALA D C 1
ATOM 11820 O O . ALA E 5 475 ? 150.078 139.516 98.695 1.00 46.05 475 ALA D O 1
ATOM 11822 N N . ASP E 5 476 ? 151.738 138.737 100.000 1.00 47.69 476 ASP D N 1
ATOM 11823 C CA . ASP E 5 476 ? 151.559 137.355 99.583 1.00 47.69 476 ASP D CA 1
ATOM 11824 C C . ASP E 5 476 ? 150.956 136.479 100.670 1.00 47.69 476 ASP D C 1
ATOM 11825 O O . ASP E 5 476 ? 150.574 135.340 100.383 1.00 47.69 476 ASP D O 1
ATOM 11830 N N . LEU E 5 477 ? 150.860 136.973 101.904 1.00 46.15 477 LEU D N 1
ATOM 11831 C CA . LEU E 5 477 ? 150.012 136.334 102.899 1.00 46.15 477 LEU D CA 1
ATOM 11832 C C . LEU E 5 477 ? 148.538 136.589 102.641 1.00 46.15 477 LEU D C 1
ATOM 11833 O O . LEU E 5 477 ? 147.698 136.127 103.419 1.00 46.15 477 LEU D O 1
ATOM 11838 N N . GLN E 5 478 ? 148.213 137.317 101.579 1.00 46.99 478 GLN D N 1
ATOM 11839 C CA . GLN E 5 478 ? 146.841 137.563 101.163 1.00 46.99 478 GLN D CA 1
ATOM 11840 C C . GLN E 5 478 ? 146.455 136.805 99.906 1.00 46.99 478 GLN D C 1
ATOM 11841 O O . GLN E 5 478 ? 145.366 136.234 99.849 1.00 46.99 478 GLN D O 1
ATOM 11847 N N . ALA E 5 479 ? 147.326 136.783 98.896 1.00 48.36 479 ALA D N 1
ATOM 11848 C CA . ALA E 5 479 ? 147.001 136.115 97.642 1.00 48.36 479 ALA D CA 1
ATOM 11849 C C . ALA E 5 479 ? 146.697 134.635 97.827 1.00 48.36 479 ALA D C 1
ATOM 11850 O O . ALA E 5 479 ? 146.017 134.046 96.981 1.00 48.36 479 ALA D O 1
ATOM 11852 N N . ASP E 5 480 ? 147.179 134.021 98.907 1.00 50.53 480 ASP D N 1
ATOM 11853 C CA . ASP E 5 480 ? 146.863 132.622 99.178 1.00 50.53 480 ASP D CA 1
ATOM 11854 C C . ASP E 5 480 ? 145.650 132.490 100.094 1.00 50.53 480 ASP D C 1
ATOM 11855 O O . ASP E 5 480 ? 144.640 131.886 99.717 1.00 50.53 480 ASP D O 1
ATOM 11860 N N . LEU E 5 481 ? 145.734 133.062 101.295 1.00 44.23 481 LEU D N 1
ATOM 11861 C CA . LEU E 5 481 ? 144.663 132.907 102.270 1.00 44.23 481 LEU D CA 1
ATOM 11862 C C . LEU E 5 481 ? 143.375 133.584 101.831 1.00 44.23 481 LEU D C 1
ATOM 11863 O O . LEU E 5 481 ? 142.298 133.190 102.287 1.00 44.23 481 LEU D O 1
ATOM 11868 N N . GLY E 5 482 ? 143.457 134.581 100.956 1.00 42.54 482 GLY D N 1
ATOM 11869 C CA . GLY E 5 482 ? 142.290 135.360 100.599 1.00 42.54 482 GLY D CA 1
ATOM 11870 C C . GLY E 5 482 ? 141.881 136.277 101.730 1.00 42.54 482 GLY D C 1
ATOM 11871 O O . GLY E 5 482 ? 140.703 136.353 102.088 1.00 42.54 482 GLY D O 1
ATOM 11872 N N . LEU E 5 483 ? 142.854 136.978 102.304 1.00 43.45 483 LEU D N 1
ATOM 11873 C CA . LEU E 5 483 ? 142.596 137.875 103.415 1.00 43.45 483 LEU D CA 1
ATOM 11874 C C . LEU E 5 483 ? 141.930 139.154 102.922 1.00 43.45 483 LEU D C 1
ATOM 11875 O O . LEU E 5 483 ? 141.611 139.313 101.741 1.00 43.45 483 LEU D O 1
ATOM 11880 N N . THR E 5 484 ? 141.728 140.085 103.847 1.00 43.23 484 THR D N 1
ATOM 11881 C CA . THR E 5 484 ? 141.081 141.352 103.539 1.00 43.23 484 THR D CA 1
ATOM 11882 C C . THR E 5 484 ? 141.564 142.376 104.552 1.00 43.23 484 THR D C 1
ATOM 11883 O O . THR E 5 484 ? 141.141 142.345 105.710 1.00 43.23 484 THR D O 1
ATOM 11887 N N . TYR E 5 485 ? 142.449 143.266 104.122 1.00 43.57 485 TYR D N 1
ATOM 11888 C CA . TYR E 5 485 ? 143.128 144.191 105.016 1.00 43.57 485 TYR D CA 1
ATOM 11889 C C . TYR E 5 485 ? 142.363 145.501 105.149 1.00 43.57 485 TYR D C 1
ATOM 11890 O O . TYR E 5 485 ? 141.615 145.903 104.256 1.00 43.57 485 TYR D O 1
ATOM 11899 N N . LEU E 5 486 ? 142.564 146.166 106.285 1.00 43.16 486 LEU D N 1
ATOM 11900 C CA . LEU E 5 486 ? 142.173 147.559 106.481 1.00 43.16 486 LEU D CA 1
ATOM 11901 C C . LEU E 5 486 ? 143.423 148.246 107.016 1.00 43.16 486 LEU D C 1
ATOM 11902 O O . LEU E 5 486 ? 143.609 148.372 108.228 1.00 43.16 486 LEU D O 1
ATOM 11907 N N . PHE E 5 487 ? 144.286 148.678 106.104 1.00 45.32 487 PHE D N 1
ATOM 11908 C CA . PHE E 5 487 ? 145.562 149.266 106.476 1.00 45.32 487 PHE D CA 1
ATOM 11909 C C . PHE E 5 487 ? 145.357 150.694 106.958 1.00 45.32 487 PHE D C 1
ATOM 11910 O O . PHE E 5 487 ? 144.530 151.431 106.418 1.00 45.32 487 PHE D O 1
ATOM 11918 N N . ILE E 5 488 ? 146.104 151.080 107.987 1.00 45.89 488 ILE D N 1
ATOM 11919 C CA . ILE E 5 488 ? 146.035 152.426 108.544 1.00 45.89 488 ILE D CA 1
ATOM 11920 C C . ILE E 5 488 ? 147.446 152.985 108.603 1.00 45.89 488 ILE D C 1
ATOM 11921 O O . ILE E 5 488 ? 148.293 152.463 109.337 1.00 45.89 488 ILE D O 1
ATOM 11926 N N . SER E 5 489 ? 147.701 154.033 107.832 1.00 46.47 489 SER D N 1
ATOM 11927 C CA . SER E 5 489 ? 149.015 154.648 107.742 1.00 46.47 489 SER D CA 1
ATOM 11928 C C . SER E 5 489 ? 148.912 156.130 108.082 1.00 46.47 489 SER D C 1
ATOM 11929 O O . SER E 5 489 ? 147.846 156.639 108.427 1.00 46.47 489 SER D O 1
ATOM 11932 N N . HIS E 5 490 ? 150.043 156.827 107.978 1.00 50.43 490 HIS D N 1
ATOM 11933 C CA . HIS E 5 490 ? 150.087 158.260 108.235 1.00 50.43 490 HIS D CA 1
ATOM 11934 C C . HIS E 5 490 ? 150.773 159.028 107.113 1.00 50.43 490 HIS D C 1
ATOM 11935 O O . HIS E 5 490 ? 151.088 160.209 107.291 1.00 50.43 490 HIS D O 1
ATOM 11942 N N . ASP E 5 491 ? 151.006 158.394 105.968 1.00 53.03 491 ASP D N 1
ATOM 11943 C CA . ASP E 5 491 ? 151.610 159.063 104.827 1.00 53.03 491 ASP D CA 1
ATOM 11944 C C . ASP E 5 491 ? 151.297 158.271 103.568 1.00 53.03 491 ASP D C 1
ATOM 11945 O O . ASP E 5 491 ? 151.164 157.046 103.604 1.00 53.03 491 ASP D O 1
ATOM 11950 N N . LEU E 5 492 ? 151.163 158.990 102.457 1.00 53.57 492 LEU D N 1
ATOM 11951 C CA . LEU E 5 492 ? 150.885 158.361 101.174 1.00 53.57 492 LEU D CA 1
ATOM 11952 C C . LEU E 5 492 ? 152.088 157.630 100.599 1.00 53.57 492 LEU D C 1
ATOM 11953 O O . LEU E 5 492 ? 152.004 157.143 99.469 1.00 53.57 492 LEU D O 1
ATOM 11958 N N . ALA E 5 493 ? 153.196 157.536 101.334 1.00 57.21 493 ALA D N 1
ATOM 11959 C CA . ALA E 5 493 ? 154.414 156.975 100.762 1.00 57.21 493 ALA D CA 1
ATOM 11960 C C . ALA E 5 493 ? 154.253 155.488 100.475 1.00 57.21 493 ALA D C 1
ATOM 11961 O O . ALA E 5 493 ? 154.280 155.063 99.315 1.00 57.21 493 ALA D O 1
ATOM 11963 N N . VAL E 5 494 ? 154.076 154.679 101.518 1.00 57.71 494 VAL D N 1
ATOM 11964 C CA . VAL E 5 494 ? 153.893 153.245 101.327 1.00 57.71 494 VAL D CA 1
ATOM 11965 C C . VAL E 5 494 ? 152.411 152.919 101.192 1.00 57.71 494 VAL D C 1
ATOM 11966 O O . VAL E 5 494 ? 151.777 152.414 102.125 1.00 57.71 494 VAL D O 1
ATOM 11970 N N . ILE E 5 495 ? 151.851 153.189 100.018 1.00 59.97 495 ILE D N 1
ATOM 11971 C CA . ILE E 5 495 ? 150.489 152.782 99.700 1.00 59.97 495 ILE D CA 1
ATOM 11972 C C . ILE E 5 495 ? 150.467 152.116 98.333 1.00 59.97 495 ILE D C 1
ATOM 11973 O O . ILE E 5 495 ? 149.954 151.003 98.181 1.00 59.97 495 ILE D O 1
ATOM 11978 N N . ARG E 5 496 ? 151.028 152.803 97.335 1.00 71.02 496 ARG D N 1
ATOM 11979 C CA . ARG E 5 496 ? 150.973 152.401 95.933 1.00 71.02 496 ARG D CA 1
ATOM 11980 C C . ARG E 5 496 ? 151.299 150.928 95.733 1.00 71.02 496 ARG D C 1
ATOM 11981 O O . ARG E 5 496 ? 150.803 150.299 94.795 1.00 71.02 496 ARG D O 1
ATOM 11989 N N . GLN E 5 497 ? 152.135 150.371 96.607 1.00 65.82 497 GLN D N 1
ATOM 11990 C CA . GLN E 5 497 ? 152.487 148.962 96.495 1.00 65.82 497 GLN D CA 1
ATOM 11991 C C . GLN E 5 497 ? 151.280 148.069 96.760 1.00 65.82 497 GLN D C 1
ATOM 11992 O O . GLN E 5 497 ? 150.977 147.169 95.968 1.00 65.82 497 GLN D O 1
ATOM 11998 N N . ILE E 5 498 ? 150.573 148.305 97.863 1.00 59.59 498 ILE D N 1
ATOM 11999 C CA . ILE E 5 498 ? 149.562 147.377 98.368 1.00 59.59 498 ILE D CA 1
ATOM 12000 C C . ILE E 5 498 ? 148.142 147.886 98.120 1.00 59.59 498 ILE D C 1
ATOM 12001 O O . ILE E 5 498 ? 147.350 147.228 97.447 1.00 59.59 498 ILE D O 1
ATOM 12006 N N . ALA E 5 499 ? 147.805 149.056 98.660 1.00 55.09 499 ALA D N 1
ATOM 12007 C CA . ALA E 5 499 ? 146.412 149.480 98.745 1.00 55.09 499 ALA D CA 1
ATOM 12008 C C . ALA E 5 499 ? 145.766 149.587 97.369 1.00 55.09 499 ALA D C 1
ATOM 12009 O O . ALA E 5 499 ? 146.410 149.931 96.376 1.00 55.09 499 ALA D O 1
ATOM 12011 N N . ASP E 5 500 ? 144.469 149.280 97.324 1.00 55.22 500 ASP D N 1
ATOM 12012 C CA . ASP E 5 500 ? 143.661 149.396 96.119 1.00 55.22 500 ASP D CA 1
ATOM 12013 C C . ASP E 5 500 ? 142.562 150.440 96.248 1.00 55.22 500 ASP D C 1
ATOM 12014 O O . ASP E 5 500 ? 141.757 150.591 95.325 1.00 55.22 500 ASP D O 1
ATOM 12019 N N . ASP E 5 501 ? 142.511 151.161 97.365 1.00 50.30 501 ASP D N 1
ATOM 12020 C CA . ASP E 5 501 ? 141.483 152.152 97.648 1.00 50.30 501 ASP D CA 1
ATOM 12021 C C . ASP E 5 501 ? 141.954 152.972 98.838 1.00 50.30 501 ASP D C 1
ATOM 12022 O O . ASP E 5 501 ? 142.461 152.412 99.809 1.00 50.30 501 ASP D O 1
ATOM 12027 N N . VAL E 5 502 ? 141.795 154.290 98.758 1.00 47.04 502 VAL D N 1
ATOM 12028 C CA . VAL E 5 502 ? 142.370 155.199 99.741 1.00 47.04 502 VAL D CA 1
ATOM 12029 C C . VAL E 5 502 ? 141.276 156.072 100.335 1.00 47.04 502 VAL D C 1
ATOM 12030 O O . VAL E 5 502 ? 140.409 156.576 99.615 1.00 47.04 502 VAL D O 1
ATOM 12034 N N . LEU E 5 503 ? 141.324 156.251 101.653 1.00 44.97 503 LEU D N 1
ATOM 12035 C CA . LEU E 5 503 ? 140.459 157.173 102.373 1.00 44.97 503 LEU D CA 1
ATOM 12036 C C . LEU E 5 503 ? 141.332 158.152 103.141 1.00 44.97 503 LEU D C 1
ATOM 12037 O O . LEU E 5 503 ? 142.216 157.736 103.896 1.00 44.97 503 LEU D O 1
ATOM 12042 N N . VAL E 5 504 ? 141.089 159.445 102.952 1.00 45.08 504 VAL D N 1
ATOM 12043 C CA . VAL E 5 504 ? 141.869 160.498 103.591 1.00 45.08 504 VAL D CA 1
ATOM 12044 C C . VAL E 5 504 ? 141.012 161.161 104.658 1.00 45.08 504 VAL D C 1
ATOM 12045 O O . VAL E 5 504 ? 139.811 161.373 104.460 1.00 45.08 504 VAL D O 1
ATOM 12049 N N . MET E 5 505 ? 141.630 161.489 105.789 1.00 48.93 505 MET D N 1
ATOM 12050 C CA . MET E 5 505 ? 140.930 162.087 106.915 1.00 48.93 505 MET D CA 1
ATOM 12051 C C . MET E 5 505 ? 141.668 163.329 107.390 1.00 48.93 505 MET D C 1
ATOM 12052 O O . MET E 5 505 ? 142.901 163.352 107.432 1.00 48.93 505 MET D O 1
ATOM 12057 N N . ARG E 5 506 ? 140.907 164.360 107.745 1.00 51.57 506 ARG D N 1
ATOM 12058 C CA . ARG E 5 506 ? 141.462 165.559 108.356 1.00 51.57 506 ARG D CA 1
ATOM 12059 C C . ARG E 5 506 ? 140.525 166.020 109.460 1.00 51.57 506 ARG D C 1
ATOM 12060 O O . ARG E 5 506 ? 139.325 166.182 109.224 1.00 51.57 506 ARG D O 1
ATOM 12068 N N . ALA E 5 507 ? 141.073 166.215 110.657 1.00 51.53 507 ALA D N 1
ATOM 12069 C CA . ALA E 5 507 ? 140.325 166.722 111.807 1.00 51.53 507 ALA D CA 1
ATOM 12070 C C . ALA E 5 507 ? 139.135 165.827 112.143 1.00 51.53 507 ALA D C 1
ATOM 12071 O O . ALA E 5 507 ? 138.173 166.238 112.794 1.00 51.53 507 ALA D O 1
ATOM 12073 N N . GLY E 5 508 ? 139.210 164.580 111.696 1.00 49.80 508 GLY D N 1
ATOM 12074 C CA . GLY E 5 508 ? 138.157 163.622 111.978 1.00 49.80 508 GLY D CA 1
ATOM 12075 C C . GLY E 5 508 ? 136.965 163.703 111.052 1.00 49.80 508 GLY D C 1
ATOM 12076 O O . GLY E 5 508 ? 135.830 163.485 111.493 1.00 49.80 508 GLY D O 1
ATOM 12077 N N . ARG E 5 509 ? 137.193 164.000 109.775 1.00 49.26 509 ARG D N 1
ATOM 12078 C CA . ARG E 5 509 ? 136.127 164.030 108.781 1.00 49.26 509 ARG D CA 1
ATOM 12079 C C . ARG E 5 509 ? 136.723 163.642 107.440 1.00 49.26 509 ARG D C 1
ATOM 12080 O O . ARG E 5 509 ? 137.762 164.181 107.050 1.00 49.26 509 ARG D O 1
ATOM 12088 N N . VAL E 5 510 ? 136.071 162.707 106.745 1.00 47.08 510 VAL D N 1
ATOM 12089 C CA . VAL E 5 510 ? 136.575 162.247 105.458 1.00 47.08 510 VAL D CA 1
ATOM 12090 C C . VAL E 5 510 ? 136.687 163.419 104.492 1.00 47.08 510 VAL D C 1
ATOM 12091 O O . VAL E 5 510 ? 135.832 164.314 104.461 1.00 47.08 510 VAL D O 1
ATOM 12095 N N . VAL E 5 511 ? 137.760 163.426 103.705 1.00 48.16 511 VAL D N 1
ATOM 12096 C CA . VAL E 5 511 ? 138.034 164.487 102.742 1.00 48.16 511 VAL D CA 1
ATOM 12097 C C . VAL E 5 511 ? 137.831 163.996 101.311 1.00 48.16 511 VAL D C 1
ATOM 12098 O O . VAL E 5 511 ? 136.984 164.515 100.583 1.00 48.16 511 VAL D O 1
ATOM 12102 N N . GLU E 5 512 ? 138.599 162.992 100.892 1.00 53.43 512 GLU D N 1
ATOM 12103 C CA . GLU E 5 512 ? 138.419 162.363 99.593 1.00 53.43 512 GLU D CA 1
ATOM 12104 C C . GLU E 5 512 ? 138.442 160.851 99.756 1.00 53.43 512 GLU D C 1
ATOM 12105 O O . GLU E 5 512 ? 139.112 160.318 100.643 1.00 53.43 512 GLU D O 1
ATOM 12111 N N . HIS E 5 513 ? 137.703 160.166 98.887 1.00 53.41 513 HIS D N 1
ATOM 12112 C CA . HIS E 5 513 ? 137.649 158.709 98.895 1.00 53.41 513 HIS D CA 1
ATOM 12113 C C . HIS E 5 513 ? 137.494 158.227 97.463 1.00 53.41 513 HIS D C 1
ATOM 12114 O O . HIS E 5 513 ? 136.475 158.509 96.825 1.00 53.41 513 HIS D O 1
ATOM 12121 N N . ALA E 5 514 ? 138.489 157.501 96.968 1.00 52.56 514 ALA D N 1
ATOM 12122 C CA . ALA E 5 514 ? 138.482 156.983 95.603 1.00 52.56 514 ALA D CA 1
ATOM 12123 C C . ALA E 5 514 ? 139.629 155.992 95.472 1.00 52.56 514 ALA D C 1
ATOM 12124 O O . ALA E 5 514 ? 140.417 155.800 96.403 1.00 52.56 514 ALA D O 1
ATOM 12126 N N . SER E 5 515 ? 139.721 155.367 94.300 1.00 53.91 515 SER D N 1
ATOM 12127 C CA . SER E 5 515 ? 140.727 154.347 94.061 1.00 53.91 515 SER D CA 1
ATOM 12128 C C . SER E 5 515 ? 142.128 154.946 94.153 1.00 53.91 515 SER D C 1
ATOM 12129 O O . SER E 5 515 ? 142.320 156.162 94.124 1.00 53.91 515 SER D O 1
ATOM 12132 N N . THR E 5 516 ? 143.120 154.066 94.264 1.00 54.94 516 THR D N 1
ATOM 12133 C CA . THR E 5 516 ? 144.495 154.505 94.458 1.00 54.94 516 THR D CA 1
ATOM 12134 C C . THR E 5 516 ? 145.147 155.012 93.181 1.00 54.94 516 THR D C 1
ATOM 12135 O O . THR E 5 516 ? 146.338 155.337 93.203 1.00 54.94 516 THR D O 1
ATOM 12139 N N . GLU E 5 517 ? 144.408 155.094 92.078 1.00 58.50 517 GLU D N 1
ATOM 12140 C CA . GLU E 5 517 ? 144.897 155.737 90.866 1.00 58.50 517 GLU D CA 1
ATOM 12141 C C . GLU E 5 517 ? 144.269 157.102 90.639 1.00 58.50 517 GLU D C 1
ATOM 12142 O O . GLU E 5 517 ? 144.945 158.021 90.169 1.00 58.50 517 GLU D O 1
ATOM 12148 N N . GLU E 5 518 ? 142.989 157.260 90.978 1.00 59.98 518 GLU D N 1
ATOM 12149 C CA . GLU E 5 518 ? 142.366 158.577 90.976 1.00 59.98 518 GLU D CA 1
ATOM 12150 C C . GLU E 5 518 ? 142.822 159.432 92.147 1.00 59.98 518 GLU D C 1
ATOM 12151 O O . GLU E 5 518 ? 142.251 160.503 92.369 1.00 59.98 518 GLU D O 1
ATOM 12157 N N . VAL E 5 519 ? 143.813 158.978 92.908 1.00 57.49 519 VAL D N 1
ATOM 12158 C CA . VAL E 5 519 ? 144.365 159.762 94.003 1.00 57.49 519 VAL D CA 1
ATOM 12159 C C . VAL E 5 519 ? 145.861 160.002 93.858 1.00 57.49 519 VAL D C 1
ATOM 12160 O O . VAL E 5 519 ? 146.355 161.047 94.314 1.00 57.49 519 VAL D O 1
ATOM 12164 N N . PHE E 5 520 ? 146.599 159.125 93.183 1.00 59.85 520 PHE D N 1
ATOM 12165 C CA . PHE E 5 520 ? 148.029 159.305 92.989 1.00 59.85 520 PHE D CA 1
ATOM 12166 C C . PHE E 5 520 ? 148.372 159.942 91.654 1.00 59.85 520 PHE D C 1
ATOM 12167 O O . PHE E 5 520 ? 149.551 160.191 91.388 1.00 59.85 520 PHE D O 1
ATOM 12175 N N . SER E 5 521 ? 147.382 160.202 90.805 1.00 61.38 521 SER D N 1
ATOM 12176 C CA . SER E 5 521 ? 147.625 160.840 89.523 1.00 61.38 521 SER D CA 1
ATOM 12177 C C . SER E 5 521 ? 146.657 161.966 89.209 1.00 61.38 521 SER D C 1
ATOM 12178 O O . SER E 5 521 ? 146.928 162.741 88.286 1.00 61.38 521 SER D O 1
ATOM 12181 N N . ARG E 5 522 ? 145.551 162.086 89.934 1.00 61.40 522 ARG D N 1
ATOM 12182 C CA . ARG E 5 522 ? 144.556 163.103 89.631 1.00 61.40 522 ARG D CA 1
ATOM 12183 C C . ARG E 5 522 ? 143.667 163.380 90.836 1.00 61.40 522 ARG D C 1
ATOM 12184 O O . ARG E 5 522 ? 142.459 163.124 90.781 1.00 61.40 522 ARG D O 1
ATOM 12192 N N . PRO E 5 523 ? 144.207 163.908 91.930 1.00 58.82 523 PRO D N 1
ATOM 12193 C CA . PRO E 5 523 ? 143.367 164.202 93.092 1.00 58.82 523 PRO D CA 1
ATOM 12194 C C . PRO E 5 523 ? 142.542 165.458 92.876 1.00 58.82 523 PRO D C 1
ATOM 12195 O O . PRO E 5 523 ? 142.953 166.396 92.189 1.00 58.82 523 PRO D O 1
ATOM 12199 N N . ARG E 5 524 ? 141.357 165.465 93.480 1.00 60.70 524 ARG D N 1
ATOM 12200 C CA . ARG E 5 524 ? 140.395 166.547 93.317 1.00 60.70 524 ARG D CA 1
ATOM 12201 C C . ARG E 5 524 ? 140.127 167.257 94.638 1.00 60.70 524 ARG D C 1
ATOM 12202 O O . ARG E 5 524 ? 138.985 167.578 94.967 1.00 60.70 524 ARG D O 1
ATOM 12210 N N . HIS E 5 525 ? 141.178 167.512 95.412 1.00 56.43 525 HIS D N 1
ATOM 12211 C CA . HIS E 5 525 ? 141.034 168.256 96.653 1.00 56.43 525 HIS D CA 1
ATOM 12212 C C . HIS E 5 525 ? 142.370 168.887 97.012 1.00 56.43 525 HIS D C 1
ATOM 12213 O O . HIS E 5 525 ? 143.430 168.427 96.585 1.00 56.43 525 HIS D O 1
ATOM 12220 N N . GLU E 5 526 ? 142.307 169.954 97.810 1.00 57.60 526 GLU D N 1
ATOM 12221 C CA . GLU E 5 526 ? 143.520 170.673 98.184 1.00 57.60 526 GLU D CA 1
ATOM 12222 C C . GLU E 5 526 ? 144.362 169.862 99.159 1.00 57.60 526 GLU D C 1
ATOM 12223 O O . GLU E 5 526 ? 145.517 169.524 98.873 1.00 57.60 526 GLU D O 1
ATOM 12229 N N . TYR E 5 527 ? 143.793 169.541 100.322 1.00 52.14 527 TYR D N 1
ATOM 12230 C CA . TYR E 5 527 ? 144.555 168.912 101.394 1.00 52.14 527 TYR D CA 1
ATOM 12231 C C . TYR E 5 527 ? 145.142 167.567 100.991 1.00 52.14 527 TYR D C 1
ATOM 12232 O O . TYR E 5 527 ? 146.136 167.136 101.582 1.00 52.14 527 TYR D O 1
ATOM 12241 N N . THR E 5 528 ? 144.568 166.898 99.999 1.00 53.61 528 THR D N 1
ATOM 12242 C CA . THR E 5 528 ? 145.142 165.658 99.501 1.00 53.61 528 THR D CA 1
ATOM 12243 C C . THR E 5 528 ? 146.026 165.875 98.285 1.00 53.61 528 THR D C 1
ATOM 12244 O O . THR E 5 528 ? 146.601 164.909 97.775 1.00 53.61 528 THR D O 1
ATOM 12248 N N . ARG E 5 529 ? 146.144 167.112 97.811 1.00 56.73 529 ARG D N 1
ATOM 12249 C CA . ARG E 5 529 ? 147.107 167.455 96.778 1.00 56.73 529 ARG D CA 1
ATOM 12250 C C . ARG E 5 529 ? 148.401 167.997 97.358 1.00 56.73 529 ARG D C 1
ATOM 12251 O O . ARG E 5 529 ? 149.386 168.127 96.625 1.00 56.73 529 ARG D O 1
ATOM 12259 N N . GLN E 5 530 ? 148.420 168.315 98.650 1.00 51.52 530 GLN D N 1
ATOM 12260 C CA . GLN E 5 530 ? 149.649 168.670 99.338 1.00 51.52 530 GLN D CA 1
ATOM 12261 C C . GLN E 5 530 ? 150.252 167.498 100.091 1.00 51.52 530 GLN D C 1
ATOM 12262 O O . GLN E 5 530 ? 151.430 167.556 100.456 1.00 51.52 530 GLN D O 1
ATOM 12268 N N . LEU E 5 531 ? 149.473 166.442 100.333 1.00 49.96 531 LEU D N 1
ATOM 12269 C CA . LEU E 5 531 ? 150.046 165.185 100.793 1.00 49.96 531 LEU D CA 1
ATOM 12270 C C . LEU E 5 531 ? 150.829 164.491 99.691 1.00 49.96 531 LEU D C 1
ATOM 12271 O O . LEU E 5 531 ? 151.712 163.682 99.988 1.00 49.96 531 LEU D O 1
ATOM 12276 N N . LEU E 5 532 ? 150.521 164.788 98.429 1.00 52.30 532 LEU D N 1
ATOM 12277 C CA . LEU E 5 532 ? 151.305 164.255 97.323 1.00 52.30 532 LEU D CA 1
ATOM 1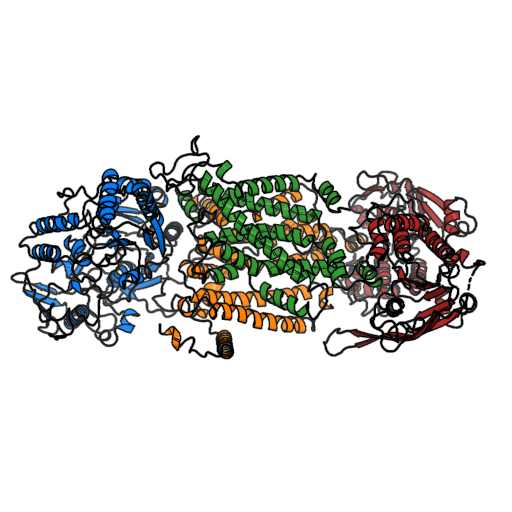2278 C C . LEU E 5 532 ? 152.626 164.999 97.185 1.00 52.30 532 LEU D C 1
ATOM 12279 O O . LEU E 5 532 ? 153.686 164.377 97.062 1.00 52.30 532 LEU D O 1
ATOM 12284 N N . GLN E 5 533 ? 152.582 166.328 97.204 1.00 51.96 533 GLN D N 1
ATOM 12285 C CA . GLN E 5 533 ? 153.800 167.133 97.148 1.00 51.96 533 GLN D CA 1
ATOM 12286 C C . GLN E 5 533 ? 154.350 167.404 98.544 1.00 51.96 533 GLN D C 1
ATOM 12287 O O . GLN E 5 533 ? 154.702 168.524 98.904 1.00 51.96 533 GLN D O 1
ATOM 12293 N N . ALA E 5 534 ? 154.430 166.343 99.341 1.00 49.39 534 ALA D N 1
ATOM 12294 C CA . ALA E 5 534 ? 155.119 166.386 100.620 1.00 49.39 534 ALA D CA 1
ATOM 12295 C C . ALA E 5 534 ? 155.945 165.136 100.864 1.00 49.39 534 ALA D C 1
ATOM 12296 O O . ALA E 5 534 ? 156.534 165.007 101.941 1.00 49.39 534 ALA D O 1
ATOM 12298 N N . ILE E 5 535 ? 155.998 164.215 99.909 1.00 52.68 535 ILE D N 1
ATOM 12299 C CA . ILE E 5 535 ? 156.856 163.039 99.984 1.00 52.68 535 ILE D CA 1
ATOM 12300 C C . ILE E 5 535 ? 158.166 163.406 99.300 1.00 52.68 535 ILE D C 1
ATOM 12301 O O . ILE E 5 535 ? 158.172 164.275 98.416 1.00 52.68 535 ILE D O 1
ATOM 12306 N N . PRO E 5 536 ? 159.293 162.795 99.676 1.00 51.57 536 PRO D N 1
ATOM 12307 C CA . PRO E 5 536 ? 160.593 163.246 99.150 1.00 51.57 536 PRO D CA 1
ATOM 12308 C C . PRO E 5 536 ? 160.725 163.185 97.634 1.00 51.57 536 PRO D C 1
ATOM 12309 O O . PRO E 5 536 ? 161.756 163.625 97.110 1.00 51.57 536 PRO D O 1
ATOM 12313 N N . GLY E 5 537 ? 159.736 162.665 96.918 1.00 56.07 537 GLY D N 1
ATOM 12314 C CA . GLY E 5 537 ? 159.778 162.647 95.467 1.00 56.07 537 GLY D CA 1
ATOM 12315 C C . GLY E 5 537 ? 159.778 164.033 94.850 1.00 56.07 537 GLY D C 1
ATOM 12316 O O . GLY E 5 537 ? 158.800 164.450 94.228 1.00 56.07 537 GLY D O 1
#

InterPro domains:
  IPR000914 Solute-binding protein family 5 domain [PF00496] (77-462)
  IPR030678 Peptide/nickel binding protein, MppA-type [PIRSF002741] (38-528)
  IPR039424 Solute-binding protein family 5 [PTHR30290] (8-529)